Protein AF-0000000084948677 (afdb_homodimer)

Organism: Flavobacterium columnare (strain ATCC 49512 / CIP 103533 / TG 44/87) (NCBI:txid1041826)

Sequence (1774 aa):
MKFYTPLFLFISTVFYTQTNSDEVHKSWKQKQELEKTSWFKSLIFKNIGPTIMSGRVVDLAVNPQNPTEFYVAYASGGLWYTNNNGNSFEPVLDTAPTQNCGAVSVDWKSGTIWLGTGEANSSRSSYIGIGLLKSKDKGKTWENVGLKESHHISKILINPDNSDEIIVGVIGHLYTKNNERGVFKTLDGGKTWKQALFANDESGVIDVTYAPNDFSIQYASVWQRDRKAWHFSGSGISSGIYKSTDGGTTWHCVTNGDNGFPHNEGIGRIGLASYNENVIYAILDNQNKRPSVQKINSKDPNQTLLETEVIGAEVYKTEDGGKTWKKTNEKYIDDLFYTYGYYFANIAVDKKNPNRIFTGGVPIVLSEDGGKTFRSIQGDNVHADHHAIWINPNNSNHIINGNDGGVNISYDAGKNWLKCNNQAVGQFYTVNVDEQEPYNVYGGLQDNGVWVGPNDYKHSLDWQQEGIYPYQFLSGGDGMQVQIDNRNPNIIITGSQFGYYQRIDRAKNKSVSITPKPNKEEKPYRFNWQTPILLSSHNQDILYMGSNFLHRSMNQGDTWEIVSPDLTKKAKEGNITFGTITTISESKLQFGLLYTGSDDGLIHISKDGGASWRKISNSLPQNFWVSRIVASIHTKERVYATLNGYRNDVFTTMIYISDDYGQTWKPIASNMPNSPVNVIVEDYKNENILYVGTDNGLYITLDRGLVWQDFTSGMPKVAIHDLVLQKKSNDLIVGTHGRSLYKVNVEKVQQINDQTHTKNIILYPTKPIVRNEHWGSAWSNWEKTFEPKTEFWFYSNKTRKVKLKLKNSVNQIVFLQEIEAMPGLNKVDHNFQLPESIVEKWKKKDPNIKIEKAKNNQFYLPISKYQLVLESQEIREKTVIEIVASKMKFYTPLFLFISTVFYTQTNSDEVHKSWKQKQELEKTSWFKSLIFKNIGPTIMSGRVVDLAVNPQNPTEFYVAYASGGLWYTNNNGNSFEPVLDTAPTQNCGAVSVDWKSGTIWLGTGEANSSRSSYIGIGLLKSKDKGKTWENVGLKESHHISKILINPDNSDEIIVGVIGHLYTKNNERGVFKTLDGGKTWKQALFANDESGVIDVTYAPNDFSIQYASVWQRDRKAWHFSGSGISSGIYKSTDGGTTWHCVTNGDNGFPHNEGIGRIGLASYNENVIYAILDNQNKRPSVQKINSKDPNQTLLETEVIGAEVYKTEDGGKTWKKTNEKYIDDLFYTYGYYFANIAVDKKNPNRIFTGGVPIVLSEDGGKTFRSIQGDNVHADHHAIWINPNNSNHIINGNDGGVNISYDAGKNWLKCNNQAVGQFYTVNVDEQEPYNVYGGLQDNGVWVGPNDYKHSLDWQQEGIYPYQFLSGGDGMQVQIDNRNPNIIITGSQFGYYQRIDRAKNKSVSITPKPNKEEKPYRFNWQTPILLSSHNQDILYMGSNFLHRSMNQGDTWEIVSPDLTKKAKEGNITFGTITTISESKLQFGLLYTGSDDGLIHISKDGGASWRKISNSLPQNFWVSRIVASIHTKERVYATLNGYRNDVFTTMIYISDDYGQTWKPIASNMPNSPVNVIVEDYKNENILYVGTDNGLYITLDRGLVWQDFTSGMPKVAIHDLVLQKKSNDLIVGTHGRSLYKVNVEKVQQINDQTHTKNIILYPTKPIVRNEHWGSAWSNWEKTFEPKTEFWFYSNKTRKVKLKLKNSVNQIVFLQEIEAMPGLNKVDHNFQLPESIVEKWKKKDPNIKIEKAKNNQFYLPISKYQLVLESQEIREKTVIEIVASK

Structure (mmCIF, N/CA/C/O backbone):
data_AF-0000000084948677-model_v1
#
loop_
_entity.id
_entity.type
_entity.pdbx_description
1 polymer 'Glycosyl hydrolase BNR repeat-containing protein'
#
loop_
_atom_site.group_PDB
_atom_site.id
_atom_site.type_symbol
_atom_site.label_atom_id
_atom_site.label_alt_id
_atom_site.label_comp_id
_atom_site.label_asym_id
_atom_site.label_entity_id
_atom_site.label_seq_id
_atom_site.pdbx_PDB_ins_code
_atom_site.Cartn_x
_atom_site.Cartn_y
_atom_site.Cartn_z
_atom_site.occupancy
_atom_site.B_iso_or_equiv
_atom_site.auth_seq_id
_atom_site.auth_comp_id
_atom_site.auth_asym_id
_atom_site.auth_atom_id
_atom_site.pdbx_PDB_model_num
ATOM 1 N N . MET A 1 1 ? 13.398 -61.875 -61.969 1 22.05 1 MET A N 1
ATOM 2 C CA . MET A 1 1 ? 12.281 -61.656 -61.031 1 22.05 1 MET A CA 1
ATOM 3 C C . MET A 1 1 ? 12.781 -61.156 -59.688 1 22.05 1 MET A C 1
ATOM 5 O O . MET A 1 1 ? 13.516 -61.875 -59 1 22.05 1 MET A O 1
ATOM 9 N N . LYS A 1 2 ? 13.078 -59.844 -59.781 1 34.09 2 LYS A N 1
ATOM 10 C CA . LYS A 1 2 ? 13.633 -58.969 -58.75 1 34.09 2 LYS A CA 1
ATOM 11 C C . LYS A 1 2 ? 12.758 -59 -57.469 1 34.09 2 LYS A C 1
ATOM 13 O O . LYS A 1 2 ? 11.594 -58.594 -57.531 1 34.09 2 LYS A O 1
ATOM 18 N N . PHE A 1 3 ? 12.891 -60.094 -56.594 1 31.61 3 PHE A N 1
ATOM 19 C CA . PHE A 1 3 ? 12.102 -60.25 -55.375 1 31.61 3 PHE A CA 1
ATOM 20 C C . PHE A 1 3 ? 12.352 -59.094 -54.406 1 31.61 3 PHE A C 1
ATOM 22 O O . PHE A 1 3 ? 13.492 -58.844 -54 1 31.61 3 PHE A O 1
ATOM 29 N N . TYR A 1 4 ? 11.555 -58.062 -54.375 1 39.56 4 TYR A N 1
ATOM 30 C CA . TYR A 1 4 ? 11.57 -56.906 -53.531 1 39.56 4 TYR A CA 1
ATOM 31 C C . TYR A 1 4 ? 11.062 -57.25 -52.125 1 39.56 4 TYR A C 1
ATOM 33 O O . TYR A 1 4 ? 9.93 -57.719 -51.969 1 39.56 4 TYR A O 1
ATOM 41 N N . THR A 1 5 ? 11.867 -57.781 -51.188 1 39.72 5 THR A N 1
ATOM 42 C CA . THR A 1 5 ? 11.461 -58 -49.812 1 39.72 5 THR A CA 1
ATOM 43 C C . THR A 1 5 ? 11.078 -56.656 -49.156 1 39.72 5 THR A C 1
ATOM 45 O O . THR A 1 5 ? 11.875 -55.719 -49.156 1 39.72 5 THR A O 1
ATOM 48 N N . PRO A 1 6 ? 9.805 -56.375 -48.906 1 41.88 6 PRO A N 1
ATOM 49 C CA . PRO A 1 6 ? 9.359 -55.125 -48.281 1 41.88 6 PRO A CA 1
ATOM 50 C C . PRO A 1 6 ? 9.891 -54.969 -46.844 1 41.88 6 PRO A C 1
ATOM 52 O O . PRO A 1 6 ? 9.875 -55.906 -46.062 1 41.88 6 PRO A O 1
ATOM 55 N N . LEU A 1 7 ? 10.836 -54.156 -46.531 1 38.78 7 LEU A N 1
ATOM 56 C CA . LEU A 1 7 ? 11.336 -53.75 -45.25 1 38.78 7 LEU A CA 1
ATOM 57 C C . LEU A 1 7 ? 10.219 -53.125 -44.406 1 38.78 7 LEU A C 1
ATOM 59 O O . LEU A 1 7 ? 9.688 -52.062 -44.75 1 38.78 7 LEU A O 1
ATOM 63 N N . PHE A 1 8 ? 9.422 -53.906 -43.656 1 37.38 8 PHE A N 1
ATOM 64 C CA . PHE A 1 8 ? 8.469 -53.375 -42.688 1 37.38 8 PHE A CA 1
ATOM 65 C C . PHE A 1 8 ? 9.18 -52.531 -41.625 1 37.38 8 PHE A C 1
ATOM 67 O O . PHE A 1 8 ? 10.078 -53 -40.938 1 37.38 8 PHE A O 1
ATOM 74 N N . LEU A 1 9 ? 9.289 -51.25 -41.781 1 37.5 9 LEU A N 1
ATOM 75 C CA . LEU A 1 9 ? 9.703 -50.281 -40.75 1 37.5 9 LEU A CA 1
ATOM 76 C C . LEU A 1 9 ? 8.797 -50.375 -39.531 1 37.5 9 LEU A C 1
ATOM 78 O O . LEU A 1 9 ? 7.605 -50.094 -39.594 1 37.5 9 LEU A O 1
ATOM 82 N N . PHE A 1 10 ? 9.062 -51.312 -38.594 1 36.16 10 PHE A N 1
ATOM 83 C CA . PHE A 1 10 ? 8.398 -51.344 -37.312 1 36.16 10 PHE A CA 1
ATOM 84 C C . PHE A 1 10 ? 8.414 -49.969 -36.656 1 36.16 10 PHE A C 1
ATOM 86 O O . PHE A 1 10 ? 9.484 -49.406 -36.375 1 36.16 10 PHE A O 1
ATOM 93 N N . ILE A 1 11 ? 7.434 -49.188 -36.906 1 41.62 11 ILE A N 1
ATOM 94 C CA . ILE A 1 11 ? 7.199 -47.969 -36.094 1 41.62 11 ILE A CA 1
ATOM 95 C C . ILE A 1 11 ? 7.098 -48.344 -34.625 1 41.62 11 ILE A C 1
ATOM 97 O O . ILE A 1 11 ? 6.168 -49.062 -34.219 1 41.62 11 ILE A O 1
ATOM 101 N N . SER A 1 12 ? 8.141 -48.562 -33.938 1 40.06 12 SER A N 1
ATOM 102 C CA . SER A 1 12 ? 8.125 -48.781 -32.5 1 40.06 12 SER A CA 1
ATOM 103 C C . SER A 1 12 ? 7.352 -47.688 -31.781 1 40.06 12 SER A C 1
ATOM 105 O O . SER A 1 12 ? 7.762 -46.531 -31.781 1 40.06 12 SER A O 1
ATOM 107 N N . THR A 1 13 ? 6.09 -47.812 -31.656 1 48.44 13 THR A N 1
ATOM 108 C CA . THR A 1 13 ? 5.332 -47 -30.719 1 48.44 13 THR A CA 1
ATOM 109 C C . THR A 1 13 ? 5.961 -47.031 -29.328 1 48.44 13 THR A C 1
ATOM 111 O O . THR A 1 13 ? 6.02 -48.094 -28.703 1 48.44 13 THR A O 1
ATOM 114 N N . VAL A 1 14 ? 6.848 -46.219 -29.078 1 55.22 14 VAL A N 1
ATOM 115 C CA . VAL A 1 14 ? 7.395 -46.094 -27.734 1 55.22 14 VAL A CA 1
ATOM 116 C C . VAL A 1 14 ? 6.27 -45.812 -26.734 1 55.22 14 VAL A C 1
ATOM 118 O O . VAL A 1 14 ? 5.562 -44.812 -26.875 1 55.22 14 VAL A O 1
ATOM 121 N N . PHE A 1 15 ? 5.84 -46.812 -25.984 1 65.56 15 PHE A N 1
ATOM 122 C CA . PHE A 1 15 ? 4.852 -46.688 -24.922 1 65.56 15 PHE A CA 1
ATOM 123 C C . PHE A 1 15 ? 5.488 -46.125 -23.656 1 65.56 15 PHE A C 1
ATOM 125 O O . PHE A 1 15 ? 6.449 -46.688 -23.141 1 65.56 15 PHE A O 1
ATOM 132 N N . TYR A 1 16 ? 5.141 -44.844 -23.344 1 73 16 TYR A N 1
ATOM 133 C CA . TYR A 1 16 ? 5.531 -44.281 -22.062 1 73 16 TYR A CA 1
ATOM 134 C C . TYR A 1 16 ? 4.539 -44.656 -20.969 1 73 16 TYR A C 1
ATOM 136 O O . TYR A 1 16 ? 3.324 -44.625 -21.203 1 73 16 TYR A O 1
ATOM 144 N N . THR A 1 17 ? 5.078 -45.188 -19.844 1 75.81 17 THR A N 1
ATOM 145 C CA . THR A 1 17 ? 4.262 -45.562 -18.703 1 75.81 17 THR A CA 1
ATOM 146 C C . THR A 1 17 ? 4.395 -44.531 -17.578 1 75.81 17 THR A C 1
ATOM 148 O O . THR A 1 17 ? 5.266 -43.656 -17.625 1 75.81 17 THR A O 1
ATOM 151 N N . GLN A 1 18 ? 3.488 -44.625 -16.641 1 82.12 18 GLN A N 1
ATOM 152 C CA . GLN A 1 18 ? 3.486 -43.75 -15.461 1 82.12 18 GLN A CA 1
ATOM 153 C C . GLN A 1 18 ? 4.844 -43.781 -14.766 1 82.12 18 GLN A C 1
ATOM 155 O O . GLN A 1 18 ? 5.469 -44.844 -14.641 1 82.12 18 GLN A O 1
ATOM 160 N N . THR A 1 19 ? 5.312 -42.562 -14.383 1 83.56 19 THR A N 1
ATOM 161 C CA . THR A 1 19 ? 6.605 -42.406 -13.719 1 83.56 19 THR A CA 1
ATOM 162 C C . THR A 1 19 ? 6.48 -42.688 -12.227 1 83.56 19 THR A C 1
ATOM 164 O O . THR A 1 19 ? 5.648 -42.094 -11.547 1 83.56 19 THR A O 1
ATOM 167 N N . ASN A 1 20 ? 7.312 -43.5 -11.727 1 85.19 20 ASN A N 1
ATOM 168 C CA . ASN A 1 20 ? 7.238 -43.844 -10.305 1 85.19 20 ASN A CA 1
ATOM 169 C C . ASN A 1 20 ? 8.203 -43 -9.484 1 85.19 20 ASN A C 1
ATOM 171 O O . ASN A 1 20 ? 8.984 -42.219 -10.039 1 85.19 20 ASN A O 1
ATOM 175 N N . SER A 1 21 ? 8.188 -43.219 -8.195 1 87.19 21 SER A N 1
ATOM 176 C CA . SER A 1 21 ? 8.93 -42.344 -7.273 1 87.19 21 SER A CA 1
ATOM 177 C C . SER A 1 21 ? 10.438 -42.562 -7.41 1 87.19 21 SER A C 1
ATOM 179 O O . SER A 1 21 ? 11.219 -41.625 -7.234 1 87.19 21 SER A O 1
ATOM 181 N N . ASP A 1 22 ? 10.898 -43.719 -7.707 1 88 22 ASP A N 1
ATOM 182 C CA . ASP A 1 22 ? 12.32 -43.969 -7.883 1 88 22 ASP A CA 1
ATOM 183 C C . ASP A 1 22 ? 12.883 -43.188 -9.062 1 88 22 ASP A C 1
ATOM 185 O O . ASP A 1 22 ? 13.984 -42.625 -8.992 1 88 22 ASP A O 1
ATOM 189 N N . GLU A 1 23 ? 12.094 -43.156 -10.086 1 88.69 23 GLU A N 1
ATOM 190 C CA . GLU A 1 23 ? 12.508 -42.406 -11.258 1 88.69 23 GLU A CA 1
ATOM 191 C C . GLU A 1 23 ? 12.562 -40.906 -10.953 1 88.69 23 GLU A C 1
ATOM 193 O O . GLU A 1 23 ? 13.453 -40.188 -11.43 1 88.69 23 GLU A O 1
ATOM 198 N N . VAL A 1 24 ? 11.633 -40.5 -10.203 1 89 24 VAL A N 1
ATOM 199 C CA . VAL A 1 24 ? 11.617 -39.094 -9.805 1 89 24 VAL A CA 1
ATOM 200 C C . VAL A 1 24 ? 12.859 -38.781 -8.977 1 89 24 VAL A C 1
ATOM 202 O O . VAL A 1 24 ? 13.516 -37.75 -9.203 1 89 24 VAL A O 1
ATOM 205 N N . HIS A 1 25 ? 13.195 -39.562 -8.07 1 88.31 25 HIS A N 1
ATOM 206 C CA . HIS A 1 25 ? 14.359 -39.344 -7.223 1 88.31 25 HIS A CA 1
ATOM 207 C C . HIS A 1 25 ? 15.648 -39.375 -8.039 1 88.31 25 HIS A C 1
ATOM 209 O O . HIS A 1 25 ? 16.578 -38.594 -7.785 1 88.31 25 HIS A O 1
ATOM 215 N N . LYS A 1 26 ? 15.672 -40.312 -8.945 1 90.69 26 LYS A N 1
ATOM 216 C CA . LYS A 1 26 ? 16.828 -40.375 -9.844 1 90.69 26 LYS A CA 1
ATOM 217 C C . LYS A 1 26 ? 16.969 -39.062 -10.633 1 90.69 26 LYS A C 1
ATOM 219 O O . LYS A 1 26 ? 18.094 -38.594 -10.836 1 90.69 26 LYS A O 1
ATOM 224 N N . SER A 1 27 ? 15.891 -38.656 -11.078 1 92.19 27 SER A N 1
ATOM 225 C CA . SER A 1 27 ? 15.914 -37.406 -11.852 1 92.19 27 SER A CA 1
ATOM 226 C C . SER A 1 27 ? 16.406 -36.25 -11 1 92.19 27 SER A C 1
ATOM 228 O O . SER A 1 27 ? 17.109 -35.344 -11.5 1 92.19 27 SER A O 1
ATOM 230 N N . TRP A 1 28 ? 16.047 -36.25 -9.758 1 90.12 28 TRP A N 1
ATOM 231 C CA . TRP A 1 28 ? 16.531 -35.219 -8.852 1 90.12 28 TRP A CA 1
ATOM 232 C C . TRP A 1 28 ? 18.047 -35.281 -8.703 1 90.12 28 TRP A C 1
ATOM 234 O O . TRP A 1 28 ? 18.719 -34.25 -8.703 1 90.12 28 TRP A O 1
ATOM 244 N N . LYS A 1 29 ? 18.547 -36.375 -8.555 1 90.38 29 LYS A N 1
ATOM 245 C CA . LYS A 1 29 ? 19.984 -36.562 -8.43 1 90.38 29 LYS A CA 1
ATOM 246 C C . LYS A 1 29 ? 20.703 -36.125 -9.703 1 90.38 29 LYS A C 1
ATOM 248 O O . LYS A 1 29 ? 21.766 -35.5 -9.648 1 90.38 29 LYS A O 1
ATOM 253 N N . GLN A 1 30 ? 20.094 -36.531 -10.766 1 94 30 GLN A N 1
ATOM 254 C CA . GLN A 1 30 ? 20.656 -36.125 -12.055 1 94 30 GLN A CA 1
ATOM 255 C C . GLN A 1 30 ? 20.703 -34.625 -12.188 1 94 30 GLN A C 1
ATOM 257 O O . GLN A 1 30 ? 21.688 -34.062 -12.672 1 94 30 GLN A O 1
ATOM 262 N N . LYS A 1 31 ? 19.688 -34.031 -11.844 1 94 31 LYS A N 1
ATOM 263 C CA . LYS A 1 31 ? 19.641 -32.562 -11.914 1 94 31 LYS A CA 1
ATOM 264 C C . LYS A 1 31 ? 20.719 -31.953 -11.031 1 94 31 LYS A C 1
ATOM 266 O O . LYS A 1 31 ? 21.391 -31 -11.43 1 94 31 LYS A O 1
ATOM 271 N N . GLN A 1 32 ? 20.859 -32.438 -9.836 1 92.38 32 GLN A N 1
ATOM 272 C CA . GLN A 1 32 ? 21.891 -31.953 -8.922 1 92.38 32 GLN A CA 1
ATOM 273 C C . GLN A 1 32 ? 23.281 -32.062 -9.547 1 92.38 32 GLN A C 1
ATOM 275 O O . GLN A 1 32 ? 24.109 -31.156 -9.398 1 92.38 32 GLN A O 1
ATOM 280 N N . GLU A 1 33 ? 23.484 -33.125 -10.203 1 94.31 33 GLU A N 1
ATOM 281 C CA . GLU A 1 33 ? 24.781 -33.312 -10.867 1 94.31 33 GLU A CA 1
ATOM 282 C C . GLU A 1 33 ? 24.969 -32.312 -12.008 1 94.31 33 GLU A C 1
ATOM 284 O O . GLU A 1 33 ? 26.062 -31.766 -12.188 1 94.31 33 GLU A O 1
ATOM 289 N N . LEU A 1 34 ? 23.906 -32.125 -12.75 1 95.19 34 LEU A N 1
ATOM 290 C CA . LEU A 1 34 ? 23.984 -31.156 -13.836 1 95.19 34 LEU A CA 1
ATOM 291 C C . LEU A 1 34 ? 24.25 -29.766 -13.297 1 95.19 34 LEU A C 1
ATOM 293 O O . LEU A 1 34 ? 24.938 -28.969 -13.938 1 95.19 34 LEU A O 1
ATOM 297 N N . GLU A 1 35 ? 23.688 -29.469 -12.188 1 94.5 35 GLU A N 1
ATOM 298 C CA . GLU A 1 35 ? 23.906 -28.156 -11.562 1 94.5 35 GLU A CA 1
ATOM 299 C C . GLU A 1 35 ? 25.375 -27.969 -11.164 1 94.5 35 GLU A C 1
ATOM 301 O O . GLU A 1 35 ? 25.938 -26.906 -11.367 1 94.5 35 GLU A O 1
ATOM 306 N N . LYS A 1 36 ? 25.984 -28.969 -10.672 1 92.75 36 LYS A N 1
ATOM 307 C CA . LYS A 1 36 ? 27.359 -28.922 -10.195 1 92.75 36 LYS A CA 1
ATOM 308 C C . LYS A 1 36 ? 28.328 -28.734 -11.359 1 92.75 36 LYS A C 1
ATOM 310 O O . LYS A 1 36 ? 29.391 -28.094 -11.203 1 92.75 36 LYS A O 1
ATOM 315 N N . THR A 1 37 ? 27.984 -29.203 -12.484 1 93.19 37 THR A N 1
ATOM 316 C CA . THR A 1 37 ? 28.938 -29.219 -13.586 1 93.19 37 THR A CA 1
ATOM 317 C C . THR A 1 37 ? 28.562 -28.203 -14.648 1 93.19 37 THR A C 1
ATOM 319 O O . THR A 1 37 ? 29.141 -28.188 -15.742 1 93.19 37 THR A O 1
ATOM 322 N N . SER A 1 38 ? 27.578 -27.438 -14.352 1 95.5 38 SER A N 1
ATOM 323 C CA . SER A 1 38 ? 27.078 -26.5 -15.359 1 95.5 38 SER A CA 1
ATOM 324 C C . SER A 1 38 ? 28.156 -25.5 -15.75 1 95.5 38 SER A C 1
ATOM 326 O O . SER A 1 38 ? 28.875 -24.984 -14.891 1 95.5 38 SER A O 1
ATOM 328 N N . TRP A 1 39 ? 28.25 -25.156 -17.047 1 95.25 39 TRP A N 1
ATOM 329 C CA . TRP A 1 39 ? 29.156 -24.156 -17.594 1 95.25 39 TRP A CA 1
ATOM 330 C C . TRP A 1 39 ? 28.641 -22.75 -17.266 1 95.25 39 TRP A C 1
ATOM 332 O O . TRP A 1 39 ? 29.344 -21.766 -17.516 1 95.25 39 TRP A O 1
ATOM 342 N N . PHE A 1 40 ? 27.469 -22.641 -16.656 1 96.94 40 PHE A N 1
ATOM 343 C CA . PHE A 1 40 ? 26.812 -21.344 -16.547 1 96.94 40 PHE A CA 1
ATOM 344 C C . PHE A 1 40 ? 26.469 -21.016 -15.102 1 96.94 40 PHE A C 1
ATOM 346 O O . PHE A 1 40 ? 25.531 -20.25 -14.836 1 96.94 40 PHE A O 1
ATOM 353 N N . LYS A 1 41 ? 27.188 -21.531 -14.18 1 94.69 41 LYS A N 1
ATOM 354 C CA . LYS A 1 41 ? 26.969 -21.328 -12.75 1 94.69 41 LYS A CA 1
ATOM 355 C C . LYS A 1 41 ? 27.156 -19.859 -12.375 1 94.69 41 LYS A C 1
ATOM 357 O O . LYS A 1 41 ? 26.547 -19.375 -11.422 1 94.69 41 LYS A O 1
ATOM 362 N N . SER A 1 42 ? 27.969 -19.156 -13.141 1 95.31 42 SER A N 1
ATOM 363 C CA . SER A 1 42 ? 28.297 -17.781 -12.82 1 95.31 42 SER A CA 1
ATOM 364 C C . SER A 1 42 ? 27.219 -16.828 -13.32 1 95.31 42 SER A C 1
ATOM 366 O O . SER A 1 42 ? 27.188 -15.656 -12.938 1 95.31 42 SER A O 1
ATOM 368 N N . LEU A 1 43 ? 26.328 -17.266 -14.188 1 96.75 43 LEU A N 1
ATOM 369 C CA . LEU A 1 43 ? 25.203 -16.453 -14.633 1 96.75 43 LEU A CA 1
ATOM 370 C C . LEU A 1 43 ? 24.062 -16.516 -13.617 1 96.75 43 LEU A C 1
ATOM 372 O O . LEU A 1 43 ? 23.266 -17.453 -13.625 1 96.75 43 LEU A O 1
ATOM 376 N N . ILE A 1 44 ? 24.031 -15.516 -12.82 1 96.94 44 ILE A N 1
ATOM 377 C CA . ILE A 1 44 ? 23.047 -15.516 -11.734 1 96.94 44 ILE A CA 1
ATOM 378 C C . ILE A 1 44 ? 21.75 -14.852 -12.203 1 96.94 44 ILE A C 1
ATOM 380 O O . ILE A 1 44 ? 21.75 -13.664 -12.539 1 96.94 44 ILE A O 1
ATOM 384 N N . PHE A 1 45 ? 20.656 -15.609 -12.219 1 98.19 45 PHE A N 1
ATOM 385 C CA . PHE A 1 45 ? 19.344 -15.062 -12.555 1 98.19 45 PHE A CA 1
ATOM 386 C C . PHE A 1 45 ? 18.859 -14.125 -11.453 1 98.19 45 PHE A C 1
ATOM 388 O O . PHE A 1 45 ? 19.016 -14.414 -10.266 1 98.19 45 PHE A O 1
ATOM 395 N N . LYS A 1 46 ? 18.281 -12.992 -11.844 1 97.81 46 LYS A N 1
ATOM 396 C CA . LYS A 1 46 ? 17.75 -12 -10.914 1 97.81 46 LYS A CA 1
ATOM 397 C C . LYS A 1 46 ? 16.219 -12 -10.938 1 97.81 46 LYS A C 1
ATOM 399 O O . LYS A 1 46 ? 15.609 -11.992 -12.008 1 97.81 46 LYS A O 1
ATOM 404 N N . ASN A 1 47 ? 15.625 -12.055 -9.727 1 98.06 47 ASN A N 1
ATOM 405 C CA . ASN A 1 47 ? 14.172 -11.938 -9.641 1 98.06 47 ASN A CA 1
ATOM 406 C C . ASN A 1 47 ? 13.711 -10.5 -9.914 1 98.06 47 ASN A C 1
ATOM 408 O O . ASN A 1 47 ? 14.266 -9.555 -9.352 1 98.06 47 ASN A O 1
ATOM 412 N N . ILE A 1 48 ? 12.68 -10.352 -10.781 1 98.06 48 ILE A N 1
ATOM 413 C CA . ILE A 1 48 ? 12.219 -9.008 -11.133 1 98.06 48 ILE A CA 1
ATOM 414 C C . ILE A 1 48 ? 10.727 -8.883 -10.844 1 98.06 48 ILE A C 1
ATOM 416 O O . ILE A 1 48 ? 10.008 -8.164 -11.539 1 98.06 48 ILE A O 1
ATOM 420 N N . GLY A 1 49 ? 10.18 -9.672 -9.75 1 94.56 49 GLY A N 1
ATOM 421 C CA . GLY A 1 49 ? 8.812 -9.562 -9.266 1 94.56 49 GLY A CA 1
ATOM 422 C C . GLY A 1 49 ? 7.773 -9.883 -10.32 1 94.56 49 GLY A C 1
ATOM 423 O O . GLY A 1 49 ? 8.023 -10.695 -11.219 1 94.56 49 GLY A O 1
ATOM 424 N N . PRO A 1 50 ? 6.664 -9.32 -10.117 1 95.44 50 PRO A N 1
ATOM 425 C CA . PRO A 1 50 ? 6.176 -8.406 -9.086 1 95.44 50 PRO A CA 1
ATOM 426 C C . PRO A 1 50 ? 5.949 -9.102 -7.742 1 95.44 50 PRO A C 1
ATOM 428 O O . PRO A 1 50 ? 6.109 -10.32 -7.641 1 95.44 50 PRO A O 1
ATOM 431 N N . THR A 1 51 ? 5.52 -8.258 -6.629 1 95.69 51 THR A N 1
ATOM 432 C CA . THR A 1 51 ? 5.301 -8.805 -5.293 1 95.69 51 THR A CA 1
ATOM 433 C C . THR A 1 51 ? 3.947 -8.359 -4.742 1 95.69 51 THR A C 1
ATOM 435 O O . THR A 1 51 ? 3.494 -8.859 -3.713 1 95.69 51 THR A O 1
ATOM 438 N N . ILE A 1 52 ? 3.238 -7.371 -5.449 1 94.06 52 ILE A N 1
ATOM 439 C CA . ILE A 1 52 ? 1.995 -6.832 -4.906 1 94.06 52 ILE A CA 1
ATOM 440 C C . ILE A 1 52 ? 0.932 -7.93 -4.867 1 94.06 52 ILE A C 1
ATOM 442 O O . ILE A 1 52 ? 0.15 -8.016 -3.92 1 94.06 52 ILE A O 1
ATOM 446 N N . MET A 1 53 ? 0.967 -8.688 -5.934 1 90.31 53 MET A N 1
ATOM 447 C CA . MET A 1 53 ? 0.14 -9.898 -5.938 1 90.31 53 MET A CA 1
ATOM 448 C C . MET A 1 53 ? 0.952 -11.117 -5.516 1 90.31 53 MET A C 1
ATOM 450 O O . MET A 1 53 ? 2.18 -11.047 -5.434 1 90.31 53 MET A O 1
ATOM 454 N N . SER A 1 54 ? 0.292 -12.172 -4.945 1 88.62 54 SER A N 1
ATOM 455 C CA . SER A 1 54 ? 0.953 -13.359 -4.414 1 88.62 54 SER A CA 1
ATOM 456 C C . SER A 1 54 ? 0.468 -14.625 -5.113 1 88.62 54 SER A C 1
ATOM 458 O O . SER A 1 54 ? -0.329 -14.555 -6.051 1 88.62 54 SER A O 1
ATOM 460 N N . GLY A 1 55 ? 1.166 -15.648 -4.82 1 94.75 55 GLY A N 1
ATOM 461 C CA . GLY A 1 55 ? 0.688 -16.953 -5.23 1 94.75 55 GLY A CA 1
ATOM 462 C C . GLY A 1 55 ? -0.302 -17.562 -4.254 1 94.75 55 GLY A C 1
ATOM 463 O O . GLY A 1 55 ? -0.626 -16.953 -3.23 1 94.75 55 GLY A O 1
ATOM 464 N N . ARG A 1 56 ? -0.777 -18.656 -4.617 1 96.75 56 ARG A N 1
ATOM 465 C CA . ARG A 1 56 ? -1.803 -19.359 -3.85 1 96.75 56 ARG A CA 1
ATOM 466 C C . ARG A 1 56 ? -1.228 -19.922 -2.555 1 96.75 56 ARG A C 1
ATOM 468 O O . ARG A 1 56 ? -0.271 -20.703 -2.582 1 96.75 56 ARG A O 1
ATOM 475 N N . VAL A 1 57 ? -1.785 -19.484 -1.445 1 97.56 57 VAL A N 1
ATOM 476 C CA . VAL A 1 57 ? -1.442 -20.047 -0.149 1 97.56 57 VAL A CA 1
ATOM 477 C C . VAL A 1 57 ? -2.236 -21.344 0.072 1 97.56 57 VAL A C 1
ATOM 479 O O . VAL A 1 57 ? -3.441 -21.391 -0.183 1 97.56 57 VAL A O 1
ATOM 482 N N . VAL A 1 58 ? -1.545 -22.375 0.579 1 97.56 58 VAL A N 1
ATOM 483 C CA . VAL A 1 58 ? -2.27 -23.625 0.761 1 97.56 58 VAL A CA 1
ATOM 484 C C . VAL A 1 58 ? -2.365 -23.953 2.248 1 97.56 58 VAL A C 1
ATOM 486 O O . VAL A 1 58 ? -3.234 -24.719 2.666 1 97.56 58 VAL A O 1
ATOM 489 N N . ASP A 1 59 ? -1.417 -23.406 3.016 1 98.31 59 ASP A N 1
ATOM 490 C CA . ASP A 1 59 ? -1.456 -23.734 4.438 1 98.31 59 ASP A CA 1
ATOM 491 C C . ASP A 1 59 ? -0.64 -22.734 5.254 1 98.31 59 ASP A C 1
ATOM 493 O O . ASP A 1 59 ? 0.182 -22 4.703 1 98.31 59 ASP A O 1
ATOM 497 N N . LEU A 1 60 ? -0.917 -22.688 6.535 1 98.44 60 LEU A N 1
ATOM 498 C CA . LEU A 1 60 ? -0.241 -21.844 7.516 1 98.44 60 LEU A CA 1
ATOM 499 C C . LEU A 1 60 ? 0.147 -22.656 8.75 1 98.44 60 LEU A C 1
ATOM 501 O O . LEU A 1 60 ? -0.604 -23.531 9.188 1 98.44 60 LEU A O 1
ATOM 505 N N . ALA A 1 61 ? 1.281 -22.391 9.266 1 98.75 61 ALA A N 1
ATOM 506 C CA . ALA A 1 61 ? 1.658 -22.828 10.602 1 98.75 61 ALA A CA 1
ATOM 507 C C . ALA A 1 61 ? 2.021 -21.641 11.492 1 98.75 61 ALA A C 1
ATOM 509 O O . ALA A 1 61 ? 3.076 -21.031 11.32 1 98.75 61 ALA A O 1
ATOM 510 N N . VAL A 1 62 ? 1.17 -21.328 12.461 1 98.62 62 VAL A N 1
ATOM 511 C CA . VAL A 1 62 ? 1.331 -20.125 13.281 1 98.62 62 VAL A CA 1
ATOM 512 C C . VAL A 1 62 ? 1.682 -20.531 14.711 1 98.62 62 VAL A C 1
ATOM 514 O O . VAL A 1 62 ? 1.08 -21.453 15.273 1 98.62 62 VAL A O 1
ATOM 517 N N . ASN A 1 63 ? 2.674 -19.844 15.32 1 98.31 63 ASN A N 1
ATOM 518 C CA . ASN A 1 63 ? 3.029 -20.031 16.719 1 98.31 63 ASN A CA 1
ATOM 519 C C . ASN A 1 63 ? 1.941 -19.516 17.656 1 98.31 63 ASN A C 1
ATOM 521 O O . ASN A 1 63 ? 1.732 -18.297 17.75 1 98.31 63 ASN A O 1
ATOM 525 N N . PRO A 1 64 ? 1.222 -20.359 18.344 1 95.88 64 PRO A N 1
ATOM 526 C CA . PRO A 1 64 ? 0.102 -19.875 19.156 1 95.88 64 PRO A CA 1
ATOM 527 C C . PRO A 1 64 ? 0.555 -19 20.328 1 95.88 64 PRO A C 1
ATOM 529 O O . PRO A 1 64 ? -0.211 -18.172 20.812 1 95.88 64 PRO A O 1
ATOM 532 N N . GLN A 1 65 ? 1.774 -19.172 20.781 1 95.12 65 GLN A N 1
ATOM 533 C CA . GLN A 1 65 ? 2.287 -18.391 21.906 1 95.12 65 GLN A CA 1
ATOM 534 C C . GLN A 1 65 ? 2.846 -17.047 21.438 1 95.12 65 GLN A C 1
ATOM 536 O O . GLN A 1 65 ? 2.969 -16.109 22.234 1 95.12 65 GLN A O 1
ATOM 541 N N . ASN A 1 66 ? 3.238 -16.969 20.25 1 96.19 66 ASN A N 1
ATOM 542 C CA . ASN A 1 66 ? 3.721 -15.758 19.609 1 96.19 66 ASN A CA 1
ATOM 543 C C . ASN A 1 66 ? 3.223 -15.648 18.172 1 96.19 66 ASN A C 1
ATOM 545 O O . ASN A 1 66 ? 3.975 -15.898 17.234 1 96.19 66 ASN A O 1
ATOM 549 N N . PRO A 1 67 ? 2.049 -15.172 18 1 96.88 67 PRO A N 1
ATOM 550 C CA . PRO A 1 67 ? 1.4 -15.266 16.688 1 96.88 67 PRO A CA 1
ATOM 551 C C . PRO A 1 67 ? 2.043 -14.352 15.641 1 96.88 67 PRO A C 1
ATOM 553 O O . PRO A 1 67 ? 1.635 -14.359 14.477 1 96.88 67 PRO A O 1
ATOM 556 N N . THR A 1 68 ? 3.084 -13.547 15.961 1 97.38 68 THR A N 1
ATOM 557 C CA . THR A 1 68 ? 3.816 -12.781 14.961 1 97.38 68 THR A CA 1
ATOM 558 C C . THR A 1 68 ? 4.801 -13.68 14.211 1 97.38 68 THR A C 1
ATOM 560 O O . THR A 1 68 ? 5.383 -13.266 13.203 1 97.38 68 THR A O 1
ATOM 563 N N . GLU A 1 69 ? 5.035 -14.891 14.703 1 98 69 GLU A N 1
ATOM 564 C CA . GLU A 1 69 ? 5.926 -15.883 14.102 1 98 69 GLU A CA 1
ATOM 565 C C . GLU A 1 69 ? 5.133 -17 13.422 1 98 69 GLU A C 1
ATOM 567 O O . GLU A 1 69 ? 4.387 -17.719 14.086 1 98 69 GLU A O 1
ATOM 572 N N . PHE A 1 70 ? 5.262 -17.125 12.086 1 98.69 70 PHE A N 1
ATOM 573 C CA . PHE A 1 70 ? 4.523 -18.188 11.414 1 98.69 70 PHE A CA 1
ATOM 574 C C . PHE A 1 70 ? 5.148 -18.516 10.062 1 98.69 70 PHE A C 1
ATOM 576 O O . PHE A 1 70 ? 6.055 -17.812 9.609 1 98.69 70 PHE A O 1
ATOM 583 N N . TYR A 1 71 ? 4.777 -19.672 9.508 1 98.81 71 TYR A N 1
ATOM 584 C CA . TYR A 1 71 ? 5.176 -20.141 8.188 1 98.81 71 TYR A CA 1
ATOM 585 C C . TYR A 1 71 ? 3.996 -20.109 7.223 1 98.81 71 TYR A C 1
ATOM 587 O O . TYR A 1 71 ? 2.857 -20.391 7.613 1 98.81 71 TYR A O 1
ATOM 595 N N . VAL A 1 72 ? 4.258 -19.734 6.02 1 98.62 72 VAL A N 1
ATOM 596 C CA . VAL A 1 72 ? 3.273 -19.766 4.941 1 98.62 72 VAL A CA 1
ATOM 597 C C . VAL A 1 72 ? 3.73 -20.719 3.844 1 98.62 72 VAL A C 1
ATOM 599 O O . VAL A 1 72 ? 4.836 -20.594 3.314 1 98.62 72 VAL A O 1
ATOM 602 N N . ALA A 1 73 ? 2.936 -21.656 3.562 1 98.62 73 ALA A N 1
ATOM 603 C CA . ALA A 1 73 ? 3.195 -22.578 2.451 1 98.62 73 ALA A CA 1
ATOM 604 C C . ALA A 1 73 ? 2.465 -22.125 1.189 1 98.62 73 ALA A C 1
ATOM 606 O O . ALA A 1 73 ? 1.234 -22.031 1.175 1 98.62 73 ALA A O 1
ATOM 607 N N . TYR A 1 74 ? 3.197 -21.828 0.194 1 98 74 TYR A N 1
ATOM 608 C CA . TYR A 1 74 ? 2.629 -21.531 -1.119 1 98 74 TYR A CA 1
ATOM 609 C C . TYR A 1 74 ? 2.617 -22.797 -1.988 1 98 74 TYR A C 1
ATOM 611 O O . TYR A 1 74 ? 3.545 -23.594 -1.933 1 98 74 TYR A O 1
ATOM 619 N N . ALA A 1 75 ? 1.6 -22.938 -2.797 1 97.56 75 ALA A N 1
ATOM 620 C CA . ALA A 1 75 ? 1.383 -24.141 -3.592 1 97.56 75 ALA A CA 1
ATOM 621 C C . ALA A 1 75 ? 2.623 -24.484 -4.41 1 97.56 75 ALA A C 1
ATOM 623 O O . ALA A 1 75 ? 3.131 -25.609 -4.336 1 97.56 75 ALA A O 1
ATOM 624 N N . SER A 1 76 ? 3.072 -23.516 -5.188 1 97.25 76 SER A N 1
ATOM 625 C CA . SER A 1 76 ? 4.234 -23.766 -6.035 1 97.25 76 SER A CA 1
ATOM 626 C C . SER A 1 76 ? 5.355 -22.766 -5.734 1 97.25 76 SER A C 1
ATOM 628 O O . SER A 1 76 ? 6.332 -22.688 -6.48 1 97.25 76 SER A O 1
ATOM 630 N N . GLY A 1 77 ? 5.199 -22.016 -4.652 1 97.38 77 GLY A N 1
ATOM 631 C CA . GLY A 1 77 ? 6.145 -20.953 -4.348 1 97.38 77 GLY A CA 1
ATOM 632 C C . GLY A 1 77 ? 7.062 -21.281 -3.186 1 97.38 77 GLY A C 1
ATOM 633 O O . GLY A 1 77 ? 7.945 -20.5 -2.842 1 97.38 77 GLY A O 1
ATOM 634 N N . GLY A 1 78 ? 6.863 -22.422 -2.572 1 98.19 78 GLY A N 1
ATOM 635 C CA . GLY A 1 78 ? 7.719 -22.844 -1.479 1 98.19 78 GLY A CA 1
ATOM 636 C C . GLY A 1 78 ? 7.191 -22.453 -0.114 1 98.19 78 GLY A C 1
ATOM 637 O O . GLY A 1 78 ? 6.012 -22.125 0.033 1 98.19 78 GLY A O 1
ATOM 638 N N . LEU A 1 79 ? 8.031 -22.609 0.911 1 98.69 79 LEU A N 1
ATOM 639 C CA . LEU A 1 79 ? 7.73 -22.281 2.299 1 98.69 79 LEU A CA 1
ATOM 640 C C . LEU A 1 79 ? 8.438 -21 2.717 1 98.69 79 LEU A C 1
ATOM 642 O O . LEU A 1 79 ? 9.625 -20.812 2.436 1 98.69 79 LEU A O 1
ATOM 646 N N . TRP A 1 80 ? 7.746 -20.141 3.322 1 98.69 80 TRP A N 1
ATOM 647 C CA . TRP A 1 80 ? 8.266 -18.828 3.719 1 98.69 80 TRP A CA 1
ATOM 648 C C . TRP A 1 80 ? 8.039 -18.594 5.207 1 98.69 80 TRP A C 1
ATOM 650 O O . TRP A 1 80 ? 7 -18.969 5.754 1 98.69 80 TRP A O 1
ATOM 660 N N . TYR A 1 81 ? 8.961 -17.984 5.879 1 98.31 81 TYR A N 1
ATOM 661 C CA . TYR A 1 81 ? 8.984 -17.781 7.324 1 98.31 81 TYR A CA 1
ATOM 662 C C . TYR A 1 81 ? 8.953 -16.312 7.68 1 98.31 81 TYR A C 1
ATOM 664 O O . TYR A 1 81 ? 9.602 -15.492 7.023 1 98.31 81 TYR A O 1
ATOM 672 N N . THR A 1 82 ? 8.164 -15.945 8.656 1 98.38 82 THR A N 1
ATOM 673 C CA . THR A 1 82 ? 8.172 -14.609 9.242 1 98.38 82 THR A CA 1
ATOM 674 C C . THR A 1 82 ? 8.203 -14.695 10.766 1 98.38 82 THR A C 1
ATOM 676 O O . THR A 1 82 ? 7.68 -15.641 11.359 1 98.38 82 THR A O 1
ATOM 679 N N . ASN A 1 83 ? 8.859 -13.758 11.391 1 97.56 83 ASN A N 1
ATOM 680 C CA . ASN A 1 83 ? 8.812 -13.578 12.836 1 97.56 83 ASN A CA 1
ATOM 681 C C . ASN A 1 83 ? 8.508 -12.133 13.203 1 97.56 83 ASN A C 1
ATOM 683 O O . ASN A 1 83 ? 8.898 -11.664 14.281 1 97.56 83 ASN A O 1
ATOM 687 N N . ASN A 1 84 ? 7.918 -11.398 12.281 1 97.88 84 ASN A N 1
ATOM 688 C CA . ASN A 1 84 ? 7.605 -9.992 12.5 1 97.88 84 ASN A CA 1
ATOM 689 C C . ASN A 1 84 ? 6.199 -9.648 12.023 1 97.88 84 ASN A C 1
ATOM 691 O O . ASN A 1 84 ? 5.984 -8.609 11.398 1 97.88 84 ASN A O 1
ATOM 695 N N . ASN A 1 85 ? 5.289 -10.539 12.227 1 97.62 85 ASN A N 1
ATOM 696 C CA . ASN A 1 85 ? 3.865 -10.328 11.977 1 97.62 85 ASN A CA 1
ATOM 697 C C . ASN A 1 85 ? 3.578 -10.133 10.492 1 97.62 85 ASN A C 1
ATOM 699 O O . ASN A 1 85 ? 2.748 -9.305 10.117 1 97.62 85 ASN A O 1
ATOM 703 N N . GLY A 1 86 ? 4.309 -10.875 9.625 1 96.94 86 GLY A N 1
ATOM 704 C CA . GLY A 1 86 ? 4.047 -10.859 8.195 1 96.94 86 GLY A CA 1
ATOM 705 C C . GLY A 1 86 ? 4.586 -9.625 7.5 1 96.94 86 GLY A C 1
ATOM 706 O O . GLY A 1 86 ? 4.332 -9.414 6.312 1 96.94 86 GLY A O 1
ATOM 707 N N . ASN A 1 87 ? 5.348 -8.789 8.18 1 95.56 87 ASN A N 1
ATOM 708 C CA . ASN A 1 87 ? 5.922 -7.594 7.574 1 95.56 87 ASN A CA 1
ATOM 709 C C . ASN A 1 87 ? 6.961 -7.945 6.512 1 95.56 87 ASN A C 1
ATOM 711 O O . ASN A 1 87 ? 7.164 -7.188 5.562 1 95.56 87 ASN A O 1
ATOM 715 N N . SER A 1 88 ? 7.637 -9.031 6.719 1 96.19 88 SER A N 1
ATOM 716 C CA . SER A 1 88 ? 8.555 -9.602 5.738 1 96.19 88 SER A CA 1
ATOM 717 C C . SER A 1 88 ? 8.641 -11.117 5.883 1 96.19 88 SER A C 1
ATOM 719 O O . SER A 1 88 ? 8.258 -11.672 6.914 1 96.19 88 SER A O 1
ATOM 721 N N . PHE A 1 89 ? 9.094 -11.727 4.828 1 97.31 89 PHE A N 1
ATOM 722 C CA . PHE A 1 89 ? 9.242 -13.172 4.805 1 97.31 89 PHE A CA 1
ATOM 723 C C . PHE A 1 89 ? 10.602 -13.57 4.234 1 97.31 89 PHE A C 1
ATOM 725 O O . PHE A 1 89 ? 11.172 -12.844 3.42 1 97.31 89 PHE A O 1
ATOM 732 N N . GLU A 1 90 ? 11.078 -14.703 4.629 1 96.94 90 GLU A N 1
ATOM 733 C CA . GLU A 1 90 ? 12.258 -15.344 4.051 1 96.94 90 GLU A CA 1
ATOM 734 C C . GLU A 1 90 ? 11.93 -16.75 3.555 1 96.94 90 GLU A C 1
ATOM 736 O O . GLU A 1 90 ? 11.195 -17.484 4.211 1 96.94 90 GLU A O 1
ATOM 741 N N . PRO A 1 91 ? 12.422 -17.062 2.373 1 97.75 91 PRO A N 1
ATOM 742 C CA . PRO A 1 91 ? 12.195 -18.438 1.926 1 97.75 91 PRO A CA 1
ATOM 743 C C . PRO A 1 91 ? 13.016 -19.469 2.717 1 97.75 91 PRO A C 1
ATOM 745 O O . PRO A 1 91 ? 14.172 -19.203 3.055 1 97.75 91 PRO A O 1
ATOM 748 N N . VAL A 1 92 ? 12.43 -20.594 3.02 1 98.44 92 VAL A N 1
ATOM 749 C CA . VAL A 1 92 ? 13.148 -21.578 3.818 1 98.44 92 VAL A CA 1
ATOM 750 C C . VAL A 1 92 ? 13.078 -22.938 3.139 1 98.44 92 VAL A C 1
ATOM 752 O O . VAL A 1 92 ? 13.367 -23.969 3.76 1 98.44 92 VAL A O 1
ATOM 755 N N . LEU A 1 93 ? 12.688 -22.938 1.882 1 98.19 93 LEU A N 1
ATOM 756 C CA . LEU A 1 93 ? 12.578 -24.203 1.18 1 98.19 93 LEU A CA 1
ATOM 757 C C . LEU A 1 93 ? 13.438 -24.203 -0.081 1 98.19 93 LEU A C 1
ATOM 759 O O . LEU A 1 93 ? 13.422 -25.172 -0.851 1 98.19 93 LEU A O 1
ATOM 763 N N . ASP A 1 94 ? 14.18 -23.234 -0.348 1 96.56 94 ASP A N 1
ATOM 764 C CA . ASP A 1 94 ? 14.875 -23.062 -1.619 1 96.56 94 ASP A CA 1
ATOM 765 C C . ASP A 1 94 ? 15.945 -24.141 -1.807 1 96.56 94 ASP A C 1
ATOM 767 O O . ASP A 1 94 ? 16.359 -24.422 -2.934 1 96.56 94 ASP A O 1
ATOM 771 N N . THR A 1 95 ? 16.391 -24.75 -0.716 1 93.94 95 THR A N 1
ATOM 772 C CA . THR A 1 95 ? 17.438 -25.766 -0.809 1 93.94 95 THR A CA 1
ATOM 773 C C . THR A 1 95 ? 16.859 -27.156 -1.023 1 93.94 95 THR A C 1
ATOM 775 O O . THR A 1 95 ? 17.578 -28.094 -1.316 1 93.94 95 THR A O 1
ATOM 778 N N . ALA A 1 96 ? 15.594 -27.297 -0.944 1 95.75 96 ALA A N 1
ATOM 779 C CA . ALA A 1 96 ? 14.93 -28.578 -1.137 1 95.75 96 ALA A CA 1
ATOM 780 C C . ALA A 1 96 ? 14.781 -28.906 -2.621 1 95.75 96 ALA A C 1
ATOM 782 O O . ALA A 1 96 ? 14.938 -28.031 -3.473 1 95.75 96 ALA A O 1
ATOM 783 N N . PRO A 1 97 ? 14.492 -30.219 -2.959 1 93.88 97 PRO A N 1
ATOM 784 C CA . PRO A 1 97 ? 14.406 -30.641 -4.359 1 93.88 97 PRO A CA 1
ATOM 785 C C . PRO A 1 97 ? 13.102 -30.188 -5.027 1 93.88 97 PRO A C 1
ATOM 787 O O . PRO A 1 97 ? 12.906 -30.406 -6.223 1 93.88 97 PRO A O 1
ATOM 790 N N . THR A 1 98 ? 12.242 -29.594 -4.23 1 95.44 98 THR A N 1
ATOM 791 C CA . THR A 1 98 ? 10.992 -29.094 -4.797 1 95.44 98 THR A CA 1
ATOM 792 C C . THR A 1 98 ? 10.516 -27.859 -4.055 1 95.44 98 THR A C 1
ATOM 794 O O . THR A 1 98 ? 10.984 -27.562 -2.951 1 95.44 98 THR A O 1
ATOM 797 N N . GLN A 1 99 ? 9.672 -27.078 -4.754 1 97.19 99 GLN A N 1
ATOM 798 C CA . GLN A 1 99 ? 9.016 -25.938 -4.109 1 97.19 99 GLN A CA 1
ATOM 799 C C . GLN A 1 99 ? 7.527 -26.188 -3.92 1 97.19 99 GLN A C 1
ATOM 801 O O . GLN A 1 99 ? 6.805 -25.328 -3.418 1 97.19 99 GLN A O 1
ATOM 806 N N . ASN A 1 100 ? 7.008 -27.328 -4.316 1 97.75 100 ASN A N 1
ATOM 807 C CA . ASN A 1 100 ? 5.582 -27.641 -4.258 1 97.75 100 ASN A CA 1
ATOM 808 C C . ASN A 1 100 ? 5.156 -28.047 -2.85 1 97.75 100 ASN A C 1
ATOM 810 O O . ASN A 1 100 ? 5.676 -29.016 -2.297 1 97.75 100 ASN A O 1
ATOM 814 N N . CYS A 1 101 ? 4.191 -27.297 -2.342 1 98.38 101 CYS A N 1
ATOM 815 C CA . CYS A 1 101 ? 3.756 -27.531 -0.968 1 98.38 101 CYS A CA 1
ATOM 816 C C . CYS A 1 101 ? 2.301 -27.984 -0.926 1 98.38 101 CYS A C 1
ATOM 818 O O . CYS A 1 101 ? 1.501 -27.594 -1.779 1 98.38 101 CYS A O 1
ATOM 820 N N . GLY A 1 102 ? 2.033 -28.828 0.099 1 98.38 102 GLY A N 1
ATOM 821 C CA . GLY A 1 102 ? 0.662 -29.234 0.337 1 98.38 102 GLY A CA 1
ATOM 822 C C . GLY A 1 102 ? 0.177 -28.922 1.74 1 98.38 102 GLY A C 1
ATOM 823 O O . GLY A 1 102 ? -0.963 -28.5 1.927 1 98.38 102 GLY A O 1
ATOM 824 N N . ALA A 1 103 ? 1.035 -29.141 2.727 1 98.56 103 ALA A N 1
ATOM 825 C CA . ALA A 1 103 ? 0.697 -28.922 4.133 1 98.56 103 ALA A CA 1
ATOM 826 C C . ALA A 1 103 ? 1.947 -28.641 4.961 1 98.56 103 ALA A C 1
ATOM 828 O O . ALA A 1 103 ? 3.037 -29.109 4.633 1 98.56 103 ALA A O 1
ATOM 829 N N . VAL A 1 104 ? 1.769 -27.844 5.996 1 98.81 104 VAL A N 1
ATOM 830 C CA . VAL A 1 104 ? 2.898 -27.578 6.879 1 98.81 104 VAL A CA 1
ATOM 831 C C . VAL A 1 104 ? 2.443 -27.656 8.336 1 98.81 104 VAL A C 1
ATOM 833 O O . VAL A 1 104 ? 1.34 -27.219 8.672 1 98.81 104 VAL A O 1
ATOM 836 N N . SER A 1 105 ? 3.174 -28.25 9.188 1 98.69 105 SER A N 1
ATOM 837 C CA . SER A 1 105 ? 3.018 -28.266 10.633 1 98.69 105 SER A CA 1
ATOM 838 C C . SER A 1 105 ? 4.359 -28.094 11.336 1 98.69 105 SER A C 1
ATOM 840 O O . SER A 1 105 ? 5.395 -28.531 10.828 1 98.69 105 SER A O 1
ATOM 842 N N . VAL A 1 106 ? 4.336 -27.438 12.453 1 98.56 106 VAL A N 1
ATOM 843 C CA . VAL A 1 106 ? 5.566 -27.125 13.172 1 98.56 106 VAL A CA 1
ATOM 844 C C . VAL A 1 106 ? 5.418 -27.531 14.641 1 98.56 106 VAL A C 1
ATOM 846 O O . VAL A 1 106 ? 4.418 -27.203 15.281 1 98.56 106 VAL A O 1
ATOM 849 N N . ASP A 1 107 ? 6.348 -28.328 15.156 1 98.06 107 ASP A N 1
ATOM 850 C CA . ASP A 1 107 ? 6.523 -28.453 16.594 1 98.06 107 ASP A CA 1
ATOM 851 C C . ASP A 1 107 ? 7.285 -27.266 17.172 1 98.06 107 ASP A C 1
ATOM 853 O O . ASP A 1 107 ? 8.516 -27.234 17.141 1 98.06 107 ASP A O 1
ATOM 857 N N . TRP A 1 108 ? 6.625 -26.391 17.75 1 96.94 108 TRP A N 1
ATOM 858 C CA . TRP A 1 108 ? 7.207 -25.109 18.141 1 96.94 108 TRP A CA 1
ATOM 859 C C . TRP A 1 108 ? 8.133 -25.266 19.328 1 96.94 108 TRP A C 1
ATOM 861 O O . TRP A 1 108 ? 8.977 -24.406 19.594 1 96.94 108 TRP A O 1
ATOM 871 N N . LYS A 1 109 ? 7.988 -26.297 20.125 1 95.5 109 LYS A N 1
ATOM 872 C CA . LYS A 1 109 ? 8.898 -26.562 21.234 1 95.5 109 LYS A CA 1
ATOM 873 C C . LYS A 1 109 ? 10.289 -26.922 20.734 1 95.5 109 LYS A C 1
ATOM 875 O O . LYS A 1 109 ? 11.289 -26.359 21.188 1 95.5 109 LYS A O 1
ATOM 880 N N . SER A 1 110 ? 10.312 -27.812 19.688 1 95.81 110 SER A N 1
ATOM 881 C CA . SER A 1 110 ? 11.594 -28.281 19.156 1 95.81 110 SER A CA 1
ATOM 882 C C . SER A 1 110 ? 12.039 -27.438 17.953 1 95.81 110 SER A C 1
ATOM 884 O O . SER A 1 110 ? 13.211 -27.438 17.594 1 95.81 110 SER A O 1
ATOM 886 N N . GLY A 1 111 ? 11.094 -26.797 17.344 1 96.38 111 GLY A N 1
ATOM 887 C CA . GLY A 1 111 ? 11.375 -26.062 16.109 1 96.38 111 GLY A CA 1
ATOM 888 C C . GLY A 1 111 ? 11.359 -26.953 14.883 1 96.38 111 GLY A C 1
ATOM 889 O O . GLY A 1 111 ? 11.664 -26.484 13.781 1 96.38 111 GLY A O 1
ATOM 890 N N . THR A 1 112 ? 10.969 -28.234 14.953 1 98.19 112 THR A N 1
ATOM 891 C CA . THR A 1 112 ? 10.945 -29.156 13.828 1 98.19 112 THR A CA 1
ATOM 892 C C . THR A 1 112 ? 9.797 -28.828 12.883 1 98.19 112 THR A C 1
ATOM 894 O O . THR A 1 112 ? 8.656 -28.656 13.32 1 98.19 112 THR A O 1
ATOM 897 N N . ILE A 1 113 ? 10.102 -28.719 11.594 1 98.75 113 ILE A N 1
ATOM 898 C CA . ILE A 1 113 ? 9.102 -28.453 10.57 1 98.75 113 ILE A CA 1
ATOM 899 C C . ILE A 1 113 ? 8.781 -29.734 9.805 1 98.75 113 ILE A C 1
ATOM 901 O O . ILE A 1 113 ? 9.68 -30.469 9.391 1 98.75 113 ILE A O 1
ATOM 905 N N . TRP A 1 114 ? 7.562 -30.062 9.68 1 98.81 114 TRP A N 1
ATOM 906 C CA . TRP A 1 114 ? 7.062 -31.109 8.805 1 98.81 114 TRP A CA 1
ATOM 907 C C . TRP A 1 114 ? 6.34 -30.516 7.598 1 98.81 114 TRP A C 1
ATOM 909 O O . TRP A 1 114 ? 5.367 -29.781 7.754 1 98.81 114 TRP A O 1
ATOM 919 N N . LEU A 1 115 ? 6.832 -30.828 6.453 1 98.81 115 LEU A N 1
ATOM 920 C CA . LEU A 1 115 ? 6.246 -30.297 5.23 1 98.81 115 LEU A CA 1
ATOM 921 C C . LEU A 1 115 ? 5.762 -31.422 4.32 1 98.81 115 LEU A C 1
ATOM 923 O O . LEU A 1 115 ? 6.559 -32.25 3.875 1 98.81 115 LEU A O 1
ATOM 927 N N . GLY A 1 116 ? 4.418 -31.5 4.168 1 98.81 116 GLY A N 1
ATOM 928 C CA . GLY A 1 116 ? 3.869 -32.312 3.098 1 98.81 116 GLY A CA 1
ATOM 929 C C . GLY A 1 116 ? 3.953 -31.656 1.737 1 98.81 116 GLY A C 1
ATOM 930 O O . GLY A 1 116 ? 3.508 -30.516 1.569 1 98.81 116 GLY A O 1
ATOM 931 N N . THR A 1 117 ? 4.547 -32.375 0.764 1 98.06 117 THR A N 1
ATOM 932 C CA . THR A 1 117 ? 4.727 -31.734 -0.543 1 98.06 117 THR A CA 1
ATOM 933 C C . THR A 1 117 ? 3.588 -32.125 -1.485 1 98.06 117 THR A C 1
ATOM 935 O O . THR A 1 117 ? 2.895 -33.125 -1.261 1 98.06 117 THR A O 1
ATOM 938 N N . GLY A 1 118 ? 3.373 -31.281 -2.49 1 97.38 118 GLY A N 1
ATOM 939 C CA . GLY A 1 118 ? 2.303 -31.453 -3.455 1 97.38 118 GLY A CA 1
ATOM 940 C C . GLY A 1 118 ? 0.993 -30.828 -3.02 1 97.38 118 GLY A C 1
ATOM 941 O O . GLY A 1 118 ? 0.476 -31.141 -1.944 1 97.38 118 GLY A O 1
ATOM 942 N N . GLU A 1 119 ? 0.357 -30.062 -3.758 1 95.19 119 GLU A N 1
ATOM 943 C CA . GLU A 1 119 ? -0.821 -29.266 -3.412 1 95.19 119 GLU A CA 1
ATOM 944 C C . GLU A 1 119 ? -2.047 -30.156 -3.227 1 95.19 119 GLU A C 1
ATOM 946 O O . GLU A 1 119 ? -2.287 -31.062 -4.023 1 95.19 119 GLU A O 1
ATOM 951 N N . ALA A 1 120 ? -2.801 -29.812 -2.244 1 93.31 120 ALA A N 1
ATOM 952 C CA . ALA A 1 120 ? -3.99 -30.594 -1.916 1 93.31 120 ALA A CA 1
ATOM 953 C C . ALA A 1 120 ? -5.145 -30.25 -2.857 1 93.31 120 ALA A C 1
ATOM 955 O O . ALA A 1 120 ? -6.066 -31.047 -3.031 1 93.31 120 ALA A O 1
ATOM 956 N N . ASN A 1 121 ? -5.07 -29.109 -3.467 1 92.38 121 ASN A N 1
ATOM 957 C CA . ASN A 1 121 ? -6.121 -28.75 -4.418 1 92.38 121 ASN A CA 1
ATOM 958 C C . ASN A 1 121 ? -6.027 -29.594 -5.691 1 92.38 121 ASN A C 1
ATOM 960 O O . ASN A 1 121 ? -4.938 -29.984 -6.109 1 92.38 121 ASN A O 1
ATOM 964 N N . SER A 1 122 ? -7.121 -29.922 -6.234 1 94.12 122 SER A N 1
ATOM 965 C CA . SER A 1 122 ? -7.164 -30.766 -7.426 1 94.12 122 SER A CA 1
ATOM 966 C C . SER A 1 122 ? -7.434 -29.938 -8.68 1 94.12 122 SER A C 1
ATOM 968 O O . SER A 1 122 ? -8.258 -30.312 -9.516 1 94.12 122 SER A O 1
ATOM 970 N N . SER A 1 123 ? -6.793 -28.797 -8.656 1 90.44 123 SER A N 1
ATOM 971 C CA . SER A 1 123 ? -6.906 -27.922 -9.812 1 90.44 123 SER A CA 1
ATOM 972 C C . SER A 1 123 ? -6 -28.391 -10.953 1 90.44 123 SER A C 1
ATOM 974 O O . SER A 1 123 ? -5.145 -29.266 -10.75 1 90.44 123 SER A O 1
ATOM 976 N N . ARG A 1 124 ? -6.215 -27.828 -12.156 1 88.06 124 ARG A N 1
ATOM 977 C CA . ARG A 1 124 ? -5.398 -28.141 -13.328 1 88.06 124 ARG A CA 1
ATOM 978 C C . ARG A 1 124 ? -3.961 -27.672 -13.133 1 88.06 124 ARG A C 1
ATOM 980 O O . ARG A 1 124 ? -3.045 -28.172 -13.781 1 88.06 124 ARG A O 1
ATOM 987 N N . SER A 1 125 ? -3.764 -26.719 -12.242 1 88.19 125 SER A N 1
ATOM 988 C CA . SER A 1 125 ? -2.441 -26.141 -12.031 1 88.19 125 SER A CA 1
ATOM 989 C C . SER A 1 125 ? -1.784 -26.719 -10.781 1 88.19 125 SER A C 1
ATOM 991 O O . SER A 1 125 ? -0.791 -26.172 -10.289 1 88.19 125 SER A O 1
ATOM 993 N N . SER A 1 126 ? -2.264 -27.812 -10.234 1 93.38 126 SER A N 1
ATOM 994 C CA . SER A 1 126 ? -1.677 -28.453 -9.055 1 93.38 126 SER A CA 1
ATOM 995 C C . SER A 1 126 ? -0.446 -29.266 -9.422 1 93.38 126 SER A C 1
ATOM 997 O O . SER A 1 126 ? -0.481 -30.062 -10.359 1 93.38 126 SER A O 1
ATOM 999 N N . TYR A 1 127 ? 0.637 -29.094 -8.711 1 95.25 127 TYR A N 1
ATOM 1000 C CA . TYR A 1 127 ? 1.875 -29.844 -8.93 1 95.25 127 TYR A CA 1
ATOM 1001 C C . TYR A 1 127 ? 2.055 -30.938 -7.891 1 95.25 127 TYR A C 1
ATOM 1003 O O . TYR A 1 127 ? 1.593 -30.797 -6.754 1 95.25 127 TYR A O 1
ATOM 1011 N N . ILE A 1 128 ? 2.723 -31.953 -8.242 1 94.94 128 ILE A N 1
ATOM 1012 C CA . ILE A 1 128 ? 2.934 -33.094 -7.367 1 94.94 128 ILE A CA 1
ATOM 1013 C C . ILE A 1 128 ? 4.082 -32.812 -6.402 1 94.94 128 ILE A C 1
ATOM 1015 O O . ILE A 1 128 ? 4.941 -31.969 -6.688 1 94.94 128 ILE A O 1
ATOM 1019 N N . GLY A 1 129 ? 3.986 -33.469 -5.277 1 95.88 129 GLY A N 1
ATOM 1020 C CA . GLY A 1 129 ? 5.082 -33.469 -4.324 1 95.88 129 GLY A CA 1
ATOM 1021 C C . GLY A 1 129 ? 5.922 -34.719 -4.363 1 95.88 129 GLY A C 1
ATOM 1022 O O . GLY A 1 129 ? 5.75 -35.562 -5.25 1 95.88 129 GLY A O 1
ATOM 1023 N N . ILE A 1 130 ? 6.91 -34.812 -3.43 1 95.94 130 ILE A N 1
ATOM 1024 C CA . ILE A 1 130 ? 7.848 -35.906 -3.396 1 95.94 130 ILE A CA 1
ATOM 1025 C C . ILE A 1 130 ? 7.75 -36.625 -2.055 1 95.94 130 ILE A C 1
ATOM 1027 O O . ILE A 1 130 ? 8.695 -37.312 -1.629 1 95.94 130 ILE A O 1
ATOM 1031 N N . GLY A 1 131 ? 6.676 -36.375 -1.433 1 97.5 131 GLY A N 1
ATOM 1032 C CA . GLY A 1 131 ? 6.496 -37 -0.136 1 97.5 131 GLY A CA 1
ATOM 1033 C C . GLY A 1 131 ? 6.602 -36.031 1.023 1 97.5 131 GLY A C 1
ATOM 1034 O O . GLY A 1 131 ? 6.152 -34.875 0.921 1 97.5 131 GLY A O 1
ATOM 1035 N N . LEU A 1 132 ? 7.059 -36.562 2.182 1 98.38 132 LEU A N 1
ATOM 1036 C CA . LEU A 1 132 ? 7.141 -35.75 3.404 1 98.38 132 LEU A CA 1
ATOM 1037 C C . LEU A 1 132 ? 8.578 -35.312 3.668 1 98.38 132 LEU A C 1
ATOM 1039 O O . LEU A 1 132 ? 9.492 -36.156 3.67 1 98.38 132 LEU A O 1
ATOM 1043 N N . LEU A 1 133 ? 8.758 -34 3.811 1 98.44 133 LEU A N 1
ATOM 1044 C CA . LEU A 1 133 ? 10.055 -33.438 4.176 1 98.44 133 LEU A CA 1
ATOM 1045 C C . LEU A 1 133 ? 10.062 -33 5.641 1 98.44 133 LEU A C 1
ATOM 1047 O O . LEU A 1 133 ? 9.031 -32.594 6.184 1 98.44 133 LEU A O 1
ATOM 1051 N N . LYS A 1 134 ? 11.172 -33.156 6.238 1 98.56 134 LYS A N 1
ATOM 1052 C CA . LYS A 1 134 ? 11.375 -32.812 7.641 1 98.56 134 LYS A CA 1
ATOM 1053 C C . LYS A 1 134 ? 12.617 -31.938 7.809 1 98.56 134 LYS A C 1
ATOM 1055 O O . LYS A 1 134 ? 13.648 -32.188 7.184 1 98.56 134 LYS A O 1
ATOM 1060 N N . SER A 1 135 ? 12.547 -30.844 8.492 1 98.62 135 SER A N 1
ATOM 1061 C CA . SER A 1 135 ? 13.68 -29.984 8.836 1 98.62 135 SER A CA 1
ATOM 1062 C C . SER A 1 135 ? 13.797 -29.812 10.344 1 98.62 135 SER A C 1
ATOM 1064 O O . SER A 1 135 ? 12.805 -29.5 11.016 1 98.62 135 SER A O 1
ATOM 1066 N N . LYS A 1 136 ? 14.961 -29.938 10.898 1 97.69 136 LYS A N 1
ATOM 1067 C CA . LYS A 1 136 ? 15.219 -29.766 12.328 1 97.69 136 LYS A CA 1
ATOM 1068 C C . LYS A 1 136 ? 15.984 -28.469 12.602 1 97.69 136 LYS A C 1
ATOM 1070 O O . LYS A 1 136 ? 16.375 -28.203 13.734 1 97.69 136 LYS A O 1
ATOM 1075 N N . ASP A 1 137 ? 16.234 -27.703 11.594 1 97.5 137 ASP A N 1
ATOM 1076 C CA . ASP A 1 137 ? 17.031 -26.5 11.734 1 97.5 137 ASP A CA 1
ATOM 1077 C C . ASP A 1 137 ? 16.328 -25.297 11.102 1 97.5 137 ASP A C 1
ATOM 1079 O O . ASP A 1 137 ? 16.953 -24.5 10.414 1 97.5 137 ASP A O 1
ATOM 1083 N N . LYS A 1 138 ? 15.016 -25.312 11.234 1 95.38 138 LYS A N 1
ATOM 1084 C CA . LYS A 1 138 ? 14.172 -24.188 10.82 1 95.38 138 LYS A CA 1
ATOM 1085 C C . LYS A 1 138 ? 14.234 -23.969 9.312 1 95.38 138 LYS A C 1
ATOM 1087 O O . LYS A 1 138 ? 14.258 -22.828 8.844 1 95.38 138 LYS A O 1
ATOM 1092 N N . GLY A 1 139 ? 14.328 -24.969 8.539 1 96.88 139 GLY A N 1
ATOM 1093 C CA . GLY A 1 139 ? 14.195 -24.922 7.09 1 96.88 139 GLY A CA 1
ATOM 1094 C C . GLY A 1 139 ? 15.516 -24.734 6.371 1 96.88 139 GLY A C 1
ATOM 1095 O O . GLY A 1 139 ? 15.555 -24.531 5.156 1 96.88 139 GLY A O 1
ATOM 1096 N N . LYS A 1 140 ? 16.703 -24.797 7.09 1 96.62 140 LYS A N 1
ATOM 1097 C CA . LYS A 1 140 ? 18 -24.688 6.438 1 96.62 140 LYS A CA 1
ATOM 1098 C C . LYS A 1 140 ? 18.328 -25.938 5.621 1 96.62 140 LYS A C 1
ATOM 1100 O O . LYS A 1 140 ? 18.891 -25.844 4.527 1 96.62 140 LYS A O 1
ATOM 1105 N N . THR A 1 141 ? 18 -27.062 6.215 1 97.25 141 THR A N 1
ATOM 1106 C CA . THR A 1 141 ? 18.172 -28.344 5.512 1 97.25 141 THR A CA 1
ATOM 1107 C C . THR A 1 141 ? 16.906 -29.188 5.613 1 97.25 141 THR A C 1
ATOM 1109 O O . THR A 1 141 ? 16.109 -29 6.531 1 97.25 141 THR A O 1
ATOM 1112 N N . TRP A 1 142 ? 16.797 -30.078 4.656 1 97.62 142 TRP A N 1
ATOM 1113 C CA . TRP A 1 142 ? 15.586 -30.891 4.566 1 97.62 142 TRP A CA 1
ATOM 1114 C C . TRP A 1 142 ? 15.922 -32.344 4.309 1 97.62 142 TRP A C 1
ATOM 1116 O O . TRP A 1 142 ? 16.844 -32.656 3.555 1 97.62 142 TRP A O 1
ATOM 1126 N N . GLU A 1 143 ? 15.141 -33.188 4.93 1 96.94 143 GLU A N 1
ATOM 1127 C CA . GLU A 1 143 ? 15.234 -34.625 4.73 1 96.94 143 GLU A CA 1
ATOM 1128 C C . GLU A 1 143 ? 13.898 -35.219 4.285 1 96.94 143 GLU A C 1
ATOM 1130 O O . GLU A 1 143 ? 12.852 -34.875 4.836 1 96.94 143 GLU A O 1
ATOM 1135 N N . ASN A 1 144 ? 13.953 -35.969 3.154 1 96.94 144 ASN A N 1
ATOM 1136 C CA . ASN A 1 144 ? 12.766 -36.75 2.793 1 96.94 144 ASN A CA 1
ATOM 1137 C C . ASN A 1 144 ? 12.57 -37.938 3.705 1 96.94 144 ASN A C 1
ATOM 1139 O O . ASN A 1 144 ? 13.398 -38.844 3.727 1 96.94 144 ASN A O 1
ATOM 1143 N N . VAL A 1 145 ? 11.406 -38 4.398 1 97.88 145 VAL A N 1
ATOM 1144 C CA . VAL A 1 145 ? 11.242 -39.031 5.422 1 97.88 145 VAL A CA 1
ATOM 1145 C C . VAL A 1 145 ? 10.148 -40.031 4.996 1 97.88 145 VAL A C 1
ATOM 1147 O O . VAL A 1 145 ? 9.555 -40.688 5.836 1 97.88 145 VAL A O 1
ATOM 1150 N N . GLY A 1 146 ? 9.766 -39.969 3.754 1 97.44 146 GLY A N 1
ATOM 1151 C CA . GLY A 1 146 ? 8.898 -41.031 3.275 1 97.44 146 GLY A CA 1
ATOM 1152 C C . GLY A 1 146 ? 7.691 -40.531 2.51 1 97.44 146 GLY A C 1
ATOM 1153 O O . GLY A 1 146 ? 7.641 -39.344 2.139 1 97.44 146 GLY A O 1
ATOM 1154 N N . LEU A 1 147 ? 6.789 -41.562 2.164 1 97.94 147 LEU A N 1
ATOM 1155 C CA . LEU A 1 147 ? 5.543 -41.375 1.435 1 97.94 147 LEU A CA 1
ATOM 1156 C C . LEU A 1 147 ? 5.812 -40.781 0.049 1 97.94 147 LEU A C 1
ATOM 1158 O O . LEU A 1 147 ? 5.184 -39.812 -0.353 1 97.94 147 LEU A O 1
ATOM 1162 N N . LYS A 1 148 ? 6.727 -41.312 -0.651 1 95.75 148 LYS A N 1
ATOM 1163 C CA . LYS A 1 148 ? 7.277 -40.75 -1.884 1 95.75 148 LYS A CA 1
ATOM 1164 C C . LYS A 1 148 ? 6.27 -40.844 -3.027 1 95.75 148 LYS A C 1
ATOM 1166 O O . LYS A 1 148 ? 6.355 -40.094 -3.998 1 95.75 148 LYS A O 1
ATOM 1171 N N . GLU A 1 149 ? 5.285 -41.781 -2.91 1 95.75 149 GLU A N 1
ATOM 1172 C CA . GLU A 1 149 ? 4.293 -41.969 -3.963 1 95.75 149 GLU A CA 1
ATOM 1173 C C . GLU A 1 149 ? 2.996 -41.25 -3.629 1 95.75 149 GLU A C 1
ATOM 1175 O O . GLU A 1 149 ? 1.982 -41.406 -4.309 1 95.75 149 GLU A O 1
ATOM 1180 N N . SER A 1 150 ? 3.01 -40.438 -2.57 1 96.94 150 SER A N 1
ATOM 1181 C CA . SER A 1 150 ? 1.796 -39.781 -2.121 1 96.94 150 SER A CA 1
ATOM 1182 C C . SER A 1 150 ? 1.336 -38.719 -3.135 1 96.94 150 SER A C 1
ATOM 1184 O O . SER A 1 150 ? 0.136 -38.562 -3.361 1 96.94 150 SER A O 1
ATOM 1186 N N . HIS A 1 151 ? 2.266 -37.938 -3.764 1 96.69 151 HIS A N 1
ATOM 1187 C CA . HIS A 1 151 ? 2.094 -36.844 -4.711 1 96.69 151 HIS A CA 1
ATOM 1188 C C . HIS A 1 151 ? 1.414 -35.656 -4.055 1 96.69 151 HIS A C 1
ATOM 1190 O O . HIS A 1 151 ? 1.772 -34.5 -4.324 1 96.69 151 HIS A O 1
ATOM 1196 N N . HIS A 1 152 ? 0.383 -35.844 -3.266 1 98.12 152 HIS A N 1
ATOM 1197 C CA . HIS A 1 152 ? -0.381 -34.781 -2.668 1 98.12 152 HIS A CA 1
ATOM 1198 C C . HIS A 1 152 ? -0.676 -35.031 -1.197 1 98.12 152 HIS A C 1
ATOM 1200 O O . HIS A 1 152 ? -1.475 -35.938 -0.875 1 98.12 152 HIS A O 1
ATOM 1206 N N . ILE A 1 153 ? -0.034 -34.312 -0.335 1 98.62 153 ILE A N 1
ATOM 1207 C CA . ILE A 1 153 ? -0.249 -34.438 1.104 1 98.62 153 ILE A CA 1
ATOM 1208 C C . ILE A 1 153 ? -1.113 -33.281 1.587 1 98.62 153 ILE A C 1
ATOM 1210 O O . ILE A 1 153 ? -0.812 -32.125 1.309 1 98.62 153 ILE A O 1
ATOM 1214 N N . SER A 1 154 ? -2.166 -33.625 2.336 1 98.19 154 SER A N 1
ATOM 1215 C CA . SER A 1 154 ? -3.197 -32.625 2.605 1 98.19 154 SER A CA 1
ATOM 1216 C C . SER A 1 154 ? -3.084 -32.062 4.027 1 98.19 154 SER A C 1
ATOM 1218 O O . SER A 1 154 ? -3.504 -30.953 4.305 1 98.19 154 SER A O 1
ATOM 1220 N N . LYS A 1 155 ? -2.633 -32.875 4.938 1 98.44 155 LYS A N 1
ATOM 1221 C CA . LYS A 1 155 ? -2.637 -32.469 6.336 1 98.44 155 LYS A CA 1
ATOM 1222 C C . LYS A 1 155 ? -1.577 -33.219 7.137 1 98.44 155 LYS A C 1
ATOM 1224 O O . LYS A 1 155 ? -1.243 -34.375 6.812 1 98.44 155 LYS A O 1
ATOM 1229 N N . ILE A 1 156 ? -1.036 -32.594 8.125 1 98.75 156 ILE A N 1
ATOM 1230 C CA . ILE A 1 156 ? -0.094 -33.219 9.07 1 98.75 156 ILE A CA 1
ATOM 1231 C C . ILE A 1 156 ? -0.49 -32.844 10.492 1 98.75 156 ILE A C 1
ATOM 1233 O O . ILE A 1 156 ? -0.631 -31.656 10.828 1 98.75 156 ILE A O 1
ATOM 1237 N N . LEU A 1 157 ? -0.688 -33.844 11.328 1 98.56 157 LEU A N 1
ATOM 1238 C CA . LEU A 1 157 ? -0.905 -33.625 12.758 1 98.56 157 LEU A CA 1
ATOM 1239 C C . LEU A 1 157 ? 0.295 -34.125 13.57 1 98.56 157 LEU A C 1
ATOM 1241 O O . LEU A 1 157 ? 0.849 -35.188 13.297 1 98.56 157 LEU A O 1
ATOM 1245 N N . ILE A 1 158 ? 0.703 -33.281 14.461 1 98.25 158 ILE A N 1
ATOM 1246 C CA . ILE A 1 158 ? 1.731 -33.656 15.43 1 98.25 158 ILE A CA 1
ATOM 1247 C C . ILE A 1 158 ? 1.098 -33.844 16.812 1 98.25 158 ILE A C 1
ATOM 1249 O O . ILE A 1 158 ? 0.385 -32.969 17.297 1 98.25 158 ILE A O 1
ATOM 1253 N N . ASN A 1 159 ? 1.36 -35 17.422 1 98 159 ASN A N 1
ATOM 1254 C CA . ASN A 1 159 ? 0.918 -35.188 18.797 1 98 159 ASN A CA 1
ATOM 1255 C C . ASN A 1 159 ? 1.589 -34.188 19.75 1 98 159 ASN A C 1
ATOM 1257 O O . ASN A 1 159 ? 2.814 -34.188 19.875 1 98 159 ASN A O 1
ATOM 1261 N N . PRO A 1 160 ? 0.759 -33.406 20.375 1 95.31 160 PRO A N 1
ATOM 1262 C CA . PRO A 1 160 ? 1.366 -32.406 21.234 1 95.31 160 PRO A CA 1
ATOM 1263 C C . PRO A 1 160 ? 2.189 -33 22.375 1 95.31 160 PRO A C 1
ATOM 1265 O O . PRO A 1 160 ? 3.088 -32.344 22.891 1 95.31 160 PRO A O 1
ATOM 1268 N N . ASP A 1 161 ? 1.963 -34.219 22.734 1 95.06 161 ASP A N 1
ATOM 1269 C CA . ASP A 1 161 ? 2.619 -34.844 23.891 1 95.06 161 ASP A CA 1
ATOM 1270 C C . ASP A 1 161 ? 3.779 -35.719 23.438 1 95.06 161 ASP A C 1
ATOM 1272 O O . ASP A 1 161 ? 4.562 -36.188 24.266 1 95.06 161 ASP A O 1
ATOM 1276 N N . ASN A 1 162 ? 3.82 -36.031 22.188 1 95.81 162 ASN A N 1
ATOM 1277 C CA . ASN A 1 162 ? 4.859 -36.875 21.625 1 95.81 162 ASN A CA 1
ATOM 1278 C C . ASN A 1 162 ? 5.203 -36.469 20.203 1 95.81 162 ASN A C 1
ATOM 1280 O O . ASN A 1 162 ? 4.582 -36.969 19.25 1 95.81 162 ASN A O 1
ATOM 1284 N N . SER A 1 163 ? 6.293 -35.844 20.016 1 95.62 163 SER A N 1
ATOM 1285 C CA . SER A 1 163 ? 6.637 -35.219 18.734 1 95.62 163 SER A CA 1
ATOM 1286 C C . SER A 1 163 ? 7.051 -36.25 17.703 1 95.62 163 SER A C 1
ATOM 1288 O O . SER A 1 163 ? 7.156 -35.938 16.516 1 95.62 163 SER A O 1
ATOM 1290 N N . ASP A 1 164 ? 7.227 -37.469 18.078 1 96.44 164 ASP A N 1
ATOM 1291 C CA . ASP A 1 164 ? 7.574 -38.531 17.141 1 96.44 164 ASP A CA 1
ATOM 1292 C C . ASP A 1 164 ? 6.324 -39.219 16.594 1 96.44 164 ASP A C 1
ATOM 1294 O O . ASP A 1 164 ? 6.402 -40 15.656 1 96.44 164 ASP A O 1
ATOM 1298 N N . GLU A 1 165 ? 5.195 -38.969 17.234 1 98.06 165 GLU A N 1
ATOM 1299 C CA . GLU A 1 165 ? 3.92 -39.5 16.766 1 98.06 165 GLU A CA 1
ATOM 1300 C C . GLU A 1 165 ? 3.227 -38.531 15.82 1 98.06 165 GLU A C 1
ATOM 1302 O O . GLU A 1 165 ? 2.74 -37.469 16.25 1 98.06 165 GLU A O 1
ATOM 1307 N N . ILE A 1 166 ? 3.197 -38.875 14.523 1 98.44 166 ILE A N 1
ATOM 1308 C CA . ILE A 1 166 ? 2.709 -38 13.469 1 98.44 166 ILE A CA 1
ATOM 1309 C C . ILE A 1 166 ? 1.625 -38.719 12.664 1 98.44 166 ILE A C 1
ATOM 1311 O O . ILE A 1 166 ? 1.737 -39.906 12.391 1 98.44 166 ILE A O 1
ATOM 1315 N N . ILE A 1 167 ? 0.532 -37.969 12.359 1 98.81 167 ILE A N 1
ATOM 1316 C CA . ILE A 1 167 ? -0.533 -38.438 11.469 1 98.81 167 ILE A CA 1
ATOM 1317 C C . ILE A 1 167 ? -0.487 -37.625 10.164 1 98.81 167 ILE A C 1
ATOM 1319 O O . ILE A 1 167 ? -0.438 -36.406 10.195 1 98.81 167 ILE A O 1
ATOM 1323 N N . VAL A 1 168 ? -0.485 -38.281 9.023 1 98.88 168 VAL A N 1
ATOM 1324 C CA . VAL A 1 168 ? -0.424 -37.594 7.73 1 98.88 168 VAL A CA 1
ATOM 1325 C C . VAL A 1 168 ? -1.622 -38.031 6.875 1 98.88 168 VAL A C 1
ATOM 1327 O O . VAL A 1 168 ? -1.909 -39.219 6.73 1 98.88 168 VAL A O 1
ATOM 1330 N N . GLY A 1 169 ? -2.406 -37 6.414 1 98.88 169 GLY A N 1
ATOM 1331 C CA . GLY A 1 169 ? -3.428 -37.25 5.402 1 98.88 169 GLY A CA 1
ATOM 1332 C C . GLY A 1 169 ? -2.898 -37.156 3.986 1 98.88 169 GLY A C 1
ATOM 1333 O O . GLY A 1 169 ? -2.264 -36.156 3.613 1 98.88 169 GLY A O 1
ATOM 1334 N N . VAL A 1 170 ? -3.145 -38.219 3.195 1 98.75 170 VAL A N 1
ATOM 1335 C CA . VAL A 1 170 ? -2.645 -38.312 1.827 1 98.75 170 VAL A CA 1
ATOM 1336 C C . VAL A 1 170 ? -3.814 -38.438 0.856 1 98.75 170 VAL A C 1
ATOM 1338 O O . VAL A 1 170 ? -4.633 -39.344 0.981 1 98.75 170 VAL A O 1
ATOM 1341 N N . ILE A 1 171 ? -3.875 -37.625 -0.127 1 98.06 171 ILE A N 1
ATOM 1342 C CA . ILE A 1 171 ? -4.918 -37.656 -1.146 1 98.06 171 ILE A CA 1
ATOM 1343 C C . ILE A 1 171 ? -4.547 -38.688 -2.217 1 98.06 171 ILE A C 1
ATOM 1345 O O . ILE A 1 171 ? -5.414 -39.406 -2.721 1 98.06 171 ILE A O 1
ATOM 1349 N N . GLY A 1 172 ? -3.25 -38.688 -2.66 1 97.81 172 GLY A N 1
ATOM 1350 C CA . GLY A 1 172 ? -2.795 -39.594 -3.703 1 97.81 172 GLY A CA 1
ATOM 1351 C C . GLY A 1 172 ? -2.66 -38.906 -5.059 1 97.81 172 GLY A C 1
ATOM 1352 O O . GLY A 1 172 ? -2.691 -37.688 -5.156 1 97.81 172 GLY A O 1
ATOM 1353 N N . HIS A 1 173 ? -2.467 -39.75 -6.113 1 96.88 173 HIS A N 1
ATOM 1354 C CA . HIS A 1 173 ? -2.279 -39.25 -7.473 1 96.88 173 HIS A CA 1
ATOM 1355 C C . HIS A 1 173 ? -3.514 -38.5 -7.965 1 96.88 173 HIS A C 1
ATOM 1357 O O . HIS A 1 173 ? -4.641 -38.875 -7.641 1 96.88 173 HIS A O 1
ATOM 1363 N N . LEU A 1 174 ? -3.293 -37.438 -8.633 1 96.19 174 LEU A N 1
ATOM 1364 C CA . LEU A 1 174 ? -4.395 -36.656 -9.148 1 96.19 174 LEU A CA 1
ATOM 1365 C C . LEU A 1 174 ? -4.965 -37.25 -10.422 1 96.19 174 LEU A C 1
ATOM 1367 O O . LEU A 1 174 ? -6.184 -37.312 -10.594 1 96.19 174 LEU A O 1
ATOM 1371 N N . TYR A 1 175 ? -4.121 -37.844 -11.312 1 96.25 175 TYR A N 1
ATOM 1372 C CA . TYR A 1 175 ? -4.582 -38.188 -12.664 1 96.25 175 TYR A CA 1
ATOM 1373 C C . TYR A 1 175 ? -4.652 -39.688 -12.867 1 96.25 175 TYR A C 1
ATOM 1375 O O . TYR A 1 175 ? -5.168 -40.156 -13.883 1 96.25 175 TYR A O 1
ATOM 1383 N N . THR A 1 176 ? -4.059 -40.438 -11.953 1 96.31 176 THR A N 1
ATOM 1384 C CA . THR A 1 176 ? -4.102 -41.906 -12.047 1 96.31 176 THR A CA 1
ATOM 1385 C C . THR A 1 176 ? -4.453 -42.5 -10.688 1 96.31 176 THR A C 1
ATOM 1387 O O . THR A 1 176 ? -4.461 -41.812 -9.672 1 96.31 176 THR A O 1
ATOM 1390 N N . LYS A 1 177 ? -4.754 -43.75 -10.703 1 96.19 177 LYS A N 1
ATOM 1391 C CA . LYS A 1 177 ? -5.008 -44.5 -9.469 1 96.19 177 LYS A CA 1
ATOM 1392 C C . LYS A 1 177 ? -3.703 -44.844 -8.758 1 96.19 177 LYS A C 1
ATOM 1394 O O . LYS A 1 177 ? -2.66 -45 -9.406 1 96.19 177 LYS A O 1
ATOM 1399 N N . ASN A 1 178 ? -3.697 -44.969 -7.523 1 96.69 178 ASN A N 1
ATOM 1400 C CA . ASN A 1 178 ? -2.57 -45.469 -6.734 1 96.69 178 ASN A CA 1
ATOM 1401 C C . ASN A 1 178 ? -3.01 -45.906 -5.336 1 96.69 178 ASN A C 1
ATOM 1403 O O . ASN A 1 178 ? -4.098 -45.531 -4.883 1 96.69 178 ASN A O 1
ATOM 1407 N N . ASN A 1 179 ? -2.184 -46.562 -4.707 1 97.06 179 ASN A N 1
ATOM 1408 C CA . ASN A 1 179 ? -2.557 -47.125 -3.42 1 97.06 179 ASN A CA 1
ATOM 1409 C C . ASN A 1 179 ? -2.107 -46.25 -2.258 1 97.06 179 ASN A C 1
ATOM 1411 O O . ASN A 1 179 ? -2.639 -46.375 -1.15 1 97.06 179 ASN A O 1
ATOM 1415 N N . GLU A 1 180 ? -1.133 -45.438 -2.4 1 97.5 180 GLU A N 1
ATOM 1416 C CA . GLU A 1 180 ? -0.636 -44.594 -1.308 1 97.5 180 GLU A CA 1
ATOM 1417 C C . GLU A 1 180 ? -1.571 -43.438 -1.039 1 97.5 180 GLU A C 1
ATOM 1419 O O . GLU A 1 180 ? -1.248 -42.281 -1.363 1 97.5 180 GLU A O 1
ATOM 1424 N N . ARG A 1 181 ? -2.711 -43.75 -0.501 1 98.38 181 ARG A N 1
ATOM 1425 C CA . ARG A 1 181 ? -3.785 -42.844 -0.113 1 98.38 181 ARG A CA 1
ATOM 1426 C C . ARG A 1 181 ? -4.258 -43.125 1.308 1 98.38 181 ARG A C 1
ATOM 1428 O O . ARG A 1 181 ? -4.066 -44.219 1.819 1 98.38 181 ARG A O 1
ATOM 1435 N N . GLY A 1 182 ? -4.832 -42.125 1.954 1 98.69 182 GLY A N 1
ATOM 1436 C CA . GLY A 1 182 ? -5.426 -42.312 3.264 1 98.69 182 GLY A CA 1
ATOM 1437 C C . GLY A 1 182 ? -4.637 -41.688 4.391 1 98.69 182 GLY A C 1
ATOM 1438 O O . GLY A 1 182 ? -4.066 -40.594 4.219 1 98.69 182 GLY A O 1
ATOM 1439 N N . VAL A 1 183 ? -4.789 -42.312 5.613 1 98.88 183 VAL A N 1
ATOM 1440 C CA . VAL A 1 183 ? -4.059 -41.812 6.777 1 98.88 183 VAL A CA 1
ATOM 1441 C C . VAL A 1 183 ? -2.816 -42.688 7.012 1 98.88 183 VAL A C 1
ATOM 1443 O O . VAL A 1 183 ? -2.895 -43.906 7.02 1 98.88 183 VAL A O 1
ATOM 1446 N N . PHE A 1 184 ? -1.715 -42.062 7.121 1 98.94 184 PHE A N 1
ATOM 1447 C CA . PHE A 1 184 ? -0.476 -42.719 7.523 1 98.94 184 PHE A CA 1
ATOM 1448 C C . PHE A 1 184 ? -0.044 -42.25 8.906 1 98.94 184 PHE A C 1
ATOM 1450 O O . PHE A 1 184 ? -0.172 -41.062 9.242 1 98.94 184 PHE A O 1
ATOM 1457 N N . LYS A 1 185 ? 0.424 -43.156 9.688 1 98.75 185 LYS A N 1
ATOM 1458 C CA . LYS A 1 185 ? 0.849 -42.875 11.055 1 98.75 185 LYS A CA 1
ATOM 1459 C C . LYS A 1 185 ? 2.285 -43.344 11.289 1 98.75 185 LYS A C 1
ATOM 1461 O O . LYS A 1 185 ? 2.703 -44.375 10.773 1 98.75 185 LYS A O 1
ATOM 1466 N N . THR A 1 186 ? 3.086 -42.562 11.898 1 98.62 186 THR A N 1
ATOM 1467 C CA . THR A 1 186 ? 4.402 -42.969 12.383 1 98.62 186 THR A CA 1
ATOM 1468 C C . THR A 1 186 ? 4.504 -42.75 13.891 1 98.62 186 THR A C 1
ATOM 1470 O O . THR A 1 186 ? 3.865 -41.875 14.445 1 98.62 186 THR A O 1
ATOM 1473 N N . LEU A 1 187 ? 5.223 -43.625 14.609 1 97.88 187 LEU A N 1
ATOM 1474 C CA . LEU A 1 187 ? 5.484 -43.5 16.047 1 97.88 187 LEU A CA 1
ATOM 1475 C C . LEU A 1 187 ? 6.965 -43.25 16.312 1 97.88 187 LEU A C 1
ATOM 1477 O O . LEU A 1 187 ? 7.383 -43.156 17.453 1 97.88 187 LEU A O 1
ATOM 1481 N N . ASP A 1 188 ? 7.793 -43.156 15.227 1 97.94 188 ASP A N 1
ATOM 1482 C CA . ASP A 1 188 ? 9.234 -43.062 15.398 1 97.94 188 ASP A CA 1
ATOM 1483 C C . ASP A 1 188 ? 9.797 -41.844 14.625 1 97.94 188 ASP A C 1
ATOM 1485 O O . ASP A 1 188 ? 10.898 -41.938 14.078 1 97.94 188 ASP A O 1
ATOM 1489 N N . GLY A 1 189 ? 9.008 -40.906 14.445 1 96.62 189 GLY A N 1
ATOM 1490 C CA . GLY A 1 189 ? 9.469 -39.656 13.867 1 96.62 189 GLY A CA 1
ATOM 1491 C C . GLY A 1 189 ? 9.68 -39.75 12.375 1 96.62 189 GLY A C 1
ATOM 1492 O O . GLY A 1 189 ? 10.57 -39.062 11.828 1 96.62 189 GLY A O 1
ATOM 1493 N N . GLY A 1 190 ? 8.961 -40.594 11.68 1 97.44 190 GLY A N 1
ATOM 1494 C CA . GLY A 1 190 ? 8.984 -40.625 10.227 1 97.44 190 GLY A CA 1
ATOM 1495 C C . GLY A 1 190 ? 9.922 -41.688 9.672 1 97.44 190 GLY A C 1
ATOM 1496 O O . GLY A 1 190 ? 10.102 -41.781 8.453 1 97.44 190 GLY A O 1
ATOM 1497 N N . LYS A 1 191 ? 10.539 -42.5 10.516 1 97.06 191 LYS A N 1
ATOM 1498 C CA . LYS A 1 191 ? 11.414 -43.562 10.039 1 97.06 191 LYS A CA 1
ATOM 1499 C C . LYS A 1 191 ? 10.602 -44.688 9.375 1 97.06 191 LYS A C 1
ATOM 1501 O O . LYS A 1 191 ? 11.039 -45.281 8.375 1 97.06 191 LYS A O 1
ATOM 1506 N N . THR A 1 192 ? 9.477 -45 9.969 1 97.94 192 THR A N 1
ATOM 1507 C CA . THR A 1 192 ? 8.57 -45.969 9.391 1 97.94 192 THR A CA 1
ATOM 1508 C C . THR A 1 192 ? 7.133 -45.438 9.398 1 97.94 192 THR A C 1
ATOM 1510 O O . THR A 1 192 ? 6.785 -44.594 10.211 1 97.94 192 THR A O 1
ATOM 1513 N N . TRP A 1 193 ? 6.387 -45.938 8.484 1 98.44 193 TRP A N 1
ATOM 1514 C CA . TRP A 1 193 ? 5.004 -45.469 8.336 1 98.44 193 TRP A CA 1
ATOM 1515 C C . TRP A 1 193 ? 4.051 -46.656 8.266 1 98.44 193 TRP A C 1
ATOM 1517 O O . TRP A 1 193 ? 4.367 -47.688 7.66 1 98.44 193 TRP A O 1
ATOM 1527 N N . LYS A 1 194 ? 2.924 -46.5 8.844 1 98.25 194 LYS A N 1
ATOM 1528 C CA . LYS A 1 194 ? 1.815 -47.438 8.727 1 98.25 194 LYS A CA 1
ATOM 1529 C C . LYS A 1 194 ? 0.605 -46.781 8.062 1 98.25 194 LYS A C 1
ATOM 1531 O O . LYS A 1 194 ? 0.193 -45.688 8.461 1 98.25 194 LYS A O 1
ATOM 1536 N N . GLN A 1 195 ? 0.071 -47.406 7 1 98.62 195 GLN A N 1
ATOM 1537 C CA . GLN A 1 195 ? -1.194 -46.969 6.418 1 98.62 195 GLN A CA 1
ATOM 1538 C C . GLN A 1 195 ? -2.371 -47.375 7.309 1 98.62 195 GLN A C 1
ATOM 1540 O O . GLN A 1 195 ? -2.852 -48.5 7.25 1 98.62 195 GLN A O 1
ATOM 1545 N N . ALA A 1 196 ? -2.893 -46.406 8.023 1 98.69 196 ALA A N 1
ATOM 1546 C CA . ALA A 1 196 ? -3.877 -46.688 9.07 1 98.69 196 ALA A CA 1
ATOM 1547 C C . ALA A 1 196 ? -5.297 -46.625 8.516 1 98.69 196 ALA A C 1
ATOM 1549 O O . ALA A 1 196 ? -6.223 -47.188 9.094 1 98.69 196 ALA A O 1
ATOM 1550 N N . LEU A 1 197 ? -5.492 -45.938 7.473 1 98.69 197 LEU A N 1
ATOM 1551 C CA . LEU A 1 197 ? -6.777 -45.812 6.789 1 98.69 197 LEU A CA 1
ATOM 1552 C C . LEU A 1 197 ? -6.594 -45.875 5.277 1 98.69 197 LEU A C 1
ATOM 1554 O O . LEU A 1 197 ? -5.777 -45.125 4.723 1 98.69 197 LEU A O 1
ATOM 1558 N N . PHE A 1 198 ? -7.234 -46.75 4.605 1 98.38 198 PHE A N 1
ATOM 1559 C CA . PHE A 1 198 ? -7.262 -46.906 3.154 1 98.38 198 PHE A CA 1
ATOM 1560 C C . PHE A 1 198 ? -8.672 -47.219 2.67 1 98.38 198 PHE A C 1
ATOM 1562 O O . PHE A 1 198 ? -9.227 -48.25 3.016 1 98.38 198 PHE A O 1
ATOM 1569 N N . ALA A 1 199 ? -9.258 -46.375 1.925 1 97.56 199 ALA A N 1
ATOM 1570 C CA . ALA A 1 199 ? -10.586 -46.625 1.383 1 97.56 199 ALA A CA 1
ATOM 1571 C C . ALA A 1 199 ? -10.508 -47.375 0.053 1 97.56 199 ALA A C 1
ATOM 1573 O O . ALA A 1 199 ? -11.078 -48.438 -0.093 1 97.56 199 ALA A O 1
ATOM 1574 N N . ASN A 1 200 ? -9.875 -46.781 -0.982 1 97.62 200 ASN A N 1
ATOM 1575 C CA . ASN A 1 200 ? -9.602 -47.344 -2.291 1 97.62 200 ASN A CA 1
ATOM 1576 C C . ASN A 1 200 ? -8.562 -46.562 -3.059 1 97.62 200 ASN A C 1
ATOM 1578 O O . ASN A 1 200 ? -8.008 -45.594 -2.531 1 97.62 200 ASN A O 1
ATOM 1582 N N . ASP A 1 201 ? -8.266 -46.938 -4.215 1 97.62 201 ASP A N 1
ATOM 1583 C CA . ASP A 1 201 ? -7.141 -46.375 -4.949 1 97.62 201 ASP A CA 1
ATOM 1584 C C . ASP A 1 201 ? -7.566 -45.125 -5.699 1 97.62 201 ASP A C 1
ATOM 1586 O O . ASP A 1 201 ? -6.801 -44.562 -6.492 1 97.62 201 ASP A O 1
ATOM 1590 N N . GLU A 1 202 ? -8.797 -44.594 -5.441 1 96.88 202 GLU A N 1
ATOM 1591 C CA . GLU A 1 202 ? -9.258 -43.344 -6.035 1 96.88 202 GLU A CA 1
ATOM 1592 C C . GLU A 1 202 ? -9.711 -42.375 -4.957 1 96.88 202 GLU A C 1
ATOM 1594 O O . GLU A 1 202 ? -10.125 -41.25 -5.27 1 96.88 202 GLU A O 1
ATOM 1599 N N . SER A 1 203 ? -9.742 -42.812 -3.715 1 98.25 203 SER A N 1
ATOM 1600 C CA . SER A 1 203 ? -10.188 -42 -2.584 1 98.25 203 SER A CA 1
ATOM 1601 C C . SER A 1 203 ? -9.047 -41.75 -1.598 1 98.25 203 SER A C 1
ATOM 1603 O O . SER A 1 203 ? -8.391 -42.719 -1.159 1 98.25 203 SER A O 1
ATOM 1605 N N . GLY A 1 204 ? -8.734 -40.5 -1.363 1 98.44 204 GLY A N 1
ATOM 1606 C CA . GLY A 1 204 ? -7.711 -40.156 -0.398 1 98.44 204 GLY A CA 1
ATOM 1607 C C . GLY A 1 204 ? -8.234 -39.25 0.722 1 98.44 204 GLY A C 1
ATOM 1608 O O . GLY A 1 204 ? -9.422 -38.938 0.762 1 98.44 204 GLY A O 1
ATOM 1609 N N . VAL A 1 205 ? -7.398 -38.969 1.723 1 98.69 205 VAL A N 1
ATOM 1610 C CA . VAL A 1 205 ? -7.766 -38.125 2.865 1 98.69 205 VAL A CA 1
ATOM 1611 C C . VAL A 1 205 ? -7.441 -36.688 2.57 1 98.69 205 VAL A C 1
ATOM 1613 O O . VAL A 1 205 ? -6.301 -36.344 2.236 1 98.69 205 VAL A O 1
ATOM 1616 N N . ILE A 1 206 ? -8.461 -35.781 2.715 1 98.44 206 ILE A N 1
ATOM 1617 C CA . ILE A 1 206 ? -8.297 -34.375 2.338 1 98.44 206 ILE A CA 1
ATOM 1618 C C . ILE A 1 206 ? -8.156 -33.5 3.592 1 98.44 206 ILE A C 1
ATOM 1620 O O . ILE A 1 206 ? -7.629 -32.406 3.533 1 98.44 206 ILE A O 1
ATOM 1624 N N . ASP A 1 207 ? -8.602 -34.031 4.734 1 98.38 207 ASP A N 1
ATOM 1625 C CA . ASP A 1 207 ? -8.484 -33.281 5.98 1 98.38 207 ASP A CA 1
ATOM 1626 C C . ASP A 1 207 ? -8.422 -34.219 7.184 1 98.38 207 ASP A C 1
ATOM 1628 O O . ASP A 1 207 ? -8.961 -35.312 7.145 1 98.38 207 ASP A O 1
ATOM 1632 N N . VAL A 1 208 ? -7.695 -33.812 8.164 1 98.5 208 VAL A N 1
ATOM 1633 C CA . VAL A 1 208 ? -7.621 -34.5 9.453 1 98.5 208 VAL A CA 1
ATOM 1634 C C . VAL A 1 208 ? -7.617 -33.5 10.586 1 98.5 208 VAL A C 1
ATOM 1636 O O . VAL A 1 208 ? -7.016 -32.406 10.469 1 98.5 208 VAL A O 1
ATOM 1639 N N . THR A 1 209 ? -8.312 -33.75 11.609 1 98.19 209 THR A N 1
ATOM 1640 C CA . THR A 1 209 ? -8.32 -32.938 12.805 1 98.19 209 THR A CA 1
ATOM 1641 C C . THR A 1 209 ? -8.398 -33.781 14.062 1 98.19 209 THR A C 1
ATOM 1643 O O . THR A 1 209 ? -8.586 -35 13.984 1 98.19 209 THR A O 1
ATOM 1646 N N . TYR A 1 210 ? -8.062 -33.25 15.148 1 98.12 210 TYR A N 1
ATOM 1647 C CA . TYR A 1 210 ? -8.172 -33.938 16.422 1 98.12 210 TYR A CA 1
ATOM 1648 C C . TYR A 1 210 ? -8.82 -33.062 17.484 1 98.12 210 TYR A C 1
ATOM 1650 O O . TYR A 1 210 ? -8.883 -31.828 17.328 1 98.12 210 TYR A O 1
ATOM 1658 N N . ALA A 1 211 ? -9.312 -33.688 18.5 1 97 211 ALA A N 1
ATOM 1659 C CA . ALA A 1 211 ? -9.859 -32.938 19.641 1 97 211 ALA A CA 1
ATOM 1660 C C . ALA A 1 211 ? -8.758 -32.219 20.406 1 97 211 ALA A C 1
ATOM 1662 O O . ALA A 1 211 ? -7.785 -32.844 20.844 1 97 211 ALA A O 1
ATOM 1663 N N . PRO A 1 212 ? -8.633 -30.812 20.641 1 91.38 212 PRO A N 1
ATOM 1664 C CA . PRO A 1 212 ? -7.555 -30.016 21.219 1 91.38 212 PRO A CA 1
ATOM 1665 C C . PRO A 1 212 ? -7.059 -30.578 22.547 1 91.38 212 PRO A C 1
ATOM 1667 O O . PRO A 1 212 ? -5.859 -30.531 22.844 1 91.38 212 PRO A O 1
ATOM 1670 N N . ASN A 1 213 ? -7.738 -31.297 23.328 1 88.69 213 ASN A N 1
ATOM 1671 C CA . ASN A 1 213 ? -7.281 -31.797 24.625 1 88.69 213 ASN A CA 1
ATOM 1672 C C . ASN A 1 213 ? -7.301 -33.312 24.672 1 88.69 213 ASN A C 1
ATOM 1674 O O . ASN A 1 213 ? -7.137 -33.906 25.75 1 88.69 213 ASN A O 1
ATOM 1678 N N . ASP A 1 214 ? -7.367 -33.938 23.562 1 96.44 214 ASP A N 1
ATOM 1679 C CA . ASP A 1 214 ? -7.363 -35.406 23.5 1 96.44 214 ASP A CA 1
ATOM 1680 C C . ASP A 1 214 ? -6.949 -35.875 22.109 1 96.44 214 ASP A C 1
ATOM 1682 O O . ASP A 1 214 ? -7.805 -36.125 21.266 1 96.44 214 ASP A O 1
ATOM 1686 N N . PHE A 1 215 ? -5.68 -36.156 21.922 1 97.69 215 PHE A N 1
ATOM 1687 C CA . PHE A 1 215 ? -5.121 -36.531 20.625 1 97.69 215 PHE A CA 1
ATOM 1688 C C . PHE A 1 215 ? -5.602 -37.938 20.203 1 97.69 215 PHE A C 1
ATOM 1690 O O . PHE A 1 215 ? -5.465 -38.312 19.047 1 97.69 215 PHE A O 1
ATOM 1697 N N . SER A 1 216 ? -6.203 -38.719 21.125 1 97.75 216 SER A N 1
ATOM 1698 C CA . SER A 1 216 ? -6.688 -40.062 20.797 1 97.75 216 SER A CA 1
ATOM 1699 C C . SER A 1 216 ? -7.941 -40 19.922 1 97.75 216 SER A C 1
ATOM 1701 O O . SER A 1 216 ? -8.266 -40.969 19.219 1 97.75 216 SER A O 1
ATOM 1703 N N . ILE A 1 217 ? -8.656 -38.844 20.062 1 98.44 217 ILE A N 1
ATOM 1704 C CA . ILE A 1 217 ? -9.883 -38.688 19.297 1 98.44 217 ILE A CA 1
ATOM 1705 C C . ILE A 1 217 ? -9.594 -37.844 18.047 1 98.44 217 ILE A C 1
ATOM 1707 O O . ILE A 1 217 ? -9.336 -36.656 18.141 1 98.44 217 ILE A O 1
ATOM 1711 N N . GLN A 1 218 ? -9.703 -38.5 16.859 1 98.69 218 GLN A N 1
ATOM 1712 C CA . GLN A 1 218 ? -9.359 -37.875 15.594 1 98.69 218 GLN A CA 1
ATOM 1713 C C . GLN A 1 218 ? -10.445 -38.094 14.547 1 98.69 218 GLN A C 1
ATOM 1715 O O . GLN A 1 218 ? -11.211 -39.062 14.656 1 98.69 218 GLN A O 1
ATOM 1720 N N . TYR A 1 219 ? -10.531 -37.188 13.633 1 98.62 219 TYR A N 1
ATOM 1721 C CA . TYR A 1 219 ? -11.438 -37.312 12.492 1 98.62 219 TYR A CA 1
ATOM 1722 C C . TYR A 1 219 ? -10.695 -37.094 11.18 1 98.62 219 TYR A C 1
ATOM 1724 O O . TYR A 1 219 ? -9.805 -36.25 11.102 1 98.62 219 TYR A O 1
ATOM 1732 N N . ALA A 1 220 ? -10.977 -37.844 10.18 1 98.69 220 ALA A N 1
ATOM 1733 C CA . ALA A 1 220 ? -10.414 -37.719 8.844 1 98.69 220 ALA A CA 1
ATOM 1734 C C . ALA A 1 220 ? -11.516 -37.719 7.781 1 98.69 220 ALA A C 1
ATOM 1736 O O . ALA A 1 220 ? -12.492 -38.438 7.891 1 98.69 220 ALA A O 1
ATOM 1737 N N . SER A 1 221 ? -11.406 -36.844 6.859 1 98.44 221 SER A N 1
ATOM 1738 C CA . SER A 1 221 ? -12.344 -36.812 5.738 1 98.44 221 SER A CA 1
ATOM 1739 C C . SER A 1 221 ? -11.742 -37.469 4.508 1 98.44 221 SER A C 1
ATOM 1741 O O . SER A 1 221 ? -10.695 -37.062 4.012 1 98.44 221 SER A O 1
ATOM 1743 N N . VAL A 1 222 ? -12.367 -38.5 4.035 1 98.5 222 VAL A N 1
ATOM 1744 C CA . VAL A 1 222 ? -12.016 -39.188 2.789 1 98.5 222 VAL A CA 1
ATOM 1745 C C . VAL A 1 222 ? -12.758 -38.531 1.621 1 98.5 222 VAL A C 1
ATOM 1747 O O . VAL A 1 222 ? -13.953 -38.219 1.725 1 98.5 222 VAL A O 1
ATOM 1750 N N . TRP A 1 223 ? -12.109 -38.312 0.565 1 98.5 223 TRP A N 1
ATOM 1751 C CA . TRP A 1 223 ? -12.656 -37.656 -0.615 1 98.5 223 TRP A CA 1
ATOM 1752 C C . TRP A 1 223 ? -12.359 -38.438 -1.877 1 98.5 223 TRP A C 1
ATOM 1754 O O . TRP A 1 223 ? -11.195 -38.656 -2.23 1 98.5 223 TRP A O 1
ATOM 1764 N N . GLN A 1 224 ? -13.367 -38.938 -2.539 1 98 224 GLN A N 1
ATOM 1765 C CA . GLN A 1 224 ? -13.242 -39.625 -3.83 1 98 224 GLN A CA 1
ATOM 1766 C C . GLN A 1 224 ? -13.18 -38.594 -4.973 1 98 224 GLN A C 1
ATOM 1768 O O . GLN A 1 224 ? -14.023 -37.688 -5.051 1 98 224 GLN A O 1
ATOM 1773 N N . ARG A 1 225 ? -12.172 -38.781 -5.742 1 96.5 225 ARG A N 1
ATOM 1774 C CA . ARG A 1 225 ? -12.07 -37.906 -6.91 1 96.5 225 ARG A CA 1
ATOM 1775 C C . ARG A 1 225 ? -11.352 -38.625 -8.055 1 96.5 225 ARG A C 1
ATOM 1777 O O . ARG A 1 225 ? -10.578 -39.562 -7.824 1 96.5 225 ARG A O 1
ATOM 1784 N N . ASP A 1 226 ? -11.617 -38.219 -9.266 1 94.56 226 ASP A N 1
ATOM 1785 C CA . ASP A 1 226 ? -10.969 -38.688 -10.492 1 94.56 226 ASP A CA 1
ATOM 1786 C C . ASP A 1 226 ? -10.844 -37.562 -11.508 1 94.56 226 ASP A C 1
ATOM 1788 O O . ASP A 1 226 ? -11.852 -37 -11.953 1 94.56 226 ASP A O 1
ATOM 1792 N N . ARG A 1 227 ? -9.617 -37.25 -11.797 1 95.62 227 ARG A N 1
ATOM 1793 C CA . ARG A 1 227 ? -9.398 -36.188 -12.758 1 95.62 227 ARG A CA 1
ATOM 1794 C C . ARG A 1 227 ? -8.664 -36.719 -13.992 1 95.62 227 ARG A C 1
ATOM 1796 O O . ARG A 1 227 ? -7.734 -37.5 -13.883 1 95.62 227 ARG A O 1
ATOM 1803 N N . LYS A 1 228 ? -9.195 -36.312 -15.18 1 95 228 LYS A N 1
ATOM 1804 C CA . LYS A 1 228 ? -8.555 -36.406 -16.484 1 95 228 LYS A CA 1
ATOM 1805 C C . LYS A 1 228 ? -8.406 -35.031 -17.141 1 95 228 LYS A C 1
ATOM 1807 O O . LYS A 1 228 ? -8.891 -34.031 -16.609 1 95 228 LYS A O 1
ATOM 1812 N N . ALA A 1 229 ? -7.75 -35.031 -18.266 1 94.12 229 ALA A N 1
ATOM 1813 C CA . ALA A 1 229 ? -7.594 -33.781 -18.969 1 94.12 229 ALA A CA 1
ATOM 1814 C C . ALA A 1 229 ? -8.945 -33.219 -19.438 1 94.12 229 ALA A C 1
ATOM 1816 O O . ALA A 1 229 ? -9.141 -32 -19.5 1 94.12 229 ALA A O 1
ATOM 1817 N N . TRP A 1 230 ? -9.992 -34.125 -19.656 1 94.5 230 TRP A N 1
ATOM 1818 C CA . TRP A 1 230 ? -11.25 -33.719 -20.297 1 94.5 230 TRP A CA 1
ATOM 1819 C C . TRP A 1 230 ? -12.414 -33.844 -19.312 1 94.5 230 TRP A C 1
ATOM 1821 O O . TRP A 1 230 ? -13.539 -33.438 -19.641 1 94.5 230 TRP A O 1
ATOM 1831 N N . HIS A 1 231 ? -12.141 -34.406 -18.156 1 93.5 231 HIS A N 1
ATOM 1832 C CA . HIS A 1 231 ? -13.234 -34.656 -17.234 1 93.5 231 HIS A CA 1
ATOM 1833 C C . HIS A 1 231 ? -12.742 -34.656 -15.781 1 93.5 231 HIS A C 1
ATOM 1835 O O . HIS A 1 231 ? -11.648 -35.125 -15.484 1 93.5 231 HIS A O 1
ATOM 1841 N N . PHE A 1 232 ? -13.594 -34.125 -14.891 1 94.75 232 PHE A N 1
ATOM 1842 C CA . PHE A 1 232 ? -13.305 -34.125 -13.469 1 94.75 232 PHE A CA 1
ATOM 1843 C C . PHE A 1 232 ? -14.531 -34.562 -12.664 1 94.75 232 PHE A C 1
ATOM 1845 O O . PHE A 1 232 ? -15.602 -34 -12.812 1 94.75 232 PHE A O 1
ATOM 1852 N N . SER A 1 233 ? -14.359 -35.625 -11.922 1 94.75 233 SER A N 1
ATOM 1853 C CA . SER A 1 233 ? -15.328 -36.031 -10.906 1 94.75 233 SER A CA 1
ATOM 1854 C C . SER A 1 233 ? -14.789 -35.781 -9.5 1 94.75 233 SER A C 1
ATOM 1856 O O . SER A 1 233 ? -13.852 -36.469 -9.062 1 94.75 233 SER A O 1
ATOM 1858 N N . GLY A 1 234 ? -15.375 -34.844 -8.812 1 95.75 234 GLY A N 1
ATOM 1859 C CA . GLY A 1 234 ? -14.891 -34.469 -7.492 1 95.75 234 GLY A CA 1
ATOM 1860 C C . GLY A 1 234 ? -15.797 -34.938 -6.367 1 95.75 234 GLY A C 1
ATOM 1861 O O . GLY A 1 234 ? -15.898 -34.25 -5.332 1 95.75 234 GLY A O 1
ATOM 1862 N N . SER A 1 235 ? -16.594 -35.969 -6.566 1 97.25 235 SER A N 1
ATOM 1863 C CA . SER A 1 235 ? -17.5 -36.531 -5.582 1 97.25 235 SER A CA 1
ATOM 1864 C C . SER A 1 235 ? -17.688 -38.031 -5.812 1 97.25 235 SER A C 1
ATOM 1866 O O . SER A 1 235 ? -17.359 -38.531 -6.887 1 97.25 235 SER A O 1
ATOM 1868 N N . GLY A 1 236 ? -18.109 -38.75 -4.766 1 97.25 236 GLY A N 1
ATOM 1869 C CA . GLY A 1 236 ? -18.359 -40.188 -4.891 1 97.25 236 GLY A CA 1
ATOM 1870 C C . GLY A 1 236 ? -18.812 -40.812 -3.592 1 97.25 236 GLY A C 1
ATOM 1871 O O . GLY A 1 236 ? -18.719 -40.188 -2.525 1 97.25 236 GLY A O 1
ATOM 1872 N N . ILE A 1 237 ? -19.219 -42.031 -3.707 1 96.56 237 ILE A N 1
ATOM 1873 C CA . ILE A 1 237 ? -19.875 -42.75 -2.621 1 96.56 237 ILE A CA 1
ATOM 1874 C C . ILE A 1 237 ? -18.859 -43.062 -1.534 1 96.56 237 ILE A C 1
ATOM 1876 O O . ILE A 1 237 ? -19.219 -43.281 -0.378 1 96.56 237 ILE A O 1
ATOM 1880 N N . SER A 1 238 ? -17.578 -43.062 -1.92 1 97 238 SER A N 1
ATOM 1881 C CA . SER A 1 238 ? -16.547 -43.438 -0.946 1 97 238 SER A CA 1
ATOM 1882 C C . SER A 1 238 ? -16.188 -42.25 -0.059 1 97 238 SER A C 1
ATOM 1884 O O . SER A 1 238 ? -15.469 -42.406 0.929 1 97 238 SER A O 1
ATOM 1886 N N . SER A 1 239 ? -16.672 -41.094 -0.391 1 98.12 239 SER A N 1
ATOM 1887 C CA . SER A 1 239 ? -16.422 -39.906 0.427 1 98.12 239 SER A CA 1
ATOM 1888 C C . SER A 1 239 ? -17.156 -40 1.758 1 98.12 239 SER A C 1
ATOM 1890 O O . SER A 1 239 ? -18.281 -40.469 1.817 1 98.12 239 SER A O 1
ATOM 1892 N N . GLY A 1 240 ? -16.516 -39.5 2.783 1 97.88 240 GLY A N 1
ATOM 1893 C CA . GLY A 1 240 ? -17.125 -39.5 4.102 1 97.88 240 GLY A CA 1
ATOM 1894 C C . GLY A 1 240 ? -16.156 -39.125 5.211 1 97.88 240 GLY A C 1
ATOM 1895 O O . GLY A 1 240 ? -14.992 -38.812 4.945 1 97.88 240 GLY A O 1
ATOM 1896 N N . ILE A 1 241 ? -16.656 -39.188 6.465 1 98.56 241 ILE A N 1
ATOM 1897 C CA . ILE A 1 241 ? -15.852 -38.844 7.637 1 98.56 241 ILE A CA 1
ATOM 1898 C C . ILE A 1 241 ? -15.578 -40.094 8.461 1 98.56 241 ILE A C 1
ATOM 1900 O O . ILE A 1 241 ? -16.5 -40.875 8.742 1 98.56 241 ILE A O 1
ATOM 1904 N N . TYR A 1 242 ? -14.336 -40.281 8.758 1 98.56 242 TYR A N 1
ATOM 1905 C CA . TYR A 1 242 ? -13.891 -41.375 9.617 1 98.56 242 TYR A CA 1
ATOM 1906 C C . TYR A 1 242 ? -13.438 -40.844 10.977 1 98.56 242 TYR A C 1
ATOM 1908 O O . TYR A 1 242 ? -12.938 -39.75 11.078 1 98.56 242 TYR A O 1
ATOM 1916 N N . LYS A 1 243 ? -13.617 -41.656 12 1 98.5 243 LYS A N 1
ATOM 1917 C CA . LYS A 1 243 ? -13.242 -41.312 13.367 1 98.5 243 LYS A CA 1
ATOM 1918 C C . LYS A 1 243 ? -12.281 -42.344 13.953 1 98.5 243 LYS A C 1
ATOM 1920 O O . LYS A 1 243 ? -12.398 -43.531 13.672 1 98.5 243 LYS A O 1
ATOM 1925 N N . SER A 1 244 ? -11.328 -41.938 14.594 1 98.75 244 SER A N 1
ATOM 1926 C CA . SER A 1 244 ? -10.438 -42.781 15.414 1 98.75 244 SER A CA 1
ATOM 1927 C C . SER A 1 244 ? -10.547 -42.406 16.891 1 98.75 244 SER A C 1
ATOM 1929 O O . SER A 1 244 ? -10.664 -41.219 17.234 1 98.75 244 SER A O 1
ATOM 1931 N N . THR A 1 245 ? -10.508 -43.375 17.766 1 98.19 245 THR A N 1
ATOM 1932 C CA . THR A 1 245 ? -10.508 -43.125 19.219 1 98.19 245 THR A CA 1
ATOM 1933 C C . THR A 1 245 ? -9.242 -43.719 19.859 1 98.19 245 THR A C 1
ATOM 1935 O O . THR A 1 245 ? -9.188 -43.875 21.078 1 98.19 245 THR A O 1
ATOM 1938 N N . ASP A 1 246 ? -8.273 -44.125 19.047 1 98 246 ASP A N 1
ATOM 1939 C CA . ASP A 1 246 ? -7.035 -44.719 19.547 1 98 246 ASP A CA 1
ATOM 1940 C C . ASP A 1 246 ? -5.816 -44 18.969 1 98 246 ASP A C 1
ATOM 1942 O O . ASP A 1 246 ? -4.809 -44.656 18.656 1 98 246 ASP A O 1
ATOM 1946 N N . GLY A 1 247 ? -5.949 -42.781 18.672 1 97.5 247 GLY A N 1
ATOM 1947 C CA . GLY A 1 247 ? -4.832 -41.938 18.234 1 97.5 247 GLY A CA 1
ATOM 1948 C C . GLY A 1 247 ? -4.465 -42.156 16.781 1 97.5 247 GLY A C 1
ATOM 1949 O O . GLY A 1 247 ? -3.299 -42.031 16.391 1 97.5 247 GLY A O 1
ATOM 1950 N N . GLY A 1 248 ? -5.418 -42.594 15.938 1 98.44 248 GLY A N 1
ATOM 1951 C CA . GLY A 1 248 ? -5.195 -42.719 14.508 1 98.44 248 GLY A CA 1
ATOM 1952 C C . GLY A 1 248 ? -4.727 -44.094 14.086 1 98.44 248 GLY A C 1
ATOM 1953 O O . GLY A 1 248 ? -4.297 -44.281 12.953 1 98.44 248 GLY A O 1
ATOM 1954 N N . THR A 1 249 ? -4.789 -45.062 14.961 1 97.94 249 THR A N 1
ATOM 1955 C CA . THR A 1 249 ? -4.34 -46.406 14.625 1 97.94 249 THR A CA 1
ATOM 1956 C C . THR A 1 249 ? -5.414 -47.156 13.844 1 97.94 249 THR A C 1
ATOM 1958 O O . THR A 1 249 ? -5.102 -47.906 12.922 1 97.94 249 THR A O 1
ATOM 1961 N N . THR A 1 250 ? -6.633 -47 14.242 1 98.31 250 THR A N 1
ATOM 1962 C CA . THR A 1 250 ? -7.758 -47.594 13.516 1 98.31 250 THR A CA 1
ATOM 1963 C C . THR A 1 250 ? -8.844 -46.562 13.281 1 98.31 250 THR A C 1
ATOM 1965 O O . THR A 1 250 ? -8.953 -45.594 14.031 1 98.31 250 THR A O 1
ATOM 1968 N N . TRP A 1 251 ? -9.562 -46.75 12.258 1 98.5 251 TRP A N 1
ATOM 1969 C CA . TRP A 1 251 ? -10.562 -45.75 11.828 1 98.5 251 TRP A CA 1
ATOM 1970 C C . TRP A 1 251 ? -11.867 -46.438 11.445 1 98.5 251 TRP A C 1
ATOM 1972 O O . TRP A 1 251 ? -11.859 -47.531 10.875 1 98.5 251 TRP A O 1
ATOM 1982 N N . HIS A 1 252 ? -12.977 -45.844 11.742 1 96.44 252 HIS A N 1
ATOM 1983 C CA . HIS A 1 252 ? -14.297 -46.312 11.312 1 96.44 252 HIS A CA 1
ATOM 1984 C C . HIS A 1 252 ? -15.117 -45.156 10.742 1 96.44 252 HIS A C 1
ATOM 1986 O O . HIS A 1 252 ? -15.055 -44.031 11.234 1 96.44 252 HIS A O 1
ATOM 1992 N N . CYS A 1 253 ? -15.859 -45.406 9.695 1 97.25 253 CYS A N 1
ATOM 1993 C CA . CYS A 1 253 ? -16.672 -44.375 9.039 1 97.25 253 CYS A CA 1
ATOM 1994 C C . CYS A 1 253 ? -17.859 -43.969 9.914 1 97.25 253 CYS A C 1
ATOM 1996 O O . CYS A 1 253 ? -18.578 -44.844 10.43 1 97.25 253 CYS A O 1
ATOM 1998 N N . VAL A 1 254 ? -18.062 -42.688 10.094 1 97.06 254 VAL A N 1
ATOM 1999 C CA . VAL A 1 254 ? -19.125 -42.219 10.977 1 97.06 254 VAL A CA 1
ATOM 2000 C C . VAL A 1 254 ? -20.172 -41.438 10.164 1 97.06 254 VAL A C 1
ATOM 2002 O O . VAL A 1 254 ? -21.016 -40.75 10.727 1 97.06 254 VAL A O 1
ATOM 2005 N N . THR A 1 255 ? -20.109 -41.562 8.875 1 95.06 255 THR A N 1
ATOM 2006 C CA . THR A 1 255 ? -21.109 -40.875 8.047 1 95.06 255 THR A CA 1
ATOM 2007 C C . THR A 1 255 ? -21.781 -41.875 7.094 1 95.06 255 THR A C 1
ATOM 2009 O O . THR A 1 255 ? -22.484 -41.469 6.168 1 95.06 255 THR A O 1
ATOM 2012 N N . ASN A 1 256 ? -21.406 -43.219 7.156 1 84.12 256 ASN A N 1
ATOM 2013 C CA . ASN A 1 256 ? -22.016 -44.25 6.305 1 84.12 256 ASN A CA 1
ATOM 2014 C C . ASN A 1 256 ? -23.312 -44.781 6.906 1 84.12 256 ASN A C 1
ATOM 2016 O O . ASN A 1 256 ? -23.297 -45.344 8.016 1 84.12 256 ASN A O 1
ATOM 2020 N N . GLY A 1 257 ? -24.438 -44.125 7.098 1 79.75 257 GLY A N 1
ATOM 2021 C CA . GLY A 1 257 ? -25.719 -44.562 7.637 1 79.75 257 GLY A CA 1
ATOM 2022 C C . GLY A 1 257 ? -26.734 -43.438 7.766 1 79.75 257 GLY A C 1
ATOM 2023 O O . GLY A 1 257 ? -26.516 -42.344 7.242 1 79.75 257 GLY A O 1
ATOM 2024 N N . ASP A 1 258 ? -27.828 -43.781 8.258 1 86.62 258 ASP A N 1
ATOM 2025 C CA . ASP A 1 258 ? -28.891 -42.812 8.492 1 86.62 258 ASP A CA 1
ATOM 2026 C C . ASP A 1 258 ? -28.609 -42 9.766 1 86.62 258 ASP A C 1
ATOM 2028 O O . ASP A 1 258 ? -29.281 -42.219 10.781 1 86.62 258 ASP A O 1
ATOM 2032 N N . ASN A 1 259 ? -27.625 -41.156 9.727 1 93.25 259 ASN A N 1
ATOM 2033 C CA . ASN A 1 259 ? -27.219 -40.406 10.922 1 93.25 259 ASN A CA 1
ATOM 2034 C C . ASN A 1 259 ? -27.266 -38.906 10.672 1 93.25 259 ASN A C 1
ATOM 2036 O O . ASN A 1 259 ? -26.719 -38.125 11.453 1 93.25 259 ASN A O 1
ATOM 2040 N N . GLY A 1 260 ? -27.719 -38.5 9.562 1 95.62 260 GLY A N 1
ATOM 2041 C CA . GLY A 1 260 ? -27.938 -37.094 9.297 1 95.62 260 GLY A CA 1
ATOM 2042 C C . GLY A 1 260 ? -26.969 -36.5 8.289 1 95.62 260 GLY A C 1
ATOM 2043 O O . GLY A 1 260 ? -27.219 -35.438 7.723 1 95.62 260 GLY A O 1
ATOM 2044 N N . PHE A 1 261 ? -25.844 -37.188 8.031 1 97.12 261 PHE A N 1
ATOM 2045 C CA . PHE A 1 261 ? -24.906 -36.75 6.992 1 97.12 261 PHE A CA 1
ATOM 2046 C C . PHE A 1 261 ? -25.203 -37.469 5.676 1 97.12 261 PHE A C 1
ATOM 2048 O O . PHE A 1 261 ? -25.484 -38.656 5.656 1 97.12 261 PHE A O 1
ATOM 2055 N N . PRO A 1 262 ? -25.203 -36.688 4.598 1 95.38 262 PRO A N 1
ATOM 2056 C CA . PRO A 1 262 ? -25.531 -37.375 3.342 1 95.38 262 PRO A CA 1
ATOM 2057 C C . PRO A 1 262 ? -24.484 -38.406 2.941 1 95.38 262 PRO A C 1
ATOM 2059 O O . PRO A 1 262 ? -23.297 -38.219 3.211 1 95.38 262 PRO A O 1
ATOM 2062 N N . HIS A 1 263 ? -24.891 -39.469 2.301 1 95.25 263 HIS A N 1
ATOM 2063 C CA . HIS A 1 263 ? -24.031 -40.531 1.807 1 95.25 263 HIS A CA 1
ATOM 2064 C C . HIS A 1 263 ? -24.484 -41.031 0.441 1 95.25 263 HIS A C 1
ATOM 2066 O O . HIS A 1 263 ? -25.359 -41.906 0.354 1 95.25 263 HIS A O 1
ATOM 2072 N N . ASN A 1 264 ? -24.031 -40.531 -0.59 1 95.75 264 ASN A N 1
ATOM 2073 C CA . ASN A 1 264 ? -24.344 -40.844 -1.972 1 95.75 264 ASN A CA 1
ATOM 2074 C C . ASN A 1 264 ? -23.266 -40.375 -2.936 1 95.75 264 ASN A C 1
ATOM 2076 O O . ASN A 1 264 ? -22.172 -40 -2.508 1 95.75 264 ASN A O 1
ATOM 2080 N N . GLU A 1 265 ? -23.484 -40.438 -4.18 1 96.19 265 GLU A N 1
ATOM 2081 C CA . GLU A 1 265 ? -22.484 -40.188 -5.215 1 96.19 265 GLU A CA 1
ATOM 2082 C C . GLU A 1 265 ? -22.141 -38.688 -5.297 1 96.19 265 GLU A C 1
ATOM 2084 O O . GLU A 1 265 ? -21.141 -38.312 -5.91 1 96.19 265 GLU A O 1
ATOM 2089 N N . GLY A 1 266 ? -22.922 -37.781 -4.699 1 96.56 266 GLY A N 1
ATOM 2090 C CA . GLY A 1 266 ? -22.75 -36.344 -4.824 1 96.56 266 GLY A CA 1
ATOM 2091 C C . GLY A 1 266 ? -21.891 -35.75 -3.713 1 96.56 266 GLY A C 1
ATOM 2092 O O . GLY A 1 266 ? -21.688 -34.531 -3.662 1 96.56 266 GLY A O 1
ATOM 2093 N N . ILE A 1 267 ? -21.375 -36.625 -2.814 1 97.44 267 ILE A N 1
ATOM 2094 C CA . ILE A 1 267 ? -20.594 -36.125 -1.678 1 97.44 267 ILE A CA 1
ATOM 2095 C C . ILE A 1 267 ? -19.172 -35.812 -2.125 1 97.44 267 ILE A C 1
ATOM 2097 O O . ILE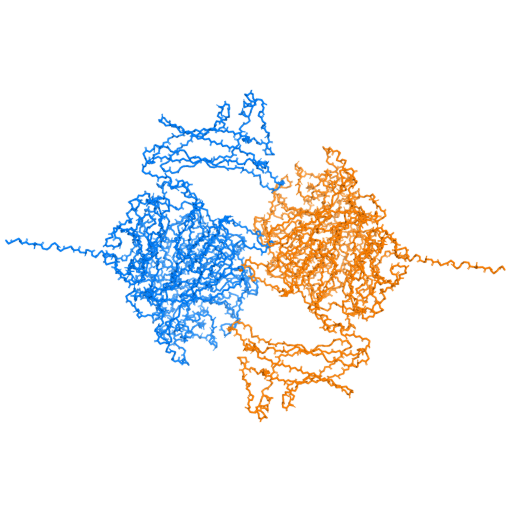 A 1 267 ? -18.406 -36.719 -2.492 1 97.44 267 ILE A O 1
ATOM 2101 N N . GLY A 1 268 ? -18.875 -34.5 -2.133 1 97.75 268 GLY A N 1
ATOM 2102 C CA . GLY A 1 268 ? -17.562 -34 -2.541 1 97.75 268 GLY A CA 1
ATOM 2103 C C . GLY A 1 268 ? -16.625 -33.781 -1.374 1 97.75 268 GLY A C 1
ATOM 2104 O O . GLY A 1 268 ? -16.656 -34.5 -0.38 1 97.75 268 GLY A O 1
ATOM 2105 N N . ARG A 1 269 ? -15.695 -32.844 -1.539 1 98.06 269 ARG A N 1
ATOM 2106 C CA . ARG A 1 269 ? -14.672 -32.5 -0.56 1 98.06 269 ARG A CA 1
ATOM 2107 C C . ARG A 1 269 ? -15.297 -32.062 0.763 1 98.06 269 ARG A C 1
ATOM 2109 O O . ARG A 1 269 ? -16.312 -31.375 0.778 1 98.06 269 ARG A O 1
ATOM 2116 N N . ILE A 1 270 ? -14.773 -32.562 1.87 1 98.31 270 ILE A N 1
ATOM 2117 C CA . ILE A 1 270 ? -15.266 -32.25 3.207 1 98.31 270 ILE A CA 1
ATOM 2118 C C . ILE A 1 270 ? -14.148 -31.625 4.043 1 98.31 270 ILE A C 1
ATOM 2120 O O . ILE A 1 270 ? -13.062 -32.188 4.16 1 98.31 270 ILE A O 1
ATOM 2124 N N . GLY A 1 271 ? -14.367 -30.438 4.539 1 98.25 271 GLY A N 1
ATOM 2125 C CA . GLY A 1 271 ? -13.484 -29.828 5.531 1 98.25 271 GLY A CA 1
ATOM 2126 C C . GLY A 1 271 ? -13.961 -30.047 6.957 1 98.25 271 GLY A C 1
ATOM 2127 O O . GLY A 1 271 ? -15.164 -30.141 7.207 1 98.25 271 GLY A O 1
ATOM 2128 N N . LEU A 1 272 ? -13.023 -30.062 7.918 1 98.5 272 LEU A N 1
ATOM 2129 C CA . LEU A 1 272 ? -13.359 -30.391 9.305 1 98.5 272 LEU A CA 1
ATOM 2130 C C . LEU A 1 272 ? -12.773 -29.359 10.258 1 98.5 272 LEU A C 1
ATOM 2132 O O . LEU A 1 272 ? -11.703 -28.797 10 1 98.5 272 LEU A O 1
ATOM 2136 N N . ALA A 1 273 ? -13.43 -29.125 11.336 1 98.38 273 ALA A N 1
ATOM 2137 C CA . ALA A 1 273 ? -12.938 -28.359 12.469 1 98.38 273 ALA A CA 1
ATOM 2138 C C . ALA A 1 273 ? -13.469 -28.906 13.789 1 98.38 273 ALA A C 1
ATOM 2140 O O . ALA A 1 273 ? -14.68 -29.031 13.969 1 98.38 273 ALA A O 1
ATOM 2141 N N . SER A 1 274 ? -12.594 -29.172 14.695 1 97.88 274 SER A N 1
ATOM 2142 C CA . SER A 1 274 ? -12.984 -29.719 15.992 1 97.88 274 SER A CA 1
ATOM 2143 C C . SER A 1 274 ? -12.945 -28.656 17.078 1 97.88 274 SER A C 1
ATOM 2145 O O . SER A 1 274 ? -11.922 -28 17.297 1 97.88 274 SER A O 1
ATOM 2147 N N . TYR A 1 275 ? -14.094 -28.547 17.766 1 97.81 275 TYR A N 1
ATOM 2148 C CA . TYR A 1 275 ? -14.109 -27.688 18.938 1 97.81 275 TYR A CA 1
ATOM 2149 C C . TYR A 1 275 ? -13.672 -28.438 20.188 1 97.81 275 TYR A C 1
ATOM 2151 O O . TYR A 1 275 ? -12.883 -27.938 20.984 1 97.81 275 TYR A O 1
ATOM 2159 N N . ASN A 1 276 ? -14.227 -29.578 20.375 1 97.19 276 ASN A N 1
ATOM 2160 C CA . ASN A 1 276 ? -13.852 -30.547 21.406 1 97.19 276 ASN A CA 1
ATOM 2161 C C . ASN A 1 276 ? -14.156 -31.969 20.984 1 97.19 276 ASN A C 1
ATOM 2163 O O . ASN A 1 276 ? -14.32 -32.25 19.797 1 97.19 276 ASN A O 1
ATOM 2167 N N . GLU A 1 277 ? -14.211 -32.969 21.875 1 96.12 277 GLU A N 1
ATOM 2168 C CA . GLU A 1 277 ? -14.352 -34.375 21.562 1 96.12 277 GLU A CA 1
ATOM 2169 C C . GLU A 1 277 ? -15.742 -34.688 21 1 96.12 277 GLU A C 1
ATOM 2171 O O . GLU A 1 277 ? -15.922 -35.688 20.297 1 96.12 277 GLU A O 1
ATOM 2176 N N . ASN A 1 278 ? -16.719 -33.812 21.281 1 96.62 278 ASN A N 1
ATOM 2177 C CA . ASN A 1 278 ? -18.109 -34.094 20.906 1 96.62 278 ASN A CA 1
ATOM 2178 C C . ASN A 1 278 ? -18.578 -33.188 19.797 1 96.62 278 ASN A C 1
ATOM 2180 O O . ASN A 1 278 ? -19.469 -33.562 19.016 1 96.62 278 ASN A O 1
ATOM 2184 N N . VAL A 1 279 ? -17.984 -31.953 19.828 1 98.12 279 VAL A N 1
ATOM 2185 C CA . VAL A 1 279 ? -18.484 -30.938 18.891 1 98.12 279 VAL A CA 1
ATOM 2186 C C . VAL A 1 279 ? -17.531 -30.812 17.719 1 98.12 279 VAL A C 1
ATOM 2188 O O . VAL A 1 279 ? -16.422 -30.297 17.859 1 98.12 279 VAL A O 1
ATOM 2191 N N . ILE A 1 280 ? -17.969 -31.219 16.484 1 98.12 280 ILE A N 1
ATOM 2192 C CA . ILE A 1 280 ? -17.188 -31.156 15.258 1 98.12 280 ILE A CA 1
ATOM 2193 C C . ILE A 1 280 ? -18.031 -30.547 14.141 1 98.12 280 ILE A C 1
ATOM 2195 O O . ILE A 1 280 ? -19.203 -30.875 13.984 1 98.12 280 ILE A O 1
ATOM 2199 N N . TYR A 1 281 ? -17.391 -29.578 13.461 1 98.69 281 TYR A N 1
ATOM 2200 C CA . TYR A 1 281 ? -18.016 -29.016 12.273 1 98.69 281 TYR A CA 1
ATOM 2201 C C . TYR A 1 281 ? -17.453 -29.641 11 1 98.69 281 TYR A C 1
ATOM 2203 O O . TYR A 1 281 ? -16.281 -29.984 10.945 1 98.69 281 TYR A O 1
ATOM 2211 N N . ALA A 1 282 ? -18.297 -29.812 9.984 1 98.56 282 ALA A N 1
ATOM 2212 C CA . ALA A 1 282 ? -17.906 -30.234 8.641 1 98.56 282 ALA A CA 1
ATOM 2213 C C . ALA A 1 282 ? -18.516 -29.312 7.582 1 98.56 282 ALA A C 1
ATOM 2215 O O . ALA A 1 282 ? -19.703 -28.984 7.637 1 98.56 282 ALA A O 1
ATOM 2216 N N . ILE A 1 283 ? -17.75 -28.828 6.73 1 98.62 283 ILE A N 1
ATOM 2217 C CA . ILE A 1 283 ? -18.25 -28.156 5.535 1 98.62 283 ILE A CA 1
ATOM 2218 C C . ILE A 1 283 ? -18.172 -29.109 4.34 1 98.62 283 ILE A C 1
ATOM 2220 O O . ILE A 1 283 ? -17.109 -29.688 4.078 1 98.62 283 ILE A O 1
ATOM 2224 N N . LEU A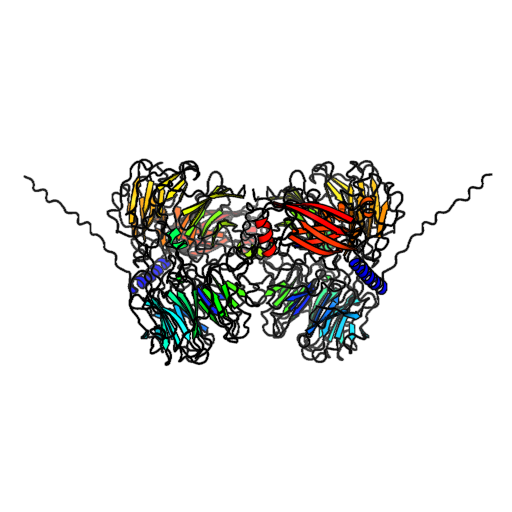 1 284 ? -19.234 -29.266 3.611 1 98.12 284 LEU A N 1
ATOM 2225 C CA . LEU A 1 284 ? -19.359 -30.234 2.525 1 98.12 284 LEU A CA 1
ATOM 2226 C C . LEU A 1 284 ? -19.531 -29.531 1.187 1 98.12 284 LEU A C 1
ATOM 2228 O O . LEU A 1 284 ? -20.344 -28.609 1.07 1 98.12 284 LEU A O 1
ATOM 2232 N N . ASP A 1 285 ? -18.781 -29.922 0.234 1 97.62 285 ASP A N 1
ATOM 2233 C CA . ASP A 1 285 ? -19.094 -29.625 -1.16 1 97.62 285 ASP A CA 1
ATOM 2234 C C . ASP A 1 285 ? -20.125 -30.609 -1.719 1 97.62 285 ASP A C 1
ATOM 2236 O O . ASP A 1 285 ? -19.75 -31.688 -2.211 1 97.62 285 ASP A O 1
ATOM 2240 N N . ASN A 1 286 ? -21.359 -30.297 -1.665 1 97 286 ASN A N 1
ATOM 2241 C CA . ASN A 1 286 ? -22.438 -31.172 -2.121 1 97 286 ASN A CA 1
ATOM 2242 C C . ASN A 1 286 ? -22.703 -30.984 -3.613 1 97 286 ASN A C 1
ATOM 2244 O O . ASN A 1 286 ? -23.312 -30 -4.027 1 97 286 ASN A O 1
ATOM 2248 N N . GLN A 1 287 ? -22.359 -31.984 -4.355 1 95.94 287 GLN A N 1
ATOM 2249 C CA . GLN A 1 287 ? -22.438 -31.906 -5.809 1 95.94 287 GLN A CA 1
ATOM 2250 C C . GLN A 1 287 ? -23.766 -32.438 -6.32 1 95.94 287 GLN A C 1
ATOM 2252 O O . GLN A 1 287 ? -23.984 -32.531 -7.531 1 95.94 287 GLN A O 1
ATOM 2257 N N . ASN A 1 288 ? -24.656 -32.812 -5.406 1 95 288 ASN A N 1
ATOM 2258 C CA . ASN A 1 288 ? -26.016 -33.125 -5.84 1 95 288 ASN A CA 1
ATOM 2259 C C . ASN A 1 288 ? -26.719 -31.938 -6.477 1 95 288 ASN A C 1
ATOM 2261 O O . ASN A 1 288 ? -26.469 -30.797 -6.09 1 95 288 ASN A O 1
ATOM 2265 N N . LYS A 1 289 ? -27.578 -32.219 -7.414 1 91.31 289 LYS A N 1
ATOM 2266 C CA . LYS A 1 289 ? -28.328 -31.156 -8.086 1 91.31 289 LYS A CA 1
ATOM 2267 C C . LYS A 1 289 ? -29.391 -30.562 -7.176 1 91.31 289 LYS A C 1
ATOM 2269 O O . LYS A 1 289 ? -30 -31.281 -6.383 1 91.31 289 LYS A O 1
ATOM 2274 N N . ARG A 1 290 ? -29.609 -29.281 -7.301 1 89.69 290 ARG A N 1
ATOM 2275 C CA . ARG A 1 290 ? -30.734 -28.672 -6.605 1 89.69 290 ARG A CA 1
ATOM 2276 C C . ARG A 1 290 ? -32.062 -29.141 -7.203 1 89.69 290 ARG A C 1
ATOM 2278 O O . ARG A 1 290 ? -32.156 -29.422 -8.398 1 89.69 290 ARG A O 1
ATOM 2285 N N . PRO A 1 291 ? -33.125 -29.344 -6.348 1 78 291 PRO A N 1
ATOM 2286 C CA . PRO A 1 291 ? -34.406 -29.812 -6.879 1 78 291 PRO A CA 1
ATOM 2287 C C . PRO A 1 291 ? -34.938 -28.922 -7.996 1 78 291 PRO A C 1
ATOM 2289 O O . PRO A 1 291 ? -35.562 -29.406 -8.945 1 78 291 PRO A O 1
ATOM 2292 N N . SER A 1 292 ? -35.031 -27.547 -7.934 1 62.16 292 SER A N 1
ATOM 2293 C CA . SER A 1 292 ? -35.75 -26.703 -8.898 1 62.16 292 SER A CA 1
ATOM 2294 C C . SER A 1 292 ? -34.938 -26.516 -10.172 1 62.16 292 SER A C 1
ATOM 2296 O O . SER A 1 292 ? -35.312 -25.75 -11.055 1 62.16 292 SER A O 1
ATOM 2298 N N . VAL A 1 293 ? -33.875 -27.172 -10.336 1 55.88 293 VAL A N 1
ATOM 2299 C CA . VAL A 1 293 ? -33.031 -26.719 -11.445 1 55.88 293 VAL A CA 1
ATOM 2300 C C . VAL A 1 293 ? -33.688 -27.125 -12.773 1 55.88 293 VAL A C 1
ATOM 2302 O O . VAL A 1 293 ? -34 -28.297 -12.992 1 55.88 293 VAL A O 1
ATOM 2305 N N . GLN A 1 294 ? -34.281 -26.203 -13.375 1 53.78 294 GLN A N 1
ATOM 2306 C CA . GLN A 1 294 ? -34.656 -26.438 -14.773 1 53.78 294 GLN A CA 1
ATOM 2307 C C . GLN A 1 294 ? -33.5 -27.016 -15.555 1 53.78 294 GLN A C 1
ATOM 2309 O O . GLN A 1 294 ? -32.344 -26.656 -15.328 1 53.78 294 GLN A O 1
ATOM 2314 N N . LYS A 1 295 ? -33.75 -28.047 -16.219 1 52.59 295 LYS A N 1
ATOM 2315 C CA . LYS A 1 295 ? -32.875 -28.688 -17.188 1 52.59 295 LYS A CA 1
ATOM 2316 C C . LYS A 1 295 ? -32.219 -27.656 -18.109 1 52.59 295 LYS A C 1
ATOM 2318 O O . LYS A 1 295 ? -32.906 -26.969 -18.859 1 52.59 295 LYS A O 1
ATOM 2323 N N . ILE A 1 296 ? -31.062 -27.094 -17.703 1 52.31 296 ILE A N 1
ATOM 2324 C CA . ILE A 1 296 ? -30.312 -26.25 -18.625 1 52.31 296 ILE A CA 1
ATOM 2325 C C . ILE A 1 296 ? -29.75 -27.094 -19.75 1 52.31 296 ILE A C 1
ATOM 2327 O O . ILE A 1 296 ? -28.969 -28.016 -19.516 1 52.31 296 ILE A O 1
ATOM 2331 N N . ASN A 1 297 ? -30.25 -27.219 -20.906 1 53.56 297 ASN A N 1
ATOM 2332 C CA . ASN A 1 297 ? -29.766 -27.906 -22.094 1 53.56 297 ASN A CA 1
ATOM 2333 C C . ASN A 1 297 ? -28.797 -27.047 -22.891 1 53.56 297 ASN A C 1
ATOM 2335 O O . ASN A 1 297 ? -29.172 -26.516 -23.953 1 53.56 297 ASN A O 1
ATOM 2339 N N . SER A 1 298 ? -27.703 -26.562 -22.203 1 54.94 298 SER A N 1
ATOM 2340 C CA . SER A 1 298 ? -26.734 -25.875 -23.031 1 54.94 298 SER A CA 1
ATOM 2341 C C . SER A 1 298 ? -25.641 -26.812 -23.531 1 54.94 298 SER A C 1
ATOM 2343 O O . SER A 1 298 ? -25.219 -27.719 -22.812 1 54.94 298 SER A O 1
ATOM 2345 N N . LYS A 1 299 ? -25.344 -26.844 -24.766 1 54.47 299 LYS A N 1
ATOM 2346 C CA . LYS A 1 299 ? -24.312 -27.641 -25.422 1 54.47 299 LYS A CA 1
ATOM 2347 C C . LYS A 1 299 ? -22.922 -27.094 -25.141 1 54.47 299 LYS A C 1
ATOM 2349 O O . LYS A 1 299 ? -21.922 -27.672 -25.547 1 54.47 299 LYS A O 1
ATOM 2354 N N . ASP A 1 300 ? -22.781 -25.922 -24.484 1 56.5 300 ASP A N 1
ATOM 2355 C CA . ASP A 1 300 ? -21.5 -25.328 -24.109 1 56.5 300 ASP A CA 1
ATOM 2356 C C . ASP A 1 300 ? -21.062 -25.781 -22.719 1 56.5 300 ASP A C 1
ATOM 2358 O O . ASP A 1 300 ? -21.703 -25.453 -21.719 1 56.5 300 ASP A O 1
ATOM 2362 N N . PRO A 1 301 ? -20.047 -26.625 -22.75 1 54.06 301 PRO A N 1
ATOM 2363 C CA . PRO A 1 301 ? -19.609 -27.109 -21.438 1 54.06 301 PRO A CA 1
ATOM 2364 C C . PRO A 1 301 ? -19.359 -25.984 -20.438 1 54.06 301 PRO A C 1
ATOM 2366 O O . PRO A 1 301 ? -19.641 -26.141 -19.25 1 54.06 301 PRO A O 1
ATOM 2369 N N . ASN A 1 302 ? -18.891 -24.906 -20.953 1 57.66 302 ASN A N 1
ATOM 2370 C CA . ASN A 1 302 ? -18.641 -23.797 -20.047 1 57.66 302 ASN A CA 1
ATOM 2371 C C . ASN A 1 302 ? -19.938 -23.219 -19.5 1 57.66 302 ASN A C 1
ATOM 2373 O O . ASN A 1 302 ? -20.031 -22.906 -18.312 1 57.66 302 ASN A O 1
ATOM 2377 N N . GLN A 1 303 ? -20.859 -23.094 -20.359 1 58.19 303 GLN A N 1
ATOM 2378 C CA . GLN A 1 303 ? -22.172 -22.609 -19.938 1 58.19 303 GLN A CA 1
ATOM 2379 C C . GLN A 1 303 ? -22.844 -23.594 -19 1 58.19 303 GLN A C 1
ATOM 2381 O O . GLN A 1 303 ? -23.516 -23.172 -18.047 1 58.19 303 GLN A O 1
ATOM 2386 N N . THR A 1 304 ? -22.656 -24.875 -19.344 1 56.97 304 THR A N 1
ATOM 2387 C CA . THR A 1 304 ? -23.234 -25.891 -18.484 1 56.97 304 THR A CA 1
ATOM 2388 C C . THR A 1 304 ? -22.672 -25.797 -17.062 1 56.97 304 THR A C 1
ATOM 2390 O O . THR A 1 304 ? -23.406 -25.906 -16.094 1 56.97 304 THR A O 1
ATOM 2393 N N . LEU A 1 305 ? -21.359 -25.672 -17.094 1 57.25 305 LEU A N 1
ATOM 2394 C CA . LEU A 1 305 ? -20.703 -25.516 -15.797 1 57.25 305 LEU A CA 1
ATOM 2395 C C . LEU A 1 305 ? -21.281 -24.312 -15.039 1 57.25 305 LEU A C 1
ATOM 2397 O O . LEU A 1 305 ? -21.531 -24.391 -13.836 1 57.25 305 LEU A O 1
ATOM 2401 N N . LEU A 1 306 ? -21.562 -23.312 -15.82 1 57.53 306 LEU A N 1
ATOM 2402 C CA . LEU A 1 306 ? -22.047 -22.078 -15.219 1 57.53 306 LEU A CA 1
ATOM 2403 C C . LEU A 1 306 ? -23.531 -22.188 -14.844 1 57.53 306 LEU A C 1
ATOM 2405 O O . LEU A 1 306 ? -23.984 -21.562 -13.891 1 57.53 306 LEU A O 1
ATOM 2409 N N . GLU A 1 307 ? -24.234 -23.141 -15.547 1 59.78 307 GLU A N 1
ATOM 2410 C CA . GLU A 1 307 ? -25.688 -23.156 -15.391 1 59.78 307 GLU A CA 1
ATOM 2411 C C . GLU A 1 307 ? -26.141 -24.312 -14.508 1 59.78 307 GLU A C 1
ATOM 2413 O O . GLU A 1 307 ? -27.297 -24.359 -14.086 1 59.78 307 GLU A O 1
ATOM 2418 N N . THR A 1 308 ? -25.203 -25.312 -14.297 1 63.66 308 THR A N 1
ATOM 2419 C CA . THR A 1 308 ? -25.562 -26.406 -13.398 1 63.66 308 THR A CA 1
ATOM 2420 C C . THR A 1 308 ? -25.719 -25.906 -11.969 1 63.66 308 THR A C 1
ATOM 2422 O O . THR A 1 308 ? -24.797 -25.312 -11.414 1 63.66 308 THR A O 1
ATOM 2425 N N . GLU A 1 309 ? -26.844 -26.062 -11.484 1 79.88 309 GLU A N 1
ATOM 2426 C CA . GLU A 1 309 ? -27.062 -25.594 -10.117 1 79.88 309 GLU A CA 1
ATOM 2427 C C . GLU A 1 309 ? -26.922 -26.734 -9.117 1 79.88 309 GLU A C 1
ATOM 2429 O O . GLU A 1 309 ? -27.828 -27.578 -9 1 79.88 309 GLU A O 1
ATOM 2434 N N . VAL A 1 310 ? -25.703 -26.984 -8.594 1 91.25 310 VAL A N 1
ATOM 2435 C CA . VAL A 1 310 ? -25.5 -27.938 -7.5 1 91.25 310 VAL A CA 1
ATOM 2436 C C . VAL A 1 310 ? -25.859 -27.266 -6.172 1 91.25 310 VAL A C 1
ATOM 2438 O O . VAL A 1 310 ? -26.016 -26.047 -6.105 1 91.25 310 VAL A O 1
ATOM 2441 N N . ILE A 1 311 ? -26.062 -28.109 -5.133 1 94.56 311 ILE A N 1
ATOM 2442 C CA . ILE A 1 311 ? -26.406 -27.594 -3.812 1 94.56 311 ILE A CA 1
ATOM 2443 C C . ILE A 1 311 ? -25.266 -26.703 -3.305 1 94.56 311 ILE A C 1
ATOM 2445 O O . ILE A 1 311 ? -25.5 -25.625 -2.771 1 94.56 311 ILE A O 1
ATOM 2449 N N . GLY A 1 312 ? -24.031 -27.188 -3.557 1 94.94 312 GLY A N 1
ATOM 2450 C CA . GLY A 1 312 ? -22.891 -26.391 -3.143 1 94.94 312 GLY A CA 1
ATOM 2451 C C . GLY A 1 312 ? -22.547 -26.562 -1.679 1 94.94 312 GLY A C 1
ATOM 2452 O O . GLY A 1 312 ? -22.656 -27.656 -1.136 1 94.94 312 GLY A O 1
ATOM 2453 N N . ALA A 1 313 ? -22.062 -25.562 -0.997 1 97.44 313 ALA A N 1
ATOM 2454 C CA . ALA A 1 313 ? -21.547 -25.625 0.37 1 97.44 313 ALA A CA 1
ATOM 2455 C C . ALA A 1 313 ? -22.672 -25.906 1.366 1 97.44 313 ALA A C 1
ATOM 2457 O O . ALA A 1 313 ? -23.719 -25.266 1.312 1 97.44 313 ALA A O 1
ATOM 2458 N N . GLU A 1 314 ? -22.469 -26.797 2.209 1 97.75 314 GLU A N 1
ATOM 2459 C CA . GLU A 1 314 ? -23.312 -27.062 3.369 1 97.75 314 GLU A CA 1
ATOM 2460 C C . GLU A 1 314 ? -22.469 -27.25 4.629 1 97.75 314 GLU A C 1
ATOM 2462 O O . GLU A 1 314 ? -21.375 -27.828 4.57 1 97.75 314 GLU A O 1
ATOM 2467 N N . VAL A 1 315 ? -22.984 -26.812 5.734 1 98.56 315 VAL A N 1
ATOM 2468 C CA . VAL A 1 315 ? -22.297 -27 7.004 1 98.56 315 VAL A CA 1
ATOM 2469 C C . VAL A 1 315 ? -23.078 -27.984 7.879 1 98.56 315 VAL A C 1
ATOM 2471 O O . VAL A 1 315 ? -24.297 -27.875 8.008 1 98.56 315 VAL A O 1
ATOM 2474 N N . TYR A 1 316 ? -22.406 -28.953 8.406 1 98.56 316 TYR A N 1
ATOM 2475 C CA . TYR A 1 316 ? -22.953 -29.906 9.359 1 98.56 316 TYR A CA 1
ATOM 2476 C C . TYR A 1 316 ? -22.234 -29.812 10.703 1 98.56 316 TYR A C 1
ATOM 2478 O O . TYR A 1 316 ? -21.094 -29.375 10.766 1 98.56 316 TYR A O 1
ATOM 2486 N N . LYS A 1 317 ? -22.922 -30.156 11.703 1 98.5 317 LYS A N 1
ATOM 2487 C CA . LYS A 1 317 ? -22.391 -30.156 13.07 1 98.5 317 LYS A CA 1
ATOM 2488 C C . LYS A 1 317 ? -22.797 -31.422 13.812 1 98.5 317 LYS A C 1
ATOM 2490 O O . LYS A 1 317 ? -23.938 -31.891 13.688 1 98.5 317 LYS A O 1
ATOM 2495 N N . THR A 1 318 ? -21.875 -32.062 14.453 1 98.31 318 THR A N 1
ATOM 2496 C CA . THR A 1 318 ? -22.172 -33.094 15.438 1 98.31 318 THR A CA 1
ATOM 2497 C C . THR A 1 318 ? -21.875 -32.625 16.844 1 98.31 318 THR A C 1
ATOM 2499 O O . THR A 1 318 ? -20.922 -31.859 17.062 1 98.31 318 THR A O 1
ATOM 2502 N N . GLU A 1 319 ? -22.703 -33 17.781 1 97.94 319 GLU A N 1
ATOM 2503 C CA . GLU A 1 319 ? -22.5 -32.656 19.188 1 97.94 319 GLU A CA 1
ATOM 2504 C C . GLU A 1 319 ? -22.375 -33.906 20.047 1 97.94 319 GLU A C 1
ATOM 2506 O O . GLU A 1 319 ? -22.422 -33.844 21.266 1 97.94 319 GLU A O 1
ATOM 2511 N N . ASP A 1 320 ? -22.281 -35.094 19.391 1 97.75 320 ASP A N 1
ATOM 2512 C CA . ASP A 1 320 ? -22.172 -36.375 20.109 1 97.75 320 ASP A CA 1
ATOM 2513 C C . ASP A 1 320 ? -21.031 -37.219 19.562 1 97.75 320 ASP A C 1
ATOM 2515 O O . ASP A 1 320 ? -21.109 -38.438 19.531 1 97.75 320 ASP A O 1
ATOM 2519 N N . GLY A 1 321 ? -20.062 -36.562 18.984 1 96.38 321 GLY A N 1
ATOM 2520 C CA . GLY A 1 321 ? -18.828 -37.25 18.578 1 96.38 321 GLY A CA 1
ATOM 2521 C C . GLY A 1 321 ? -18.984 -38.062 17.312 1 96.38 321 GLY A C 1
ATOM 2522 O O . GLY A 1 321 ? -18.375 -39.125 17.172 1 96.38 321 GLY A O 1
ATOM 2523 N N . GLY A 1 322 ? -19.828 -37.656 16.406 1 96.69 322 GLY A N 1
ATOM 2524 C CA . GLY A 1 322 ? -19.922 -38.25 15.094 1 96.69 322 GLY A CA 1
ATOM 2525 C C . GLY A 1 322 ? -21.047 -39.281 15 1 96.69 322 GLY A C 1
ATOM 2526 O O . GLY A 1 322 ? -21.281 -39.844 13.93 1 96.69 322 GLY A O 1
ATOM 2527 N N . LYS A 1 323 ? -21.812 -39.438 16.078 1 96.31 323 LYS A N 1
ATOM 2528 C CA . LYS A 1 323 ? -22.906 -40.406 16.047 1 96.31 323 LYS A CA 1
ATOM 2529 C C . LYS A 1 323 ? -24.047 -39.875 15.18 1 96.31 323 LYS A C 1
ATOM 2531 O O . LYS A 1 323 ? -24.672 -40.656 14.43 1 96.31 323 LYS A O 1
ATOM 2536 N N . THR A 1 324 ? -24.359 -38.656 15.375 1 97.44 324 THR A N 1
ATOM 2537 C CA . THR A 1 324 ? -25.359 -38 14.539 1 97.44 324 THR A CA 1
ATOM 2538 C C . THR A 1 324 ? -24.844 -36.656 14.039 1 97.44 324 THR A C 1
ATOM 2540 O O . THR A 1 324 ? -24 -36.031 14.68 1 97.44 324 THR A O 1
ATOM 2543 N N . TRP A 1 325 ? -25.281 -36.281 12.906 1 98.19 325 TRP A N 1
ATOM 2544 C CA . TRP A 1 325 ? -24.938 -35 12.273 1 98.19 325 TRP A CA 1
ATOM 2545 C C . TRP A 1 325 ? -26.188 -34.219 11.93 1 98.19 325 TRP A C 1
ATOM 2547 O O . TRP A 1 325 ? -27.219 -34.781 11.602 1 98.19 325 TRP A O 1
ATOM 2557 N N . LYS A 1 326 ? -26.094 -32.875 12.016 1 97.44 326 LYS A N 1
ATOM 2558 C CA . LYS A 1 326 ? -27.188 -31.984 11.648 1 97.44 326 LYS A CA 1
ATOM 2559 C C . LYS A 1 326 ? -26.688 -30.875 10.727 1 97.44 326 LYS A C 1
ATOM 2561 O O . LYS A 1 326 ? -25.656 -30.25 10.992 1 97.44 326 LYS A O 1
ATOM 2566 N N . LYS A 1 327 ? -27.359 -30.734 9.617 1 97.88 327 LYS A N 1
ATOM 2567 C CA . LYS A 1 327 ? -27.094 -29.562 8.781 1 97.88 327 LYS A CA 1
ATOM 2568 C C . LYS A 1 327 ? -27.438 -28.266 9.531 1 97.88 327 LYS A C 1
ATOM 2570 O O . LYS A 1 327 ? -28.516 -28.141 10.109 1 97.88 327 LYS A O 1
ATOM 2575 N N . THR A 1 328 ? -26.5 -27.328 9.469 1 98.12 328 THR A N 1
ATOM 2576 C CA . THR A 1 328 ? -26.703 -26.141 10.305 1 98.12 328 THR A CA 1
ATOM 2577 C C . THR A 1 328 ? -27.297 -25 9.484 1 98.12 328 THR A C 1
ATOM 2579 O O . THR A 1 328 ? -28.094 -24.219 10 1 98.12 328 THR A O 1
ATOM 2582 N N . ASN A 1 329 ? -26.828 -24.828 8.242 1 96.38 329 ASN A N 1
ATOM 2583 C CA . ASN A 1 329 ? -27.312 -23.688 7.449 1 96.38 329 ASN A CA 1
ATOM 2584 C C . ASN A 1 329 ? -28.781 -23.875 7.051 1 96.38 329 ASN A C 1
ATOM 2586 O O . ASN A 1 329 ? -29.172 -24.938 6.562 1 96.38 329 ASN A O 1
ATOM 2590 N N . GLU A 1 330 ? -29.5 -22.891 7.211 1 91 330 GLU A N 1
ATOM 2591 C CA . GLU A 1 330 ? -30.938 -22.906 6.926 1 91 330 GLU A CA 1
ATOM 2592 C C . GLU A 1 330 ? -31.203 -22.734 5.438 1 91 330 GLU A C 1
ATOM 2594 O O . GLU A 1 330 ? -32.062 -23.406 4.867 1 91 330 GLU A O 1
ATOM 2599 N N . LYS A 1 331 ? -30.516 -21.812 4.855 1 91.38 331 LYS A N 1
ATOM 2600 C CA . LYS A 1 331 ? -30.625 -21.531 3.43 1 91.38 331 LYS A CA 1
ATOM 2601 C C . LYS A 1 331 ? -29.406 -22.047 2.668 1 91.38 331 LYS A C 1
ATOM 2603 O O . LYS A 1 331 ? -28.422 -22.453 3.277 1 91.38 331 LYS A O 1
ATOM 2608 N N . TYR A 1 332 ? -29.594 -22.203 1.368 1 93.25 332 TYR A N 1
ATOM 2609 C CA . TYR A 1 332 ? -28.406 -22.453 0.551 1 93.25 332 TYR A CA 1
ATOM 2610 C C . TYR A 1 332 ? -27.344 -21.391 0.789 1 93.25 332 TYR A C 1
ATOM 2612 O O . TYR A 1 332 ? -27.672 -20.203 0.925 1 93.25 332 TYR A O 1
ATOM 2620 N N . ILE A 1 333 ? -26.125 -21.75 0.916 1 95.31 333 ILE A N 1
ATOM 2621 C CA . ILE A 1 333 ? -25.031 -20.797 1.004 1 95.31 333 ILE A CA 1
ATOM 2622 C C . ILE A 1 333 ? -24.547 -20.422 -0.398 1 95.31 333 ILE A C 1
ATOM 2624 O O . ILE A 1 333 ? -23.484 -20.875 -0.833 1 95.31 333 ILE A O 1
ATOM 2628 N N . ASP A 1 334 ? -25.266 -19.578 -1.042 1 92.19 334 ASP A N 1
ATOM 2629 C CA . ASP A 1 334 ? -25.031 -19.234 -2.441 1 92.19 334 ASP A CA 1
ATOM 2630 C C . ASP A 1 334 ? -23.766 -18.406 -2.596 1 92.19 334 ASP A C 1
ATOM 2632 O O . ASP A 1 334 ? -23.359 -17.703 -1.668 1 92.19 334 ASP A O 1
ATOM 2636 N N . ASP A 1 335 ? -23.156 -18.531 -3.74 1 92.62 335 ASP A N 1
ATOM 2637 C CA . ASP A 1 33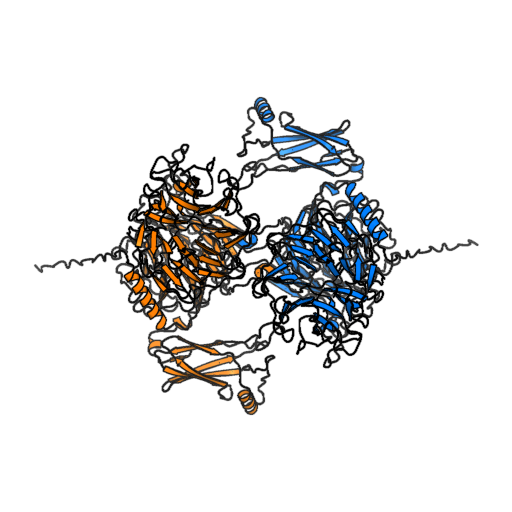5 ? -22.016 -17.719 -4.188 1 92.62 335 ASP A CA 1
ATOM 2638 C C . ASP A 1 335 ? -20.797 -17.938 -3.293 1 92.62 335 ASP A C 1
ATOM 2640 O O . ASP A 1 335 ? -19.984 -17.031 -3.123 1 92.62 335 ASP A O 1
ATOM 2644 N N . LEU A 1 336 ? -20.734 -19.062 -2.629 1 95.56 336 LEU A N 1
ATOM 2645 C CA . LEU A 1 336 ? -19.562 -19.391 -1.842 1 95.56 336 LEU A CA 1
ATOM 2646 C C . LEU A 1 336 ? -18.656 -20.344 -2.609 1 95.56 336 LEU A C 1
ATOM 2648 O O . LEU A 1 336 ? -17.484 -20.031 -2.863 1 95.56 336 LEU A O 1
ATOM 2652 N N . PHE A 1 337 ? -19.234 -21.531 -3.027 1 95.19 337 PHE A N 1
ATOM 2653 C CA . PHE A 1 337 ? -18.469 -22.547 -3.713 1 95.19 337 PHE A CA 1
ATOM 2654 C C . PHE A 1 337 ? -18.75 -22.531 -5.211 1 95.19 337 PHE A C 1
ATOM 2656 O O . PHE A 1 337 ? -17.984 -23.094 -6 1 95.19 337 PHE A O 1
ATOM 2663 N N . TYR A 1 338 ? -19.953 -22.047 -5.562 1 89.69 338 TYR A N 1
ATOM 2664 C CA . TYR A 1 338 ? -20.453 -22.266 -6.91 1 89.69 338 TYR A CA 1
ATOM 2665 C C . TYR A 1 338 ? -20.422 -23.75 -7.262 1 89.69 338 TYR A C 1
ATOM 2667 O O . TYR A 1 338 ? -20.953 -24.578 -6.523 1 89.69 338 TYR A O 1
ATOM 2675 N N . THR A 1 339 ? -19.828 -24.125 -8.359 1 89 339 THR A N 1
ATOM 2676 C CA . THR A 1 339 ? -19.766 -25.531 -8.711 1 89 339 THR A CA 1
ATOM 2677 C C . THR A 1 339 ? -18.406 -26.109 -8.398 1 89 339 THR A C 1
ATOM 2679 O O . THR A 1 339 ? -18.125 -27.266 -8.719 1 89 339 THR A O 1
ATOM 2682 N N . TYR A 1 340 ? -17.5 -25.375 -7.816 1 91.12 340 TYR A N 1
ATOM 2683 C CA . TYR A 1 340 ? -16.125 -25.844 -7.676 1 91.12 340 TYR A CA 1
ATOM 2684 C C . TYR A 1 340 ? -15.695 -25.828 -6.215 1 91.12 340 TYR A C 1
ATOM 2686 O O . TYR A 1 340 ? -14.617 -25.328 -5.887 1 91.12 340 TYR A O 1
ATOM 2694 N N . GLY A 1 341 ? -16.531 -26.375 -5.367 1 93.88 341 GLY A N 1
ATOM 2695 C CA . GLY A 1 341 ? -16.219 -26.5 -3.953 1 93.88 341 GLY A CA 1
ATOM 2696 C C . GLY A 1 341 ? -14.977 -27.328 -3.691 1 93.88 341 GLY A C 1
ATOM 2697 O O . GLY A 1 341 ? -14.375 -27.234 -2.617 1 93.88 341 GLY A O 1
ATOM 2698 N N . TYR A 1 342 ? -14.555 -28.156 -4.723 1 94.75 342 TYR A N 1
ATOM 2699 C CA . TYR A 1 342 ? -13.352 -28.984 -4.598 1 94.75 342 TYR A CA 1
ATOM 2700 C C . TYR A 1 342 ? -12.125 -28.109 -4.379 1 94.75 342 TYR A C 1
ATOM 2702 O O . TYR A 1 342 ? -11.102 -28.578 -3.881 1 94.75 342 TYR A O 1
ATOM 2710 N N . TYR A 1 343 ? -12.172 -26.828 -4.719 1 94.75 343 TYR A N 1
ATOM 2711 C CA . TYR A 1 343 ? -11.062 -25.891 -4.676 1 94.75 343 TYR A CA 1
ATOM 2712 C C . TYR A 1 343 ? -10.898 -25.312 -3.277 1 94.75 343 TYR A C 1
ATOM 2714 O O . TYR A 1 343 ? -9.828 -24.797 -2.934 1 94.75 343 TYR A O 1
ATOM 2722 N N . PHE A 1 344 ? -11.844 -25.375 -2.428 1 92.5 344 PHE A N 1
ATOM 2723 C CA . PHE A 1 344 ? -11.867 -24.688 -1.141 1 92.5 344 PHE A CA 1
ATOM 2724 C C . PHE A 1 344 ? -12.039 -25.688 0 1 92.5 344 PHE A C 1
ATOM 2726 O O . PHE A 1 344 ? -11.109 -26.422 0.342 1 92.5 344 PHE A O 1
ATOM 2733 N N . ALA A 1 345 ? -13.352 -25.672 0.57 1 91.06 345 ALA A N 1
ATOM 2734 C CA . ALA A 1 345 ? -13.969 -26.469 1.629 1 91.06 345 ALA A CA 1
ATOM 2735 C C . ALA A 1 345 ? -13.078 -26.531 2.863 1 91.06 345 ALA A C 1
ATOM 2737 O O . ALA A 1 345 ? -12.711 -27.609 3.324 1 91.06 345 ALA A O 1
ATOM 2738 N N . ASN A 1 346 ? -12.719 -25.375 3.354 1 94.94 346 ASN A N 1
ATOM 2739 C CA . ASN A 1 346 ? -12.062 -25.25 4.652 1 94.94 346 ASN A CA 1
ATOM 2740 C C . ASN A 1 346 ? -12.984 -24.594 5.676 1 94.94 346 ASN A C 1
ATOM 2742 O O . ASN A 1 346 ? -13.836 -23.781 5.316 1 94.94 346 ASN A O 1
ATOM 2746 N N . ILE A 1 347 ? -12.867 -24.922 6.875 1 98.25 347 ILE A N 1
ATOM 2747 C CA . ILE A 1 347 ? -13.688 -24.391 7.965 1 98.25 347 ILE A CA 1
ATOM 2748 C C . ILE A 1 347 ? -12.852 -24.344 9.25 1 98.25 347 ILE A C 1
ATOM 2750 O O . ILE A 1 347 ? -11.992 -25.188 9.477 1 98.25 347 ILE A O 1
ATOM 2754 N N . ALA A 1 348 ? -13 -23.312 10 1 98.19 348 ALA A N 1
ATOM 2755 C CA . ALA A 1 348 ? -12.375 -23.141 11.312 1 98.19 348 ALA A CA 1
ATOM 2756 C C . ALA A 1 348 ? -13.406 -22.766 12.367 1 98.19 348 ALA A C 1
ATOM 2758 O O . ALA A 1 348 ? -14.391 -22.094 12.07 1 98.19 348 ALA A O 1
ATOM 2759 N N . VAL A 1 349 ? -13.203 -23.219 13.539 1 98.44 349 VAL A N 1
ATOM 2760 C CA . VAL A 1 349 ? -14.094 -22.891 14.648 1 98.44 349 VAL A CA 1
ATOM 2761 C C . VAL A 1 349 ? -13.312 -22.172 15.742 1 98.44 349 VAL A C 1
ATOM 2763 O O . VAL A 1 349 ? -12.164 -22.531 16.031 1 98.44 349 VAL A O 1
ATOM 2766 N N . ASP A 1 350 ? -13.914 -21.125 16.297 1 97.81 350 ASP A N 1
ATOM 2767 C CA . ASP A 1 350 ? -13.352 -20.375 17.422 1 97.81 350 ASP A CA 1
ATOM 2768 C C . ASP A 1 350 ? -13.211 -21.25 18.656 1 97.81 350 ASP A C 1
ATOM 2770 O O . ASP A 1 350 ? -14.188 -21.844 19.125 1 97.81 350 ASP A O 1
ATOM 2774 N N . LYS A 1 351 ? -12.055 -21.281 19.234 1 95.56 351 LYS A N 1
ATOM 2775 C CA . LYS A 1 351 ? -11.797 -22.172 20.359 1 95.56 351 LYS A CA 1
ATOM 2776 C C . LYS A 1 351 ? -12.5 -21.688 21.625 1 95.56 351 LYS A C 1
ATOM 2778 O O . LYS A 1 351 ? -12.688 -22.438 22.578 1 95.56 351 LYS A O 1
ATOM 2783 N N . LYS A 1 352 ? -12.891 -20.469 21.625 1 96.19 352 LYS A N 1
ATOM 2784 C CA . LYS A 1 352 ? -13.523 -19.875 22.797 1 96.19 352 LYS A CA 1
ATOM 2785 C C . LYS A 1 352 ? -15.039 -19.812 22.641 1 96.19 352 LYS A C 1
ATOM 2787 O O . LYS A 1 352 ? -15.758 -19.516 23.594 1 96.19 352 LYS A O 1
ATOM 2792 N N . ASN A 1 353 ? -15.523 -20.016 21.438 1 97.38 353 ASN A N 1
ATOM 2793 C CA . ASN A 1 353 ? -16.953 -19.938 21.141 1 97.38 353 ASN A CA 1
ATOM 2794 C C . ASN A 1 353 ? -17.359 -20.938 20.078 1 97.38 353 ASN A C 1
ATOM 2796 O O . ASN A 1 353 ? -17.219 -20.672 18.875 1 97.38 353 ASN A O 1
ATOM 2800 N N . PRO A 1 354 ? -18.016 -22.062 20.453 1 97.31 354 PRO A N 1
ATOM 2801 C CA . PRO A 1 354 ? -18.344 -23.125 19.484 1 97.31 354 PRO A CA 1
ATOM 2802 C C . PRO A 1 354 ? -19.344 -22.688 18.422 1 97.31 354 PRO A C 1
ATOM 2804 O O . PRO A 1 354 ? -19.578 -23.406 17.453 1 97.31 354 PRO A O 1
ATOM 2807 N N . ASN A 1 355 ? -19.922 -21.469 18.594 1 98 355 ASN A N 1
ATOM 2808 C CA . ASN A 1 355 ? -20.906 -21.016 17.609 1 98 355 ASN A CA 1
ATOM 2809 C C . ASN A 1 355 ? -20.297 -20.047 16.609 1 98 355 ASN A C 1
ATOM 2811 O O . ASN A 1 355 ? -20.984 -19.578 15.695 1 98 355 ASN A O 1
ATOM 2815 N N . ARG A 1 356 ? -19.094 -19.75 16.766 1 98.25 356 ARG A N 1
ATOM 2816 C CA . ARG A 1 356 ? -18.406 -18.859 15.836 1 98.25 356 ARG A CA 1
ATOM 2817 C C . ARG A 1 356 ? -17.5 -19.641 14.883 1 98.25 356 ARG A C 1
ATOM 2819 O O . ARG A 1 356 ? -16.484 -20.203 15.289 1 98.25 356 ARG A O 1
ATOM 2826 N N . ILE A 1 357 ? -17.859 -19.688 13.594 1 98.44 357 ILE A N 1
ATOM 2827 C CA . ILE A 1 357 ? -17.078 -20.469 12.625 1 98.44 357 ILE A CA 1
ATOM 2828 C C . ILE A 1 357 ? -16.75 -19.594 11.414 1 98.44 357 ILE A C 1
ATOM 2830 O O . ILE A 1 357 ? -17.484 -18.641 11.109 1 98.44 357 ILE A O 1
ATOM 2834 N N . PHE A 1 358 ? -15.672 -19.812 10.82 1 98.25 358 PHE A N 1
ATOM 2835 C CA . PHE A 1 358 ? -15.211 -19.188 9.586 1 98.25 358 PHE A CA 1
ATOM 2836 C C . PHE A 1 358 ? -15.086 -20.219 8.477 1 98.25 358 PHE A C 1
ATOM 2838 O O . PHE A 1 358 ? -14.641 -21.344 8.711 1 98.25 358 PHE A O 1
ATOM 2845 N N . THR A 1 359 ? -15.461 -19.875 7.266 1 97.12 359 THR A N 1
ATOM 2846 C CA . THR A 1 359 ? -15.281 -20.75 6.125 1 97.12 359 THR A CA 1
ATOM 2847 C C . THR A 1 359 ? -14.766 -19.984 4.914 1 97.12 359 THR A C 1
ATOM 2849 O O . THR A 1 359 ? -15.133 -18.828 4.707 1 97.12 359 THR A O 1
ATOM 2852 N N . GLY A 1 360 ? -13.891 -20.656 4.219 1 96.06 360 GLY A N 1
ATOM 2853 C CA . GLY A 1 360 ? -13.328 -20.078 3.012 1 96.06 360 GLY A CA 1
ATOM 2854 C C . GLY A 1 360 ? -13.938 -20.641 1.74 1 96.06 360 GLY A C 1
ATOM 2855 O O . GLY A 1 360 ? -14.195 -21.844 1.646 1 96.06 360 GLY A O 1
ATOM 2856 N N . GLY A 1 361 ? -14.281 -19.922 0.771 1 96.38 361 GLY A N 1
ATOM 2857 C CA . GLY A 1 361 ? -14.648 -20.109 -0.624 1 96.38 361 GLY A CA 1
ATOM 2858 C C . GLY A 1 361 ? -14.156 -19 -1.53 1 96.38 361 GLY A C 1
ATOM 2859 O O . GLY A 1 361 ? -13.039 -18.516 -1.368 1 96.38 361 GLY A O 1
ATOM 2860 N N . VAL A 1 362 ? -15.047 -18.688 -2.469 1 96.19 362 VAL A N 1
ATOM 2861 C CA . VAL A 1 362 ? -14.711 -17.484 -3.238 1 96.19 362 VAL A CA 1
ATOM 2862 C C . VAL A 1 362 ? -14.617 -16.281 -2.307 1 96.19 362 VAL A C 1
ATOM 2864 O O . VAL A 1 362 ? -13.586 -15.602 -2.264 1 96.19 362 VAL A O 1
ATOM 2867 N N . PRO A 1 363 ? -15.633 -16.047 -1.532 1 97.19 363 PRO A N 1
ATOM 2868 C CA . PRO A 1 363 ? -15.406 -15.141 -0.408 1 97.19 363 PRO A CA 1
ATOM 2869 C C . PRO A 1 363 ? -15.055 -15.875 0.883 1 97.19 363 PRO A C 1
ATOM 2871 O O . PRO A 1 363 ? -15.102 -17.109 0.929 1 97.19 363 PRO A O 1
ATOM 2874 N N . ILE A 1 364 ? -14.617 -15.156 1.844 1 98.06 364 ILE A N 1
ATOM 2875 C CA . ILE A 1 364 ? -14.516 -15.648 3.213 1 98.06 364 ILE A CA 1
ATOM 2876 C C . ILE A 1 364 ? -15.711 -15.156 4.027 1 98.06 364 ILE A C 1
ATOM 2878 O O . ILE A 1 364 ? -16.078 -13.984 3.959 1 98.06 364 ILE A O 1
ATOM 2882 N N . VAL A 1 365 ? -16.375 -16.078 4.75 1 98 365 VAL A N 1
ATOM 2883 C CA . VAL A 1 365 ? -17.594 -15.711 5.457 1 98 365 VAL A CA 1
ATOM 2884 C C . VAL A 1 365 ? -17.484 -16.125 6.926 1 98 365 VAL A C 1
ATOM 2886 O O . VAL A 1 365 ? -16.719 -17.031 7.27 1 98 365 VAL A O 1
ATOM 2889 N N . LEU A 1 366 ? -18.172 -15.477 7.785 1 98.25 366 LEU A N 1
ATOM 2890 C CA . LEU A 1 366 ? -18.203 -15.656 9.227 1 98.25 366 LEU A CA 1
ATOM 2891 C C . LEU A 1 366 ? -19.625 -15.938 9.711 1 98.25 366 LEU A C 1
ATOM 2893 O O . LEU A 1 366 ? -20.578 -15.289 9.258 1 98.25 366 LEU A O 1
ATOM 2897 N N . SER A 1 367 ? -19.844 -17 10.477 1 98.44 367 SER A N 1
ATOM 2898 C CA . SER A 1 367 ? -21.094 -17.25 11.195 1 98.44 367 SER A CA 1
ATOM 2899 C C . SER A 1 367 ? -20.906 -17.125 12.703 1 98.44 367 SER A C 1
ATOM 2901 O O . SER A 1 367 ? -19.922 -17.625 13.258 1 98.44 367 SER A O 1
ATOM 2903 N N . GLU A 1 368 ? -21.781 -16.453 13.32 1 98 368 GLU A N 1
ATOM 2904 C CA . GLU A 1 368 ? -21.75 -16.281 14.773 1 98 368 GLU A CA 1
ATOM 2905 C C . GLU A 1 368 ? -22.891 -17.031 15.445 1 98 368 GLU A C 1
ATOM 2907 O O . GLU A 1 368 ? -23.156 -16.828 16.641 1 98 368 GLU A O 1
ATOM 2912 N N . ASP A 1 369 ? -23.625 -17.875 14.68 1 98.19 369 ASP A N 1
ATOM 2913 C CA . ASP A 1 369 ? -24.766 -18.609 15.203 1 98.19 369 ASP A CA 1
ATOM 2914 C C . ASP A 1 369 ? -24.656 -20.094 14.867 1 98.19 369 ASP A C 1
ATOM 2916 O O . ASP A 1 369 ? -25.656 -20.75 14.578 1 98.19 369 ASP A O 1
ATOM 2920 N N . GLY A 1 370 ? -23.422 -20.578 14.773 1 97.88 370 GLY A N 1
ATOM 2921 C CA . GLY A 1 370 ? -23.172 -22 14.602 1 97.88 370 GLY A CA 1
ATOM 2922 C C . GLY A 1 370 ? -23.422 -22.484 13.188 1 97.88 370 GLY A C 1
ATOM 2923 O O . GLY A 1 370 ? -23.812 -23.641 12.977 1 97.88 370 GLY A O 1
ATOM 2924 N N . GLY A 1 371 ? -23.328 -21.609 12.203 1 98.12 371 GLY A N 1
ATOM 2925 C CA . GLY A 1 371 ? -23.438 -22 10.797 1 98.12 371 GLY A CA 1
ATOM 2926 C C . GLY A 1 371 ? -24.844 -21.812 10.258 1 98.12 371 GLY A C 1
ATOM 2927 O O . GLY A 1 371 ? -25.125 -22.188 9.109 1 98.12 371 GLY A O 1
ATOM 2928 N N . LYS A 1 372 ? -25.766 -21.234 11.078 1 97.88 372 LYS A N 1
ATOM 2929 C CA . LYS A 1 372 ? -27.125 -21.016 10.602 1 97.88 372 LYS A CA 1
ATOM 2930 C C . LYS A 1 372 ? -27.156 -19.922 9.523 1 97.88 372 LYS A C 1
ATOM 2932 O O . LYS A 1 372 ? -27.859 -20.062 8.516 1 97.88 372 LYS A O 1
ATOM 2937 N N . THR A 1 373 ? -26.531 -18.891 9.812 1 96.62 373 THR A N 1
ATOM 2938 C CA . THR A 1 373 ? -26.406 -17.781 8.859 1 96.62 373 THR A CA 1
ATOM 2939 C C . THR A 1 373 ? -24.953 -17.328 8.773 1 96.62 373 THR A C 1
ATOM 2941 O O . THR A 1 373 ? -24.141 -17.625 9.656 1 96.62 373 THR A O 1
ATOM 2944 N N . PHE A 1 374 ? -24.672 -16.672 7.648 1 96.94 374 PHE A N 1
ATOM 2945 C CA . PHE A 1 374 ? -23.312 -16.219 7.398 1 96.94 374 PHE A CA 1
ATOM 2946 C C . PHE A 1 374 ? -23.297 -14.781 6.902 1 96.94 374 PHE A C 1
ATOM 2948 O O . PHE A 1 374 ? -24.297 -14.305 6.34 1 96.94 374 PHE A O 1
ATOM 2955 N N . ARG A 1 375 ? -22.266 -14.086 7.152 1 95.62 375 ARG A N 1
ATOM 2956 C CA . ARG A 1 375 ? -21.953 -12.812 6.508 1 95.62 375 ARG A CA 1
ATOM 2957 C C . ARG A 1 375 ? -20.547 -12.82 5.93 1 95.62 375 ARG A C 1
ATOM 2959 O O . ARG A 1 375 ? -19.656 -13.5 6.445 1 95.62 375 ARG A O 1
ATOM 2966 N N . SER A 1 376 ? -20.391 -12.047 4.867 1 97.12 376 SER A N 1
ATOM 2967 C CA . SER A 1 376 ? -19.062 -11.938 4.258 1 97.12 376 SER A CA 1
ATOM 2968 C C . SER A 1 376 ? -18.141 -11.055 5.094 1 97.12 376 SER A C 1
ATOM 2970 O O . SER A 1 376 ? -18.578 -10.031 5.633 1 97.12 376 SER A O 1
ATOM 2972 N N . ILE A 1 377 ? -16.906 -11.383 5.25 1 97.62 377 ILE A N 1
ATOM 2973 C CA . ILE A 1 377 ? -15.883 -10.539 5.859 1 97.62 377 ILE A CA 1
ATOM 2974 C C . ILE A 1 377 ? -14.766 -10.273 4.852 1 97.62 377 ILE A C 1
ATOM 2976 O O . ILE A 1 377 ? -13.617 -10.023 5.238 1 97.62 377 ILE A O 1
ATOM 2980 N N . GLN A 1 378 ? -15.141 -10.406 3.559 1 96.44 378 GLN A N 1
ATOM 2981 C CA . GLN A 1 378 ? -14.242 -10.047 2.469 1 96.44 378 GLN A CA 1
ATOM 2982 C C . GLN A 1 378 ? -13.82 -8.578 2.561 1 96.44 378 GLN A C 1
ATOM 2984 O O . GLN A 1 378 ? -14.641 -7.715 2.887 1 96.44 378 GLN A O 1
ATOM 2989 N N . GLY A 1 379 ? -12.562 -8.242 2.4 1 94.81 379 GLY A N 1
ATOM 2990 C CA . GLY A 1 379 ? -12.094 -6.867 2.393 1 94.81 379 GLY A CA 1
ATOM 2991 C C . GLY A 1 379 ? -11.641 -6.398 1.022 1 94.81 379 GLY A C 1
ATOM 2992 O O . GLY A 1 379 ? -11.414 -7.211 0.127 1 94.81 379 GLY A O 1
ATOM 2993 N N . ASP A 1 380 ? -11.43 -5.062 0.881 1 93.69 380 ASP A N 1
ATOM 2994 C CA . ASP A 1 380 ? -11.047 -4.453 -0.389 1 93.69 380 ASP A CA 1
ATOM 2995 C C . ASP A 1 380 ? -9.648 -4.91 -0.815 1 93.69 380 ASP A C 1
ATOM 2997 O O . ASP A 1 380 ? -9.344 -4.957 -2.008 1 93.69 380 ASP A O 1
ATOM 3001 N N . ASN A 1 381 ? -8.812 -5.156 0.132 1 96.06 381 ASN A N 1
ATOM 3002 C CA . ASN A 1 381 ? -7.434 -5.535 -0.163 1 96.06 381 ASN A CA 1
ATOM 3003 C C . ASN A 1 381 ? -7.203 -7.027 0.053 1 96.06 381 ASN A C 1
ATOM 3005 O O . ASN A 1 381 ? -6.082 -7.449 0.339 1 96.06 381 ASN A O 1
ATOM 3009 N N . VAL A 1 382 ? -8.258 -7.785 0.047 1 97.12 382 VAL A N 1
ATOM 3010 C CA . VAL A 1 382 ? -8.203 -9.234 0.206 1 97.12 382 VAL A CA 1
ATOM 3011 C C . VAL A 1 382 ? -8.609 -9.914 -1.1 1 97.12 382 VAL A C 1
ATOM 3013 O O . VAL A 1 382 ? -9.695 -9.656 -1.627 1 97.12 382 VAL A O 1
ATOM 3016 N N . HIS A 1 383 ? -7.789 -10.688 -1.588 1 97 383 HIS A N 1
ATOM 3017 C CA . HIS A 1 383 ? -8.109 -11.438 -2.795 1 97 383 HIS A CA 1
ATOM 3018 C C . HIS A 1 383 ? -9.125 -12.539 -2.504 1 97 383 HIS A C 1
ATOM 3020 O O . HIS A 1 383 ? -9.25 -12.984 -1.36 1 97 383 HIS A O 1
ATOM 3026 N N . ALA A 1 384 ? -9.836 -12.992 -3.479 1 95.75 384 ALA A N 1
ATOM 3027 C CA . ALA A 1 384 ? -10.805 -14.078 -3.354 1 95.75 384 ALA A CA 1
ATOM 3028 C C . ALA A 1 384 ? -10.102 -15.43 -3.285 1 95.75 384 ALA A C 1
ATOM 3030 O O . ALA A 1 384 ? -8.875 -15.508 -3.355 1 95.75 384 ALA A O 1
ATOM 3031 N N . ASP A 1 385 ? -10.938 -16.484 -3.068 1 96.88 385 ASP A N 1
ATOM 3032 C CA . ASP A 1 385 ? -10.5 -17.875 -3.066 1 96.88 385 ASP A CA 1
ATOM 3033 C C . ASP A 1 385 ? -9.609 -18.172 -1.859 1 96.88 385 ASP A C 1
ATOM 3035 O O . ASP A 1 385 ? -8.383 -18.172 -1.967 1 96.88 385 ASP A O 1
ATOM 3039 N N . HIS A 1 386 ? -10.195 -18.547 -0.798 1 97.81 386 HIS A N 1
ATOM 3040 C CA . HIS A 1 386 ? -9.57 -18.672 0.512 1 97.81 386 HIS A CA 1
ATOM 3041 C C . HIS A 1 386 ? -9.297 -20.125 0.851 1 97.81 386 HIS A C 1
ATOM 3043 O O . HIS A 1 386 ? -10.195 -20.969 0.747 1 97.81 386 HIS A O 1
ATOM 3049 N N . HIS A 1 387 ? -8.062 -20.406 1.336 1 97.25 387 HIS A N 1
ATOM 3050 C CA . HIS A 1 387 ? -7.629 -21.797 1.445 1 97.25 387 HIS A CA 1
ATOM 3051 C C . HIS A 1 387 ? -7.184 -22.125 2.865 1 97.25 387 HIS A C 1
ATOM 3053 O O . HIS A 1 387 ? -7.098 -23.297 3.24 1 97.25 387 HIS A O 1
ATOM 3059 N N . ALA A 1 388 ? -6.828 -21.141 3.643 1 97.69 388 ALA A N 1
ATOM 3060 C CA . ALA A 1 388 ? -6.34 -21.375 5 1 97.69 388 ALA A CA 1
ATOM 3061 C C . ALA A 1 388 ? -6.844 -20.297 5.953 1 97.69 388 ALA A C 1
ATOM 3063 O O . ALA A 1 388 ? -6.832 -19.109 5.617 1 97.69 388 ALA A O 1
ATOM 3064 N N . ILE A 1 389 ? -7.336 -20.703 7.102 1 98.25 389 ILE A N 1
ATOM 3065 C CA . ILE A 1 389 ? -7.805 -19.781 8.133 1 98.25 389 ILE A CA 1
ATOM 3066 C C . ILE A 1 389 ? -7.262 -20.203 9.492 1 98.25 389 ILE A C 1
ATOM 3068 O O . ILE A 1 389 ? -7.539 -21.312 9.953 1 98.25 389 ILE A O 1
ATOM 3072 N N . TRP A 1 390 ? -6.488 -19.422 10.055 1 98.25 390 TRP A N 1
ATOM 3073 C CA . TRP A 1 390 ? -6.027 -19.625 11.422 1 98.25 390 TRP A CA 1
ATOM 3074 C C . TRP A 1 390 ? -6.68 -18.625 12.367 1 98.25 390 TRP A C 1
ATOM 3076 O O . TRP A 1 390 ? -6.73 -17.422 12.078 1 98.25 390 TRP A O 1
ATOM 3086 N N . ILE A 1 391 ? -7.23 -19.078 13.461 1 98.19 391 ILE A N 1
ATOM 3087 C CA . ILE A 1 391 ? -7.812 -18.25 14.508 1 98.19 391 ILE A CA 1
ATOM 3088 C C . ILE A 1 391 ? -6.945 -18.312 15.758 1 98.19 391 ILE A C 1
ATOM 3090 O O . ILE A 1 391 ? -6.641 -19.406 16.25 1 98.19 391 ILE A O 1
ATOM 3094 N N . ASN A 1 392 ? -6.551 -17.156 16.266 1 97.75 392 ASN A N 1
ATOM 3095 C CA . ASN A 1 392 ? -5.758 -17.094 17.484 1 97.75 392 ASN A CA 1
ATOM 3096 C C . ASN A 1 392 ? -6.512 -17.672 18.672 1 97.75 392 ASN A C 1
ATOM 3098 O O . ASN A 1 392 ? -7.578 -17.172 19.047 1 97.75 392 ASN A O 1
ATOM 3102 N N . PRO A 1 393 ? -5.988 -18.734 19.266 1 96 393 PRO A N 1
ATOM 3103 C CA . PRO A 1 393 ? -6.707 -19.359 20.391 1 96 393 PRO A CA 1
ATOM 3104 C C . PRO A 1 393 ? -6.836 -18.422 21.594 1 96 393 PRO A C 1
ATOM 3106 O O . PRO A 1 393 ? -7.684 -18.641 22.453 1 96 393 PRO A O 1
ATOM 3109 N N . ASN A 1 394 ? -6.031 -17.375 21.625 1 94.44 394 ASN A N 1
ATOM 3110 C CA . ASN A 1 394 ? -6.031 -16.484 22.766 1 94.44 394 ASN A CA 1
ATOM 3111 C C . ASN A 1 394 ? -6.762 -15.172 22.453 1 94.44 394 ASN A C 1
ATOM 3113 O O . ASN A 1 394 ? -6.949 -14.336 23.344 1 94.44 394 ASN A O 1
ATOM 3117 N N . ASN A 1 395 ? -7.098 -14.93 21.281 1 95.44 395 ASN A N 1
ATOM 3118 C CA . ASN A 1 395 ? -7.832 -13.75 20.828 1 95.44 395 ASN A CA 1
ATOM 3119 C C . ASN A 1 395 ? -8.688 -14.062 19.594 1 95.44 395 ASN A C 1
ATOM 3121 O O . ASN A 1 395 ? -8.203 -13.977 18.469 1 95.44 395 ASN A O 1
ATOM 3125 N N . SER A 1 396 ? -9.961 -14.234 19.781 1 95.62 396 SER A N 1
ATOM 3126 C CA . SER A 1 396 ? -10.875 -14.727 18.766 1 95.62 396 SER A CA 1
ATOM 3127 C C . SER A 1 396 ? -10.992 -13.75 17.594 1 95.62 396 SER A C 1
ATOM 3129 O O . SER A 1 396 ? -11.477 -14.109 16.516 1 95.62 396 SER A O 1
ATOM 3131 N N . ASN A 1 397 ? -10.578 -12.516 17.75 1 97 397 ASN A N 1
ATOM 3132 C CA . ASN A 1 397 ? -10.695 -11.516 16.688 1 97 397 ASN A CA 1
ATOM 3133 C C . ASN A 1 397 ? -9.453 -11.492 15.797 1 97 397 ASN A C 1
ATOM 3135 O O . ASN A 1 397 ? -9.445 -10.82 14.766 1 97 397 ASN A O 1
ATOM 3139 N N . HIS A 1 398 ? -8.375 -12.141 16.25 1 97.88 398 HIS A N 1
ATOM 3140 C CA . HIS A 1 398 ? -7.121 -12.211 15.508 1 97.88 398 HIS A CA 1
ATOM 3141 C C . HIS A 1 398 ? -7.109 -13.422 14.57 1 97.88 398 HIS A C 1
ATOM 3143 O O . HIS A 1 398 ? -7.078 -14.562 15.031 1 97.88 398 HIS A O 1
ATOM 3149 N N . ILE A 1 399 ? -7.16 -13.141 13.25 1 98.06 399 ILE A N 1
ATOM 3150 C CA . ILE A 1 399 ? -7.262 -14.164 12.219 1 98.06 399 ILE A CA 1
ATOM 3151 C C . ILE A 1 399 ? -6.141 -13.984 11.203 1 98.06 399 ILE A C 1
ATOM 3153 O O . ILE A 1 399 ? -5.801 -12.852 10.836 1 98.06 399 ILE A O 1
ATOM 3157 N N . ILE A 1 400 ? -5.52 -15.039 10.75 1 98.69 400 ILE A N 1
ATOM 3158 C CA . ILE A 1 400 ? -4.598 -15.055 9.617 1 98.69 400 ILE A CA 1
ATOM 3159 C C . ILE A 1 400 ? -5.184 -15.914 8.5 1 98.69 400 ILE A C 1
ATOM 3161 O O . ILE A 1 400 ? -5.605 -17.047 8.727 1 98.69 400 ILE A O 1
ATOM 3165 N N . ASN A 1 401 ? -5.27 -15.32 7.352 1 98.38 401 ASN A N 1
ATOM 3166 C CA . ASN A 1 401 ? -5.938 -15.938 6.211 1 98.38 401 ASN A CA 1
ATOM 3167 C C . ASN A 1 401 ? -4.996 -16.062 5.016 1 98.38 401 ASN A C 1
ATOM 3169 O O . ASN A 1 401 ? -4.219 -15.156 4.727 1 98.38 401 ASN A O 1
ATOM 3173 N N . GLY A 1 402 ? -4.91 -17.297 4.414 1 98.12 402 GLY A N 1
ATOM 3174 C CA . GLY A 1 402 ? -4.234 -17.516 3.145 1 98.12 402 GLY A CA 1
ATOM 3175 C C . GLY A 1 402 ? -5.195 -17.703 1.985 1 98.12 402 GLY A C 1
ATOM 3176 O O . GLY A 1 402 ? -6.191 -18.422 2.111 1 98.12 402 GLY A O 1
ATOM 3177 N N . ASN A 1 403 ? -5.004 -17.016 0.938 1 97.94 403 ASN A N 1
ATOM 3178 C CA . ASN A 1 403 ? -5.848 -17.078 -0.25 1 97.94 403 ASN A CA 1
ATOM 3179 C C . ASN A 1 403 ? -5.016 -17.062 -1.529 1 97.94 403 ASN A C 1
ATOM 3181 O O . ASN A 1 403 ? -3.803 -17.266 -1.488 1 97.94 403 ASN A O 1
ATOM 3185 N N . ASP A 1 404 ? -5.66 -16.875 -2.705 1 97 404 ASP A N 1
ATOM 3186 C CA . ASP A 1 404 ? -4.973 -16.938 -3.99 1 97 404 ASP A CA 1
ATOM 3187 C C . ASP A 1 404 ? -4.137 -15.68 -4.23 1 97 404 ASP A C 1
ATOM 3189 O O . ASP A 1 404 ? -3.344 -15.633 -5.176 1 97 404 ASP A O 1
ATOM 3193 N N . GLY A 1 405 ? -4.348 -14.742 -3.412 1 96.56 405 GLY A N 1
ATOM 3194 C CA . GLY A 1 405 ? -3.609 -13.5 -3.566 1 96.56 405 GLY A CA 1
ATOM 3195 C C . GLY A 1 405 ? -2.619 -13.25 -2.445 1 96.56 405 GLY A C 1
ATOM 3196 O O . GLY A 1 405 ? -2.01 -12.18 -2.375 1 96.56 405 GLY A O 1
ATOM 3197 N N . GLY A 1 406 ? -2.424 -14.234 -1.552 1 97 406 GLY A N 1
ATOM 3198 C CA . GLY A 1 406 ? -1.418 -14.094 -0.51 1 97 406 GLY A CA 1
ATOM 3199 C C . GLY A 1 406 ? -1.987 -14.227 0.89 1 97 406 GLY A C 1
ATOM 3200 O O . GLY A 1 406 ? -2.859 -15.062 1.135 1 97 406 GLY A O 1
ATOM 3201 N N . VAL A 1 407 ? -1.35 -13.5 1.851 1 98.06 407 VAL A N 1
ATOM 3202 C CA . VAL A 1 407 ? -1.677 -13.633 3.266 1 98.06 407 VAL A CA 1
ATOM 3203 C C . VAL A 1 407 ? -2.264 -12.32 3.787 1 98.06 407 VAL A C 1
ATOM 3205 O O . VAL A 1 407 ? -1.783 -11.242 3.443 1 98.06 407 VAL A O 1
ATOM 3208 N N . ASN A 1 408 ? -3.307 -12.414 4.539 1 98.31 408 ASN A N 1
ATOM 3209 C CA . ASN A 1 408 ? -3.928 -11.281 5.211 1 98.31 408 ASN A CA 1
ATOM 3210 C C . ASN A 1 408 ? -4.102 -11.539 6.703 1 98.31 408 ASN A C 1
ATOM 3212 O O . ASN A 1 408 ? -4.281 -12.688 7.121 1 98.31 408 ASN A O 1
ATOM 3216 N N . ILE A 1 409 ? -4.043 -10.508 7.484 1 98.56 409 ILE A N 1
ATOM 3217 C CA . ILE A 1 409 ? -4.199 -10.609 8.93 1 98.56 409 ILE A CA 1
ATOM 3218 C C . ILE A 1 409 ? -5.273 -9.633 9.406 1 98.56 409 ILE A C 1
ATOM 3220 O O . ILE A 1 409 ? -5.32 -8.484 8.953 1 98.56 409 ILE A O 1
ATOM 3224 N N . SER A 1 410 ? -6.195 -10.062 10.234 1 98.56 410 SER A N 1
ATOM 3225 C CA . SER A 1 410 ? -7.191 -9.203 10.867 1 98.56 410 SER A CA 1
ATOM 3226 C C . SER A 1 410 ? -7.141 -9.32 12.383 1 98.56 410 SER A C 1
ATOM 3228 O O . SER A 1 410 ? -6.953 -10.414 12.922 1 98.56 410 SER A O 1
ATOM 3230 N N . TYR A 1 411 ? -7.301 -8.219 13.062 1 98.12 411 TYR A N 1
ATOM 3231 C CA . TYR A 1 411 ? -7.383 -8.18 14.516 1 98.12 411 TYR A CA 1
ATOM 3232 C C . TYR A 1 411 ? -8.789 -7.801 14.969 1 98.12 411 TYR A C 1
ATOM 3234 O O . TYR A 1 411 ? -9.008 -7.516 16.156 1 98.12 411 TYR A O 1
ATOM 3242 N N . ASP A 1 412 ? -9.742 -7.766 14.078 1 97.88 412 ASP A N 1
ATOM 3243 C CA . ASP A 1 412 ? -11.117 -7.41 14.414 1 97.88 412 ASP A CA 1
ATOM 3244 C C . ASP A 1 412 ? -12.109 -8.312 13.68 1 97.88 412 ASP A C 1
ATOM 3246 O O . ASP A 1 412 ? -13.125 -7.836 13.164 1 97.88 412 ASP A O 1
ATOM 3250 N N . ALA A 1 413 ? -11.727 -9.57 13.492 1 97.44 413 ALA A N 1
ATOM 3251 C CA . ALA A 1 413 ? -12.57 -10.641 12.969 1 97.44 413 ALA A CA 1
ATOM 3252 C C . ALA A 1 413 ? -12.992 -10.352 11.531 1 97.44 413 ALA A C 1
ATOM 3254 O O . ALA A 1 413 ? -14.141 -10.594 11.148 1 97.44 413 ALA A O 1
ATOM 3255 N N . GLY A 1 414 ? -12.094 -9.758 10.812 1 97.56 414 GLY A N 1
ATOM 3256 C CA . GLY A 1 414 ? -12.289 -9.625 9.375 1 97.56 414 GLY A CA 1
ATOM 3257 C C . GLY A 1 414 ? -12.922 -8.312 8.977 1 97.56 414 GLY A C 1
ATOM 3258 O O . GLY A 1 414 ? -13.195 -8.078 7.797 1 97.56 414 GLY A O 1
ATOM 3259 N N . LYS A 1 415 ? -13.188 -7.402 9.906 1 96.88 415 LYS A N 1
ATOM 3260 C CA . LYS A 1 415 ? -13.703 -6.086 9.531 1 96.88 415 LYS A CA 1
ATOM 3261 C C . LYS A 1 415 ? -12.664 -5.309 8.719 1 96.88 415 LYS A C 1
ATOM 3263 O O . LYS A 1 415 ? -13.023 -4.586 7.785 1 96.88 415 LYS A O 1
ATOM 3268 N N . ASN A 1 416 ? -11.43 -5.395 9.125 1 96.94 416 ASN A N 1
ATOM 3269 C CA . ASN A 1 416 ? -10.281 -4.816 8.43 1 96.94 416 ASN A CA 1
ATOM 3270 C C . ASN A 1 416 ? -9.156 -5.832 8.266 1 96.94 416 ASN A C 1
ATOM 3272 O O . ASN A 1 416 ? -9 -6.73 9.094 1 96.94 416 ASN A O 1
ATOM 3276 N N . TRP A 1 417 ? -8.414 -5.656 7.164 1 97.69 417 TRP A N 1
ATOM 3277 C CA . TRP A 1 417 ? -7.379 -6.641 6.871 1 97.69 417 TRP A CA 1
ATOM 3278 C C . TRP A 1 417 ? -6.051 -5.957 6.555 1 97.69 417 TRP A C 1
ATOM 3280 O O . TRP A 1 417 ? -6.02 -4.934 5.867 1 97.69 417 TRP A O 1
ATOM 3290 N N . LEU A 1 418 ? -4.953 -6.539 7.137 1 96.81 418 LEU A N 1
ATOM 3291 C CA . LEU A 1 418 ? -3.6 -6.258 6.676 1 96.81 418 LEU A CA 1
ATOM 3292 C C . LEU A 1 418 ? -3.225 -7.168 5.508 1 96.81 418 LEU A C 1
ATOM 3294 O O . LEU A 1 418 ? -3.553 -8.352 5.512 1 96.81 418 LEU A O 1
ATOM 3298 N N . LYS A 1 419 ? -2.664 -6.613 4.465 1 96.06 419 LYS A N 1
ATOM 3299 C CA . LYS A 1 419 ? -2.113 -7.398 3.363 1 96.06 419 LYS A CA 1
ATOM 3300 C C . LYS A 1 419 ? -0.619 -7.641 3.553 1 96.06 419 LYS A C 1
ATOM 3302 O O . LYS A 1 419 ? 0.16 -6.691 3.66 1 96.06 419 LYS A O 1
ATOM 3307 N N . CYS A 1 420 ? -0.176 -8.859 3.635 1 96.31 420 CYS A N 1
ATOM 3308 C CA . CYS A 1 420 ? 1.197 -9.203 3.984 1 96.31 420 CYS A CA 1
ATOM 3309 C C . CYS A 1 420 ? 1.937 -9.781 2.781 1 96.31 420 CYS A C 1
ATOM 3311 O O . CYS A 1 420 ? 2.426 -10.914 2.832 1 96.31 420 CYS A O 1
ATOM 3313 N N . ASN A 1 421 ? 1.989 -9.008 1.667 1 94.81 421 ASN A N 1
ATOM 3314 C CA . ASN A 1 421 ? 2.689 -9.484 0.479 1 94.81 421 ASN A CA 1
ATOM 3315 C C . ASN A 1 421 ? 4.031 -8.781 0.298 1 94.81 421 ASN A C 1
ATOM 3317 O O . ASN A 1 421 ? 4.086 -7.551 0.233 1 94.81 421 ASN A O 1
ATOM 3321 N N . ASN A 1 422 ? 5.113 -9.469 0.303 1 89.5 422 ASN A N 1
ATOM 3322 C CA . ASN A 1 422 ? 6.426 -8.961 -0.078 1 89.5 422 ASN A CA 1
ATOM 3323 C C . ASN A 1 422 ? 7.254 -10.016 -0.796 1 89.5 422 ASN A C 1
ATOM 3325 O O . ASN A 1 422 ? 8.453 -9.836 -1.009 1 89.5 422 ASN A O 1
ATOM 3329 N N . GLN A 1 423 ? 6.668 -11.125 -1.148 1 91.75 423 GLN A N 1
ATOM 3330 C CA . GLN A 1 423 ? 7.297 -12.281 -1.778 1 91.75 423 GLN A CA 1
ATOM 3331 C C . GLN A 1 423 ? 6.969 -12.344 -3.268 1 91.75 423 GLN A C 1
ATOM 3333 O O . GLN A 1 423 ? 5.816 -12.172 -3.662 1 91.75 423 GLN A O 1
ATOM 3338 N N . ALA A 1 424 ? 7.965 -12.609 -4.055 1 96.69 424 ALA A N 1
ATOM 3339 C CA . ALA A 1 424 ? 7.719 -12.812 -5.477 1 96.69 424 ALA A CA 1
ATOM 3340 C C . ALA A 1 424 ? 7.32 -14.258 -5.762 1 96.69 424 ALA A C 1
ATOM 3342 O O . ALA A 1 424 ? 8.133 -15.047 -6.25 1 96.69 424 ALA A O 1
ATOM 3343 N N . VAL A 1 425 ? 6.066 -14.555 -5.484 1 97.94 425 VAL A N 1
ATOM 3344 C CA . VAL A 1 425 ? 5.621 -15.945 -5.598 1 97.94 425 VAL A CA 1
ATOM 3345 C C . VAL A 1 425 ? 4.512 -16.047 -6.641 1 97.94 425 VAL A C 1
ATOM 3347 O O . VAL A 1 425 ? 3.73 -17 -6.633 1 97.94 425 VAL A O 1
ATOM 3350 N N . GLY A 1 426 ? 4.406 -15.07 -7.535 1 97.06 426 GLY A N 1
ATOM 3351 C CA . GLY A 1 426 ? 3.404 -15.109 -8.594 1 97.06 426 GLY A CA 1
ATOM 3352 C C . GLY A 1 426 ? 3.5 -16.344 -9.469 1 97.06 426 GLY A C 1
ATOM 3353 O O . GLY A 1 426 ? 4.602 -16.797 -9.781 1 97.06 426 GLY A O 1
ATOM 3354 N N . GLN A 1 427 ? 2.385 -16.875 -9.859 1 97.75 427 GLN A N 1
ATOM 3355 C CA . GLN A 1 427 ? 2.295 -18.062 -10.719 1 97.75 427 GLN A CA 1
ATOM 3356 C C . GLN A 1 427 ? 2.027 -17.656 -12.172 1 97.75 427 GLN A C 1
ATOM 3358 O O . GLN A 1 427 ? 0.881 -17.688 -12.625 1 97.75 427 GLN A O 1
ATOM 3363 N N . PHE A 1 428 ? 3.068 -17.453 -12.969 1 97.94 428 PHE A N 1
ATOM 3364 C CA . PHE A 1 428 ? 2.936 -17 -14.352 1 97.94 428 PHE A CA 1
ATOM 3365 C C . PHE A 1 428 ? 2.729 -18.172 -15.289 1 97.94 428 PHE A C 1
ATOM 3367 O O . PHE A 1 428 ? 3.439 -19.188 -15.203 1 97.94 428 PHE A O 1
ATOM 3374 N N . TYR A 1 429 ? 1.76 -18 -16.219 1 97.44 429 TYR A N 1
ATOM 3375 C CA . TYR A 1 429 ? 1.575 -18.922 -17.328 1 97.44 429 TYR A CA 1
ATOM 3376 C C . TYR A 1 429 ? 2.441 -18.531 -18.516 1 97.44 429 TYR A C 1
ATOM 3378 O O . TYR A 1 429 ? 2.932 -19.391 -19.25 1 97.44 429 TYR A O 1
ATOM 3386 N N . THR A 1 430 ? 2.477 -17.234 -18.703 1 97.88 430 THR A N 1
ATOM 3387 C CA . THR A 1 430 ? 3.146 -16.719 -19.891 1 97.88 430 THR A CA 1
ATOM 3388 C C . THR A 1 430 ? 3.906 -15.438 -19.578 1 97.88 430 THR A C 1
ATOM 3390 O O . THR A 1 430 ? 3.631 -14.773 -18.578 1 97.88 430 THR A O 1
ATOM 3393 N N . VAL A 1 431 ? 4.887 -15.141 -20.375 1 98.5 431 VAL A N 1
ATOM 3394 C CA . VAL A 1 431 ? 5.645 -13.898 -20.281 1 98.5 431 VAL A CA 1
ATOM 3395 C C . VAL A 1 431 ? 5.926 -13.367 -21.688 1 98.5 431 VAL A C 1
ATOM 3397 O O . VAL A 1 431 ? 5.961 -14.141 -22.656 1 98.5 431 VAL A O 1
ATOM 3400 N N . ASN A 1 432 ? 5.961 -12.094 -21.875 1 98.62 432 ASN A N 1
ATOM 3401 C CA . ASN A 1 432 ? 6.348 -11.414 -23.109 1 98.62 432 ASN A CA 1
ATOM 3402 C C . ASN A 1 432 ? 7 -10.062 -22.828 1 98.62 432 ASN A C 1
ATOM 3404 O O . ASN A 1 432 ? 7.074 -9.641 -21.672 1 98.62 432 ASN A O 1
ATOM 3408 N N . VAL A 1 433 ? 7.66 -9.477 -23.766 1 98.56 433 VAL A N 1
ATOM 3409 C CA . VAL A 1 433 ? 8.344 -8.195 -23.609 1 98.56 433 VAL A CA 1
ATOM 3410 C C . VAL A 1 433 ? 8 -7.281 -24.781 1 98.56 433 VAL A C 1
ATOM 3412 O O . VAL A 1 433 ? 7.609 -7.75 -25.844 1 98.56 433 VAL A O 1
ATOM 3415 N N . ASP A 1 434 ? 8.062 -5.984 -24.578 1 98.06 434 ASP A N 1
ATOM 3416 C CA . ASP A 1 434 ? 7.953 -5.039 -25.688 1 98.06 434 ASP A CA 1
ATOM 3417 C C . ASP A 1 434 ? 9.336 -4.637 -26.203 1 98.06 434 ASP A C 1
ATOM 3419 O O . ASP A 1 434 ? 10.336 -5.254 -25.844 1 98.06 434 ASP A O 1
ATOM 3423 N N . GLU A 1 435 ? 9.359 -3.768 -27.203 1 95.75 435 GLU A N 1
ATOM 3424 C CA . GLU A 1 435 ? 10.625 -3.379 -27.812 1 95.75 435 GLU A CA 1
ATOM 3425 C C . GLU A 1 435 ? 11.008 -1.952 -27.438 1 95.75 435 GLU A C 1
ATOM 3427 O O . GLU A 1 435 ? 11.758 -1.293 -28.156 1 95.75 435 GLU A O 1
ATOM 3432 N N . GLN A 1 436 ? 10.43 -1.513 -26.281 1 95.69 436 GLN A N 1
ATOM 3433 C CA . GLN A 1 436 ? 10.758 -0.179 -25.781 1 95.69 436 GLN A CA 1
ATOM 3434 C C . GLN A 1 436 ? 12.148 -0.155 -25.156 1 95.69 436 GLN A C 1
ATOM 3436 O O . GLN A 1 436 ? 12.773 -1.203 -24.984 1 95.69 436 GLN A O 1
ATOM 3441 N N . GLU A 1 437 ? 12.75 1.078 -24.922 1 94.88 437 GLU A N 1
ATOM 3442 C CA . GLU A 1 437 ? 14.008 1.282 -24.203 1 94.88 437 GLU A CA 1
ATOM 3443 C C . GLU A 1 437 ? 13.852 2.328 -23.109 1 94.88 437 GLU A C 1
ATOM 3445 O O . GLU A 1 437 ? 13.727 3.521 -23.391 1 94.88 437 GLU A O 1
ATOM 3450 N N . PRO A 1 438 ? 13.914 2.018 -21.938 1 95.25 438 PRO A N 1
ATOM 3451 C CA . PRO A 1 438 ? 13.961 0.632 -21.469 1 95.25 438 PRO A CA 1
ATOM 3452 C C . PRO A 1 438 ? 12.68 -0.141 -21.797 1 95.25 438 PRO A C 1
ATOM 3454 O O . PRO A 1 438 ? 11.633 0.464 -22.031 1 95.25 438 PRO A O 1
ATOM 3457 N N . TYR A 1 439 ? 12.789 -1.491 -21.828 1 98 439 TYR A N 1
ATOM 3458 C CA . TYR A 1 439 ? 11.633 -2.289 -22.234 1 98 439 TYR A CA 1
ATOM 3459 C C . TYR A 1 439 ? 10.836 -2.74 -21.016 1 98 439 TYR A C 1
ATOM 3461 O O . TYR A 1 439 ? 11.312 -2.639 -19.875 1 98 439 TYR A O 1
ATOM 3469 N N . ASN A 1 440 ? 9.602 -3.16 -21.25 1 98.44 440 ASN A N 1
ATOM 3470 C CA . ASN A 1 440 ? 8.719 -3.691 -20.219 1 98.44 440 ASN A CA 1
ATOM 3471 C C . ASN A 1 440 ? 8.492 -5.191 -20.391 1 98.44 440 ASN A C 1
ATOM 3473 O O . ASN A 1 440 ? 8.648 -5.723 -21.484 1 98.44 440 ASN A O 1
ATOM 3477 N N . VAL A 1 441 ? 8.188 -5.793 -19.312 1 98.75 441 VAL A N 1
ATOM 3478 C CA . VAL A 1 441 ? 7.859 -7.215 -19.266 1 98.75 441 VAL A CA 1
ATOM 3479 C C . VAL A 1 441 ? 6.375 -7.391 -18.953 1 98.75 441 VAL A C 1
ATOM 3481 O O . VAL A 1 441 ? 5.812 -6.676 -18.125 1 98.75 441 VAL A O 1
ATOM 3484 N N . TYR A 1 442 ? 5.73 -8.273 -19.703 1 98.5 442 TYR A N 1
ATOM 3485 C CA . TYR A 1 442 ? 4.312 -8.594 -19.578 1 98.5 442 TYR A CA 1
ATOM 3486 C C . TYR A 1 442 ? 4.125 -10.055 -19.172 1 98.5 442 TYR A C 1
ATOM 3488 O O . TYR A 1 442 ? 4.922 -10.922 -19.547 1 98.5 442 TYR A O 1
ATOM 3496 N N . GLY A 1 443 ? 3.078 -10.359 -18.406 1 97.69 443 GLY A N 1
ATOM 3497 C CA . GLY A 1 443 ? 2.814 -11.758 -18.125 1 97.69 443 GLY A CA 1
ATOM 3498 C C . GLY A 1 443 ? 1.423 -12.008 -17.562 1 97.69 443 GLY A C 1
ATOM 3499 O O . GLY A 1 443 ? 0.812 -11.109 -16.984 1 97.69 443 GLY A O 1
ATOM 3500 N N . GLY A 1 444 ? 0.849 -13.156 -17.828 1 97.94 444 GLY A N 1
ATOM 3501 C CA . GLY A 1 444 ? -0.425 -13.609 -17.297 1 97.94 444 GLY A CA 1
ATOM 3502 C C . GLY A 1 444 ? -0.275 -14.578 -16.141 1 97.94 444 GLY A C 1
ATOM 3503 O O . GLY A 1 444 ? 0.486 -15.539 -16.219 1 97.94 444 GLY A O 1
ATOM 3504 N N . LEU A 1 445 ? -1.071 -14.289 -15.016 1 97.19 445 LEU A N 1
ATOM 3505 C CA . LEU A 1 445 ? -0.947 -15.031 -13.766 1 97.19 445 LEU A CA 1
ATOM 3506 C C . LEU A 1 445 ? -2.18 -15.898 -13.523 1 97.19 445 LEU A C 1
ATOM 3508 O O . LEU A 1 445 ? -3.291 -15.523 -13.914 1 97.19 445 LEU A O 1
ATOM 3512 N N . GLN A 1 446 ? -1.843 -17 -12.82 1 95.88 446 GLN A N 1
ATOM 3513 C CA . GLN A 1 446 ? -2.949 -17.75 -12.242 1 95.88 446 GLN A CA 1
ATOM 3514 C C . GLN A 1 446 ? -3.77 -16.891 -11.289 1 95.88 446 GLN A C 1
ATOM 3516 O O . GLN A 1 446 ? -3.234 -16.344 -10.32 1 95.88 446 GLN A O 1
ATOM 3521 N N . ASP A 1 447 ? -5.031 -16.641 -11.547 1 94 447 ASP A N 1
ATOM 3522 C CA . ASP A 1 447 ? -6.066 -16.031 -10.727 1 94 447 ASP A CA 1
ATOM 3523 C C . ASP A 1 447 ? -5.73 -14.57 -10.422 1 94 447 ASP A C 1
ATOM 3525 O O . ASP A 1 447 ? -6.527 -13.859 -9.805 1 94 447 ASP A O 1
ATOM 3529 N N . ASN A 1 448 ? -4.566 -14.055 -10.797 1 96.06 448 ASN A N 1
ATOM 3530 C CA . ASN A 1 448 ? -4.133 -12.711 -10.414 1 96.06 448 ASN A CA 1
ATOM 3531 C C . ASN A 1 448 ? -3.969 -11.812 -11.633 1 96.06 448 ASN A C 1
ATOM 3533 O O . ASN A 1 448 ? -3.211 -10.836 -11.594 1 96.06 448 ASN A O 1
ATOM 3537 N N . GLY A 1 449 ? -4.59 -12.211 -12.758 1 96.44 449 GLY A N 1
ATOM 3538 C CA . GLY A 1 449 ? -4.727 -11.328 -13.906 1 96.44 449 GLY A CA 1
ATOM 3539 C C . GLY A 1 449 ? -3.451 -11.203 -14.719 1 96.44 449 GLY A C 1
ATOM 3540 O O . GLY A 1 449 ? -2.617 -12.109 -14.719 1 96.44 449 GLY A O 1
ATOM 3541 N N . VAL A 1 450 ? -3.361 -10.117 -15.594 1 97.56 450 VAL A N 1
ATOM 3542 C CA . VAL A 1 450 ? -2.229 -9.797 -16.453 1 97.56 450 VAL A CA 1
ATOM 3543 C C . VAL A 1 450 ? -1.572 -8.5 -15.977 1 97.56 450 VAL A C 1
ATOM 3545 O O . VAL A 1 450 ? -2.26 -7.551 -15.594 1 97.56 450 VAL A O 1
ATOM 3548 N N . TRP A 1 451 ? -0.288 -8.508 -15.938 1 97.62 451 TRP A N 1
ATOM 3549 C CA . TRP A 1 451 ? 0.446 -7.348 -15.438 1 97.62 451 TRP A CA 1
ATOM 3550 C C . TRP A 1 451 ? 1.567 -6.957 -16.391 1 97.62 451 TRP A C 1
ATOM 3552 O O . TRP A 1 451 ? 2.041 -7.781 -17.172 1 97.62 451 TRP A O 1
ATOM 3562 N N . VAL A 1 452 ? 1.99 -5.68 -16.391 1 97.94 452 VAL A N 1
ATOM 3563 C CA . VAL A 1 452 ? 3.143 -5.156 -17.125 1 97.94 452 VAL A CA 1
ATOM 3564 C C . VAL A 1 452 ? 4.008 -4.32 -16.188 1 97.94 452 VAL A C 1
ATOM 3566 O O . VAL A 1 452 ? 3.49 -3.623 -15.305 1 97.94 452 VAL A O 1
ATOM 3569 N N . GLY A 1 453 ? 5.301 -4.387 -16.266 1 97.38 453 GLY A N 1
ATOM 3570 C CA . GLY A 1 453 ? 6.207 -3.58 -15.461 1 97.38 453 GLY A CA 1
ATOM 3571 C C . GLY A 1 453 ? 7.613 -3.521 -16.016 1 97.38 453 GLY A C 1
ATOM 3572 O O . GLY A 1 453 ? 7.91 -4.16 -17.031 1 97.38 453 GLY A O 1
ATOM 3573 N N . PRO A 1 454 ? 8.477 -2.75 -15.383 1 97.69 454 PRO A N 1
ATOM 3574 C CA . PRO A 1 454 ? 9.836 -2.549 -15.891 1 97.69 454 PRO A CA 1
ATOM 3575 C C . PRO A 1 454 ? 10.711 -3.793 -15.742 1 97.69 454 PRO A C 1
ATOM 3577 O O . PRO A 1 454 ? 10.586 -4.527 -14.758 1 97.69 454 PRO A O 1
ATOM 3580 N N . ASN A 1 455 ? 11.656 -3.969 -16.672 1 98.19 455 ASN A N 1
ATOM 3581 C CA . ASN A 1 455 ? 12.523 -5.145 -16.703 1 98.19 455 ASN A CA 1
ATOM 3582 C C . ASN A 1 455 ? 13.547 -5.117 -15.57 1 98.19 455 ASN A C 1
ATOM 3584 O O . ASN A 1 455 ? 14.172 -6.133 -15.273 1 98.19 455 ASN A O 1
ATOM 3588 N N . ASP A 1 456 ? 13.68 -4 -14.883 1 96.69 456 ASP A N 1
ATOM 3589 C CA . ASP A 1 456 ? 14.703 -3.855 -13.852 1 96.69 456 ASP A CA 1
ATOM 3590 C C . ASP A 1 456 ? 14.07 -3.654 -12.477 1 96.69 456 ASP A C 1
ATOM 3592 O O . ASP A 1 456 ? 14.656 -3.012 -11.602 1 96.69 456 ASP A O 1
ATOM 3596 N N . TYR A 1 457 ? 12.922 -4.137 -12.266 1 95.75 457 TYR A N 1
ATOM 3597 C CA . TYR A 1 457 ? 12.203 -3.998 -11.008 1 95.75 457 TYR A CA 1
ATOM 3598 C C . TYR A 1 457 ? 13.016 -4.559 -9.852 1 95.75 457 TYR A C 1
ATOM 3600 O O . TYR A 1 457 ? 13.625 -5.625 -9.969 1 95.75 457 TYR A O 1
ATOM 3608 N N . LYS A 1 458 ? 13.062 -3.848 -8.773 1 93.94 458 LYS A N 1
ATOM 3609 C CA . LYS A 1 458 ? 13.531 -4.285 -7.465 1 93.94 458 LYS A CA 1
ATOM 3610 C C . LYS A 1 458 ? 12.484 -4.039 -6.387 1 93.94 458 LYS A C 1
ATOM 3612 O O . LYS A 1 458 ? 11.875 -2.967 -6.344 1 93.94 458 LYS A O 1
ATOM 3617 N N . HIS A 1 459 ? 12.297 -5.094 -5.566 1 93.38 459 HIS A N 1
ATOM 3618 C CA . HIS A 1 459 ? 11.305 -4.953 -4.508 1 93.38 459 HIS A CA 1
ATOM 3619 C C . HIS A 1 459 ? 11.625 -3.766 -3.605 1 93.38 459 HIS A C 1
ATOM 3621 O O . HIS A 1 459 ? 12.758 -3.607 -3.158 1 93.38 459 HIS A O 1
ATOM 3627 N N . SER A 1 460 ? 10.664 -2.924 -3.4 1 93.88 460 SER A N 1
ATOM 3628 C CA . SER A 1 460 ? 10.719 -1.808 -2.463 1 93.88 460 SER A CA 1
ATOM 3629 C C . SER A 1 460 ? 9.328 -1.441 -1.956 1 93.88 460 SER A C 1
ATOM 3631 O O . SER A 1 460 ? 8.336 -1.602 -2.674 1 93.88 460 SER A O 1
ATOM 3633 N N . LEU A 1 461 ? 9.273 -0.984 -0.689 1 94.62 461 LEU A N 1
ATOM 3634 C CA . LEU A 1 461 ? 8 -0.539 -0.133 1 94.62 461 LEU A CA 1
ATOM 3635 C C . LEU A 1 461 ? 7.777 0.943 -0.415 1 94.62 461 LEU A C 1
ATOM 3637 O O . LEU A 1 461 ? 6.805 1.529 0.069 1 94.62 461 LEU A O 1
ATOM 3641 N N . ASP A 1 462 ? 8.602 1.581 -1.262 1 93.94 462 ASP A N 1
ATOM 3642 C CA . ASP A 1 462 ? 8.523 3 -1.599 1 93.94 462 ASP A CA 1
ATOM 3643 C C . ASP A 1 462 ? 7.16 3.357 -2.18 1 93.94 462 ASP A C 1
ATOM 3645 O O . ASP A 1 462 ? 6.676 4.477 -1.993 1 93.94 462 ASP A O 1
ATOM 3649 N N . TRP A 1 463 ? 6.527 2.398 -2.855 1 94.19 463 TRP A N 1
ATOM 3650 C CA . TRP A 1 463 ? 5.266 2.678 -3.529 1 94.19 463 TRP A CA 1
ATOM 3651 C C . TRP A 1 463 ? 4.16 2.973 -2.52 1 94.19 463 TRP A C 1
ATOM 3653 O O . TRP A 1 463 ? 3.168 3.627 -2.848 1 94.19 463 TRP A O 1
ATOM 3663 N N . GLN A 1 464 ? 4.305 2.516 -1.286 1 93.62 464 GLN A N 1
ATOM 3664 C CA . GLN A 1 464 ? 3.328 2.807 -0.243 1 93.62 464 GLN A CA 1
ATOM 3665 C C . GLN A 1 464 ? 3.412 4.266 0.198 1 93.62 464 GLN A C 1
ATOM 3667 O O . GLN A 1 464 ? 2.506 4.773 0.864 1 93.62 464 GLN A O 1
ATOM 3672 N N . GLN A 1 465 ? 4.531 4.965 -0.121 1 92 465 GLN A N 1
ATOM 3673 C CA . GLN A 1 465 ? 4.672 6.398 0.113 1 92 465 GLN A CA 1
ATOM 3674 C C . GLN A 1 465 ? 4.188 7.203 -1.091 1 92 465 GLN A C 1
ATOM 3676 O O . GLN A 1 465 ? 3.471 8.195 -0.935 1 92 465 GLN A O 1
ATOM 3681 N N . GLU A 1 466 ? 4.52 6.68 -2.303 1 89.88 466 GLU A N 1
ATOM 3682 C CA . GLU A 1 466 ? 4.328 7.457 -3.521 1 89.88 466 GLU A CA 1
ATOM 3683 C C . GLU A 1 466 ? 2.951 7.203 -4.129 1 89.88 466 GLU A C 1
ATOM 3685 O O . GLU A 1 466 ? 2.449 8.016 -4.91 1 89.88 466 GLU A O 1
ATOM 3690 N N . GLY A 1 467 ? 2.393 5.977 -3.855 1 92.69 467 GLY A N 1
ATOM 3691 C CA . GLY A 1 467 ? 1.055 5.652 -4.324 1 92.69 467 GLY A CA 1
ATOM 3692 C C . GLY A 1 467 ? 1.046 4.992 -5.691 1 92.69 467 GLY A C 1
ATOM 3693 O O . GLY A 1 467 ? -0.018 4.777 -6.277 1 92.69 467 GLY A O 1
ATOM 3694 N N . ILE A 1 468 ? 2.219 4.676 -6.199 1 93.69 468 ILE A N 1
ATOM 3695 C CA . ILE A 1 468 ? 2.27 4.047 -7.516 1 93.69 468 ILE A CA 1
ATOM 3696 C C . ILE A 1 468 ? 3.219 2.852 -7.48 1 93.69 468 ILE A C 1
ATOM 3698 O O . ILE A 1 468 ? 4.426 3.016 -7.297 1 93.69 468 ILE A O 1
ATOM 3702 N N . TYR A 1 469 ? 2.701 1.604 -7.656 1 96.12 469 TYR A N 1
ATOM 3703 C CA . TYR A 1 469 ? 3.502 0.392 -7.789 1 96.12 469 TYR A CA 1
ATOM 3704 C C . TYR A 1 469 ? 4.07 0.265 -9.195 1 96.12 469 TYR A C 1
ATOM 3706 O O . TYR A 1 469 ? 3.385 0.564 -10.18 1 96.12 469 TYR A O 1
ATOM 3714 N N . PRO A 1 470 ? 5.289 -0.156 -9.344 1 96.25 470 PRO A N 1
ATOM 3715 C CA . PRO A 1 470 ? 5.934 -0.12 -10.656 1 96.25 470 PRO A CA 1
ATOM 3716 C C . PRO A 1 470 ? 5.234 -1.007 -11.688 1 96.25 470 PRO A C 1
ATOM 3718 O O . PRO A 1 470 ? 5.145 -0.646 -12.859 1 96.25 470 PRO A O 1
ATOM 3721 N N . TYR A 1 471 ? 4.75 -2.193 -11.273 1 96.88 471 TYR A N 1
ATOM 3722 C CA . TYR A 1 471 ? 3.936 -3.002 -12.172 1 96.88 471 TYR A CA 1
ATOM 3723 C C . TYR A 1 471 ? 2.508 -2.471 -12.242 1 96.88 471 TYR A C 1
ATOM 3725 O O . TYR A 1 471 ? 1.976 -1.968 -11.25 1 96.88 471 TYR A O 1
ATOM 3733 N N . GLN A 1 472 ? 1.845 -2.574 -13.414 1 94.75 472 GLN A N 1
ATOM 3734 C CA . GLN A 1 472 ? 0.471 -2.127 -13.617 1 94.75 472 GLN A CA 1
ATOM 3735 C C . GLN A 1 472 ? -0.434 -3.291 -14.008 1 94.75 472 GLN A C 1
ATOM 3737 O O . GLN A 1 472 ? -0.027 -4.168 -14.773 1 94.75 472 GLN A O 1
ATOM 3742 N N . PHE A 1 473 ? -1.612 -3.275 -13.414 1 95.31 473 PHE A N 1
ATOM 3743 C CA . PHE A 1 473 ? -2.654 -4.246 -13.734 1 95.31 473 PHE A CA 1
ATOM 3744 C C . PHE A 1 473 ? -3.246 -3.971 -15.109 1 95.31 473 PHE A C 1
ATOM 3746 O O . PHE A 1 473 ? -3.596 -2.832 -15.43 1 95.31 473 PHE A O 1
ATOM 3753 N N . LEU A 1 474 ? -3.434 -5 -15.984 1 95.75 474 LEU A N 1
ATOM 3754 C CA . LEU A 1 474 ? -3.986 -4.82 -17.328 1 95.75 474 LEU A CA 1
ATOM 3755 C C . LEU A 1 474 ? -5.383 -5.426 -17.422 1 95.75 474 LEU A C 1
ATOM 3757 O O . LEU A 1 474 ? -6.273 -4.848 -18.047 1 95.75 474 LEU A O 1
ATOM 3761 N N . SER A 1 475 ? -5.527 -6.562 -16.828 1 95 475 SER A N 1
ATOM 3762 C CA . SER A 1 475 ? -6.816 -7.246 -16.891 1 95 475 SER A CA 1
ATOM 3763 C C . SER A 1 475 ? -6.918 -8.336 -15.836 1 95 475 SER A C 1
ATOM 3765 O O . SER A 1 475 ? -5.898 -8.797 -15.312 1 95 475 SER A O 1
ATOM 3767 N N . GLY A 1 476 ? -8.188 -8.805 -15.531 1 93.56 476 GLY A N 1
ATOM 3768 C CA . GLY A 1 476 ? -8.43 -9.742 -14.438 1 93.56 476 GLY A CA 1
ATOM 3769 C C . GLY A 1 476 ? -8.523 -11.18 -14.906 1 93.56 476 GLY A C 1
ATOM 3770 O O . GLY A 1 476 ? -8.164 -11.5 -16.031 1 93.56 476 GLY A O 1
ATOM 3771 N N . GLY A 1 477 ? -8.984 -12.062 -13.945 1 93.56 477 GLY A N 1
ATOM 3772 C CA . GLY A 1 477 ? -9.086 -13.484 -14.211 1 93.56 477 GLY A CA 1
ATOM 3773 C C . GLY A 1 477 ? -7.75 -14.203 -14.148 1 93.56 477 GLY A C 1
ATOM 3774 O O . GLY A 1 477 ? -6.801 -13.711 -13.531 1 93.56 477 GLY A O 1
ATOM 3775 N N . ASP A 1 478 ? -7.754 -15.445 -14.68 1 95.94 478 ASP A N 1
ATOM 3776 C CA . ASP A 1 478 ? -6.484 -16.094 -15.008 1 95.94 478 ASP A CA 1
ATOM 3777 C C . ASP A 1 478 ? -5.844 -15.453 -16.234 1 95.94 478 ASP A C 1
ATOM 3779 O O . ASP A 1 478 ? -6.348 -15.609 -17.359 1 95.94 478 ASP A O 1
ATOM 3783 N N . GLY A 1 479 ? -4.777 -14.734 -15.898 1 96.81 479 GLY A N 1
ATOM 3784 C CA . GLY A 1 479 ? -4.117 -14.078 -17.016 1 96.81 479 GLY A CA 1
ATOM 3785 C C . GLY A 1 479 ? -3.42 -15.055 -17.953 1 96.81 479 GLY A C 1
ATOM 3786 O O . GLY A 1 479 ? -2.791 -16.016 -17.5 1 96.81 479 GLY A O 1
ATOM 3787 N N . MET A 1 480 ? -3.584 -14.805 -19.297 1 97.56 480 MET A N 1
ATOM 3788 C CA . MET A 1 480 ? -3.047 -15.75 -20.266 1 97.56 480 MET A CA 1
ATOM 3789 C C . MET A 1 480 ? -2.008 -15.078 -21.156 1 97.56 480 MET A C 1
ATOM 3791 O O . MET A 1 480 ? -1.075 -14.445 -20.672 1 97.56 480 MET A O 1
ATOM 3795 N N . GLN A 1 481 ? -1.97 -15.375 -22.438 1 98.12 481 GLN A N 1
ATOM 3796 C CA . GLN A 1 481 ? -0.923 -14.891 -23.328 1 98.12 481 GLN A CA 1
ATOM 3797 C C . GLN A 1 481 ? -1.1 -13.406 -23.641 1 98.12 481 GLN A C 1
ATOM 3799 O O . GLN A 1 481 ? -2.225 -12.906 -23.656 1 98.12 481 GLN A O 1
ATOM 3804 N N . VAL A 1 482 ? -0.012 -12.75 -23.828 1 98.38 482 VAL A N 1
ATOM 3805 C CA . VAL A 1 482 ? 0.01 -11.328 -24.141 1 98.38 482 VAL A CA 1
ATOM 3806 C C . VAL A 1 482 ? 0.771 -11.094 -25.438 1 98.38 482 VAL A C 1
ATOM 3808 O O . VAL A 1 482 ? 1.85 -11.656 -25.641 1 98.38 482 VAL A O 1
ATOM 3811 N N . GLN A 1 483 ? 0.246 -10.367 -26.359 1 98.5 483 GLN A N 1
ATOM 3812 C CA . GLN A 1 483 ? 0.889 -9.867 -27.578 1 98.5 483 GLN A CA 1
ATOM 3813 C C . GLN A 1 483 ? 0.88 -8.344 -27.609 1 98.5 483 GLN A C 1
ATOM 3815 O O . GLN A 1 483 ? -0.135 -7.715 -27.312 1 98.5 483 GLN A O 1
ATOM 3820 N N . ILE A 1 484 ? 2.006 -7.746 -27.875 1 98.44 484 ILE A N 1
ATOM 3821 C CA . ILE A 1 484 ? 2.135 -6.297 -27.938 1 98.44 484 ILE A CA 1
ATOM 3822 C C . ILE A 1 484 ? 2.469 -5.855 -29.359 1 98.44 484 ILE A C 1
ATOM 3824 O O . ILE A 1 484 ? 3.395 -6.387 -29.969 1 98.44 484 ILE A O 1
ATOM 3828 N N . ASP A 1 485 ? 1.702 -4.879 -29.875 1 98.12 485 ASP A N 1
ATOM 3829 C CA . ASP A 1 485 ? 2.02 -4.312 -31.188 1 98.12 485 ASP A CA 1
ATOM 3830 C C . ASP A 1 485 ? 3.371 -3.602 -31.156 1 98.12 485 ASP A C 1
ATOM 3832 O O . ASP A 1 485 ? 3.57 -2.662 -30.391 1 98.12 485 ASP A O 1
ATOM 3836 N N . ASN A 1 486 ? 4.238 -4.055 -31.953 1 95.5 486 ASN A N 1
ATOM 3837 C CA . ASN A 1 486 ? 5.598 -3.52 -31.906 1 95.5 486 ASN A CA 1
ATOM 3838 C C . ASN A 1 486 ? 5.668 -2.107 -32.469 1 95.5 486 ASN A C 1
ATOM 3840 O O . ASN A 1 486 ? 6.656 -1.401 -32.281 1 95.5 486 ASN A O 1
ATOM 3844 N N . ARG A 1 487 ? 4.629 -1.592 -33.281 1 93.5 487 ARG A N 1
ATOM 3845 C CA . ARG A 1 487 ? 4.562 -0.255 -33.875 1 93.5 487 ARG A CA 1
ATOM 3846 C C . ARG A 1 487 ? 4.031 0.755 -32.875 1 93.5 487 ARG A C 1
ATOM 3848 O O . ARG A 1 487 ? 4.32 1.95 -32.969 1 93.5 487 ARG A O 1
ATOM 3855 N N . ASN A 1 488 ? 3.172 0.147 -31.906 1 95.88 488 ASN A N 1
ATOM 3856 C CA . ASN A 1 488 ? 2.521 0.934 -30.859 1 95.88 488 ASN A CA 1
ATOM 3857 C C . ASN A 1 488 ? 2.361 0.133 -29.578 1 95.88 488 ASN A C 1
ATOM 3859 O O . ASN A 1 488 ? 1.358 -0.557 -29.391 1 95.88 488 ASN A O 1
ATOM 3863 N N . PRO A 1 489 ? 3.26 0.386 -28.656 1 95.44 489 PRO A N 1
ATOM 3864 C CA . PRO A 1 489 ? 3.268 -0.456 -27.453 1 95.44 489 PRO A CA 1
ATOM 3865 C C . PRO A 1 489 ? 2.031 -0.254 -26.594 1 95.44 489 PRO A C 1
ATOM 3867 O O . PRO A 1 489 ? 1.807 -1.014 -25.641 1 95.44 489 PRO A O 1
ATOM 3870 N N . ASN A 1 490 ? 1.186 0.736 -26.875 1 96.06 490 ASN A N 1
ATOM 3871 C CA . ASN A 1 490 ? -0.051 0.931 -26.125 1 96.06 490 ASN A CA 1
ATOM 3872 C C . ASN A 1 490 ? -1.128 -0.063 -26.547 1 96.06 490 ASN A C 1
ATOM 3874 O O . ASN A 1 490 ? -2.143 -0.216 -25.859 1 96.06 490 ASN A O 1
ATOM 3878 N N . ILE A 1 491 ? -0.934 -0.668 -27.656 1 98.19 491 ILE A N 1
ATOM 3879 C CA . ILE A 1 491 ? -1.894 -1.654 -28.141 1 98.19 491 ILE A CA 1
ATOM 3880 C C . ILE A 1 491 ? -1.479 -3.049 -27.672 1 98.19 491 ILE A C 1
ATOM 3882 O O . ILE A 1 491 ? -0.489 -3.602 -28.172 1 98.19 491 ILE A O 1
ATOM 3886 N N . ILE A 1 492 ? -2.252 -3.619 -26.781 1 98.5 492 ILE A N 1
ATOM 3887 C CA . ILE A 1 492 ? -1.951 -4.902 -26.156 1 98.5 492 ILE A CA 1
ATOM 3888 C C . ILE A 1 492 ? -3.117 -5.863 -26.359 1 98.5 492 ILE A C 1
ATOM 3890 O O . ILE A 1 492 ? -4.277 -5.504 -26.141 1 98.5 492 ILE A O 1
ATOM 3894 N N . ILE A 1 493 ? -2.871 -7.023 -26.844 1 98.62 493 ILE A N 1
ATOM 3895 C CA . ILE A 1 493 ? -3.865 -8.086 -26.922 1 98.62 493 ILE A CA 1
ATOM 3896 C C . ILE A 1 493 ? -3.605 -9.117 -25.828 1 98.62 493 ILE A C 1
ATOM 3898 O O . ILE A 1 493 ? -2.514 -9.688 -25.75 1 98.62 493 ILE A O 1
ATOM 3902 N N . THR A 1 494 ? -4.547 -9.344 -24.984 1 98.44 494 THR A N 1
ATOM 3903 C CA . THR A 1 494 ? -4.406 -10.305 -23.891 1 98.44 494 THR A CA 1
ATOM 3904 C C . THR A 1 494 ? -5.766 -10.867 -23.484 1 98.44 494 THR A C 1
ATOM 3906 O O . THR A 1 494 ? -6.789 -10.523 -24.094 1 98.44 494 THR A O 1
ATOM 3909 N N . GLY A 1 495 ? -5.73 -11.805 -22.578 1 96.69 495 GLY A N 1
ATOM 3910 C CA . GLY A 1 495 ? -7 -12.43 -22.234 1 96.69 495 GLY A CA 1
ATOM 3911 C C . GLY A 1 495 ? -6.941 -13.258 -20.969 1 96.69 495 GLY A C 1
ATOM 3912 O O . GLY A 1 495 ? -6.008 -13.117 -20.172 1 96.69 495 GLY A O 1
ATOM 3913 N N . SER A 1 496 ? -8.039 -13.992 -20.75 1 96.38 496 SER A N 1
ATOM 3914 C CA . SER A 1 496 ? -8.242 -14.875 -19.594 1 96.38 496 SER A CA 1
ATOM 3915 C C . SER A 1 496 ? -8.719 -16.25 -20.047 1 96.38 496 SER A C 1
ATOM 3917 O O . SER A 1 496 ? -8.594 -16.609 -21.219 1 96.38 496 SER A O 1
ATOM 3919 N N . GLN A 1 497 ? -9.133 -17.031 -19.125 1 93.69 497 GLN A N 1
ATOM 3920 C CA . GLN A 1 497 ? -9.375 -18.453 -19.344 1 93.69 497 GLN A CA 1
ATOM 3921 C C . GLN A 1 497 ? -10.438 -18.672 -20.422 1 93.69 497 GLN A C 1
ATOM 3923 O O . GLN A 1 497 ? -11.344 -17.859 -20.578 1 93.69 497 GLN A O 1
ATOM 3928 N N . PHE A 1 498 ? -10.328 -19.703 -21.234 1 93.31 498 PHE A N 1
ATOM 3929 C CA . PHE A 1 498 ? -11.273 -20.25 -22.188 1 93.31 498 PHE A CA 1
ATOM 3930 C C . PHE A 1 498 ? -11.539 -19.266 -23.328 1 93.31 498 PHE A C 1
ATOM 3932 O O . PHE A 1 498 ? -12.688 -19.078 -23.75 1 93.31 498 PHE A O 1
ATOM 3939 N N . GLY A 1 499 ? -10.562 -18.578 -23.719 1 95.19 499 GLY A N 1
ATOM 3940 C CA . GLY A 1 499 ? -10.609 -17.812 -24.953 1 95.19 499 GLY A CA 1
ATOM 3941 C C . GLY A 1 499 ? -11.156 -16.422 -24.781 1 95.19 499 GLY A C 1
ATOM 3942 O O . GLY A 1 499 ? -11.406 -15.711 -25.766 1 95.19 499 GLY A O 1
ATOM 3943 N N . TYR A 1 500 ? -11.352 -15.969 -23.594 1 96.38 500 TYR A N 1
ATOM 3944 C CA . TYR A 1 500 ? -11.75 -14.578 -23.406 1 96.38 500 TYR A CA 1
ATOM 3945 C C . TYR A 1 500 ? -10.578 -13.641 -23.656 1 96.38 500 TYR A C 1
ATOM 3947 O O . TYR A 1 500 ? -9.672 -13.516 -22.828 1 96.38 500 TYR A O 1
ATOM 3955 N N . TYR A 1 501 ? -10.648 -12.922 -24.812 1 97.94 501 TYR A N 1
ATOM 3956 C CA . TYR A 1 501 ? -9.547 -12.016 -25.141 1 97.94 501 TYR A CA 1
ATOM 3957 C C . TYR A 1 501 ? -10.07 -10.633 -25.484 1 97.94 501 TYR A C 1
ATOM 3959 O O . TYR A 1 501 ? -11.219 -10.477 -25.906 1 97.94 501 TYR A O 1
ATOM 3967 N N . GLN A 1 502 ? -9.219 -9.68 -25.219 1 98.44 502 GLN A N 1
ATOM 3968 C CA . GLN A 1 502 ? -9.5 -8.281 -25.516 1 98.44 502 GLN A CA 1
ATOM 3969 C C . GLN A 1 502 ? -8.289 -7.59 -26.125 1 98.44 502 GLN A C 1
ATOM 3971 O O . GLN A 1 502 ? -7.156 -8.047 -25.953 1 98.44 502 GLN A O 1
ATOM 3976 N N . ARG A 1 503 ? -8.492 -6.594 -26.891 1 98.62 503 ARG A N 1
ATOM 3977 C CA . ARG A 1 503 ? -7.488 -5.621 -27.297 1 98.62 503 ARG A CA 1
ATOM 3978 C C . ARG A 1 503 ? -7.57 -4.355 -26.453 1 98.62 503 ARG A C 1
ATOM 3980 O O . ARG A 1 503 ? -8.633 -3.74 -26.344 1 98.62 503 ARG A O 1
ATOM 3987 N N . ILE A 1 504 ? -6.516 -4.051 -25.812 1 98.12 504 ILE A N 1
ATOM 3988 C CA . ILE A 1 504 ? -6.445 -2.904 -24.906 1 98.12 504 ILE A CA 1
ATOM 3989 C C . ILE A 1 504 ? -5.68 -1.768 -25.594 1 98.12 504 ILE A C 1
ATOM 3991 O O . ILE A 1 504 ? -4.602 -1.982 -26.141 1 98.12 504 ILE A O 1
ATOM 3995 N N . ASP A 1 505 ? -6.238 -0.607 -25.656 1 97.38 505 ASP A N 1
ATOM 3996 C CA . ASP A 1 505 ? -5.555 0.642 -25.969 1 97.38 505 ASP A CA 1
ATOM 3997 C C . ASP A 1 505 ? -5.273 1.451 -24.719 1 97.38 505 ASP A C 1
ATOM 3999 O O . ASP A 1 505 ? -6.141 2.188 -24.234 1 97.38 505 ASP A O 1
ATOM 4003 N N . ARG A 1 506 ? -4.109 1.363 -24.203 1 94.56 506 ARG A N 1
ATOM 4004 C CA . ARG A 1 506 ? -3.764 1.976 -22.922 1 94.56 506 ARG A CA 1
ATOM 4005 C C . ARG A 1 506 ? -3.811 3.498 -23.016 1 94.56 506 ARG A C 1
ATOM 4007 O O . ARG A 1 506 ? -4.148 4.172 -22.047 1 94.56 506 ARG A O 1
ATOM 4014 N N . ALA A 1 507 ? -3.359 4.027 -24.125 1 90.5 507 ALA A N 1
ATOM 4015 C CA . ALA A 1 507 ? -3.342 5.48 -24.297 1 90.5 507 ALA A CA 1
ATOM 4016 C C . ALA A 1 507 ? -4.75 6.059 -24.203 1 90.5 507 ALA A C 1
ATOM 4018 O O . ALA A 1 507 ? -4.938 7.176 -23.719 1 90.5 507 ALA A O 1
ATOM 4019 N N . LYS A 1 508 ? -5.734 5.289 -24.625 1 90.88 508 LYS A N 1
ATOM 4020 C CA . LYS A 1 508 ? -7.117 5.762 -24.625 1 90.88 508 LYS A CA 1
ATOM 4021 C C . LYS A 1 508 ? -7.91 5.164 -23.469 1 90.88 508 LYS A C 1
ATOM 4023 O O . LYS A 1 508 ? -9.094 5.461 -23.297 1 90.88 508 LYS A O 1
ATOM 4028 N N . ASN A 1 509 ? -7.203 4.285 -22.719 1 89.5 509 ASN A N 1
ATOM 4029 C CA . ASN A 1 509 ? -7.879 3.564 -21.656 1 89.5 509 ASN A CA 1
ATOM 4030 C C . ASN A 1 509 ? -9.141 2.859 -22.156 1 89.5 509 ASN A C 1
ATOM 4032 O O . ASN A 1 509 ? -10.219 3.035 -21.594 1 89.5 509 ASN A O 1
ATOM 4036 N N . LYS A 1 510 ? -9.039 2.172 -23.234 1 94.88 510 LYS A N 1
ATOM 4037 C CA . LYS A 1 510 ? -10.141 1.45 -23.859 1 94.88 510 LYS A CA 1
ATOM 4038 C C . LYS A 1 510 ? -9.781 -0.012 -24.109 1 94.88 510 LYS A C 1
ATOM 4040 O O . LYS A 1 510 ? -8.625 -0.331 -24.391 1 94.88 510 LYS A O 1
ATOM 4045 N N . SER A 1 511 ? -10.727 -0.879 -23.906 1 97 511 SER A N 1
ATOM 4046 C CA . SER A 1 511 ? -10.586 -2.303 -24.188 1 97 511 SER A CA 1
ATOM 4047 C C . SER A 1 511 ? -11.773 -2.824 -25 1 97 511 SER A C 1
ATOM 4049 O O . SER A 1 511 ? -12.914 -2.42 -24.766 1 97 511 SER A O 1
ATOM 4051 N N . VAL A 1 512 ? -11.578 -3.6 -25.969 1 97.5 512 VAL A N 1
ATOM 4052 C CA . VAL A 1 512 ? -12.625 -4.199 -26.797 1 97.5 512 VAL A CA 1
ATOM 4053 C C . VAL A 1 512 ? -12.469 -5.719 -26.797 1 97.5 512 VAL A C 1
ATOM 4055 O O . VAL A 1 512 ? -11.359 -6.23 -26.969 1 97.5 512 VAL A O 1
ATOM 4058 N N . SER A 1 513 ? -13.555 -6.465 -26.5 1 97.5 513 SER A N 1
ATOM 4059 C CA . SER A 1 513 ? -13.516 -7.918 -26.625 1 97.5 513 SER A CA 1
ATOM 4060 C C . SER A 1 513 ? -13.32 -8.344 -28.078 1 97.5 513 SER A C 1
ATOM 4062 O O . SER A 1 513 ? -13.969 -7.812 -28.984 1 97.5 513 SER A O 1
ATOM 4064 N N . ILE A 1 514 ? -12.492 -9.352 -28.297 1 98.12 514 ILE A N 1
ATOM 4065 C CA . ILE A 1 514 ? -12.195 -9.688 -29.688 1 98.12 514 ILE A CA 1
ATOM 4066 C C . ILE A 1 514 ? -12.312 -11.195 -29.891 1 98.12 514 ILE A C 1
ATOM 4068 O O . ILE A 1 514 ? -11.891 -11.727 -30.922 1 98.12 514 ILE A O 1
ATOM 4072 N N . THR A 1 515 ? -12.797 -11.93 -28.969 1 97.12 515 THR A N 1
ATOM 4073 C CA . THR A 1 515 ? -12.922 -13.375 -29.109 1 97.12 515 THR A CA 1
ATOM 4074 C C . THR A 1 515 ? -13.828 -13.727 -30.297 1 97.12 515 THR A C 1
ATOM 4076 O O . THR A 1 515 ? -14.953 -13.227 -30.391 1 97.12 515 THR A O 1
ATOM 4079 N N . PRO A 1 516 ? -13.359 -14.594 -31.188 1 96.75 516 PRO A N 1
ATOM 4080 C CA . PRO A 1 516 ? -14.242 -15.008 -32.281 1 96.75 516 PRO A CA 1
ATOM 4081 C C . PRO A 1 516 ? -15.461 -15.781 -31.812 1 96.75 516 PRO A C 1
ATOM 4083 O O . PRO A 1 516 ? -15.367 -16.562 -30.859 1 96.75 516 PRO A O 1
ATOM 4086 N N . LYS A 1 517 ? -16.594 -15.594 -32.469 1 93.19 517 LYS A N 1
ATOM 4087 C CA . LYS A 1 517 ? -17.844 -16.25 -32.125 1 93.19 517 LYS A CA 1
ATOM 4088 C C . LYS A 1 517 ? -18.406 -17.016 -33.344 1 93.19 517 LYS A C 1
ATOM 4090 O O . LYS A 1 517 ? -18.312 -16.547 -34.469 1 93.19 517 LYS A O 1
ATOM 4095 N N . PRO A 1 518 ? -18.875 -18.141 -33 1 91.31 518 PRO A N 1
ATOM 4096 C CA . PRO A 1 518 ? -19.547 -18.859 -34.094 1 91.31 518 PRO A CA 1
ATOM 4097 C C . PRO A 1 518 ? -20.859 -18.203 -34.5 1 91.31 518 PRO A C 1
ATOM 4099 O O . PRO A 1 518 ? -21.453 -17.453 -33.75 1 91.31 518 PRO A O 1
ATOM 4102 N N . ASN A 1 519 ? -21.172 -18.516 -35.75 1 85.12 519 ASN A N 1
ATOM 4103 C CA . ASN A 1 519 ? -22.516 -18.109 -36.188 1 85.12 519 ASN A CA 1
ATOM 4104 C C . ASN A 1 519 ? -23.594 -18.828 -35.375 1 85.12 519 ASN A C 1
ATOM 4106 O O . ASN A 1 519 ? -23.328 -19.891 -34.812 1 85.12 519 ASN A O 1
ATOM 4110 N N . LYS A 1 520 ? -24.844 -18.281 -35.25 1 80.19 520 LYS A N 1
ATOM 4111 C CA . LYS A 1 520 ? -25.938 -18.766 -34.438 1 80.19 520 LYS A CA 1
ATOM 4112 C C . LYS A 1 520 ? -26.234 -20.234 -34.719 1 80.19 520 LYS A C 1
ATOM 4114 O O . LYS A 1 520 ? -26.641 -20.969 -33.812 1 80.19 520 LYS A O 1
ATOM 4119 N N . GLU A 1 521 ? -25.969 -20.734 -35.906 1 82.75 521 GLU A N 1
ATOM 4120 C CA . GLU A 1 521 ? -26.312 -22.094 -36.281 1 82.75 521 GLU A CA 1
ATOM 4121 C C . GLU A 1 521 ? -25.141 -23.047 -36.062 1 82.75 521 GLU A C 1
ATOM 4123 O O . GLU A 1 521 ? -25.297 -24.266 -36.156 1 82.75 521 GLU A O 1
ATOM 4128 N N . GLU A 1 522 ? -23.984 -22.516 -35.688 1 84.31 522 GLU A N 1
ATOM 4129 C CA . GLU A 1 522 ? -22.781 -23.328 -35.594 1 84.31 522 GLU A CA 1
ATOM 4130 C C . GLU A 1 522 ? -22.516 -23.734 -34.125 1 84.31 522 GLU A C 1
ATOM 4132 O O . GLU A 1 522 ? -22.953 -23.062 -33.219 1 84.31 522 GLU A O 1
ATOM 4137 N N . LYS A 1 523 ? -21.906 -24.875 -33.969 1 87.12 523 LYS A N 1
ATOM 4138 C CA . LYS A 1 523 ? -21.469 -25.328 -32.656 1 87.12 523 LYS A CA 1
ATOM 4139 C C . LYS A 1 523 ? -20.453 -24.359 -32.062 1 87.12 523 LYS A C 1
ATOM 4141 O O . LYS A 1 523 ? -19.656 -23.75 -32.781 1 87.12 523 LYS A O 1
ATOM 4146 N N . PRO A 1 524 ? -20.516 -24.281 -30.766 1 90.94 524 PRO A N 1
ATOM 4147 C CA . PRO A 1 524 ? -19.516 -23.422 -30.109 1 90.94 524 PRO A CA 1
ATOM 4148 C C . PRO A 1 524 ? -18.094 -23.891 -30.359 1 90.94 524 PRO A C 1
ATOM 4150 O O . PRO A 1 524 ? -17.828 -25.094 -30.391 1 90.94 524 PRO A O 1
ATOM 4153 N N . TYR A 1 525 ? -17.172 -22.984 -30.594 1 95.5 525 TYR A N 1
ATOM 4154 C CA . TYR A 1 525 ? -15.75 -23.297 -30.688 1 95.5 525 TYR A CA 1
ATOM 4155 C C . TYR A 1 525 ? -15.211 -23.797 -29.344 1 95.5 525 TYR A C 1
ATOM 4157 O O . TYR A 1 525 ? -15.719 -23.422 -28.297 1 95.5 525 TYR A O 1
ATOM 4165 N N . ARG A 1 526 ? -14.281 -24.719 -29.359 1 96.38 526 ARG A N 1
ATOM 4166 C CA . ARG A 1 526 ? -13.625 -25.203 -28.156 1 96.38 526 ARG A CA 1
ATOM 4167 C C . ARG A 1 526 ? -12.32 -24.438 -27.906 1 96.38 526 ARG A C 1
ATOM 4169 O O . ARG A 1 526 ? -11.375 -24.562 -28.688 1 96.38 526 ARG A O 1
ATOM 4176 N N . PHE A 1 527 ? -12.312 -23.703 -26.844 1 96.94 527 PHE A N 1
ATOM 4177 C CA . PHE A 1 527 ? -11.117 -22.953 -26.453 1 96.94 527 PHE A CA 1
ATOM 4178 C C . PHE A 1 527 ? -10.438 -23.609 -25.266 1 96.94 527 PHE A C 1
ATOM 4180 O O . PHE A 1 527 ? -11.102 -23.984 -24.297 1 96.94 527 PHE A O 1
ATOM 4187 N N . ASN A 1 528 ? -9.117 -23.766 -25.391 1 96.25 528 ASN A N 1
ATOM 4188 C CA . ASN A 1 528 ? -8.352 -24.266 -24.25 1 96.25 528 ASN A CA 1
ATOM 4189 C C . ASN A 1 528 ? -8.406 -23.297 -23.062 1 96.25 528 ASN A C 1
ATOM 4191 O O . ASN A 1 528 ? -8.664 -22.109 -23.25 1 96.25 528 ASN A O 1
ATOM 4195 N N . TRP A 1 529 ? -8.195 -23.875 -21.812 1 94.44 529 TRP A N 1
ATOM 4196 C CA . TRP A 1 529 ? -8.039 -23 -20.656 1 94.44 529 TRP A CA 1
ATOM 4197 C C . TRP A 1 529 ? -7.023 -21.906 -20.938 1 94.44 529 TRP A C 1
ATOM 4199 O O . TRP A 1 529 ? -7.281 -20.734 -20.656 1 94.44 529 TRP A O 1
ATOM 4209 N N . GLN A 1 530 ? -5.852 -22.234 -21.469 1 95.88 530 GLN A N 1
ATOM 4210 C CA . GLN A 1 530 ? -4.855 -21.297 -21.969 1 95.88 530 GLN A CA 1
ATOM 4211 C C . GLN A 1 530 ? -4.895 -21.219 -23.5 1 95.88 530 GLN A C 1
ATOM 4213 O O . GLN A 1 530 ? -4.102 -21.875 -24.172 1 95.88 530 GLN A O 1
ATOM 4218 N N . THR A 1 531 ? -5.75 -20.375 -24.031 1 98 531 THR A N 1
ATOM 4219 C CA . THR A 1 531 ? -5.922 -20.25 -25.469 1 98 531 THR A CA 1
ATOM 4220 C C . THR A 1 531 ? -4.734 -19.531 -26.094 1 98 531 THR A C 1
ATOM 4222 O O . THR A 1 531 ? -4.375 -18.438 -25.672 1 98 531 THR A O 1
ATOM 4225 N N . PRO A 1 532 ? -4.16 -20.094 -27.141 1 98.5 532 PRO A N 1
ATOM 4226 C CA . PRO A 1 532 ? -2.99 -19.438 -27.734 1 98.5 532 PRO A CA 1
ATOM 4227 C C . PRO A 1 532 ? -3.367 -18.328 -28.703 1 98.5 532 PRO A C 1
ATOM 4229 O O . PRO A 1 532 ? -4.355 -18.438 -29.438 1 98.5 532 PRO A O 1
ATOM 4232 N N . ILE A 1 533 ? -2.627 -17.312 -28.672 1 98.69 533 ILE A N 1
ATOM 4233 C CA . ILE A 1 533 ? -2.707 -16.25 -29.672 1 98.69 533 ILE A CA 1
ATOM 4234 C C . ILE A 1 533 ? -1.313 -15.938 -30.219 1 98.69 533 ILE A C 1
ATOM 4236 O O . ILE A 1 533 ? -0.308 -16.25 -29.578 1 98.69 533 ILE A O 1
ATOM 4240 N N . LEU A 1 534 ? -1.281 -15.336 -31.406 1 98.5 534 LEU A N 1
ATOM 4241 C CA . LEU A 1 534 ? -0.011 -14.953 -32 1 98.5 534 LEU A CA 1
ATOM 4242 C C . LEU A 1 534 ? -0.192 -13.773 -32.969 1 98.5 534 LEU A C 1
ATOM 4244 O O . LEU A 1 534 ? -0.975 -13.836 -33.906 1 98.5 534 LEU A O 1
ATOM 4248 N N . LEU A 1 535 ? 0.429 -12.711 -32.656 1 98 535 LEU A N 1
ATOM 4249 C CA . LEU A 1 535 ? 0.561 -11.617 -33.594 1 98 535 LEU A CA 1
ATOM 4250 C C . LEU A 1 535 ? 1.632 -11.93 -34.625 1 98 535 LEU A C 1
ATOM 4252 O O . LEU A 1 535 ? 2.777 -12.219 -34.281 1 98 535 LEU A O 1
ATOM 4256 N N . SER A 1 536 ? 1.286 -11.766 -35.875 1 98.12 536 SER A N 1
ATOM 4257 C CA . SER A 1 536 ? 2.203 -12.141 -36.938 1 98.12 536 SER A CA 1
ATOM 4258 C C . SER A 1 536 ? 3.438 -11.25 -36.969 1 98.12 536 SER A C 1
ATOM 4260 O O . SER A 1 536 ? 3.334 -10.039 -36.75 1 98.12 536 SER A O 1
ATOM 4262 N N . SER A 1 537 ? 4.539 -11.922 -37.188 1 95.19 537 SER A N 1
ATOM 4263 C CA . SER A 1 537 ? 5.773 -11.148 -37.281 1 95.19 537 SER A CA 1
ATOM 4264 C C . SER A 1 537 ? 5.859 -10.43 -38.625 1 95.19 537 SER A C 1
ATOM 4266 O O . SER A 1 537 ? 6.676 -9.523 -38.812 1 95.19 537 SER A O 1
ATOM 4268 N N . HIS A 1 538 ? 5.043 -10.82 -39.562 1 97 538 HIS A N 1
ATOM 4269 C CA . HIS A 1 538 ? 5.082 -10.273 -40.906 1 97 538 HIS A CA 1
ATOM 4270 C C . HIS A 1 538 ? 4.234 -9.016 -41.031 1 97 538 HIS A C 1
ATOM 4272 O O . HIS A 1 538 ? 4.547 -8.117 -41.812 1 97 538 HIS A O 1
ATOM 4278 N N . ASN A 1 539 ? 3.176 -8.984 -40.406 1 97.31 539 ASN A N 1
ATOM 4279 C CA . ASN A 1 539 ? 2.229 -7.871 -40.375 1 97.31 539 ASN A CA 1
ATOM 4280 C C . ASN A 1 539 ? 1.454 -7.844 -39.062 1 97.31 539 ASN A C 1
ATOM 4282 O O . ASN A 1 539 ? 0.653 -8.742 -38.781 1 97.31 539 ASN A O 1
ATOM 4286 N N . GLN A 1 540 ? 1.633 -6.777 -38.312 1 97.31 540 GLN A N 1
ATOM 4287 C CA . GLN A 1 540 ? 1.14 -6.715 -36.969 1 97.31 540 GLN A CA 1
ATOM 4288 C C . GLN A 1 540 ? -0.367 -6.477 -36.938 1 97.31 540 GLN A C 1
ATOM 4290 O O . GLN A 1 540 ? -0.969 -6.422 -35.844 1 97.31 540 GLN A O 1
ATOM 4295 N N . ASP A 1 541 ? -1.019 -6.344 -38 1 97.88 541 ASP A N 1
ATOM 4296 C CA . ASP A 1 541 ? -2.477 -6.352 -38.062 1 97.88 541 ASP A CA 1
ATOM 4297 C C . ASP A 1 541 ? -3.023 -7.777 -38.031 1 97.88 541 ASP A C 1
ATOM 4299 O O . ASP A 1 541 ? -4.199 -7.988 -37.719 1 97.88 541 ASP A O 1
ATOM 4303 N N . ILE A 1 542 ? -2.193 -8.727 -38.469 1 98.5 542 ILE A N 1
ATOM 4304 C CA . ILE A 1 542 ? -2.629 -10.117 -38.562 1 98.5 542 ILE A CA 1
ATOM 4305 C C . ILE A 1 542 ? -2.521 -10.781 -37.188 1 98.5 542 ILE A C 1
ATOM 4307 O O . ILE A 1 542 ? -1.435 -10.852 -36.594 1 98.5 542 ILE A O 1
ATOM 4311 N N . LEU A 1 543 ? -3.637 -11.266 -36.625 1 98.69 543 LEU A N 1
ATOM 4312 C CA . LEU A 1 543 ? -3.73 -11.977 -35.344 1 98.69 543 LEU A CA 1
ATOM 4313 C C . LEU A 1 543 ? -4.285 -13.383 -35.531 1 98.69 543 LEU A C 1
ATOM 4315 O O . LEU A 1 543 ? -5.297 -13.562 -36.219 1 98.69 543 LEU A O 1
ATOM 4319 N N . TYR A 1 544 ? -3.559 -14.375 -35.031 1 98.81 544 TYR A N 1
ATOM 4320 C CA . TYR A 1 544 ? -4.043 -15.75 -35 1 98.81 544 TYR A CA 1
ATOM 4321 C C . TYR A 1 544 ? -4.547 -16.109 -33.625 1 98.81 544 TYR A C 1
ATOM 4323 O O . TYR A 1 544 ? -3.984 -15.68 -32.625 1 98.81 544 TYR A O 1
ATOM 4331 N N . MET A 1 545 ? -5.562 -16.875 -33.531 1 98.81 545 MET A N 1
ATOM 4332 C CA . MET A 1 545 ? -6.105 -17.422 -32.281 1 98.81 545 MET A CA 1
ATOM 4333 C C . MET A 1 545 ? -6.52 -18.875 -32.469 1 98.81 545 MET A C 1
ATOM 4335 O O . MET A 1 545 ? -7.027 -19.25 -33.531 1 98.81 545 MET A O 1
ATOM 4339 N N . GLY A 1 546 ? -6.273 -19.688 -31.438 1 98.75 546 GLY A N 1
ATOM 4340 C CA . GLY A 1 546 ? -6.562 -21.109 -31.578 1 98.75 546 GLY A CA 1
ATOM 4341 C C . GLY A 1 546 ? -7.77 -21.547 -30.781 1 98.75 546 GLY A C 1
ATOM 4342 O O . GLY A 1 546 ? -7.848 -21.312 -29.578 1 98.75 546 GLY A O 1
ATOM 4343 N N . SER A 1 547 ? -8.797 -22.109 -31.375 1 98.12 547 SER A N 1
ATOM 4344 C CA . SER A 1 547 ? -9.828 -22.953 -30.781 1 98.12 547 SER A CA 1
ATOM 4345 C C . SER A 1 547 ? -9.625 -24.422 -31.172 1 98.12 547 SER A C 1
ATOM 4347 O O . SER A 1 547 ? -8.523 -24.969 -31 1 98.12 547 SER A O 1
ATOM 4349 N N . ASN A 1 548 ? -10.633 -25.156 -31.594 1 97.94 548 ASN A N 1
ATOM 4350 C CA . ASN A 1 548 ? -10.398 -26.391 -32.312 1 97.94 548 ASN A CA 1
ATOM 4351 C C . ASN A 1 548 ? -10 -26.109 -33.781 1 97.94 548 ASN A C 1
ATOM 4353 O O . ASN A 1 548 ? -9.492 -27 -34.469 1 97.94 548 ASN A O 1
ATOM 4357 N N . PHE A 1 549 ? -10.203 -24.766 -34.125 1 98.31 549 PHE A N 1
ATOM 4358 C CA . PHE A 1 549 ? -9.781 -24.234 -35.438 1 98.31 549 PHE A CA 1
ATOM 4359 C C . PHE A 1 549 ? -8.703 -23.172 -35.25 1 98.31 549 PHE A C 1
ATOM 4361 O O . PHE A 1 549 ? -8.516 -22.656 -34.125 1 98.31 549 PHE A O 1
ATOM 4368 N N . LEU A 1 550 ? -7.949 -22.969 -36.312 1 98.81 550 LEU A N 1
ATOM 4369 C CA . LEU A 1 550 ? -7.125 -21.766 -36.344 1 98.81 550 LEU A CA 1
ATOM 4370 C C . LEU A 1 550 ? -7.898 -20.594 -36.938 1 98.81 550 LEU A C 1
ATOM 4372 O O . LEU A 1 550 ? -8.391 -20.688 -38.062 1 98.81 550 LEU A O 1
ATOM 4376 N N . HIS A 1 551 ? -8.023 -19.562 -36.125 1 98.75 551 HIS A N 1
ATOM 4377 C CA . HIS A 1 551 ? -8.648 -18.328 -36.594 1 98.75 551 HIS A CA 1
ATOM 4378 C C . HIS A 1 551 ? -7.598 -17.297 -37 1 98.75 551 HIS A C 1
ATOM 4380 O O . HIS A 1 551 ? -6.551 -17.188 -36.344 1 98.75 551 HIS A O 1
ATOM 4386 N N . ARG A 1 552 ? -7.91 -16.562 -38.031 1 98.69 552 ARG A N 1
ATOM 4387 C CA . ARG A 1 552 ? -7.043 -15.461 -38.469 1 98.69 552 ARG A CA 1
ATOM 4388 C C . ARG A 1 552 ? -7.824 -14.164 -38.594 1 98.69 552 ARG A C 1
ATOM 4390 O O . ARG A 1 552 ? -8.938 -14.148 -39.125 1 98.69 552 ARG A O 1
ATOM 4397 N N . SER A 1 553 ? -7.344 -13.203 -38.031 1 98.62 553 SER A N 1
ATOM 4398 C CA . SER A 1 553 ? -7.84 -11.844 -38.219 1 98.62 553 SER A CA 1
ATOM 4399 C C . SER A 1 553 ? -6.82 -10.992 -38.969 1 98.62 553 SER A C 1
ATOM 4401 O O . SER A 1 553 ? -5.617 -11.07 -38.719 1 98.62 553 SER A O 1
ATOM 4403 N N . MET A 1 554 ? -7.289 -10.133 -39.969 1 97.81 554 MET A N 1
ATOM 4404 C CA . MET A 1 554 ? -6.418 -9.219 -40.688 1 97.81 554 MET A CA 1
ATOM 4405 C C . MET A 1 554 ? -6.453 -7.828 -40.062 1 97.81 554 MET A C 1
ATOM 4407 O O . MET A 1 554 ? -5.91 -6.879 -40.656 1 97.81 554 MET A O 1
ATOM 4411 N N . ASN A 1 555 ? -7.188 -7.645 -39 1 97.75 555 ASN A N 1
ATOM 4412 C CA . ASN A 1 555 ? -7.367 -6.344 -38.375 1 97.75 555 ASN A CA 1
ATOM 4413 C C . ASN A 1 555 ? -7.355 -6.461 -36.844 1 97.75 555 ASN A C 1
ATOM 4415 O O . ASN A 1 555 ? -8.234 -5.922 -36.156 1 97.75 555 ASN A O 1
ATOM 4419 N N . GLN A 1 556 ? -6.48 -7.23 -36.281 1 97.5 556 GLN A N 1
ATOM 4420 C CA . GLN A 1 556 ? -6.168 -7.379 -34.875 1 97.5 556 GLN A CA 1
ATOM 4421 C C . GLN A 1 556 ? -7.406 -7.773 -34.062 1 97.5 556 GLN A C 1
ATOM 4423 O O . GLN A 1 556 ? -7.645 -7.254 -33 1 97.5 556 GLN A O 1
ATOM 4428 N N . GLY A 1 557 ? -8.25 -8.617 -34.625 1 97.81 557 GLY A N 1
ATOM 4429 C CA . GLY A 1 557 ? -9.312 -9.266 -33.875 1 97.81 557 GLY A CA 1
ATOM 4430 C C . GLY A 1 557 ? -10.68 -8.641 -34.094 1 97.81 557 GLY A C 1
ATOM 4431 O O . GLY A 1 557 ? -11.68 -9.102 -33.562 1 97.81 557 GLY A O 1
ATOM 4432 N N . ASP A 1 558 ? -10.836 -7.57 -35 1 97.31 558 ASP A N 1
ATOM 4433 C CA . ASP A 1 558 ? -12.141 -6.977 -35.281 1 97.31 558 ASP A CA 1
ATOM 4434 C C . ASP A 1 558 ? -13.039 -7.957 -36.031 1 97.31 558 ASP A C 1
ATOM 4436 O O . ASP A 1 558 ? -14.25 -8.016 -35.781 1 97.31 558 ASP A O 1
ATOM 4440 N N . THR A 1 559 ? -12.469 -8.594 -37 1 97.38 559 THR A N 1
ATOM 4441 C CA . THR A 1 559 ? -13.148 -9.656 -37.75 1 97.38 559 THR A CA 1
ATOM 4442 C C . THR A 1 559 ? -12.258 -10.883 -37.875 1 97.38 559 THR A C 1
ATOM 4444 O O . THR A 1 559 ? -11.031 -10.781 -37.812 1 97.38 559 THR A O 1
ATOM 4447 N N . TRP A 1 560 ? -12.914 -12.023 -38.031 1 98.06 560 TRP A N 1
ATOM 4448 C CA . TRP A 1 560 ? -12.188 -13.281 -38.031 1 98.06 560 TRP A CA 1
ATOM 4449 C C . TRP A 1 560 ? -12.602 -14.156 -39.219 1 98.06 560 TRP A C 1
ATOM 4451 O O . TRP A 1 560 ? -13.734 -14.062 -39.688 1 98.06 560 TRP A O 1
ATOM 4461 N N . GLU A 1 561 ? -11.703 -14.914 -39.688 1 96.88 561 GLU A N 1
ATOM 4462 C CA . GLU A 1 561 ? -11.953 -16.016 -40.625 1 96.88 561 GLU A CA 1
ATOM 4463 C C . GLU A 1 561 ? -11.32 -17.312 -40.094 1 96.88 561 GLU A C 1
ATOM 4465 O O . GLU A 1 561 ? -10.258 -17.297 -39.5 1 96.88 561 GLU A O 1
ATOM 4470 N N . ILE A 1 562 ? -11.984 -18.453 -40.281 1 97.88 562 ILE A N 1
ATOM 4471 C CA . ILE A 1 562 ? -11.422 -19.766 -40 1 97.88 562 ILE A CA 1
ATOM 4472 C C . ILE A 1 562 ? -10.547 -20.203 -41.156 1 97.88 562 ILE A C 1
ATOM 4474 O O . ILE A 1 562 ? -11 -20.25 -42.312 1 97.88 562 ILE A O 1
ATOM 4478 N N . VAL A 1 563 ? -9.297 -20.594 -40.844 1 98.5 563 VAL A N 1
ATOM 4479 C CA . VAL A 1 563 ? -8.383 -20.906 -41.938 1 98.5 563 VAL A CA 1
ATOM 4480 C C . VAL A 1 563 ? -7.914 -22.359 -41.812 1 98.5 563 VAL A C 1
ATOM 4482 O O . VAL A 1 563 ? -6.789 -22.688 -42.188 1 98.5 563 VAL A O 1
ATOM 4485 N N . SER A 1 564 ? -8.68 -23.156 -41.188 1 98.69 564 SER A N 1
ATOM 4486 C CA . SER A 1 564 ? -8.328 -24.562 -41.031 1 98.69 564 SER A CA 1
ATOM 4487 C C . SER A 1 564 ? -9.57 -25.422 -40.812 1 98.69 564 SER A C 1
ATOM 4489 O O . SER A 1 564 ? -10.625 -24.922 -40.438 1 98.69 564 SER A O 1
ATOM 4491 N N . PRO A 1 565 ? -9.477 -26.766 -41.094 1 97.69 565 PRO A N 1
ATOM 4492 C CA . PRO A 1 565 ? -10.445 -27.688 -40.5 1 97.69 565 PRO A CA 1
ATOM 4493 C C . PRO A 1 565 ? -10.234 -27.859 -39 1 97.69 565 PRO A C 1
ATOM 4495 O O . PRO A 1 565 ? -9.453 -27.109 -38.375 1 97.69 565 PRO A O 1
ATOM 4498 N N . ASP A 1 566 ? -11.047 -28.703 -38.406 1 98.12 566 ASP A N 1
ATOM 4499 C CA . ASP A 1 566 ? -10.742 -29.094 -37.031 1 98.12 566 ASP A CA 1
ATOM 4500 C C . ASP A 1 566 ? -9.375 -29.781 -36.938 1 98.12 566 ASP A C 1
ATOM 4502 O O . ASP A 1 566 ? -9.164 -30.828 -37.531 1 98.12 566 ASP A O 1
ATOM 4506 N N . LEU A 1 567 ? -8.445 -29.125 -36.281 1 98.69 567 LEU A N 1
ATOM 4507 C CA . LEU A 1 567 ? -7.062 -29.594 -36.25 1 98.69 567 LEU A CA 1
ATOM 4508 C C . LEU A 1 567 ? -6.812 -30.484 -35.031 1 98.69 567 LEU A C 1
ATOM 4510 O O . LEU A 1 567 ? -5.672 -30.641 -34.594 1 98.69 567 LEU A O 1
ATOM 4514 N N . THR A 1 568 ? -7.867 -31.016 -34.469 1 98.56 568 THR A N 1
ATOM 4515 C CA . THR A 1 568 ? -7.809 -31.875 -33.312 1 98.56 568 THR A CA 1
ATOM 4516 C C . THR A 1 568 ? -8.5 -33.219 -33.562 1 98.56 568 THR A C 1
ATOM 4518 O O . THR A 1 568 ? -8.938 -33.469 -34.688 1 98.56 568 THR A O 1
ATOM 4521 N N . LYS A 1 569 ? -8.531 -34.094 -32.531 1 97.31 569 LYS A N 1
ATOM 4522 C CA . LYS A 1 569 ? -9.234 -35.375 -32.656 1 97.31 569 LYS A CA 1
ATOM 4523 C C . LYS A 1 569 ? -10.719 -35.219 -32.312 1 97.31 569 LYS A C 1
ATOM 4525 O O . LYS A 1 569 ? -11.336 -36.156 -31.781 1 97.31 569 LYS A O 1
ATOM 4530 N N . LYS A 1 570 ? -11.211 -34.031 -32.406 1 94.19 570 LYS A N 1
ATOM 4531 C CA . LYS A 1 570 ? -12.594 -33.625 -32.156 1 94.19 570 LYS A CA 1
ATOM 4532 C C . LYS A 1 570 ? -12.891 -33.625 -30.656 1 94.19 570 LYS A C 1
ATOM 4534 O O . LYS A 1 570 ? -11.984 -33.812 -29.828 1 94.19 570 LYS A O 1
ATOM 4539 N N . ALA A 1 571 ? -14.148 -33.281 -30.375 1 91.44 571 ALA A N 1
ATOM 4540 C CA . ALA A 1 571 ? -14.57 -33.094 -28.984 1 91.44 571 ALA A CA 1
ATOM 4541 C C . ALA A 1 571 ? -14.586 -34.438 -28.25 1 91.44 571 ALA A C 1
ATOM 4543 O O . ALA A 1 571 ? -14.922 -35.469 -28.844 1 91.44 571 ALA A O 1
ATOM 4544 N N . LYS A 1 572 ? -14.133 -34.375 -27.094 1 92.19 572 LYS A N 1
ATOM 4545 C CA . LYS A 1 572 ? -14.234 -35.531 -26.188 1 92.19 572 LYS A CA 1
ATOM 4546 C C . LYS A 1 572 ? -15.281 -35.281 -25.109 1 92.19 572 LYS A C 1
ATOM 4548 O O . LYS A 1 572 ? -15.391 -34.188 -24.578 1 92.19 572 LYS A O 1
ATOM 4553 N N . GLU A 1 573 ? -16.094 -36.312 -24.844 1 90.06 573 GLU A N 1
ATOM 4554 C CA . GLU A 1 573 ? -17.141 -36.188 -23.844 1 90.06 573 GLU A CA 1
ATOM 4555 C C . GLU A 1 573 ? -16.531 -35.938 -22.453 1 90.06 573 GLU A C 1
ATOM 4557 O O . GLU A 1 573 ? -15.57 -36.625 -22.078 1 90.06 573 GLU A O 1
ATOM 4562 N N . GLY A 1 574 ? -16.938 -34.969 -21.719 1 91.44 574 GLY A N 1
ATOM 4563 C CA . GLY A 1 574 ? -16.484 -34.594 -20.391 1 91.44 574 GLY A CA 1
ATOM 4564 C C . GLY A 1 574 ? -16.938 -33.188 -19.984 1 91.44 574 GLY A C 1
ATOM 4565 O O . GLY A 1 574 ? -17.688 -32.562 -20.719 1 91.44 574 GLY A O 1
ATOM 4566 N N . ASN A 1 575 ? -16.562 -32.75 -18.812 1 89.62 575 ASN A N 1
ATOM 4567 C CA . ASN A 1 575 ? -17 -31.453 -18.312 1 89.62 575 ASN A CA 1
ATOM 4568 C C . ASN A 1 575 ? -15.875 -30.422 -18.391 1 89.62 575 ASN A C 1
ATOM 4570 O O . ASN A 1 575 ? -15.969 -29.344 -17.797 1 89.62 575 ASN A O 1
ATOM 4574 N N . ILE A 1 576 ? -14.75 -30.75 -19.062 1 90.94 576 ILE A N 1
ATOM 4575 C CA . ILE A 1 576 ? -13.641 -29.828 -19.328 1 90.94 576 ILE A CA 1
ATOM 4576 C C . ILE A 1 576 ? -13.383 -29.766 -20.828 1 90.94 576 ILE A C 1
ATOM 4578 O O . ILE A 1 576 ? -13.297 -30.781 -21.5 1 90.94 576 ILE A O 1
ATOM 4582 N N . THR A 1 577 ? -13.266 -28.547 -21.281 1 92.94 577 THR A N 1
ATOM 4583 C CA . THR A 1 577 ? -13.016 -28.359 -22.703 1 92.94 577 THR A CA 1
ATOM 4584 C C . THR A 1 577 ? -11.727 -29.062 -23.125 1 92.94 577 THR A C 1
ATOM 4586 O O . THR A 1 577 ? -10.695 -28.906 -22.469 1 92.94 577 THR A O 1
ATOM 4589 N N . PHE A 1 578 ? -11.734 -29.906 -24.156 1 95.5 578 PHE A N 1
ATOM 4590 C CA . PHE A 1 578 ? -10.617 -30.688 -24.672 1 95.5 578 PHE A CA 1
ATOM 4591 C C . PHE A 1 578 ? -10.703 -30.812 -26.188 1 95.5 578 PHE A C 1
ATOM 4593 O O . PHE A 1 578 ? -11.734 -30.5 -26.797 1 95.5 578 PHE A O 1
ATOM 4600 N N . GLY A 1 579 ? -9.617 -31.203 -26.812 1 97.31 579 GLY A N 1
ATOM 4601 C CA . GLY A 1 579 ? -9.562 -31.141 -28.266 1 97.31 579 GLY A CA 1
ATOM 4602 C C . GLY A 1 579 ? -9.445 -29.719 -28.797 1 97.31 579 GLY A C 1
ATOM 4603 O O . GLY A 1 579 ? -10.289 -29.266 -29.562 1 97.31 579 GLY A O 1
ATOM 4604 N N . THR A 1 580 ? -8.453 -29.094 -28.375 1 98.19 580 THR A N 1
ATOM 4605 C CA . THR A 1 580 ? -8.219 -27.688 -28.688 1 98.19 580 THR A CA 1
ATOM 4606 C C . THR A 1 580 ? -6.773 -27.469 -29.141 1 98.19 580 THR A C 1
ATOM 4608 O O . THR A 1 580 ? -5.883 -28.25 -28.797 1 98.19 580 THR A O 1
ATOM 4611 N N . ILE A 1 581 ? -6.543 -26.391 -29.938 1 98.69 581 ILE A N 1
ATOM 4612 C CA . ILE A 1 581 ? -5.191 -25.938 -30.234 1 98.69 581 ILE A CA 1
ATOM 4613 C C . ILE A 1 581 ? -4.562 -25.328 -28.984 1 98.69 581 ILE A C 1
ATOM 4615 O O . ILE A 1 581 ? -5.199 -24.531 -28.297 1 98.69 581 ILE A O 1
ATOM 4619 N N . THR A 1 582 ? -3.328 -25.75 -28.703 1 98.31 582 THR A N 1
ATOM 4620 C CA . THR A 1 582 ? -2.662 -25.266 -27.5 1 98.31 582 THR A CA 1
ATOM 4621 C C . THR A 1 582 ? -1.467 -24.391 -27.859 1 98.31 582 THR A C 1
ATOM 4623 O O . THR A 1 582 ? -0.977 -23.625 -27.016 1 98.31 582 THR A O 1
ATOM 4626 N N . THR A 1 583 ? -0.921 -24.438 -28.984 1 98.69 583 THR A N 1
ATOM 4627 C CA . THR A 1 583 ? 0.24 -23.672 -29.422 1 98.69 583 THR A CA 1
ATOM 4628 C C . THR A 1 583 ? 0.17 -23.375 -30.922 1 98.69 583 THR A C 1
ATOM 4630 O O . THR A 1 583 ? -0.364 -24.188 -31.688 1 98.69 583 THR A O 1
ATOM 4633 N N . ILE A 1 584 ? 0.572 -22.188 -31.344 1 98.81 584 ILE A N 1
ATOM 4634 C CA . ILE A 1 584 ? 0.65 -21.703 -32.719 1 98.81 584 ILE A CA 1
ATOM 4635 C C . ILE A 1 584 ? 2.057 -21.172 -33 1 98.81 584 ILE A C 1
ATOM 4637 O O . ILE A 1 584 ? 2.654 -20.5 -32.156 1 98.81 584 ILE A O 1
ATOM 4641 N N . SER A 1 585 ? 2.578 -21.531 -34.094 1 98.75 585 SER A N 1
ATOM 4642 C CA . SER A 1 585 ? 3.84 -20.953 -34.562 1 98.75 585 SER A CA 1
ATOM 4643 C C . SER A 1 585 ? 3.771 -20.562 -36.031 1 98.75 585 SER A C 1
ATOM 4645 O O . SER A 1 585 ? 3.215 -21.297 -36.844 1 98.75 585 SER A O 1
ATOM 4647 N N . GLU A 1 586 ? 4.215 -19.406 -36.312 1 98.56 586 GLU A N 1
ATOM 4648 C CA . GLU A 1 586 ? 4.402 -18.922 -37.656 1 98.56 586 GLU A CA 1
ATOM 4649 C C . GLU A 1 586 ? 5.883 -18.734 -37.969 1 98.56 586 GLU A C 1
ATOM 4651 O O . GLU A 1 586 ? 6.625 -18.125 -37.219 1 98.56 586 GLU A O 1
ATOM 4656 N N . SER A 1 587 ? 6.258 -19.297 -39.188 1 98.38 587 SER A N 1
ATOM 4657 C CA . SER A 1 587 ? 7.641 -19.094 -39.594 1 98.38 587 SER A CA 1
ATOM 4658 C C . SER A 1 587 ? 7.941 -17.609 -39.781 1 98.38 587 SER A C 1
ATOM 4660 O O . SER A 1 587 ? 7.16 -16.891 -40.406 1 98.38 587 SER A O 1
ATOM 4662 N N . LYS A 1 588 ? 9.031 -17.219 -39.219 1 97.06 588 LYS A N 1
ATOM 4663 C CA . LYS A 1 588 ? 9.453 -15.844 -39.469 1 97.06 588 LYS A CA 1
ATOM 4664 C C . LYS A 1 588 ? 10.07 -15.688 -40.844 1 97.06 588 LYS A C 1
ATOM 4666 O O . LYS A 1 588 ? 10.227 -14.57 -41.344 1 97.06 588 LYS A O 1
ATOM 4671 N N . LEU A 1 589 ? 10.305 -16.75 -41.5 1 97.44 589 LEU A N 1
ATOM 4672 C CA . LEU A 1 589 ? 11.039 -16.766 -42.781 1 97.44 589 LEU A CA 1
ATOM 4673 C C . LEU A 1 589 ? 10.078 -16.828 -43.969 1 97.44 589 LEU A C 1
ATOM 4675 O O . LEU A 1 589 ? 10.453 -16.5 -45.094 1 97.44 589 LEU A O 1
ATOM 4679 N N . GLN A 1 590 ? 8.922 -17.281 -43.688 1 97.25 590 GLN A N 1
ATOM 4680 C CA . GLN A 1 590 ? 7.938 -17.406 -44.781 1 97.25 590 GLN A CA 1
ATOM 4681 C C . GLN A 1 590 ? 6.527 -17.156 -44.25 1 97.25 590 GLN A C 1
ATOM 4683 O O . GLN A 1 590 ? 6.008 -17.922 -43.438 1 97.25 590 GLN A O 1
ATOM 4688 N N . PHE A 1 591 ? 5.895 -16.094 -44.781 1 96.94 591 PHE A N 1
ATOM 4689 C CA . PHE A 1 591 ? 4.492 -15.867 -44.469 1 96.94 591 PHE A CA 1
ATOM 4690 C C . PHE A 1 591 ? 3.629 -17.031 -44.938 1 96.94 591 PHE A C 1
ATOM 4692 O O . PHE A 1 591 ? 3.785 -17.5 -46.094 1 96.94 591 PHE A O 1
ATOM 4699 N N . GLY A 1 592 ? 2.762 -17.469 -44.094 1 96.12 592 GLY A N 1
ATOM 4700 C CA . GLY A 1 592 ? 1.847 -18.531 -44.469 1 96.12 592 GLY A CA 1
ATOM 4701 C C . GLY A 1 592 ? 2.334 -19.906 -44.062 1 96.12 592 GLY A C 1
ATOM 4702 O O . GLY A 1 592 ? 1.581 -20.891 -44.156 1 96.12 592 GLY A O 1
ATOM 4703 N N . LEU A 1 593 ? 3.625 -20.062 -43.75 1 98.5 593 LEU A N 1
ATOM 4704 C CA . LEU A 1 593 ? 4.09 -21.297 -43.156 1 98.5 593 LEU A CA 1
ATOM 4705 C C . LEU A 1 593 ? 3.711 -21.359 -41.688 1 98.5 593 LEU A C 1
ATOM 4707 O O . LEU A 1 593 ? 4.309 -20.656 -40.844 1 98.5 593 LEU A O 1
ATOM 4711 N N . LEU A 1 594 ? 2.701 -22.188 -41.344 1 98.69 594 LEU A N 1
ATOM 4712 C CA . LEU A 1 594 ? 2.07 -22.219 -40.031 1 98.69 594 LEU A CA 1
ATOM 4713 C C . LEU A 1 594 ? 2.148 -23.625 -39.438 1 98.69 594 LEU A C 1
ATOM 4715 O O . LEU A 1 594 ? 2.064 -24.625 -40.156 1 98.69 594 LEU A O 1
ATOM 4719 N N . TYR A 1 595 ? 2.361 -23.672 -38.156 1 98.88 595 TYR A N 1
ATOM 4720 C CA . TYR A 1 595 ? 2.279 -24.891 -37.375 1 98.88 595 TYR A CA 1
ATOM 4721 C C . TYR A 1 595 ? 1.295 -24.734 -36.219 1 98.88 595 TYR A C 1
ATOM 4723 O O . TYR A 1 595 ? 1.21 -23.672 -35.594 1 98.88 595 TYR A O 1
ATOM 4731 N N . THR A 1 596 ? 0.54 -25.766 -35.906 1 98.88 596 THR A N 1
ATOM 4732 C CA . THR A 1 596 ? -0.289 -25.828 -34.719 1 98.88 596 THR A CA 1
ATOM 4733 C C . THR A 1 596 ? -0.056 -27.125 -33.938 1 98.88 596 THR A C 1
ATOM 4735 O O . THR A 1 596 ? 0.35 -28.125 -34.531 1 98.88 596 THR A O 1
ATOM 4738 N N . GLY A 1 597 ? -0.13 -27.031 -32.625 1 98.88 597 GLY A N 1
ATOM 4739 C CA . GLY A 1 597 ? -0.207 -28.188 -31.734 1 98.88 597 GLY A CA 1
ATOM 4740 C C . GLY A 1 597 ? -1.472 -28.203 -30.906 1 98.88 597 GLY A C 1
ATOM 4741 O O . GLY A 1 597 ? -2.055 -27.156 -30.625 1 98.88 597 GLY A O 1
ATOM 4742 N N . SER A 1 598 ? -1.916 -29.406 -30.531 1 98.75 598 SER A N 1
ATOM 4743 C CA . SER A 1 598 ? -3.178 -29.516 -29.812 1 98.75 598 SER A CA 1
ATOM 4744 C C . SER A 1 598 ? -2.998 -30.281 -28.5 1 98.75 598 SER A C 1
ATOM 4746 O O . SER A 1 598 ? -1.96 -30.906 -28.281 1 98.75 598 SER A O 1
ATOM 4748 N N . ASP A 1 599 ? -4.055 -30.25 -27.625 1 98.19 599 ASP A N 1
ATOM 4749 C CA . ASP A 1 599 ? -4.004 -30.891 -26.312 1 98.19 599 ASP A CA 1
ATOM 4750 C C . ASP A 1 599 ? -4.277 -32.375 -26.406 1 98.19 599 ASP A C 1
ATOM 4752 O O . ASP A 1 599 ? -4.07 -33.125 -25.453 1 98.19 599 ASP A O 1
ATOM 4756 N N . ASP A 1 600 ? -4.664 -32.844 -27.609 1 97.81 600 ASP A N 1
ATOM 4757 C CA . ASP A 1 600 ? -4.871 -34.25 -27.812 1 97.81 600 ASP A CA 1
ATOM 4758 C C . ASP A 1 600 ? -3.76 -34.875 -28.672 1 97.81 600 ASP A C 1
ATOM 4760 O O . ASP A 1 600 ? -3.887 -36 -29.156 1 97.81 600 ASP A O 1
ATOM 4764 N N . GLY A 1 601 ? -2.674 -34.094 -28.938 1 97.94 601 GLY A N 1
ATOM 4765 C CA . GLY A 1 601 ? -1.415 -34.688 -29.375 1 97.94 601 GLY A CA 1
ATOM 4766 C C . GLY A 1 601 ? -1.183 -34.562 -30.859 1 97.94 601 GLY A C 1
ATOM 4767 O O . GLY A 1 601 ? -0.294 -35.188 -31.422 1 97.94 601 GLY A O 1
ATOM 4768 N N . LEU A 1 602 ? -1.943 -33.719 -31.562 1 98.69 602 LEU A N 1
ATOM 4769 C CA . LEU A 1 602 ? -1.748 -33.562 -33 1 98.69 602 LEU A CA 1
ATOM 4770 C C . LEU A 1 602 ? -0.913 -32.312 -33.281 1 98.69 602 LEU A C 1
ATOM 4772 O O . LEU A 1 602 ? -1.034 -31.312 -32.594 1 98.69 602 LEU A O 1
ATOM 4776 N N . ILE A 1 603 ? -0.051 -32.438 -34.25 1 98.88 603 ILE A N 1
ATOM 4777 C CA . ILE A 1 603 ? 0.678 -31.328 -34.844 1 98.88 603 ILE A CA 1
ATOM 4778 C C . ILE A 1 603 ? 0.384 -31.25 -36.344 1 98.88 603 ILE A C 1
ATOM 4780 O O . ILE A 1 603 ? 0.445 -32.281 -37.062 1 98.88 603 ILE A O 1
ATOM 4784 N N . HIS A 1 604 ? 0.025 -30.078 -36.844 1 98.88 604 HIS A N 1
ATOM 4785 C CA . HIS A 1 604 ? -0.259 -29.859 -38.25 1 98.88 604 HIS A CA 1
ATOM 4786 C C . HIS A 1 604 ? 0.606 -28.734 -38.812 1 98.88 604 HIS A C 1
ATOM 4788 O O . HIS A 1 604 ? 1.06 -27.859 -38.062 1 98.88 604 HIS A O 1
ATOM 4794 N N . ILE A 1 605 ? 0.873 -28.828 -40.094 1 98.88 605 ILE A N 1
ATOM 4795 C CA . ILE A 1 605 ? 1.604 -27.797 -40.812 1 98.88 605 ILE A CA 1
ATOM 4796 C C . ILE A 1 605 ? 0.762 -27.312 -42 1 98.88 605 ILE A C 1
ATOM 4798 O O . ILE A 1 605 ? 0.023 -28.094 -42.594 1 98.88 605 ILE A O 1
ATOM 4802 N N . SER A 1 606 ? 0.718 -26.062 -42.219 1 98.81 606 SER A N 1
ATOM 4803 C CA . SER A 1 606 ? 0.261 -25.453 -43.469 1 98.81 606 SER A CA 1
ATOM 4804 C C . SER A 1 606 ? 1.374 -24.641 -44.125 1 98.81 606 SER A C 1
ATOM 4806 O O . SER A 1 606 ? 2.002 -23.797 -43.469 1 98.81 606 SER A O 1
ATOM 4808 N N . LYS A 1 607 ? 1.595 -24.891 -45.406 1 97.81 607 LYS A N 1
ATOM 4809 C CA . LYS A 1 607 ? 2.631 -24.172 -46.125 1 97.81 607 LYS A CA 1
ATOM 4810 C C . LYS A 1 607 ? 2.023 -23.078 -47 1 97.81 607 LYS A C 1
ATOM 4812 O O . LYS A 1 607 ? 2.742 -22.391 -47.719 1 97.81 607 LYS A O 1
ATOM 4817 N N . ASP A 1 608 ? 0.682 -22.938 -47 1 96.88 608 ASP A N 1
ATOM 4818 C CA . ASP A 1 608 ? 0.001 -22.062 -47.969 1 96.88 608 ASP A CA 1
ATOM 4819 C C . ASP A 1 608 ? -0.974 -21.125 -47.25 1 96.88 608 ASP A C 1
ATOM 4821 O O . ASP A 1 608 ? -2.066 -20.859 -47.75 1 96.88 608 ASP A O 1
ATOM 4825 N N . GLY A 1 609 ? -0.654 -20.781 -46.094 1 95.69 609 GLY A N 1
ATOM 4826 C CA . GLY A 1 609 ? -1.425 -19.797 -45.344 1 95.69 609 GLY A CA 1
ATOM 4827 C C . GLY A 1 609 ? -2.727 -20.328 -44.812 1 95.69 609 GLY A C 1
ATOM 4828 O O . GLY A 1 609 ? -3.684 -19.578 -44.594 1 95.69 609 GLY A O 1
ATOM 4829 N N . GLY A 1 610 ? -2.832 -21.594 -44.594 1 97.69 610 GLY A N 1
ATOM 4830 C CA . GLY A 1 610 ? -4.004 -22.203 -44 1 97.69 610 GLY A CA 1
ATOM 4831 C C . GLY A 1 610 ? -4.945 -22.828 -45 1 97.69 610 GLY A C 1
ATOM 4832 O O . GLY A 1 610 ? -5.984 -23.375 -44.656 1 97.69 610 GLY A O 1
ATOM 4833 N N . ALA A 1 611 ? -4.613 -22.766 -46.281 1 96.62 611 ALA A N 1
ATOM 4834 C CA . ALA A 1 611 ? -5.473 -23.344 -47.344 1 96.62 611 ALA A CA 1
ATOM 4835 C C . ALA A 1 611 ? -5.504 -24.859 -47.25 1 96.62 611 ALA A C 1
ATOM 4837 O O . ALA A 1 611 ? -6.543 -25.484 -47.5 1 96.62 611 ALA A O 1
ATOM 4838 N N . SER A 1 612 ? -4.406 -25.469 -46.938 1 97.88 612 SER A N 1
ATOM 4839 C CA . SER A 1 612 ? -4.324 -26.906 -46.719 1 97.88 612 SER A CA 1
ATOM 4840 C C . SER A 1 612 ? -3.467 -27.234 -45.5 1 97.88 612 SER A C 1
ATOM 4842 O O . SER A 1 612 ? -2.561 -26.484 -45.156 1 97.88 612 SER A O 1
ATOM 4844 N N . TRP A 1 613 ? -3.801 -28.297 -44.906 1 98.69 613 TRP A N 1
ATOM 4845 C CA . TRP A 1 613 ? -3.115 -28.719 -43.688 1 98.69 613 TRP A CA 1
ATOM 4846 C C . TRP A 1 613 ? -2.699 -30.188 -43.781 1 98.69 613 TRP A C 1
ATOM 4848 O O . TRP A 1 613 ? -3.414 -31 -44.375 1 98.69 613 TRP A O 1
ATOM 4858 N N . ARG A 1 614 ? -1.557 -30.5 -43.25 1 98.38 614 ARG A N 1
ATOM 4859 C CA . ARG A 1 614 ? -1.047 -31.859 -43.156 1 98.38 614 ARG A CA 1
ATOM 4860 C C . ARG A 1 614 ? -0.658 -32.188 -41.719 1 98.38 614 ARG A C 1
ATOM 4862 O O . ARG A 1 614 ? 0.025 -31.422 -41.031 1 98.38 614 ARG A O 1
ATOM 4869 N N . LYS A 1 615 ? -1.116 -33.344 -41.281 1 98.5 615 LYS A N 1
ATOM 4870 C CA . LYS A 1 615 ? -0.702 -33.844 -40 1 98.5 615 LYS A CA 1
ATOM 4871 C C . LYS A 1 615 ? 0.734 -34.375 -40.031 1 98.5 615 LYS A C 1
ATOM 4873 O O . LYS A 1 615 ? 1.097 -35.125 -40.906 1 98.5 615 LYS A O 1
ATOM 4878 N N . ILE A 1 616 ? 1.537 -33.938 -39.031 1 98.62 616 ILE A N 1
ATOM 4879 C CA . ILE A 1 616 ? 2.939 -34.344 -39.094 1 98.62 616 ILE A CA 1
ATOM 4880 C C . ILE A 1 616 ? 3.34 -34.969 -37.75 1 98.62 616 ILE A C 1
ATOM 4882 O O . ILE A 1 616 ? 4.523 -35 -37.406 1 98.62 616 ILE A O 1
ATOM 4886 N N . SER A 1 617 ? 2.465 -35.469 -36.969 1 97.88 617 SER A N 1
ATOM 4887 C CA . SER A 1 617 ? 2.775 -35.938 -35.625 1 97.88 617 SER A CA 1
ATOM 4888 C C . SER A 1 617 ? 2.658 -37.469 -35.531 1 97.88 617 SER A C 1
ATOM 4890 O O . SER A 1 617 ? 2.684 -38.031 -34.438 1 97.88 617 SER A O 1
ATOM 4892 N N . ASN A 1 618 ? 2.488 -38.094 -36.625 1 96.5 618 ASN A N 1
ATOM 4893 C CA . ASN A 1 618 ? 2.236 -39.531 -36.625 1 96.5 618 ASN A CA 1
ATOM 4894 C C . ASN A 1 618 ? 3.398 -40.312 -36 1 96.5 618 ASN A C 1
ATOM 4896 O O . ASN A 1 618 ? 3.195 -41.375 -35.375 1 96.5 618 ASN A O 1
ATOM 4900 N N . SER A 1 619 ? 4.602 -39.875 -36.188 1 96 619 SER A N 1
ATOM 4901 C CA . SER A 1 619 ? 5.777 -40.594 -35.719 1 96 619 SER A CA 1
ATOM 4902 C C . SER A 1 619 ? 6.152 -40.188 -34.312 1 96 619 SER A C 1
ATOM 4904 O O . SER A 1 619 ? 7.137 -40.688 -33.75 1 96 619 SER A O 1
ATOM 4906 N N . LEU A 1 620 ? 5.473 -39.312 -33.688 1 97.56 620 LEU A N 1
ATOM 4907 C CA . LEU A 1 620 ? 5.699 -38.875 -32.312 1 97.56 620 LEU A CA 1
ATOM 4908 C C . LEU A 1 620 ? 4.867 -39.688 -31.328 1 97.56 620 LEU A C 1
ATOM 4910 O O . LEU A 1 620 ? 3.904 -40.344 -31.734 1 97.56 620 LEU A O 1
ATOM 4914 N N . PRO A 1 621 ? 5.34 -39.656 -29.969 1 95.88 621 PRO A N 1
ATOM 4915 C CA . PRO A 1 621 ? 4.457 -40.281 -28.984 1 95.88 621 PRO A CA 1
ATOM 4916 C C . PRO A 1 621 ? 3.033 -39.75 -29.047 1 95.88 621 PRO A C 1
ATOM 4918 O O . PRO A 1 621 ? 2.834 -38.531 -29.219 1 95.88 621 PRO A O 1
ATOM 4921 N N . GLN A 1 622 ? 2.062 -40.625 -28.922 1 95.88 622 GLN A N 1
ATOM 4922 C CA . GLN A 1 622 ? 0.68 -40.25 -29.203 1 95.88 622 GLN A CA 1
ATOM 4923 C C . GLN A 1 622 ? -0.054 -39.875 -27.906 1 95.88 622 GLN A C 1
ATOM 4925 O O . GLN A 1 622 ? 0.283 -40.375 -26.828 1 95.88 622 GLN A O 1
ATOM 4930 N N . ASN A 1 623 ? -0.984 -39.031 -28.016 1 94.5 623 ASN A N 1
ATOM 4931 C CA . ASN A 1 623 ? -1.97 -38.656 -27 1 94.5 623 ASN A CA 1
ATOM 4932 C C . ASN A 1 623 ? -1.338 -37.875 -25.859 1 94.5 623 ASN A C 1
ATOM 4934 O O . ASN A 1 623 ? -1.768 -38 -24.703 1 94.5 623 ASN A O 1
ATOM 4938 N N . PHE A 1 624 ? -0.205 -37.25 -26.141 1 96.88 624 PHE A N 1
ATOM 4939 C CA . PHE A 1 624 ? 0.384 -36.344 -25.172 1 96.88 624 PHE A CA 1
ATOM 4940 C C . PHE A 1 624 ? 0.13 -34.906 -25.562 1 96.88 624 PHE A C 1
ATOM 4942 O O . PHE A 1 624 ? 0.116 -34.562 -26.75 1 96.88 624 PHE A O 1
ATOM 4949 N N . TRP A 1 625 ? -0.09 -34.094 -24.562 1 97.62 625 TRP A N 1
ATOM 4950 C CA . TRP A 1 625 ? -0.304 -32.688 -24.75 1 97.62 625 TRP A CA 1
ATOM 4951 C C . TRP A 1 625 ? 0.872 -32.031 -25.484 1 97.62 625 TRP A C 1
ATOM 4953 O O . TRP A 1 625 ? 2.02 -32.156 -25.047 1 97.62 625 TRP A O 1
ATOM 4963 N N . VAL A 1 626 ? 0.633 -31.344 -26.688 1 98.75 626 VAL A N 1
ATOM 4964 C CA . VAL A 1 626 ? 1.694 -30.578 -27.328 1 98.75 626 VAL A CA 1
ATOM 4965 C C . VAL A 1 626 ? 1.884 -29.25 -26.609 1 98.75 626 VAL A C 1
ATOM 4967 O O . VAL A 1 626 ? 1.084 -28.328 -26.766 1 98.75 626 VAL A O 1
ATOM 4970 N N . SER A 1 627 ? 2.949 -29.172 -25.828 1 98.31 627 SER A N 1
ATOM 4971 C CA . SER A 1 627 ? 3.16 -27.969 -25.031 1 98.31 627 SER A CA 1
ATOM 4972 C C . SER A 1 627 ? 3.695 -26.828 -25.875 1 98.31 627 SER A C 1
ATOM 4974 O O . SER A 1 627 ? 3.34 -25.656 -25.672 1 98.31 627 SER A O 1
ATOM 4976 N N . ARG A 1 628 ? 4.586 -27.172 -26.844 1 98.62 628 ARG A N 1
ATOM 4977 C CA . ARG A 1 628 ? 5.102 -26.141 -27.734 1 98.62 628 ARG A CA 1
ATOM 4978 C C . ARG A 1 628 ? 5.43 -26.703 -29.109 1 98.62 628 ARG A C 1
ATOM 4980 O O . ARG A 1 628 ? 5.824 -27.875 -29.234 1 98.62 628 ARG A O 1
ATOM 4987 N N . ILE A 1 629 ? 5.211 -25.906 -30.156 1 98.69 629 ILE A N 1
ATOM 4988 C CA . ILE A 1 629 ? 5.758 -26.078 -31.5 1 98.69 629 ILE A CA 1
ATOM 4989 C C . ILE A 1 629 ? 6.402 -24.766 -31.969 1 98.69 629 ILE A C 1
ATOM 4991 O O . ILE A 1 629 ? 5.824 -23.688 -31.812 1 98.69 629 ILE A O 1
ATOM 4995 N N . VAL A 1 630 ? 7.633 -24.875 -32.406 1 98.5 630 VAL A N 1
ATOM 4996 C CA . VAL A 1 630 ? 8.383 -23.656 -32.719 1 98.5 630 VAL A CA 1
ATOM 4997 C C . VAL A 1 630 ? 9.07 -23.797 -34.062 1 98.5 630 VAL A C 1
ATOM 4999 O O . VAL A 1 630 ? 9.961 -24.641 -34.25 1 98.5 630 VAL A O 1
ATOM 5002 N N . ALA A 1 631 ? 8.602 -22.953 -35.031 1 98.69 631 ALA A N 1
ATOM 5003 C CA . ALA A 1 631 ? 9.336 -22.859 -36.281 1 98.69 631 ALA A CA 1
ATOM 5004 C C . ALA A 1 631 ? 10.68 -22.156 -36.062 1 98.69 631 ALA A C 1
ATOM 5006 O O . ALA A 1 631 ? 10.75 -21.125 -35.406 1 98.69 631 ALA A O 1
ATOM 5007 N N . SER A 1 632 ? 11.719 -22.75 -36.625 1 98.62 632 SER A N 1
ATOM 5008 C CA . SER A 1 632 ? 13.047 -22.172 -36.5 1 98.62 632 SER A CA 1
ATOM 5009 C C . SER A 1 632 ? 13.109 -20.781 -37.125 1 98.62 632 SER A C 1
ATOM 5011 O O . SER A 1 632 ? 12.5 -20.547 -38.156 1 98.62 632 SER A O 1
ATOM 5013 N N . ILE A 1 633 ? 13.844 -19.969 -36.469 1 97.31 633 ILE A N 1
ATOM 5014 C CA . ILE A 1 633 ? 14.023 -18.625 -37 1 97.31 633 ILE A CA 1
ATOM 5015 C C . ILE A 1 633 ? 15.258 -18.594 -37.906 1 97.31 633 ILE A C 1
ATOM 5017 O O . ILE A 1 633 ? 15.523 -17.594 -38.562 1 97.31 633 ILE A O 1
ATOM 5021 N N . HIS A 1 634 ? 15.969 -19.688 -38.031 1 97.75 634 HIS A N 1
ATOM 5022 C CA . HIS A 1 634 ? 17.219 -19.719 -38.781 1 97.75 634 HIS A CA 1
ATOM 5023 C C . HIS A 1 634 ? 17.062 -20.5 -40.062 1 97.75 634 HIS A C 1
ATOM 5025 O O . HIS A 1 634 ? 17.719 -20.188 -41.062 1 97.75 634 HIS A O 1
ATOM 5031 N N . THR A 1 635 ? 16.281 -21.562 -39.969 1 97.38 635 THR A N 1
ATOM 5032 C CA . THR A 1 635 ? 16.094 -22.406 -41.156 1 97.38 635 THR A CA 1
ATOM 5033 C C . THR A 1 635 ? 14.609 -22.719 -41.344 1 97.38 635 THR A C 1
ATOM 5035 O O . THR A 1 635 ? 13.945 -23.219 -40.438 1 97.38 635 THR A O 1
ATOM 5038 N N . LYS A 1 636 ? 14.094 -22.672 -42.562 1 97.25 636 LYS A N 1
ATOM 5039 C CA . LYS A 1 636 ? 12.672 -22.797 -42.875 1 97.25 636 LYS A CA 1
ATOM 5040 C C . LYS A 1 636 ? 12.172 -24.203 -42.594 1 97.25 636 LYS A C 1
ATOM 5042 O O . LYS A 1 636 ? 11.031 -24.406 -42.188 1 97.25 636 LYS A O 1
ATOM 5047 N N . GLU A 1 637 ? 12.984 -25.188 -42.875 1 97.94 637 GLU A N 1
ATOM 5048 C CA . GLU A 1 637 ? 12.594 -26.578 -42.812 1 97.94 637 GLU A CA 1
ATOM 5049 C C . GLU A 1 637 ? 12.609 -27.078 -41.344 1 97.94 637 GLU A C 1
ATOM 5051 O O . GLU A 1 637 ? 12.039 -28.125 -41.062 1 97.94 637 GLU A O 1
ATOM 5056 N N . ARG A 1 638 ? 13.266 -26.359 -40.5 1 98.5 638 ARG A N 1
ATOM 5057 C CA . ARG A 1 638 ? 13.484 -26.844 -39.156 1 98.5 638 ARG A CA 1
ATOM 5058 C C . ARG A 1 638 ? 12.328 -26.438 -38.219 1 98.5 638 ARG A C 1
ATOM 5060 O O . ARG A 1 638 ? 11.844 -25.312 -38.281 1 98.5 638 ARG A O 1
ATOM 5067 N N . VAL A 1 639 ? 11.859 -27.344 -37.438 1 98.62 639 VAL A N 1
ATOM 5068 C CA . VAL A 1 639 ? 10.797 -27.094 -36.469 1 98.62 639 VAL A CA 1
ATOM 5069 C C . VAL A 1 639 ? 11.047 -27.922 -35.188 1 98.62 639 VAL A C 1
ATOM 5071 O O . VAL A 1 639 ? 11.594 -29.031 -35.281 1 98.62 639 VAL A O 1
ATOM 5074 N N . TYR A 1 640 ? 10.781 -27.359 -34.031 1 98.75 640 TYR A N 1
ATOM 5075 C CA . TYR A 1 640 ? 10.891 -28.031 -32.719 1 98.75 640 TYR A CA 1
ATOM 5076 C C . TYR A 1 640 ? 9.508 -28.312 -32.156 1 98.75 640 TYR A C 1
ATOM 5078 O O . TYR A 1 640 ? 8.562 -27.547 -32.344 1 98.75 640 TYR A O 1
ATOM 5086 N N . ALA A 1 641 ? 9.367 -29.406 -31.375 1 98.75 641 ALA A N 1
ATOM 5087 C CA . ALA A 1 641 ? 8.133 -29.75 -30.688 1 98.75 641 ALA A CA 1
ATOM 5088 C C . ALA A 1 641 ? 8.422 -30.297 -29.281 1 98.75 641 ALA A C 1
ATOM 5090 O O . ALA A 1 641 ? 9.391 -31.047 -29.094 1 98.75 641 ALA A O 1
ATOM 5091 N N . THR A 1 642 ? 7.664 -29.922 -28.344 1 98.75 642 THR A N 1
ATOM 5092 C CA . THR A 1 642 ? 7.707 -30.5 -27.016 1 98.75 642 THR A CA 1
ATOM 5093 C C . THR A 1 642 ? 6.348 -31.078 -26.625 1 98.75 642 THR A C 1
ATOM 5095 O O . THR A 1 642 ? 5.309 -30.516 -26.969 1 98.75 642 THR A O 1
ATOM 5098 N N . LEU A 1 643 ? 6.363 -32.219 -25.984 1 98.38 643 LEU A N 1
ATOM 5099 C CA . LEU A 1 643 ? 5.176 -32.906 -25.469 1 98.38 643 LEU A CA 1
ATOM 5100 C C . LEU A 1 643 ? 5.195 -32.938 -23.938 1 98.38 643 LEU A C 1
ATOM 5102 O O . LEU A 1 643 ? 6.262 -32.875 -23.328 1 98.38 643 LEU A O 1
ATOM 5106 N N . ASN A 1 644 ? 4.086 -33 -23.344 1 97.81 644 ASN A N 1
ATOM 5107 C CA . ASN A 1 644 ? 3.912 -33 -21.891 1 97.81 644 ASN A CA 1
ATOM 5108 C C . ASN A 1 644 ? 2.959 -34.125 -21.438 1 97.81 644 ASN A C 1
ATOM 5110 O O . ASN A 1 644 ? 1.787 -34.125 -21.812 1 97.81 644 ASN A O 1
ATOM 5114 N N . GLY A 1 645 ? 3.43 -35.031 -20.625 1 96.81 645 GLY A N 1
ATOM 5115 C CA . GLY A 1 645 ? 2.637 -36.156 -20.188 1 96.81 645 GLY A CA 1
ATOM 5116 C C . GLY A 1 645 ? 2.123 -36 -18.766 1 96.81 645 GLY A C 1
ATOM 5117 O O . GLY A 1 645 ? 1.597 -36.969 -18.188 1 96.81 645 GLY A O 1
ATOM 5118 N N . TYR A 1 646 ? 2.221 -34.844 -18.156 1 96 646 TYR A N 1
ATOM 5119 C CA . TYR A 1 646 ? 1.905 -34.625 -16.75 1 96 646 TYR A CA 1
ATOM 5120 C C . TYR A 1 646 ? 0.503 -35.125 -16.422 1 96 646 TYR A C 1
ATOM 5122 O O . TYR A 1 646 ? 0.282 -35.719 -15.359 1 96 646 TYR A O 1
ATOM 5130 N N . ARG A 1 647 ? -0.493 -35 -17.297 1 95.38 647 ARG A N 1
ATOM 5131 C CA . ARG A 1 647 ? -1.897 -35.281 -17.031 1 95.38 647 ARG A CA 1
ATOM 5132 C C . ARG A 1 647 ? -2.162 -36.781 -17.125 1 95.38 647 ARG A C 1
ATOM 5134 O O . ARG A 1 647 ? -3.309 -37.219 -17.031 1 95.38 647 ARG A O 1
ATOM 5141 N N . ASN A 1 648 ? -1.086 -37.531 -17.266 1 93.44 648 ASN A N 1
ATOM 5142 C CA . ASN A 1 648 ? -1.122 -39 -17.219 1 93.44 648 ASN A CA 1
ATOM 5143 C C . ASN A 1 648 ? -0.068 -39.562 -16.25 1 93.44 648 ASN A C 1
ATOM 5145 O O . ASN A 1 648 ? 0.241 -40.75 -16.281 1 93.44 648 ASN A O 1
ATOM 5149 N N . ASP A 1 649 ? 0.47 -38.688 -15.516 1 95.31 649 ASP A N 1
ATOM 5150 C CA . ASP A 1 649 ? 1.546 -39 -14.578 1 95.31 649 ASP A CA 1
ATOM 5151 C C . ASP A 1 649 ? 2.738 -39.594 -15.297 1 95.31 649 ASP A C 1
ATOM 5153 O O . ASP A 1 649 ? 3.367 -40.531 -14.781 1 95.31 649 ASP A O 1
ATOM 5157 N N . VAL A 1 650 ? 2.932 -39.156 -16.562 1 96 650 VAL A N 1
ATOM 5158 C CA . VAL A 1 650 ? 4.137 -39.469 -17.328 1 96 650 VAL A CA 1
ATOM 5159 C C . VAL A 1 650 ? 5.074 -38.281 -17.312 1 96 650 VAL A C 1
ATOM 5161 O O . VAL A 1 650 ? 4.816 -37.25 -17.969 1 96 650 VAL A O 1
ATOM 5164 N N . PHE A 1 651 ? 6.215 -38.469 -16.641 1 95.81 651 PHE A N 1
ATOM 5165 C CA . PHE A 1 651 ? 7.051 -37.281 -16.375 1 95.81 651 PHE A CA 1
ATOM 5166 C C . PHE A 1 651 ? 8.289 -37.312 -17.281 1 95.81 651 PHE A C 1
ATOM 5168 O O . PHE A 1 651 ? 9.188 -36.469 -17.109 1 95.81 651 PHE A O 1
ATOM 5175 N N . THR A 1 652 ? 8.289 -38.156 -18.25 1 95.31 652 THR A N 1
ATOM 5176 C CA . THR A 1 652 ? 9.406 -38.25 -19.172 1 95.31 652 THR A CA 1
ATOM 5177 C C . THR A 1 652 ? 9.578 -36.969 -19.953 1 95.31 652 THR A C 1
ATOM 5179 O O . THR A 1 652 ? 8.594 -36.344 -20.391 1 95.31 652 THR A O 1
ATOM 5182 N N . THR A 1 653 ? 10.852 -36.562 -20.062 1 97 653 THR A N 1
ATOM 5183 C CA . THR A 1 653 ? 11.156 -35.375 -20.875 1 97 653 THR A CA 1
ATOM 5184 C C . THR A 1 653 ? 11.047 -35.719 -22.359 1 97 653 THR A C 1
ATOM 5186 O O . THR A 1 653 ? 11.727 -36.625 -22.859 1 97 653 THR A O 1
ATOM 5189 N N . MET A 1 654 ? 10.219 -34.906 -23.094 1 98.06 654 MET A N 1
ATOM 5190 C CA . MET A 1 654 ? 9.969 -35.188 -24.5 1 98.06 654 MET A CA 1
ATOM 5191 C C . MET A 1 654 ? 10.203 -33.938 -25.344 1 98.06 654 MET A C 1
ATOM 5193 O O . MET A 1 654 ? 9.375 -33.031 -25.344 1 98.06 654 MET A O 1
ATOM 5197 N N . ILE A 1 655 ? 11.289 -33.906 -26.047 1 98.69 655 ILE A N 1
ATOM 5198 C CA . ILE A 1 655 ? 11.688 -32.812 -26.938 1 98.69 655 ILE A CA 1
ATOM 5199 C C . ILE A 1 655 ? 12.125 -33.375 -28.281 1 98.69 655 ILE A C 1
ATOM 5201 O O . ILE A 1 655 ? 12.938 -34.312 -28.344 1 98.69 655 ILE A O 1
ATOM 5205 N N . TYR A 1 656 ? 11.648 -32.75 -29.375 1 98.69 656 TYR A N 1
ATOM 5206 C CA . TYR A 1 656 ? 11.922 -33.281 -30.703 1 98.69 656 TYR A CA 1
ATOM 5207 C C . TYR A 1 656 ? 12.312 -32.156 -31.656 1 98.69 656 TYR A C 1
ATOM 5209 O O . TYR A 1 656 ? 11.898 -31.016 -31.484 1 98.69 656 TYR A O 1
ATOM 5217 N N . ILE A 1 657 ? 13.102 -32.531 -32.625 1 98.56 657 ILE A N 1
ATOM 5218 C CA . ILE A 1 657 ? 13.5 -31.625 -33.719 1 98.56 657 ILE A CA 1
ATOM 5219 C C . ILE A 1 657 ? 13.219 -32.281 -35.062 1 98.56 657 ILE A C 1
ATOM 5221 O O . ILE A 1 657 ? 13.25 -33.5 -35.188 1 98.56 657 ILE A O 1
ATOM 5225 N N . SER A 1 658 ? 12.773 -31.516 -36 1 98.62 658 SER A N 1
ATOM 5226 C CA . SER A 1 658 ? 12.656 -31.906 -37.406 1 98.62 658 SER A CA 1
ATOM 5227 C C . SER A 1 658 ? 13.344 -30.906 -38.312 1 98.62 658 SER A C 1
ATOM 5229 O O . SER A 1 658 ? 13.195 -29.703 -38.156 1 98.62 658 SER A O 1
ATOM 5231 N N . ASP A 1 659 ? 14.047 -31.438 -39.312 1 98.06 659 ASP A N 1
ATOM 5232 C CA . ASP A 1 659 ? 14.703 -30.578 -40.281 1 98.06 659 ASP A CA 1
ATOM 5233 C C . ASP A 1 659 ? 14.055 -30.719 -41.656 1 98.06 659 ASP A C 1
ATOM 5235 O O . ASP A 1 659 ? 14.664 -30.375 -42.656 1 98.06 659 ASP A O 1
ATOM 5239 N N . ASP A 1 660 ? 12.859 -31.25 -41.719 1 98.31 660 ASP A N 1
ATOM 5240 C CA . ASP A 1 660 ? 12.18 -31.469 -43 1 98.31 660 ASP A CA 1
ATOM 5241 C C . ASP A 1 660 ? 10.68 -31.188 -42.844 1 98.31 660 ASP A C 1
ATOM 5243 O O . ASP A 1 660 ? 9.852 -31.984 -43.312 1 98.31 660 ASP A O 1
ATOM 5247 N N . TYR A 1 661 ? 10.359 -30.125 -42.188 1 98.25 661 TYR A N 1
ATOM 5248 C CA . TYR A 1 661 ? 8.992 -29.625 -42.062 1 98.25 661 TYR A CA 1
ATOM 5249 C C . TYR A 1 661 ? 8.125 -30.625 -41.281 1 98.25 661 TYR A C 1
ATOM 5251 O O . TYR A 1 661 ? 6.93 -30.75 -41.562 1 98.25 661 TYR A O 1
ATOM 5259 N N . GLY A 1 662 ? 8.703 -31.422 -40.406 1 98.06 662 GLY A N 1
ATOM 5260 C CA . GLY A 1 662 ? 7.957 -32.312 -39.531 1 98.06 662 GLY A CA 1
ATOM 5261 C C . GLY A 1 662 ? 7.707 -33.688 -40.156 1 98.06 662 GLY A C 1
ATOM 5262 O O . GLY A 1 662 ? 6.953 -34.5 -39.625 1 98.06 662 GLY A O 1
ATOM 5263 N N . GLN A 1 663 ? 8.32 -33.969 -41.281 1 97.25 663 GLN A N 1
ATOM 5264 C CA . GLN A 1 663 ? 8.164 -35.281 -41.906 1 97.25 663 GLN A CA 1
ATOM 5265 C C . GLN A 1 663 ? 8.836 -36.375 -41.062 1 97.25 663 GLN A C 1
ATOM 5267 O O . GLN A 1 663 ? 8.32 -37.469 -40.969 1 97.25 663 GLN A O 1
ATOM 5272 N N . THR A 1 664 ? 9.984 -36.031 -40.562 1 97.88 664 THR A N 1
ATOM 5273 C CA . THR A 1 664 ? 10.672 -36.906 -39.625 1 97.88 664 THR A CA 1
ATOM 5274 C C . THR A 1 664 ? 11.055 -36.156 -38.344 1 97.88 664 THR A C 1
ATOM 5276 O O . THR A 1 664 ? 11.312 -34.938 -38.406 1 97.88 664 THR A O 1
ATOM 5279 N N . TRP A 1 665 ? 11.023 -36.875 -37.281 1 98.19 665 TRP A N 1
ATOM 5280 C CA . TRP A 1 665 ? 11.328 -36.281 -36 1 98.19 665 TRP A CA 1
ATOM 5281 C C . TRP A 1 665 ? 12.477 -37 -35.312 1 98.19 665 TRP A C 1
ATOM 5283 O O . TRP A 1 665 ? 12.594 -38.219 -35.406 1 98.19 665 TRP A O 1
ATOM 5293 N N . LYS A 1 666 ? 13.352 -36.312 -34.656 1 97.62 666 LYS A N 1
ATOM 5294 C CA . LYS A 1 666 ? 14.438 -36.812 -33.812 1 97.62 666 LYS A CA 1
ATOM 5295 C C . LYS A 1 666 ? 14.297 -36.344 -32.375 1 97.62 666 LYS A C 1
ATOM 5297 O O . LYS A 1 666 ? 14.133 -35.156 -32.125 1 97.62 666 LYS A O 1
ATOM 5302 N N . PRO A 1 667 ? 14.25 -37.344 -31.422 1 97.56 667 PRO A N 1
ATOM 5303 C CA . PRO A 1 667 ? 14.273 -36.906 -30.016 1 97.56 667 PRO A CA 1
ATOM 5304 C C . PRO A 1 667 ? 15.586 -36.219 -29.625 1 97.56 667 PRO A C 1
ATOM 5306 O O . PRO A 1 667 ? 16.656 -36.688 -30.031 1 97.56 667 PRO A O 1
ATOM 5309 N N . ILE A 1 668 ? 15.508 -35.156 -28.844 1 98 668 ILE A N 1
ATOM 5310 C CA . ILE A 1 668 ? 16.734 -34.438 -28.5 1 98 668 ILE A CA 1
ATOM 5311 C C . ILE A 1 668 ? 16.766 -34.188 -26.984 1 98 668 ILE A C 1
ATOM 5313 O O . ILE A 1 668 ? 17.344 -33.219 -26.516 1 98 668 ILE A O 1
ATOM 5317 N N . ALA A 1 669 ? 16.031 -35 -26.156 1 94.75 669 ALA A N 1
ATOM 5318 C CA . ALA A 1 669 ? 16.047 -34.875 -24.703 1 94.75 669 ALA A CA 1
ATOM 5319 C C . ALA A 1 669 ? 17.25 -35.562 -24.109 1 94.75 669 ALA A C 1
ATOM 5321 O O . ALA A 1 669 ? 17.359 -35.719 -22.891 1 94.75 669 ALA A O 1
ATOM 5322 N N . SER A 1 670 ? 18.188 -35.906 -24.672 1 85.81 670 SER A N 1
ATOM 5323 C CA . SER A 1 670 ? 19.453 -36.594 -24.391 1 85.81 670 SER A CA 1
ATOM 5324 C C . SER A 1 670 ? 19.609 -36.844 -22.891 1 85.81 670 SER A C 1
ATOM 5326 O O . SER A 1 670 ? 18.875 -37.656 -22.312 1 85.81 670 SER A O 1
ATOM 5328 N N . ASN A 1 671 ? 20.484 -36.156 -22.188 1 93.38 671 ASN A N 1
ATOM 5329 C CA . ASN A 1 671 ? 20.922 -36.312 -20.812 1 93.38 671 ASN A CA 1
ATOM 5330 C C . ASN A 1 671 ? 20.031 -35.531 -19.828 1 93.38 671 ASN A C 1
ATOM 5332 O O . ASN A 1 671 ? 20.391 -35.375 -18.656 1 93.38 671 ASN A O 1
ATOM 5336 N N . MET A 1 672 ? 18.891 -35.125 -20.234 1 95.75 672 MET A N 1
ATOM 5337 C CA . MET A 1 672 ? 18.031 -34.312 -19.359 1 95.75 672 MET A CA 1
ATOM 5338 C C . MET A 1 672 ? 17.328 -35.219 -18.344 1 95.75 672 MET A C 1
ATOM 5340 O O . MET A 1 672 ? 16.922 -36.312 -18.656 1 95.75 672 MET A O 1
ATOM 5344 N N . PRO A 1 673 ? 17.234 -34.656 -17.062 1 95.25 673 PRO A N 1
ATOM 5345 C CA . PRO A 1 673 ? 16.375 -35.406 -16.125 1 95.25 673 PRO A CA 1
ATOM 5346 C C . PRO A 1 673 ? 14.922 -35.469 -16.562 1 95.25 673 PRO A C 1
ATOM 5348 O O . PRO A 1 673 ? 14.445 -34.562 -17.266 1 95.25 673 PRO A O 1
ATOM 5351 N N . ASN A 1 674 ? 14.227 -36.5 -16.125 1 94.62 674 ASN A N 1
ATOM 5352 C CA . ASN A 1 674 ? 12.797 -36.625 -16.422 1 94.62 674 ASN A CA 1
ATOM 5353 C C . ASN A 1 674 ? 11.984 -35.531 -15.734 1 94.62 674 ASN A C 1
ATOM 5355 O O . ASN A 1 674 ? 12.047 -35.375 -14.516 1 94.62 674 ASN A O 1
ATOM 5359 N N . SER A 1 675 ? 11.312 -34.812 -16.438 1 95.69 675 SER A N 1
ATOM 5360 C CA . SER A 1 675 ? 10.406 -33.75 -15.984 1 95.69 675 SER A CA 1
ATOM 5361 C C . SER A 1 675 ? 9.531 -33.25 -17.125 1 95.69 675 SER A C 1
ATOM 5363 O O . SER A 1 675 ? 10.016 -33.031 -18.25 1 95.69 675 SER A O 1
ATOM 5365 N N . PRO A 1 676 ? 8.25 -33.062 -16.906 1 96.69 676 PRO A N 1
ATOM 5366 C CA . PRO A 1 676 ? 7.395 -32.531 -17.969 1 96.69 676 PRO A CA 1
ATOM 5367 C C . PRO A 1 676 ? 7.941 -31.234 -18.562 1 96.69 676 PRO A C 1
ATOM 5369 O O . PRO A 1 676 ? 8.43 -30.375 -17.828 1 96.69 676 PRO A O 1
ATOM 5372 N N . VAL A 1 677 ? 7.844 -31.094 -19.906 1 98.31 677 VAL A N 1
ATOM 5373 C CA . VAL A 1 677 ? 8.398 -29.922 -20.609 1 98.31 677 VAL A CA 1
ATOM 5374 C C . VAL A 1 677 ? 7.285 -28.922 -20.906 1 98.31 677 VAL A C 1
ATOM 5376 O O . VAL A 1 677 ? 6.219 -29.297 -21.391 1 98.31 677 VAL A O 1
ATOM 5379 N N . ASN A 1 678 ? 7.57 -27.672 -20.609 1 98.38 678 ASN A N 1
ATOM 5380 C CA . ASN A 1 678 ? 6.551 -26.641 -20.781 1 98.38 678 ASN A CA 1
ATOM 5381 C C . ASN A 1 678 ? 6.867 -25.719 -21.969 1 98.38 678 ASN A C 1
ATOM 5383 O O . ASN A 1 678 ? 5.953 -25.203 -22.609 1 98.38 678 ASN A O 1
ATOM 5387 N N . VAL A 1 679 ? 8.156 -25.469 -22.188 1 98.75 679 VAL A N 1
ATOM 5388 C CA . VAL A 1 679 ? 8.5 -24.453 -23.172 1 98.75 679 VAL A CA 1
ATOM 5389 C C . VAL A 1 679 ? 9.867 -24.75 -23.781 1 98.75 679 VAL A C 1
ATOM 5391 O O . VAL A 1 679 ? 10.734 -25.328 -23.109 1 98.75 679 VAL A O 1
ATOM 5394 N N . ILE A 1 680 ? 10.078 -24.391 -25.016 1 98.75 680 ILE A N 1
ATOM 5395 C CA . ILE A 1 680 ? 11.352 -24.406 -25.719 1 98.75 680 ILE A CA 1
ATOM 5396 C C . ILE A 1 680 ? 11.508 -23.125 -26.531 1 98.75 680 ILE A C 1
ATOM 5398 O O . ILE A 1 680 ? 10.547 -22.641 -27.141 1 98.75 680 ILE A O 1
ATOM 5402 N N . VAL A 1 681 ? 12.664 -22.531 -26.516 1 98.38 681 VAL A N 1
ATOM 5403 C CA . VAL A 1 681 ? 12.961 -21.328 -27.266 1 98.38 681 VAL A CA 1
ATOM 5404 C C . VAL A 1 681 ? 14.305 -21.469 -27.984 1 98.38 681 VAL A C 1
ATOM 5406 O O . VAL A 1 681 ? 15.273 -21.953 -27.391 1 98.38 681 VAL A O 1
ATOM 5409 N N . GLU A 1 682 ? 14.297 -21.156 -29.266 1 98.44 682 GLU A N 1
ATOM 5410 C CA . GLU A 1 682 ? 15.531 -21.078 -30.031 1 98.44 682 GLU A CA 1
ATOM 5411 C C . GLU A 1 682 ? 16.156 -19.703 -29.938 1 98.44 682 GLU A C 1
ATOM 5413 O O . GLU A 1 682 ? 15.461 -18.688 -30.062 1 98.44 682 GLU A O 1
ATOM 5418 N N . ASP A 1 683 ? 17.469 -19.703 -29.688 1 98.31 683 ASP A N 1
ATOM 5419 C CA . ASP A 1 683 ? 18.156 -18.406 -29.609 1 98.31 683 ASP A CA 1
ATOM 5420 C C . ASP A 1 683 ? 18.125 -17.703 -30.969 1 98.31 683 ASP A C 1
ATOM 5422 O O . ASP A 1 683 ? 18.297 -18.328 -32 1 98.31 683 ASP A O 1
ATOM 5426 N N . TYR A 1 684 ? 17.969 -16.375 -30.938 1 96.75 684 TYR A N 1
ATOM 5427 C CA . TYR A 1 684 ? 17.766 -15.664 -32.188 1 96.75 684 TYR A CA 1
ATOM 5428 C C . TYR A 1 684 ? 19.094 -15.32 -32.844 1 96.75 684 TYR A C 1
ATOM 5430 O O . TYR A 1 684 ? 19.141 -15 -34.031 1 96.75 684 TYR A O 1
ATOM 5438 N N . LYS A 1 685 ? 20.188 -15.391 -32.125 1 96.38 685 LYS A N 1
ATOM 5439 C CA . LYS A 1 685 ? 21.5 -15.047 -32.656 1 96.38 685 LYS A CA 1
ATOM 5440 C C . LYS A 1 685 ? 22.297 -16.297 -33 1 96.38 685 LYS A C 1
ATOM 5442 O O . LYS A 1 685 ? 23.062 -16.312 -33.969 1 96.38 685 LYS A O 1
ATOM 5447 N N . ASN A 1 686 ? 22.188 -17.312 -32.188 1 96.5 686 ASN A N 1
ATOM 5448 C CA . ASN A 1 686 ? 22.953 -18.547 -32.312 1 96.5 686 ASN A CA 1
ATOM 5449 C C . ASN A 1 686 ? 22.016 -19.75 -32.5 1 96.5 686 ASN A C 1
ATOM 5451 O O . ASN A 1 686 ? 21.422 -20.219 -31.516 1 96.5 686 ASN A O 1
ATOM 5455 N N . GLU A 1 687 ? 21.969 -20.375 -33.656 1 96.25 687 GLU A N 1
ATOM 5456 C CA . GLU A 1 687 ? 21.016 -21.422 -34 1 96.25 687 GLU A CA 1
ATOM 5457 C C . GLU A 1 687 ? 21.281 -22.703 -33.219 1 96.25 687 GLU A C 1
ATOM 5459 O O . GLU A 1 687 ? 20.438 -23.609 -33.156 1 96.25 687 GLU A O 1
ATOM 5464 N N . ASN A 1 688 ? 22.422 -22.828 -32.562 1 96.38 688 ASN A N 1
ATOM 5465 C CA . ASN A 1 688 ? 22.766 -24.031 -31.812 1 96.38 688 ASN A CA 1
ATOM 5466 C C . ASN A 1 688 ? 22.234 -23.969 -30.391 1 96.38 688 ASN A C 1
ATOM 5468 O O . ASN A 1 688 ? 22.203 -24.984 -29.688 1 96.38 688 ASN A O 1
ATOM 5472 N N . ILE A 1 689 ? 21.875 -22.797 -29.969 1 97.88 689 ILE A N 1
ATOM 5473 C CA . ILE A 1 689 ? 21.469 -22.609 -28.578 1 97.88 689 ILE A CA 1
ATOM 5474 C C . ILE A 1 689 ? 19.953 -22.781 -28.469 1 97.88 689 ILE A C 1
ATOM 5476 O O . ILE A 1 689 ? 19.188 -22.109 -29.188 1 97.88 689 ILE A O 1
ATOM 5480 N N . LEU A 1 690 ? 19.5 -23.703 -27.625 1 98.44 690 LEU A N 1
ATOM 5481 C CA . LEU A 1 690 ? 18.109 -23.844 -27.234 1 98.44 690 LEU A CA 1
ATOM 5482 C C . LEU A 1 690 ? 17.953 -23.703 -25.719 1 98.44 690 LEU A C 1
ATOM 5484 O O . LEU A 1 690 ? 18.844 -24.094 -24.969 1 98.44 690 LEU A O 1
ATOM 5488 N N . TYR A 1 691 ? 16.922 -23.078 -25.266 1 98.81 691 TYR A N 1
ATOM 5489 C CA . TYR A 1 691 ? 16.516 -23.016 -23.875 1 98.81 691 TYR A CA 1
ATOM 5490 C C . TYR A 1 691 ? 15.234 -23.828 -23.641 1 98.81 691 TYR A C 1
ATOM 5492 O O . TYR A 1 691 ? 14.273 -23.703 -24.406 1 98.81 691 TYR A O 1
ATOM 5500 N N . VAL A 1 692 ? 15.18 -24.641 -22.625 1 98.75 692 VAL A N 1
ATOM 5501 C CA . VAL A 1 692 ? 14.008 -25.469 -22.328 1 98.75 692 VAL A CA 1
ATOM 5502 C C . VAL A 1 692 ? 13.609 -25.297 -20.875 1 98.75 692 VAL A C 1
ATOM 5504 O O . VAL A 1 692 ? 14.453 -25.375 -19.969 1 98.75 692 VAL A O 1
ATOM 5507 N N . GLY A 1 693 ? 12.32 -24.969 -20.609 1 98.69 693 GLY A N 1
ATOM 5508 C CA . GLY A 1 693 ? 11.758 -24.922 -19.281 1 98.69 693 GLY A CA 1
ATOM 5509 C C . GLY A 1 693 ? 10.922 -26.141 -18.938 1 98.69 693 GLY A C 1
ATOM 5510 O O . GLY A 1 693 ? 10.086 -26.562 -19.734 1 98.69 693 GLY A O 1
ATOM 5511 N N . THR A 1 694 ? 11.156 -26.719 -17.812 1 98 694 THR A N 1
ATOM 5512 C CA . THR A 1 694 ? 10.414 -27.875 -17.312 1 98 694 THR A CA 1
ATOM 5513 C C . THR A 1 694 ? 9.734 -27.547 -15.977 1 98 694 THR A C 1
ATOM 5515 O O . THR A 1 694 ? 9.773 -26.406 -15.523 1 98 694 THR A O 1
ATOM 5518 N N . ASP A 1 695 ? 9.109 -28.578 -15.352 1 96.5 695 ASP A N 1
ATOM 5519 C CA . ASP A 1 695 ? 8.414 -28.375 -14.086 1 96.5 695 ASP A CA 1
ATOM 5520 C C . ASP A 1 695 ? 9.414 -28.25 -12.93 1 96.5 695 ASP A C 1
ATOM 5522 O O . ASP A 1 695 ? 9.031 -27.906 -11.812 1 96.5 695 ASP A O 1
ATOM 5526 N N . ASN A 1 696 ? 10.688 -28.438 -13.258 1 91.31 696 ASN A N 1
ATOM 5527 C CA . ASN A 1 696 ? 11.617 -28.406 -12.133 1 91.31 696 ASN A CA 1
ATOM 5528 C C . ASN A 1 696 ? 12.883 -27.641 -12.477 1 91.31 696 ASN A C 1
ATOM 5530 O O . ASN A 1 696 ? 13.891 -27.75 -11.781 1 91.31 696 ASN A O 1
ATOM 5534 N N . GLY A 1 697 ? 12.82 -26.906 -13.602 1 95.75 697 GLY A N 1
ATOM 5535 C CA . GLY A 1 697 ? 14.031 -26.141 -13.859 1 95.75 697 GLY A CA 1
ATOM 5536 C C . GLY A 1 697 ? 14.141 -25.656 -15.289 1 95.75 697 GLY A C 1
ATOM 5537 O O . GLY A 1 697 ? 13.219 -25.859 -16.094 1 95.75 697 GLY A O 1
ATOM 5538 N N . LEU A 1 698 ? 15.258 -24.953 -15.539 1 98.44 698 LEU A N 1
ATOM 5539 C CA . LEU A 1 698 ? 15.625 -24.391 -16.828 1 98.44 698 LEU A CA 1
ATOM 5540 C C . LEU A 1 698 ? 16.922 -24.984 -17.344 1 98.44 698 LEU A C 1
ATOM 5542 O O . LEU A 1 698 ? 17.875 -25.172 -16.578 1 98.44 698 LEU A O 1
ATOM 5546 N N . TYR A 1 699 ? 16.984 -25.312 -18.656 1 98.5 699 TYR A N 1
ATOM 5547 C CA . TYR A 1 699 ? 18.141 -25.969 -19.266 1 98.5 699 TYR A CA 1
ATOM 5548 C C . TYR A 1 699 ? 18.547 -25.266 -20.547 1 98.5 699 TYR A C 1
ATOM 5550 O O . TYR A 1 699 ? 17.734 -24.578 -21.172 1 98.5 699 TYR A O 1
ATOM 5558 N N . ILE A 1 700 ? 19.812 -25.5 -20.906 1 98.19 700 ILE A N 1
ATOM 5559 C CA . ILE A 1 700 ? 20.375 -24.906 -22.109 1 98.19 700 ILE A CA 1
ATOM 5560 C C . ILE A 1 700 ? 21.219 -25.922 -22.875 1 98.19 700 ILE A C 1
ATOM 5562 O O . ILE A 1 700 ? 21.75 -26.859 -22.266 1 98.19 700 ILE A O 1
ATOM 5566 N N . THR A 1 701 ? 21.188 -25.875 -24.156 1 97 701 THR A N 1
ATOM 5567 C CA . THR A 1 701 ? 22.109 -26.609 -25 1 97 701 THR A CA 1
ATOM 5568 C C . THR A 1 701 ? 22.812 -25.672 -25.984 1 97 701 THR A C 1
ATOM 5570 O O . THR A 1 701 ? 22.25 -24.656 -26.391 1 97 701 THR A O 1
ATOM 5573 N N . LEU A 1 702 ? 24.078 -26 -26.297 1 95.25 702 LEU A N 1
ATOM 5574 C CA . LEU A 1 702 ? 24.859 -25.219 -27.234 1 95.25 702 LEU A CA 1
ATOM 5575 C C . LEU A 1 702 ? 25.109 -26.016 -28.516 1 95.25 702 LEU A C 1
ATOM 5577 O O . LEU A 1 702 ? 25.891 -25.594 -29.375 1 95.25 702 LEU A O 1
ATOM 5581 N N . ASP A 1 703 ? 24.422 -27.156 -28.688 1 94.38 703 ASP A N 1
ATOM 5582 C CA . ASP A 1 703 ? 24.656 -28 -29.859 1 94.38 703 ASP A CA 1
ATOM 5583 C C . ASP A 1 703 ? 23.344 -28.578 -30.391 1 94.38 703 ASP A C 1
ATOM 5585 O O . ASP A 1 703 ? 23.281 -29.734 -30.797 1 94.38 703 ASP A O 1
ATOM 5589 N N . ARG A 1 704 ? 22.281 -27.766 -30.172 1 94.88 704 ARG A N 1
ATOM 5590 C CA . ARG A 1 704 ? 20.953 -28.047 -30.703 1 94.88 704 ARG A CA 1
ATOM 5591 C C . ARG A 1 704 ? 20.391 -29.344 -30.141 1 94.88 704 ARG A C 1
ATOM 5593 O O . ARG A 1 704 ? 19.797 -30.141 -30.859 1 94.88 704 ARG A O 1
ATOM 5600 N N . GLY A 1 705 ? 20.703 -29.688 -28.922 1 94.25 705 GLY A N 1
ATOM 5601 C CA . GLY A 1 705 ? 19.984 -30.719 -28.188 1 94.25 705 GLY A CA 1
ATOM 5602 C C . GLY A 1 705 ? 20.812 -31.969 -27.953 1 94.25 705 GLY A C 1
ATOM 5603 O O . GLY A 1 705 ? 20.312 -32.969 -27.422 1 94.25 705 GLY A O 1
ATOM 5604 N N . LEU A 1 706 ? 22.109 -32 -28.266 1 93.69 706 LEU A N 1
ATOM 5605 C CA . LEU A 1 706 ? 22.953 -33.156 -28.031 1 93.69 706 LEU A CA 1
ATOM 5606 C C . LEU A 1 706 ? 23.281 -33.312 -26.562 1 93.69 706 LEU A C 1
ATOM 5608 O O . LEU A 1 706 ? 23.219 -34.406 -26 1 93.69 706 LEU A O 1
ATOM 5612 N N . VAL A 1 707 ? 23.703 -32.25 -25.984 1 94.38 707 VAL A N 1
ATOM 5613 C CA . VAL A 1 707 ? 24 -32.219 -24.562 1 94.38 707 VAL A CA 1
ATOM 5614 C C . VAL A 1 707 ? 23.312 -31.031 -23.906 1 94.38 707 VAL A C 1
ATOM 5616 O O . VAL A 1 707 ? 23.391 -29.906 -24.406 1 94.38 707 VAL A O 1
ATOM 5619 N N . TRP A 1 708 ? 22.609 -31.328 -22.828 1 96.81 708 TRP A N 1
ATOM 5620 C CA . TRP A 1 708 ? 21.922 -30.281 -22.094 1 96.81 708 TRP A CA 1
ATOM 5621 C C . TRP A 1 708 ? 22.656 -29.953 -20.797 1 96.81 708 TRP A C 1
ATOM 5623 O O . TRP A 1 708 ? 23.25 -30.828 -20.172 1 96.81 708 TRP A O 1
ATOM 5633 N N . GLN A 1 709 ? 22.656 -28.688 -20.406 1 96 709 GLN A N 1
ATOM 5634 C CA . GLN A 1 709 ? 23.219 -28.188 -19.172 1 96 709 GLN A CA 1
ATOM 5635 C C . GLN A 1 709 ? 22.156 -27.469 -18.328 1 96 709 GLN A C 1
ATOM 5637 O O . GLN A 1 709 ? 21.172 -26.969 -18.859 1 96 709 GLN A O 1
ATOM 5642 N N . ASP A 1 710 ? 22.469 -27.531 -16.953 1 97.06 710 ASP A N 1
ATOM 5643 C CA . ASP A 1 710 ? 21.609 -26.75 -16.062 1 97.06 710 ASP A CA 1
ATOM 5644 C C . ASP A 1 710 ? 21.781 -25.25 -16.297 1 97.06 710 ASP A C 1
ATOM 5646 O O . ASP A 1 710 ? 22.891 -24.781 -16.578 1 97.06 710 ASP A O 1
ATOM 5650 N N . PHE A 1 711 ? 20.734 -24.469 -16.25 1 98.25 711 PHE A N 1
ATOM 5651 C CA . PHE A 1 711 ? 20.719 -23.016 -16.453 1 98.25 711 PHE A CA 1
ATOM 5652 C C . PHE A 1 711 ? 19.828 -22.328 -15.43 1 98.25 711 PHE A C 1
ATOM 5654 O O . PHE A 1 711 ? 18.953 -21.531 -15.797 1 98.25 711 PHE A O 1
ATOM 5661 N N . THR A 1 712 ? 20 -22.656 -14.109 1 97.06 712 THR A N 1
ATOM 5662 C CA . THR A 1 712 ? 19.047 -22.203 -13.102 1 97.06 712 THR A CA 1
ATOM 5663 C C . THR A 1 712 ? 19.766 -21.422 -12 1 97.06 712 THR A C 1
ATOM 5665 O O . THR A 1 712 ? 19.203 -21.188 -10.93 1 97.06 712 THR A O 1
ATOM 5668 N N . SER A 1 713 ? 21.078 -21.047 -12.195 1 96.38 713 SER A N 1
ATOM 5669 C CA . SER A 1 713 ? 21.797 -20.375 -11.125 1 96.38 713 SER A CA 1
ATOM 5670 C C . SER A 1 713 ? 21.062 -19.125 -10.664 1 96.38 713 SER A C 1
ATOM 5672 O O . SER A 1 713 ? 20.719 -18.266 -11.477 1 96.38 713 SER A O 1
ATOM 5674 N N . GLY A 1 714 ? 20.812 -19.094 -9.367 1 96.06 714 GLY A N 1
ATOM 5675 C CA . GLY A 1 714 ? 20.078 -17.969 -8.797 1 96.06 714 GLY A CA 1
ATOM 5676 C C . GLY A 1 714 ? 18.594 -18.219 -8.672 1 96.06 714 GLY A C 1
ATOM 5677 O O . GLY A 1 714 ? 17.859 -17.391 -8.109 1 96.06 714 GLY A O 1
ATOM 5678 N N . MET A 1 715 ? 18.094 -19.344 -9.078 1 97.12 715 MET A N 1
ATOM 5679 C CA . MET A 1 715 ? 16.688 -19.703 -9.008 1 97.12 715 MET A CA 1
ATOM 5680 C C . MET A 1 715 ? 16.484 -20.969 -8.203 1 97.12 715 MET A C 1
ATOM 5682 O O . MET A 1 715 ? 17.328 -21.875 -8.25 1 97.12 715 MET A O 1
ATOM 5686 N N . PRO A 1 716 ? 15.375 -21.062 -7.461 1 96.56 716 PRO A N 1
ATOM 5687 C CA . PRO A 1 716 ? 15.055 -22.359 -6.863 1 96.56 716 PRO A CA 1
ATOM 5688 C C . PRO A 1 716 ? 14.461 -23.344 -7.871 1 96.56 716 PRO A C 1
ATOM 5690 O O . PRO A 1 716 ? 14.359 -23.031 -9.062 1 96.56 716 PRO A O 1
ATOM 5693 N N . LYS A 1 717 ? 14.188 -24.625 -7.355 1 96.31 717 LYS A N 1
ATOM 5694 C CA . LYS A 1 717 ? 13.578 -25.641 -8.203 1 96.31 717 LYS A CA 1
ATOM 5695 C C . LYS A 1 717 ? 12.086 -25.375 -8.398 1 96.31 717 LYS A C 1
ATOM 5697 O O . LYS A 1 717 ? 11.258 -25.875 -7.629 1 96.31 717 LYS A O 1
ATOM 5702 N N . VAL A 1 718 ? 11.75 -24.641 -9.391 1 97 718 VAL A N 1
ATOM 5703 C CA . VAL A 1 718 ? 10.383 -24.203 -9.648 1 97 718 VAL A CA 1
ATOM 5704 C C . VAL A 1 718 ? 10.031 -24.453 -11.117 1 97 718 VAL A C 1
ATOM 5706 O O . VAL A 1 718 ? 10.922 -24.594 -11.961 1 97 718 VAL A O 1
ATOM 5709 N N . ALA A 1 719 ? 8.766 -24.578 -11.383 1 97.69 719 ALA A N 1
ATOM 5710 C CA . ALA A 1 719 ? 8.312 -24.797 -12.75 1 97.69 719 ALA A CA 1
ATOM 5711 C C . ALA A 1 719 ? 8.547 -23.578 -13.625 1 97.69 719 ALA A C 1
ATOM 5713 O O . ALA A 1 719 ? 8.242 -22.453 -13.219 1 97.69 719 ALA A O 1
ATOM 5714 N N . ILE A 1 720 ? 9.117 -23.797 -14.797 1 98.5 720 ILE A N 1
ATOM 5715 C CA . ILE A 1 720 ? 9.32 -22.75 -15.805 1 98.5 720 ILE A CA 1
ATOM 5716 C C . ILE A 1 720 ? 8.289 -22.906 -16.922 1 98.5 720 ILE A C 1
ATOM 5718 O O . ILE A 1 720 ? 8.375 -23.828 -17.734 1 98.5 720 ILE A O 1
ATOM 5722 N N . HIS A 1 721 ? 7.387 -21.906 -17.062 1 97.94 721 HIS A N 1
ATOM 5723 C CA . HIS A 1 721 ? 6.258 -22.078 -17.969 1 97.94 721 HIS A CA 1
ATOM 5724 C C . HIS A 1 721 ? 6.496 -21.359 -19.297 1 97.94 721 HIS A C 1
ATOM 5726 O O . HIS A 1 721 ? 5.902 -21.719 -20.312 1 97.94 721 HIS A O 1
ATOM 5732 N N . ASP A 1 722 ? 7.301 -20.312 -19.172 1 98.62 722 ASP A N 1
ATOM 5733 C CA . ASP A 1 722 ? 7.48 -19.562 -20.422 1 98.62 722 ASP A CA 1
ATOM 5734 C C . ASP A 1 722 ? 8.812 -18.812 -20.422 1 98.62 722 ASP A C 1
ATOM 5736 O O . ASP A 1 722 ? 9.406 -18.578 -19.359 1 98.62 722 ASP A O 1
ATOM 5740 N N . LEU A 1 723 ? 9.305 -18.547 -21.625 1 98.75 723 LEU A N 1
ATOM 5741 C CA . LEU A 1 723 ? 10.555 -17.844 -21.875 1 98.75 723 LEU A CA 1
ATOM 5742 C C . LEU A 1 723 ? 10.406 -16.859 -23.031 1 98.75 723 LEU A C 1
ATOM 5744 O O . LEU A 1 723 ? 9.68 -17.141 -23.984 1 98.75 723 LEU A O 1
ATOM 5748 N N . VAL A 1 724 ? 11.086 -15.758 -22.891 1 98.62 724 VAL A N 1
ATOM 5749 C CA . VAL A 1 724 ? 11.148 -14.844 -24.031 1 98.62 724 VAL A CA 1
ATOM 5750 C C . VAL A 1 724 ? 12.484 -14.109 -24.031 1 98.62 724 VAL A C 1
ATOM 5752 O O . VAL A 1 724 ? 13.031 -13.805 -22.969 1 98.62 724 VAL A O 1
ATOM 5755 N N . LEU A 1 725 ? 13.07 -13.992 -25.219 1 98.25 725 LEU A N 1
ATOM 5756 C CA . LEU A 1 725 ? 14.305 -13.242 -25.391 1 98.25 725 LEU A CA 1
ATOM 5757 C C . LEU A 1 725 ? 14.023 -11.828 -25.875 1 98.25 725 LEU A C 1
ATOM 5759 O O . LEU A 1 725 ? 13.258 -11.633 -26.828 1 98.25 725 LEU A O 1
ATOM 5763 N N . GLN A 1 726 ? 14.555 -10.867 -25.234 1 98 726 GLN A N 1
ATOM 5764 C CA . GLN A 1 726 ? 14.531 -9.492 -25.734 1 98 726 GLN A CA 1
ATOM 5765 C C . GLN A 1 726 ? 15.719 -9.227 -26.656 1 98 726 GLN A C 1
ATOM 5767 O O . GLN A 1 726 ? 16.875 -9.219 -26.203 1 98 726 GLN A O 1
ATOM 5772 N N . LYS A 1 727 ? 15.492 -8.898 -27.859 1 95.12 727 LYS A N 1
ATOM 5773 C CA . LYS A 1 727 ? 16.5 -8.945 -28.922 1 95.12 727 LYS A CA 1
ATOM 5774 C C . LYS A 1 727 ? 17.484 -7.797 -28.781 1 95.12 727 LYS A C 1
ATOM 5776 O O . LYS A 1 727 ? 18.656 -7.938 -29.141 1 95.12 727 LYS A O 1
ATOM 5781 N N . LYS A 1 728 ? 17.062 -6.656 -28.344 1 95.56 728 LYS A N 1
ATOM 5782 C CA . LYS A 1 728 ? 17.938 -5.496 -28.25 1 95.56 728 LYS A CA 1
ATOM 5783 C C . LYS A 1 728 ? 18.875 -5.609 -27.047 1 95.56 728 LYS A C 1
ATOM 5785 O O . LYS A 1 728 ? 20.062 -5.297 -27.141 1 95.56 728 LYS A O 1
ATOM 5790 N N . SER A 1 729 ? 18.359 -6.152 -25.969 1 96.62 729 SER A N 1
ATOM 5791 C CA . SER A 1 729 ? 19.141 -6.184 -24.734 1 96.62 729 SER A CA 1
ATOM 5792 C C . SER A 1 729 ? 19.859 -7.516 -24.562 1 96.62 729 SER A C 1
ATOM 5794 O O . SER A 1 729 ? 20.781 -7.629 -23.75 1 96.62 729 SER A O 1
ATOM 5796 N N . ASN A 1 730 ? 19.453 -8.57 -25.312 1 97.62 730 ASN A N 1
ATOM 5797 C CA . ASN A 1 730 ? 19.922 -9.938 -25.156 1 97.62 730 ASN A CA 1
ATOM 5798 C C . ASN A 1 730 ? 19.562 -10.5 -23.781 1 97.62 730 ASN A C 1
ATOM 5800 O O . ASN A 1 730 ? 20.328 -11.273 -23.203 1 97.62 730 ASN A O 1
ATOM 5804 N N . ASP A 1 731 ? 18.484 -10.047 -23.219 1 98.5 731 ASP A N 1
ATOM 5805 C CA . ASP A 1 731 ? 18 -10.594 -21.953 1 98.5 731 ASP A CA 1
ATOM 5806 C C . ASP A 1 731 ? 17.078 -11.781 -22.188 1 98.5 731 ASP A C 1
ATOM 5808 O O . ASP A 1 731 ? 16.25 -11.758 -23.094 1 98.5 731 ASP A O 1
ATOM 5812 N N . LEU A 1 732 ? 17.25 -12.812 -21.438 1 98.75 732 LEU A N 1
ATOM 5813 C CA . LEU A 1 732 ? 16.266 -13.891 -21.312 1 98.75 732 LEU A CA 1
ATOM 5814 C C . LEU A 1 732 ? 15.359 -13.656 -20.109 1 98.75 732 LEU A C 1
ATOM 5816 O O . LEU A 1 732 ? 15.828 -13.523 -18.984 1 98.75 732 LEU A O 1
ATOM 5820 N N . ILE A 1 733 ? 14.078 -13.508 -20.359 1 98.88 733 ILE A N 1
ATOM 5821 C CA . ILE A 1 733 ? 13.086 -13.383 -19.312 1 98.88 733 ILE A CA 1
ATOM 5822 C C . ILE A 1 733 ? 12.414 -14.734 -19.062 1 98.88 733 ILE A C 1
ATOM 5824 O O . ILE A 1 733 ? 12 -15.406 -20.016 1 98.88 733 ILE A O 1
ATOM 5828 N N . VAL A 1 734 ? 12.328 -15.117 -17.781 1 98.81 734 VAL A N 1
ATOM 5829 C CA . VAL A 1 734 ? 11.805 -16.422 -17.375 1 98.81 734 VAL A CA 1
ATOM 5830 C C . VAL A 1 734 ? 10.5 -16.234 -16.609 1 98.81 734 VAL A C 1
ATOM 5832 O O . VAL A 1 734 ? 10.469 -15.547 -15.586 1 98.81 734 VAL A O 1
ATOM 5835 N N . GLY A 1 735 ? 9.391 -16.766 -17.109 1 98.62 735 GLY A N 1
ATOM 5836 C CA . GLY A 1 735 ? 8.148 -16.859 -16.359 1 98.62 735 GLY A CA 1
ATOM 5837 C C . GLY A 1 735 ? 8.016 -18.141 -15.57 1 98.62 735 GLY A C 1
ATOM 5838 O O . GLY A 1 735 ? 7.855 -19.219 -16.156 1 98.62 735 GLY A O 1
ATOM 5839 N N . THR A 1 736 ? 8.07 -18.031 -14.219 1 98.38 736 THR A N 1
ATOM 5840 C CA . THR A 1 736 ? 7.918 -19.203 -13.375 1 98.38 736 THR A CA 1
ATOM 5841 C C . THR A 1 736 ? 6.484 -19.328 -12.867 1 98.38 736 THR A C 1
ATOM 5843 O O . THR A 1 736 ? 5.762 -18.344 -12.773 1 98.38 736 THR A O 1
ATOM 5846 N N . HIS A 1 737 ? 6.109 -20.547 -12.602 1 97.75 737 HIS A N 1
ATOM 5847 C CA . HIS A 1 737 ? 4.84 -20.766 -11.922 1 97.75 737 HIS A CA 1
ATOM 5848 C C . HIS A 1 737 ? 5.047 -20.953 -10.422 1 97.75 737 HIS A C 1
ATOM 5850 O O . HIS A 1 737 ? 4.785 -22.031 -9.883 1 97.75 737 HIS A O 1
ATOM 5856 N N . GLY A 1 738 ? 5.371 -19.906 -9.75 1 97.62 738 GLY A N 1
ATOM 5857 C CA . GLY A 1 738 ? 5.5 -20.016 -8.305 1 97.62 738 GLY A CA 1
ATOM 5858 C C . GLY A 1 738 ? 6.535 -19.078 -7.723 1 97.62 738 GLY A C 1
ATOM 5859 O O . GLY A 1 738 ? 6.539 -18.812 -6.52 1 97.62 738 GLY A O 1
ATOM 5860 N N . ARG A 1 739 ? 7.453 -18.562 -8.531 1 98.25 739 ARG A N 1
ATOM 5861 C CA . ARG A 1 739 ? 8.453 -17.625 -8.039 1 98.25 739 ARG A CA 1
ATOM 5862 C C . ARG A 1 739 ? 8.555 -16.406 -8.953 1 98.25 739 ARG A C 1
ATOM 5864 O O . ARG A 1 739 ? 9.617 -15.789 -9.07 1 98.25 739 ARG A O 1
ATOM 5871 N N . SER A 1 740 ? 7.547 -16.125 -9.656 1 98.25 740 SER A N 1
ATOM 5872 C CA . SER A 1 740 ? 7.336 -14.922 -10.461 1 98.25 740 SER A CA 1
ATOM 5873 C C . SER A 1 740 ? 8.305 -14.875 -11.641 1 98.25 740 SER A C 1
ATOM 5875 O O . SER A 1 740 ? 8.414 -15.844 -12.398 1 98.25 740 SER A O 1
ATOM 5877 N N . LEU A 1 741 ? 8.992 -13.68 -11.867 1 98.62 741 LEU A N 1
ATOM 5878 C CA . LEU A 1 741 ? 9.789 -13.484 -13.07 1 98.62 741 LEU A CA 1
ATOM 5879 C C . LEU A 1 741 ? 11.273 -13.383 -12.734 1 98.62 741 LEU A C 1
ATOM 5881 O O . LEU A 1 741 ? 11.641 -12.828 -11.703 1 98.62 741 LEU A O 1
ATOM 5885 N N . TYR A 1 742 ? 12.086 -13.93 -13.609 1 98.62 742 TYR A N 1
ATOM 5886 C CA . TYR A 1 742 ? 13.539 -13.805 -13.516 1 98.62 742 TYR A CA 1
ATOM 5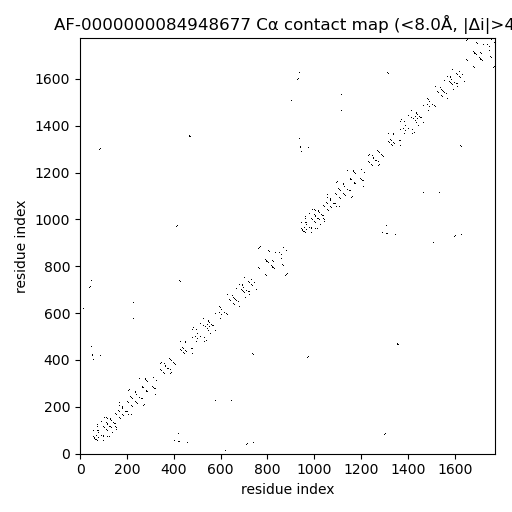887 C C . TYR A 1 742 ? 14.117 -13.289 -14.828 1 98.62 742 TYR A C 1
ATOM 5889 O O . TYR A 1 742 ? 13.469 -13.359 -15.875 1 98.62 742 TYR A O 1
ATOM 5897 N N . LYS A 1 743 ? 15.32 -12.766 -14.734 1 98.5 743 LYS A N 1
ATOM 5898 C CA . LYS A 1 743 ? 16.016 -12.227 -15.891 1 98.5 743 LYS A CA 1
ATOM 5899 C C . LYS A 1 743 ? 17.516 -12.57 -15.836 1 98.5 743 LYS A C 1
ATOM 5901 O O . LYS A 1 743 ? 18.109 -12.602 -14.766 1 98.5 743 LYS A O 1
ATOM 5906 N N . VAL A 1 744 ? 18.109 -12.82 -17.016 1 98.25 744 VAL A N 1
ATOM 5907 C CA . VAL A 1 744 ? 19.562 -12.938 -17.141 1 98.25 744 VAL A CA 1
ATOM 5908 C C . VAL A 1 744 ? 19.984 -12.43 -18.531 1 98.25 744 VAL A C 1
ATOM 5910 O O . VAL A 1 744 ? 19.219 -12.516 -19.484 1 98.25 744 VAL A O 1
ATOM 5913 N N . ASN A 1 745 ? 21.125 -11.844 -18.641 1 97.62 745 ASN A N 1
ATOM 5914 C CA . ASN A 1 745 ? 21.672 -11.438 -19.922 1 97.62 745 ASN A CA 1
ATOM 5915 C C . ASN A 1 745 ? 22.469 -12.57 -20.578 1 97.62 745 ASN A C 1
ATOM 5917 O O . ASN A 1 745 ? 23.344 -13.164 -19.938 1 97.62 745 ASN A O 1
ATOM 5921 N N . VAL A 1 746 ? 22.203 -12.898 -21.859 1 97.75 746 VAL A N 1
ATOM 5922 C CA . VAL A 1 746 ? 22.797 -14.086 -22.469 1 97.75 746 VAL A CA 1
ATOM 5923 C C . VAL A 1 746 ? 23.75 -13.68 -23.594 1 97.75 746 VAL A C 1
ATOM 5925 O O . VAL A 1 746 ? 24.141 -14.508 -24.406 1 97.75 746 VAL A O 1
ATOM 5928 N N . GLU A 1 747 ? 24.109 -12.453 -23.672 1 96.19 747 GLU A N 1
ATOM 5929 C CA . GLU A 1 747 ? 25 -11.977 -24.719 1 96.19 747 GLU A CA 1
ATOM 5930 C C . GLU A 1 747 ? 26.281 -12.812 -24.781 1 96.19 747 GLU A C 1
ATOM 5932 O O . GLU A 1 747 ? 26.703 -13.227 -25.859 1 96.19 747 GLU A O 1
ATOM 5937 N N . LYS A 1 748 ? 26.922 -13.062 -23.719 1 94.94 748 LYS A N 1
ATOM 5938 C CA . LYS A 1 748 ? 28.172 -13.812 -23.672 1 94.94 748 LYS A CA 1
ATOM 5939 C C . LYS A 1 748 ? 27.938 -15.281 -24 1 94.94 748 LYS A C 1
ATOM 5941 O O . LYS A 1 748 ? 28.812 -15.93 -24.578 1 94.94 748 LYS A O 1
ATOM 5946 N N . VAL A 1 749 ? 26.828 -15.805 -23.641 1 95.75 749 VAL A N 1
ATOM 5947 C CA . VAL A 1 749 ? 26.453 -17.172 -23.984 1 95.75 749 VAL A CA 1
ATOM 5948 C C . VAL A 1 749 ? 26.359 -17.312 -25.5 1 95.75 749 VAL A C 1
ATOM 5950 O O . VAL A 1 749 ? 26.859 -18.297 -26.062 1 95.75 749 VAL A O 1
ATOM 5953 N N . GLN A 1 750 ? 25.781 -16.375 -26.109 1 95.44 750 GLN A N 1
ATOM 5954 C CA . GLN A 1 750 ? 25.531 -16.375 -27.547 1 95.44 750 GLN A CA 1
ATOM 5955 C C . GLN A 1 750 ? 26.828 -16.375 -28.344 1 95.44 750 GLN A C 1
ATOM 5957 O O . GLN A 1 750 ? 26.844 -16.719 -29.516 1 95.44 750 GLN A O 1
ATOM 5962 N N . GLN A 1 751 ? 27.891 -16.047 -27.672 1 91.69 751 GLN A N 1
ATOM 5963 C CA . GLN A 1 751 ? 29.188 -15.953 -28.328 1 91.69 751 GLN A CA 1
ATOM 5964 C C . GLN A 1 751 ? 29.938 -17.281 -28.25 1 91.69 751 GLN A C 1
ATOM 5966 O O . GLN A 1 751 ? 30.969 -17.453 -28.906 1 91.69 751 GLN A O 1
ATOM 5971 N N . ILE A 1 752 ? 29.453 -18.172 -27.516 1 91.12 752 ILE A N 1
ATOM 5972 C CA . ILE A 1 752 ? 30.109 -19.469 -27.391 1 91.12 752 ILE A CA 1
ATOM 5973 C C . ILE A 1 752 ? 29.75 -20.344 -28.594 1 91.12 752 ILE A C 1
ATOM 5975 O O . ILE A 1 752 ? 28.562 -20.625 -28.828 1 91.12 752 ILE A O 1
ATOM 5979 N N . ASN A 1 753 ? 30.672 -20.703 -29.344 1 84.12 753 ASN A N 1
ATOM 5980 C CA . ASN A 1 753 ? 30.5 -21.578 -30.516 1 84.12 753 ASN A CA 1
ATOM 5981 C C . ASN A 1 753 ? 31.625 -22.594 -30.609 1 84.12 753 ASN A C 1
ATOM 5983 O O . ASN A 1 753 ? 32.406 -22.75 -29.688 1 84.12 753 ASN A O 1
ATOM 5987 N N . ASP A 1 754 ? 31.531 -23.391 -31.672 1 77.19 754 ASP A N 1
ATOM 5988 C CA . ASP A 1 754 ? 32.5 -24.453 -31.859 1 77.19 754 ASP A CA 1
ATOM 5989 C C . ASP A 1 754 ? 33.938 -23.891 -31.875 1 77.19 754 ASP A C 1
ATOM 5991 O O . ASP A 1 754 ? 34.875 -24.516 -31.375 1 77.19 754 ASP A O 1
ATOM 5995 N N . GLN A 1 755 ? 34.031 -22.781 -32.438 1 70.69 755 GLN A N 1
ATOM 5996 C CA . GLN A 1 755 ? 35.344 -22.156 -32.469 1 70.69 755 GLN A CA 1
ATOM 5997 C C . GLN A 1 755 ? 35.844 -21.75 -31.094 1 70.69 755 GLN A C 1
ATOM 5999 O O . GLN A 1 755 ? 37.031 -21.828 -30.781 1 70.69 755 GLN A O 1
ATOM 6004 N N . THR A 1 756 ? 34.844 -21.422 -30.328 1 72.31 756 THR A N 1
ATOM 6005 C CA . THR A 1 756 ? 35.188 -21.016 -28.969 1 72.31 756 THR A CA 1
ATOM 6006 C C . THR A 1 756 ? 35.688 -22.203 -28.141 1 72.31 756 THR A C 1
ATOM 6008 O O . THR A 1 756 ? 36.594 -22.062 -27.312 1 72.31 756 THR A O 1
ATOM 6011 N N . HIS A 1 757 ? 35.125 -23.312 -28.453 1 70 757 HIS A N 1
ATOM 6012 C CA . HIS A 1 757 ? 35.5 -24.5 -27.703 1 70 757 HIS A CA 1
ATOM 6013 C C . HIS A 1 757 ? 36.938 -24.891 -28 1 70 757 HIS A C 1
ATOM 6015 O O . HIS A 1 757 ? 37.594 -25.5 -27.156 1 70 757 HIS A O 1
ATOM 6021 N N . THR A 1 758 ? 37.25 -24.422 -29.109 1 72.44 758 THR A N 1
ATOM 6022 C CA . THR A 1 758 ? 38.625 -24.734 -29.5 1 72.44 758 THR A CA 1
ATOM 6023 C C . THR A 1 758 ? 39.625 -23.766 -28.875 1 72.44 758 THR A C 1
ATOM 6025 O O . THR A 1 758 ? 40.781 -24.078 -28.703 1 72.44 758 THR A O 1
ATOM 6028 N N . LYS A 1 759 ? 39 -22.688 -28.547 1 76.44 759 LYS A N 1
ATOM 6029 C CA . LYS A 1 759 ? 39.844 -21.719 -27.844 1 76.44 759 LYS A CA 1
ATOM 6030 C C . LYS A 1 759 ? 39.969 -22.078 -26.375 1 76.44 759 LYS A C 1
ATOM 6032 O O . LYS A 1 759 ? 39 -22.453 -25.719 1 76.44 759 LYS A O 1
ATOM 6037 N N . ASN A 1 760 ? 41.219 -22.031 -25.953 1 80.44 760 ASN A N 1
ATOM 6038 C CA . ASN A 1 760 ? 41.469 -22.344 -24.562 1 80.44 760 ASN A CA 1
ATOM 6039 C C . ASN A 1 760 ? 40.812 -21.344 -23.609 1 80.44 760 ASN A C 1
ATOM 6041 O O . ASN A 1 760 ? 40.156 -21.75 -22.641 1 80.44 760 ASN A O 1
ATOM 6045 N N . ILE A 1 761 ? 40.844 -20.047 -23.953 1 89.38 761 ILE A N 1
ATOM 6046 C CA . ILE A 1 761 ? 40.312 -19 -23.078 1 89.38 761 ILE A CA 1
ATOM 6047 C C . ILE A 1 761 ? 39.875 -17.812 -23.938 1 89.38 761 ILE A C 1
ATOM 6049 O O . ILE A 1 761 ? 40.5 -17.484 -24.953 1 89.38 761 ILE A O 1
ATOM 6053 N N . ILE A 1 762 ? 38.719 -17.234 -23.578 1 90.25 762 ILE A N 1
ATOM 6054 C CA . ILE A 1 762 ? 38.25 -16.016 -24.188 1 90.25 762 ILE A CA 1
ATOM 6055 C C . ILE A 1 762 ? 37.969 -14.961 -23.109 1 90.25 762 ILE A C 1
ATOM 6057 O O . ILE A 1 762 ? 37.188 -15.188 -22.188 1 90.25 762 ILE A O 1
ATOM 6061 N N . LEU A 1 763 ? 38.656 -13.867 -23.219 1 94.25 763 LEU A N 1
ATOM 6062 C CA . LEU A 1 763 ? 38.406 -12.719 -22.359 1 94.25 763 LEU A CA 1
ATOM 6063 C C . LEU A 1 763 ? 37.438 -11.75 -23.016 1 94.25 763 LEU A C 1
ATOM 6065 O O . LEU A 1 763 ? 37.688 -11.242 -24.109 1 94.25 763 LEU A O 1
ATOM 6069 N N . TYR A 1 764 ? 36.312 -11.516 -22.375 1 94.62 764 TYR A N 1
ATOM 6070 C CA . TYR A 1 764 ? 35.281 -10.68 -22.969 1 94.62 764 TYR A CA 1
ATOM 6071 C C . TYR A 1 764 ? 35.562 -9.203 -22.734 1 94.62 764 TYR A C 1
ATOM 6073 O O . TYR A 1 764 ? 36.031 -8.82 -21.656 1 94.62 764 TYR A O 1
ATOM 6081 N N . PRO A 1 765 ? 35.188 -8.375 -23.703 1 91.88 765 PRO A N 1
ATOM 6082 C CA . PRO A 1 765 ? 35.344 -6.938 -23.5 1 91.88 765 PRO A CA 1
ATOM 6083 C C . PRO A 1 765 ? 34.344 -6.379 -22.484 1 91.88 765 PRO A C 1
ATOM 6085 O O . PRO A 1 765 ? 33.312 -7.008 -22.219 1 91.88 765 PRO A O 1
ATOM 6088 N N . THR A 1 766 ? 34.75 -5.316 -21.875 1 91.31 766 THR A N 1
ATOM 6089 C CA . THR A 1 766 ? 33.875 -4.598 -20.953 1 91.31 766 THR A CA 1
ATOM 6090 C C . THR A 1 766 ? 33.531 -3.217 -21.5 1 91.31 766 THR A C 1
ATOM 6092 O O . THR A 1 766 ? 34.375 -2.537 -22.078 1 91.31 766 THR A O 1
ATOM 6095 N N . LYS A 1 767 ? 32.281 -2.848 -21.391 1 89.44 767 LYS A N 1
ATOM 6096 C CA . LYS A 1 767 ? 31.891 -1.49 -21.75 1 89.44 767 LYS A CA 1
ATOM 6097 C C . LYS A 1 767 ? 32.594 -0.458 -20.875 1 89.44 767 LYS A C 1
ATOM 6099 O O . LYS A 1 767 ? 32.969 -0.754 -19.734 1 89.44 767 LYS A O 1
ATOM 6104 N N . PRO A 1 768 ? 32.75 0.716 -21.438 1 93.69 768 PRO A N 1
ATOM 6105 C CA . PRO A 1 768 ? 33.375 1.759 -20.609 1 93.69 768 PRO A CA 1
ATOM 6106 C C . PRO A 1 768 ? 32.625 1.985 -19.297 1 93.69 768 PRO A C 1
ATOM 6108 O O . PRO A 1 768 ? 31.375 1.95 -19.281 1 93.69 768 PRO A O 1
ATOM 6111 N N . ILE A 1 769 ? 33.375 2.121 -18.344 1 94.62 769 ILE A N 1
ATOM 6112 C CA . ILE A 1 769 ? 32.812 2.344 -17.016 1 94.62 769 ILE A CA 1
ATOM 6113 C C . ILE A 1 769 ? 32.75 3.842 -16.719 1 94.62 769 ILE A C 1
ATOM 6115 O O . ILE A 1 769 ? 33.75 4.547 -16.859 1 94.62 769 ILE A O 1
ATOM 6119 N N . VAL A 1 770 ? 31.625 4.352 -16.344 1 93.12 770 VAL A N 1
ATOM 6120 C CA . VAL A 1 770 ? 31.484 5.77 -16.047 1 93.12 770 VAL A CA 1
ATOM 6121 C C . VAL A 1 770 ? 31.859 6.027 -14.586 1 93.12 770 VAL A C 1
ATOM 6123 O O . VAL A 1 770 ? 31.297 5.426 -13.672 1 93.12 770 VAL A O 1
ATOM 6126 N N . ARG A 1 771 ? 32.812 6.879 -14.453 1 92.44 771 ARG A N 1
ATOM 6127 C CA . ARG A 1 771 ? 33.219 7.273 -13.109 1 92.44 771 ARG A CA 1
ATOM 6128 C C . ARG A 1 771 ? 32.156 8.125 -12.43 1 92.44 771 ARG A C 1
ATOM 6130 O O . ARG A 1 771 ? 31.609 9.055 -13.039 1 92.44 771 ARG A O 1
ATOM 6137 N N . ASN A 1 772 ? 31.719 7.73 -11.273 1 89.31 772 ASN A N 1
ATOM 6138 C CA . ASN A 1 772 ? 30.766 8.469 -10.453 1 89.31 772 ASN A CA 1
ATOM 6139 C C . ASN A 1 772 ? 31.453 9.172 -9.289 1 89.31 772 ASN A C 1
ATOM 6141 O O . ASN A 1 772 ? 32.281 8.57 -8.594 1 89.31 772 ASN A O 1
ATOM 6145 N N . GLU A 1 773 ? 31.125 10.492 -9.172 1 86.38 773 GLU A N 1
ATOM 6146 C CA . GLU A 1 773 ? 31.75 11.273 -8.117 1 86.38 773 GLU A CA 1
ATOM 6147 C C . GLU A 1 773 ? 31.375 10.75 -6.734 1 86.38 773 GLU A C 1
ATOM 6149 O O . GLU A 1 773 ? 32.031 11.055 -5.742 1 86.38 773 GLU A O 1
ATOM 6154 N N . HIS A 1 774 ? 30.375 9.852 -6.73 1 89.25 774 HIS A N 1
ATOM 6155 C CA . HIS A 1 774 ? 29.859 9.383 -5.445 1 89.25 774 HIS A CA 1
ATOM 6156 C C . HIS A 1 774 ? 30.5 8.062 -5.051 1 89.25 774 HIS A C 1
ATOM 6158 O O . HIS A 1 774 ? 30.125 7.461 -4.043 1 89.25 774 HIS A O 1
ATOM 6164 N N . TRP A 1 775 ? 31.5 7.57 -5.848 1 92.75 775 TRP A N 1
ATOM 6165 C CA . TRP A 1 775 ? 32.188 6.363 -5.426 1 92.75 775 TRP A CA 1
ATOM 6166 C C . TRP A 1 775 ? 32.812 6.547 -4.047 1 92.75 775 TRP A C 1
ATOM 6168 O O . TRP A 1 775 ? 33.625 7.449 -3.838 1 92.75 775 TRP A O 1
ATOM 6178 N N . GLY A 1 776 ? 32.406 5.68 -3.115 1 93.25 776 GLY A N 1
ATOM 6179 C CA . GLY A 1 776 ? 32.938 5.738 -1.768 1 93.25 776 GLY A CA 1
ATOM 6180 C C . GLY A 1 776 ? 32.312 6.828 -0.918 1 93.25 776 GLY A C 1
ATOM 6181 O O . GLY A 1 776 ? 32.906 7.254 0.082 1 93.25 776 GLY A O 1
ATOM 6182 N N . SER A 1 777 ? 31.25 7.348 -1.442 1 90.62 777 SER A N 1
ATOM 6183 C CA . SER A 1 777 ? 30.547 8.383 -0.696 1 90.62 777 SER A CA 1
ATOM 6184 C C . SER A 1 777 ? 29.094 7.996 -0.443 1 90.62 777 SER A C 1
ATOM 6186 O O . SER A 1 777 ? 28.562 7.109 -1.11 1 90.62 777 SER A O 1
ATOM 6188 N N . ALA A 1 778 ? 28.547 8.516 0.644 1 87.31 778 ALA A N 1
ATOM 6189 C CA . ALA A 1 778 ? 27.125 8.375 0.938 1 87.31 778 ALA A CA 1
ATOM 6190 C C . ALA A 1 778 ? 26.438 9.734 0.982 1 87.31 778 ALA A C 1
ATOM 6192 O O . ALA A 1 778 ? 27.078 10.758 1.23 1 87.31 778 ALA A O 1
ATOM 6193 N N . TRP A 1 779 ? 25.188 9.773 0.6 1 78.75 779 TRP A N 1
ATOM 6194 C CA . TRP A 1 779 ? 24.422 11.016 0.603 1 78.75 779 TRP A CA 1
ATOM 6195 C C . TRP A 1 779 ? 24.328 11.594 2.012 1 78.75 779 TRP A C 1
ATOM 6197 O O . TRP A 1 779 ? 24.328 12.812 2.193 1 78.75 779 TRP A O 1
ATOM 6207 N N . SER A 1 780 ? 24.141 10.719 2.947 1 83.44 780 SER A N 1
ATOM 6208 C CA . SER A 1 780 ? 24.109 11.117 4.352 1 83.44 780 SER A CA 1
ATOM 6209 C C . SER A 1 780 ? 24.859 10.125 5.227 1 83.44 780 SER A C 1
ATOM 6211 O O . SER A 1 780 ? 25.234 9.039 4.773 1 83.44 780 SER A O 1
ATOM 6213 N N . ASN A 1 781 ? 25.094 10.57 6.426 1 85.38 781 ASN A N 1
ATOM 6214 C CA . ASN A 1 781 ? 25.812 9.711 7.359 1 85.38 781 ASN A CA 1
ATOM 6215 C C . ASN A 1 781 ? 25.016 8.445 7.68 1 85.38 781 ASN A C 1
ATOM 6217 O O . ASN A 1 781 ? 25.547 7.5 8.258 1 85.38 781 ASN A O 1
ATOM 6221 N N . TRP A 1 782 ? 23.812 8.445 7.234 1 89.69 782 TRP A N 1
ATOM 6222 C CA . TRP A 1 782 ? 22.938 7.34 7.637 1 89.69 782 TRP A CA 1
ATOM 6223 C C . TRP A 1 782 ? 22.688 6.398 6.461 1 89.69 782 TRP A C 1
ATOM 6225 O O . TRP A 1 782 ? 21.969 5.406 6.602 1 89.69 782 TRP A O 1
ATOM 6235 N N . GLU A 1 783 ? 23.219 6.707 5.312 1 86.56 783 GLU A N 1
ATOM 6236 C CA . GLU A 1 783 ? 23.078 5.859 4.133 1 86.56 783 GLU A CA 1
ATOM 6237 C C . GLU A 1 783 ? 24.344 5.047 3.879 1 86.56 783 GLU A C 1
ATOM 6239 O O . GLU A 1 783 ? 25.422 5.422 4.332 1 86.56 783 GLU A O 1
ATOM 6244 N N . LYS A 1 784 ? 24.078 3.969 3.197 1 84.88 784 LYS A N 1
ATOM 6245 C CA . LYS A 1 784 ? 25.234 3.137 2.836 1 84.88 784 LYS A CA 1
ATOM 6246 C C . LYS A 1 784 ? 26.094 3.824 1.785 1 84.88 784 LYS A C 1
ATOM 6248 O O . LYS A 1 784 ? 25.578 4.496 0.889 1 84.88 784 LYS A O 1
ATOM 6253 N N . THR A 1 785 ? 27.359 3.625 1.97 1 90.56 785 THR A N 1
ATOM 6254 C CA . THR A 1 785 ? 28.312 4.137 0.99 1 90.56 785 THR A CA 1
ATOM 6255 C C . THR A 1 785 ? 28.125 3.449 -0.36 1 90.56 785 THR A C 1
ATOM 6257 O O . THR A 1 785 ? 27.938 2.232 -0.422 1 90.56 785 THR A O 1
ATOM 6260 N N . PHE A 1 786 ? 28.094 4.27 -1.342 1 90.31 786 PHE A N 1
ATOM 6261 C CA . PHE A 1 786 ? 28.047 3.719 -2.689 1 90.31 786 PHE A CA 1
ATOM 6262 C C . PHE A 1 786 ? 29.375 3.068 -3.064 1 90.31 786 PHE A C 1
ATOM 6264 O O . PHE A 1 786 ? 30.391 3.746 -3.146 1 90.31 786 PHE A O 1
ATOM 6271 N N . GLU A 1 787 ? 29.312 1.812 -3.191 1 92 787 GLU A N 1
ATOM 6272 C CA . GLU A 1 787 ? 30.484 1.063 -3.643 1 92 787 GLU A CA 1
ATOM 6273 C C . GLU A 1 787 ? 30.312 0.583 -5.082 1 92 787 GLU A C 1
ATOM 6275 O O . GLU A 1 787 ? 29.453 -0.254 -5.363 1 92 787 GLU A O 1
ATOM 6280 N N . PRO A 1 788 ? 31.125 1.161 -5.914 1 92.94 788 PRO A N 1
ATOM 6281 C CA . PRO A 1 788 ? 31.016 0.699 -7.301 1 92.94 788 PRO A CA 1
ATOM 6282 C C . PRO A 1 788 ? 31.453 -0.751 -7.477 1 92.94 788 PRO A C 1
ATOM 6284 O O . PRO A 1 788 ? 32.25 -1.262 -6.672 1 92.94 788 PRO A O 1
ATOM 6287 N N . LYS A 1 789 ? 30.922 -1.362 -8.398 1 94.12 789 LYS A N 1
ATOM 6288 C CA . LYS A 1 789 ? 31.281 -2.738 -8.719 1 94.12 789 LYS A CA 1
ATOM 6289 C C . LYS A 1 789 ? 31.188 -2.996 -10.219 1 94.12 789 LYS A C 1
ATOM 6291 O O . LYS A 1 789 ? 30.422 -2.332 -10.922 1 94.12 789 LYS A O 1
ATOM 6296 N N . THR A 1 790 ? 31.969 -3.797 -10.68 1 94.38 790 THR A N 1
ATOM 6297 C CA . THR A 1 790 ? 31.922 -4.297 -12.047 1 94.38 790 THR A CA 1
ATOM 6298 C C . THR A 1 790 ? 32.281 -5.781 -12.094 1 94.38 790 THR A C 1
ATOM 6300 O O . THR A 1 790 ? 32.688 -6.359 -11.086 1 94.38 790 THR A O 1
ATOM 6303 N N . GLU A 1 791 ? 32 -6.391 -13.25 1 95.38 791 GLU A N 1
ATOM 6304 C CA . GLU A 1 791 ? 32.312 -7.801 -13.469 1 95.38 791 GLU A CA 1
ATOM 6305 C C . GLU A 1 791 ? 33.188 -7.992 -14.703 1 95.38 791 GLU A C 1
ATOM 6307 O O . GLU A 1 791 ? 32.938 -7.41 -15.758 1 95.38 791 GLU A O 1
ATOM 6312 N N . PHE A 1 792 ? 34.281 -8.734 -14.539 1 96.56 792 PHE A N 1
ATOM 6313 C CA . PHE A 1 792 ? 35.094 -9.188 -15.664 1 96.56 792 PHE A CA 1
ATOM 6314 C C . PHE A 1 792 ? 34.75 -10.633 -16.016 1 96.56 792 PHE A C 1
ATOM 6316 O O . PHE A 1 792 ? 34.781 -11.516 -15.156 1 96.56 792 PHE A O 1
ATOM 6323 N N . TRP A 1 793 ? 34.5 -10.773 -17.328 1 96.62 793 TRP A N 1
ATOM 6324 C CA . TRP A 1 793 ? 34.031 -12.086 -17.75 1 96.62 793 TRP A CA 1
ATOM 6325 C C . TRP A 1 793 ? 35.031 -12.75 -18.688 1 96.62 793 TRP A C 1
ATOM 6327 O O . TRP A 1 793 ? 35.656 -12.078 -19.516 1 96.62 793 TRP A O 1
ATOM 6337 N N . PHE A 1 794 ? 35.188 -14.062 -18.609 1 95.25 794 PHE A N 1
ATOM 6338 C CA . PHE A 1 794 ? 35.969 -14.836 -19.562 1 95.25 794 PHE A CA 1
ATOM 6339 C C . PHE A 1 794 ? 35.438 -16.266 -19.656 1 95.25 794 PHE A C 1
ATOM 6341 O O . PHE A 1 794 ? 34.719 -16.719 -18.781 1 95.25 794 PHE A O 1
ATOM 6348 N N . TYR A 1 795 ? 35.688 -16.906 -20.781 1 94.5 795 TYR A N 1
ATOM 6349 C CA . TYR A 1 795 ? 35.375 -18.312 -21.016 1 94.5 795 TYR A CA 1
ATOM 6350 C C . TYR A 1 795 ? 36.625 -19.188 -20.906 1 94.5 795 TYR A C 1
ATOM 6352 O O . TYR A 1 795 ? 37.719 -18.766 -21.312 1 94.5 795 TYR A O 1
ATOM 6360 N N . SER A 1 796 ? 36.5 -20.328 -20.266 1 93.81 796 SER A N 1
ATOM 6361 C CA . SER A 1 796 ? 37.531 -21.344 -20.25 1 93.81 796 SER A CA 1
ATOM 6362 C C . SER A 1 796 ? 37 -22.703 -20.703 1 93.81 796 SER A C 1
ATOM 6364 O O . SER A 1 796 ? 35.875 -23.078 -20.328 1 93.81 796 SER A O 1
ATOM 6366 N N . ASN A 1 797 ? 37.688 -23.438 -21.484 1 89.44 797 ASN A N 1
ATOM 6367 C CA . ASN A 1 797 ? 37.219 -24.734 -21.984 1 89.44 797 ASN A CA 1
ATOM 6368 C C . ASN A 1 797 ? 37.562 -25.859 -21.016 1 89.44 797 ASN A C 1
ATOM 6370 O O . ASN A 1 797 ? 37.062 -26.984 -21.156 1 89.44 797 ASN A O 1
ATOM 6374 N N . LYS A 1 798 ? 38.406 -25.641 -20.047 1 90.75 798 LYS A N 1
ATOM 6375 C CA . LYS A 1 798 ? 38.75 -26.609 -19.016 1 90.75 798 LYS A CA 1
ATOM 6376 C C . LYS A 1 798 ? 39.062 -25.922 -17.688 1 90.75 798 LYS A C 1
ATOM 6378 O O . LYS A 1 798 ? 39.125 -24.688 -17.625 1 90.75 798 LYS A O 1
ATOM 6383 N N . THR A 1 799 ? 39.219 -26.766 -16.688 1 93 799 THR A N 1
ATOM 6384 C CA . THR A 1 799 ? 39.688 -26.234 -15.414 1 93 799 THR A CA 1
ATOM 6385 C C . THR A 1 799 ? 41.156 -25.859 -15.477 1 93 799 THR A C 1
ATOM 6387 O O . THR A 1 799 ? 42 -26.641 -15.922 1 93 799 THR A O 1
ATOM 6390 N N . ARG A 1 800 ? 41.531 -24.625 -15.117 1 93.44 800 ARG A N 1
ATOM 6391 C CA . ARG A 1 800 ? 42.906 -24.188 -15.086 1 93.44 800 ARG A CA 1
ATOM 6392 C C . ARG A 1 800 ? 43.094 -22.984 -14.164 1 93.44 800 ARG A C 1
ATOM 6394 O O . ARG A 1 800 ? 42.125 -22.25 -13.898 1 93.44 800 ARG A O 1
ATOM 6401 N N . LYS A 1 801 ? 44.281 -22.844 -13.734 1 95.31 801 LYS A N 1
ATOM 6402 C CA . LYS A 1 801 ? 44.625 -21.656 -12.945 1 95.31 801 LYS A CA 1
ATOM 6403 C C . LYS A 1 801 ? 44.969 -20.484 -13.836 1 95.31 801 LYS A C 1
ATOM 6405 O O . LYS A 1 801 ? 45.781 -20.609 -14.773 1 95.31 801 LYS A O 1
ATOM 6410 N N . VAL A 1 802 ? 44.344 -19.438 -13.602 1 95.75 802 VAL A N 1
ATOM 6411 C CA . VAL A 1 802 ? 44.625 -18.234 -14.391 1 95.75 802 VAL A CA 1
ATOM 6412 C C . VAL A 1 802 ? 44.875 -17.062 -13.453 1 95.75 802 VAL A C 1
ATOM 6414 O O . VAL A 1 802 ? 44.469 -17.078 -12.289 1 95.75 802 VAL A O 1
ATOM 6417 N N . LYS A 1 803 ? 45.594 -16.141 -13.953 1 96.62 803 LYS A N 1
ATOM 6418 C CA . LYS A 1 803 ? 45.812 -14.867 -13.266 1 96.62 803 LYS A CA 1
ATOM 6419 C C . LYS A 1 803 ? 45.188 -13.711 -14.039 1 96.62 803 LYS A C 1
ATOM 6421 O O . LYS A 1 803 ? 45.438 -13.555 -15.242 1 96.62 803 LYS A O 1
ATOM 6426 N N . LEU A 1 804 ? 44.344 -12.961 -13.383 1 96.88 804 LEU A N 1
ATOM 6427 C CA . LEU A 1 804 ? 43.781 -11.742 -13.961 1 96.88 804 LEU A CA 1
ATOM 6428 C C . LEU A 1 804 ? 44.469 -10.508 -13.414 1 96.88 804 LEU A C 1
ATOM 6430 O O . LEU A 1 804 ? 44.562 -10.312 -12.195 1 96.88 804 LEU A O 1
ATOM 6434 N N . LYS A 1 805 ? 45.031 -9.688 -14.344 1 96.88 805 LYS A N 1
ATOM 6435 C CA . LYS A 1 805 ? 45.75 -8.477 -13.977 1 96.88 805 LYS A CA 1
ATOM 6436 C C . LYS A 1 805 ? 45.125 -7.246 -14.633 1 96.88 805 LYS A C 1
ATOM 6438 O O . LYS A 1 805 ? 44.688 -7.309 -15.781 1 96.88 805 LYS A O 1
ATOM 6443 N N . LEU A 1 806 ? 45.062 -6.238 -13.898 1 97 806 LEU A N 1
ATOM 6444 C CA . LEU A 1 806 ? 44.719 -4.926 -14.43 1 97 806 LEU A CA 1
ATOM 6445 C C . LEU A 1 806 ? 45.906 -3.979 -14.359 1 97 806 LEU A C 1
ATOM 6447 O O . LEU A 1 806 ? 46.5 -3.779 -13.289 1 97 806 LEU A O 1
ATOM 6451 N N . LYS A 1 807 ? 46.281 -3.422 -15.492 1 96.88 807 LYS A N 1
ATOM 6452 C CA . LYS A 1 807 ? 47.438 -2.523 -15.562 1 96.88 807 LYS A CA 1
ATOM 6453 C C . LYS A 1 807 ? 47 -1.104 -15.922 1 96.88 807 LYS A C 1
ATOM 6455 O O . LYS A 1 807 ? 46.094 -0.914 -16.75 1 96.88 807 LYS A O 1
ATOM 6460 N N . ASN A 1 808 ? 47.656 -0.156 -15.312 1 96.19 808 ASN A N 1
ATOM 6461 C CA . ASN A 1 808 ? 47.344 1.235 -15.602 1 96.19 808 ASN A CA 1
ATOM 6462 C C . ASN A 1 808 ? 48.125 1.761 -16.797 1 96.19 808 ASN A C 1
ATOM 6464 O O . ASN A 1 808 ? 48.781 0.99 -17.484 1 96.19 808 ASN A O 1
ATOM 6468 N N . SER A 1 809 ? 48 3.035 -17.062 1 93.06 809 SER A N 1
ATOM 6469 C CA . SER A 1 809 ? 48.562 3.67 -18.25 1 93.06 809 SER A CA 1
ATOM 6470 C C . SER A 1 809 ? 50.094 3.658 -18.188 1 93.06 809 SER A C 1
ATOM 6472 O O . SER A 1 809 ? 50.75 3.814 -19.219 1 93.06 809 SER A O 1
ATOM 6474 N N . VAL A 1 810 ? 50.719 3.451 -16.984 1 94.38 810 VAL A N 1
ATOM 6475 C CA . VAL A 1 810 ? 52.156 3.424 -16.859 1 94.38 810 VAL A CA 1
ATOM 6476 C C . VAL A 1 810 ? 52.625 1.988 -16.641 1 94.38 810 VAL A C 1
ATOM 6478 O O . VAL A 1 810 ? 53.719 1.763 -16.094 1 94.38 810 VAL A O 1
ATOM 6481 N N . ASN A 1 811 ? 51.75 1.066 -16.875 1 94.31 811 ASN A N 1
ATOM 6482 C CA . ASN A 1 811 ? 52.031 -0.366 -16.906 1 94.31 811 ASN A CA 1
ATOM 6483 C C . ASN A 1 811 ? 52.25 -0.932 -15.508 1 94.31 811 ASN A C 1
ATOM 6485 O O . ASN A 1 811 ? 53 -1.897 -15.336 1 94.31 811 ASN A O 1
ATOM 6489 N N . GLN A 1 812 ? 51.656 -0.257 -14.555 1 95.62 812 GLN A N 1
ATOM 6490 C CA . GLN A 1 812 ? 51.625 -0.8 -13.203 1 95.62 812 GLN A CA 1
ATOM 6491 C C . GLN A 1 812 ? 50.438 -1.712 -12.984 1 95.62 812 GLN A C 1
ATOM 6493 O O . GLN A 1 812 ? 49.312 -1.399 -13.422 1 95.62 812 GLN A O 1
ATOM 6498 N N . ILE A 1 813 ? 50.688 -2.828 -12.234 1 96.75 813 ILE A N 1
ATOM 6499 C CA . ILE A 1 813 ? 49.594 -3.703 -11.875 1 96.75 813 ILE A CA 1
ATOM 6500 C C . ILE A 1 813 ? 48.781 -3.08 -10.734 1 96.75 813 ILE A C 1
ATOM 6502 O O . ILE A 1 813 ? 49.312 -2.881 -9.633 1 96.75 813 ILE A O 1
ATOM 6506 N N . VAL A 1 814 ? 47.594 -2.828 -11.008 1 96.75 814 VAL A N 1
ATOM 6507 C CA . VAL A 1 814 ? 46.781 -2.17 -9.992 1 96.75 814 VAL A CA 1
ATOM 6508 C C . VAL A 1 814 ? 45.781 -3.168 -9.406 1 96.75 814 VAL A C 1
ATOM 6510 O O . VAL A 1 814 ? 45.094 -2.865 -8.43 1 96.75 814 VAL A O 1
ATOM 6513 N N . PHE A 1 815 ? 45.594 -4.285 -9.969 1 95.12 815 PHE A N 1
ATOM 6514 C CA . PHE A 1 8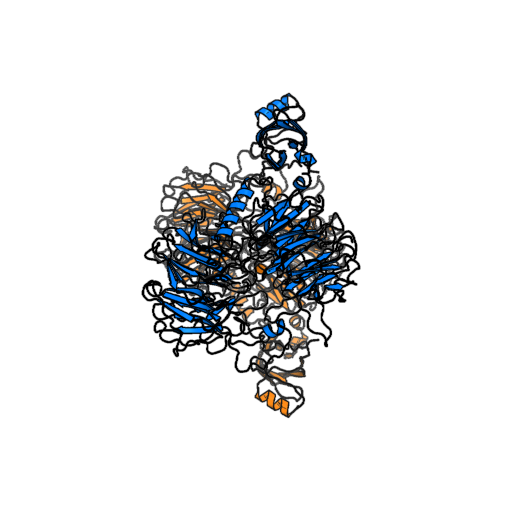15 ? 44.75 -5.379 -9.5 1 95.12 815 PHE A CA 1
ATOM 6515 C C . PHE A 1 815 ? 45.281 -6.723 -9.977 1 95.12 815 PHE A C 1
ATOM 6517 O O . PHE A 1 815 ? 45.719 -6.848 -11.125 1 95.12 815 PHE A O 1
ATOM 6524 N N . LEU A 1 816 ? 45.375 -7.625 -9.125 1 95.81 816 LEU A N 1
ATOM 6525 C CA . LEU A 1 816 ? 45.812 -8.977 -9.453 1 95.81 816 LEU A CA 1
ATOM 6526 C C . LEU A 1 816 ? 45 -10.016 -8.664 1 95.81 816 LEU A C 1
ATOM 6528 O O . LEU A 1 816 ? 44.875 -9.906 -7.445 1 95.81 816 LEU A O 1
ATOM 6532 N N . GLN A 1 817 ? 44.438 -10.945 -9.32 1 96.44 817 GLN A N 1
ATOM 6533 C CA . GLN A 1 817 ? 43.719 -12.039 -8.672 1 96.44 817 GLN A CA 1
ATOM 6534 C C . GLN A 1 817 ? 44 -13.367 -9.359 1 96.44 817 GLN A C 1
ATOM 6536 O O . GLN A 1 817 ? 44 -13.453 -10.586 1 96.44 817 GLN A O 1
ATOM 6541 N N . GLU A 1 818 ? 44.312 -14.383 -8.586 1 96.25 818 GLU A N 1
ATOM 6542 C CA . GLU A 1 818 ? 44.438 -15.75 -9.094 1 96.25 818 GLU A CA 1
ATOM 6543 C C . GLU A 1 818 ? 43.094 -16.469 -8.984 1 96.25 818 GLU A C 1
ATOM 6545 O O . GLU A 1 818 ? 42.438 -16.422 -7.941 1 96.25 818 GLU A O 1
ATOM 6550 N N . ILE A 1 819 ? 42.719 -17.062 -10.07 1 95.81 819 ILE A N 1
ATOM 6551 C CA . ILE A 1 819 ? 41.406 -17.672 -10.148 1 95.81 819 ILE A CA 1
ATOM 6552 C C . ILE A 1 819 ? 41.531 -19.109 -10.664 1 95.81 819 ILE A C 1
ATOM 6554 O O . ILE A 1 819 ? 42.312 -19.375 -11.57 1 95.81 819 ILE A O 1
ATOM 6558 N N . GLU A 1 820 ? 40.844 -19.969 -10.008 1 95.62 820 GLU A N 1
ATOM 6559 C CA . GLU A 1 820 ? 40.625 -21.281 -10.617 1 95.62 820 GLU A CA 1
ATOM 6560 C C . GLU A 1 820 ? 39.469 -21.234 -11.609 1 95.62 820 GLU A C 1
ATOM 6562 O O . GLU A 1 820 ? 38.312 -21.391 -11.219 1 95.62 820 GLU A O 1
ATOM 6567 N N . ALA A 1 821 ? 39.781 -21.078 -12.852 1 94.88 821 ALA A N 1
ATOM 6568 C CA . ALA A 1 821 ? 38.781 -21.016 -13.906 1 94.88 821 ALA A CA 1
ATOM 6569 C C . ALA A 1 821 ? 38.094 -22.375 -14.102 1 94.88 821 ALA A C 1
ATOM 6571 O O . ALA A 1 821 ? 38.781 -23.422 -14.055 1 94.88 821 ALA A O 1
ATOM 6572 N N . MET A 1 822 ? 36.875 -22.406 -14.234 1 94.31 822 MET A N 1
ATOM 6573 C CA . MET A 1 822 ? 36.062 -23.609 -14.539 1 94.31 822 MET A CA 1
ATOM 6574 C C . MET A 1 822 ? 35.625 -23.609 -15.992 1 94.31 822 MET A C 1
ATOM 6576 O O . MET A 1 822 ? 35.594 -22.562 -16.641 1 94.31 822 MET A O 1
ATOM 6580 N N . PRO A 1 823 ? 35.344 -24.891 -16.5 1 92.81 823 PRO A N 1
ATOM 6581 C CA . PRO A 1 823 ? 34.781 -24.891 -17.844 1 92.81 823 PRO A CA 1
ATOM 6582 C C . PRO A 1 823 ? 33.531 -24.047 -17.969 1 92.81 823 PRO A C 1
ATOM 6584 O O . PRO A 1 823 ? 32.625 -24.156 -17.125 1 92.81 823 PRO A O 1
ATOM 6587 N N . GLY A 1 824 ? 33.5 -23.266 -19 1 94 824 GLY A N 1
ATOM 6588 C CA . GLY A 1 824 ? 32.375 -22.391 -19.203 1 94 824 GLY A CA 1
ATOM 6589 C C . GLY A 1 824 ? 32.688 -20.938 -18.875 1 94 824 GLY A C 1
ATOM 6590 O O . GLY A 1 824 ? 33.812 -20.484 -19.047 1 94 824 GLY A O 1
ATOM 6591 N N . LEU A 1 825 ? 31.625 -20.219 -18.578 1 95.94 825 LEU A N 1
ATOM 6592 C CA . LEU A 1 825 ? 31.734 -18.797 -18.266 1 95.94 825 LEU A CA 1
ATOM 6593 C C . LEU A 1 825 ? 32.188 -18.578 -16.828 1 95.94 825 LEU A C 1
ATOM 6595 O O . LEU A 1 825 ? 31.656 -19.188 -15.914 1 95.94 825 LEU A O 1
ATOM 6599 N N . ASN A 1 826 ? 33.188 -17.734 -16.656 1 96.25 826 ASN A N 1
ATOM 6600 C CA . ASN A 1 826 ? 33.719 -17.312 -15.359 1 96.25 826 ASN A CA 1
ATOM 6601 C C . ASN A 1 826 ? 33.625 -15.805 -15.172 1 96.25 826 ASN A C 1
ATOM 6603 O O . ASN A 1 826 ? 33.625 -15.055 -16.156 1 96.25 826 ASN A O 1
ATOM 6607 N N . LYS A 1 827 ? 33.406 -15.422 -13.953 1 95.56 827 LYS A N 1
ATOM 6608 C CA . LYS A 1 827 ? 33.344 -13.984 -13.688 1 95.56 827 LYS A CA 1
ATOM 6609 C C . LYS A 1 827 ? 34.219 -13.609 -12.477 1 95.56 827 LYS A C 1
ATOM 6611 O O . LYS A 1 827 ? 34.375 -14.406 -11.555 1 95.56 827 LYS A O 1
ATOM 6616 N N . VAL A 1 828 ? 34.781 -12.445 -12.469 1 96 828 VAL A N 1
ATOM 6617 C CA . VAL A 1 828 ? 35.5 -11.844 -11.352 1 96 828 VAL A CA 1
ATOM 6618 C C . VAL A 1 828 ? 34.906 -10.484 -11.016 1 96 828 VAL A C 1
ATOM 6620 O O . VAL A 1 828 ? 34.812 -9.609 -11.875 1 96 828 VAL A O 1
ATOM 6623 N N . ASP A 1 829 ? 34.531 -10.383 -9.797 1 95.12 829 ASP A N 1
ATOM 6624 C CA . ASP A 1 829 ? 33.969 -9.102 -9.336 1 95.12 829 ASP A CA 1
ATOM 6625 C C . ASP A 1 829 ? 35.094 -8.133 -8.969 1 95.12 829 ASP A C 1
ATOM 6627 O O . ASP A 1 829 ? 36.125 -8.547 -8.406 1 95.12 829 ASP A O 1
ATOM 6631 N N . HIS A 1 830 ? 35.031 -6.941 -9.344 1 95.25 830 HIS A N 1
ATOM 6632 C CA . HIS A 1 830 ? 35.969 -5.898 -9.023 1 95.25 830 HIS A CA 1
ATOM 6633 C C . HIS A 1 830 ? 35.281 -4.645 -8.5 1 95.25 830 HIS A C 1
ATOM 6635 O O . HIS A 1 830 ? 34.281 -4.219 -9.055 1 95.25 830 HIS A O 1
ATOM 6641 N N . ASN A 1 831 ? 35.844 -4.031 -7.461 1 95.25 831 ASN A N 1
ATOM 6642 C CA . ASN A 1 831 ? 35.188 -2.889 -6.836 1 95.25 831 ASN A CA 1
ATOM 6643 C C . ASN A 1 831 ? 35.938 -1.594 -7.094 1 95.25 831 ASN A C 1
ATOM 6645 O O . ASN A 1 831 ? 35.688 -0.576 -6.449 1 95.25 831 ASN A O 1
ATOM 6649 N N . PHE A 1 832 ? 37.031 -1.55 -7.902 1 94.88 832 PHE A N 1
ATOM 6650 C CA . PHE A 1 832 ? 37.781 -0.401 -8.391 1 94.88 832 PHE A CA 1
ATOM 6651 C C . PHE A 1 832 ? 38.656 0.185 -7.277 1 94.88 832 PHE A C 1
ATOM 6653 O O . PHE A 1 832 ? 39.25 1.244 -7.453 1 94.88 832 PHE A O 1
ATOM 6660 N N . GLN A 1 833 ? 38.719 -0.426 -6.152 1 95.12 833 GLN A N 1
ATOM 6661 C CA . GLN A 1 833 ? 39.531 0.093 -5.051 1 95.12 833 GLN A CA 1
ATOM 6662 C C . GLN A 1 833 ? 41.031 -0.036 -5.355 1 95.12 833 GLN A C 1
ATOM 6664 O O . GLN A 1 833 ? 41.438 -0.998 -5.996 1 95.12 833 GLN A O 1
ATOM 6669 N N . LEU A 1 834 ? 41.781 0.94 -4.938 1 94.81 834 LEU A N 1
ATOM 6670 C CA . LEU A 1 834 ? 43.219 1.015 -5.16 1 94.81 834 LEU A CA 1
ATOM 6671 C C . LEU A 1 834 ? 43.969 1.134 -3.838 1 94.81 834 LEU A C 1
ATOM 6673 O O . LEU A 1 834 ? 43.719 2.057 -3.059 1 94.81 834 LEU A O 1
ATOM 6677 N N . PRO A 1 835 ? 44.875 0.218 -3.627 1 93.75 835 PRO A N 1
ATOM 6678 C CA . PRO A 1 835 ? 45.688 0.364 -2.42 1 93.75 835 PRO A CA 1
ATOM 6679 C C . PRO A 1 835 ? 46.562 1.63 -2.436 1 93.75 835 PRO A C 1
ATOM 6681 O O . PRO A 1 835 ? 47.031 2.035 -3.492 1 93.75 835 PRO A O 1
ATOM 6684 N N . GLU A 1 836 ? 46.781 2.129 -1.282 1 94.12 836 GLU A N 1
ATOM 6685 C CA . GLU A 1 836 ? 47.531 3.373 -1.133 1 94.12 836 GLU A CA 1
ATOM 6686 C C . GLU A 1 836 ? 48.938 3.242 -1.706 1 94.12 836 GLU A C 1
ATOM 6688 O O . GLU A 1 836 ? 49.469 4.188 -2.303 1 94.12 836 GLU A O 1
ATOM 6693 N N . SER A 1 837 ? 49.562 2.119 -1.529 1 94.69 837 SER A N 1
ATOM 6694 C CA . SER A 1 837 ? 50.938 1.894 -2.031 1 94.69 837 SER A CA 1
ATOM 6695 C C . SER A 1 837 ? 50.969 2.018 -3.551 1 94.69 837 SER A C 1
ATOM 6697 O O . SER A 1 837 ? 51.938 2.535 -4.102 1 94.69 837 SER A O 1
ATOM 6699 N N . ILE A 1 838 ? 49.938 1.608 -4.164 1 95.25 838 ILE A N 1
ATOM 6700 C CA . ILE A 1 838 ? 49.875 1.67 -5.621 1 95.25 838 ILE A CA 1
ATOM 6701 C C . ILE A 1 838 ? 49.625 3.113 -6.062 1 95.25 838 ILE A C 1
ATOM 6703 O O . ILE A 1 838 ? 50.188 3.553 -7.078 1 95.25 838 ILE A O 1
ATOM 6707 N N . VAL A 1 839 ? 48.812 3.814 -5.312 1 95.88 839 VAL A N 1
ATOM 6708 C CA . VAL A 1 839 ? 48.531 5.211 -5.617 1 95.88 839 VAL A CA 1
ATOM 6709 C C . VAL A 1 839 ? 49.812 6.031 -5.566 1 95.88 839 VAL A C 1
ATOM 6711 O O . VAL A 1 839 ? 50.094 6.832 -6.465 1 95.88 839 VAL A O 1
ATOM 6714 N N . GLU A 1 840 ? 50.625 5.824 -4.555 1 94.62 840 GLU A N 1
ATOM 6715 C CA . GLU A 1 840 ? 51.875 6.547 -4.395 1 94.62 840 GLU A CA 1
ATOM 6716 C C . GLU A 1 840 ? 52.812 6.262 -5.555 1 94.62 840 GLU A C 1
ATOM 6718 O O . GLU A 1 840 ? 53.438 7.184 -6.102 1 94.62 840 GLU A O 1
ATOM 6723 N N . LYS A 1 841 ? 52.938 5.035 -5.895 1 95.38 841 LYS A N 1
ATOM 6724 C CA . LYS A 1 841 ? 53.781 4.648 -7.004 1 95.38 841 LYS A CA 1
ATOM 6725 C C . LYS A 1 841 ? 53.312 5.25 -8.32 1 95.38 841 LYS A C 1
ATOM 6727 O O . LYS A 1 841 ? 54.125 5.656 -9.156 1 95.38 841 LYS A O 1
ATOM 6732 N N . TRP A 1 842 ? 52 5.219 -8.508 1 95.81 842 TRP A N 1
ATOM 6733 C CA . TRP A 1 842 ? 51.406 5.754 -9.727 1 95.81 842 TRP A CA 1
ATOM 6734 C C . TRP A 1 842 ? 51.688 7.254 -9.844 1 95.81 842 TRP A C 1
ATOM 6736 O O . TRP A 1 842 ? 52.062 7.738 -10.906 1 95.81 842 TRP A O 1
ATOM 6746 N N . LYS A 1 843 ? 51.531 7.926 -8.75 1 94.38 843 LYS A N 1
ATOM 6747 C CA . LYS A 1 843 ? 51.75 9.367 -8.75 1 94.38 843 LYS A CA 1
ATOM 6748 C C . LYS A 1 843 ? 53.188 9.703 -9.039 1 94.38 843 LYS A C 1
ATOM 6750 O O . LYS A 1 843 ? 53.5 10.734 -9.648 1 94.38 843 LYS A O 1
ATOM 6755 N N . LYS A 1 844 ? 54.156 8.945 -8.594 1 95.12 844 LYS A N 1
ATOM 6756 C CA . LYS A 1 844 ? 55.562 9.141 -8.867 1 95.12 844 LYS A CA 1
ATOM 6757 C C . LYS A 1 844 ? 55.875 8.984 -10.352 1 95.12 844 LYS A C 1
ATOM 6759 O O . LYS A 1 844 ? 56.688 9.719 -10.906 1 95.12 844 LYS A O 1
ATOM 6764 N N . LYS A 1 845 ? 55.188 8.07 -10.992 1 95.31 845 LYS A N 1
ATOM 6765 C CA . LYS A 1 845 ? 55.438 7.777 -12.398 1 95.31 845 LYS A CA 1
ATOM 6766 C C . LYS A 1 845 ? 54.656 8.727 -13.305 1 95.31 845 LYS A C 1
ATOM 6768 O O . LYS A 1 845 ? 55.062 9.016 -14.43 1 95.31 845 LYS A O 1
ATOM 6773 N N . ASP A 1 846 ? 53.562 9.172 -12.805 1 94.5 846 ASP A N 1
ATOM 6774 C CA . ASP A 1 846 ? 52.719 10.141 -13.516 1 94.5 846 ASP A CA 1
ATOM 6775 C C . ASP A 1 846 ? 52.281 11.266 -12.578 1 94.5 846 ASP A C 1
ATOM 6777 O O . ASP A 1 846 ? 51.156 11.227 -12.039 1 94.5 846 ASP A O 1
ATOM 6781 N N . PRO A 1 847 ? 53.031 12.336 -12.508 1 91.19 847 PRO A N 1
ATOM 6782 C CA . PRO A 1 847 ? 52.719 13.406 -11.547 1 91.19 847 PRO A CA 1
ATOM 6783 C C . PRO A 1 847 ? 51.438 14.148 -11.859 1 91.19 847 PRO A C 1
ATOM 6785 O O . PRO A 1 847 ? 50.906 14.859 -11 1 91.19 847 PRO A O 1
ATOM 6788 N N . ASN A 1 848 ? 50.938 13.977 -13.062 1 91.75 848 ASN A N 1
ATOM 6789 C CA . ASN A 1 848 ? 49.719 14.711 -13.453 1 91.75 848 ASN A CA 1
ATOM 6790 C C . ASN A 1 848 ? 48.469 13.938 -13.109 1 91.75 848 ASN A C 1
ATOM 6792 O O . ASN A 1 848 ? 47.344 14.469 -13.227 1 91.75 848 ASN A O 1
ATOM 6796 N N . ILE A 1 849 ? 48.656 12.742 -12.594 1 92.75 849 ILE A N 1
ATOM 6797 C CA . ILE A 1 849 ? 47.469 11.922 -12.305 1 92.75 849 ILE A CA 1
ATOM 6798 C C . ILE A 1 849 ? 46.812 12.398 -11.016 1 92.75 849 ILE A C 1
ATOM 6800 O O . ILE A 1 849 ? 47.5 12.688 -10.031 1 92.75 849 ILE A O 1
ATOM 6804 N N . LYS A 1 850 ? 45.5 12.688 -10.992 1 90.69 850 LYS A N 1
ATOM 6805 C CA . LYS A 1 850 ? 44.75 13.117 -9.82 1 90.69 850 LYS A CA 1
ATOM 6806 C C . LYS A 1 850 ? 44 11.953 -9.203 1 90.69 850 LYS A C 1
ATOM 6808 O O . LYS A 1 850 ? 43 11.484 -9.758 1 90.69 850 LYS A O 1
ATOM 6813 N N . ILE A 1 851 ? 44.406 11.453 -8.156 1 94.56 851 ILE A N 1
ATOM 6814 C CA . ILE A 1 851 ? 43.75 10.406 -7.375 1 94.56 851 ILE A CA 1
ATOM 6815 C C . ILE A 1 851 ? 43.5 10.898 -5.949 1 94.56 851 ILE A C 1
ATOM 6817 O O . ILE A 1 851 ? 44.438 11.047 -5.168 1 94.56 851 ILE A O 1
ATOM 6821 N N . GLU A 1 852 ? 42.281 11.211 -5.672 1 91.88 852 GLU A N 1
ATOM 6822 C CA . GLU A 1 852 ? 41.938 11.711 -4.344 1 91.88 852 GLU A CA 1
ATOM 6823 C C . GLU A 1 852 ? 41.219 10.656 -3.525 1 91.88 852 GLU A C 1
ATOM 6825 O O . GLU A 1 852 ? 40.531 9.781 -4.086 1 91.88 852 GLU A O 1
ATOM 6830 N N . LYS A 1 853 ? 41.438 10.656 -2.27 1 93.62 853 LYS A N 1
ATOM 6831 C CA . LYS A 1 853 ? 40.719 9.766 -1.368 1 93.62 853 LYS A CA 1
ATOM 6832 C C . LYS A 1 853 ? 39.219 10.109 -1.341 1 93.62 853 LYS A C 1
ATOM 6834 O O . LYS A 1 853 ? 38.844 11.281 -1.297 1 93.62 853 LYS A O 1
ATOM 6839 N N . ALA A 1 854 ? 38.406 9.07 -1.449 1 93.31 854 ALA A N 1
ATOM 6840 C CA . ALA A 1 854 ? 36.969 9.258 -1.303 1 93.31 854 ALA A CA 1
ATOM 6841 C C . ALA A 1 854 ? 36.594 9.445 0.163 1 93.31 854 ALA A C 1
ATOM 6843 O O . ALA A 1 854 ? 37.438 9.375 1.049 1 93.31 854 ALA A O 1
ATOM 6844 N N . LYS A 1 855 ? 35.344 9.719 0.437 1 89.56 855 LYS A N 1
ATOM 6845 C CA . LYS A 1 855 ? 34.875 10.023 1.782 1 89.56 855 LYS A CA 1
ATOM 6846 C C . LYS A 1 855 ? 35.031 8.828 2.715 1 89.56 855 LYS A C 1
ATOM 6848 O O . LYS A 1 855 ? 35.125 8.992 3.934 1 89.56 855 LYS A O 1
ATOM 6853 N N . ASN A 1 856 ? 35.156 7.613 2.127 1 91.06 856 ASN A N 1
ATOM 6854 C CA . ASN A 1 856 ? 35.344 6.426 2.953 1 91.06 856 ASN A CA 1
ATOM 6855 C C . ASN A 1 856 ? 36.812 6.117 3.174 1 91.06 856 ASN A C 1
ATOM 6857 O O . ASN A 1 856 ? 37.188 4.996 3.545 1 91.06 856 ASN A O 1
ATOM 6861 N N . ASN A 1 857 ? 37.625 6.996 2.809 1 91.19 857 ASN A N 1
ATOM 6862 C CA . ASN A 1 857 ? 39.062 6.949 3.012 1 91.19 857 ASN A CA 1
ATOM 6863 C C . ASN A 1 857 ? 39.719 5.902 2.113 1 91.19 857 ASN A C 1
ATOM 6865 O O . ASN A 1 857 ? 40.781 5.387 2.438 1 91.19 857 ASN A O 1
ATOM 6869 N N . GLN A 1 858 ? 39 5.551 1.062 1 94.56 858 GLN A N 1
ATOM 6870 C CA . GLN A 1 858 ? 39.562 4.641 0.077 1 94.56 858 GLN A CA 1
ATOM 6871 C C . GLN A 1 858 ? 39.875 5.367 -1.227 1 94.56 858 GLN A C 1
ATOM 6873 O O . GLN A 1 858 ? 39.344 6.438 -1.496 1 94.56 858 GLN A O 1
ATOM 6878 N N . PHE A 1 859 ? 40.844 4.809 -1.903 1 95.88 859 PHE A N 1
ATOM 6879 C CA . PHE A 1 859 ? 41.125 5.27 -3.258 1 95.88 859 PHE A CA 1
ATOM 6880 C C . PHE A 1 859 ? 40.438 4.391 -4.285 1 95.88 859 PHE A C 1
ATOM 6882 O O . PHE A 1 859 ? 40.281 3.184 -4.078 1 95.88 859 PHE A O 1
ATOM 6889 N N . TYR A 1 860 ? 40 5.055 -5.305 1 96.56 860 TYR A N 1
ATOM 6890 C CA . TYR A 1 860 ? 39.375 4.328 -6.41 1 96.56 860 TYR A CA 1
ATOM 6891 C C . TYR A 1 860 ? 40.094 4.621 -7.723 1 96.56 860 TYR A C 1
ATOM 6893 O O . TYR A 1 860 ? 40.719 5.668 -7.875 1 96.56 860 TYR A O 1
ATOM 6901 N N . LEU A 1 861 ? 40 3.709 -8.648 1 95.94 861 LEU A N 1
ATOM 6902 C CA . LEU A 1 861 ? 40.625 3.891 -9.961 1 95.94 861 LEU A CA 1
ATOM 6903 C C . LEU A 1 861 ? 40.156 5.195 -10.602 1 95.94 861 LEU A C 1
ATOM 6905 O O . LEU A 1 861 ? 38.938 5.473 -10.656 1 95.94 861 LEU A O 1
ATOM 6909 N N . PRO A 1 862 ? 41.094 6.066 -11.031 1 95.25 862 PRO A N 1
ATOM 6910 C CA . PRO A 1 862 ? 40.719 7.316 -11.703 1 95.25 862 PRO A CA 1
ATOM 6911 C C . PRO A 1 862 ? 40.344 7.113 -13.164 1 95.25 862 PRO A C 1
ATOM 6913 O O . PRO A 1 862 ? 40.469 6.004 -13.695 1 95.25 862 PRO A O 1
ATOM 6916 N N . ILE A 1 863 ? 39.844 8.195 -13.773 1 94.69 863 ILE A N 1
ATOM 6917 C CA . ILE A 1 863 ? 39.562 8.195 -15.203 1 94.69 863 ILE A CA 1
ATOM 6918 C C . ILE A 1 863 ? 40.875 7.938 -15.977 1 94.69 863 ILE A C 1
ATOM 6920 O O . ILE A 1 863 ? 41.844 8.68 -15.828 1 94.69 863 ILE A O 1
ATOM 6924 N N . SER A 1 864 ? 40.906 6.848 -16.656 1 94.69 864 SER A N 1
ATOM 6925 C CA . SER A 1 864 ? 42.062 6.434 -17.438 1 94.69 864 SER A CA 1
ATOM 6926 C C . SER A 1 864 ? 41.75 5.188 -18.25 1 94.69 864 SER A C 1
ATOM 6928 O O . SER A 1 864 ? 40.688 4.617 -18.156 1 94.69 864 SER A O 1
ATOM 6930 N N . LYS A 1 865 ? 42.656 4.891 -19.078 1 95.31 865 LYS A N 1
ATOM 6931 C CA . LYS A 1 865 ? 42.594 3.611 -19.781 1 95.31 865 LYS A CA 1
ATOM 6932 C C . LYS A 1 865 ? 43.438 2.559 -19.062 1 95.31 865 LYS A C 1
ATOM 6934 O O . LYS A 1 865 ? 44.5 2.859 -18.547 1 95.31 865 LYS A O 1
ATOM 6939 N N . TYR A 1 866 ? 42.969 1.39 -19.047 1 96.88 866 TYR A N 1
ATOM 6940 C CA . TYR A 1 866 ? 43.625 0.273 -18.375 1 96.88 866 TYR A CA 1
ATOM 6941 C C . TYR A 1 866 ? 43.719 -0.936 -19.297 1 96.88 866 TYR A C 1
ATOM 6943 O O . TYR A 1 866 ? 42.938 -1.06 -20.25 1 96.88 866 TYR A O 1
ATOM 6951 N N . GLN A 1 867 ? 44.625 -1.725 -19.031 1 96.94 867 GLN A N 1
ATOM 6952 C CA . GLN A 1 867 ? 44.75 -2.988 -19.75 1 96.94 867 GLN A CA 1
ATOM 6953 C C . GLN A 1 867 ? 44.406 -4.172 -18.859 1 96.94 867 GLN A C 1
ATOM 6955 O O . GLN A 1 867 ? 45.031 -4.352 -17.797 1 96.94 867 GLN A O 1
ATOM 6960 N N . LEU A 1 868 ? 43.438 -4.895 -19.203 1 97.19 868 LEU A N 1
ATOM 6961 C CA . LEU A 1 868 ? 43.062 -6.129 -18.516 1 97.19 868 LEU A CA 1
ATOM 6962 C C . LEU A 1 868 ? 43.719 -7.336 -19.172 1 97.19 868 LEU A C 1
ATOM 6964 O O . LEU A 1 868 ? 43.562 -7.566 -20.359 1 97.19 868 LEU A O 1
ATOM 6968 N N . VAL A 1 869 ? 44.5 -8.062 -18.391 1 96.44 869 VAL A N 1
ATOM 6969 C CA . VAL A 1 869 ? 45.25 -9.188 -18.938 1 96.44 869 VAL A CA 1
ATOM 6970 C C . VAL A 1 869 ? 44.875 -10.469 -18.203 1 96.44 869 VAL A C 1
ATOM 6972 O O . VAL A 1 869 ? 44.844 -10.492 -16.969 1 96.44 869 VAL A O 1
ATOM 6975 N N . LEU A 1 870 ? 44.531 -11.445 -18.922 1 96 870 LEU A N 1
ATOM 6976 C CA . LEU A 1 870 ? 44.312 -12.789 -18.391 1 96 870 LEU A CA 1
ATOM 6977 C C . LEU A 1 870 ? 45.375 -13.75 -18.875 1 96 870 LEU A C 1
ATOM 6979 O O . LEU A 1 870 ? 45.594 -13.938 -20.078 1 96 870 LEU A O 1
ATOM 6983 N N . GLU A 1 871 ? 46.094 -14.359 -17.875 1 93.81 871 GLU A N 1
ATOM 6984 C CA . GLU A 1 871 ? 47.219 -15.172 -18.266 1 93.81 871 GLU A CA 1
ATOM 6985 C C . GLU A 1 871 ? 47.219 -16.516 -17.547 1 93.81 871 GLU A C 1
ATOM 6987 O O . GLU A 1 871 ? 46.75 -16.625 -16.422 1 93.81 871 GLU A O 1
ATOM 6992 N N . SER A 1 872 ? 47.469 -17.453 -18.281 1 88.75 872 SER A N 1
ATOM 6993 C CA . SER A 1 872 ? 47.781 -18.797 -17.781 1 88.75 872 SER A CA 1
ATOM 6994 C C . SER A 1 872 ? 49.094 -19.297 -18.375 1 88.75 872 SER A C 1
ATOM 6996 O O . SER A 1 872 ? 49.75 -18.609 -19.172 1 88.75 872 SER A O 1
ATOM 6998 N N . GLN A 1 873 ? 49.75 -20.516 -17.953 1 79.31 873 GLN A N 1
ATOM 6999 C CA . GLN A 1 873 ? 51.031 -21.047 -18.391 1 79.31 873 GLN A CA 1
ATOM 7000 C C . GLN A 1 873 ? 51.125 -21.031 -19.922 1 79.31 873 GLN A C 1
ATOM 7002 O O . GLN A 1 873 ? 52.188 -20.734 -20.469 1 79.31 873 GLN A O 1
ATOM 7007 N N . GLU A 1 874 ? 50.062 -21.172 -20.594 1 79.38 874 GLU A N 1
ATOM 7008 C CA . GLU A 1 874 ? 50.188 -21.312 -22.047 1 79.38 874 GLU A CA 1
ATOM 7009 C C . GLU A 1 874 ? 49.344 -20.281 -22.781 1 79.38 874 GLU A C 1
ATOM 7011 O O . GLU A 1 874 ? 49.25 -20.297 -24 1 79.38 874 GLU A O 1
ATOM 7016 N N . ILE A 1 875 ? 48.688 -19.422 -22.094 1 86.06 875 ILE A N 1
ATOM 7017 C CA . ILE A 1 875 ? 47.75 -18.562 -22.797 1 86.06 875 ILE A CA 1
ATOM 7018 C C . ILE A 1 875 ? 47.781 -17.172 -22.172 1 86.06 875 ILE A C 1
ATOM 7020 O O . ILE A 1 875 ? 48.031 -17.016 -20.969 1 86.06 875 ILE A O 1
ATOM 7024 N N . ARG A 1 876 ? 47.656 -16.188 -23.047 1 92.44 876 ARG A N 1
ATOM 7025 C CA . ARG A 1 876 ? 47.562 -14.797 -22.625 1 92.44 876 ARG A CA 1
ATOM 7026 C C . ARG A 1 876 ? 46.562 -14.039 -23.484 1 92.44 876 ARG A C 1
ATOM 7028 O O . ARG A 1 876 ? 46.688 -13.984 -24.703 1 92.44 876 ARG A O 1
ATOM 7035 N N . GLU A 1 877 ? 45.531 -13.578 -22.859 1 94.06 877 GLU A N 1
ATOM 7036 C CA . GLU A 1 877 ? 44.531 -12.734 -23.516 1 94.06 877 GLU A CA 1
ATOM 7037 C C . GLU A 1 877 ? 44.5 -11.336 -22.891 1 94.06 877 GLU A C 1
ATOM 7039 O O . GLU A 1 877 ? 44.781 -11.172 -21.703 1 94.06 877 GLU A O 1
ATOM 7044 N N . LYS A 1 878 ? 44.219 -10.32 -23.719 1 94.94 878 LYS A N 1
ATOM 7045 C CA . LYS A 1 878 ? 44.188 -8.953 -23.219 1 94.94 878 LYS A CA 1
ATOM 7046 C C . LYS A 1 878 ? 43 -8.18 -23.812 1 94.94 878 LYS A C 1
ATOM 7048 O O . LYS A 1 878 ? 42.531 -8.492 -24.906 1 94.94 878 LYS A O 1
ATOM 7053 N N . THR A 1 879 ? 42.469 -7.324 -23.078 1 95.19 879 THR A N 1
ATOM 7054 C CA . THR A 1 879 ? 41.469 -6.352 -23.531 1 95.19 879 THR A CA 1
ATOM 7055 C C . THR A 1 879 ? 41.656 -5.02 -22.812 1 95.19 879 THR A C 1
ATOM 7057 O O . THR A 1 879 ? 42.562 -4.887 -21.953 1 95.19 879 THR A O 1
ATOM 7060 N N . VAL A 1 880 ? 40.938 -3.988 -23.234 1 95.75 880 VAL A N 1
ATOM 7061 C CA . VAL A 1 880 ? 41.062 -2.646 -22.688 1 95.75 880 VAL A CA 1
ATOM 7062 C C . VAL A 1 880 ? 39.844 -2.295 -21.844 1 95.75 880 VAL A C 1
ATOM 7064 O O . VAL A 1 880 ? 38.719 -2.596 -22.234 1 95.75 880 VAL A O 1
ATOM 7067 N N . ILE A 1 881 ? 40.125 -1.794 -20.672 1 95.44 881 ILE A N 1
ATOM 7068 C CA . ILE A 1 881 ? 39.094 -1.223 -19.828 1 95.44 881 ILE A CA 1
ATOM 7069 C C . ILE A 1 881 ? 39.219 0.298 -19.797 1 95.44 881 ILE A C 1
ATOM 7071 O O . ILE A 1 881 ? 40.312 0.819 -19.547 1 95.44 881 ILE A O 1
ATOM 7075 N N . GLU A 1 882 ? 38.125 0.986 -20.047 1 95.88 882 GLU A N 1
ATOM 7076 C CA . GLU A 1 882 ? 38.156 2.445 -19.984 1 95.88 882 GLU A CA 1
ATOM 7077 C C . GLU A 1 882 ? 37.219 2.977 -18.891 1 95.88 882 GLU A C 1
ATOM 7079 O O . GLU A 1 882 ? 36.031 2.643 -18.859 1 95.88 882 GLU A O 1
ATOM 7084 N N . ILE A 1 883 ? 37.75 3.707 -18 1 95.38 883 ILE A N 1
ATOM 7085 C CA . ILE A 1 883 ? 36.969 4.492 -17.078 1 95.38 883 ILE A CA 1
ATOM 7086 C C . ILE A 1 883 ? 36.844 5.93 -17.578 1 95.38 883 ILE A C 1
ATOM 7088 O O . ILE A 1 883 ? 37.844 6.609 -17.781 1 95.38 883 ILE A O 1
ATOM 7092 N N . VAL A 1 884 ? 35.594 6.355 -17.75 1 95.38 884 VAL A N 1
ATOM 7093 C CA . VAL A 1 884 ? 35.375 7.641 -18.406 1 95.38 884 VAL A CA 1
ATOM 7094 C C . VAL A 1 884 ? 34.562 8.555 -17.484 1 95.38 884 VAL A C 1
ATOM 7096 O O . VAL A 1 884 ? 34 8.102 -16.5 1 95.38 884 VAL A O 1
ATOM 7099 N N . ALA A 1 885 ? 34.656 9.875 -17.75 1 90.38 885 ALA A N 1
ATOM 7100 C CA . ALA A 1 885 ? 33.875 10.867 -17 1 90.38 885 ALA A CA 1
ATOM 7101 C C . ALA A 1 885 ? 32.406 10.82 -17.375 1 90.38 885 ALA A C 1
ATOM 7103 O O . ALA A 1 885 ? 32.062 10.438 -18.484 1 90.38 885 ALA A O 1
ATOM 7104 N N . SER A 1 886 ? 31.578 11.031 -16.344 1 82.12 886 SER A N 1
ATOM 7105 C CA . SER A 1 886 ? 30.172 11.195 -16.641 1 82.12 886 SER A CA 1
ATOM 7106 C C . SER A 1 886 ? 29.938 12.328 -17.641 1 82.12 886 SER A C 1
ATOM 7108 O O . SER A 1 886 ? 30.625 13.352 -17.594 1 82.12 886 SER A O 1
ATOM 7110 N N . LYS A 1 887 ? 29.219 12.227 -18.641 1 63.16 887 LYS A N 1
ATOM 7111 C CA . LYS A 1 887 ? 28.906 13.281 -19.594 1 63.16 887 LYS A CA 1
ATOM 7112 C C . LYS A 1 887 ? 28.078 14.391 -18.953 1 63.16 887 LYS A C 1
ATOM 7114 O O . LYS A 1 887 ? 27.25 14.133 -18.094 1 63.16 887 LYS A O 1
ATOM 7119 N N . MET B 1 1 ? -13.586 86.25 7.562 1 23.47 1 MET B N 1
ATOM 7120 C CA . MET B 1 1 ? -12.422 85.5 8.008 1 23.47 1 MET B CA 1
ATOM 7121 C C . MET B 1 1 ? -12.852 84.25 8.688 1 23.47 1 MET B C 1
ATOM 7123 O O . MET B 1 1 ? -13.211 84.25 9.867 1 23.47 1 MET B O 1
ATOM 7127 N N . LYS B 1 2 ? -13.766 83.5 7.93 1 32.62 2 LYS B N 1
ATOM 7128 C CA . LYS B 1 2 ? -14.438 82.25 8.367 1 32.62 2 LYS B CA 1
ATOM 7129 C C . LYS B 1 2 ? -13.438 81.25 8.867 1 32.62 2 LYS B C 1
ATOM 7131 O O . LYS B 1 2 ? -12.484 80.875 8.164 1 32.62 2 LYS B O 1
ATOM 7136 N N . PHE B 1 3 ? -13.25 81.125 10.258 1 31.83 3 PHE B N 1
ATOM 7137 C CA . PHE B 1 3 ? -12.359 80.25 11 1 31.83 3 PHE B CA 1
ATOM 7138 C C . PHE B 1 3 ? -12.633 78.812 10.672 1 31.83 3 PHE B C 1
ATOM 7140 O O . PHE B 1 3 ? -13.766 78.312 10.812 1 31.83 3 PHE B O 1
ATOM 7147 N N . TYR B 1 4 ? -11.961 78.188 9.719 1 38.28 4 TYR B N 1
ATOM 7148 C CA . TYR B 1 4 ? -11.984 76.812 9.359 1 38.28 4 TYR B CA 1
ATOM 7149 C C . TYR B 1 4 ? -11.398 75.938 10.469 1 38.28 4 TYR B C 1
ATOM 7151 O O . TYR B 1 4 ? -10.242 76.125 10.852 1 38.28 4 TYR B O 1
ATOM 7159 N N . THR B 1 5 ? -12.156 75.625 11.523 1 39.28 5 THR B N 1
ATOM 7160 C CA . THR B 1 5 ? -11.688 74.625 12.516 1 39.28 5 THR B CA 1
ATOM 7161 C C . THR B 1 5 ? -11.32 73.312 11.852 1 39.28 5 THR B C 1
ATOM 7163 O O . THR B 1 5 ? -12.141 72.688 11.148 1 39.28 5 THR B O 1
ATOM 7166 N N . PRO B 1 6 ? -10.047 73 11.711 1 39.97 6 PRO B N 1
ATOM 7167 C CA . PRO B 1 6 ? -9.641 71.688 11.117 1 39.97 6 PRO B CA 1
ATOM 7168 C C . PRO B 1 6 ? -10.148 70.5 11.914 1 39.97 6 PRO B C 1
ATOM 7170 O O . PRO B 1 6 ? -10.07 70.5 13.148 1 39.97 6 PRO B O 1
ATOM 7173 N N . LEU B 1 7 ? -11.172 69.812 11.531 1 38.19 7 LEU B N 1
ATOM 7174 C CA . LEU B 1 7 ? -11.625 68.562 12.078 1 38.19 7 LEU B CA 1
ATOM 7175 C C . LEU B 1 7 ? -10.492 67.562 12.07 1 38.19 7 LEU B C 1
ATOM 7177 O O . LEU B 1 7 ? -10 67.125 11 1 38.19 7 LEU B O 1
ATOM 7181 N N . PHE B 1 8 ? -9.648 67.5 13.109 1 36.16 8 PHE B N 1
ATOM 7182 C CA . PHE B 1 8 ? -8.695 66.438 13.273 1 36.16 8 PHE B CA 1
ATOM 7183 C C . PHE B 1 8 ? -9.414 65.062 13.312 1 36.16 8 PHE B C 1
ATOM 7185 O O . PHE B 1 8 ? -10.266 64.875 14.172 1 36.16 8 PHE B O 1
ATOM 7192 N N . LEU B 1 9 ? -9.578 64.375 12.234 1 36.34 9 LEU B N 1
ATOM 7193 C CA . LEU B 1 9 ? -9.977 63 12.188 1 36.34 9 LEU B CA 1
ATOM 7194 C C . LEU B 1 9 ? -9.039 62.125 13.031 1 36.34 9 LEU B C 1
ATOM 7196 O O . LEU B 1 9 ? -7.855 62 12.719 1 36.34 9 LEU B O 1
ATOM 7200 N N . PHE B 1 10 ? -9.273 62.062 14.336 1 35.5 10 PHE B N 1
ATOM 7201 C CA . PHE B 1 10 ? -8.578 61.094 15.172 1 35.5 10 PHE B CA 1
ATOM 7202 C C . PHE B 1 10 ? -8.609 59.688 14.531 1 35.5 10 PHE B C 1
ATOM 7204 O O . PHE B 1 10 ? -9.68 59.125 14.344 1 35.5 10 PHE B O 1
ATOM 7211 N N . ILE B 1 11 ? -7.66 59.406 13.734 1 41.25 11 ILE B N 1
ATOM 7212 C CA . ILE B 1 11 ? -7.422 58 13.328 1 41.25 11 ILE B CA 1
ATOM 7213 C C . ILE B 1 11 ? -7.27 57.125 14.555 1 41.25 11 ILE B C 1
ATOM 7215 O O . ILE B 1 11 ? -6.305 57.281 15.312 1 41.25 11 ILE B O 1
ATOM 7219 N N . SER B 1 12 ? -8.281 56.75 15.211 1 39.84 12 SER B N 1
ATOM 7220 C CA . SER B 1 12 ? -8.211 55.812 16.312 1 39.84 12 SER B CA 1
ATOM 7221 C C . SER B 1 12 ? -7.441 54.562 15.906 1 39.84 12 SER B C 1
ATOM 7223 O O . SER B 1 12 ? -7.875 53.812 15.023 1 39.84 12 SER B O 1
ATOM 7225 N N . THR B 1 13 ? -6.18 54.562 16.031 1 48.44 13 THR B N 1
ATOM 7226 C CA . THR B 1 13 ? -5.41 53.312 15.969 1 48.44 13 THR B CA 1
ATOM 7227 C C . THR B 1 13 ? -5.984 52.281 16.922 1 48.44 13 THR B C 1
ATOM 7229 O O . THR B 1 13 ? -5.98 52.469 18.141 1 48.44 13 THR B O 1
ATOM 7232 N N . VAL B 1 14 ? -6.879 51.562 16.484 1 54.72 14 VAL B N 1
ATOM 7233 C CA . VAL B 1 14 ? -7.375 50.438 17.297 1 54.72 14 VAL B CA 1
ATOM 7234 C C . VAL B 1 14 ? -6.219 49.5 17.672 1 54.72 14 VAL B C 1
ATOM 7236 O O . VAL B 1 14 ? -5.535 48.969 16.797 1 54.72 14 VAL B O 1
ATOM 7239 N N . PHE B 1 15 ? -5.754 49.594 18.906 1 65.12 15 PHE B N 1
ATOM 7240 C CA . PHE B 1 15 ? -4.727 48.719 19.469 1 65.12 15 PHE B CA 1
ATOM 7241 C C . PHE B 1 15 ? -5.324 47.375 19.875 1 65.12 15 PHE B C 1
ATOM 7243 O O . PHE B 1 15 ? -6.254 47.344 20.688 1 65.12 15 PHE B O 1
ATOM 7250 N N . TYR B 1 16 ? -4.984 46.312 19.094 1 72.81 16 TYR B N 1
ATOM 7251 C CA . TYR B 1 16 ? -5.34 44.969 19.5 1 72.81 16 TYR B CA 1
ATOM 7252 C C . TYR B 1 16 ? -4.297 44.406 20.438 1 72.81 16 TYR B C 1
ATOM 7254 O O . TYR B 1 16 ? -3.094 44.594 20.25 1 72.81 16 TYR B O 1
ATOM 7262 N N . THR B 1 17 ? -4.793 43.875 21.609 1 75.5 17 THR B N 1
ATOM 7263 C CA . THR B 1 17 ? -3.926 43.25 22.609 1 75.5 17 THR B CA 1
ATOM 7264 C C . THR B 1 17 ? -4.035 41.75 22.562 1 75.5 17 THR B C 1
ATOM 7266 O O . THR B 1 17 ? -4.926 41.188 21.891 1 75.5 17 THR B O 1
ATOM 7269 N N . GLN B 1 18 ? -3.107 41.094 23.203 1 82.25 18 GLN B N 1
ATOM 7270 C CA . GLN B 1 18 ? -3.078 39.656 23.312 1 82.25 18 GLN B CA 1
ATOM 7271 C C . GLN B 1 18 ? -4.41 39.094 23.812 1 82.25 18 GLN B C 1
ATOM 7273 O O . GLN B 1 18 ? -5.016 39.688 24.719 1 82.25 18 GLN B O 1
ATOM 7278 N N . THR B 1 19 ? -4.879 38 23.141 1 83.25 19 THR B N 1
ATOM 7279 C CA . THR B 1 19 ? -6.148 37.406 23.516 1 83.25 19 THR B CA 1
ATOM 7280 C C . THR B 1 19 ? -5.969 36.438 24.688 1 83.25 19 THR B C 1
ATOM 7282 O O . THR B 1 19 ? -5.117 35.562 24.656 1 83.25 19 THR B O 1
ATOM 7285 N N . ASN B 1 20 ? -6.785 36.594 25.672 1 85.25 20 ASN B N 1
ATOM 7286 C CA . ASN B 1 20 ? -6.656 35.719 26.844 1 85.25 20 ASN B CA 1
ATOM 7287 C C . ASN B 1 20 ? -7.605 34.531 26.766 1 85.25 20 ASN B C 1
ATOM 7289 O O . ASN B 1 20 ? -8.422 34.438 25.844 1 85.25 20 ASN B O 1
ATOM 7293 N N . SER B 1 21 ? -7.555 33.688 27.75 1 87.19 21 SER B N 1
ATOM 7294 C CA . SER B 1 21 ? -8.273 32.406 27.734 1 87.19 21 SER B CA 1
ATOM 7295 C C . SER B 1 21 ? -9.781 32.625 27.859 1 87.19 21 SER B C 1
ATOM 7297 O O . SER B 1 21 ? -10.57 31.875 27.281 1 87.19 21 SER B O 1
ATOM 7299 N N . ASP B 1 22 ? -10.234 33.594 28.547 1 88.06 22 ASP B N 1
ATOM 7300 C CA . ASP B 1 22 ? -11.656 33.875 28.688 1 88.06 22 ASP B CA 1
ATOM 7301 C C . ASP B 1 22 ? -12.266 34.25 27.328 1 88.06 22 ASP B C 1
ATOM 7303 O O . ASP B 1 22 ? -13.383 33.812 27 1 88.06 22 ASP B O 1
ATOM 7307 N N . GLU B 1 23 ? -11.516 35.031 26.625 1 88.88 23 GLU B N 1
ATOM 7308 C CA . GLU B 1 23 ? -11.977 35.406 25.297 1 88.88 23 GLU B CA 1
ATOM 7309 C C . GLU B 1 23 ? -12.055 34.219 24.359 1 88.88 23 GLU B C 1
ATOM 7311 O O . GLU B 1 23 ? -12.969 34.094 23.547 1 88.88 23 GLU B O 1
ATOM 7316 N N . VAL B 1 24 ? -11.109 33.375 24.516 1 89.12 24 VAL B N 1
ATOM 7317 C CA . VAL B 1 24 ? -11.102 32.188 23.688 1 89.12 24 VAL B CA 1
ATOM 7318 C C . VAL B 1 24 ? -12.32 31.312 24.031 1 89.12 24 VAL B C 1
ATOM 7320 O O . VAL B 1 24 ? -13.008 30.812 23.125 1 89.12 24 VAL B O 1
ATOM 7323 N N . HIS B 1 25 ? -12.609 31.125 25.219 1 88.38 25 HIS B N 1
ATOM 7324 C CA . HIS B 1 25 ? -13.75 30.328 25.656 1 88.38 25 HIS B CA 1
ATOM 7325 C C . HIS B 1 25 ? -15.062 30.953 25.203 1 88.38 25 HIS B C 1
ATOM 7327 O O . HIS B 1 25 ? -15.992 30.234 24.797 1 88.38 25 HIS B O 1
ATOM 7333 N N . LYS B 1 26 ? -15.094 32.219 25.328 1 90.62 26 LYS B N 1
ATOM 7334 C CA . LYS B 1 26 ? -16.281 32.938 24.828 1 90.62 26 LYS B CA 1
ATOM 7335 C C . LYS B 1 26 ? -16.484 32.719 23.344 1 90.62 26 LYS B C 1
ATOM 7337 O O . LYS B 1 26 ? -17.609 32.531 22.875 1 90.62 26 LYS B O 1
ATOM 7342 N N . SER B 1 27 ? -15.422 32.781 22.672 1 92.31 27 SER B N 1
ATOM 7343 C CA . SER B 1 27 ? -15.492 32.562 21.234 1 92.31 27 SER B CA 1
ATOM 7344 C C . SER B 1 27 ? -15.984 31.172 20.922 1 92.31 27 SER B C 1
ATOM 7346 O O . SER B 1 27 ? -16.719 30.969 19.953 1 92.31 27 SER B O 1
ATOM 7348 N N . TRP B 1 28 ? -15.586 30.234 21.719 1 90.12 28 TRP B N 1
ATOM 7349 C CA . TRP B 1 28 ? -16.047 28.859 21.531 1 90.12 28 TRP B CA 1
ATOM 7350 C C . TRP B 1 28 ? -17.562 28.766 21.734 1 90.12 28 TRP B C 1
ATOM 7352 O O . TRP B 1 28 ? -18.25 28.094 20.969 1 90.12 28 TRP B O 1
ATOM 7362 N N . LYS B 1 29 ? -18.031 29.359 22.688 1 90.44 29 LYS B N 1
ATOM 7363 C CA . LYS B 1 29 ? -19.469 29.359 22.969 1 90.44 29 LYS B CA 1
ATOM 7364 C C . LYS B 1 29 ? -20.234 30.062 21.844 1 90.44 29 LYS B C 1
ATOM 7366 O O . LYS B 1 29 ? -21.312 29.594 21.453 1 90.44 29 LYS B O 1
ATOM 7371 N N . GLN B 1 30 ? -19.656 31.125 21.438 1 94.12 30 GLN B N 1
ATOM 7372 C CA . GLN B 1 30 ? -20.281 31.844 20.328 1 94.12 30 GLN B CA 1
ATOM 7373 C C . GLN B 1 30 ? -20.359 30.969 19.078 1 94.12 30 GLN B C 1
ATOM 7375 O O . GLN B 1 30 ? -21.375 30.969 18.375 1 94.12 30 GLN B O 1
ATOM 7380 N N . LYS B 1 31 ? -19.344 30.344 18.797 1 94.12 31 LYS B N 1
ATOM 7381 C CA . LYS B 1 31 ? -19.328 29.438 17.656 1 94.12 31 LYS B CA 1
ATOM 7382 C C . LYS B 1 31 ? -20.391 28.359 17.797 1 94.12 31 LYS B C 1
ATOM 7384 O O . LYS B 1 31 ? -21.094 28.047 16.828 1 94.12 31 LYS B O 1
ATOM 7389 N N . GLN B 1 32 ? -20.484 27.766 18.953 1 92.44 32 GLN B N 1
ATOM 7390 C CA . GLN B 1 32 ? -21.484 26.734 19.203 1 92.44 32 GLN B CA 1
ATOM 7391 C C . GLN B 1 32 ? -22.891 27.266 18.938 1 92.44 32 GLN B C 1
ATOM 7393 O O . GLN B 1 32 ? -23.734 26.562 18.375 1 92.44 32 GLN B O 1
ATOM 7398 N N . GLU B 1 33 ? -23.109 28.453 19.328 1 94.31 33 GLU B N 1
ATOM 7399 C CA . GLU B 1 33 ? -24.406 29.062 19.078 1 94.31 33 GLU B CA 1
ATOM 7400 C C . GLU B 1 33 ? -24.656 29.281 17.594 1 94.31 33 GLU B C 1
ATOM 7402 O O . GLU B 1 33 ? -25.781 29.094 17.109 1 94.31 33 GLU B O 1
ATOM 7407 N N . LEU B 1 34 ? -23.641 29.75 16.938 1 95.19 34 LEU B N 1
ATOM 7408 C CA . LEU B 1 34 ? -23.766 29.953 15.5 1 95.19 34 LEU B CA 1
ATOM 7409 C C . LEU B 1 34 ? -24.047 28.625 14.789 1 95.19 34 LEU B C 1
ATOM 7411 O O . LEU B 1 34 ? -24.766 28.594 13.789 1 95.19 34 LEU B O 1
ATOM 7415 N N . GLU B 1 35 ? -23.453 27.594 15.258 1 94.44 35 GLU B N 1
ATOM 7416 C CA . GLU B 1 35 ? -23.672 26.281 14.672 1 94.44 35 GLU B CA 1
ATOM 7417 C C . GLU B 1 35 ? -25.125 25.828 14.836 1 94.44 35 GLU B C 1
ATOM 7419 O O . GLU B 1 35 ? -25.719 25.281 13.906 1 94.44 35 GLU B O 1
ATOM 7424 N N . LYS B 1 36 ? -25.688 26.094 15.945 1 92.69 36 LYS B N 1
ATOM 7425 C CA . LYS B 1 36 ? -27.062 25.672 16.266 1 92.69 36 LYS B CA 1
ATOM 7426 C C . LYS B 1 36 ? -28.078 26.422 15.406 1 92.69 36 LYS B C 1
ATOM 7428 O O . LYS B 1 36 ? -29.125 25.891 15.062 1 92.69 36 LYS B O 1
ATOM 7433 N N . THR B 1 37 ? -27.75 27.594 15.031 1 93.19 37 THR B N 1
ATOM 7434 C CA . THR B 1 37 ? -28.734 28.438 14.367 1 93.19 37 THR B CA 1
ATOM 7435 C C . THR B 1 37 ? -28.406 28.594 12.883 1 93.19 37 THR B C 1
ATOM 7437 O O . THR B 1 37 ? -29.031 29.406 12.188 1 93.19 37 THR B O 1
ATOM 7440 N N . SER B 1 38 ? -27.438 27.891 12.469 1 95.5 38 SER B N 1
ATOM 7441 C CA . SER B 1 38 ? -26.984 28.047 11.086 1 95.5 38 SER B CA 1
ATOM 7442 C C . SER B 1 38 ? -28.094 27.688 10.102 1 95.5 38 SER B C 1
ATOM 7444 O O . SER B 1 38 ? -28.797 26.688 10.289 1 95.5 38 SER B O 1
ATOM 7446 N N . TRP B 1 39 ? -28.234 28.469 9.008 1 95.19 39 TRP B N 1
ATOM 7447 C CA . TRP B 1 39 ? -29.172 28.219 7.918 1 95.19 39 TRP B CA 1
ATOM 7448 C C . TRP B 1 39 ? -28.688 27.062 7.039 1 95.19 39 TRP B C 1
ATOM 7450 O O . TRP B 1 39 ? -29.406 26.609 6.152 1 95.19 39 TRP B O 1
ATOM 7460 N N . PHE B 1 40 ? -27.516 26.547 7.305 1 96.94 40 PHE B N 1
ATOM 7461 C CA . PHE B 1 40 ? -26.875 25.641 6.352 1 96.94 40 PHE B CA 1
ATOM 7462 C C . PHE B 1 40 ? -26.484 24.328 7.027 1 96.94 40 PHE B C 1
ATOM 7464 O O . PHE B 1 40 ? -25.562 23.656 6.59 1 96.94 40 PHE B O 1
ATOM 7471 N N . LYS B 1 41 ? -27.156 23.953 8.055 1 94.75 41 LYS B N 1
ATOM 7472 C CA . LYS B 1 41 ? -26.891 22.734 8.805 1 94.75 41 LYS B CA 1
ATOM 7473 C C . LYS B 1 41 ? -27.094 21.484 7.941 1 94.75 41 LYS B C 1
ATOM 7475 O O . LYS B 1 41 ? -26.453 20.453 8.164 1 94.75 41 LYS B O 1
ATOM 7480 N N . SER B 1 42 ? -27.953 21.609 6.953 1 95.31 42 SER B N 1
ATOM 7481 C CA . SER B 1 42 ? -28.297 20.469 6.117 1 95.31 42 SER B CA 1
ATOM 7482 C C . SER B 1 42 ? -27.25 20.25 5.031 1 95.31 42 SER B C 1
ATOM 7484 O O . SER B 1 42 ? -27.219 19.188 4.391 1 95.31 42 SER B O 1
ATOM 7486 N N . LEU B 1 43 ? -26.391 21.203 4.777 1 96.75 43 LEU B N 1
ATOM 7487 C CA . LEU B 1 43 ? -25.281 21.031 3.836 1 96.75 43 LEU B CA 1
ATOM 7488 C C . LEU B 1 43 ? -24.109 20.312 4.496 1 96.75 43 LEU B C 1
ATOM 7490 O O . LEU B 1 43 ? -23.297 20.938 5.18 1 96.75 43 LEU B O 1
ATOM 7494 N N . ILE B 1 44 ? -24.047 19.062 4.242 1 97 44 ILE B N 1
ATOM 7495 C CA . ILE B 1 44 ? -23.031 18.25 4.914 1 97 44 ILE B CA 1
ATOM 7496 C C . ILE B 1 44 ? -21.766 18.188 4.055 1 97 44 ILE B C 1
ATOM 7498 O O . ILE B 1 44 ? -21.797 17.688 2.934 1 97 44 ILE B O 1
ATOM 7502 N N . PHE B 1 45 ? -20.656 18.719 4.574 1 98.19 45 PHE B N 1
ATOM 7503 C CA . PHE B 1 45 ? -19.375 18.641 3.893 1 98.19 45 PHE B CA 1
ATOM 7504 C C . PHE B 1 45 ? -18.859 17.203 3.871 1 98.19 45 PHE B C 1
ATOM 7506 O O . PHE B 1 45 ? -18.969 16.484 4.867 1 98.19 45 PHE B O 1
ATOM 7513 N N . LYS B 1 46 ? -18.344 16.781 2.727 1 97.81 46 LYS B N 1
ATOM 7514 C CA . LYS B 1 46 ? -17.781 15.438 2.555 1 97.81 46 LYS B CA 1
ATOM 7515 C C . LYS B 1 46 ? -16.266 15.477 2.48 1 97.81 46 LYS B C 1
ATOM 7517 O O . LYS B 1 46 ? -15.695 16.297 1.763 1 97.81 46 LYS B O 1
ATOM 7522 N N . ASN B 1 47 ? -15.617 14.594 3.26 1 98.12 47 ASN B N 1
ATOM 7523 C CA . ASN B 1 47 ? -14.164 14.484 3.168 1 98.12 47 ASN B CA 1
ATOM 7524 C C . ASN B 1 47 ? -13.734 13.789 1.875 1 98.12 47 ASN B C 1
ATOM 7526 O O . ASN B 1 47 ? -14.258 12.727 1.532 1 98.12 47 ASN B O 1
ATOM 7530 N N . ILE B 1 48 ? -12.773 14.383 1.104 1 98 48 ILE B N 1
ATOM 7531 C CA . ILE B 1 48 ? -12.312 13.836 -0.165 1 98 48 ILE B CA 1
ATOM 7532 C C . ILE B 1 48 ? -10.789 13.742 -0.162 1 98 48 ILE B C 1
ATOM 7534 O O . ILE B 1 48 ? -10.148 13.828 -1.215 1 98 48 ILE B O 1
ATOM 7538 N N . GLY B 1 49 ? -10.25 13.789 0.994 1 93.88 49 GLY B N 1
ATOM 7539 C CA . GLY B 1 49 ? -8.805 13.898 1.033 1 93.88 49 GLY B CA 1
ATOM 7540 C C . GLY B 1 49 ? -8.109 12.547 1.042 1 93.88 49 GLY B C 1
ATOM 7541 O O . GLY B 1 49 ? -8.711 11.539 1.41 1 93.88 49 GLY B O 1
ATOM 7542 N N . PRO B 1 50 ? -6.844 12.672 0.604 1 94.62 50 PRO B N 1
ATOM 7543 C CA . PRO B 1 50 ? -6.051 11.438 0.604 1 94.62 50 PRO B CA 1
ATOM 7544 C C . PRO B 1 50 ? -5.703 10.961 2.012 1 94.62 50 PRO B C 1
ATOM 7546 O O . PRO B 1 50 ? -5.805 11.734 2.971 1 94.62 50 PRO B O 1
ATOM 7549 N N . THR B 1 51 ? -5.312 9.719 2.092 1 95.44 51 THR B N 1
ATOM 7550 C CA . THR B 1 51 ? -4.992 9.117 3.381 1 95.44 51 THR B CA 1
ATOM 7551 C C . THR B 1 51 ? -3.623 8.445 3.338 1 95.44 51 THR B C 1
ATOM 7553 O O . THR B 1 51 ? -3.096 8.031 4.371 1 95.44 51 THR B O 1
ATOM 7556 N N . ILE B 1 52 ? -3.006 8.383 2.08 1 94.12 52 ILE B N 1
ATOM 7557 C CA . ILE B 1 52 ? -1.744 7.656 1.965 1 94.12 52 ILE B CA 1
ATOM 7558 C C . ILE B 1 52 ? -0.661 8.383 2.762 1 94.12 52 ILE B C 1
ATOM 7560 O O . ILE B 1 52 ? 0.191 7.742 3.385 1 94.12 52 ILE B O 1
ATOM 7564 N N . MET B 1 53 ? -0.764 9.68 2.664 1 90.25 53 MET B N 1
ATOM 7565 C CA . MET B 1 53 ? 0.067 10.5 3.535 1 90.25 53 MET B CA 1
ATOM 7566 C C . MET B 1 53 ? -0.714 10.953 4.766 1 90.25 53 MET B C 1
ATOM 7568 O O . MET B 1 53 ? -1.941 10.844 4.801 1 90.25 53 MET B O 1
ATOM 7572 N N . SER B 1 54 ? -0.057 11.195 5.914 1 88.88 54 SER B N 1
ATOM 7573 C CA . SER B 1 54 ? -0.696 11.555 7.176 1 88.88 54 SER B CA 1
ATOM 7574 C C . SER B 1 54 ? -0.211 12.914 7.672 1 88.88 54 SER B C 1
ATOM 7576 O O . SER B 1 54 ? 0.572 13.586 6.996 1 88.88 54 SER B O 1
ATOM 7578 N N . GLY B 1 55 ? -0.881 13.352 8.656 1 94.94 55 GLY B N 1
ATOM 7579 C CA . GLY B 1 55 ? -0.405 14.523 9.375 1 94.94 55 GLY B CA 1
ATOM 7580 C C . GLY B 1 55 ? 0.632 14.203 10.43 1 94.94 55 GLY B C 1
ATOM 7581 O O . GLY B 1 55 ? 0.974 13.031 10.633 1 94.94 55 GLY B O 1
ATOM 7582 N N . ARG B 1 56 ? 1.114 15.203 11.016 1 96.88 56 ARG B N 1
ATOM 7583 C CA . ARG B 1 56 ? 2.176 15.102 12.008 1 96.88 56 ARG B CA 1
ATOM 7584 C C . ARG B 1 56 ? 1.658 14.469 13.297 1 96.88 56 ARG B C 1
ATOM 7586 O O . ARG B 1 56 ? 0.709 14.977 13.906 1 96.88 56 ARG B O 1
ATOM 7593 N N . VAL B 1 57 ? 2.252 13.344 13.664 1 97.62 57 VAL B N 1
ATOM 7594 C CA . VAL B 1 57 ? 1.968 12.719 14.953 1 97.62 57 VAL B CA 1
ATOM 7595 C C . VAL B 1 57 ? 2.791 13.398 16.047 1 97.62 57 VAL B C 1
ATOM 7597 O O . VAL B 1 57 ? 3.988 13.641 15.867 1 97.62 57 VAL B O 1
ATOM 7600 N N . VAL B 1 58 ? 2.143 13.672 17.188 1 97.62 58 VAL B N 1
ATOM 7601 C CA . VAL B 1 58 ? 2.896 14.352 18.234 1 97.62 58 VAL B CA 1
ATOM 7602 C C . VAL B 1 58 ? 3.047 13.438 19.438 1 97.62 58 VAL B C 1
ATOM 7604 O O . VAL B 1 58 ? 3.943 13.633 20.266 1 97.62 58 VAL B O 1
ATOM 7607 N N . ASP B 1 59 ? 2.123 12.477 19.547 1 98.38 59 ASP B N 1
ATOM 7608 C CA . ASP B 1 59 ? 2.219 11.602 20.719 1 98.38 59 ASP B CA 1
ATOM 7609 C C . ASP B 1 59 ? 1.419 10.32 20.516 1 98.38 59 ASP B C 1
ATOM 7611 O O . ASP B 1 59 ? 0.573 10.25 19.625 1 98.38 59 ASP B O 1
ATOM 7615 N N . LEU B 1 60 ? 1.735 9.32 21.297 1 98.44 60 LEU B N 1
ATOM 7616 C CA . LEU B 1 60 ? 1.083 8.016 21.312 1 98.44 60 LEU B CA 1
ATOM 7617 C C . LEU B 1 60 ? 0.754 7.59 22.734 1 98.44 60 LEU B C 1
ATOM 7619 O O . LEU B 1 60 ? 1.534 7.836 23.656 1 98.44 60 LEU B O 1
ATOM 7623 N N . ALA B 1 61 ? -0.367 7.008 22.906 1 98.75 61 ALA B N 1
ATOM 7624 C CA . ALA B 1 61 ? -0.686 6.266 24.125 1 98.75 61 ALA B CA 1
ATOM 7625 C C . ALA B 1 61 ? -1.033 4.812 23.812 1 98.75 61 ALA B C 1
ATOM 7627 O O . ALA B 1 61 ? -2.104 4.531 23.266 1 98.75 61 ALA B O 1
ATOM 7628 N N . VAL B 1 62 ? -0.154 3.885 24.172 1 98.62 62 VAL B N 1
ATOM 7629 C CA . VAL B 1 62 ? -0.304 2.484 23.797 1 98.62 62 VAL B CA 1
ATOM 7630 C C . VAL B 1 62 ? -0.597 1.644 25.031 1 98.62 62 VAL B C 1
ATOM 7632 O O . VAL B 1 62 ? 0.036 1.824 26.078 1 98.62 62 VAL B O 1
ATOM 7635 N N . ASN B 1 63 ? -1.582 0.719 24.938 1 98.31 63 ASN B N 1
ATOM 7636 C CA . ASN B 1 63 ? -1.885 -0.229 26 1 98.31 63 ASN B CA 1
ATOM 7637 C C . ASN B 1 63 ? -0.775 -1.264 26.172 1 98.31 63 ASN B C 1
ATOM 7639 O O . ASN B 1 63 ? -0.591 -2.123 25.297 1 98.31 63 ASN B O 1
ATOM 7643 N N . PRO B 1 64 ? -0.014 -1.239 27.234 1 95.94 64 PRO B N 1
ATOM 7644 C CA . PRO B 1 64 ? 1.125 -2.154 27.344 1 95.94 64 PRO B CA 1
ATOM 7645 C C . PRO B 1 64 ? 0.697 -3.617 27.453 1 95.94 64 PRO B C 1
ATOM 7647 O O . PRO B 1 64 ? 1.464 -4.516 27.094 1 95.94 64 PRO B O 1
ATOM 7650 N N . GLN B 1 65 ? -0.501 -3.861 27.906 1 95.12 65 GLN B N 1
ATOM 7651 C CA . GLN B 1 65 ? -0.989 -5.227 28.062 1 95.12 65 GLN B CA 1
ATOM 7652 C C . GLN B 1 65 ? -1.586 -5.75 26.766 1 95.12 65 GLN B C 1
ATOM 7654 O O . GLN B 1 65 ? -1.69 -6.961 26.562 1 95.12 65 GLN B O 1
ATOM 7659 N N . ASN B 1 66 ? -2.021 -4.914 25.953 1 96.12 66 ASN B N 1
ATOM 7660 C CA . ASN B 1 66 ? -2.547 -5.215 24.625 1 96.12 66 ASN B CA 1
ATOM 7661 C C . ASN B 1 66 ? -2.102 -4.18 23.594 1 96.12 66 ASN B C 1
ATOM 7663 O O . ASN B 1 66 ? -2.883 -3.309 23.203 1 96.12 66 ASN B O 1
ATOM 7667 N N . PRO B 1 67 ? -0.944 -4.328 23.078 1 96.94 67 PRO B N 1
ATOM 7668 C CA . PRO B 1 67 ? -0.342 -3.26 22.281 1 96.94 67 PRO B CA 1
ATOM 7669 C C . PRO B 1 67 ? -1.036 -3.064 20.938 1 96.94 67 PRO B C 1
ATOM 7671 O O . PRO B 1 67 ? -0.673 -2.166 20.172 1 96.94 67 PRO B O 1
ATOM 7674 N N . THR B 1 68 ? -2.08 -3.85 20.562 1 97.38 68 THR B N 1
ATOM 7675 C CA . THR B 1 68 ? -2.861 -3.59 19.359 1 97.38 68 THR B CA 1
ATOM 7676 C C . THR B 1 68 ? -3.855 -2.457 19.594 1 97.38 68 THR B C 1
ATOM 7678 O O . THR B 1 68 ? -4.484 -1.968 18.641 1 97.38 68 THR B O 1
ATOM 7681 N N . GLU B 1 69 ? -4.051 -2.049 20.859 1 98 69 GLU B N 1
ATOM 7682 C CA . GLU B 1 69 ? -4.941 -0.963 21.25 1 98 69 GLU B CA 1
ATOM 7683 C C . GLU B 1 69 ? -4.148 0.286 21.625 1 98 69 GLU B C 1
ATOM 7685 O O . GLU B 1 69 ? -3.369 0.265 22.594 1 98 69 GLU B O 1
ATOM 7690 N N . PHE B 1 70 ? -4.324 1.384 20.859 1 98.69 70 PHE B N 1
ATOM 7691 C CA . PHE B 1 70 ? -3.592 2.596 21.219 1 98.69 70 PHE B CA 1
ATOM 7692 C C . PHE B 1 70 ? -4.262 3.826 20.609 1 98.69 70 PHE B C 1
ATOM 7694 O O . PHE B 1 70 ? -5.195 3.705 19.812 1 98.69 70 PHE B O 1
ATOM 7701 N N . TYR B 1 71 ? -3.895 5.004 21.125 1 98.81 71 TYR B N 1
ATOM 7702 C CA . TYR B 1 71 ? -4.328 6.312 20.641 1 98.81 71 TYR B CA 1
ATOM 7703 C C . TYR B 1 71 ? -3.189 7.047 19.953 1 98.81 71 TYR B C 1
ATOM 7705 O O . TYR B 1 71 ? -2.033 6.941 20.375 1 98.81 71 TYR B O 1
ATOM 7713 N N . VAL B 1 72 ? -3.504 7.715 18.906 1 98.62 72 VAL B N 1
ATOM 7714 C CA . VAL B 1 72 ? -2.561 8.57 18.188 1 98.62 72 VAL B CA 1
ATOM 7715 C C . VAL B 1 72 ? -3.039 10.016 18.219 1 98.62 72 VAL B C 1
ATOM 7717 O O . VAL B 1 72 ? -4.164 10.312 17.828 1 98.62 72 VAL B O 1
ATOM 7720 N N . ALA B 1 73 ? -2.238 10.859 18.734 1 98.62 73 ALA B N 1
ATOM 7721 C CA . ALA B 1 73 ? -2.521 12.297 18.719 1 98.62 73 ALA B CA 1
ATOM 7722 C C . ALA B 1 73 ? -1.848 12.977 17.547 1 98.62 73 ALA B C 1
ATOM 7724 O O . ALA B 1 73 ? -0.62 12.969 17.422 1 98.62 73 ALA B O 1
ATOM 7725 N N . TYR B 1 74 ? -2.625 13.516 16.688 1 98.06 74 TYR B N 1
ATOM 7726 C CA . TYR B 1 74 ? -2.111 14.344 15.602 1 98.06 74 TYR B CA 1
ATOM 7727 C C . TYR B 1 74 ? -2.111 15.82 15.992 1 98.06 74 TYR B C 1
ATOM 7729 O O . TYR B 1 74 ? -3.023 16.281 16.688 1 98.06 74 TYR B O 1
ATOM 7737 N N . ALA B 1 75 ? -1.118 16.547 15.547 1 97.62 75 ALA B N 1
ATOM 7738 C CA . ALA B 1 75 ? -0.914 17.938 15.953 1 97.62 75 ALA B CA 1
ATOM 7739 C C . ALA B 1 75 ? -2.176 18.766 15.727 1 97.62 75 ALA B C 1
ATOM 7741 O O . ALA B 1 75 ? -2.658 19.438 16.641 1 97.62 75 ALA B O 1
ATOM 7742 N N . SER B 1 76 ? -2.668 18.719 14.492 1 97.38 76 SER B N 1
ATOM 7743 C CA . SER B 1 76 ? -3.855 19.5 14.172 1 97.38 76 SER B CA 1
ATOM 7744 C C . SER B 1 76 ? -4.98 18.609 13.648 1 97.38 76 SER B C 1
ATOM 7746 O O . SER B 1 76 ? -5.984 19.109 13.141 1 97.38 76 SER B O 1
ATOM 7748 N N . GLY B 1 77 ? -4.809 17.297 13.766 1 97.38 77 GLY B N 1
ATOM 7749 C CA . GLY B 1 77 ? -5.762 16.375 13.188 1 97.38 77 GLY B CA 1
ATOM 7750 C C . GLY B 1 77 ? -6.629 15.688 14.227 1 97.38 77 GLY B C 1
ATOM 7751 O O . GLY B 1 77 ? -7.516 14.898 13.883 1 97.38 77 GLY B O 1
ATOM 7752 N N . GLY B 1 78 ? -6.379 15.953 15.484 1 98.25 78 GLY B N 1
ATOM 7753 C CA . GLY B 1 78 ? -7.188 15.391 16.547 1 98.25 78 GLY B CA 1
ATOM 7754 C C . GLY B 1 78 ? -6.621 14.094 17.109 1 98.25 78 GLY B C 1
ATOM 7755 O O . GLY B 1 78 ? -5.441 13.797 16.906 1 98.25 78 GLY B O 1
ATOM 7756 N N . LEU B 1 79 ? -7.414 13.414 17.938 1 98.69 79 LEU B N 1
ATOM 7757 C CA . LEU B 1 79 ? -7.066 12.148 18.578 1 98.69 79 LEU B CA 1
ATOM 7758 C C . LEU B 1 79 ? -7.781 10.984 17.891 1 98.69 79 LEU B C 1
ATOM 7760 O O . LEU B 1 79 ? -8.984 11.062 17.625 1 98.69 79 LEU B O 1
ATOM 7764 N N . TRP B 1 80 ? -7.078 9.969 17.594 1 98.69 80 TRP B N 1
ATOM 7765 C CA . TRP B 1 80 ? -7.605 8.812 16.875 1 98.69 80 TRP B CA 1
ATOM 7766 C C . TRP B 1 80 ? -7.332 7.523 17.641 1 98.69 80 TRP B C 1
ATOM 7768 O O . TRP B 1 80 ? -6.266 7.367 18.25 1 98.69 80 TRP B O 1
ATOM 7778 N N . TYR B 1 81 ? -8.25 6.605 17.641 1 98.25 81 TYR B N 1
ATOM 7779 C CA . TYR B 1 81 ? -8.227 5.379 18.438 1 98.25 81 TYR B CA 1
ATOM 7780 C C . TYR B 1 81 ? -8.195 4.152 17.531 1 98.25 81 TYR B C 1
ATOM 7782 O O . TYR B 1 81 ? -8.891 4.109 16.516 1 98.25 81 TYR B O 1
ATOM 7790 N N . THR B 1 82 ? -7.367 3.186 17.859 1 98.38 82 THR B N 1
ATOM 7791 C CA . THR B 1 82 ? -7.371 1.874 17.219 1 98.38 82 THR B CA 1
ATOM 7792 C C . THR B 1 82 ? -7.352 0.763 18.266 1 98.38 82 THR B C 1
ATOM 7794 O O . THR B 1 82 ? -6.789 0.935 19.344 1 98.38 82 THR B O 1
ATOM 7797 N N . ASN B 1 83 ? -7.988 -0.32 17.984 1 97.56 83 ASN B N 1
ATOM 7798 C CA . ASN B 1 83 ? -7.898 -1.54 18.781 1 97.56 83 ASN B CA 1
ATOM 7799 C C . ASN B 1 83 ? -7.602 -2.758 17.906 1 97.56 83 ASN B C 1
ATOM 7801 O O . ASN B 1 83 ? -7.953 -3.883 18.266 1 97.56 83 ASN B O 1
ATOM 7805 N N . ASN B 1 84 ? -7.062 -2.521 16.734 1 97.88 84 ASN B N 1
ATOM 7806 C CA . ASN B 1 84 ? -6.766 -3.592 15.789 1 97.88 84 ASN B CA 1
ATOM 7807 C C . ASN B 1 84 ? -5.383 -3.426 15.164 1 97.88 84 ASN B C 1
ATOM 7809 O O . ASN B 1 84 ? -5.211 -3.619 13.961 1 97.88 84 ASN B O 1
ATOM 7813 N N . ASN B 1 85 ? -4.453 -2.99 15.938 1 97.62 85 ASN B N 1
ATOM 7814 C CA . ASN B 1 85 ? -3.045 -2.912 15.562 1 97.62 85 ASN B CA 1
ATOM 7815 C C . ASN B 1 85 ? -2.818 -1.9 14.445 1 97.62 85 ASN B C 1
ATOM 7817 O O . ASN B 1 85 ? -2.016 -2.139 13.539 1 97.62 85 ASN B O 1
ATOM 7821 N N . GLY B 1 86 ? -3.572 -0.783 14.477 1 96.94 86 GLY B N 1
ATOM 7822 C CA . GLY B 1 86 ? -3.367 0.304 13.531 1 96.94 86 GLY B CA 1
ATOM 7823 C C . GLY B 1 86 ? -3.959 0.025 12.164 1 96.94 86 GLY B C 1
ATOM 7824 O O . GLY B 1 86 ? -3.756 0.797 11.219 1 96.94 86 GLY B O 1
ATOM 7825 N N . ASN B 1 87 ? -4.711 -1.037 11.992 1 95.56 87 ASN B N 1
ATOM 7826 C CA . ASN B 1 87 ? -5.332 -1.363 10.719 1 95.56 87 ASN B CA 1
ATOM 7827 C C . ASN B 1 87 ? -6.406 -0.346 10.336 1 95.56 87 ASN B C 1
ATOM 7829 O O . ASN B 1 87 ? -6.664 -0.118 9.156 1 95.56 87 ASN B O 1
ATOM 7833 N N . SER B 1 88 ? -7.051 0.186 11.328 1 96.19 88 SER B N 1
ATOM 7834 C CA . SER B 1 88 ? -7.996 1.282 11.164 1 96.19 88 SER B CA 1
ATOM 7835 C C . SER B 1 88 ? -8.055 2.156 12.414 1 96.19 88 SER B C 1
ATOM 7837 O O . SER B 1 88 ? -7.621 1.738 13.484 1 96.19 88 SER B O 1
ATOM 7839 N N . PHE B 1 89 ? -8.531 3.342 12.211 1 97.31 89 PHE B N 1
ATOM 7840 C CA . PHE B 1 89 ? -8.648 4.301 13.297 1 97.31 89 PHE B CA 1
ATOM 7841 C C . PHE B 1 89 ? -10.023 4.969 13.281 1 97.31 89 PHE B C 1
ATOM 7843 O O . PHE B 1 89 ? -10.641 5.102 12.227 1 97.31 89 PHE B O 1
ATOM 7850 N N . GLU B 1 90 ? -10.461 5.402 14.422 1 96.94 90 GLU B N 1
ATOM 7851 C CA . GLU B 1 90 ? -11.648 6.234 14.586 1 96.94 90 GLU B CA 1
ATOM 7852 C C . GLU B 1 90 ? -11.32 7.531 15.32 1 96.94 90 GLU B C 1
ATOM 7854 O O . GLU B 1 90 ? -10.539 7.523 16.281 1 96.94 90 GLU B O 1
ATOM 7859 N N . PRO B 1 91 ? -11.859 8.617 14.82 1 97.69 91 PRO B N 1
ATOM 7860 C CA . PRO B 1 91 ? -11.617 9.859 15.57 1 97.69 91 PRO B CA 1
ATOM 7861 C C . PRO B 1 91 ? -12.383 9.898 16.891 1 97.69 91 PRO B C 1
ATOM 7863 O O . PRO B 1 91 ? -13.539 9.453 16.953 1 97.69 91 PRO B O 1
ATOM 7866 N N . VAL B 1 92 ? -11.773 10.422 17.922 1 98.44 92 VAL B N 1
ATOM 7867 C CA . VAL B 1 92 ? -12.445 10.445 19.219 1 98.44 92 VAL B CA 1
ATOM 7868 C C . VAL B 1 92 ? -12.383 11.852 19.812 1 98.44 92 VAL B C 1
ATOM 7870 O O . VAL B 1 92 ? -12.633 12.039 21.016 1 98.44 92 VAL B O 1
ATOM 7873 N N . LEU B 1 93 ? -12.031 12.805 18.984 1 98.19 93 LEU B N 1
ATOM 7874 C CA . LEU B 1 93 ? -11.93 14.164 19.5 1 98.19 93 LEU B CA 1
ATOM 7875 C C . LEU B 1 93 ? -12.828 15.109 18.703 1 98.19 93 LEU B C 1
ATOM 7877 O O . LEU B 1 93 ? -12.82 16.328 18.938 1 98.19 93 LEU B O 1
ATOM 7881 N N . ASP B 1 94 ? -13.602 14.672 17.812 1 96.5 94 ASP B N 1
ATOM 7882 C CA . ASP B 1 94 ? -14.344 15.516 16.891 1 96.5 94 ASP B CA 1
ATOM 7883 C C . ASP B 1 94 ? -15.406 16.344 17.625 1 96.5 94 ASP B C 1
ATOM 7885 O O . ASP B 1 94 ? -15.844 17.375 17.125 1 96.5 94 ASP B O 1
ATOM 7889 N N . THR B 1 95 ? -15.797 15.906 18.812 1 93.94 95 THR B N 1
ATOM 7890 C CA . THR B 1 95 ? -16.844 16.609 19.562 1 93.94 95 THR B CA 1
ATOM 7891 C C . THR B 1 95 ? -16.234 17.688 20.453 1 93.94 95 THR B C 1
ATOM 7893 O O . THR B 1 95 ? -16.953 18.516 21.016 1 93.94 95 THR B O 1
ATOM 7896 N N . ALA B 1 96 ? -14.969 17.734 20.578 1 95.75 96 ALA B N 1
ATOM 7897 C CA . ALA B 1 96 ? -14.289 18.719 21.406 1 95.75 96 ALA B CA 1
ATOM 7898 C C . ALA B 1 96 ? -14.188 20.062 20.703 1 95.75 96 ALA B C 1
ATOM 7900 O O . ALA B 1 96 ? -14.391 20.156 19.484 1 95.75 96 ALA B O 1
ATOM 7901 N N . PRO B 1 97 ? -13.891 21.188 21.469 1 94 97 PRO B N 1
ATOM 7902 C CA . PRO B 1 97 ? -13.836 22.531 20.875 1 94 97 PRO B CA 1
ATOM 7903 C C . PRO B 1 97 ? -12.57 22.75 20.062 1 94 97 PRO B C 1
ATOM 7905 O O . PRO B 1 97 ? -12.414 23.812 19.453 1 94 97 PRO B O 1
ATOM 7908 N N . THR B 1 98 ? -11.695 21.781 20.078 1 95.5 98 THR B N 1
ATOM 7909 C CA . THR B 1 98 ? -10.477 21.922 19.297 1 95.5 98 THR B CA 1
ATOM 7910 C C . THR B 1 98 ? -9.992 20.547 18.812 1 95.5 98 THR B C 1
ATOM 7912 O O . THR B 1 98 ? -10.43 19.516 19.312 1 95.5 98 THR B O 1
ATOM 7915 N N . GLN B 1 99 ? -9.195 20.594 17.734 1 97.25 99 GLN B N 1
ATOM 7916 C CA . GLN B 1 99 ? -8.539 19.375 17.25 1 97.25 99 GLN B CA 1
ATOM 7917 C C . GLN B 1 99 ? -7.035 19.422 17.516 1 97.25 99 GLN B C 1
ATOM 7919 O O . GLN B 1 99 ? -6.309 18.484 17.156 1 97.25 99 GLN B O 1
ATOM 7924 N N . ASN B 1 100 ? -6.504 20.469 18.125 1 97.81 100 ASN B N 1
ATOM 7925 C CA . ASN B 1 100 ? -5.074 20.641 18.328 1 97.81 100 ASN B CA 1
ATOM 7926 C C . ASN B 1 100 ? -4.586 19.844 19.547 1 97.81 100 ASN B C 1
ATOM 7928 O O . ASN B 1 100 ? -5.066 20.047 20.656 1 97.81 100 ASN B O 1
ATOM 7932 N N . CYS B 1 101 ? -3.623 18.969 19.266 1 98.38 101 CYS B N 1
ATOM 7933 C CA . CYS B 1 101 ? -3.133 18.094 20.312 1 98.38 101 CYS B CA 1
ATOM 7934 C C . CYS B 1 101 ? -1.669 18.375 20.625 1 98.38 101 CYS B C 1
ATOM 7936 O O . CYS B 1 101 ? -0.91 18.797 19.75 1 98.38 101 CYS B O 1
ATOM 7938 N N . GLY B 1 102 ? -1.348 18.156 21.922 1 98.38 102 GLY B N 1
ATOM 7939 C CA . GLY B 1 102 ? 0.039 18.266 22.344 1 98.38 102 GLY B CA 1
ATOM 7940 C C . GLY B 1 102 ? 0.57 17 23 1 98.38 102 GLY B C 1
ATOM 7941 O O . GLY B 1 102 ? 1.698 16.578 22.719 1 98.38 102 GLY B O 1
ATOM 7942 N N . ALA B 1 103 ? -0.245 16.375 23.828 1 98.56 103 ALA B N 1
ATOM 7943 C CA . ALA B 1 103 ? 0.14 15.164 24.562 1 98.56 103 ALA B CA 1
ATOM 7944 C C . ALA B 1 103 ? -1.085 14.336 24.938 1 98.56 103 ALA B C 1
ATOM 7946 O O . ALA B 1 103 ? -2.176 14.875 25.125 1 98.56 103 ALA B O 1
ATOM 7947 N N . VAL B 1 104 ? -0.884 13.023 24.984 1 98.81 104 VAL B N 1
ATOM 7948 C CA . VAL B 1 104 ? -1.986 12.156 25.391 1 98.81 104 VAL B CA 1
ATOM 7949 C C . VAL B 1 104 ? -1.479 11.102 26.375 1 98.81 104 VAL B C 1
ATOM 7951 O O . VAL B 1 104 ? -0.37 10.586 26.219 1 98.81 104 VAL B O 1
ATOM 7954 N N . SER B 1 105 ? -2.166 10.844 27.406 1 98.69 105 SER B N 1
ATOM 7955 C CA . SER B 1 105 ? -1.959 9.742 28.344 1 98.69 105 SER B CA 1
ATOM 7956 C C . SER B 1 105 ? -3.277 9.07 28.719 1 98.69 105 SER B C 1
ATOM 7958 O O . SER B 1 105 ? -4.324 9.727 28.766 1 98.69 105 SER B O 1
ATOM 7960 N N . VAL B 1 106 ? -3.225 7.801 28.938 1 98.56 106 VAL B N 1
ATOM 7961 C CA . VAL B 1 106 ? -4.434 7.027 29.203 1 98.56 106 VAL B CA 1
ATOM 7962 C C . VAL B 1 106 ? -4.23 6.168 30.453 1 98.56 106 VAL B C 1
ATOM 7964 O O . VAL B 1 106 ? -3.209 5.488 30.578 1 98.56 106 VAL B O 1
ATOM 7967 N N . ASP B 1 107 ? -5.129 6.285 31.422 1 98.06 107 ASP B N 1
ATOM 7968 C CA . ASP B 1 107 ? -5.254 5.266 32.469 1 98.06 107 ASP B CA 1
ATOM 7969 C C . ASP B 1 107 ? -6.012 4.043 31.953 1 98.06 107 ASP B C 1
ATOM 7971 O O . ASP B 1 107 ? -7.246 4.027 31.938 1 98.06 107 ASP B O 1
ATOM 7975 N N . TRP B 1 108 ? -5.352 3.039 31.641 1 96.94 108 TRP B N 1
ATOM 7976 C CA . TRP B 1 108 ? -5.934 1.907 30.938 1 96.94 108 TRP B CA 1
ATOM 7977 C C . TRP B 1 108 ? -6.816 1.078 31.859 1 96.94 108 TRP B C 1
ATOM 7979 O O . TRP B 1 108 ? -7.66 0.306 31.391 1 96.94 108 TRP B O 1
ATOM 7989 N N . LYS B 1 109 ? -6.633 1.146 33.156 1 95.5 109 LYS B N 1
ATOM 7990 C CA . LYS B 1 109 ? -7.504 0.455 34.094 1 95.5 109 LYS B CA 1
ATOM 7991 C C . LYS B 1 109 ? -8.906 1.059 34.094 1 95.5 109 LYS B C 1
ATOM 7993 O O . LYS B 1 109 ? -9.898 0.335 34 1 95.5 109 LYS B O 1
ATOM 7998 N N . SER B 1 110 ? -8.945 2.434 34.094 1 95.69 110 SER B N 1
ATOM 7999 C CA . SER B 1 110 ? -10.234 3.115 34.156 1 95.69 110 SER B CA 1
ATOM 8000 C C . SER B 1 110 ? -10.727 3.479 32.75 1 95.69 110 SER B C 1
ATOM 8002 O O . SER B 1 110 ? -11.922 3.732 32.562 1 95.69 110 SER B O 1
ATOM 8004 N N . GLY B 1 111 ? -9.828 3.547 31.844 1 96.31 111 GLY B N 1
ATOM 8005 C CA . GLY B 1 111 ? -10.172 4.008 30.5 1 96.31 111 GLY B CA 1
ATOM 8006 C C . GLY B 1 111 ? -10.188 5.52 30.375 1 96.31 111 GLY B C 1
ATOM 8007 O O . GLY B 1 111 ? -10.547 6.055 29.328 1 96.31 111 GLY B O 1
ATOM 8008 N N . THR B 1 112 ? -9.766 6.297 31.391 1 98.12 112 THR B N 1
ATOM 8009 C CA . THR B 1 112 ? -9.758 7.754 31.375 1 98.12 112 THR B CA 1
ATOM 8010 C C . THR B 1 112 ? -8.656 8.281 30.469 1 98.12 112 THR B C 1
ATOM 8012 O O . THR B 1 112 ? -7.5 7.855 30.578 1 98.12 112 THR B O 1
ATOM 8015 N N . ILE B 1 113 ? -9 9.188 29.578 1 98.75 113 ILE B N 1
ATOM 8016 C CA . ILE B 1 113 ? -8.047 9.805 28.656 1 98.75 113 ILE B CA 1
ATOM 8017 C C . ILE B 1 113 ? -7.73 11.227 29.141 1 98.75 113 ILE B C 1
ATOM 8019 O O . ILE B 1 113 ? -8.633 12 29.453 1 98.75 113 ILE B O 1
ATOM 8023 N N . TRP B 1 114 ? -6.512 11.562 29.266 1 98.81 114 TRP B N 1
ATOM 8024 C CA . TRP B 1 114 ? -6.027 12.922 29.484 1 98.81 114 TRP B CA 1
ATOM 8025 C C . TRP B 1 114 ? -5.359 13.469 28.219 1 98.81 114 TRP B C 1
ATOM 8027 O O . TRP B 1 114 ? -4.391 12.891 27.734 1 98.81 114 TRP B O 1
ATOM 8037 N N . LEU B 1 115 ? -5.879 14.531 27.734 1 98.81 115 LEU B N 1
ATOM 8038 C CA . LEU B 1 115 ? -5.348 15.125 26.516 1 98.81 115 LEU B CA 1
ATOM 8039 C C . LEU B 1 115 ? -4.879 16.547 26.766 1 98.81 115 LEU B C 1
ATOM 8041 O O . LEU B 1 115 ? -5.676 17.422 27.141 1 98.81 115 LEU B O 1
ATOM 8045 N N . GLY B 1 116 ? -3.541 16.75 26.703 1 98.81 116 GLY B N 1
ATOM 8046 C CA . GLY B 1 116 ? -3.018 18.094 26.609 1 98.81 116 GLY B CA 1
ATOM 8047 C C . GLY B 1 116 ? -3.162 18.703 25.219 1 98.81 116 GLY B C 1
ATOM 8048 O O . GLY B 1 116 ? -2.74 18.109 24.234 1 98.81 116 GLY B O 1
ATOM 8049 N N . THR B 1 117 ? -3.771 19.891 25.141 1 98.12 117 THR B N 1
ATOM 8050 C CA . THR B 1 117 ? -4.012 20.484 23.828 1 98.12 117 THR B CA 1
ATOM 8051 C C . THR B 1 117 ? -2.9 21.469 23.469 1 98.12 117 THR B C 1
ATOM 8053 O O . THR B 1 117 ? -2.188 21.953 24.344 1 98.12 117 THR B O 1
ATOM 8056 N N . GLY B 1 118 ? -2.738 21.688 22.188 1 97.44 118 GLY B N 1
ATOM 8057 C CA . GLY B 1 118 ? -1.699 22.562 21.656 1 97.44 118 GLY B CA 1
ATOM 8058 C C . GLY B 1 118 ? -0.386 21.844 21.406 1 97.44 118 GLY B C 1
ATOM 8059 O O . GLY B 1 118 ? 0.179 21.234 22.328 1 97.44 118 GLY B O 1
ATOM 8060 N N . GLU B 1 119 ? 0.198 21.891 20.312 1 95.38 119 GLU B N 1
ATOM 8061 C CA . GLU B 1 119 ? 1.37 21.141 19.891 1 95.38 119 GLU B CA 1
ATOM 8062 C C . GLU B 1 119 ? 2.621 21.594 20.625 1 95.38 119 GLU B C 1
ATOM 8064 O O . GLU B 1 119 ? 2.852 22.781 20.797 1 95.38 119 GLU B O 1
ATOM 8069 N N . ALA B 1 120 ? 3.404 20.625 20.984 1 93.5 120 ALA B N 1
ATOM 8070 C CA . ALA B 1 120 ? 4.617 20.891 21.75 1 93.5 120 ALA B CA 1
ATOM 8071 C C . ALA B 1 120 ? 5.734 21.406 20.844 1 93.5 120 ALA B C 1
ATOM 8073 O O . ALA B 1 120 ? 6.656 22.094 21.297 1 93.5 120 ALA B O 1
ATOM 8074 N N . ASN B 1 121 ? 5.633 21.109 19.578 1 92.75 121 ASN B N 1
ATOM 8075 C CA . ASN B 1 121 ? 6.637 21.625 18.656 1 92.75 121 ASN B CA 1
ATOM 8076 C C . ASN B 1 121 ? 6.508 23.141 18.453 1 92.75 121 ASN B C 1
ATOM 8078 O O . ASN B 1 121 ? 5.398 23.672 18.453 1 92.75 121 ASN B O 1
ATOM 8082 N N . SER B 1 122 ? 7.586 23.812 18.359 1 94.25 122 SER B N 1
ATOM 8083 C CA . SER B 1 122 ? 7.59 25.266 18.234 1 94.25 122 SER B CA 1
ATOM 8084 C C . SER B 1 122 ? 7.82 25.688 16.797 1 94.25 122 SER B C 1
ATOM 8086 O O . SER B 1 122 ? 8.641 26.562 16.516 1 94.25 122 SER B O 1
ATOM 8088 N N . SER B 1 123 ? 7.137 24.938 15.945 1 90.62 123 SER B N 1
ATOM 8089 C CA . SER B 1 123 ? 7.215 25.266 14.523 1 90.62 123 SER B CA 1
ATOM 8090 C C . SER B 1 123 ? 6.281 26.422 14.172 1 90.62 123 SER B C 1
ATOM 8092 O O . SER B 1 123 ? 5.453 26.828 14.984 1 90.62 123 SER B O 1
ATOM 8094 N N . ARG B 1 124 ? 6.441 26.969 12.945 1 88.19 124 ARG B N 1
ATOM 8095 C CA . ARG B 1 124 ? 5.594 28.047 12.445 1 88.19 124 ARG B CA 1
ATOM 8096 C C . ARG B 1 124 ? 4.156 27.578 12.266 1 88.19 124 ARG B C 1
ATOM 8098 O O . ARG B 1 124 ? 3.225 28.391 12.258 1 88.19 124 ARG B O 1
ATOM 8105 N N . SER B 1 125 ? 3.967 26.281 12.125 1 88.56 125 SER B N 1
ATOM 8106 C CA . SER B 1 125 ? 2.645 25.719 11.867 1 88.56 125 SER B CA 1
ATOM 8107 C C . SER B 1 125 ? 2.039 25.125 13.141 1 88.56 125 SER B C 1
ATOM 8109 O O . SER B 1 125 ? 1.058 24.391 13.078 1 88.56 125 SER B O 1
ATOM 8111 N N . SER B 1 126 ? 2.547 25.438 14.312 1 93.62 126 SER B N 1
ATOM 8112 C CA . SER B 1 126 ? 2.012 24.938 15.578 1 93.62 126 SER B CA 1
ATOM 8113 C C . SER B 1 126 ? 0.791 25.734 16.016 1 93.62 126 SER B C 1
ATOM 8115 O O . SER B 1 126 ? 0.818 26.969 16.016 1 93.62 126 SER B O 1
ATOM 8117 N N . TYR B 1 127 ? -0.272 25.062 16.391 1 95.44 127 TYR B N 1
ATOM 8118 C CA . TYR B 1 127 ? -1.5 25.703 16.844 1 95.44 127 TYR B CA 1
ATOM 8119 C C . TYR B 1 127 ? -1.617 25.609 18.359 1 95.44 127 TYR B C 1
ATOM 8121 O O . TYR B 1 127 ? -1.114 24.672 18.984 1 95.44 127 TYR B O 1
ATOM 8129 N N . ILE B 1 128 ? -2.275 26.547 18.938 1 95.06 128 ILE B N 1
ATOM 8130 C CA . ILE B 1 128 ? -2.434 26.609 20.391 1 95.06 128 ILE B CA 1
ATOM 8131 C C . ILE B 1 128 ? -3.547 25.656 20.828 1 95.06 128 ILE B C 1
ATOM 8133 O O . ILE B 1 128 ? -4.426 25.312 20.047 1 95.06 128 ILE B O 1
ATOM 8137 N N . GLY B 1 129 ? -3.41 25.219 22.062 1 96 129 GLY B N 1
ATOM 8138 C CA . GLY B 1 129 ? -4.473 24.469 22.719 1 96 129 GLY B CA 1
ATOM 8139 C C . GLY B 1 129 ? -5.289 25.312 23.688 1 96 129 GLY B C 1
ATOM 8140 O O . GLY B 1 129 ? -5.129 26.531 23.75 1 96 129 GLY B O 1
ATOM 8141 N N . ILE B 1 130 ? -6.234 24.625 24.375 1 96.06 130 ILE B N 1
ATOM 8142 C CA . ILE B 1 130 ? -7.152 25.312 25.281 1 96.06 130 ILE B CA 1
ATOM 8143 C C . ILE B 1 130 ? -6.996 24.766 26.703 1 96.06 130 ILE B C 1
ATOM 8145 O O . ILE B 1 130 ? -7.914 24.859 27.516 1 96.06 130 ILE B O 1
ATOM 8149 N N . GLY B 1 131 ? -5.906 24.125 26.859 1 97.56 131 GLY B N 1
ATOM 8150 C CA . GLY B 1 131 ? -5.672 23.547 28.172 1 97.56 131 GLY B CA 1
ATOM 8151 C C . GLY B 1 131 ? -5.75 22.031 28.172 1 97.56 131 GLY B C 1
ATOM 8152 O O . GLY B 1 131 ? -5.324 21.375 27.219 1 97.56 131 GLY B O 1
ATOM 8153 N N . LEU B 1 132 ? -6.168 21.484 29.344 1 98.38 132 LEU B N 1
ATOM 8154 C CA . LEU B 1 132 ? -6.219 20.047 29.547 1 98.38 132 LEU B CA 1
ATOM 8155 C C . LEU B 1 132 ? -7.652 19.531 29.422 1 98.38 132 LEU B C 1
ATOM 8157 O O . LEU B 1 132 ? -8.555 20.047 30.078 1 98.38 132 LEU B O 1
ATOM 8161 N N . LEU B 1 133 ? -7.848 18.562 28.516 1 98.44 133 LEU B N 1
ATOM 8162 C CA . LEU B 1 133 ? -9.141 17.891 28.359 1 98.44 133 LEU B CA 1
ATOM 8163 C C . LEU B 1 133 ? -9.102 16.5 28.984 1 98.44 133 LEU B C 1
ATOM 8165 O O . LEU B 1 133 ? -8.055 15.844 28.984 1 98.44 133 LEU B O 1
ATOM 8169 N N . LYS B 1 134 ? -10.18 16.141 29.531 1 98.56 134 LYS B N 1
ATOM 8170 C CA . LYS B 1 134 ? -10.344 14.828 30.172 1 98.56 134 LYS B CA 1
ATOM 8171 C C . LYS B 1 134 ? -11.594 14.125 29.672 1 98.56 134 LYS B C 1
ATOM 8173 O O . LYS B 1 134 ? -12.641 14.75 29.5 1 98.56 134 LYS B O 1
ATOM 8178 N N . SER B 1 135 ? -11.516 12.883 29.281 1 98.62 135 SER B N 1
ATOM 8179 C CA . SER B 1 135 ? -12.648 12.055 28.891 1 98.62 135 SER B CA 1
ATOM 8180 C C . SER B 1 135 ? -12.719 10.781 29.734 1 98.62 135 SER B C 1
ATOM 8182 O O . SER B 1 135 ? -11.711 10.094 29.906 1 98.62 135 SER B O 1
ATOM 8184 N N . LYS B 1 136 ? -13.859 10.43 30.234 1 97.69 136 LYS B N 1
ATOM 8185 C CA . LYS B 1 136 ? -14.062 9.234 31.047 1 97.69 136 LYS B CA 1
ATOM 8186 C C . LYS B 1 136 ? -14.836 8.172 30.266 1 97.69 136 LYS B C 1
ATOM 8188 O O . LYS B 1 136 ? -15.195 7.125 30.812 1 97.69 136 LYS B O 1
ATOM 8193 N N . ASP B 1 137 ? -15.141 8.445 29.047 1 97.44 137 ASP B N 1
ATOM 8194 C CA . ASP B 1 137 ? -15.953 7.535 28.234 1 97.44 137 ASP B CA 1
ATOM 8195 C C . ASP B 1 137 ? -15.281 7.25 26.891 1 97.44 137 ASP B C 1
ATOM 8197 O O . ASP B 1 137 ? -15.953 7.242 25.859 1 97.44 137 ASP B O 1
ATOM 8201 N N . LYS B 1 138 ? -13.977 7.188 26.938 1 95.12 138 LYS B N 1
ATOM 8202 C CA . LYS B 1 138 ? -13.164 6.789 25.7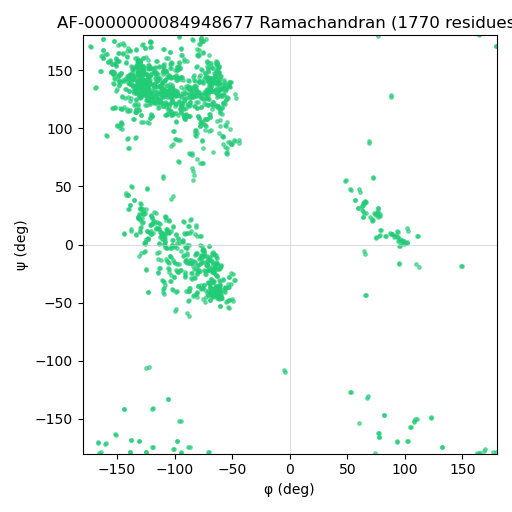97 1 95.12 138 LYS B CA 1
ATOM 8203 C C . LYS B 1 138 ? -13.289 7.793 24.656 1 95.12 138 LYS B C 1
ATOM 8205 O O . LYS B 1 138 ? -13.352 7.41 23.484 1 95.12 138 LYS B O 1
ATOM 8210 N N . GLY B 1 139 ? -13.398 9.023 24.906 1 96.75 139 GLY B N 1
ATOM 8211 C CA . GLY B 1 139 ? -13.312 10.086 23.922 1 96.75 139 GLY B CA 1
ATOM 8212 C C . GLY B 1 139 ? -14.672 10.5 23.375 1 96.75 139 GLY B C 1
ATOM 8213 O O . GLY B 1 139 ? -14.75 11.297 22.438 1 96.75 139 GLY B O 1
ATOM 8214 N N . LYS B 1 140 ? -15.82 9.977 23.922 1 96.56 140 LYS B N 1
ATOM 8215 C CA . LYS B 1 140 ? -17.156 10.375 23.469 1 96.56 140 LYS B CA 1
ATOM 8216 C C . LYS B 1 140 ? -17.469 11.805 23.891 1 96.56 140 LYS B C 1
ATOM 8218 O O . LYS B 1 140 ? -18.078 12.562 23.141 1 96.56 140 LYS B O 1
ATOM 8223 N N . THR B 1 141 ? -17.125 12.086 25.125 1 97.25 141 THR B N 1
ATOM 8224 C CA . THR B 1 141 ? -17.297 13.438 25.641 1 97.25 141 THR B CA 1
ATOM 8225 C C . THR B 1 141 ? -16.016 13.938 26.312 1 97.25 141 THR B C 1
ATOM 8227 O O . THR B 1 141 ? -15.18 13.141 26.75 1 97.25 141 THR B O 1
ATOM 8230 N N . TRP B 1 142 ? -15.914 15.242 26.375 1 97.62 142 TRP B N 1
ATOM 8231 C CA . TRP B 1 142 ? -14.688 15.852 26.891 1 97.62 142 TRP B CA 1
ATOM 8232 C C . TRP B 1 142 ? -15.016 17 27.844 1 97.62 142 TRP B C 1
ATOM 8234 O O . TRP B 1 142 ? -15.969 17.75 27.625 1 97.62 142 TRP B O 1
ATOM 8244 N N . GLU B 1 143 ? -14.195 17.078 28.844 1 97 143 GLU B N 1
ATOM 8245 C CA . GLU B 1 143 ? -14.281 18.156 29.812 1 97 143 GLU B CA 1
ATOM 8246 C C . GLU B 1 143 ? -12.953 18.906 29.922 1 97 143 GLU B C 1
ATOM 8248 O O . GLU B 1 143 ? -11.891 18.281 29.984 1 97 143 GLU B O 1
ATOM 8253 N N . ASN B 1 144 ? -13.023 20.266 29.781 1 97 144 ASN B N 1
ATOM 8254 C CA . ASN B 1 144 ? -11.836 21.047 30.078 1 97 144 ASN B CA 1
ATOM 8255 C C . ASN B 1 144 ? -11.586 21.141 31.578 1 97 144 ASN B C 1
ATOM 8257 O O . ASN B 1 144 ? -12.398 21.703 32.312 1 97 144 ASN B O 1
ATOM 8261 N N . VAL B 1 145 ? -10.414 20.672 32.031 1 97.94 145 VAL B N 1
ATOM 8262 C CA . VAL B 1 145 ? -10.195 20.562 33.469 1 97.94 145 VAL B CA 1
ATOM 8263 C C . VAL B 1 145 ? -9.102 21.547 33.906 1 97.94 145 VAL B C 1
ATOM 8265 O O . VAL B 1 145 ? -8.453 21.344 34.938 1 97.94 145 VAL B O 1
ATOM 8268 N N . GLY B 1 146 ? -8.75 22.469 33.062 1 97.44 146 GLY B N 1
ATOM 8269 C CA . GLY B 1 146 ? -7.883 23.531 33.531 1 97.44 146 GLY B CA 1
ATOM 8270 C C . GLY B 1 146 ? -6.715 23.797 32.594 1 97.44 146 GLY B C 1
ATOM 8271 O O . GLY B 1 146 ? -6.695 23.328 31.469 1 97.44 146 GLY B O 1
ATOM 8272 N N . LEU B 1 147 ? -5.805 24.75 33.156 1 97.94 147 LEU B N 1
ATOM 8273 C CA . LEU B 1 147 ? -4.59 25.188 32.469 1 97.94 147 LEU B CA 1
ATOM 8274 C C . LEU B 1 147 ? -4.914 25.875 31.141 1 97.94 147 LEU B C 1
ATOM 8276 O O . LEU B 1 147 ? -4.316 25.547 30.125 1 97.94 147 LEU B O 1
ATOM 8280 N N . LYS B 1 148 ? -5.848 26.719 31.125 1 95.75 148 LYS B N 1
ATOM 8281 C CA . LYS B 1 148 ? -6.449 27.297 29.922 1 95.75 148 LYS B CA 1
ATOM 8282 C C . LYS B 1 148 ? -5.484 28.25 29.219 1 95.75 148 LYS B C 1
ATOM 8284 O O . LYS B 1 148 ? -5.617 28.5 28.016 1 95.75 148 LYS B O 1
ATOM 8289 N N . GLU B 1 149 ? -4.477 28.781 29.984 1 95.88 149 GLU B N 1
ATOM 8290 C CA . GLU B 1 149 ? -3.516 29.719 29.406 1 95.88 149 GLU B CA 1
ATOM 8291 C C . GLU B 1 149 ? -2.221 29.016 29.016 1 95.88 149 GLU B C 1
ATOM 8293 O O . GLU B 1 149 ? -1.231 29.672 28.672 1 95.88 149 GLU B O 1
ATOM 8298 N N . SER B 1 150 ? -2.213 27.688 29.094 1 97 150 SER B N 1
ATOM 8299 C CA . SER B 1 150 ? -0.995 26.938 28.828 1 97 150 SER B CA 1
ATOM 8300 C C . SER B 1 150 ? -0.59 27.031 27.359 1 97 150 SER B C 1
ATOM 8302 O O . SER B 1 150 ? 0.599 27.109 27.031 1 97 150 SER B O 1
ATOM 8304 N N . HIS B 1 151 ? -1.55 27 26.391 1 96.75 151 HIS B N 1
ATOM 8305 C CA . HIS B 1 151 ? -1.431 27 24.938 1 96.75 151 HIS B CA 1
ATOM 8306 C C . HIS B 1 151 ? -0.748 25.734 24.422 1 96.75 151 HIS B C 1
ATOM 8308 O O . HIS B 1 151 ? -1.136 25.188 23.391 1 96.75 151 HIS B O 1
ATOM 8314 N N . HIS B 1 152 ? 0.31 25.281 25.047 1 98.19 152 HIS B N 1
ATOM 8315 C CA . HIS B 1 152 ? 1.075 24.141 24.578 1 98.19 152 HIS B CA 1
ATOM 8316 C C . HIS B 1 152 ? 1.426 23.203 25.734 1 98.19 152 HIS B C 1
ATOM 8318 O O . HIS B 1 152 ? 2.252 23.531 26.578 1 98.19 152 HIS B O 1
ATOM 8324 N N . ILE B 1 153 ? 0.808 22.078 25.781 1 98.62 153 ILE B N 1
ATOM 8325 C CA . ILE B 1 153 ? 1.075 21.047 26.781 1 98.62 153 ILE B CA 1
ATOM 8326 C C . ILE B 1 153 ? 1.932 19.938 26.172 1 98.62 153 ILE B C 1
ATOM 8328 O O . ILE B 1 153 ? 1.6 19.406 25.125 1 98.62 153 ILE B O 1
ATOM 8332 N N . SER B 1 154 ? 3.012 19.609 26.875 1 98.25 154 SER B N 1
ATOM 8333 C CA . SER B 1 154 ? 4.035 18.766 26.25 1 98.25 154 SER B CA 1
ATOM 8334 C C . SER B 1 154 ? 3.963 17.328 26.766 1 98.25 154 SER B C 1
ATOM 8336 O O . SER B 1 154 ? 4.371 16.406 26.062 1 98.25 154 SER B O 1
ATOM 8338 N N . LYS B 1 155 ? 3.564 17.156 27.984 1 98.5 155 LYS B N 1
ATOM 8339 C CA . LYS B 1 155 ? 3.611 15.828 28.578 1 98.5 155 LYS B CA 1
ATOM 8340 C C . LYS B 1 155 ? 2.59 15.688 29.703 1 98.5 155 LYS B C 1
ATOM 8342 O O . LYS B 1 155 ? 2.264 16.672 30.375 1 98.5 155 LYS B O 1
ATOM 8347 N N . ILE B 1 156 ? 2.068 14.531 29.906 1 98.75 156 ILE B N 1
ATOM 8348 C CA . ILE B 1 156 ? 1.17 14.18 31 1 98.75 156 ILE B CA 1
ATOM 8349 C C . ILE B 1 156 ? 1.609 12.859 31.625 1 98.75 156 ILE B C 1
ATOM 8351 O O . ILE B 1 156 ? 1.738 11.852 30.938 1 98.75 156 ILE B O 1
ATOM 8355 N N . LEU B 1 157 ? 1.853 12.883 32.938 1 98.56 157 LEU B N 1
ATOM 8356 C CA . LEU B 1 157 ? 2.115 11.656 33.688 1 98.56 157 LEU B CA 1
ATOM 8357 C C . LEU B 1 157 ? 0.955 11.328 34.594 1 98.56 157 LEU B C 1
ATOM 8359 O O . LEU B 1 157 ? 0.417 12.219 35.281 1 98.56 157 LEU B O 1
ATOM 8363 N N . ILE B 1 158 ? 0.562 10.117 34.562 1 98.25 158 ILE B N 1
ATOM 8364 C CA . ILE B 1 158 ? -0.425 9.594 35.5 1 98.25 158 ILE B CA 1
ATOM 8365 C C . ILE B 1 158 ? 0.261 8.688 36.531 1 98.25 158 ILE B C 1
ATOM 8367 O O . ILE B 1 158 ? 0.973 7.754 36.156 1 98.25 158 ILE B O 1
ATOM 8371 N N . ASN B 1 159 ? 0.039 8.969 37.812 1 98 159 ASN B N 1
ATOM 8372 C CA . ASN B 1 159 ? 0.535 8.047 38.844 1 98 159 ASN B CA 1
ATOM 8373 C C . ASN B 1 159 ? -0.119 6.672 38.719 1 98 159 ASN B C 1
ATOM 8375 O O . ASN B 1 159 ? -1.338 6.543 38.844 1 98 159 ASN B O 1
ATOM 8379 N N . PRO B 1 160 ? 0.721 5.695 38.5 1 95.31 160 PRO B N 1
ATOM 8380 C CA . PRO B 1 160 ? 0.125 4.371 38.281 1 95.31 160 PRO B CA 1
ATOM 8381 C C . PRO B 1 160 ? -0.644 3.877 39.5 1 95.31 160 PRO B C 1
ATOM 8383 O O . PRO B 1 160 ? -1.537 3.037 39.375 1 95.31 160 PRO B O 1
ATOM 8386 N N . ASP B 1 161 ? -0.377 4.398 40.656 1 95 161 ASP B N 1
ATOM 8387 C CA . ASP B 1 161 ? -0.979 3.914 41.906 1 95 161 ASP B CA 1
ATOM 8388 C C . ASP B 1 161 ? -2.141 4.809 42.344 1 95 161 ASP B C 1
ATOM 8390 O O . ASP B 1 161 ? -2.881 4.469 43.25 1 95 161 ASP B O 1
ATOM 8394 N N . ASN B 1 162 ? -2.227 5.949 41.781 1 95.81 162 ASN B N 1
ATOM 8395 C CA . ASN B 1 162 ? -3.271 6.91 42.094 1 95.81 162 ASN B CA 1
ATOM 8396 C C . ASN B 1 162 ? -3.674 7.734 40.875 1 95.81 162 ASN B C 1
ATOM 8398 O O . ASN B 1 162 ? -3.08 8.781 40.594 1 95.81 162 ASN B O 1
ATOM 8402 N N . SER B 1 163 ? -4.781 7.441 40.312 1 95.56 163 SER B N 1
ATOM 8403 C CA . SER B 1 163 ? -5.184 8 39.031 1 95.56 163 SER B CA 1
ATOM 8404 C C . SER B 1 163 ? -5.613 9.453 39.156 1 95.56 163 SER B C 1
ATOM 8406 O O . SER B 1 163 ? -5.766 10.164 38.156 1 95.56 163 SER B O 1
ATOM 8408 N N . ASP B 1 164 ? -5.75 9.953 40.344 1 96.38 164 ASP B N 1
ATOM 8409 C CA . ASP B 1 164 ? -6.113 11.352 40.562 1 96.38 164 ASP B CA 1
ATOM 8410 C C . ASP B 1 164 ? -4.871 12.227 40.656 1 96.38 164 ASP B C 1
ATOM 8412 O O . ASP B 1 164 ? -4.969 13.453 40.656 1 96.38 164 ASP B O 1
ATOM 8416 N N . GLU B 1 165 ? -3.721 11.602 40.844 1 98 165 GLU B N 1
ATOM 8417 C CA . GLU B 1 165 ? -2.457 12.328 40.906 1 98 165 GLU B CA 1
ATOM 8418 C C . GLU B 1 165 ? -1.814 12.422 39.531 1 98 165 GLU B C 1
ATOM 8420 O O . GLU B 1 165 ? -1.333 11.43 39 1 98 165 GLU B O 1
ATOM 8425 N N . ILE B 1 166 ? -1.82 13.648 38.969 1 98.44 166 ILE B N 1
ATOM 8426 C CA . ILE B 1 166 ? -1.384 13.898 37.594 1 98.44 166 ILE B CA 1
ATOM 8427 C C . ILE B 1 166 ? -0.317 14.984 37.594 1 98.44 166 ILE B C 1
ATOM 8429 O O . ILE B 1 166 ? -0.416 15.969 38.312 1 98.44 166 ILE B O 1
ATOM 8433 N N . ILE B 1 167 ? 0.75 14.758 36.781 1 98.75 167 ILE B N 1
ATOM 8434 C CA . ILE B 1 167 ? 1.791 15.742 36.5 1 98.75 167 ILE B CA 1
ATOM 8435 C C . ILE B 1 167 ? 1.688 16.203 35.062 1 98.75 167 ILE B C 1
ATOM 8437 O O . ILE B 1 167 ? 1.619 15.391 34.125 1 98.75 167 ILE B O 1
ATOM 8441 N N . VAL B 1 168 ? 1.664 17.516 34.812 1 98.88 168 VAL B N 1
ATOM 8442 C CA . VAL B 1 168 ? 1.545 18.062 33.469 1 98.88 168 VAL B CA 1
ATOM 8443 C C . VAL B 1 168 ? 2.719 18.984 33.188 1 98.88 168 VAL B C 1
ATOM 8445 O O . VAL B 1 168 ? 3.023 19.875 34 1 98.88 168 VAL B O 1
ATOM 8448 N N . GLY B 1 169 ? 3.467 18.703 32.094 1 98.88 169 GLY B N 1
ATOM 8449 C CA . GLY B 1 169 ? 4.453 19.641 31.578 1 98.88 169 GLY B CA 1
ATOM 8450 C C . GLY B 1 169 ? 3.871 20.656 30.609 1 98.88 169 GLY B C 1
ATOM 8451 O O . GLY B 1 169 ? 3.201 20.297 29.641 1 98.88 169 GLY B O 1
ATOM 8452 N N . VAL B 1 170 ? 4.109 21.969 30.906 1 98.75 170 VAL B N 1
ATOM 8453 C CA . VAL B 1 170 ? 3.562 23.062 30.109 1 98.75 170 VAL B CA 1
ATOM 8454 C C . VAL B 1 170 ? 4.699 23.906 29.531 1 98.75 170 VAL B C 1
ATOM 8456 O O . VAL B 1 170 ? 5.535 24.406 30.281 1 98.75 170 VAL B O 1
ATOM 8459 N N . ILE B 1 171 ? 4.707 24.109 28.266 1 98.06 171 ILE B N 1
ATOM 8460 C CA . ILE B 1 171 ? 5.719 24.938 27.609 1 98.06 171 ILE B CA 1
ATOM 8461 C C . ILE B 1 171 ? 5.328 26.406 27.703 1 98.06 171 ILE B C 1
ATOM 8463 O O . ILE B 1 171 ? 6.188 27.266 27.891 1 98.06 171 ILE B O 1
ATOM 8467 N N . GLY B 1 172 ? 4.016 26.719 27.469 1 97.81 172 GLY B N 1
ATOM 8468 C CA . GLY B 1 172 ? 3.541 28.094 27.5 1 97.81 172 GLY B CA 1
ATOM 8469 C C . GLY B 1 172 ? 3.348 28.688 26.109 1 97.81 172 GLY B C 1
ATOM 8470 O O . GLY B 1 172 ? 3.357 27.969 25.109 1 97.81 172 GLY B O 1
ATOM 8471 N N . HIS B 1 173 ? 3.133 30.031 26.062 1 96.94 173 HIS B N 1
ATOM 8472 C CA . HIS B 1 173 ? 2.887 30.734 24.812 1 96.94 173 HIS B CA 1
ATOM 8473 C C . HIS B 1 173 ? 4.086 30.641 23.875 1 96.94 173 HIS B C 1
ATOM 8475 O O . HIS B 1 173 ? 5.234 30.641 24.328 1 96.94 173 HIS B O 1
ATOM 8481 N N . LEU B 1 174 ? 3.818 30.469 22.641 1 96.25 174 LEU B N 1
ATOM 8482 C CA . LEU B 1 174 ? 4.883 30.359 21.656 1 96.25 174 LEU B CA 1
ATOM 8483 C C . LEU B 1 174 ? 5.422 31.734 21.281 1 96.25 174 LEU B C 1
ATOM 8485 O O . LEU B 1 174 ? 6.633 31.922 21.156 1 96.25 174 LEU B O 1
ATOM 8489 N N . TYR B 1 175 ? 4.566 32.812 21.203 1 96.31 175 TYR B N 1
ATOM 8490 C CA . TYR B 1 175 ? 4.988 34.031 20.562 1 96.31 175 TYR B CA 1
ATOM 8491 C C . TYR B 1 175 ? 5.074 35.188 21.578 1 96.31 175 TYR B C 1
ATOM 8493 O O . TYR B 1 175 ? 5.57 36.25 21.25 1 96.31 175 TYR B O 1
ATOM 8501 N N . THR B 1 176 ? 4.52 34.969 22.766 1 96.38 176 THR B N 1
ATOM 8502 C CA . THR B 1 176 ? 4.586 35.969 23.812 1 96.38 176 THR B CA 1
ATOM 8503 C C . THR B 1 176 ? 4.992 35.344 25.141 1 96.38 176 THR B C 1
ATOM 8505 O O . THR B 1 176 ? 5.027 34.125 25.266 1 96.38 176 THR B O 1
ATOM 8508 N N . LYS B 1 177 ? 5.32 36.156 26.078 1 96.19 177 LYS B N 1
ATOM 8509 C CA . LYS B 1 177 ? 5.629 35.719 27.438 1 96.19 177 LYS B CA 1
ATOM 8510 C C . LYS B 1 177 ? 4.359 35.375 28.203 1 96.19 177 LYS B C 1
ATOM 8512 O O . LYS B 1 177 ? 3.297 35.969 27.938 1 96.19 177 LYS B O 1
ATOM 8517 N N . ASN B 1 178 ? 4.402 34.5 29.094 1 96.69 178 ASN B N 1
ATOM 8518 C CA . ASN B 1 178 ? 3.316 34.219 30.031 1 96.69 178 ASN B CA 1
ATOM 8519 C C . ASN B 1 178 ? 3.812 33.438 31.234 1 96.69 178 ASN B C 1
ATOM 8521 O O . ASN B 1 178 ? 4.91 32.875 31.219 1 96.69 178 ASN B O 1
ATOM 8525 N N . ASN B 1 179 ? 3.012 33.375 32.188 1 97 179 ASN B N 1
ATOM 8526 C CA . ASN B 1 179 ? 3.443 32.781 33.438 1 97 179 ASN B CA 1
ATOM 8527 C C . ASN B 1 179 ? 3.02 31.312 33.531 1 97 179 ASN B C 1
ATOM 8529 O O . ASN B 1 179 ? 3.588 30.547 34.312 1 97 179 ASN B O 1
ATOM 8533 N N . GLU B 1 180 ? 2.029 30.859 32.844 1 97.56 180 GLU B N 1
ATOM 8534 C CA . GLU B 1 180 ? 1.556 29.484 32.938 1 97.56 180 GLU B CA 1
ATOM 8535 C C . GLU B 1 180 ? 2.479 28.531 32.188 1 97.56 180 GLU B C 1
ATOM 8537 O O . GLU B 1 180 ? 2.117 28.016 31.141 1 97.56 180 GLU B O 1
ATOM 8542 N N . ARG B 1 181 ? 3.643 28.344 32.719 1 98.38 181 ARG B N 1
ATOM 8543 C CA . ARG B 1 181 ? 4.711 27.469 32.25 1 98.38 181 ARG B CA 1
ATOM 8544 C C . ARG B 1 181 ? 5.242 26.578 33.375 1 98.38 181 ARG B C 1
ATOM 8546 O O . ARG B 1 181 ? 5.094 26.906 34.562 1 98.38 181 ARG B O 1
ATOM 8553 N N . GLY B 1 182 ? 5.824 25.453 33 1 98.69 182 GLY B N 1
ATOM 8554 C CA . GLY B 1 182 ? 6.469 24.594 34 1 98.69 182 GLY B CA 1
ATOM 8555 C C . GLY B 1 182 ? 5.707 23.312 34.281 1 98.69 182 GLY B C 1
ATOM 8556 O O . GLY B 1 182 ? 5.109 22.734 33.344 1 98.69 182 GLY B O 1
ATOM 8557 N N . VAL B 1 183 ? 5.902 22.781 35.531 1 98.88 183 VAL B N 1
ATOM 8558 C CA . VAL B 1 183 ? 5.211 21.562 35.938 1 98.88 183 VAL B CA 1
ATOM 8559 C C . VAL B 1 183 ? 3.988 21.922 36.781 1 98.88 183 VAL B C 1
ATOM 8561 O O . VAL B 1 183 ? 4.086 22.719 37.719 1 98.88 183 VAL B O 1
ATOM 8564 N N . PHE B 1 184 ? 2.883 21.422 36.438 1 98.94 184 PHE B N 1
ATOM 8565 C CA . PHE B 1 184 ? 1.671 21.516 37.219 1 98.94 184 PHE B CA 1
ATOM 8566 C C . PHE B 1 184 ? 1.281 20.156 37.781 1 98.94 184 PHE B C 1
ATOM 8568 O O . PHE B 1 184 ? 1.401 19.141 37.094 1 98.94 184 PHE B O 1
ATOM 8575 N N . LYS B 1 185 ? 0.851 20.141 39 1 98.75 185 LYS B N 1
ATOM 8576 C CA . LYS B 1 185 ? 0.471 18.922 39.688 1 98.75 185 LYS B CA 1
ATOM 8577 C C . LYS B 1 185 ? -0.949 19.016 40.219 1 98.75 185 LYS B C 1
ATOM 8579 O O . LYS B 1 185 ? -1.368 20.078 40.688 1 98.75 185 LYS B O 1
ATOM 8584 N N . THR B 1 186 ? -1.74 18.047 40.094 1 98.62 186 THR B N 1
ATOM 8585 C CA . THR B 1 186 ? -3.031 17.906 40.75 1 98.62 186 THR B CA 1
ATOM 8586 C C . THR B 1 186 ? -3.084 16.625 41.562 1 98.62 186 THR B C 1
ATOM 8588 O O . THR B 1 186 ? -2.438 15.633 41.219 1 98.62 186 THR B O 1
ATOM 8591 N N . LEU B 1 187 ? -3.764 16.609 42.719 1 97.88 187 LEU B N 1
ATOM 8592 C CA . LEU B 1 187 ? -3.979 15.453 43.562 1 97.88 187 LEU B CA 1
ATOM 8593 C C . LEU B 1 187 ? -5.453 15.062 43.594 1 97.88 187 LEU B C 1
ATOM 8595 O O . LEU B 1 187 ? -5.832 14.109 44.281 1 97.88 187 LEU B O 1
ATOM 8599 N N . ASP B 1 188 ? -6.316 15.812 42.844 1 98 188 ASP B N 1
ATOM 8600 C CA . ASP B 1 188 ? -7.754 15.594 42.938 1 98 188 ASP B CA 1
ATOM 8601 C C . ASP B 1 188 ? -8.359 15.398 41.562 1 98 188 ASP B C 1
ATOM 8603 O O . ASP B 1 188 ? -9.477 15.852 41.281 1 98 188 ASP B O 1
ATOM 8607 N N . GLY B 1 189 ? -7.602 14.93 40.688 1 96.62 189 GLY B N 1
ATOM 8608 C CA . GLY B 1 189 ? -8.102 14.555 39.375 1 96.62 189 GLY B CA 1
ATOM 8609 C C . GLY B 1 189 ? -8.367 15.742 38.469 1 96.62 189 GLY B C 1
ATOM 8610 O O . GLY B 1 189 ? -9.281 15.703 37.625 1 96.62 189 GLY B O 1
ATOM 8611 N N . GLY B 1 190 ? -7.66 16.844 38.656 1 97.38 190 GLY B N 1
ATOM 8612 C CA . GLY B 1 190 ? -7.73 17.969 37.719 1 97.38 190 GLY B CA 1
ATOM 8613 C C . GLY B 1 190 ? -8.664 19.062 38.219 1 97.38 190 GLY B C 1
ATOM 8614 O O . GLY B 1 190 ? -8.883 20.047 37.5 1 97.38 190 GLY B O 1
ATOM 8615 N N . LYS B 1 191 ? -9.25 18.938 39.406 1 97.06 191 LYS B N 1
ATOM 8616 C CA . LYS B 1 191 ? -10.117 19.969 39.938 1 97.06 191 LYS B CA 1
ATOM 8617 C C . LYS B 1 191 ? -9.312 21.219 40.312 1 97.06 191 LYS B C 1
ATOM 8619 O O . LYS B 1 191 ? -9.773 22.344 40.125 1 97.06 191 LYS B O 1
ATOM 8624 N N . THR B 1 192 ? -8.164 20.984 40.875 1 97.94 192 THR B N 1
ATOM 8625 C CA . THR B 1 192 ? -7.258 22.062 41.219 1 97.94 192 THR B CA 1
ATOM 8626 C C . THR B 1 192 ? -5.832 21.75 40.781 1 97.94 192 THR B C 1
ATOM 8628 O O . THR B 1 192 ? -5.469 20.578 40.625 1 97.94 192 THR B O 1
ATOM 8631 N N . TRP B 1 193 ? -5.105 22.75 40.531 1 98.5 193 TRP B N 1
ATOM 8632 C CA . TRP B 1 193 ? -3.74 22.594 40.031 1 98.5 193 TRP B CA 1
ATOM 8633 C C . TRP B 1 193 ? -2.768 23.438 40.844 1 98.5 193 TRP B C 1
ATOM 8635 O O . TRP B 1 193 ? -3.088 24.562 41.25 1 98.5 193 TRP B O 1
ATOM 8645 N N . LYS B 1 194 ? -1.621 22.922 41.094 1 98.31 194 LYS B N 1
ATOM 8646 C CA . LYS B 1 194 ? -0.504 23.641 41.688 1 98.31 194 LYS B CA 1
ATOM 8647 C C . LYS B 1 194 ? 0.673 23.734 40.719 1 98.31 194 LYS B C 1
ATOM 8649 O O . LYS B 1 194 ? 1.091 22.734 40.156 1 98.31 194 LYS B O 1
ATOM 8654 N N . GLN B 1 195 ? 1.186 24.969 40.5 1 98.62 195 GLN B N 1
ATOM 8655 C CA . GLN B 1 195 ? 2.424 25.141 39.75 1 98.62 195 GLN B CA 1
ATOM 8656 C C . GLN B 1 195 ? 3.635 24.734 40.562 1 98.62 195 GLN B C 1
ATOM 8658 O O . GLN B 1 195 ? 4.133 25.516 41.375 1 98.62 195 GLN B O 1
ATOM 8663 N N . ALA B 1 196 ? 4.164 23.594 40.281 1 98.69 196 ALA B N 1
ATOM 8664 C CA . ALA B 1 196 ? 5.191 22.984 41.125 1 98.69 196 ALA B CA 1
ATOM 8665 C C . ALA B 1 196 ? 6.59 23.391 40.688 1 98.69 196 ALA B C 1
ATOM 8667 O O . ALA B 1 196 ? 7.543 23.344 41.469 1 98.69 196 ALA B O 1
ATOM 8668 N N . LEU B 1 197 ? 6.738 23.734 39.469 1 98.69 197 LEU B N 1
ATOM 8669 C CA . LEU B 1 197 ? 7.996 24.203 38.906 1 98.69 197 LEU B CA 1
ATOM 8670 C C . LEU B 1 197 ? 7.762 25.391 37.969 1 98.69 197 LEU B C 1
ATOM 8672 O O . LEU B 1 197 ? 6.91 25.312 37.062 1 98.69 197 LEU B O 1
ATOM 8676 N N . PHE B 1 198 ? 8.406 26.484 38.156 1 98.31 198 PHE B N 1
ATOM 8677 C CA . PHE B 1 198 ? 8.383 27.688 37.344 1 98.31 198 PHE B CA 1
ATOM 8678 C C . PHE B 1 198 ? 9.773 28.281 37.219 1 98.31 198 PHE B C 1
ATOM 8680 O O . PHE B 1 198 ? 10.367 28.703 38.219 1 98.31 198 PHE B O 1
ATOM 8687 N N . ALA B 1 199 ? 10.32 28.312 36.062 1 97.5 199 ALA B N 1
ATOM 8688 C CA . ALA B 1 199 ? 11.633 28.906 35.875 1 97.5 199 ALA B CA 1
ATOM 8689 C C . ALA B 1 199 ? 11.523 30.406 35.562 1 97.5 199 ALA B C 1
ATOM 8691 O O . ALA B 1 199 ? 12.117 31.219 36.281 1 97.5 199 ALA B O 1
ATOM 8692 N N . ASN B 1 200 ? 10.836 30.797 34.5 1 97.62 200 ASN B N 1
ATOM 8693 C CA . ASN B 1 200 ? 10.531 32.156 34.094 1 97.62 200 ASN B CA 1
ATOM 8694 C C . ASN B 1 200 ? 9.445 32.219 33.031 1 97.62 200 ASN B C 1
ATOM 8696 O O . ASN B 1 200 ? 8.898 31.172 32.656 1 97.62 200 ASN B O 1
ATOM 8700 N N . ASP B 1 201 ? 9.109 33.344 32.594 1 97.56 201 ASP B N 1
ATOM 8701 C CA . ASP B 1 201 ? 7.949 33.5 31.703 1 97.56 201 ASP B CA 1
ATOM 8702 C C . ASP B 1 201 ? 8.328 33.281 30.25 1 97.56 201 ASP B C 1
ATOM 8704 O O . ASP B 1 201 ? 7.523 33.531 29.344 1 97.56 201 ASP B O 1
ATOM 8708 N N . GLU B 1 202 ? 9.555 32.75 29.984 1 96.81 202 GLU B N 1
ATOM 8709 C CA . GLU B 1 202 ? 9.969 32.406 28.625 1 96.81 202 GLU B CA 1
ATOM 8710 C C . GLU B 1 202 ? 10.445 30.969 28.547 1 96.81 202 GLU B C 1
ATOM 8712 O O . GLU B 1 202 ? 10.82 30.484 27.484 1 96.81 202 GLU B O 1
ATOM 8717 N N . SER B 1 203 ? 10.539 30.312 29.703 1 98.25 203 SER B N 1
ATOM 8718 C CA . SER B 1 203 ? 11.008 28.938 29.797 1 98.25 203 SER B CA 1
ATOM 8719 C C . SER B 1 203 ? 9.906 28.016 30.297 1 98.25 203 SER B C 1
ATOM 8721 O O . SER B 1 203 ? 9.266 28.281 31.312 1 98.25 203 SER B O 1
ATOM 8723 N N . GLY B 1 204 ? 9.586 27 29.5 1 98.44 204 GLY B N 1
ATOM 8724 C CA . GLY B 1 204 ? 8.586 26.016 29.891 1 98.44 204 GLY B CA 1
ATOM 8725 C C . GLY B 1 204 ? 9.133 24.594 29.922 1 98.44 204 GLY B C 1
ATOM 8726 O O . GLY B 1 204 ? 10.305 24.375 29.625 1 98.44 204 GLY B O 1
ATOM 8727 N N . VAL B 1 205 ? 8.328 23.641 30.375 1 98.75 205 VAL B N 1
ATOM 8728 C CA . VAL B 1 205 ? 8.719 22.234 30.469 1 98.75 205 VAL B CA 1
ATOM 8729 C C . VAL B 1 205 ? 8.352 21.516 29.172 1 98.75 205 VAL B C 1
ATOM 8731 O O . VAL B 1 205 ? 7.199 21.547 28.734 1 98.75 205 VAL B O 1
ATOM 8734 N N . ILE B 1 206 ? 9.359 20.828 28.531 1 98.44 206 ILE B N 1
ATOM 8735 C CA . ILE B 1 206 ? 9.164 20.203 27.234 1 98.44 206 ILE B CA 1
ATOM 8736 C C . ILE B 1 206 ? 9.047 18.688 27.391 1 98.44 206 ILE B C 1
ATOM 8738 O O . ILE B 1 206 ? 8.492 18 26.531 1 98.44 206 ILE B O 1
ATOM 8742 N N . ASP B 1 207 ? 9.547 18.156 28.5 1 98.44 207 ASP B N 1
ATOM 8743 C CA . ASP B 1 207 ? 9.461 16.719 28.734 1 98.44 207 ASP B CA 1
ATOM 8744 C C . ASP B 1 207 ? 9.461 16.406 30.234 1 98.44 207 ASP B C 1
ATOM 8746 O O . ASP B 1 207 ? 10.008 17.156 31.031 1 98.44 207 ASP B O 1
ATOM 8750 N N . VAL B 1 208 ? 8.758 15.383 30.594 1 98.5 208 VAL B N 1
ATOM 8751 C CA . VAL B 1 208 ? 8.742 14.852 31.953 1 98.5 208 VAL B CA 1
ATOM 8752 C C . VAL B 1 208 ? 8.758 13.328 31.922 1 98.5 208 VAL B C 1
ATOM 8754 O O . VAL B 1 208 ? 8.133 12.719 31.047 1 98.5 208 VAL B O 1
ATOM 8757 N N . THR B 1 209 ? 9.492 12.727 32.75 1 98.19 209 THR B N 1
ATOM 8758 C CA . THR B 1 209 ? 9.531 11.281 32.906 1 98.19 209 THR B CA 1
ATOM 8759 C C . THR B 1 209 ? 9.664 10.883 34.375 1 98.19 209 THR B C 1
ATOM 8761 O O . THR B 1 209 ? 9.859 11.734 35.219 1 98.19 209 THR B O 1
ATOM 8764 N N . TYR B 1 210 ? 9.367 9.703 34.656 1 98.12 210 TYR B N 1
ATOM 8765 C CA . TYR B 1 210 ? 9.531 9.188 36 1 98.12 210 TYR B CA 1
ATOM 8766 C C . TYR B 1 210 ? 10.195 7.816 36 1 98.12 210 TYR B C 1
ATOM 8768 O O . TYR B 1 210 ? 10.227 7.145 34.969 1 98.12 210 TYR B O 1
ATOM 8776 N N . ALA B 1 211 ? 10.742 7.449 37.125 1 97 211 ALA B N 1
ATOM 8777 C CA . ALA B 1 211 ? 11.312 6.113 37.281 1 97 211 ALA B CA 1
ATOM 8778 C C . ALA B 1 211 ? 10.219 5.047 37.25 1 97 211 ALA B C 1
ATOM 8780 O O . ALA B 1 211 ? 9.273 5.109 38.031 1 97 211 ALA B O 1
ATOM 8781 N N . PRO B 1 212 ? 10.086 3.947 36.344 1 91.44 212 PRO B N 1
ATOM 8782 C CA . PRO B 1 212 ? 9.008 2.973 36.125 1 91.44 212 PRO B CA 1
ATOM 8783 C C . PRO B 1 212 ? 8.57 2.316 37.438 1 91.44 212 PRO B C 1
ATOM 8785 O O . PRO B 1 212 ? 7.383 2.043 37.625 1 91.44 212 PRO B O 1
ATOM 8788 N N . ASN B 1 213 ? 9.266 2.203 38.469 1 88.69 213 ASN B N 1
ATOM 8789 C CA . ASN B 1 213 ? 8.867 1.533 39.688 1 88.69 213 ASN B CA 1
ATOM 8790 C C . ASN B 1 213 ? 8.914 2.48 40.875 1 88.69 213 ASN B C 1
ATOM 8792 O O . ASN B 1 213 ? 8.797 2.045 42.031 1 88.69 213 ASN B O 1
ATOM 8796 N N . ASP B 1 214 ? 8.961 3.732 40.656 1 96.44 214 ASP B N 1
ATOM 8797 C CA . ASP B 1 214 ? 8.984 4.727 41.719 1 96.44 214 ASP B CA 1
ATOM 8798 C C . ASP B 1 214 ? 8.531 6.09 41.219 1 96.44 214 ASP B C 1
ATOM 8800 O O . ASP B 1 214 ? 9.359 6.918 40.812 1 96.44 214 ASP B O 1
ATOM 8804 N N . PHE B 1 215 ? 7.262 6.398 41.344 1 97.69 215 PHE B N 1
ATOM 8805 C CA . PHE B 1 215 ? 6.664 7.621 40.812 1 97.69 215 PHE B CA 1
ATOM 8806 C C . PHE B 1 215 ? 7.152 8.844 41.594 1 97.69 215 PHE B C 1
ATOM 8808 O O . PHE B 1 215 ? 6.984 9.977 41.125 1 97.69 215 PHE B O 1
ATOM 8815 N N . SER B 1 216 ? 7.805 8.68 42.75 1 97.75 216 SER B N 1
ATOM 8816 C CA . SER B 1 216 ? 8.297 9.797 43.562 1 97.75 216 SER B CA 1
ATOM 8817 C C . SER B 1 216 ? 9.523 10.438 42.906 1 97.75 216 SER B C 1
ATOM 8819 O O . SER B 1 216 ? 9.836 11.602 43.156 1 97.75 216 SER B O 1
ATOM 8821 N N . ILE B 1 217 ? 10.227 9.594 42.094 1 98.44 217 ILE B N 1
ATOM 8822 C CA . ILE B 1 217 ? 11.422 10.086 41.406 1 98.44 217 ILE B CA 1
ATOM 8823 C C . ILE B 1 217 ? 11.078 10.5 40 1 98.44 217 ILE B C 1
ATOM 8825 O O . ILE B 1 217 ? 10.812 9.656 39.125 1 98.44 217 ILE B O 1
ATOM 8829 N N . GLN B 1 218 ? 11.148 11.828 39.719 1 98.69 218 GLN B N 1
ATOM 8830 C CA . GLN B 1 218 ? 10.75 12.375 38.406 1 98.69 218 GLN B CA 1
ATOM 8831 C C . GLN B 1 218 ? 11.805 13.344 37.875 1 98.69 218 GLN B C 1
ATOM 8833 O O . GLN B 1 218 ? 12.602 13.891 38.656 1 98.69 218 GLN B O 1
ATOM 8838 N N . TYR B 1 219 ? 11.852 13.461 36.625 1 98.62 219 TYR B N 1
ATOM 8839 C CA . TYR B 1 219 ? 12.719 14.406 35.906 1 98.62 219 TYR B CA 1
ATOM 8840 C C . TYR B 1 219 ? 11.922 15.25 34.938 1 98.62 219 TYR B C 1
ATOM 8842 O O . TYR B 1 219 ? 11.023 14.75 34.25 1 98.62 219 TYR B O 1
ATOM 8850 N N . ALA B 1 220 ? 12.188 16.5 34.844 1 98.75 220 ALA B N 1
ATOM 8851 C CA . ALA B 1 220 ? 11.57 17.438 33.906 1 98.75 220 ALA B CA 1
ATOM 8852 C C . ALA B 1 220 ? 12.633 18.25 33.156 1 98.75 220 ALA B C 1
ATOM 8854 O O . ALA B 1 220 ? 13.625 18.672 33.781 1 98.75 220 ALA B O 1
ATOM 8855 N N . SER B 1 221 ? 12.477 18.391 31.922 1 98.5 221 SER B N 1
ATOM 8856 C CA . SER B 1 221 ? 13.367 19.25 31.156 1 98.5 221 SER B CA 1
ATOM 8857 C C . SER B 1 221 ? 12.727 20.609 30.891 1 98.5 221 SER B C 1
ATOM 8859 O O . SER B 1 221 ? 11.656 20.688 30.281 1 98.5 221 SER B O 1
ATOM 8861 N N . VAL B 1 222 ? 13.359 21.656 31.328 1 98.5 222 VAL B N 1
ATOM 8862 C CA . VAL B 1 222 ? 12.977 23.031 31.047 1 98.5 222 VAL B CA 1
ATOM 8863 C C . VAL B 1 222 ? 13.664 23.516 29.766 1 98.5 222 VAL B C 1
ATOM 8865 O O . VAL B 1 222 ? 14.852 23.25 29.562 1 98.5 222 VAL B O 1
ATOM 8868 N N . TRP B 1 223 ? 12.977 24.172 28.953 1 98.5 223 TRP B N 1
ATOM 8869 C CA . TRP B 1 223 ? 13.469 24.641 27.656 1 98.5 223 TRP B CA 1
ATOM 8870 C C . TRP B 1 223 ? 13.141 26.125 27.469 1 98.5 223 TRP B C 1
ATOM 8872 O O . TRP B 1 223 ? 11.969 26.5 27.438 1 98.5 223 TRP B O 1
ATOM 8882 N N . GLN B 1 224 ? 14.133 26.969 27.375 1 98.06 224 GLN B N 1
ATOM 8883 C CA . GLN B 1 224 ? 13.977 28.375 27.062 1 98.06 224 GLN B CA 1
ATOM 8884 C C . GLN B 1 224 ? 13.859 28.594 25.547 1 98.06 224 GLN B C 1
ATOM 8886 O O . GLN B 1 224 ? 14.68 28.094 24.781 1 98.06 224 GLN B O 1
ATOM 8891 N N . ARG B 1 225 ? 12.836 29.281 25.219 1 96.56 225 ARG B N 1
ATOM 8892 C CA . ARG B 1 225 ? 12.68 29.609 23.797 1 96.56 225 ARG B CA 1
ATOM 8893 C C . ARG B 1 225 ? 11.938 30.922 23.625 1 96.56 225 ARG B C 1
ATOM 8895 O O . ARG B 1 225 ? 11.195 31.344 24.516 1 96.56 225 ARG B O 1
ATOM 8902 N N . ASP B 1 226 ? 12.148 31.609 22.547 1 94.62 226 ASP B N 1
ATOM 8903 C CA . ASP B 1 226 ? 11.469 32.812 22.125 1 94.62 226 ASP B CA 1
ATOM 8904 C C . ASP B 1 226 ? 11.289 32.844 20.609 1 94.62 226 ASP B C 1
ATOM 8906 O O . ASP B 1 226 ? 12.266 32.875 19.859 1 94.62 226 ASP B O 1
ATOM 8910 N N . ARG B 1 227 ? 10.039 32.875 20.234 1 95.69 227 ARG B N 1
ATOM 8911 C CA . ARG B 1 227 ? 9.766 32.906 18.797 1 95.69 227 ARG B CA 1
ATOM 8912 C C . ARG B 1 227 ? 9 34.156 18.422 1 95.69 227 ARG B C 1
ATOM 8914 O O . ARG B 1 227 ? 8.102 34.594 19.156 1 95.69 227 ARG B O 1
ATOM 8921 N N . LYS B 1 228 ? 9.477 34.812 17.344 1 95 228 LYS B N 1
ATOM 8922 C CA . LYS B 1 228 ? 8.789 35.875 16.594 1 95 228 LYS B CA 1
ATOM 8923 C C . LYS B 1 228 ? 8.594 35.469 15.133 1 95 228 LYS B C 1
ATOM 8925 O O . LYS B 1 228 ? 9.07 34.438 14.703 1 95 228 LYS B O 1
ATOM 8930 N N . ALA B 1 229 ? 7.887 36.312 14.422 1 94.06 229 ALA B N 1
ATOM 8931 C CA . ALA B 1 229 ? 7.684 36.031 13 1 94.06 229 ALA B CA 1
ATOM 8932 C C . ALA B 1 229 ? 9.008 36.062 12.242 1 94.06 229 ALA B C 1
ATOM 8934 O O . ALA B 1 229 ? 9.18 35.312 11.266 1 94.06 229 ALA B O 1
ATOM 8935 N N . TRP B 1 230 ? 10.062 36.844 12.734 1 94.44 230 TRP B N 1
ATOM 8936 C CA . TRP B 1 230 ? 11.289 37.062 11.977 1 94.44 230 TRP B CA 1
ATOM 8937 C C . TRP B 1 230 ? 12.484 36.406 12.648 1 94.44 230 TRP B C 1
ATOM 8939 O O . TRP B 1 230 ? 13.594 36.406 12.109 1 94.44 230 TRP B O 1
ATOM 8949 N N . HIS B 1 231 ? 12.266 35.875 13.844 1 93.5 231 HIS B N 1
ATOM 8950 C CA . HIS B 1 231 ? 13.391 35.375 14.609 1 93.5 231 HIS B CA 1
ATOM 8951 C C . HIS B 1 231 ? 12.961 34.25 15.547 1 93.5 231 HIS B C 1
ATOM 8953 O O . HIS B 1 231 ? 11.883 34.312 16.141 1 93.5 231 HIS B O 1
ATOM 8959 N N . PHE B 1 232 ? 13.828 33.25 15.695 1 94.75 232 PHE B N 1
ATOM 8960 C CA . PHE B 1 232 ? 13.594 32.156 16.641 1 94.75 232 PHE B CA 1
ATOM 8961 C C . PHE B 1 232 ? 14.852 31.844 17.438 1 94.75 232 PHE B C 1
ATOM 8963 O O . PHE B 1 232 ? 15.914 31.594 16.859 1 94.75 232 PHE B O 1
ATOM 8970 N N . SER B 1 233 ? 14.742 31.969 18.719 1 94.81 233 SER B N 1
ATOM 8971 C CA . SER B 1 233 ? 15.75 31.469 19.656 1 94.81 233 SER B CA 1
ATOM 8972 C C . SER B 1 233 ? 15.258 30.234 20.406 1 94.81 233 SER B C 1
ATOM 8974 O O . SER B 1 233 ? 14.352 30.328 21.234 1 94.81 233 SER B O 1
ATOM 8976 N N . GLY B 1 234 ? 15.859 29.109 20.125 1 95.81 234 GLY B N 1
ATOM 8977 C CA . GLY B 1 234 ? 15.414 27.859 20.703 1 95.81 234 GLY B CA 1
ATOM 8978 C C . GLY B 1 234 ? 16.375 27.312 21.75 1 95.81 234 GLY B C 1
ATOM 8979 O O . GLY B 1 234 ? 16.484 26.094 21.906 1 95.81 234 GLY B O 1
ATOM 8980 N N . SER B 1 235 ? 17.172 28.141 22.375 1 97.25 235 SER B N 1
ATOM 8981 C CA . SER B 1 235 ? 18.125 27.781 23.422 1 97.25 235 SER B CA 1
ATOM 8982 C C . SER B 1 235 ? 18.328 28.938 24.406 1 97.25 235 SER B C 1
ATOM 8984 O O . SER B 1 235 ? 17.969 30.078 24.125 1 97.25 235 SER B O 1
ATOM 8986 N N . GLY B 1 236 ? 18.797 28.609 25.609 1 97.25 236 GLY B N 1
ATOM 8987 C CA . GLY B 1 236 ? 19.062 29.641 26.609 1 97.25 236 GLY B CA 1
ATOM 8988 C C . GLY B 1 236 ? 19.578 29.062 27.922 1 97.25 236 GLY B C 1
ATOM 8989 O O . GLY B 1 236 ? 19.5 27.859 28.156 1 97.25 236 GLY B O 1
ATOM 8990 N N . ILE B 1 237 ? 20 29.938 28.75 1 96.56 237 ILE B N 1
ATOM 8991 C CA . ILE B 1 237 ? 20.703 29.594 29.984 1 96.56 237 ILE B CA 1
ATOM 8992 C C . ILE B 1 237 ? 19.734 28.953 30.984 1 96.56 237 ILE B C 1
ATOM 8994 O O . ILE B 1 237 ? 20.141 28.234 31.875 1 96.56 237 ILE B O 1
ATOM 8998 N N . SER B 1 238 ? 18.438 29.234 30.781 1 96.94 238 SER B N 1
ATOM 8999 C CA . SER B 1 238 ? 17.453 28.703 31.719 1 96.94 238 SER B CA 1
ATOM 9000 C C . SER B 1 238 ? 17.094 27.25 31.406 1 96.94 238 SER B C 1
ATOM 9002 O O . SER B 1 238 ? 16.422 26.594 32.188 1 96.94 238 SER B O 1
ATOM 9004 N N . SER B 1 239 ? 17.562 26.75 30.281 1 98.12 239 SER B N 1
ATOM 9005 C CA . SER B 1 239 ? 17.297 25.359 29.922 1 98.12 239 SER B CA 1
ATOM 9006 C C . SER B 1 239 ? 18.094 24.406 30.812 1 98.12 239 SER B C 1
ATOM 9008 O O . SER B 1 239 ? 19.234 24.703 31.172 1 98.12 239 SER B O 1
ATOM 9010 N N . GLY B 1 240 ? 17.469 23.312 31.109 1 97.88 240 GLY B N 1
ATOM 9011 C CA . GLY B 1 240 ? 18.125 22.312 31.938 1 97.88 240 GLY B CA 1
ATOM 9012 C C . GLY B 1 240 ? 17.188 21.219 32.438 1 97.88 240 GLY B C 1
ATOM 9013 O O . GLY B 1 240 ? 16.016 21.203 32.062 1 97.88 240 GLY B O 1
ATOM 9014 N N . ILE B 1 241 ? 17.734 20.297 33.25 1 98.56 241 ILE B N 1
ATOM 9015 C CA . ILE B 1 241 ? 16.969 19.172 33.781 1 98.56 241 ILE B CA 1
ATOM 9016 C C . ILE B 1 241 ? 16.75 19.344 35.281 1 98.56 241 ILE B C 1
ATOM 9018 O O . ILE B 1 241 ? 17.688 19.656 36.031 1 98.56 241 ILE B O 1
ATOM 9022 N N . TYR B 1 242 ? 15.523 19.234 35.656 1 98.56 242 TYR B N 1
ATOM 9023 C CA . TYR B 1 242 ? 15.133 19.281 37.062 1 98.56 242 TYR B CA 1
ATOM 9024 C C . TYR B 1 242 ? 14.719 17.906 37.562 1 98.56 242 TYR B C 1
ATOM 9026 O O . TYR B 1 242 ? 14.195 17.094 36.812 1 98.56 242 TYR B O 1
ATOM 9034 N N . LYS B 1 243 ? 14.945 17.641 38.844 1 98.5 243 LYS B N 1
ATOM 9035 C CA . LYS B 1 243 ? 14.609 16.375 39.469 1 98.5 243 LYS B CA 1
ATOM 9036 C C . LYS B 1 243 ? 13.688 16.578 40.656 1 98.5 243 LYS B C 1
ATOM 9038 O O . LYS B 1 243 ? 13.82 17.562 41.406 1 98.5 243 LYS B O 1
ATOM 9043 N N . SER B 1 244 ? 12.75 15.82 40.812 1 98.75 244 SER B N 1
ATOM 9044 C CA . SER B 1 244 ? 11.906 15.719 42 1 98.75 244 SER B CA 1
ATOM 9045 C C . SER B 1 244 ? 12.055 14.352 42.688 1 98.75 244 SER B C 1
ATOM 9047 O O . SER B 1 244 ? 12.156 13.328 42 1 98.75 244 SER B O 1
ATOM 9049 N N . THR B 1 245 ? 12.07 14.297 44 1 98.19 245 THR B N 1
ATOM 9050 C CA . THR B 1 245 ? 12.117 13.047 44.75 1 98.19 245 THR B CA 1
ATOM 9051 C C . THR B 1 245 ? 10.891 12.914 45.625 1 98.19 245 THR B C 1
ATOM 9053 O O . THR B 1 245 ? 10.875 12.102 46.562 1 98.19 245 THR B O 1
ATOM 9056 N N . ASP B 1 246 ? 9.898 13.773 45.469 1 98 246 ASP B N 1
ATOM 9057 C CA . ASP B 1 246 ? 8.688 13.75 46.281 1 98 246 ASP B CA 1
ATOM 9058 C C . ASP B 1 246 ? 7.434 13.727 45.406 1 98 246 ASP B C 1
ATOM 9060 O O . ASP B 1 246 ? 6.43 14.359 45.75 1 98 246 ASP B O 1
ATOM 9064 N N . GLY B 1 247 ? 7.535 13.148 44.281 1 97.5 247 GLY B N 1
ATOM 9065 C CA . GLY B 1 247 ? 6.391 12.938 43.406 1 97.5 247 GLY B CA 1
ATOM 9066 C C . GLY B 1 247 ? 5.977 14.18 42.625 1 97.5 247 GLY B C 1
ATOM 9067 O O . GLY B 1 247 ? 4.801 14.359 42.312 1 97.5 247 GLY B O 1
ATOM 9068 N N . GLY B 1 248 ? 6.906 15.117 42.406 1 98.44 248 GLY B N 1
ATOM 9069 C CA . GLY B 1 248 ? 6.637 16.281 41.562 1 98.44 248 GLY B CA 1
ATOM 9070 C C . GLY B 1 248 ? 6.18 17.484 42.375 1 98.44 248 GLY B C 1
ATOM 9071 O O . GLY B 1 248 ? 5.723 18.484 41.781 1 98.44 248 GLY B O 1
ATOM 9072 N N . THR B 1 249 ? 6.289 17.438 43.656 1 97.94 249 THR B N 1
ATOM 9073 C CA . THR B 1 249 ? 5.855 18.562 44.469 1 97.94 249 THR B CA 1
ATOM 9074 C C . THR B 1 249 ? 6.914 19.656 44.5 1 97.94 249 THR B C 1
ATOM 9076 O O . THR B 1 249 ? 6.582 20.844 44.5 1 97.94 249 THR B O 1
ATOM 9079 N N . THR B 1 250 ? 8.141 19.297 44.625 1 98.31 250 THR B N 1
ATOM 9080 C CA . THR B 1 250 ? 9.25 20.234 44.562 1 98.31 250 THR B CA 1
ATOM 9081 C C . THR B 1 250 ? 10.312 19.766 43.562 1 98.31 250 THR B C 1
ATOM 9083 O O . THR B 1 250 ? 10.43 18.562 43.312 1 98.31 250 THR B O 1
ATOM 9086 N N . TRP B 1 251 ? 11 20.672 43.031 1 98.5 251 TRP B N 1
ATOM 9087 C CA . TRP B 1 251 ? 11.961 20.391 41.969 1 98.5 251 TRP B CA 1
ATOM 9088 C C . TRP B 1 251 ? 13.266 21.141 42.188 1 98.5 251 TRP B C 1
ATOM 9090 O O . TRP B 1 251 ? 13.258 22.281 42.656 1 98.5 251 TRP B O 1
ATOM 9100 N N . HIS B 1 252 ? 14.375 20.547 41.875 1 96.44 252 HIS B N 1
ATOM 9101 C CA . HIS B 1 252 ? 15.688 21.188 41.906 1 96.44 252 HIS B CA 1
ATOM 9102 C C . HIS B 1 252 ? 16.469 20.906 40.625 1 96.44 252 HIS B C 1
ATOM 9104 O O . HIS B 1 252 ? 16.406 19.797 40.094 1 96.44 252 HIS B O 1
ATOM 9110 N N . CYS B 1 253 ? 17.172 21.859 40.125 1 97.19 253 CYS B N 1
ATOM 9111 C CA . CYS B 1 253 ? 17.938 21.719 38.875 1 97.19 253 CYS B CA 1
ATOM 9112 C C . CYS B 1 253 ? 19.141 20.812 39.094 1 97.19 253 CYS B C 1
ATOM 9114 O O . CYS B 1 253 ? 19.891 21 40.062 1 97.19 253 CYS B O 1
ATOM 9116 N N . VAL B 1 254 ? 19.328 19.844 38.219 1 97 254 VAL B N 1
ATOM 9117 C CA . VAL B 1 254 ? 20.422 18.875 38.406 1 97 254 VAL B CA 1
ATOM 9118 C C . VAL B 1 254 ? 21.422 19.031 37.25 1 97 254 VAL B C 1
ATOM 9120 O O . VAL B 1 254 ? 22.281 18.156 37.062 1 97 254 VAL B O 1
ATOM 9123 N N . THR B 1 255 ? 21.328 20.078 36.5 1 95 255 THR B N 1
ATOM 9124 C CA . THR B 1 255 ? 22.281 20.297 35.406 1 95 255 THR B CA 1
ATOM 9125 C C . THR B 1 255 ? 22.938 21.672 35.531 1 95 255 THR B C 1
ATOM 9127 O O . THR B 1 255 ? 23.609 22.125 34.594 1 95 255 THR B O 1
ATOM 9130 N N . ASN B 1 256 ? 22.594 22.5 36.594 1 84.25 256 ASN B N 1
ATOM 9131 C CA . ASN B 1 256 ? 23.188 23.828 36.812 1 84.25 256 ASN B CA 1
ATOM 9132 C C . ASN B 1 256 ? 24.516 23.734 37.562 1 84.25 256 ASN B C 1
ATOM 9134 O O . ASN B 1 256 ? 25.078 24.766 37.969 1 84.25 256 ASN B O 1
ATOM 9138 N N . GLY B 1 257 ? 25.625 23.125 37.125 1 79.69 257 GLY B N 1
ATOM 9139 C CA . GLY B 1 257 ? 26.922 23.016 37.781 1 79.69 257 GLY B CA 1
ATOM 9140 C C . GLY B 1 257 ? 27.922 22.219 36.969 1 79.69 257 GLY B C 1
ATOM 9141 O O . GLY B 1 257 ? 27.672 21.906 35.781 1 79.69 257 GLY B O 1
ATOM 9142 N N . ASP B 1 258 ? 29.031 22.094 37.531 1 86.69 258 ASP B N 1
ATOM 9143 C CA . ASP B 1 258 ? 30.078 21.297 36.875 1 86.69 258 ASP B CA 1
ATOM 9144 C C . ASP B 1 258 ? 29.844 19.812 37.125 1 86.69 258 ASP B C 1
ATOM 9146 O O . ASP B 1 258 ? 30.562 19.172 37.875 1 86.69 258 ASP B O 1
ATOM 9150 N N . ASN B 1 259 ? 28.859 19.281 36.469 1 93.31 259 ASN B N 1
ATOM 9151 C CA . ASN B 1 259 ? 28.5 17.891 36.688 1 93.31 259 ASN B CA 1
ATOM 9152 C C . ASN B 1 259 ? 28.5 17.094 35.406 1 93.31 259 ASN B C 1
ATOM 9154 O O . ASN B 1 259 ? 27.953 15.984 35.344 1 93.31 259 ASN B O 1
ATOM 9158 N N . GLY B 1 260 ? 28.891 17.688 34.344 1 95.62 260 GLY B N 1
ATOM 9159 C CA . GLY B 1 260 ? 29.078 16.969 33.094 1 95.62 260 GLY B CA 1
ATOM 9160 C C . GLY B 1 260 ? 28.062 17.359 32.031 1 95.62 260 GLY B C 1
ATOM 9161 O O . GLY B 1 260 ? 28.266 17.094 30.828 1 95.62 260 GLY B O 1
ATOM 9162 N N . PHE B 1 261 ? 26.938 17.953 32.406 1 97.12 261 PHE B N 1
ATOM 9163 C CA . PHE B 1 261 ? 25.953 18.469 31.453 1 97.12 261 PHE B CA 1
ATOM 9164 C C . PHE B 1 261 ? 26.219 19.938 31.125 1 97.12 261 PHE B C 1
ATOM 9166 O O . PHE B 1 261 ? 26.516 20.734 32.031 1 97.12 261 PHE B O 1
ATOM 9173 N N . PRO B 1 262 ? 26.172 20.266 29.859 1 95.38 262 PRO B N 1
ATOM 9174 C CA . PRO B 1 262 ? 26.469 21.672 29.547 1 95.38 262 PRO B CA 1
ATOM 9175 C C . PRO B 1 262 ? 25.438 22.625 30.125 1 95.38 262 PRO B C 1
ATOM 9177 O O . PRO B 1 262 ? 24.25 22.297 30.188 1 95.38 262 PRO B O 1
ATOM 9180 N N . HIS B 1 263 ? 25.844 23.812 30.5 1 95.19 263 HIS B N 1
ATOM 9181 C CA . HIS B 1 263 ? 24.969 24.859 31.031 1 95.19 263 HIS B CA 1
ATOM 9182 C C . HIS B 1 263 ? 25.391 26.234 30.5 1 95.19 263 HIS B C 1
ATOM 9184 O O . HIS B 1 263 ? 26.266 26.891 31.078 1 95.19 263 HIS B O 1
ATOM 9190 N N . ASN B 1 264 ? 24.891 26.672 29.453 1 95.69 264 ASN B N 1
ATOM 9191 C CA . ASN B 1 264 ? 25.172 27.938 28.812 1 95.69 264 ASN B CA 1
ATOM 9192 C C . ASN B 1 264 ? 24.047 28.359 27.859 1 95.69 264 ASN B C 1
ATOM 9194 O O . ASN B 1 264 ? 22.969 27.75 27.875 1 95.69 264 ASN B O 1
ATOM 9198 N N . GLU B 1 265 ? 24.219 29.344 27.094 1 96.19 265 GLU B N 1
ATOM 9199 C CA . GLU B 1 265 ? 23.188 29.953 26.266 1 96.19 265 GLU B CA 1
ATOM 9200 C C . GLU B 1 265 ? 22.812 29.047 25.078 1 96.19 265 GLU B C 1
ATOM 9202 O O . GLU B 1 265 ? 21.781 29.25 24.438 1 96.19 265 GLU B O 1
ATOM 9207 N N . GLY B 1 266 ? 23.594 28.016 24.75 1 96.62 266 GLY B N 1
ATOM 9208 C CA . GLY B 1 266 ? 23.375 27.172 23.594 1 96.62 266 GLY B CA 1
ATOM 9209 C C . GLY B 1 266 ? 22.562 25.938 23.891 1 96.62 266 GLY B C 1
ATOM 9210 O O . GLY B 1 266 ? 22.312 25.109 23 1 96.62 266 GLY B O 1
ATOM 9211 N N . ILE B 1 267 ? 22.094 25.797 25.141 1 97.5 267 ILE B N 1
ATOM 9212 C CA . ILE B 1 267 ? 21.344 24.609 25.547 1 97.5 267 ILE B CA 1
ATOM 9213 C C . ILE B 1 267 ? 19.891 24.719 25.062 1 97.5 267 ILE B C 1
ATOM 9215 O O . ILE B 1 267 ? 19.141 25.578 25.531 1 97.5 267 ILE B O 1
ATOM 9219 N N . GLY B 1 268 ? 19.562 23.844 24.062 1 97.81 268 GLY B N 1
ATOM 9220 C CA . GLY B 1 268 ? 18.234 23.828 23.469 1 97.81 268 GLY B CA 1
ATOM 9221 C C . GLY B 1 268 ? 17.328 22.781 24.078 1 97.81 268 GLY B C 1
ATOM 9222 O O . GLY B 1 268 ? 17.422 22.5 25.281 1 97.81 268 GLY B O 1
ATOM 9223 N N . ARG B 1 269 ? 16.375 22.297 23.297 1 98.12 269 ARG B N 1
ATOM 9224 C CA . ARG B 1 269 ? 15.383 21.297 23.703 1 98.12 269 ARG B CA 1
ATOM 9225 C C . ARG B 1 269 ? 16.047 20.031 24.203 1 98.12 269 ARG B C 1
ATOM 9227 O O . ARG B 1 269 ? 17.062 19.578 23.641 1 98.12 269 ARG B O 1
ATOM 9234 N N . ILE B 1 270 ? 15.578 19.484 25.297 1 98.38 270 ILE B N 1
ATOM 9235 C CA . ILE B 1 270 ? 16.109 18.281 25.922 1 98.38 270 ILE B CA 1
ATOM 9236 C C . ILE B 1 270 ? 15.023 17.219 26.016 1 98.38 270 ILE B C 1
ATOM 9238 O O . ILE B 1 270 ? 13.945 17.484 26.578 1 98.38 270 ILE B O 1
ATOM 9242 N N . GLY B 1 271 ? 15.234 16.062 25.422 1 98.31 271 GLY B N 1
ATOM 9243 C CA . GLY B 1 271 ? 14.383 14.914 25.641 1 98.31 271 GLY B CA 1
ATOM 9244 C C . GLY B 1 271 ? 14.906 13.969 26.703 1 98.31 271 GLY B C 1
ATOM 9245 O O . GLY B 1 271 ? 16.125 13.867 26.906 1 98.31 271 GLY B O 1
ATOM 9246 N N . LEU B 1 272 ? 14.008 13.242 27.391 1 98.56 272 LEU B N 1
ATOM 9247 C CA . LEU B 1 272 ? 14.398 12.398 28.516 1 98.56 272 LEU B CA 1
ATOM 9248 C C . LEU B 1 272 ? 13.828 10.992 28.359 1 98.56 272 LEU B C 1
ATOM 9250 O O . LEU B 1 272 ? 12.734 10.812 27.812 1 98.56 272 LEU B O 1
ATOM 9254 N N . ALA B 1 273 ? 14.523 10.031 28.859 1 98.38 273 ALA B N 1
ATOM 9255 C CA . ALA B 1 273 ? 14.055 8.656 29.016 1 98.38 273 ALA B CA 1
ATOM 9256 C C . ALA B 1 273 ? 14.641 8.016 30.266 1 98.38 273 ALA B C 1
ATOM 9258 O O . ALA B 1 273 ? 15.859 7.992 30.453 1 98.38 273 ALA B O 1
ATOM 9259 N N . SER B 1 274 ? 13.805 7.477 31.094 1 97.88 274 SER B N 1
ATOM 9260 C CA . SER B 1 274 ? 14.242 6.852 32.344 1 97.88 274 SER B CA 1
ATOM 9261 C C . SER B 1 274 ? 14.234 5.332 32.219 1 97.88 274 SER B C 1
ATOM 9263 O O . SER B 1 274 ? 13.211 4.734 31.906 1 97.88 274 SER B O 1
ATOM 9265 N N . TYR B 1 275 ? 15.406 4.77 32.562 1 97.81 275 TYR B N 1
ATOM 9266 C CA . TYR B 1 275 ? 15.453 3.314 32.656 1 97.81 275 TYR B CA 1
ATOM 9267 C C . TYR B 1 275 ? 15.07 2.852 34.062 1 97.81 275 TYR B C 1
ATOM 9269 O O . TYR B 1 275 ? 14.305 1.9 34.219 1 97.81 275 TYR B O 1
ATOM 9277 N N . ASN B 1 276 ? 15.656 3.453 35 1 97.19 276 ASN B N 1
ATOM 9278 C CA . ASN B 1 276 ? 15.328 3.279 36.438 1 97.19 276 ASN B CA 1
ATOM 9279 C C . ASN B 1 276 ? 15.641 4.535 37.219 1 97.19 276 ASN B C 1
ATOM 9281 O O . ASN B 1 276 ? 15.758 5.625 36.656 1 97.19 276 ASN B O 1
ATOM 9285 N N . GLU B 1 277 ? 15.734 4.496 38.562 1 96.06 277 GLU B N 1
ATOM 9286 C CA . GLU B 1 277 ? 15.883 5.66 39.438 1 96.06 277 GLU B CA 1
ATOM 9287 C C . GLU B 1 277 ? 17.25 6.305 39.281 1 96.06 277 GLU B C 1
ATOM 9289 O O . GLU B 1 277 ? 17.438 7.488 39.562 1 96.06 277 GLU B O 1
ATOM 9294 N N . ASN B 1 278 ? 18.234 5.543 38.75 1 96.56 278 ASN B N 1
ATOM 9295 C CA . ASN B 1 278 ? 19.609 6.031 38.688 1 96.56 278 ASN B CA 1
ATOM 9296 C C . ASN B 1 278 ? 20.031 6.293 37.25 1 96.56 278 ASN B C 1
ATOM 9298 O O . ASN B 1 278 ? 20.906 7.137 37 1 96.56 278 ASN B O 1
ATOM 9302 N N . VAL B 1 279 ? 19.422 5.465 36.344 1 98.12 279 VAL B N 1
ATOM 9303 C CA . VAL B 1 279 ? 19.875 5.531 34.969 1 98.12 279 VAL B CA 1
ATOM 9304 C C . VAL B 1 279 ? 18.875 6.324 34.125 1 98.12 279 VAL B C 1
ATOM 9306 O O . VAL B 1 279 ? 17.766 5.859 33.875 1 98.12 279 VAL B O 1
ATOM 9309 N N . ILE B 1 280 ? 19.281 7.527 33.625 1 98.12 280 ILE B N 1
ATOM 9310 C CA . ILE B 1 280 ? 18.453 8.414 32.812 1 98.12 280 ILE B CA 1
ATOM 9311 C C . ILE B 1 280 ? 19.234 8.891 31.594 1 98.12 280 ILE B C 1
ATOM 9313 O O . ILE B 1 280 ? 20.406 9.242 31.703 1 98.12 280 ILE B O 1
ATOM 9317 N N . TYR B 1 281 ? 18.562 8.766 30.438 1 98.75 281 TYR B N 1
ATOM 9318 C CA . TYR B 1 281 ? 19.141 9.32 29.219 1 98.75 281 TYR B CA 1
ATOM 9319 C C . TYR B 1 281 ? 18.531 10.688 28.906 1 98.75 281 TYR B C 1
ATOM 9321 O O . TYR B 1 281 ? 17.359 10.93 29.172 1 98.75 281 TYR B O 1
ATOM 9329 N N . ALA B 1 282 ? 19.344 11.586 28.344 1 98.56 282 ALA B N 1
ATOM 9330 C CA . ALA B 1 282 ? 18.906 12.875 27.812 1 98.56 282 ALA B CA 1
ATOM 9331 C C . ALA B 1 282 ? 19.469 13.102 26.406 1 98.56 282 ALA B C 1
ATOM 9333 O O . ALA B 1 282 ? 20.641 12.859 26.141 1 98.56 282 ALA B O 1
ATOM 9334 N N . ILE B 1 283 ? 18.672 13.414 25.516 1 98.69 283 ILE B N 1
ATOM 9335 C CA . ILE B 1 283 ? 19.125 13.906 24.203 1 98.69 283 ILE B CA 1
ATOM 9336 C C . ILE B 1 283 ? 19.016 15.43 24.156 1 98.69 283 ILE B C 1
ATOM 9338 O O . ILE B 1 283 ? 17.953 15.984 24.484 1 98.69 283 ILE B O 1
ATOM 9342 N N . LEU B 1 284 ? 20.047 16.109 23.766 1 98.19 284 LEU B N 1
ATOM 9343 C CA . LEU B 1 284 ? 20.141 17.578 23.797 1 98.19 284 LEU B CA 1
ATOM 9344 C C . LEU B 1 284 ? 20.266 18.141 22.391 1 98.19 284 LEU B C 1
ATOM 9346 O O . LEU B 1 284 ? 21.062 17.641 21.578 1 98.19 284 LEU B O 1
ATOM 9350 N N . ASP B 1 285 ? 19.484 19.109 22.109 1 97.69 285 ASP B N 1
ATOM 9351 C CA . ASP B 1 285 ? 19.75 19.984 20.969 1 97.69 285 ASP B CA 1
ATOM 9352 C C . ASP B 1 285 ? 20.766 21.062 21.328 1 97.69 285 ASP B C 1
ATOM 9354 O O . ASP B 1 285 ? 20.406 22.125 21.844 1 97.69 285 ASP B O 1
ATOM 9358 N N . ASN B 1 286 ? 22 20.828 21.062 1 97.06 286 ASN B N 1
ATOM 9359 C CA . ASN B 1 286 ? 23.078 21.766 21.406 1 97.06 286 ASN B CA 1
ATOM 9360 C C . ASN B 1 286 ? 23.281 22.797 20.297 1 97.06 286 ASN B C 1
ATOM 9362 O O . ASN B 1 286 ? 23.859 22.484 19.25 1 97.06 286 ASN B O 1
ATOM 9366 N N . GLN B 1 287 ? 22.938 24 20.578 1 96.06 287 GLN B N 1
ATOM 9367 C CA . GLN B 1 287 ? 22.953 25.047 19.578 1 96.06 287 GLN B CA 1
ATOM 9368 C C . GLN B 1 287 ? 24.281 25.812 19.594 1 96.06 287 GLN B C 1
ATOM 9370 O O . GLN B 1 287 ? 24.453 26.797 18.875 1 96.06 287 GLN B O 1
ATOM 9375 N N . ASN B 1 288 ? 25.203 25.375 20.438 1 95 288 ASN B N 1
ATOM 9376 C CA . ASN B 1 288 ? 26.547 25.938 20.359 1 95 288 ASN B CA 1
ATOM 9377 C C . ASN B 1 288 ? 27.203 25.656 19.016 1 95 288 ASN B C 1
ATOM 9379 O O . ASN B 1 288 ? 26.953 24.609 18.406 1 95 288 ASN B O 1
ATOM 9383 N N . LYS B 1 289 ? 28.031 26.562 18.594 1 91.44 289 LYS B N 1
ATOM 9384 C CA . LYS B 1 289 ? 28.734 26.391 17.312 1 91.44 289 LYS B CA 1
ATOM 9385 C C . LYS B 1 289 ? 29.828 25.344 17.422 1 91.44 289 LYS B C 1
ATOM 9387 O O . LYS B 1 289 ? 30.484 25.219 18.469 1 91.44 289 LYS B O 1
ATOM 9392 N N . ARG B 1 290 ? 30.016 24.594 16.359 1 89.75 290 ARG B N 1
ATOM 9393 C CA . ARG B 1 290 ? 31.156 23.703 16.297 1 89.75 290 ARG B CA 1
ATOM 9394 C C . ARG B 1 290 ? 32.469 24.469 16.219 1 89.75 290 ARG B C 1
ATOM 9396 O O . ARG B 1 290 ? 32.5 25.578 15.656 1 89.75 290 ARG B O 1
ATOM 9403 N N . PRO B 1 291 ? 33.562 23.969 16.875 1 78.19 291 PRO B N 1
ATOM 9404 C CA . PRO B 1 291 ? 34.844 24.703 16.844 1 78.19 291 PRO B CA 1
ATOM 9405 C C . PRO B 1 291 ? 35.312 24.969 15.422 1 78.19 291 PRO B C 1
ATOM 9407 O O . PRO B 1 291 ? 35.906 26.016 15.164 1 78.19 291 PRO B O 1
ATOM 9410 N N . SER B 1 292 ? 35.406 24.031 14.383 1 62.66 292 SER B N 1
ATOM 9411 C CA . SER B 1 292 ? 36.062 24.234 13.094 1 62.66 292 SER B CA 1
ATOM 9412 C C . SER B 1 292 ? 35.188 25.078 12.164 1 62.66 292 SER B C 1
ATOM 9414 O O . SER B 1 292 ? 35.531 25.25 10.984 1 62.66 292 SER B O 1
ATOM 9416 N N . VAL B 1 293 ? 34.188 25.578 12.594 1 54.59 293 VAL B N 1
ATOM 9417 C CA . VAL B 1 293 ? 33.281 26.125 11.594 1 54.59 293 VAL B CA 1
ATOM 9418 C C . VAL B 1 293 ? 33.844 27.422 11.023 1 54.59 293 VAL B C 1
ATOM 9420 O O . VAL B 1 293 ? 34.156 28.359 11.766 1 54.59 293 VAL B O 1
ATOM 9423 N N . GLN B 1 294 ? 34.438 27.266 9.914 1 51.84 294 GLN B N 1
ATOM 9424 C CA . GLN B 1 294 ? 34.75 28.484 9.18 1 51.84 294 GLN B CA 1
ATOM 9425 C C . GLN B 1 294 ? 33.531 29.422 9.125 1 51.84 294 GLN B C 1
ATOM 9427 O O . GLN B 1 294 ? 32.406 28.969 8.945 1 51.84 294 GLN B O 1
ATOM 9432 N N . LYS B 1 295 ? 33.75 30.656 9.562 1 50.22 295 LYS B N 1
ATOM 9433 C CA . LYS B 1 295 ? 32.812 31.766 9.5 1 50.22 295 LYS B CA 1
ATOM 9434 C C . LYS B 1 295 ? 32.125 31.828 8.148 1 50.22 295 LYS B C 1
ATOM 9436 O O . LYS B 1 295 ? 32.75 32.062 7.117 1 50.22 295 LYS B O 1
ATOM 9441 N N . ILE B 1 296 ? 30.969 31.141 7.969 1 51.22 296 ILE B N 1
ATOM 9442 C CA . ILE B 1 296 ? 30.203 31.297 6.73 1 51.22 296 ILE B CA 1
ATOM 9443 C C . ILE B 1 296 ? 29.578 32.688 6.68 1 51.22 296 ILE B C 1
ATOM 9445 O O . ILE B 1 296 ? 28.797 33.062 7.566 1 51.22 296 ILE B O 1
ATOM 9449 N N . ASN B 1 297 ? 30.109 33.656 6.043 1 52.22 297 ASN B N 1
ATOM 9450 C CA . ASN B 1 297 ? 29.547 35 5.836 1 52.22 297 ASN B CA 1
ATOM 9451 C C . ASN B 1 297 ? 28.578 35.031 4.664 1 52.22 297 ASN B C 1
ATOM 9453 O O . ASN B 1 297 ? 28.922 35.469 3.572 1 52.22 297 ASN B O 1
ATOM 9457 N N . SER B 1 298 ? 27.5 34.188 4.789 1 53.78 298 SER B N 1
ATOM 9458 C CA . SER B 1 298 ? 26.5 34.344 3.738 1 53.78 298 SER B CA 1
ATOM 9459 C C . SER B 1 298 ? 25.406 35.312 4.16 1 53.78 298 SER B C 1
ATOM 9461 O O . SER B 1 298 ? 25.031 35.375 5.332 1 53.78 298 SER B O 1
ATOM 9463 N N . LYS B 1 299 ? 25.047 36.281 3.4 1 54.09 299 LYS B N 1
ATOM 9464 C CA . LYS B 1 299 ? 24 37.281 3.596 1 54.09 299 LYS B CA 1
ATOM 9465 C C . LYS B 1 299 ? 22.609 36.688 3.389 1 54.09 299 LYS B C 1
ATOM 9467 O O . LYS B 1 299 ? 21.609 37.375 3.594 1 54.09 299 LYS B O 1
ATOM 9472 N N . ASP B 1 300 ? 22.469 35.406 2.943 1 56.19 300 ASP B N 1
ATOM 9473 C CA . ASP B 1 300 ? 21.203 34.719 2.766 1 56.19 300 ASP B CA 1
ATOM 9474 C C . ASP B 1 300 ? 20.812 33.938 4.027 1 56.19 300 ASP B C 1
ATOM 9476 O O . ASP B 1 300 ? 21.484 32.969 4.402 1 56.19 300 ASP B O 1
ATOM 9480 N N . PRO B 1 301 ? 19.797 34.438 4.668 1 53.56 301 PRO B N 1
ATOM 9481 C CA . PRO B 1 301 ? 19.422 33.75 5.906 1 53.56 301 PRO B CA 1
ATOM 9482 C C . PRO B 1 301 ? 19.203 32.281 5.707 1 53.56 301 PRO B C 1
ATOM 9484 O O . PRO B 1 301 ? 19.531 31.469 6.586 1 53.56 301 PRO B O 1
ATOM 9487 N N . ASN B 1 302 ? 18.703 31.922 4.559 1 57.28 302 ASN B N 1
ATOM 9488 C CA . ASN B 1 302 ? 18.484 30.5 4.309 1 57.28 302 ASN B CA 1
ATOM 9489 C C . ASN B 1 302 ? 19.797 29.734 4.191 1 57.28 302 ASN B C 1
ATOM 9491 O O . ASN B 1 302 ? 19.938 28.641 4.715 1 57.28 302 ASN B O 1
ATOM 9495 N N . GLN B 1 303 ? 20.688 30.328 3.506 1 57.91 303 GLN B N 1
ATOM 9496 C CA . GLN B 1 303 ? 22 29.719 3.359 1 57.91 303 GLN B CA 1
ATOM 9497 C C . GLN B 1 303 ? 22.734 29.672 4.699 1 57.91 303 GLN B C 1
ATOM 9499 O O . GLN B 1 303 ? 23.422 28.688 4.992 1 57.91 303 GLN B O 1
ATOM 9504 N N . THR B 1 304 ? 22.531 30.766 5.457 1 56.47 304 THR B N 1
ATOM 9505 C CA . THR B 1 304 ? 23.156 30.781 6.777 1 56.47 304 THR B CA 1
ATOM 9506 C C . THR B 1 304 ? 22.641 29.641 7.641 1 56.47 304 THR B C 1
ATOM 9508 O O . THR B 1 304 ? 23.422 28.984 8.336 1 56.47 304 THR B O 1
ATOM 9511 N N . LEU B 1 305 ? 21.312 29.547 7.586 1 56.84 305 LEU B N 1
ATOM 9512 C CA . LEU B 1 305 ? 20.703 28.438 8.32 1 56.84 305 LEU B CA 1
ATOM 9513 C C . LEU B 1 305 ? 21.297 27.109 7.887 1 56.84 305 LEU B C 1
ATOM 9515 O O . LEU B 1 305 ? 21.578 26.25 8.727 1 56.84 305 LEU B O 1
ATOM 9519 N N . LEU B 1 306 ? 21.562 27.047 6.605 1 57.31 306 LEU B N 1
ATOM 9520 C CA . LEU B 1 306 ? 22.047 25.781 6.043 1 57.31 306 LEU B CA 1
ATOM 9521 C C . LEU B 1 306 ? 23.531 25.609 6.312 1 57.31 306 LEU B C 1
ATOM 9523 O O . LEU B 1 306 ? 24.016 24.484 6.445 1 57.31 306 LEU B O 1
ATOM 9527 N N . GLU B 1 307 ? 24.234 26.781 6.551 1 59.47 307 GLU B N 1
ATOM 9528 C CA . GLU B 1 307 ? 25.688 26.703 6.602 1 59.47 307 GLU B CA 1
ATOM 9529 C C . GLU B 1 307 ? 26.203 26.812 8.039 1 59.47 307 GLU B C 1
ATOM 9531 O O . GLU B 1 307 ? 27.375 26.531 8.305 1 59.47 307 GLU B O 1
ATOM 9536 N N . THR B 1 308 ? 25.281 27.281 8.969 1 63.72 308 THR B N 1
ATOM 9537 C CA . THR B 1 308 ? 25.703 27.328 10.367 1 63.72 308 THR B CA 1
ATOM 9538 C C . THR B 1 308 ? 25.891 25.922 10.922 1 63.72 308 THR B C 1
ATOM 9540 O O . THR B 1 308 ? 24.969 25.109 10.898 1 63.72 308 THR B O 1
ATOM 9543 N N . GLU B 1 309 ? 27.062 25.656 11.273 1 79.75 309 GLU B N 1
ATOM 9544 C CA . GLU B 1 309 ? 27.312 24.312 11.789 1 79.75 309 GLU B CA 1
ATOM 9545 C C . GLU B 1 309 ? 27.234 24.297 13.312 1 79.75 309 GLU B C 1
ATOM 9547 O O . GLU B 1 309 ? 28.141 24.766 13.992 1 79.75 309 GLU B O 1
ATOM 9552 N N . VAL B 1 310 ? 26.031 24.047 13.906 1 91.38 310 VAL B N 1
ATOM 9553 C CA . VAL B 1 310 ? 25.891 23.812 15.336 1 91.38 310 VAL B CA 1
ATOM 9554 C C . VAL B 1 310 ? 26.281 22.375 15.68 1 91.38 310 VAL B C 1
ATOM 9556 O O . VAL B 1 310 ? 26.422 21.547 14.789 1 91.38 310 VAL B O 1
ATOM 9559 N N . ILE B 1 311 ? 26.547 22.141 17 1 94.62 311 ILE B N 1
ATOM 9560 C CA . ILE B 1 311 ? 26.906 20.797 17.438 1 94.62 311 ILE B CA 1
ATOM 9561 C C . ILE B 1 311 ? 25.781 19.828 17.141 1 94.62 311 ILE B C 1
ATOM 9563 O O . ILE B 1 311 ? 26.016 18.719 16.641 1 94.62 311 ILE B O 1
ATOM 9567 N N . GLY B 1 312 ? 24.547 20.297 17.375 1 95.06 312 GLY B N 1
ATOM 9568 C CA . GLY B 1 312 ? 23.406 19.438 17.078 1 95.06 312 GLY B CA 1
ATOM 9569 C C . GLY B 1 312 ? 23.109 18.438 18.172 1 95.06 312 GLY B C 1
ATOM 9570 O O . GLY B 1 312 ? 23.266 18.734 19.359 1 95.06 312 GLY B O 1
ATOM 9571 N N . ALA B 1 313 ? 22.641 17.281 17.859 1 97.56 313 ALA B N 1
ATOM 9572 C CA . ALA B 1 313 ? 22.172 16.25 18.812 1 97.56 313 ALA B CA 1
ATOM 9573 C C . ALA B 1 313 ? 23.344 15.695 19.609 1 97.56 313 ALA B C 1
ATOM 9575 O O . ALA B 1 313 ? 24.375 15.336 19.062 1 97.56 313 ALA B O 1
ATOM 9576 N N . GLU B 1 314 ? 23.188 15.625 20.859 1 97.81 314 GLU B N 1
ATOM 9577 C CA . GLU B 1 314 ? 24.078 14.93 21.781 1 97.81 314 GLU B CA 1
ATOM 9578 C C . GLU B 1 314 ? 23.297 14.086 22.781 1 97.81 314 GLU B C 1
ATOM 9580 O O . GLU B 1 314 ? 22.203 14.477 23.219 1 97.81 314 GLU B O 1
ATOM 9585 N N . VAL B 1 315 ? 23.828 12.961 23.141 1 98.62 315 VAL B N 1
ATOM 9586 C CA . VAL B 1 315 ? 23.188 12.102 24.125 1 98.62 315 VAL B CA 1
ATOM 9587 C C . VAL B 1 315 ? 24.016 12.086 25.406 1 98.62 315 VAL B C 1
ATOM 9589 O O . VAL B 1 315 ? 25.234 11.93 25.359 1 98.62 315 VAL B O 1
ATOM 9592 N N . TYR B 1 316 ? 23.391 12.305 26.516 1 98.56 316 TYR B N 1
ATOM 9593 C CA . TYR B 1 316 ? 23.984 12.211 27.844 1 98.56 316 TYR B CA 1
ATOM 9594 C C . TYR B 1 316 ? 23.312 11.109 28.656 1 98.56 316 TYR B C 1
ATOM 9596 O O . TYR B 1 316 ? 22.156 10.766 28.406 1 98.56 316 TYR B O 1
ATOM 9604 N N . LYS B 1 317 ? 24.031 10.57 29.531 1 98.56 317 LYS B N 1
ATOM 9605 C CA . LYS B 1 317 ? 23.562 9.523 30.438 1 98.56 317 LYS B CA 1
ATOM 9606 C C . LYS B 1 317 ? 24.016 9.781 31.875 1 98.56 317 LYS B C 1
ATOM 9608 O O . LYS B 1 317 ? 25.156 10.195 32.094 1 98.56 317 LYS B O 1
ATOM 9613 N N . THR B 1 318 ? 23.125 9.711 32.812 1 98.31 318 THR B N 1
ATOM 9614 C CA . THR B 1 318 ? 23.484 9.633 34.25 1 98.31 318 THR B CA 1
ATOM 9615 C C . THR B 1 318 ? 23.219 8.234 34.781 1 98.31 318 THR B C 1
ATOM 9617 O O . THR B 1 318 ? 22.266 7.57 34.375 1 98.31 318 THR B O 1
ATOM 9620 N N . GLU B 1 319 ? 24.094 7.785 35.656 1 97.94 319 GLU B N 1
ATOM 9621 C CA . GLU B 1 319 ? 23.922 6.496 36.312 1 97.94 319 GLU B CA 1
ATOM 9622 C C . GLU B 1 319 ? 23.844 6.652 37.812 1 97.94 319 GLU B C 1
ATOM 9624 O O . GLU B 1 319 ? 23.938 5.668 38.562 1 97.94 319 GLU B O 1
ATOM 9629 N N . ASP B 1 320 ? 23.75 7.922 38.281 1 97.75 320 ASP B N 1
ATOM 9630 C CA . ASP B 1 320 ? 23.688 8.188 39.719 1 97.75 320 ASP B CA 1
ATOM 9631 C C . ASP B 1 320 ? 22.547 9.133 40.062 1 97.75 320 ASP B C 1
ATOM 9633 O O . ASP B 1 320 ? 22.641 9.953 40.969 1 97.75 320 ASP B O 1
ATOM 9637 N N . GLY B 1 321 ? 21.547 9.141 39.25 1 96.31 321 GLY B N 1
ATOM 9638 C CA . GLY B 1 321 ? 20.312 9.859 39.531 1 96.31 321 GLY B CA 1
ATOM 9639 C C . GLY B 1 321 ? 20.438 11.359 39.312 1 96.31 321 GLY B C 1
ATOM 9640 O O . GLY B 1 321 ? 19.844 12.148 40.062 1 96.31 321 GLY B O 1
ATOM 9641 N N . GLY B 1 322 ? 21.234 11.789 38.406 1 96.62 322 GLY B N 1
ATOM 9642 C CA . GLY B 1 322 ? 21.312 13.188 38.031 1 96.62 322 GLY B CA 1
ATOM 9643 C C . GLY B 1 322 ? 22.438 13.945 38.688 1 96.62 322 GLY B C 1
ATOM 9644 O O . GLY B 1 322 ? 22.656 15.117 38.406 1 96.62 322 GLY B O 1
ATOM 9645 N N . LYS B 1 323 ? 23.234 13.234 39.5 1 96.25 323 LYS B N 1
ATOM 9646 C CA . LYS B 1 323 ? 24.359 13.898 40.156 1 96.25 323 LYS B CA 1
ATOM 9647 C C . LYS B 1 323 ? 25.469 14.242 39.188 1 96.25 323 LYS B C 1
ATOM 9649 O O . LYS B 1 323 ? 26.062 15.312 39.25 1 96.25 323 LYS B O 1
ATOM 9654 N N . THR B 1 324 ? 25.75 13.312 38.344 1 97.38 324 THR B N 1
ATOM 9655 C CA . THR B 1 324 ? 26.703 13.531 37.281 1 97.38 324 THR B CA 1
ATOM 9656 C C . THR B 1 324 ? 26.156 13.039 35.938 1 97.38 324 THR B C 1
ATOM 9658 O O . THR B 1 324 ? 25.312 12.133 35.906 1 97.38 324 THR B O 1
ATOM 9661 N N . TRP B 1 325 ? 26.531 13.664 34.906 1 98.19 325 TRP B N 1
ATOM 9662 C CA . TRP B 1 325 ? 26.141 13.32 33.562 1 98.19 325 TRP B CA 1
ATOM 9663 C C . TRP B 1 325 ? 27.359 13.078 32.656 1 98.19 325 TRP B C 1
ATOM 9665 O O . TRP B 1 325 ? 28.406 13.711 32.844 1 98.19 325 TRP B O 1
ATOM 9675 N N . LYS B 1 326 ? 27.266 12.164 31.719 1 97.5 326 LYS B N 1
ATOM 9676 C CA . LYS B 1 326 ? 28.312 11.883 30.75 1 97.5 326 LYS B CA 1
ATOM 9677 C C . LYS B 1 326 ? 27.766 11.859 29.328 1 97.5 326 LYS B C 1
ATOM 9679 O O . LYS B 1 326 ? 26.75 11.227 29.062 1 97.5 326 LYS B O 1
ATOM 9684 N N . LYS B 1 327 ? 28.406 12.617 28.469 1 97.94 327 LYS B N 1
ATOM 9685 C CA . LYS B 1 327 ? 28.094 12.484 27.047 1 97.94 327 LYS B CA 1
ATOM 9686 C C . LYS B 1 327 ? 28.422 11.086 26.531 1 97.94 327 LYS B C 1
ATOM 9688 O O . LYS B 1 327 ? 29.516 10.578 26.781 1 97.94 327 LYS B O 1
ATOM 9693 N N . THR B 1 328 ? 27.484 10.516 25.812 1 98.12 328 THR B N 1
ATOM 9694 C CA . THR B 1 328 ? 27.688 9.125 25.438 1 98.12 328 THR B CA 1
ATOM 9695 C C . THR B 1 328 ? 28.234 9.016 24.016 1 98.12 328 THR B C 1
ATOM 9697 O O . THR B 1 328 ? 29.047 8.141 23.719 1 98.12 328 THR B O 1
ATOM 9700 N N . ASN B 1 329 ? 27.719 9.836 23.094 1 96.44 329 ASN B N 1
ATOM 9701 C CA . ASN B 1 329 ? 28.156 9.719 21.703 1 96.44 329 ASN B CA 1
ATOM 9702 C C . ASN B 1 329 ? 29.609 10.172 21.531 1 96.44 329 ASN B C 1
ATOM 9704 O O . ASN B 1 329 ? 29.984 11.242 22.016 1 96.44 329 ASN B O 1
ATOM 9708 N N . GLU B 1 330 ? 30.344 9.445 20.875 1 91.44 330 GLU B N 1
ATOM 9709 C CA . GLU B 1 330 ? 31.766 9.703 20.672 1 91.44 330 GLU B CA 1
ATOM 9710 C C . GLU B 1 330 ? 31.969 10.719 19.547 1 91.44 330 GLU B C 1
ATOM 9712 O O . GLU B 1 330 ? 32.812 11.602 19.656 1 91.44 330 GLU B O 1
ATOM 9717 N N . LYS B 1 331 ? 31.234 10.555 18.5 1 91.5 331 LYS B N 1
ATOM 9718 C CA . LYS B 1 331 ? 31.297 11.453 17.344 1 91.5 331 LYS B CA 1
ATOM 9719 C C . LYS B 1 331 ? 30.047 12.344 17.281 1 91.5 331 LYS B C 1
ATOM 9721 O O . LYS B 1 331 ? 29.094 12.133 18.031 1 91.5 331 LYS B O 1
ATOM 9726 N N . TYR B 1 332 ? 30.188 13.43 16.547 1 93.38 332 TYR B N 1
ATOM 9727 C CA . TYR B 1 332 ? 28.984 14.195 16.25 1 93.38 332 TYR B CA 1
ATOM 9728 C C . TYR B 1 332 ? 27.922 13.297 15.641 1 93.38 332 TYR B C 1
ATOM 9730 O O . TYR B 1 332 ? 28.219 12.43 14.82 1 93.38 332 TYR B O 1
ATOM 9738 N N . ILE B 1 333 ? 26.703 13.406 16.031 1 95.38 333 ILE B N 1
ATOM 9739 C CA . ILE B 1 333 ? 25.594 12.703 15.406 1 95.38 333 ILE B CA 1
ATOM 9740 C C . ILE B 1 333 ? 25.047 13.531 14.242 1 95.38 333 ILE B C 1
ATOM 9742 O O . ILE B 1 333 ? 23.984 14.141 14.352 1 95.38 333 ILE B O 1
ATOM 9746 N N . ASP B 1 334 ? 25.734 13.477 13.141 1 92.06 334 ASP B N 1
ATOM 9747 C CA . ASP B 1 334 ? 25.438 14.32 11.984 1 92.06 334 ASP B CA 1
ATOM 9748 C C . ASP B 1 334 ? 24.141 13.891 11.305 1 92.06 334 ASP B C 1
ATOM 9750 O O . ASP B 1 334 ? 23.75 12.727 11.391 1 92.06 334 ASP B O 1
ATOM 9754 N N . ASP B 1 335 ? 23.5 14.836 10.68 1 92.62 335 ASP B N 1
ATOM 9755 C CA . ASP B 1 335 ? 22.344 14.641 9.812 1 92.62 335 ASP B CA 1
ATOM 9756 C C . ASP B 1 335 ? 21.156 14.078 10.602 1 92.62 335 ASP B C 1
ATOM 9758 O O . ASP B 1 335 ? 20.328 13.359 10.047 1 92.62 335 ASP B O 1
ATOM 9762 N N . LEU B 1 336 ? 21.156 14.297 11.891 1 95.62 336 LEU B N 1
ATOM 9763 C CA . LEU B 1 336 ? 20 13.898 12.695 1 95.62 336 LEU B CA 1
ATOM 9764 C C . LEU B 1 336 ? 19.078 15.086 12.961 1 95.62 336 LEU B C 1
ATOM 9766 O O . LEU B 1 336 ? 17.906 15.055 12.609 1 95.62 336 LEU B O 1
ATOM 9770 N N . PHE B 1 337 ? 19.688 16.172 13.562 1 95.25 337 PHE B N 1
ATOM 9771 C CA . PHE B 1 337 ? 18.891 17.344 13.93 1 95.25 337 PHE B CA 1
ATOM 9772 C C . PHE B 1 337 ? 19.141 18.484 12.945 1 95.25 337 PHE B C 1
ATOM 9774 O O . PHE B 1 337 ? 18.359 19.438 12.883 1 95.25 337 PHE B O 1
ATOM 9781 N N . TYR B 1 338 ? 20.297 18.453 12.289 1 89.62 338 TYR B N 1
ATOM 9782 C CA . TYR B 1 338 ? 20.766 19.625 11.562 1 89.62 338 TYR B CA 1
ATOM 9783 C C . TYR B 1 338 ? 20.75 20.859 12.469 1 89.62 338 TYR B C 1
ATOM 9785 O O . TYR B 1 338 ? 21.328 20.844 13.555 1 89.62 338 TYR B O 1
ATOM 9793 N N . THR B 1 339 ? 20.125 21.922 12.062 1 89.06 339 THR B N 1
ATOM 9794 C CA . THR B 1 339 ? 20.078 23.109 12.914 1 89.06 339 THR B CA 1
ATOM 9795 C C . THR B 1 339 ? 18.734 23.234 13.617 1 89.06 339 THR B C 1
ATOM 9797 O O . THR B 1 339 ? 18.469 24.219 14.305 1 89.06 339 THR B O 1
ATOM 9800 N N . TYR B 1 340 ? 17.844 22.297 13.461 1 91.25 340 TYR B N 1
ATOM 9801 C CA . TYR B 1 340 ? 16.5 22.469 13.969 1 91.25 340 TYR B CA 1
ATOM 9802 C C . TYR B 1 340 ? 16.109 21.344 14.914 1 91.25 340 TYR B C 1
ATOM 9804 O O . TYR B 1 340 ? 15.039 20.75 14.789 1 91.25 340 TYR B O 1
ATOM 9812 N N . GLY B 1 341 ? 17 21.062 15.844 1 94.06 341 GLY B N 1
ATOM 9813 C CA . GLY B 1 341 ? 16.734 20.062 16.859 1 94.06 341 GLY B CA 1
ATOM 9814 C C . GLY B 1 341 ? 15.523 20.375 17.719 1 94.06 341 GLY B C 1
ATOM 9815 O O . GLY B 1 341 ? 14.961 19.484 18.344 1 94.06 341 GLY B O 1
ATOM 9816 N N . TYR B 1 342 ? 15.07 21.688 17.703 1 94.88 342 TYR B N 1
ATOM 9817 C CA . TYR B 1 342 ? 13.891 22.094 18.453 1 94.88 342 TYR B CA 1
ATOM 9818 C C . TYR B 1 342 ? 12.648 21.344 17.984 1 94.88 342 TYR B C 1
ATOM 9820 O O . TYR B 1 342 ? 11.656 21.25 18.703 1 94.88 342 TYR B O 1
ATOM 9828 N N . TYR B 1 343 ? 12.664 20.766 16.797 1 94.94 343 TYR B N 1
ATOM 9829 C CA . TYR B 1 343 ? 11.539 20.094 16.141 1 94.94 343 TYR B CA 1
ATOM 9830 C C . TYR B 1 343 ? 11.43 18.641 16.594 1 94.94 343 TYR B C 1
ATOM 9832 O O . TYR B 1 343 ? 10.383 18.016 16.438 1 94.94 343 TYR B O 1
ATOM 9840 N N . PHE B 1 344 ? 12.398 18.078 17.188 1 93.31 344 PHE B N 1
ATOM 9841 C CA . PHE B 1 344 ? 12.469 16.656 17.5 1 93.31 344 PHE B CA 1
ATOM 9842 C C . PHE B 1 344 ? 12.703 16.438 18.984 1 93.31 344 PHE B C 1
ATOM 9844 O O . PHE B 1 344 ? 11.805 16.641 19.797 1 93.31 344 PHE B O 1
ATOM 9851 N N . ALA B 1 345 ? 14.039 16.016 19.312 1 91.56 345 ALA B N 1
ATOM 9852 C CA . ALA B 1 345 ? 14.688 15.727 20.578 1 91.56 345 ALA B CA 1
ATOM 9853 C C . ALA B 1 345 ? 13.828 14.805 21.438 1 91.56 345 ALA B C 1
ATOM 9855 O O . ALA B 1 345 ? 13.5 15.141 22.578 1 91.56 345 ALA B O 1
ATOM 9856 N N . ASN B 1 346 ? 13.461 13.68 20.875 1 95.19 346 ASN B N 1
ATOM 9857 C CA . ASN B 1 346 ? 12.844 12.586 21.625 1 95.19 346 ASN B CA 1
ATOM 9858 C C . ASN B 1 346 ? 13.789 11.391 21.75 1 95.19 346 ASN B C 1
ATOM 9860 O O . ASN B 1 346 ? 14.617 11.156 20.859 1 95.19 346 ASN B O 1
ATOM 9864 N N . ILE B 1 347 ? 13.727 10.703 22.781 1 98.31 347 ILE B N 1
ATOM 9865 C CA . ILE B 1 347 ? 14.57 9.547 23.062 1 98.31 347 ILE B CA 1
ATOM 9866 C C . ILE B 1 347 ? 13.789 8.516 23.875 1 98.31 347 ILE B C 1
ATOM 9868 O O . ILE B 1 347 ? 12.945 8.883 24.688 1 98.31 347 ILE B O 1
ATOM 9872 N N . ALA B 1 348 ? 13.945 7.277 23.578 1 98.25 348 ALA B N 1
ATOM 9873 C CA . ALA B 1 348 ? 13.359 6.156 24.312 1 98.25 348 ALA B CA 1
ATOM 9874 C C . ALA B 1 348 ? 14.422 5.121 24.672 1 98.25 348 ALA B C 1
ATOM 9876 O O . ALA B 1 348 ? 15.391 4.93 23.922 1 98.25 348 ALA B O 1
ATOM 9877 N N . VAL B 1 349 ? 14.273 4.527 25.781 1 98.44 349 VAL B N 1
ATOM 9878 C CA . VAL B 1 349 ? 15.195 3.482 26.219 1 98.44 349 VAL B CA 1
ATOM 9879 C C . VAL B 1 349 ? 14.445 2.168 26.406 1 98.44 349 VAL B C 1
ATOM 9881 O O . VAL B 1 349 ? 13.312 2.158 26.891 1 98.44 349 VAL B O 1
ATOM 9884 N N . ASP B 1 350 ? 15.062 1.066 25.938 1 97.81 350 ASP B N 1
ATOM 9885 C CA . ASP B 1 350 ? 14.523 -0.281 26.094 1 97.81 350 ASP B CA 1
ATOM 9886 C C . ASP B 1 350 ? 14.445 -0.664 27.578 1 97.81 350 ASP B C 1
ATOM 9888 O O . ASP B 1 350 ? 15.445 -0.622 28.297 1 97.81 350 ASP B O 1
ATOM 9892 N N . LYS B 1 351 ? 13.312 -1.086 28.016 1 95.56 351 LYS B N 1
ATOM 9893 C CA . LYS B 1 351 ? 13.102 -1.37 29.422 1 95.56 351 LYS B CA 1
ATOM 9894 C C . LYS B 1 351 ? 13.844 -2.635 29.844 1 95.56 351 LYS B C 1
ATOM 9896 O O . LYS B 1 351 ? 14.062 -2.865 31.047 1 95.56 351 LYS B O 1
ATOM 9901 N N . LYS B 1 352 ? 14.227 -3.414 28.922 1 96.19 352 LYS B N 1
ATOM 9902 C CA . LYS B 1 352 ? 14.891 -4.68 29.219 1 96.19 352 LYS B CA 1
ATOM 9903 C C . LYS B 1 352 ? 16.391 -4.578 28.984 1 96.19 352 LYS B C 1
ATOM 9905 O O . LYS B 1 352 ? 17.141 -5.484 29.359 1 96.19 352 LYS B O 1
ATOM 9910 N N . ASN B 1 353 ? 16.844 -3.516 28.375 1 97.38 353 ASN B N 1
ATOM 9911 C CA . ASN B 1 353 ? 18.25 -3.328 28.047 1 97.38 353 ASN B CA 1
ATOM 9912 C C . ASN B 1 353 ? 18.641 -1.854 28.109 1 97.38 353 ASN B C 1
ATOM 9914 O O . ASN B 1 353 ? 18.453 -1.123 27.125 1 97.38 353 ASN B O 1
ATOM 9918 N N . PRO B 1 354 ? 19.328 -1.397 29.188 1 97.31 354 PRO B N 1
ATOM 9919 C CA . PRO B 1 354 ? 19.625 0.024 29.359 1 97.31 354 PRO B CA 1
ATOM 9920 C C . PRO B 1 354 ? 20.594 0.56 28.312 1 97.31 354 PRO B C 1
ATOM 9922 O O . PRO B 1 354 ? 20.812 1.771 28.219 1 97.31 354 PRO B O 1
ATOM 9925 N N . ASN B 1 355 ? 21.141 -0.335 27.469 1 98 355 ASN B N 1
ATOM 9926 C CA . ASN B 1 355 ? 22.094 0.128 26.453 1 98 355 ASN B CA 1
ATOM 9927 C C . ASN B 1 355 ? 21.438 0.262 25.094 1 98 355 ASN B C 1
ATOM 9929 O O . ASN B 1 355 ? 22.078 0.66 24.125 1 98 355 ASN B O 1
ATOM 9933 N N . ARG B 1 356 ? 20.219 -0.068 25 1 98.25 356 ARG B N 1
ATOM 9934 C CA . ARG B 1 356 ? 19.484 0.055 23.75 1 98.25 356 ARG B CA 1
ATOM 9935 C C . ARG B 1 356 ? 18.578 1.275 23.766 1 98.25 356 ARG B C 1
ATOM 9937 O O . ARG B 1 356 ? 17.578 1.303 24.5 1 98.25 356 ARG B O 1
ATOM 9944 N N . ILE B 1 357 ? 18.875 2.291 22.953 1 98.44 357 ILE B N 1
ATOM 9945 C CA . ILE B 1 357 ? 18.078 3.514 22.953 1 98.44 357 ILE B CA 1
ATOM 9946 C C . ILE B 1 357 ? 17.688 3.869 21.516 1 98.44 357 ILE B C 1
ATOM 9948 O O . ILE B 1 357 ? 18.391 3.508 20.578 1 98.44 357 ILE B O 1
ATOM 9952 N N . PHE B 1 358 ? 16.594 4.441 21.344 1 98.25 358 PHE B N 1
ATOM 9953 C CA . PHE B 1 358 ? 16.078 4.965 20.078 1 98.25 358 PHE B CA 1
ATOM 9954 C C . PHE B 1 358 ? 15.93 6.48 20.156 1 98.25 358 PHE B C 1
ATOM 9956 O O . PHE B 1 358 ? 15.516 7.027 21.172 1 98.25 358 PHE B O 1
ATOM 9963 N N . THR B 1 359 ? 16.25 7.188 19.094 1 97.19 359 THR B N 1
ATOM 9964 C CA . THR B 1 359 ? 16.047 8.633 19.031 1 97.19 359 THR B CA 1
ATOM 9965 C C . THR B 1 359 ? 15.469 9.039 17.688 1 97.19 359 THR B C 1
ATOM 9967 O O . THR B 1 359 ? 15.812 8.453 16.656 1 97.19 359 THR B O 1
ATOM 9970 N N . GLY B 1 360 ? 14.586 9.984 17.781 1 96.19 360 GLY B N 1
ATOM 9971 C CA . GLY B 1 360 ? 13.969 10.516 16.562 1 96.19 360 GLY B CA 1
ATOM 9972 C C . GLY B 1 360 ? 14.539 11.859 16.141 1 96.19 360 GLY B C 1
ATOM 9973 O O . GLY B 1 360 ? 14.812 12.719 16.984 1 96.19 360 GLY B O 1
ATOM 9974 N N . GLY B 1 361 ? 14.836 12.141 14.953 1 96.5 361 GLY B N 1
ATOM 9975 C CA . GLY B 1 361 ? 15.148 13.336 14.188 1 96.5 361 GLY B CA 1
ATOM 9976 C C . GLY B 1 361 ? 14.609 13.297 12.773 1 96.5 361 GLY B C 1
ATOM 9977 O O . GLY B 1 361 ? 13.492 12.82 12.539 1 96.5 361 GLY B O 1
ATOM 9978 N N . VAL B 1 362 ? 15.445 13.828 11.891 1 96.19 362 VAL B N 1
ATOM 9979 C CA . VAL B 1 362 ? 15.062 13.633 10.492 1 96.19 362 VAL B CA 1
ATOM 9980 C C . VAL B 1 362 ? 14.992 12.141 10.18 1 96.19 362 VAL B C 1
ATOM 9982 O O . VAL B 1 362 ? 13.953 11.641 9.727 1 96.19 362 VAL B O 1
ATOM 9985 N N . PRO B 1 363 ? 16.047 11.43 10.469 1 97.19 363 PRO B N 1
ATOM 9986 C CA . PRO B 1 363 ? 15.836 9.977 10.516 1 97.19 363 PRO B CA 1
ATOM 9987 C C . PRO B 1 363 ? 15.547 9.461 11.922 1 97.19 363 PRO B C 1
ATOM 9989 O O . PRO B 1 363 ? 15.602 10.227 12.891 1 97.19 363 PRO B O 1
ATOM 9992 N N . ILE B 1 364 ? 15.133 8.25 12.016 1 98.06 364 ILE B N 1
ATOM 9993 C CA . ILE B 1 364 ? 15.094 7.52 13.281 1 98.06 364 ILE B CA 1
ATOM 9994 C C . ILE B 1 364 ? 16.312 6.602 13.391 1 98.06 364 ILE B C 1
ATOM 9996 O O . ILE B 1 364 ? 16.656 5.906 12.438 1 98.06 364 ILE B O 1
ATOM 10000 N N . VAL B 1 365 ? 17.016 6.664 14.539 1 98 365 VAL B N 1
ATOM 10001 C CA . VAL B 1 365 ? 18.25 5.906 14.672 1 98 365 VAL B CA 1
ATOM 10002 C C . VAL B 1 365 ? 18.203 5.055 15.938 1 98 365 VAL B C 1
ATOM 10004 O O . VAL B 1 365 ? 17.453 5.363 16.875 1 98 365 VAL B O 1
ATOM 10007 N N . LEU B 1 366 ? 18.906 3.988 15.969 1 98.25 366 LEU B N 1
ATOM 10008 C CA . LEU B 1 366 ? 18.984 3.004 17.047 1 98.25 366 LEU B CA 1
ATOM 10009 C C . LEU B 1 366 ? 20.438 2.844 17.516 1 98.25 366 LEU B C 1
ATOM 10011 O O . LEU B 1 366 ? 21.359 2.781 16.703 1 98.25 366 LEU B O 1
ATOM 10015 N N . SER B 1 367 ? 20.688 2.949 18.812 1 98.44 367 SER B N 1
ATOM 10016 C CA . SER B 1 367 ? 21.969 2.594 19.422 1 98.44 367 SER B CA 1
ATOM 10017 C C . SER B 1 367 ? 21.828 1.354 20.312 1 98.44 367 SER B C 1
ATOM 10019 O O . SER B 1 367 ? 20.891 1.241 21.094 1 98.44 367 SER B O 1
ATOM 10021 N N . GLU B 1 368 ? 22.734 0.468 20.172 1 98 368 GLU B N 1
ATOM 10022 C CA . GLU B 1 368 ? 22.75 -0.746 20.984 1 98 368 GLU B CA 1
ATOM 10023 C C . GLU B 1 368 ? 23.938 -0.761 21.938 1 98 368 GLU B C 1
ATOM 10025 O O . GLU B 1 368 ? 24.234 -1.794 22.531 1 98 368 GLU B O 1
ATOM 10030 N N . ASP B 1 369 ? 24.641 0.393 22.062 1 98.25 369 ASP B N 1
ATOM 10031 C CA . ASP B 1 369 ? 25.812 0.492 22.922 1 98.25 369 ASP B CA 1
ATOM 10032 C C . ASP B 1 369 ? 25.719 1.703 23.844 1 98.25 369 ASP B C 1
ATOM 10034 O O . ASP B 1 369 ? 26.719 2.361 24.125 1 98.25 369 ASP B O 1
ATOM 10038 N N . GLY B 1 370 ? 24.5 2.061 24.203 1 97.88 370 GLY B N 1
ATOM 10039 C CA . GLY B 1 370 ? 24.266 3.109 25.188 1 97.88 370 GLY B CA 1
ATOM 10040 C C . GLY B 1 370 ? 24.484 4.504 24.625 1 97.88 370 GLY B C 1
ATOM 10041 O O . GLY B 1 370 ? 24.875 5.414 25.359 1 97.88 370 GLY B O 1
ATOM 10042 N N . GLY B 1 371 ? 24.312 4.684 23.328 1 98.12 371 GLY B N 1
ATOM 10043 C CA . GLY B 1 371 ? 24.391 5.996 22.703 1 98.12 371 GLY B CA 1
ATOM 10044 C C . GLY B 1 371 ? 25.781 6.324 22.172 1 98.12 371 GLY B C 1
ATOM 10045 O O . GLY B 1 371 ? 26.016 7.434 21.688 1 98.12 371 GLY B O 1
ATOM 10046 N N . LYS B 1 372 ? 26.719 5.34 22.219 1 97.94 372 LYS B N 1
ATOM 10047 C CA . LYS B 1 372 ? 28.047 5.582 21.688 1 97.94 372 LYS B CA 1
ATOM 10048 C C . LYS B 1 372 ? 28.031 5.703 20.172 1 97.94 372 LYS B C 1
ATOM 10050 O O . LYS B 1 372 ? 28.703 6.57 19.594 1 97.94 372 LYS B O 1
ATOM 10055 N N . THR B 1 373 ? 27.391 4.797 19.578 1 96.69 373 THR B N 1
ATOM 10056 C CA . THR B 1 373 ? 27.203 4.801 18.141 1 96.69 373 THR B CA 1
ATOM 10057 C C . THR B 1 373 ? 25.734 4.551 17.781 1 96.69 373 THR B C 1
ATOM 10059 O O . THR B 1 373 ? 24.969 4.062 18.609 1 96.69 373 THR B O 1
ATOM 10062 N N . PHE B 1 374 ? 25.406 4.984 16.562 1 96.94 374 PHE B N 1
ATOM 10063 C CA . PHE B 1 374 ? 24.031 4.855 16.109 1 96.94 374 PHE B CA 1
ATOM 10064 C C . PHE B 1 374 ? 23.984 4.301 14.695 1 96.94 374 PHE B C 1
ATOM 10066 O O . PHE B 1 374 ? 24.938 4.441 13.93 1 96.94 374 PHE B O 1
ATOM 10073 N N . ARG B 1 375 ? 22.953 3.65 14.359 1 95.62 375 ARG B N 1
ATOM 10074 C CA . ARG B 1 375 ? 22.594 3.311 12.984 1 95.62 375 ARG B CA 1
ATOM 10075 C C . ARG B 1 375 ? 21.172 3.732 12.664 1 95.62 375 ARG B C 1
ATOM 10077 O O . ARG B 1 375 ? 20.312 3.768 13.547 1 95.62 375 ARG B O 1
ATOM 10084 N N . SER B 1 376 ? 20.953 4.039 11.391 1 97.12 376 SER B N 1
ATOM 10085 C CA . SER B 1 376 ? 19.609 4.406 10.953 1 97.12 376 SER B CA 1
ATOM 10086 C C . SER B 1 376 ? 18.703 3.182 10.859 1 97.12 376 SER B C 1
ATOM 10088 O O . SER B 1 376 ? 19.141 2.115 10.422 1 97.12 376 SER B O 1
ATOM 10090 N N . ILE B 1 377 ? 17.484 3.254 11.258 1 97.62 377 ILE B N 1
ATOM 10091 C CA . ILE B 1 377 ? 16.469 2.227 11.047 1 97.62 377 ILE B CA 1
ATOM 10092 C C . ILE B 1 377 ? 15.312 2.805 10.234 1 97.62 377 ILE B C 1
ATOM 10094 O O . ILE B 1 377 ? 14.18 2.336 10.344 1 97.62 377 ILE B O 1
ATOM 10098 N N . GLN B 1 378 ? 15.633 3.879 9.477 1 96.44 378 GLN B N 1
ATOM 10099 C CA . GLN B 1 378 ? 14.688 4.457 8.523 1 96.44 378 GLN B CA 1
ATOM 10100 C C . GLN B 1 378 ? 14.258 3.43 7.484 1 96.44 378 GLN B C 1
ATOM 10102 O O . GLN B 1 378 ? 15.07 2.637 7.012 1 96.44 378 GLN B O 1
ATOM 10107 N N . GLY B 1 379 ? 12.977 3.312 7.176 1 94.81 379 GLY B N 1
ATOM 10108 C CA . GLY B 1 379 ? 12.492 2.42 6.137 1 94.81 379 GLY B CA 1
ATOM 10109 C C . GLY B 1 379 ? 11.984 3.156 4.906 1 94.81 379 GLY B C 1
ATOM 10110 O O . GLY B 1 379 ? 11.734 4.359 4.961 1 94.81 379 GLY B O 1
ATOM 10111 N N . ASP B 1 380 ? 11.75 2.406 3.807 1 93.62 380 ASP B N 1
ATOM 10112 C CA . ASP B 1 380 ? 11.305 2.975 2.537 1 93.62 380 ASP B CA 1
ATOM 10113 C C . ASP B 1 380 ? 9.906 3.562 2.654 1 93.62 380 ASP B C 1
ATOM 10115 O O . ASP B 1 380 ? 9.547 4.492 1.93 1 93.62 380 ASP B O 1
ATOM 10119 N N . ASN B 1 381 ? 9.102 2.986 3.494 1 96.06 381 ASN B N 1
ATOM 10120 C CA . ASN B 1 381 ? 7.719 3.428 3.645 1 96.06 381 ASN B CA 1
ATOM 10121 C C . ASN B 1 381 ? 7.523 4.223 4.934 1 96.06 381 ASN B C 1
ATOM 10123 O O . ASN B 1 381 ? 6.422 4.254 5.484 1 96.06 381 ASN B O 1
ATOM 10127 N N . VAL B 1 382 ? 8.578 4.742 5.465 1 97.12 382 VAL B N 1
ATOM 10128 C CA . VAL B 1 382 ? 8.555 5.559 6.676 1 97.12 382 VAL B CA 1
ATOM 10129 C C . VAL B 1 382 ? 8.93 7 6.336 1 97.12 382 VAL B C 1
ATOM 10131 O O . VAL B 1 382 ? 9.984 7.254 5.754 1 97.12 382 VAL B O 1
ATOM 10134 N N . HIS B 1 383 ? 8.102 7.859 6.641 1 97.06 383 HIS B N 1
ATOM 10135 C CA . HIS B 1 383 ? 8.391 9.273 6.422 1 97.06 383 HIS B CA 1
ATOM 10136 C C . HIS B 1 383 ? 9.438 9.781 7.41 1 97.06 383 HIS B C 1
ATOM 10138 O O . HIS B 1 383 ? 9.625 9.188 8.477 1 97.06 383 HIS B O 1
ATOM 10144 N N . ALA B 1 384 ? 10.109 10.828 7.102 1 95.81 384 ALA B N 1
ATOM 10145 C CA . ALA B 1 384 ? 11.102 11.453 7.977 1 95.81 384 ALA B CA 1
ATOM 10146 C C . ALA B 1 384 ? 10.43 12.258 9.078 1 95.81 384 ALA B C 1
ATOM 10148 O O . ALA B 1 384 ? 9.195 12.328 9.148 1 95.81 384 ALA B O 1
ATOM 10149 N N . ASP B 1 385 ? 11.289 12.797 9.992 1 96.94 385 ASP B N 1
ATOM 10150 C CA . ASP B 1 385 ? 10.875 13.695 11.07 1 96.94 385 ASP B CA 1
ATOM 10151 C C . ASP B 1 385 ? 10.047 12.945 12.109 1 96.94 385 ASP B C 1
ATOM 10153 O O . ASP B 1 385 ? 8.812 13.016 12.086 1 96.94 385 ASP B O 1
ATOM 10157 N N . HIS B 1 386 ? 10.672 12.367 13.047 1 97.88 386 HIS B N 1
ATOM 10158 C CA . HIS B 1 386 ? 10.094 11.445 14.016 1 97.88 386 HIS B CA 1
ATOM 10159 C C . HIS B 1 386 ? 9.859 12.125 15.359 1 97.88 386 HIS B C 1
ATOM 10161 O O . HIS B 1 386 ? 10.766 12.758 15.906 1 97.88 386 HIS B O 1
ATOM 10167 N N . HIS B 1 387 ? 8.656 11.922 15.93 1 97.38 387 HIS B N 1
ATOM 10168 C CA . HIS B 1 387 ? 8.25 12.734 17.078 1 97.38 387 HIS B CA 1
ATOM 10169 C C . HIS B 1 387 ? 7.859 11.852 18.25 1 97.38 387 HIS B C 1
ATOM 10171 O O . HIS B 1 387 ? 7.812 12.328 19.391 1 97.38 387 HIS B O 1
ATOM 10177 N N . ALA B 1 388 ? 7.52 10.617 18.031 1 97.75 388 ALA B N 1
ATOM 10178 C CA . ALA B 1 388 ? 7.082 9.719 19.109 1 97.75 388 ALA B CA 1
ATOM 10179 C C . ALA B 1 388 ? 7.602 8.305 18.875 1 97.75 388 ALA B C 1
ATOM 10181 O O . ALA B 1 388 ? 7.559 7.793 17.75 1 97.75 388 ALA B O 1
ATOM 10182 N N . ILE B 1 389 ? 8.141 7.703 19.906 1 98.25 389 ILE B N 1
ATOM 10183 C CA . ILE B 1 389 ? 8.633 6.328 19.859 1 98.25 389 ILE B CA 1
ATOM 10184 C C . ILE B 1 389 ? 8.141 5.562 21.094 1 98.25 389 ILE B C 1
ATOM 10186 O O . ILE B 1 389 ? 8.461 5.93 22.219 1 98.25 389 ILE B O 1
ATOM 10190 N N . TRP B 1 390 ? 7.379 4.609 20.891 1 98.25 390 TRP B N 1
ATOM 10191 C CA . TRP B 1 390 ? 6.973 3.689 21.938 1 98.25 390 TRP B CA 1
ATOM 10192 C C . TRP B 1 390 ? 7.641 2.33 21.766 1 98.25 390 TRP B C 1
ATOM 10194 O O . TRP B 1 390 ? 7.66 1.781 20.656 1 98.25 390 TRP B O 1
ATOM 10204 N N . ILE B 1 391 ? 8.234 1.804 22.797 1 98.19 391 ILE B N 1
ATOM 10205 C CA . ILE B 1 391 ? 8.836 0.475 22.812 1 98.19 391 ILE B CA 1
ATOM 10206 C C . ILE B 1 391 ? 8.016 -0.451 23.703 1 98.19 391 ILE B C 1
ATOM 10208 O O . ILE B 1 391 ? 7.754 -0.129 24.875 1 98.19 391 ILE B O 1
ATOM 10212 N N . ASN B 1 392 ? 7.625 -1.586 23.172 1 97.81 392 ASN B N 1
ATOM 10213 C CA . ASN B 1 392 ? 6.879 -2.576 23.938 1 97.81 392 ASN B CA 1
ATOM 10214 C C . ASN B 1 392 ? 7.688 -3.098 25.109 1 97.81 392 ASN B C 1
ATOM 10216 O O . ASN B 1 392 ? 8.75 -3.686 24.938 1 97.81 392 ASN B O 1
ATOM 10220 N N . PRO B 1 393 ? 7.203 -2.859 26.344 1 96.06 393 PRO B N 1
ATOM 10221 C CA . PRO B 1 393 ? 7.973 -3.303 27.5 1 96.06 393 PRO B CA 1
ATOM 10222 C C . PRO B 1 393 ? 8.125 -4.82 27.562 1 96.06 393 PRO B C 1
ATOM 10224 O O . PRO B 1 393 ? 9.008 -5.328 28.266 1 96.06 393 PRO B O 1
ATOM 10227 N N . ASN B 1 394 ? 7.301 -5.535 26.812 1 94.56 394 ASN B N 1
ATOM 10228 C CA . ASN B 1 394 ? 7.324 -6.992 26.859 1 94.56 394 ASN B CA 1
ATOM 10229 C C . ASN B 1 394 ? 8.016 -7.586 25.641 1 94.56 394 ASN B C 1
ATOM 10231 O O . ASN B 1 394 ? 8.211 -8.805 25.562 1 94.56 394 ASN B O 1
ATOM 10235 N N . ASN B 1 395 ? 8.312 -6.852 24.688 1 95.44 395 ASN B N 1
ATOM 10236 C CA . ASN B 1 395 ? 9.008 -7.254 23.469 1 95.44 395 ASN B CA 1
ATOM 10237 C C . ASN B 1 395 ? 9.82 -6.105 22.891 1 95.44 395 ASN B C 1
ATOM 10239 O O . ASN B 1 395 ? 9.305 -5.305 22.109 1 95.44 395 ASN B O 1
ATOM 10243 N N . SER B 1 396 ? 11.109 -6.117 23.078 1 95.62 396 SER B N 1
ATOM 10244 C CA . SER B 1 396 ? 12 -5 22.766 1 95.62 396 SER B CA 1
ATOM 10245 C C . SER B 1 396 ? 12.047 -4.738 21.266 1 95.62 396 SER B C 1
ATOM 10247 O O . SER B 1 396 ? 12.5 -3.678 20.828 1 95.62 396 SER B O 1
ATOM 10249 N N . ASN B 1 397 ? 11.617 -5.664 20.438 1 97.06 397 ASN B N 1
ATOM 10250 C CA . ASN B 1 397 ? 11.68 -5.5 18.984 1 97.06 397 ASN B CA 1
ATOM 10251 C C . ASN B 1 397 ? 10.414 -4.852 18.438 1 97.06 397 ASN B C 1
ATOM 10253 O O . ASN B 1 397 ? 10.352 -4.492 17.266 1 97.06 397 ASN B O 1
ATOM 10257 N N . HIS B 1 398 ? 9.352 -4.793 19.266 1 97.88 398 HIS B N 1
ATOM 10258 C CA . HIS B 1 398 ? 8.078 -4.195 18.891 1 97.88 398 HIS B CA 1
ATOM 10259 C C . HIS B 1 398 ? 8.055 -2.703 19.203 1 97.88 398 HIS B C 1
ATOM 10261 O O . HIS B 1 398 ? 8.062 -2.311 20.375 1 97.88 398 HIS B O 1
ATOM 10267 N N . ILE B 1 399 ? 8.055 -1.88 18.125 1 98.06 399 ILE B N 1
ATOM 10268 C CA . ILE B 1 399 ? 8.133 -0.427 18.25 1 98.06 399 ILE B CA 1
ATOM 10269 C C . ILE B 1 399 ? 6.977 0.215 17.484 1 98.06 399 ILE B C 1
ATOM 10271 O O . ILE B 1 399 ? 6.602 -0.247 16.406 1 98.06 399 ILE B O 1
ATOM 10275 N N . ILE B 1 400 ? 6.355 1.223 18.031 1 98.69 400 ILE B N 1
ATOM 10276 C CA . ILE B 1 400 ? 5.398 2.084 17.344 1 98.69 400 ILE B CA 1
ATOM 10277 C C . ILE B 1 400 ? 5.957 3.502 17.25 1 98.69 400 ILE B C 1
ATOM 10279 O O . ILE B 1 400 ? 6.406 4.066 18.25 1 98.69 400 ILE B O 1
ATOM 10283 N N . ASN B 1 401 ? 5.996 3.994 16.047 1 98.38 401 ASN B N 1
ATOM 10284 C CA . ASN B 1 401 ? 6.633 5.273 15.758 1 98.38 401 ASN B CA 1
ATOM 10285 C C . ASN B 1 401 ? 5.652 6.254 15.117 1 98.38 401 ASN B C 1
ATOM 10287 O O . ASN B 1 401 ? 4.859 5.875 14.258 1 98.38 401 ASN B O 1
ATOM 10291 N N . GLY B 1 402 ? 5.566 7.504 15.664 1 98.12 402 GLY B N 1
ATOM 10292 C CA . GLY B 1 402 ? 4.848 8.602 15.039 1 98.12 402 GLY B CA 1
ATOM 10293 C C . GLY B 1 402 ? 5.766 9.633 14.398 1 98.12 402 GLY B C 1
ATOM 10294 O O . GLY B 1 402 ? 6.781 10.016 14.992 1 98.12 402 GLY B O 1
ATOM 10295 N N . ASN B 1 403 ? 5.523 9.984 13.203 1 97.94 403 ASN B N 1
ATOM 10296 C CA . ASN B 1 403 ? 6.324 10.945 12.453 1 97.94 403 ASN B CA 1
ATOM 10297 C C . ASN B 1 403 ? 5.449 11.898 11.648 1 97.94 403 ASN B C 1
ATOM 10299 O O . ASN B 1 403 ? 4.242 11.977 11.875 1 97.94 403 ASN B O 1
ATOM 10303 N N . ASP B 1 404 ? 6.051 12.68 10.719 1 97.06 404 ASP B N 1
ATOM 10304 C CA . ASP B 1 404 ? 5.32 13.688 9.961 1 97.06 404 ASP B CA 1
ATOM 10305 C C . ASP B 1 404 ? 4.453 13.047 8.875 1 97.06 404 ASP B C 1
ATOM 10307 O O . ASP B 1 404 ? 3.631 13.719 8.258 1 97.06 404 ASP B O 1
ATOM 10311 N N . GLY B 1 405 ? 4.668 11.812 8.688 1 96.56 405 GLY B N 1
ATOM 10312 C CA . GLY B 1 405 ? 3.908 11.117 7.664 1 96.56 405 GLY B CA 1
ATOM 10313 C C . GLY B 1 405 ? 2.953 10.086 8.234 1 96.56 405 GLY B C 1
ATOM 10314 O O . GLY B 1 405 ? 2.33 9.328 7.484 1 96.56 405 GLY B O 1
ATOM 10315 N N . GLY B 1 406 ? 2.811 10.031 9.562 1 97.06 406 GLY B N 1
ATOM 10316 C CA . GLY B 1 406 ? 1.842 9.125 10.172 1 97.06 406 GLY B CA 1
ATOM 10317 C C . GLY B 1 406 ? 2.463 8.156 11.156 1 97.06 406 GLY B C 1
ATOM 10318 O O . GLY B 1 406 ? 3.357 8.523 11.922 1 97.06 406 GLY B O 1
ATOM 10319 N N . VAL B 1 407 ? 1.848 6.941 11.25 1 98.12 407 VAL B N 1
ATOM 10320 C CA . VAL B 1 407 ? 2.229 5.957 12.258 1 98.12 407 VAL B CA 1
ATOM 10321 C C . VAL B 1 407 ? 2.812 4.723 11.57 1 98.12 407 VAL B C 1
ATOM 10323 O O . VAL B 1 407 ? 2.307 4.277 10.539 1 98.12 407 VAL B O 1
ATOM 10326 N N . ASN B 1 408 ? 3.881 4.227 12.094 1 98.38 408 ASN B N 1
ATOM 10327 C CA . ASN B 1 408 ? 4.504 2.988 11.641 1 98.38 408 ASN B CA 1
ATOM 10328 C C . ASN B 1 408 ? 4.738 2.021 12.797 1 98.38 408 ASN B C 1
ATOM 10330 O O . ASN B 1 408 ? 4.949 2.449 13.938 1 98.38 408 ASN B O 1
ATOM 10334 N N . ILE B 1 409 ? 4.691 0.752 12.516 1 98.56 409 ILE B N 1
ATOM 10335 C CA . ILE B 1 409 ? 4.906 -0.281 13.523 1 98.56 409 ILE B CA 1
ATOM 10336 C C . ILE B 1 409 ? 5.98 -1.256 13.039 1 98.56 409 ILE B C 1
ATOM 10338 O O . ILE B 1 409 ? 5.992 -1.651 11.875 1 98.56 409 ILE B O 1
ATOM 10342 N N . SER B 1 410 ? 6.938 -1.59 13.867 1 98.56 410 SER B N 1
ATOM 10343 C CA . SER B 1 410 ? 7.941 -2.611 13.586 1 98.56 410 SER B CA 1
ATOM 10344 C C . SER B 1 410 ? 7.945 -3.695 14.664 1 98.56 410 SER B C 1
ATOM 10346 O O . SER B 1 410 ? 7.797 -3.4 15.852 1 98.56 410 SER B O 1
ATOM 10348 N N . TYR B 1 411 ? 8.117 -4.918 14.242 1 98.19 411 TYR B N 1
ATOM 10349 C CA . TYR B 1 411 ? 8.25 -6.055 15.148 1 98.19 411 TYR B CA 1
ATOM 10350 C C . TYR B 1 411 ? 9.656 -6.625 15.109 1 98.19 411 TYR B C 1
ATOM 10352 O O . TYR B 1 411 ? 9.914 -7.707 15.641 1 98.19 411 TYR B O 1
ATOM 10360 N N . ASP B 1 412 ? 10.578 -5.949 14.469 1 97.88 412 ASP B N 1
ATOM 10361 C CA . ASP B 1 412 ? 11.961 -6.41 14.359 1 97.88 412 ASP B CA 1
ATOM 10362 C C . ASP B 1 412 ? 12.938 -5.25 14.539 1 97.88 412 ASP B C 1
ATOM 10364 O O . ASP B 1 412 ? 13.93 -5.152 13.805 1 97.88 412 ASP B O 1
ATOM 10368 N N . ALA B 1 413 ? 12.57 -4.301 15.391 1 97.44 413 ALA B N 1
ATOM 10369 C CA . ALA B 1 413 ? 13.414 -3.197 15.836 1 97.44 413 ALA B CA 1
ATOM 10370 C C . ALA B 1 413 ? 13.773 -2.273 14.68 1 97.44 413 ALA B C 1
ATOM 10372 O O . ALA B 1 413 ? 14.906 -1.802 14.586 1 97.44 413 ALA B O 1
ATOM 10373 N N . GLY B 1 414 ? 12.852 -2.125 13.781 1 97.56 414 GLY B N 1
ATOM 10374 C CA . GLY B 1 414 ? 12.992 -1.112 12.75 1 97.56 414 GLY B CA 1
ATOM 10375 C C . GLY B 1 414 ? 13.594 -1.65 11.461 1 97.56 414 GLY B C 1
ATOM 10376 O O . GLY B 1 414 ? 13.812 -0.897 10.516 1 97.56 414 GLY B O 1
ATOM 10377 N N . LYS B 1 415 ? 13.875 -2.941 11.359 1 96.88 415 LYS B N 1
ATOM 10378 C CA . LYS B 1 415 ? 14.344 -3.5 10.094 1 96.88 415 LYS B CA 1
ATOM 10379 C C . LYS B 1 415 ? 13.266 -3.406 9.016 1 96.88 415 LYS B C 1
ATOM 10381 O O . LYS B 1 415 ? 13.57 -3.16 7.852 1 96.88 415 LYS B O 1
ATOM 10386 N N . ASN B 1 416 ? 12.047 -3.686 9.391 1 96.94 416 ASN B N 1
ATOM 10387 C CA . ASN B 1 416 ? 10.867 -3.551 8.547 1 96.94 416 ASN B CA 1
ATOM 10388 C C . ASN B 1 416 ? 9.75 -2.785 9.258 1 96.94 416 ASN B C 1
ATOM 10390 O O . ASN B 1 416 ? 9.641 -2.834 10.484 1 96.94 416 ASN B O 1
ATOM 10394 N N . TRP B 1 417 ? 8.977 -2.076 8.438 1 97.69 417 TRP B N 1
ATOM 10395 C CA . TRP B 1 417 ? 7.945 -1.23 9.031 1 97.69 417 TRP B CA 1
ATOM 10396 C C . TRP B 1 417 ? 6.594 -1.457 8.359 1 97.69 417 TRP B C 1
ATOM 10398 O O . TRP B 1 417 ? 6.52 -1.595 7.137 1 97.69 417 TRP B O 1
ATOM 10408 N N . LEU B 1 418 ? 5.531 -1.546 9.219 1 96.81 418 LEU B N 1
ATOM 10409 C CA . LEU B 1 418 ? 4.152 -1.396 8.766 1 96.81 418 LEU B CA 1
ATOM 10410 C C . LEU B 1 418 ? 3.752 0.075 8.719 1 96.81 418 LEU B C 1
ATOM 10412 O O . LEU B 1 418 ? 4.105 0.849 9.609 1 96.81 418 LEU B O 1
ATOM 10416 N N . LYS B 1 419 ? 3.141 0.501 7.641 1 96.06 419 LYS B N 1
ATOM 10417 C CA . LYS B 1 419 ? 2.564 1.84 7.547 1 96.06 419 LYS B CA 1
ATOM 10418 C C . LYS B 1 419 ? 1.082 1.828 7.91 1 96.06 419 LYS B C 1
ATOM 10420 O O . LYS B 1 419 ? 0.29 1.117 7.289 1 96.06 419 LYS B O 1
ATOM 10425 N N . CYS B 1 420 ? 0.669 2.541 8.914 1 96.31 420 CYS B N 1
ATOM 10426 C CA . CYS B 1 420 ? -0.684 2.488 9.461 1 96.31 420 CYS B CA 1
ATOM 10427 C C . CYS B 1 420 ? -1.441 3.777 9.164 1 96.31 420 CYS B C 1
ATOM 10429 O O . CYS B 1 420 ? -1.858 4.484 10.078 1 96.31 420 CYS B O 1
ATOM 10431 N N . ASN B 1 421 ? -1.588 4.105 7.852 1 94.94 421 ASN B N 1
ATOM 10432 C CA . ASN B 1 421 ? -2.311 5.316 7.477 1 94.94 421 ASN B CA 1
ATOM 10433 C C . ASN B 1 421 ? -3.672 4.992 6.871 1 94.94 421 ASN B C 1
ATOM 10435 O O . ASN B 1 421 ? -3.758 4.27 5.875 1 94.94 421 ASN B O 1
ATOM 10439 N N . ASN B 1 422 ? -4.746 5.414 7.453 1 89.38 422 ASN B N 1
ATOM 10440 C CA . ASN B 1 422 ? -6.078 5.359 6.867 1 89.38 422 ASN B CA 1
ATOM 10441 C C . ASN B 1 422 ? -6.91 6.582 7.25 1 89.38 422 ASN B C 1
ATOM 10443 O O . ASN B 1 422 ? -8.125 6.598 7.043 1 89.38 422 ASN B O 1
ATOM 10447 N N . GLN B 1 423 ? -6.309 7.582 7.844 1 91.69 423 GLN B N 1
ATOM 10448 C CA . GLN B 1 423 ? -6.941 8.797 8.344 1 91.69 423 GLN B CA 1
ATOM 10449 C C . GLN B 1 423 ? -6.68 9.977 7.41 1 91.69 423 GLN B C 1
ATOM 10451 O O . GLN B 1 423 ? -5.547 10.195 6.98 1 91.69 423 GLN B O 1
ATOM 10456 N N . ALA B 1 424 ? -7.699 10.719 7.141 1 96.62 424 ALA B N 1
ATOM 10457 C CA . ALA B 1 424 ? -7.523 11.93 6.352 1 96.62 424 ALA B CA 1
ATOM 10458 C C . ALA B 1 424 ? -7.105 13.102 7.234 1 96.62 424 ALA B C 1
ATOM 10460 O O . ALA B 1 424 ? -7.914 13.992 7.523 1 96.62 424 ALA B O 1
ATOM 10461 N N . VAL B 1 425 ? -5.832 13.102 7.605 1 97.88 425 VAL B N 1
ATOM 10462 C CA . VAL B 1 425 ? -5.363 14.102 8.562 1 97.88 425 VAL B CA 1
ATOM 10463 C C . VAL B 1 425 ? -4.293 14.977 7.91 1 97.88 425 VAL B C 1
ATOM 10465 O O . VAL B 1 425 ? -3.498 15.609 8.602 1 97.88 425 VAL B O 1
ATOM 10468 N N . GLY B 1 426 ? -4.246 15.016 6.586 1 97 426 GLY B N 1
ATOM 10469 C CA . GLY B 1 426 ? -3.287 15.852 5.883 1 97 426 GLY B CA 1
ATOM 10470 C C . GLY B 1 426 ? -3.391 17.328 6.254 1 97 426 GLY B C 1
ATOM 10471 O O . GLY B 1 426 ? -4.492 17.844 6.438 1 97 426 GLY B O 1
ATOM 10472 N N . GLN B 1 427 ? -2.279 17.984 6.387 1 97.69 427 GLN B N 1
ATOM 10473 C CA . GLN B 1 427 ? -2.201 19.406 6.723 1 97.69 427 GLN B CA 1
ATOM 10474 C C . GLN B 1 427 ? -1.991 20.25 5.469 1 97.69 427 GLN B C 1
ATOM 10476 O O . GLN B 1 427 ? -0.864 20.641 5.16 1 97.69 427 GLN B O 1
ATOM 10481 N N . PHE B 1 428 ? -3.059 20.703 4.824 1 97.88 428 PHE B N 1
ATOM 10482 C CA . PHE B 1 428 ? -2.982 21.469 3.582 1 97.88 428 PHE B CA 1
ATOM 10483 C C . PHE B 1 428 ? -2.793 22.953 3.863 1 97.88 428 PHE B C 1
ATOM 10485 O O . PHE B 1 428 ? -3.49 23.516 4.707 1 97.88 428 PHE B O 1
ATOM 10492 N N . TYR B 1 429 ? -1.856 23.562 3.102 1 97.44 429 TYR B N 1
ATOM 10493 C CA . TYR B 1 429 ? -1.695 25.016 3.088 1 97.44 429 TYR B CA 1
ATOM 10494 C C . TYR B 1 429 ? -2.611 25.656 2.053 1 97.44 429 TYR B C 1
ATOM 10496 O O . TYR B 1 429 ? -3.107 26.766 2.256 1 97.44 429 TYR B O 1
ATOM 10504 N N . THR B 1 430 ? -2.676 24.953 0.939 1 97.81 430 THR B N 1
ATOM 10505 C CA . THR B 1 430 ? -3.391 25.531 -0.197 1 97.81 430 THR B CA 1
ATOM 10506 C C . THR B 1 430 ? -4.164 24.438 -0.947 1 97.81 430 THR B C 1
ATOM 10508 O O . THR B 1 430 ? -3.871 23.25 -0.814 1 97.81 430 THR B O 1
ATOM 10511 N N . VAL B 1 431 ? -5.184 24.828 -1.641 1 98.44 431 VAL B N 1
ATOM 10512 C CA . VAL B 1 431 ? -5.965 23.953 -2.504 1 98.44 431 VAL B CA 1
ATOM 10513 C C . VAL B 1 431 ? -6.309 24.672 -3.807 1 98.44 431 VAL B C 1
ATOM 10515 O O . VAL B 1 431 ? -6.359 25.906 -3.844 1 98.44 431 VAL B O 1
ATOM 10518 N N . ASN B 1 432 ? -6.367 24 -4.895 1 98.62 432 ASN B N 1
ATOM 10519 C CA . ASN B 1 432 ? -6.809 24.484 -6.195 1 98.62 432 ASN B CA 1
ATOM 10520 C C . ASN B 1 432 ? -7.473 23.391 -7.016 1 98.62 432 ASN B C 1
ATOM 10522 O O . ASN B 1 432 ? -7.52 22.234 -6.586 1 98.62 432 ASN B O 1
ATOM 10526 N N . VAL B 1 433 ? -8.18 23.703 -8.047 1 98.5 433 VAL B N 1
ATOM 10527 C CA . VAL B 1 433 ? -8.883 22.734 -8.898 1 98.5 433 VAL B CA 1
ATOM 10528 C C . VAL B 1 433 ? -8.594 23.047 -10.367 1 98.5 433 VAL B C 1
ATOM 10530 O O . VAL B 1 433 ? -8.227 24.172 -10.711 1 98.5 433 VAL B O 1
ATOM 10533 N N . ASP B 1 434 ? -8.672 22.047 -11.219 1 98.06 434 ASP B N 1
ATOM 10534 C CA . ASP B 1 434 ? -8.617 22.281 -12.656 1 98.06 434 ASP B CA 1
ATOM 10535 C C . ASP B 1 434 ? -10.016 22.406 -13.25 1 98.06 434 ASP B C 1
ATOM 10537 O O . ASP B 1 434 ? -11 22.531 -12.516 1 98.06 434 ASP B O 1
ATOM 10541 N N . GLU B 1 435 ? -10.102 22.594 -14.555 1 95.81 435 GLU B N 1
ATOM 10542 C CA . GLU B 1 435 ? -11.383 22.797 -15.211 1 95.81 435 GLU B CA 1
ATOM 10543 C C . GLU B 1 435 ? -11.789 21.578 -16.031 1 95.81 435 GLU B C 1
ATOM 10545 O O . GLU B 1 435 ? -12.578 21.688 -16.969 1 95.81 435 GLU B O 1
ATOM 10550 N N . GLN B 1 436 ? -11.164 20.422 -15.641 1 95.75 436 GLN B N 1
ATOM 10551 C CA . GLN B 1 436 ? -11.516 19.172 -16.328 1 95.75 436 GLN B CA 1
ATOM 10552 C C . GLN B 1 436 ? -12.883 18.656 -15.875 1 95.75 436 GLN B C 1
ATOM 10554 O O . GLN B 1 436 ? -13.469 19.188 -14.938 1 95.75 436 GLN B O 1
ATOM 10559 N N . GLU B 1 437 ? -13.492 17.672 -16.641 1 94.88 437 GLU B N 1
ATOM 10560 C CA . GLU B 1 437 ? -14.734 16.984 -16.297 1 94.88 437 GLU B CA 1
ATOM 10561 C C . GLU B 1 437 ? -14.562 15.469 -16.391 1 94.88 437 GLU B C 1
ATOM 10563 O O . GLU B 1 437 ? -14.461 14.914 -17.484 1 94.88 437 GLU B O 1
ATOM 10568 N N . PRO B 1 438 ? -14.586 14.789 -15.383 1 95.31 438 PRO B N 1
ATOM 10569 C CA . PRO B 1 438 ? -14.586 15.32 -14.016 1 95.31 438 PRO B CA 1
ATOM 10570 C C . PRO B 1 438 ? -13.305 16.094 -13.688 1 95.31 438 PRO B C 1
ATOM 10572 O O . PRO B 1 438 ? -12.273 15.883 -14.344 1 95.31 438 PRO B O 1
ATOM 10575 N N . TYR B 1 439 ? -13.383 17 -12.695 1 98 439 TYR B N 1
ATOM 10576 C CA . TYR B 1 439 ? -12.227 17.828 -12.383 1 98 439 TYR B CA 1
ATOM 10577 C C . TYR B 1 439 ? -11.383 17.203 -11.281 1 98 439 TYR B C 1
ATOM 10579 O O . TYR B 1 439 ? -11.82 16.266 -10.609 1 98 439 TYR B O 1
ATOM 10587 N N . ASN B 1 440 ? -10.141 17.672 -11.164 1 98.38 440 ASN B N 1
ATOM 10588 C CA . ASN B 1 440 ? -9.219 17.25 -10.117 1 98.38 440 ASN B CA 1
ATOM 10589 C C . ASN B 1 440 ? -8.969 18.344 -9.094 1 98.38 440 ASN B C 1
ATOM 10591 O O . ASN B 1 440 ? -9.164 19.531 -9.391 1 98.38 440 ASN B O 1
ATOM 10595 N N . VAL B 1 441 ? -8.609 17.922 -7.957 1 98.69 441 VAL B N 1
ATOM 10596 C CA . VAL B 1 441 ? -8.258 18.812 -6.852 1 98.69 441 VAL B CA 1
ATOM 10597 C C . VAL B 1 441 ? -6.758 18.719 -6.57 1 98.69 441 VAL B C 1
ATOM 10599 O O . VAL B 1 441 ? -6.184 17.625 -6.598 1 98.69 441 VAL B O 1
ATOM 10602 N N . TYR B 1 442 ? -6.121 19.859 -6.406 1 98.44 442 TYR B N 1
ATOM 10603 C CA . TYR B 1 442 ? -4.695 19.984 -6.121 1 98.44 442 TYR B CA 1
ATOM 10604 C C . TYR B 1 442 ? -4.469 20.625 -4.754 1 98.44 442 TYR B C 1
ATOM 10606 O O . TYR B 1 442 ? -5.258 21.469 -4.316 1 98.44 442 TYR B O 1
ATOM 10614 N N . GLY B 1 443 ? -3.395 20.25 -4.07 1 97.56 443 GLY B N 1
ATOM 10615 C CA . GLY B 1 443 ? -3.092 20.938 -2.826 1 97.56 443 GLY B CA 1
ATOM 10616 C C . GLY B 1 443 ? -1.677 20.703 -2.336 1 97.56 443 GLY B C 1
ATOM 10617 O O . GLY B 1 443 ? -1.064 19.688 -2.674 1 97.56 443 GLY B O 1
ATOM 10618 N N . GLY B 1 444 ? -1.088 21.656 -1.659 1 97.88 444 GLY B N 1
ATOM 10619 C CA . GLY B 1 444 ? 0.213 21.562 -1.016 1 97.88 444 GLY B CA 1
ATOM 10620 C C . GLY B 1 444 ? 0.123 21.312 0.476 1 97.88 444 GLY B C 1
ATOM 10621 O O . GLY B 1 444 ? -0.617 21.984 1.188 1 97.88 444 GLY B O 1
ATOM 10622 N N . LEU B 1 445 ? 0.947 20.281 0.961 1 97.19 445 LEU B N 1
ATOM 10623 C CA . LEU B 1 445 ? 0.883 19.797 2.34 1 97.19 445 LEU B CA 1
ATOM 10624 C C . LEU B 1 445 ? 2.137 20.203 3.109 1 97.19 445 LEU B C 1
ATOM 10626 O O . LEU B 1 445 ? 3.227 20.281 2.535 1 97.19 445 LEU B O 1
ATOM 10630 N N . GLN B 1 446 ? 1.852 20.391 4.41 1 95.94 446 GLN B N 1
ATOM 10631 C CA . GLN B 1 446 ? 2.994 20.469 5.316 1 95.94 446 GLN B CA 1
ATOM 10632 C C . GLN B 1 446 ? 3.836 19.188 5.238 1 95.94 446 GLN B C 1
ATOM 10634 O O . GLN B 1 446 ? 3.332 18.094 5.473 1 95.94 446 GLN B O 1
ATOM 10639 N N . ASP B 1 447 ? 5.078 19.25 4.84 1 94.06 447 ASP B N 1
ATOM 10640 C CA . ASP B 1 447 ? 6.133 18.234 4.871 1 94.06 447 ASP B CA 1
ATOM 10641 C C . ASP B 1 447 ? 5.797 17.062 3.959 1 94.06 447 ASP B C 1
ATOM 10643 O O . ASP B 1 447 ? 6.621 16.172 3.756 1 94.06 447 ASP B O 1
ATOM 10647 N N . ASN B 1 448 ? 4.602 16.969 3.379 1 96.06 448 ASN B N 1
ATOM 10648 C CA . ASN B 1 448 ? 4.168 15.805 2.617 1 96.06 448 ASN B CA 1
ATOM 10649 C C . ASN B 1 448 ? 3.939 16.156 1.148 1 96.06 448 ASN B C 1
ATOM 10651 O O . ASN B 1 448 ? 3.166 15.484 0.462 1 96.06 448 ASN B O 1
ATOM 10655 N N . GLY B 1 449 ? 4.527 17.281 0.698 1 96.44 449 GLY B N 1
ATOM 10656 C CA . GLY B 1 449 ? 4.602 17.594 -0.72 1 96.44 449 GLY B CA 1
ATOM 10657 C C . GLY B 1 449 ? 3.287 18.094 -1.291 1 96.44 449 GLY B C 1
ATOM 10658 O O . GLY B 1 449 ? 2.461 18.641 -0.565 1 96.44 449 GLY B O 1
ATOM 10659 N N . VAL B 1 450 ? 3.146 18.062 -2.682 1 97.56 450 VAL B N 1
ATOM 10660 C CA . VAL B 1 450 ? 1.976 18.484 -3.443 1 97.56 450 VAL B CA 1
ATOM 10661 C C . VAL B 1 450 ? 1.316 17.281 -4.094 1 97.56 450 VAL B C 1
ATOM 10663 O O . VAL B 1 450 ? 2.004 16.391 -4.598 1 97.56 450 VAL B O 1
ATOM 10666 N N . TRP B 1 451 ? 0.03 17.234 -4.02 1 97.56 451 TRP B N 1
ATOM 10667 C CA . TRP B 1 451 ? -0.705 16.094 -4.547 1 97.56 451 TRP B CA 1
ATOM 10668 C C . TRP B 1 451 ? -1.867 16.547 -5.426 1 97.56 451 TRP B C 1
ATOM 10670 O O . TRP B 1 451 ? -2.354 17.672 -5.285 1 97.56 451 TRP B O 1
ATOM 10680 N N . VAL B 1 452 ? -2.316 15.711 -6.395 1 97.88 452 VAL B N 1
ATOM 10681 C CA . VAL B 1 452 ? -3.504 15.906 -7.223 1 97.88 452 VAL B CA 1
ATOM 10682 C C . VAL B 1 452 ? -4.352 14.641 -7.215 1 97.88 452 VAL B C 1
ATOM 10684 O O . VAL B 1 452 ? -3.818 13.523 -7.199 1 97.88 452 VAL B O 1
ATOM 10687 N N . GLY B 1 453 ? -5.648 14.727 -7.164 1 97.38 453 GLY B N 1
ATOM 10688 C CA . GLY B 1 453 ? -6.539 13.578 -7.223 1 97.38 453 GLY B CA 1
ATOM 10689 C C . GLY B 1 453 ? -7.965 13.953 -7.578 1 97.38 453 GLY B C 1
ATOM 10690 O O . GLY B 1 453 ? -8.281 15.133 -7.75 1 97.38 453 GLY B O 1
ATOM 10691 N N . PRO B 1 454 ? -8.828 12.961 -7.719 1 97.69 454 PRO B N 1
ATOM 10692 C CA . PRO B 1 454 ? -10.203 13.195 -8.148 1 97.69 454 PRO B CA 1
ATOM 10693 C C . PRO B 1 454 ? -11.047 13.891 -7.074 1 97.69 454 PRO B C 1
ATOM 10695 O O . PRO B 1 454 ? -10.867 13.625 -5.883 1 97.69 454 PRO B O 1
ATOM 10698 N N . ASN B 1 455 ? -12.031 14.695 -7.52 1 98.19 455 ASN B N 1
ATOM 10699 C CA . ASN B 1 455 ? -12.875 15.477 -6.621 1 98.19 455 ASN B CA 1
ATOM 10700 C C . ASN B 1 455 ? -13.859 14.594 -5.859 1 98.19 455 ASN B C 1
ATOM 10702 O O . ASN B 1 455 ? -14.469 15.039 -4.887 1 98.19 455 ASN B O 1
ATOM 10706 N N . ASP B 1 456 ? -13.977 13.328 -6.23 1 96.69 456 ASP B N 1
ATOM 10707 C CA . ASP B 1 456 ? -14.961 12.445 -5.617 1 96.69 456 ASP B CA 1
ATOM 10708 C C . ASP B 1 456 ? -14.273 11.273 -4.91 1 96.69 456 ASP B C 1
ATOM 10710 O O . ASP B 1 456 ? -14.844 10.188 -4.809 1 96.69 456 ASP B O 1
ATOM 10714 N N . TYR B 1 457 ? -13.102 11.453 -4.461 1 95.62 457 TYR B N 1
ATOM 10715 C CA . TYR B 1 457 ? -12.336 10.406 -3.791 1 95.62 457 TYR B CA 1
ATOM 10716 C C . TYR B 1 457 ? -13.078 9.883 -2.566 1 95.62 457 TYR B C 1
ATOM 10718 O O . TYR B 1 457 ? -13.664 10.664 -1.812 1 95.62 457 TYR B O 1
ATOM 10726 N N . LYS B 1 458 ? -13.078 8.594 -2.4 1 93.81 458 LYS B N 1
ATOM 10727 C CA . LYS B 1 458 ? -13.477 7.887 -1.188 1 93.81 458 LYS B CA 1
ATOM 10728 C C . LYS B 1 458 ? -12.391 6.914 -0.736 1 93.81 458 LYS B C 1
ATOM 10730 O O . LYS B 1 458 ? -11.812 6.199 -1.556 1 93.81 458 LYS B O 1
ATOM 10735 N N . HIS B 1 459 ? -12.148 6.961 0.582 1 93.12 459 HIS B N 1
ATOM 10736 C CA . HIS B 1 459 ? -11.117 6.074 1.113 1 93.12 459 HIS B CA 1
ATOM 10737 C C . HIS B 1 459 ? -11.438 4.613 0.801 1 93.12 459 HIS B C 1
ATOM 10739 O O . HIS B 1 459 ? -12.562 4.16 1.019 1 93.12 459 HIS B O 1
ATOM 10745 N N . SER B 1 460 ? -10.484 3.93 0.257 1 93.75 460 SER B N 1
ATOM 10746 C CA . SER B 1 460 ? -10.531 2.492 0.014 1 93.75 460 SER B CA 1
ATOM 10747 C C . SER B 1 460 ? -9.133 1.882 0.011 1 93.75 460 SER B C 1
ATOM 10749 O O . SER B 1 460 ? -8.164 2.541 -0.371 1 93.75 460 SER B O 1
ATOM 10751 N N . LEU B 1 461 ? -9.055 0.62 0.477 1 94.56 461 LEU B N 1
ATOM 10752 C CA . LEU B 1 461 ? -7.777 -0.08 0.449 1 94.56 461 LEU B CA 1
ATOM 10753 C C . LEU B 1 461 ? -7.59 -0.82 -0.871 1 94.56 461 LEU B C 1
ATOM 10755 O O . LEU B 1 461 ? -6.613 -1.555 -1.043 1 94.56 461 LEU B O 1
ATOM 10759 N N . ASP B 1 462 ? -8.461 -0.592 -1.867 1 93.94 462 ASP B N 1
ATOM 10760 C CA . ASP B 1 462 ? -8.43 -1.251 -3.168 1 93.94 462 ASP B CA 1
ATOM 10761 C C . ASP B 1 462 ? -7.09 -1.022 -3.869 1 93.94 462 ASP B C 1
ATOM 10763 O O . ASP B 1 462 ? -6.621 -1.881 -4.621 1 93.94 462 ASP B O 1
ATOM 10767 N N . TRP B 1 463 ? -6.461 0.12 -3.609 1 94.12 463 TRP B N 1
ATOM 10768 C CA . TRP B 1 463 ? -5.23 0.47 -4.309 1 94.12 463 TRP B CA 1
ATOM 10769 C C . TRP B 1 463 ? -4.098 -0.476 -3.926 1 94.12 463 TRP B C 1
ATOM 10771 O O . TRP B 1 463 ? -3.131 -0.636 -4.676 1 94.12 463 TRP B O 1
ATOM 10781 N N . GLN B 1 464 ? -4.188 -1.124 -2.77 1 93.5 464 GLN B N 1
ATOM 10782 C CA . GLN B 1 464 ? -3.178 -2.092 -2.359 1 93.5 464 GLN B CA 1
ATOM 10783 C C . GLN B 1 464 ? -3.27 -3.369 -3.189 1 93.5 464 GLN B C 1
ATOM 10785 O O . GLN B 1 464 ? -2.344 -4.184 -3.189 1 93.5 464 GLN B O 1
ATOM 10790 N N . GLN B 1 465 ? -4.414 -3.613 -3.863 1 91.81 465 GLN B N 1
ATOM 10791 C CA . GLN B 1 465 ? -4.57 -4.719 -4.801 1 91.81 465 GLN B CA 1
ATOM 10792 C C . GLN B 1 465 ? -4.137 -4.312 -6.207 1 91.81 465 GLN B C 1
ATOM 10794 O O . GLN B 1 465 ? -3.432 -5.062 -6.887 1 91.81 465 GLN B O 1
ATOM 10799 N N . GLU B 1 466 ? -4.496 -3.051 -6.578 1 89.5 466 GLU B N 1
ATOM 10800 C CA . GLU B 1 466 ? -4.359 -2.617 -7.965 1 89.5 466 GLU B CA 1
ATOM 10801 C C . GLU B 1 466 ? -2.998 -1.973 -8.211 1 89.5 466 GLU B C 1
ATOM 10803 O O . GLU B 1 466 ? -2.535 -1.898 -9.352 1 89.5 466 GLU B O 1
ATOM 10808 N N . GLY B 1 467 ? -2.408 -1.369 -7.129 1 92.44 467 GLY B N 1
ATOM 10809 C CA . GLY B 1 467 ? -1.083 -0.78 -7.227 1 92.44 467 GLY B CA 1
ATOM 10810 C C . GLY B 1 467 ? -1.109 0.688 -7.609 1 92.44 467 GLY B C 1
ATOM 10811 O O . GLY B 1 467 ? -0.062 1.289 -7.859 1 92.44 467 GLY B O 1
ATOM 10812 N N . ILE B 1 468 ? -2.299 1.262 -7.652 1 93.56 468 ILE B N 1
ATOM 10813 C CA . ILE B 1 468 ? -2.383 2.67 -8.023 1 93.56 468 ILE B CA 1
ATOM 10814 C C . ILE B 1 468 ? -3.312 3.404 -7.062 1 93.56 468 ILE B C 1
ATOM 10816 O O . ILE B 1 468 ? -4.516 3.139 -7.027 1 93.56 468 ILE B O 1
ATOM 10820 N N . TYR B 1 469 ? -2.787 4.352 -6.25 1 96.06 469 TYR B N 1
ATOM 10821 C CA . TYR B 1 469 ? -3.574 5.219 -5.383 1 96.06 469 TYR B CA 1
ATOM 10822 C C . TYR B 1 469 ? -4.199 6.359 -6.176 1 96.06 469 TYR B C 1
ATOM 10824 O O . TYR B 1 469 ? -3.561 6.93 -7.066 1 96.06 469 TYR B O 1
ATOM 10832 N N . PRO B 1 470 ? -5.406 6.727 -5.902 1 96.12 470 PRO B N 1
ATOM 10833 C CA . PRO B 1 470 ? -6.105 7.691 -6.754 1 96.12 470 PRO B CA 1
ATOM 10834 C C . PRO B 1 470 ? -5.438 9.062 -6.758 1 96.12 470 PRO B C 1
ATOM 10836 O O . PRO B 1 470 ? -5.402 9.734 -7.793 1 96.12 470 PRO B O 1
ATOM 10839 N N . TYR B 1 471 ? -4.926 9.516 -5.609 1 96.81 471 TYR B N 1
ATOM 10840 C CA . TYR B 1 471 ? -4.133 10.742 -5.594 1 96.81 471 TYR B CA 1
ATOM 10841 C C . TYR B 1 471 ? -2.715 10.477 -6.086 1 96.81 471 TYR B C 1
ATOM 10843 O O . TYR B 1 471 ? -2.141 9.422 -5.812 1 96.81 471 TYR B O 1
ATOM 10851 N N . GLN B 1 472 ? -2.104 11.43 -6.805 1 94.88 472 GLN B N 1
ATOM 10852 C CA . GLN B 1 472 ? -0.747 11.312 -7.328 1 94.88 472 GLN B CA 1
ATOM 10853 C C . GLN B 1 472 ? 0.166 12.383 -6.738 1 94.88 472 GLN B C 1
ATOM 10855 O O . GLN B 1 472 ? -0.25 13.531 -6.555 1 94.88 472 GLN B O 1
ATOM 10860 N N . PHE B 1 473 ? 1.365 11.938 -6.406 1 95.31 473 PHE B N 1
ATOM 10861 C CA . PHE B 1 473 ? 2.412 12.82 -5.914 1 95.31 473 PHE B CA 1
ATOM 10862 C C . PHE B 1 473 ? 2.943 13.703 -7.039 1 95.31 473 PHE B C 1
ATOM 10864 O O . PHE B 1 473 ? 3.258 13.219 -8.125 1 95.31 473 PHE B O 1
ATOM 10871 N N . LEU B 1 474 ? 3.107 15.047 -6.832 1 95.81 474 LEU B N 1
ATOM 10872 C CA . LEU B 1 474 ? 3.607 15.961 -7.855 1 95.81 474 LEU B CA 1
ATOM 10873 C C . LEU B 1 474 ? 5.012 16.438 -7.512 1 95.81 474 LEU B C 1
ATOM 10875 O O . LEU B 1 474 ? 5.863 16.562 -8.391 1 95.81 474 LEU B O 1
ATOM 10879 N N . SER B 1 475 ? 5.199 16.75 -6.27 1 95.06 475 SER B N 1
ATOM 10880 C CA . SER B 1 475 ? 6.496 17.25 -5.84 1 95.06 475 SER B CA 1
ATOM 10881 C C . SER B 1 475 ? 6.66 17.156 -4.328 1 95.06 475 SER B C 1
ATOM 10883 O O . SER B 1 475 ? 5.672 17.031 -3.6 1 95.06 475 SER B O 1
ATOM 10885 N N . GLY B 1 476 ? 7.953 17.25 -3.816 1 93.69 476 GLY B N 1
ATOM 10886 C CA . GLY B 1 476 ? 8.25 17.031 -2.41 1 93.69 476 GLY B CA 1
ATOM 10887 C C . GLY B 1 476 ? 8.352 18.312 -1.615 1 93.69 476 GLY B C 1
ATOM 10888 O O . GLY B 1 476 ? 7.957 19.375 -2.094 1 93.69 476 GLY B O 1
ATOM 10889 N N . GLY B 1 477 ? 8.859 18.156 -0.348 1 93.69 477 GLY B N 1
ATOM 10890 C CA . GLY B 1 477 ? 8.984 19.281 0.563 1 93.69 477 GLY B CA 1
ATOM 10891 C C . GLY B 1 477 ? 7.668 19.688 1.202 1 93.69 477 GLY B C 1
ATOM 10892 O O . GLY B 1 477 ? 6.734 18.875 1.264 1 93.69 477 GLY B O 1
ATOM 10893 N N . ASP B 1 478 ? 7.672 20.891 1.81 1 95.94 478 ASP B N 1
ATOM 10894 C CA . ASP B 1 478 ? 6.406 21.531 2.141 1 95.94 478 ASP B CA 1
ATOM 10895 C C . ASP B 1 478 ? 5.707 22.047 0.886 1 95.94 478 ASP B C 1
ATOM 10897 O O . ASP B 1 478 ? 6.172 23 0.262 1 95.94 478 ASP B O 1
ATOM 10901 N N . GLY B 1 479 ? 4.645 21.297 0.596 1 96.75 479 GLY B N 1
ATOM 10902 C CA . GLY B 1 479 ? 3.93 21.719 -0.599 1 96.75 479 GLY B CA 1
ATOM 10903 C C . GLY B 1 479 ? 3.219 23.047 -0.436 1 96.75 479 GLY B C 1
ATOM 10904 O O . GLY B 1 479 ? 2.631 23.312 0.612 1 96.75 479 GLY B O 1
ATOM 10905 N N . MET B 1 480 ? 3.316 23.906 -1.511 1 97.56 480 MET B N 1
ATOM 10906 C CA . MET B 1 480 ? 2.762 25.266 -1.41 1 97.56 480 MET B CA 1
ATOM 10907 C C . MET B 1 480 ? 1.678 25.484 -2.459 1 97.56 480 MET B C 1
ATOM 10909 O O . MET B 1 480 ? 0.773 24.656 -2.605 1 97.56 480 MET B O 1
ATOM 10913 N N . GLN B 1 481 ? 1.596 26.641 -3.061 1 98.06 481 GLN B N 1
ATOM 10914 C CA . GLN B 1 481 ? 0.509 26.984 -3.969 1 98.06 481 GLN B CA 1
ATOM 10915 C C . GLN B 1 481 ? 0.651 26.266 -5.305 1 98.06 481 GLN B C 1
ATOM 10917 O O . GLN B 1 481 ? 1.766 25.969 -5.738 1 98.06 481 GLN B O 1
ATOM 10922 N N . VAL B 1 482 ? -0.448 25.969 -5.883 1 98.38 482 VAL B N 1
ATOM 10923 C CA . VAL B 1 482 ? -0.508 25.281 -7.172 1 98.38 482 VAL B CA 1
ATOM 10924 C C . VAL B 1 482 ? -1.319 26.125 -8.164 1 98.38 482 VAL B C 1
ATOM 10926 O O . VAL B 1 482 ? -2.393 26.625 -7.82 1 98.38 482 VAL B O 1
ATOM 10929 N N . GLN B 1 483 ? -0.842 26.359 -9.336 1 98.5 483 GLN B N 1
ATOM 10930 C CA . GLN B 1 483 ? -1.534 26.953 -10.469 1 98.5 483 GLN B CA 1
ATOM 10931 C C . GLN B 1 483 ? -1.555 26 -11.664 1 98.5 483 GLN B C 1
ATOM 10933 O O . GLN B 1 483 ? -0.538 25.391 -11.984 1 98.5 483 GLN B O 1
ATOM 10938 N N . ILE B 1 484 ? -2.705 25.797 -12.242 1 98.44 484 ILE B N 1
ATOM 10939 C CA . ILE B 1 484 ? -2.861 24.891 -13.375 1 98.44 484 ILE B CA 1
ATOM 10940 C C . ILE B 1 484 ? -3.254 25.688 -14.617 1 98.44 484 ILE B C 1
ATOM 10942 O O . ILE B 1 484 ? -4.191 26.5 -14.578 1 98.44 484 ILE B O 1
ATOM 10946 N N . ASP B 1 485 ? -2.52 25.469 -15.727 1 98.12 485 ASP B N 1
ATOM 10947 C CA . ASP B 1 485 ? -2.895 26.094 -16.984 1 98.12 485 ASP B CA 1
ATOM 10948 C C . ASP B 1 485 ? -4.258 25.594 -17.469 1 98.12 485 ASP B C 1
ATOM 10950 O O . ASP B 1 485 ? -4.445 24.406 -17.672 1 98.12 485 ASP B O 1
ATOM 10954 N N . ASN B 1 486 ? -5.145 26.484 -17.594 1 95.5 486 ASN B N 1
ATOM 10955 C CA . ASN B 1 486 ? -6.508 26.078 -17.922 1 95.5 486 ASN B CA 1
ATOM 10956 C C . ASN B 1 486 ? -6.629 25.609 -19.359 1 95.5 486 ASN B C 1
ATOM 10958 O O . ASN B 1 486 ? -7.625 24.984 -19.734 1 95.5 486 ASN B O 1
ATOM 10962 N N . ARG B 1 487 ? -5.633 25.906 -20.312 1 93.69 487 ARG B N 1
ATOM 10963 C CA . ARG B 1 487 ? -5.609 25.469 -21.719 1 93.69 487 ARG B CA 1
ATOM 10964 C C . ARG B 1 487 ? -5.062 24.062 -21.844 1 93.69 487 ARG B C 1
ATOM 10966 O O . ARG B 1 487 ? -5.375 23.359 -22.812 1 93.69 487 ARG B O 1
ATOM 10973 N N . ASN B 1 488 ? -4.156 23.75 -20.812 1 95.94 488 ASN B N 1
ATOM 10974 C CA . ASN B 1 488 ? -3.484 22.453 -20.75 1 95.94 488 ASN B CA 1
ATOM 10975 C C . ASN B 1 488 ? -3.266 21.984 -19.312 1 95.94 488 ASN B C 1
ATOM 10977 O O . ASN B 1 488 ? -2.242 22.312 -18.703 1 95.94 488 ASN B O 1
ATOM 10981 N N . PRO B 1 489 ? -4.137 21.109 -18.875 1 95.5 489 PRO B N 1
ATOM 10982 C CA . PRO B 1 489 ? -4.086 20.75 -17.469 1 95.5 489 PRO B CA 1
ATOM 10983 C C . PRO B 1 489 ? -2.824 19.969 -17.094 1 95.5 489 PRO B C 1
ATOM 10985 O O . PRO B 1 489 ? -2.553 19.75 -15.922 1 95.5 489 PRO B O 1
ATOM 10988 N N . ASN B 1 490 ? -1.997 19.562 -18.078 1 96.12 490 ASN B N 1
ATOM 10989 C CA . ASN B 1 490 ? -0.738 18.875 -17.781 1 96.12 490 ASN B CA 1
ATOM 10990 C C . ASN B 1 490 ? 0.34 19.859 -17.328 1 96.12 490 ASN B C 1
ATOM 10992 O O . ASN B 1 490 ? 1.379 19.453 -16.812 1 96.12 490 ASN B O 1
ATOM 10996 N N . ILE B 1 491 ? 0.114 21.109 -17.594 1 98.19 491 ILE B N 1
ATOM 10997 C CA . ILE B 1 491 ? 1.074 22.125 -17.188 1 98.19 491 ILE B CA 1
ATOM 10998 C C . ILE B 1 491 ? 0.701 22.672 -15.812 1 98.19 491 ILE B C 1
ATOM 11000 O O . ILE B 1 491 ? -0.295 23.391 -15.672 1 98.19 491 ILE B O 1
ATOM 11004 N N . ILE B 1 492 ? 1.521 22.375 -14.836 1 98.5 492 ILE B N 1
ATOM 11005 C CA . ILE B 1 492 ? 1.266 22.719 -13.438 1 98.5 492 ILE B CA 1
ATOM 11006 C C . ILE B 1 492 ? 2.441 23.516 -12.883 1 98.5 492 ILE B C 1
ATOM 11008 O O . ILE B 1 492 ? 3.6 23.125 -13.047 1 98.5 492 ILE B O 1
ATOM 11012 N N . ILE B 1 493 ? 2.197 24.625 -12.297 1 98.62 493 ILE B N 1
ATOM 11013 C CA . ILE B 1 493 ? 3.207 25.391 -11.57 1 98.62 493 ILE B CA 1
ATOM 11014 C C . ILE B 1 493 ? 3.004 25.203 -10.07 1 98.62 493 ILE B C 1
ATOM 11016 O O . ILE B 1 493 ? 1.924 25.484 -9.547 1 98.62 493 ILE B O 1
ATOM 11020 N N . THR B 1 494 ? 3.979 24.703 -9.383 1 98.44 494 THR B N 1
ATOM 11021 C CA . THR B 1 494 ? 3.896 24.5 -7.941 1 98.44 494 THR B CA 1
ATOM 11022 C C . THR B 1 494 ? 5.281 24.562 -7.305 1 98.44 494 THR B C 1
ATOM 11024 O O . THR B 1 494 ? 6.273 24.812 -7.992 1 98.44 494 THR B O 1
ATOM 11027 N N . GLY B 1 495 ? 5.301 24.484 -6 1 96.69 495 GLY B N 1
ATOM 11028 C CA . GLY B 1 495 ? 6.594 24.641 -5.355 1 96.69 495 GLY B CA 1
ATOM 11029 C C . GLY B 1 495 ? 6.59 24.219 -3.898 1 96.69 495 GLY B C 1
ATOM 11030 O O . GLY B 1 495 ? 5.684 23.516 -3.455 1 96.69 495 GLY B O 1
ATOM 11031 N N . SER B 1 496 ? 7.695 24.547 -3.225 1 96.38 496 SER B N 1
ATOM 11032 C CA . SER B 1 496 ? 7.953 24.25 -1.819 1 96.38 496 SER B CA 1
ATOM 11033 C C . SER B 1 496 ? 8.43 25.484 -1.073 1 96.38 496 SER B C 1
ATOM 11035 O O . SER B 1 496 ? 8.273 26.609 -1.557 1 96.38 496 SER B O 1
ATOM 11037 N N . GLN B 1 497 ? 8.891 25.312 0.102 1 93.69 497 GLN B N 1
ATOM 11038 C CA . GLN B 1 497 ? 9.148 26.391 1.038 1 93.69 497 GLN B CA 1
ATOM 11039 C C . GLN B 1 497 ? 10.18 27.375 0.473 1 93.69 497 GLN B C 1
ATOM 11041 O O . GLN B 1 497 ? 11.07 26.984 -0.283 1 93.69 497 GLN B O 1
ATOM 11046 N N . PHE B 1 498 ? 10.07 28.656 0.734 1 93.25 498 PHE B N 1
ATOM 11047 C CA . PHE B 1 498 ? 10.992 29.75 0.505 1 93.25 498 PHE B CA 1
ATOM 11048 C C . PHE B 1 498 ? 11.203 29.984 -0.986 1 93.25 498 PHE B C 1
ATOM 11050 O O . PHE B 1 498 ? 12.328 30.203 -1.433 1 93.25 498 PHE B O 1
ATOM 11057 N N . GLY B 1 499 ? 10.203 29.828 -1.732 1 95.19 499 GLY B N 1
ATOM 11058 C CA . GLY B 1 499 ? 10.195 30.297 -3.111 1 95.19 499 GLY B CA 1
ATOM 11059 C C . GLY B 1 499 ? 10.719 29.266 -4.09 1 95.19 499 GLY B C 1
ATOM 11060 O O . GLY B 1 499 ? 10.906 29.562 -5.273 1 95.19 499 GLY B O 1
ATOM 11061 N N . TYR B 1 500 ? 10.938 28.062 -3.67 1 96.38 500 TYR B N 1
ATOM 11062 C CA . TYR B 1 500 ? 11.312 27.031 -4.625 1 96.38 500 TYR B CA 1
ATOM 11063 C C . TYR B 1 500 ? 10.117 26.609 -5.469 1 96.38 500 TYR B C 1
ATOM 11065 O O . TYR B 1 500 ? 9.227 25.906 -4.984 1 96.38 500 TYR B O 1
ATOM 11073 N N . TYR B 1 501 ? 10.125 27 -6.754 1 97.94 501 TYR B N 1
ATOM 11074 C CA . TYR B 1 501 ? 9.008 26.656 -7.621 1 97.94 501 TYR B CA 1
ATOM 11075 C C . TYR B 1 501 ? 9.5 26.031 -8.922 1 97.94 501 TYR B C 1
ATOM 11077 O O . TYR B 1 501 ? 10.625 26.266 -9.344 1 97.94 501 TYR B O 1
ATOM 11085 N N . GLN B 1 502 ? 8.641 25.203 -9.445 1 98.44 502 GLN B N 1
ATOM 11086 C CA . GLN B 1 502 ? 8.891 24.531 -10.711 1 98.44 502 GLN B CA 1
ATOM 11087 C C . GLN B 1 502 ? 7.641 24.516 -11.594 1 98.44 502 GLN B C 1
ATOM 11089 O O . GLN B 1 502 ? 6.523 24.672 -11.086 1 98.44 502 GLN B O 1
ATOM 11094 N N . ARG B 1 503 ? 7.809 24.453 -12.852 1 98.62 503 ARG B N 1
ATOM 11095 C CA . ARG B 1 503 ? 6.773 24.125 -13.828 1 98.62 503 ARG B CA 1
ATOM 11096 C C . ARG B 1 503 ? 6.859 22.672 -14.242 1 98.62 503 ARG B C 1
ATOM 11098 O O . ARG B 1 503 ? 7.914 22.203 -14.688 1 98.62 503 ARG B O 1
ATOM 11105 N N . ILE B 1 504 ? 5.82 21.969 -14.016 1 98.12 504 ILE B N 1
ATOM 11106 C CA . ILE B 1 504 ? 5.758 20.547 -14.312 1 98.12 504 ILE B CA 1
ATOM 11107 C C . ILE B 1 504 ? 4.953 20.312 -15.586 1 98.12 504 ILE B C 1
ATOM 11109 O O . ILE B 1 504 ? 3.865 20.859 -15.75 1 98.12 504 ILE B O 1
ATOM 11113 N N . ASP B 1 505 ? 5.484 19.625 -16.531 1 97.31 505 ASP B N 1
ATOM 11114 C CA . ASP B 1 505 ? 4.766 19.047 -17.672 1 97.31 505 ASP B CA 1
ATOM 11115 C C . ASP B 1 505 ? 4.512 17.547 -17.453 1 97.31 505 ASP B C 1
ATOM 11117 O O . ASP B 1 505 ? 5.383 16.719 -17.734 1 97.31 505 ASP B O 1
ATOM 11121 N N . ARG B 1 506 ? 3.365 17.203 -17.016 1 94.5 506 ARG B N 1
ATOM 11122 C CA . ARG B 1 506 ? 3.053 15.828 -16.656 1 94.5 506 ARG B CA 1
ATOM 11123 C C . ARG B 1 506 ? 3.072 14.914 -17.875 1 94.5 506 ARG B C 1
ATOM 11125 O O . ARG B 1 506 ? 3.43 13.742 -17.766 1 94.5 506 ARG B O 1
ATOM 11132 N N . ALA B 1 507 ? 2.586 15.414 -18.969 1 90.44 507 ALA B N 1
ATOM 11133 C CA . ALA B 1 507 ? 2.537 14.602 -20.188 1 90.44 507 ALA B CA 1
ATOM 11134 C C . ALA B 1 507 ? 3.938 14.18 -20.625 1 90.44 507 ALA B C 1
ATOM 11136 O O . ALA B 1 507 ? 4.121 13.086 -21.172 1 90.44 507 ALA B O 1
ATOM 11137 N N . LYS B 1 508 ? 4.926 15.016 -20.328 1 90.88 508 LYS B N 1
ATOM 11138 C CA . LYS B 1 508 ? 6.297 14.734 -20.75 1 90.88 508 LYS B CA 1
ATOM 11139 C C . LYS B 1 508 ? 7.137 14.242 -19.578 1 90.88 508 LYS B C 1
ATOM 11141 O O . LYS B 1 508 ? 8.32 13.945 -19.734 1 90.88 508 LYS B O 1
ATOM 11146 N N . ASN B 1 509 ? 6.469 14.227 -18.391 1 89.5 509 ASN B N 1
ATOM 11147 C CA . ASN B 1 509 ? 7.195 13.875 -17.188 1 89.5 509 ASN B CA 1
ATOM 11148 C C . ASN B 1 509 ? 8.445 14.734 -17.016 1 89.5 509 ASN B C 1
ATOM 11150 O O . ASN B 1 509 ? 9.539 14.211 -16.828 1 89.5 509 ASN B O 1
ATOM 11154 N N . LYS B 1 510 ? 8.32 16.016 -17.188 1 94.81 510 LYS B N 1
ATOM 11155 C CA . LYS B 1 510 ? 9.414 16.969 -17.094 1 94.81 510 LYS B CA 1
ATOM 11156 C C . LYS B 1 510 ? 9.07 18.109 -16.125 1 94.81 510 LYS B C 1
ATOM 11158 O O . LYS B 1 510 ? 7.91 18.516 -16.031 1 94.81 510 LYS B O 1
ATOM 11163 N N . SER B 1 511 ? 10.031 18.531 -15.359 1 97 511 SER B N 1
ATOM 11164 C CA . SER B 1 511 ? 9.906 19.672 -14.461 1 97 511 SER B CA 1
ATOM 11165 C C . SER B 1 511 ? 11.078 20.625 -14.625 1 97 511 SER B C 1
ATOM 11167 O O . SER B 1 511 ? 12.219 20.203 -14.82 1 97 511 SER B O 1
ATOM 11169 N N . VAL B 1 512 ? 10.875 21.875 -14.656 1 97.5 512 VAL B N 1
ATOM 11170 C CA . VAL B 1 512 ? 11.906 22.906 -14.766 1 97.5 512 VAL B CA 1
ATOM 11171 C C . VAL B 1 512 ? 11.773 23.891 -13.602 1 97.5 512 VAL B C 1
ATOM 11173 O O . VAL B 1 512 ? 10.672 24.328 -13.273 1 97.5 512 VAL B O 1
ATOM 11176 N N . SER B 1 513 ? 12.867 24.156 -12.883 1 97.5 513 SER B N 1
ATOM 11177 C CA . SER B 1 513 ? 12.859 25.203 -11.859 1 97.5 513 SER B CA 1
ATOM 11178 C C . SER B 1 513 ? 12.609 26.578 -12.461 1 97.5 513 SER B C 1
ATOM 11180 O O . SER B 1 513 ? 13.219 26.938 -13.469 1 97.5 513 SER B O 1
ATOM 11182 N N . ILE B 1 514 ? 11.805 27.391 -11.805 1 98.12 514 ILE B N 1
ATOM 11183 C CA . ILE B 1 514 ? 11.461 28.656 -12.43 1 98.12 514 ILE B CA 1
ATOM 11184 C C . ILE B 1 514 ? 11.602 29.797 -11.414 1 98.12 514 ILE B C 1
ATOM 11186 O O . ILE B 1 514 ? 11.156 30.922 -11.664 1 98.12 514 ILE B O 1
ATOM 11190 N N . THR B 1 515 ? 12.117 29.562 -10.281 1 97.12 515 THR B N 1
ATOM 11191 C CA . THR B 1 515 ? 12.266 30.625 -9.281 1 97.12 515 THR B CA 1
ATOM 11192 C C . THR B 1 515 ? 13.141 31.75 -9.805 1 97.12 515 THR B C 1
ATOM 11194 O O . THR B 1 515 ? 14.25 31.516 -10.289 1 97.12 515 THR B O 1
ATOM 11197 N N . PRO B 1 516 ? 12.656 33 -9.711 1 96.75 516 PRO B N 1
ATOM 11198 C CA . PRO B 1 516 ? 13.508 34.125 -10.133 1 96.75 516 PRO B CA 1
ATOM 11199 C C . PRO B 1 516 ? 14.766 34.25 -9.281 1 96.75 516 PRO B C 1
ATOM 11201 O O . PRO B 1 516 ? 14.719 34.062 -8.062 1 96.75 516 PRO B O 1
ATOM 11204 N N . LYS B 1 517 ? 15.844 34.656 -9.898 1 93.12 517 LYS B N 1
ATOM 11205 C CA . LYS B 1 517 ? 17.125 34.844 -9.219 1 93.12 517 LYS B CA 1
ATOM 11206 C C . LYS B 1 517 ? 17.672 36.25 -9.438 1 93.12 517 LYS B C 1
ATOM 11208 O O . LYS B 1 517 ? 17.516 36.812 -10.523 1 93.12 517 LYS B O 1
ATOM 11213 N N . PRO B 1 518 ? 18.156 36.75 -8.375 1 91.38 518 PRO B N 1
ATOM 11214 C CA . PRO B 1 518 ? 18.797 38.062 -8.57 1 91.38 518 PRO B CA 1
ATOM 11215 C C . PRO B 1 518 ? 20.094 37.969 -9.391 1 91.38 518 PRO B C 1
ATOM 11217 O O . PRO B 1 518 ? 20.688 36.906 -9.484 1 91.38 518 PRO B O 1
ATOM 11220 N N . ASN B 1 519 ? 20.375 39.125 -9.977 1 85 519 ASN B N 1
ATOM 11221 C CA . ASN B 1 519 ? 21.688 39.188 -10.609 1 85 519 ASN B CA 1
ATOM 11222 C C . ASN B 1 519 ? 22.812 39.062 -9.586 1 85 519 ASN B C 1
ATOM 11224 O O . ASN B 1 519 ? 22.594 39.281 -8.391 1 85 519 ASN B O 1
ATOM 11228 N N . LYS B 1 520 ? 24.047 38.625 -9.977 1 77 520 LYS B N 1
ATOM 11229 C CA . LYS B 1 520 ? 25.188 38.312 -9.133 1 77 520 LYS B CA 1
ATOM 11230 C C . LYS B 1 520 ? 25.516 39.469 -8.195 1 77 520 LYS B C 1
ATOM 11232 O O . LYS B 1 520 ? 26.016 39.281 -7.09 1 77 520 LYS B O 1
ATOM 11237 N N . GLU B 1 521 ? 25.219 40.719 -8.539 1 81.62 521 GLU B N 1
ATOM 11238 C CA . GLU B 1 521 ? 25.594 41.875 -7.746 1 81.62 521 GLU B CA 1
ATOM 11239 C C . GLU B 1 521 ? 24.438 42.344 -6.863 1 81.62 521 GLU B C 1
ATOM 11241 O O . GLU B 1 521 ? 24.609 43.188 -5.992 1 81.62 521 GLU B O 1
ATOM 11246 N N . GLU B 1 522 ? 23.281 41.719 -6.965 1 84.38 522 GLU B N 1
ATOM 11247 C CA . GLU B 1 522 ? 22.094 42.125 -6.238 1 84.38 522 GLU B CA 1
ATOM 11248 C C . GLU B 1 522 ? 21.891 41.281 -4.977 1 84.38 522 GLU B C 1
ATOM 11250 O O . GLU B 1 522 ? 22.344 40.156 -4.902 1 84.38 522 GLU B O 1
ATOM 11255 N N . LYS B 1 523 ? 21.281 41.906 -3.984 1 87.06 523 LYS B N 1
ATOM 11256 C CA . LYS B 1 523 ? 20.891 41.188 -2.775 1 87.06 523 LYS B CA 1
ATOM 11257 C C . LYS B 1 523 ? 19.875 40.094 -3.09 1 87.06 523 LYS B C 1
ATOM 11259 O O . LYS B 1 523 ? 19.047 40.25 -3.992 1 87.06 523 LYS B O 1
ATOM 11264 N N . PRO B 1 524 ? 20 39.062 -2.293 1 91.06 524 PRO B N 1
ATOM 11265 C CA . PRO B 1 524 ? 19.016 38 -2.48 1 91.06 524 PRO B CA 1
ATOM 11266 C C . PRO B 1 524 ? 17.578 38.469 -2.238 1 91.06 524 PRO B C 1
ATOM 11268 O O . PRO B 1 524 ? 17.344 39.281 -1.332 1 91.06 524 PRO B O 1
ATOM 11271 N N . TYR B 1 525 ? 16.641 38.031 -3.061 1 95.56 525 TYR B N 1
ATOM 11272 C CA . TYR B 1 525 ? 15.219 38.281 -2.83 1 95.56 525 TYR B CA 1
ATOM 11273 C C . TYR B 1 525 ? 14.742 37.594 -1.564 1 95.56 525 TYR B C 1
ATOM 11275 O O . TYR B 1 525 ? 15.281 36.531 -1.184 1 95.56 525 TYR B O 1
ATOM 11283 N N . ARG B 1 526 ? 13.836 38.188 -0.838 1 96.44 526 ARG B N 1
ATOM 11284 C CA . ARG B 1 526 ? 13.227 37.562 0.332 1 96.44 526 ARG B CA 1
ATOM 11285 C C . ARG B 1 526 ? 11.922 36.875 -0.033 1 96.44 526 ARG B C 1
ATOM 11287 O O . ARG B 1 526 ? 10.953 37.531 -0.417 1 96.44 526 ARG B O 1
ATOM 11294 N N . PHE B 1 527 ? 11.938 35.562 0.09 1 96.94 527 PHE B N 1
ATOM 11295 C CA . PHE B 1 527 ? 10.742 34.781 -0.185 1 96.94 527 PHE B CA 1
ATOM 11296 C C . PHE B 1 527 ? 10.117 34.281 1.11 1 96.94 527 PHE B C 1
ATOM 11298 O O . PHE B 1 527 ? 10.82 33.812 2.004 1 96.94 527 PHE B O 1
ATOM 11305 N N . ASN B 1 528 ? 8.797 34.469 1.204 1 96.25 528 ASN B N 1
ATOM 11306 C CA . ASN B 1 528 ? 8.086 33.906 2.346 1 96.25 528 ASN B CA 1
ATOM 11307 C C . ASN B 1 528 ? 8.156 32.375 2.363 1 96.25 528 ASN B C 1
ATOM 11309 O O . ASN B 1 528 ? 8.391 31.75 1.329 1 96.25 528 ASN B O 1
ATOM 11313 N N . TRP B 1 529 ? 7.992 31.781 3.623 1 94.44 529 TRP B N 1
ATOM 11314 C CA . TRP B 1 529 ? 7.867 30.344 3.709 1 94.44 529 TRP B CA 1
ATOM 11315 C C . TRP B 1 529 ? 6.816 29.828 2.729 1 94.44 529 TRP B C 1
ATOM 11317 O O . TRP B 1 529 ? 7.059 28.859 2.002 1 94.44 529 TRP B O 1
ATOM 11327 N N . GLN B 1 530 ? 5.645 30.438 2.672 1 95.81 530 GLN B N 1
ATOM 11328 C CA . GLN B 1 530 ? 4.609 30.188 1.672 1 95.81 530 GLN B CA 1
ATOM 11329 C C . GLN B 1 530 ? 4.59 31.297 0.621 1 95.81 530 GLN B C 1
ATOM 11331 O O . GLN B 1 530 ? 3.766 32.219 0.688 1 95.81 530 GLN B O 1
ATOM 11336 N N . THR B 1 531 ? 5.43 31.188 -0.378 1 97.94 531 THR B N 1
ATOM 11337 C CA . THR B 1 531 ? 5.543 32.188 -1.416 1 97.94 531 THR B CA 1
ATOM 11338 C C . THR B 1 531 ? 4.324 32.188 -2.33 1 97.94 531 THR B C 1
ATOM 11340 O O . THR B 1 531 ? 3.959 31.141 -2.869 1 97.94 531 THR B O 1
ATOM 11343 N N . PRO B 1 532 ? 3.713 33.312 -2.555 1 98.44 532 PRO B N 1
ATOM 11344 C CA . PRO B 1 532 ? 2.512 33.344 -3.393 1 98.44 532 PRO B CA 1
ATOM 11345 C C . PRO B 1 532 ? 2.834 33.375 -4.883 1 98.44 532 PRO B C 1
ATOM 11347 O O . PRO B 1 532 ? 3.797 34.031 -5.301 1 98.44 532 PRO B O 1
ATOM 11350 N N . ILE B 1 533 ? 2.084 32.688 -5.621 1 98.69 533 ILE B N 1
ATOM 11351 C CA . ILE B 1 533 ? 2.109 32.75 -7.078 1 98.69 533 ILE B CA 1
ATOM 11352 C C . ILE B 1 533 ? 0.691 32.938 -7.613 1 98.69 533 ILE B C 1
ATOM 11354 O O . ILE B 1 533 ? -0.284 32.656 -6.918 1 98.69 533 ILE B O 1
ATOM 11358 N N . LEU B 1 534 ? 0.604 33.469 -8.844 1 98.5 534 LEU B N 1
ATOM 11359 C CA . LEU B 1 534 ? -0.693 33.656 -9.477 1 98.5 534 LEU B CA 1
ATOM 11360 C C . LEU B 1 534 ? -0.568 33.625 -11 1 98.5 534 LEU B C 1
ATOM 11362 O O . LEU B 1 534 ? 0.184 34.375 -11.594 1 98.5 534 LEU B O 1
ATOM 11366 N N . LEU B 1 535 ? -1.194 32.688 -11.57 1 98 535 LEU B N 1
ATOM 11367 C CA . LEU B 1 535 ? -1.379 32.688 -13.016 1 98 535 LEU B CA 1
ATOM 11368 C C . LEU B 1 535 ? -2.48 33.656 -13.414 1 98 535 LEU B C 1
ATOM 11370 O O . LEU B 1 535 ? -3.609 33.562 -12.93 1 98 535 LEU B O 1
ATOM 11374 N N . SER B 1 536 ? -2.191 34.531 -14.359 1 98.12 536 SER B N 1
ATOM 11375 C CA . SER B 1 536 ? -3.139 35.562 -14.734 1 98.12 536 SER B CA 1
ATOM 11376 C C . SER B 1 536 ? -4.387 34.969 -15.383 1 98.12 536 SER B C 1
ATOM 11378 O O . SER B 1 536 ? -4.293 34.031 -16.172 1 98.12 536 SER B O 1
ATOM 11380 N N . SER B 1 537 ? -5.484 35.562 -14.977 1 95.31 537 SER B N 1
ATOM 11381 C CA . SER B 1 537 ? -6.73 35.125 -15.594 1 95.31 537 SER B CA 1
ATOM 11382 C C . SER B 1 537 ? -6.871 35.688 -17 1 95.31 537 SER B C 1
ATOM 11384 O O . SER B 1 537 ? -7.703 35.219 -17.781 1 95.31 537 SER B O 1
ATOM 11386 N N . HIS B 1 538 ? -6.082 36.656 -17.328 1 97 538 HIS B N 1
ATOM 11387 C CA . HIS B 1 538 ? -6.176 37.344 -18.625 1 97 538 HIS B CA 1
ATOM 11388 C C . HIS B 1 538 ? -5.359 36.625 -19.688 1 97 538 HIS B C 1
ATOM 11390 O O . HIS B 1 538 ? -5.711 36.656 -20.875 1 97 538 HIS B O 1
ATOM 11396 N N . ASN B 1 539 ? -4.281 36.125 -19.344 1 97.31 539 ASN B N 1
ATOM 11397 C CA . ASN B 1 539 ? -3.354 35.406 -20.203 1 97.31 539 ASN B CA 1
ATOM 11398 C C . ASN B 1 539 ? -2.537 34.375 -19.391 1 97.31 539 ASN B C 1
ATOM 11400 O O . ASN B 1 539 ? -1.717 34.781 -18.562 1 97.31 539 ASN B O 1
ATOM 11404 N N . GLN B 1 540 ? -2.705 33.156 -19.75 1 97.38 540 GLN B N 1
ATOM 11405 C CA . GLN B 1 540 ? -2.166 32.062 -18.922 1 97.38 540 GLN B CA 1
ATOM 11406 C C . GLN B 1 540 ? -0.663 31.906 -19.141 1 97.38 540 GLN B C 1
ATOM 11408 O O . GLN B 1 540 ? -0.027 31.062 -18.516 1 97.38 540 GLN B O 1
ATOM 11413 N N . ASP B 1 541 ? -0.043 32.656 -19.953 1 97.88 541 ASP B N 1
ATOM 11414 C CA . ASP B 1 541 ? 1.412 32.75 -20.047 1 97.88 541 ASP B CA 1
ATOM 11415 C C . ASP B 1 541 ? 1.981 33.656 -18.953 1 97.88 541 ASP B C 1
ATOM 11417 O O . ASP B 1 541 ? 3.172 33.562 -18.641 1 97.88 541 ASP B O 1
ATOM 11421 N N . ILE B 1 542 ? 1.152 34.562 -18.469 1 98.5 542 ILE B N 1
ATOM 11422 C CA . ILE B 1 542 ? 1.606 35.562 -17.484 1 98.5 542 ILE B CA 1
ATOM 11423 C C . ILE B 1 542 ? 1.561 34.938 -16.094 1 98.5 542 ILE B C 1
ATOM 11425 O O . ILE B 1 542 ? 0.498 34.531 -15.625 1 98.5 542 ILE B O 1
ATOM 11429 N N . LEU B 1 543 ? 2.699 34.844 -15.398 1 98.69 543 LEU B N 1
ATOM 11430 C CA . LEU B 1 543 ? 2.85 34.312 -14.039 1 98.69 543 LEU B CA 1
ATOM 11431 C C . LEU B 1 543 ? 3.424 35.406 -13.117 1 98.69 543 LEU B C 1
ATOM 11433 O O . LEU B 1 543 ? 4.418 36.031 -13.453 1 98.69 543 LEU B O 1
ATOM 11437 N N . TYR B 1 544 ? 2.74 35.656 -12.016 1 98.81 544 TYR B N 1
ATOM 11438 C CA . TYR B 1 544 ? 3.25 36.5 -10.961 1 98.81 544 TYR B CA 1
ATOM 11439 C C . TYR B 1 544 ? 3.811 35.688 -9.805 1 98.81 544 TYR B C 1
ATOM 11441 O O . TYR B 1 544 ? 3.273 34.656 -9.461 1 98.81 544 TYR B O 1
ATOM 11449 N N . MET B 1 545 ? 4.836 36.125 -9.188 1 98.81 545 MET B N 1
ATOM 11450 C CA . MET B 1 545 ? 5.43 35.562 -7.984 1 98.81 545 MET B CA 1
ATOM 11451 C C . MET B 1 545 ? 5.867 36.656 -7.016 1 98.81 545 MET B C 1
ATOM 11453 O O . MET B 1 545 ? 6.348 37.688 -7.434 1 98.81 545 MET B O 1
ATOM 11457 N N . GLY B 1 546 ? 5.672 36.375 -5.719 1 98.75 546 GLY B N 1
ATOM 11458 C CA . GLY B 1 546 ? 5.98 37.406 -4.738 1 98.75 546 GLY B CA 1
ATOM 11459 C C . GLY B 1 546 ? 7.227 37.094 -3.926 1 98.75 546 GLY B C 1
ATOM 11460 O O . GLY B 1 546 ? 7.344 36.031 -3.344 1 98.75 546 GLY B O 1
ATOM 11461 N N . SER B 1 547 ? 8.234 37.938 -3.92 1 98.12 547 SER B N 1
ATOM 11462 C CA . SER B 1 547 ? 9.297 38.062 -2.926 1 98.12 547 SER B CA 1
ATOM 11463 C C . SER B 1 547 ? 9.102 39.281 -2.057 1 98.12 547 SER B C 1
ATOM 11465 O O . SER B 1 547 ? 8.023 39.5 -1.498 1 98.12 547 SER B O 1
ATOM 11467 N N . ASN B 1 548 ? 10.117 40.094 -1.821 1 97.94 548 ASN B N 1
ATOM 11468 C CA . ASN B 1 548 ? 9.883 41.469 -1.347 1 97.94 548 ASN B CA 1
ATOM 11469 C C . ASN B 1 548 ? 9.43 42.375 -2.479 1 97.94 548 ASN B C 1
ATOM 11471 O O . ASN B 1 548 ? 8.922 43.469 -2.23 1 97.94 548 ASN B O 1
ATOM 11475 N N . PHE B 1 549 ? 9.594 41.781 -3.746 1 98.25 549 PHE B N 1
ATOM 11476 C CA . PHE B 1 549 ? 9.117 42.406 -4.977 1 98.25 549 PHE B CA 1
ATOM 11477 C C . PHE B 1 549 ? 8.016 41.562 -5.621 1 98.25 549 PHE B C 1
ATOM 11479 O O . PHE B 1 549 ? 7.863 40.406 -5.297 1 98.25 549 PHE B O 1
ATOM 11486 N N . LEU B 1 550 ? 7.23 42.25 -6.434 1 98.81 550 LEU B N 1
ATOM 11487 C CA . LEU B 1 550 ? 6.383 41.469 -7.344 1 98.81 550 LEU B CA 1
ATOM 11488 C C . LEU B 1 550 ? 7.113 41.188 -8.656 1 98.81 550 LEU B C 1
ATOM 11490 O O . LEU B 1 550 ? 7.559 42.125 -9.336 1 98.81 550 LEU B O 1
ATOM 11494 N N . HIS B 1 551 ? 7.25 39.906 -8.922 1 98.75 551 HIS B N 1
ATOM 11495 C CA . HIS B 1 551 ? 7.836 39.469 -10.188 1 98.75 551 HIS B CA 1
ATOM 11496 C C . HIS B 1 551 ? 6.758 39.094 -11.195 1 98.75 551 HIS B C 1
ATOM 11498 O O . HIS B 1 551 ? 5.73 38.5 -10.828 1 98.75 551 HIS B O 1
ATOM 11504 N N . ARG B 1 552 ? 7.02 39.406 -12.445 1 98.69 552 ARG B N 1
ATOM 11505 C CA . ARG B 1 552 ? 6.121 39 -13.523 1 98.69 552 ARG B CA 1
ATOM 11506 C C . ARG B 1 552 ? 6.875 38.281 -14.633 1 98.69 552 ARG B C 1
ATOM 11508 O O . ARG B 1 552 ? 7.965 38.688 -15.023 1 98.69 552 ARG B O 1
ATOM 11515 N N . SER B 1 553 ? 6.395 37.219 -14.977 1 98.56 553 SER B N 1
ATOM 11516 C CA . SER B 1 553 ? 6.855 36.5 -16.156 1 98.56 553 SER B CA 1
ATOM 11517 C C . SER B 1 553 ? 5.793 36.5 -17.25 1 98.56 553 SER B C 1
ATOM 11519 O O . SER B 1 553 ? 4.605 36.344 -16.969 1 98.56 553 SER B O 1
ATOM 11521 N N . MET B 1 554 ? 6.211 36.688 -18.547 1 97.75 554 MET B N 1
ATOM 11522 C CA . MET B 1 554 ? 5.301 36.656 -19.688 1 97.75 554 MET B CA 1
ATOM 11523 C C . MET B 1 554 ? 5.332 35.281 -20.359 1 97.75 554 MET B C 1
ATOM 11525 O O . MET B 1 554 ? 4.754 35.094 -21.438 1 97.75 554 MET B O 1
ATOM 11529 N N . ASN B 1 555 ? 6.105 34.344 -19.828 1 97.75 555 ASN B N 1
ATOM 11530 C CA . ASN B 1 555 ? 6.289 33.031 -20.422 1 97.75 555 ASN B CA 1
ATOM 11531 C C . ASN B 1 555 ? 6.332 31.953 -19.344 1 97.75 555 ASN B C 1
ATOM 11533 O O . ASN B 1 555 ? 7.223 31.094 -19.359 1 97.75 555 ASN B O 1
ATOM 11537 N N . GLN B 1 556 ? 5.477 32.031 -18.375 1 97.5 556 GLN B N 1
ATOM 11538 C CA . GLN B 1 556 ? 5.215 31.031 -17.328 1 97.5 556 GLN B CA 1
ATOM 11539 C C . GLN B 1 556 ? 6.488 30.688 -16.562 1 97.5 556 GLN B C 1
ATOM 11541 O O . GLN B 1 556 ? 6.75 29.531 -16.25 1 97.5 556 GLN B O 1
ATOM 11546 N N . GLY B 1 557 ? 7.328 31.672 -16.297 1 97.81 557 GLY B N 1
ATOM 11547 C CA . GLY B 1 557 ? 8.43 31.531 -15.352 1 97.81 557 GLY B CA 1
ATOM 11548 C C . GLY B 1 557 ? 9.766 31.328 -16.031 1 97.81 557 GLY B C 1
ATOM 11549 O O . GLY B 1 557 ? 10.797 31.219 -15.359 1 97.81 557 GLY B O 1
ATOM 11550 N N . ASP B 1 558 ? 9.875 31.312 -17.438 1 97.25 558 ASP B N 1
ATOM 11551 C CA . ASP B 1 558 ? 11.164 31.172 -18.109 1 97.25 558 ASP B CA 1
ATOM 11552 C C . ASP B 1 558 ? 12.055 32.375 -17.875 1 97.25 558 ASP B C 1
ATOM 11554 O O . ASP B 1 558 ? 13.266 32.25 -17.719 1 97.25 558 ASP B O 1
ATOM 11558 N N . THR B 1 559 ? 11.469 33.531 -18.016 1 97.38 559 THR B N 1
ATOM 11559 C CA . THR B 1 559 ? 12.148 34.812 -17.703 1 97.38 559 THR B CA 1
ATOM 11560 C C . THR B 1 559 ? 11.273 35.688 -16.812 1 97.38 559 THR B C 1
ATOM 11562 O O . THR B 1 559 ? 10.047 35.562 -16.812 1 97.38 559 THR B O 1
ATOM 11565 N N . TRP B 1 560 ? 11.938 36.531 -16.078 1 98.06 560 TRP B N 1
ATOM 11566 C CA . TRP B 1 560 ? 11.227 37.344 -15.086 1 98.06 560 TRP B CA 1
ATOM 11567 C C . TRP B 1 560 ? 11.625 38.812 -15.203 1 98.06 560 TRP B C 1
ATOM 11569 O O . TRP B 1 560 ? 12.742 39.125 -15.609 1 98.06 560 TRP B O 1
ATOM 11579 N N . GLU B 1 561 ? 10.727 39.656 -14.891 1 96.88 561 GLU B N 1
ATOM 11580 C CA . GLU B 1 561 ? 10.961 41.062 -14.656 1 96.88 561 GLU B CA 1
ATOM 11581 C C . GLU B 1 561 ? 10.375 41.531 -13.32 1 96.88 561 GLU B C 1
ATOM 11583 O O . GLU B 1 561 ? 9.336 41.031 -12.891 1 96.88 561 GLU B O 1
ATOM 11588 N N . ILE B 1 562 ? 11.047 42.406 -12.602 1 97.88 562 ILE B N 1
ATOM 11589 C CA . ILE B 1 562 ? 10.516 43.031 -11.391 1 97.88 562 ILE B CA 1
ATOM 11590 C C . ILE B 1 562 ? 9.609 44.188 -11.781 1 97.88 562 ILE B C 1
ATOM 11592 O O . ILE B 1 562 ? 10.023 45.094 -12.508 1 97.88 562 ILE B O 1
ATOM 11596 N N . VAL B 1 563 ? 8.391 44.188 -11.234 1 98.5 563 VAL B N 1
ATOM 11597 C CA . VAL B 1 563 ? 7.438 45.188 -11.656 1 98.5 563 VAL B CA 1
ATOM 11598 C C . VAL B 1 563 ? 7.004 46.031 -10.453 1 98.5 563 VAL B C 1
ATOM 11600 O O . VAL B 1 563 ? 5.879 46.531 -10.414 1 98.5 563 VAL B O 1
ATOM 11603 N N . SER B 1 564 ? 7.797 46.094 -9.477 1 98.69 564 SER B N 1
ATOM 11604 C CA . SER B 1 564 ? 7.48 46.875 -8.297 1 98.69 564 SER B CA 1
ATOM 11605 C C . SER B 1 564 ? 8.742 47.281 -7.543 1 98.69 564 SER B C 1
ATOM 11607 O O . SER B 1 564 ? 9.797 46.688 -7.719 1 98.69 564 SER B O 1
ATOM 11609 N N . PRO B 1 565 ? 8.672 48.375 -6.699 1 97.69 565 PRO B N 1
ATOM 11610 C CA . PRO B 1 565 ? 9.68 48.531 -5.645 1 97.69 565 PRO B CA 1
ATOM 11611 C C . PRO B 1 565 ? 9.523 47.5 -4.535 1 97.69 565 PRO B C 1
ATOM 11613 O O . PRO B 1 565 ? 8.758 46.531 -4.684 1 97.69 565 PRO B O 1
ATOM 11616 N N . ASP B 1 566 ? 10.367 47.594 -3.537 1 98.12 566 ASP B N 1
ATOM 11617 C CA . ASP B 1 566 ? 10.109 46.812 -2.338 1 98.12 566 ASP B CA 1
ATOM 11618 C C . ASP B 1 566 ? 8.766 47.156 -1.716 1 98.12 566 ASP B C 1
ATOM 11620 O O . ASP B 1 566 ? 8.555 48.281 -1.284 1 98.12 566 ASP B O 1
ATOM 11624 N N . LEU B 1 567 ? 7.844 46.219 -1.751 1 98.69 567 LEU B N 1
ATOM 11625 C CA . LEU B 1 567 ? 6.473 46.469 -1.326 1 98.69 567 LEU B CA 1
ATOM 11626 C C . LEU B 1 567 ? 6.285 46.125 0.146 1 98.69 567 LEU B C 1
ATOM 11628 O O . LEU B 1 567 ? 5.16 45.906 0.595 1 98.69 567 LEU B O 1
ATOM 11632 N N . THR B 1 568 ? 7.367 46.062 0.878 1 98.56 568 THR B N 1
ATOM 11633 C CA . THR B 1 568 ? 7.367 45.719 2.297 1 98.56 568 THR B CA 1
ATOM 11634 C C . THR B 1 568 ? 8.07 46.812 3.111 1 98.56 568 THR B C 1
ATOM 11636 O O . THR B 1 568 ? 8.477 47.844 2.566 1 98.56 568 THR B O 1
ATOM 11639 N N . LYS B 1 569 ? 8.164 46.594 4.457 1 97.25 569 LYS B N 1
ATOM 11640 C CA . LYS B 1 569 ? 8.891 47.531 5.328 1 97.25 569 LYS B CA 1
ATOM 11641 C C . LYS B 1 569 ? 10.375 47.188 5.375 1 97.25 569 LYS B C 1
ATOM 11643 O O . LYS B 1 569 ? 11.039 47.406 6.391 1 97.25 569 LYS B O 1
ATOM 11648 N N . LYS B 1 570 ? 10.836 46.469 4.383 1 94.06 570 LYS B N 1
ATOM 11649 C CA . LYS B 1 570 ? 12.227 46.062 4.207 1 94.06 570 LYS B CA 1
ATOM 11650 C C . LYS B 1 570 ? 12.57 44.906 5.156 1 94.06 570 LYS B C 1
ATOM 11652 O O . LYS B 1 570 ? 11.703 44.406 5.863 1 94.06 570 LYS B O 1
ATOM 11657 N N . ALA B 1 571 ? 13.836 44.5 5.02 1 91.31 571 ALA B N 1
ATOM 11658 C CA . ALA B 1 571 ? 14.305 43.344 5.777 1 91.31 571 ALA B CA 1
ATOM 11659 C C . ALA B 1 571 ? 14.375 43.656 7.27 1 91.31 571 ALA B C 1
ATOM 11661 O O . ALA B 1 571 ? 14.711 44.781 7.664 1 91.31 571 ALA B O 1
ATOM 11662 N N . LYS B 1 572 ? 13.953 42.719 7.996 1 92.06 572 LYS B N 1
ATOM 11663 C CA . LYS B 1 572 ? 14.109 42.781 9.445 1 92.06 572 LYS B CA 1
ATOM 11664 C C . LYS B 1 572 ? 15.188 41.812 9.922 1 92.06 572 LYS B C 1
ATOM 11666 O O . LYS B 1 572 ? 15.289 40.688 9.414 1 92.06 572 LYS B O 1
ATOM 11671 N N . GLU B 1 573 ? 16.031 42.281 10.852 1 90 573 GLU B N 1
ATOM 11672 C CA . GLU B 1 573 ? 17.094 41.438 11.352 1 90 573 GLU B CA 1
ATOM 11673 C C . GLU B 1 573 ? 16.531 40.219 12.094 1 90 573 GLU B C 1
ATOM 11675 O O . GLU B 1 573 ? 15.602 40.344 12.891 1 90 573 GLU B O 1
ATOM 11680 N N . GLY B 1 574 ? 16.953 39.031 11.828 1 91.44 574 GLY B N 1
ATOM 11681 C CA . GLY B 1 574 ? 16.547 37.781 12.406 1 91.44 574 GLY B CA 1
ATOM 11682 C C . GLY B 1 574 ? 16.984 36.562 11.586 1 91.44 574 GLY B C 1
ATOM 11683 O O . GLY B 1 574 ? 17.703 36.719 10.586 1 91.44 574 GLY B O 1
ATOM 11684 N N . ASN B 1 575 ? 16.656 35.375 12.008 1 89.69 575 ASN B N 1
ATOM 11685 C CA . ASN B 1 575 ? 17.078 34.156 11.32 1 89.69 575 ASN B CA 1
ATOM 11686 C C . ASN B 1 575 ? 15.922 33.531 10.531 1 89.69 575 ASN B C 1
ATOM 11688 O O . ASN B 1 575 ? 16.016 32.375 10.086 1 89.69 575 ASN B O 1
ATOM 11692 N N . ILE B 1 576 ? 14.781 34.25 10.383 1 90.88 576 ILE B N 1
ATOM 11693 C CA . ILE B 1 576 ? 13.648 33.844 9.555 1 90.88 576 ILE B CA 1
ATOM 11694 C C . ILE B 1 576 ? 13.328 34.938 8.539 1 90.88 576 ILE B C 1
ATOM 11696 O O . ILE B 1 576 ? 13.242 36.125 8.891 1 90.88 576 ILE B O 1
ATOM 11700 N N . THR B 1 577 ? 13.172 34.469 7.332 1 93 577 THR B N 1
ATOM 11701 C CA . THR B 1 577 ? 12.867 35.438 6.277 1 93 577 THR B CA 1
ATOM 11702 C C . THR B 1 577 ? 11.57 36.188 6.586 1 93 577 THR B C 1
ATOM 11704 O O . THR B 1 577 ? 10.562 35.562 6.934 1 93 577 THR B O 1
ATOM 11707 N N . PHE B 1 578 ? 11.562 37.531 6.566 1 95.5 578 PHE B N 1
ATOM 11708 C CA . PHE B 1 578 ? 10.445 38.406 6.871 1 95.5 578 PHE B CA 1
ATOM 11709 C C . PHE B 1 578 ? 10.477 39.656 5.992 1 95.5 578 PHE B C 1
ATOM 11711 O O . PHE B 1 578 ? 11.484 39.938 5.328 1 95.5 578 PHE B O 1
ATOM 11718 N N . GLY B 1 579 ? 9.391 40.375 5.926 1 97.38 579 GLY B N 1
ATOM 11719 C CA . GLY B 1 579 ? 9.281 41.438 4.945 1 97.38 579 GLY B CA 1
ATOM 11720 C C . GLY B 1 579 ? 9.117 40.938 3.525 1 97.38 579 GLY B C 1
ATOM 11721 O O . GLY B 1 579 ? 9.93 41.219 2.654 1 97.38 579 GLY B O 1
ATOM 11722 N N . THR B 1 580 ? 8.125 40.188 3.342 1 98.25 580 THR B N 1
ATOM 11723 C CA . THR B 1 580 ? 7.852 39.5 2.076 1 98.25 580 THR B CA 1
ATOM 11724 C C . THR B 1 580 ? 6.395 39.688 1.67 1 98.25 580 THR B C 1
ATOM 11726 O O . THR B 1 580 ? 5.531 39.906 2.521 1 98.25 580 THR B O 1
ATOM 11729 N N . ILE B 1 581 ? 6.113 39.594 0.353 1 98.69 581 ILE B N 1
ATOM 11730 C CA . ILE B 1 581 ? 4.746 39.5 -0.141 1 98.69 581 ILE B CA 1
ATOM 11731 C C . ILE B 1 581 ? 4.148 38.156 0.215 1 98.69 581 ILE B C 1
ATOM 11733 O O . ILE B 1 581 ? 4.793 37.125 0.028 1 98.69 581 ILE B O 1
ATOM 11737 N N . THR B 1 582 ? 2.938 38.188 0.762 1 98.25 582 THR B N 1
ATOM 11738 C CA . THR B 1 582 ? 2.307 36.938 1.198 1 98.25 582 THR B CA 1
ATOM 11739 C C . THR B 1 582 ? 1.081 36.625 0.345 1 98.25 582 THR B C 1
ATOM 11741 O O . THR B 1 582 ? 0.606 35.5 0.324 1 98.25 582 THR B O 1
ATOM 11744 N N . THR B 1 583 ? 0.497 37.531 -0.327 1 98.69 583 THR B N 1
ATOM 11745 C CA . THR B 1 583 ? -0.693 37.344 -1.151 1 98.69 583 THR B CA 1
ATOM 11746 C C . THR B 1 583 ? -0.676 38.281 -2.344 1 98.69 583 THR B C 1
ATOM 11748 O O . THR B 1 583 ? -0.16 39.406 -2.248 1 98.69 583 THR B O 1
ATOM 11751 N N . ILE B 1 584 ? -1.116 37.844 -3.512 1 98.81 584 ILE B N 1
ATOM 11752 C CA . ILE B 1 584 ? -1.251 38.562 -4.77 1 98.81 584 ILE B CA 1
ATOM 11753 C C . ILE B 1 584 ? -2.676 38.406 -5.297 1 98.81 584 ILE B C 1
ATOM 11755 O O . ILE B 1 584 ? -3.254 37.312 -5.254 1 98.81 584 ILE B O 1
ATOM 11759 N N . SER B 1 585 ? -3.238 39.5 -5.727 1 98.75 585 SER B N 1
ATOM 11760 C CA . SER B 1 585 ? -4.523 39.438 -6.414 1 98.75 585 SER B CA 1
ATOM 11761 C C . SER B 1 585 ? -4.516 40.312 -7.668 1 98.75 585 SER B C 1
ATOM 11763 O O . SER B 1 585 ? -3.977 41.406 -7.66 1 98.75 585 SER B O 1
ATOM 11765 N N . GLU B 1 586 ? -4.98 39.75 -8.703 1 98.56 586 GLU B N 1
ATOM 11766 C CA . GLU B 1 586 ? -5.227 40.469 -9.953 1 98.56 586 GLU B CA 1
ATOM 11767 C C . GLU B 1 586 ? -6.719 40.594 -10.242 1 98.56 586 GLU B C 1
ATOM 11769 O O . GLU B 1 586 ? -7.441 39.594 -10.18 1 98.56 586 GLU B O 1
ATOM 11774 N N . SER B 1 587 ? -7.137 41.844 -10.57 1 98.38 587 SER B N 1
ATOM 11775 C CA . SER B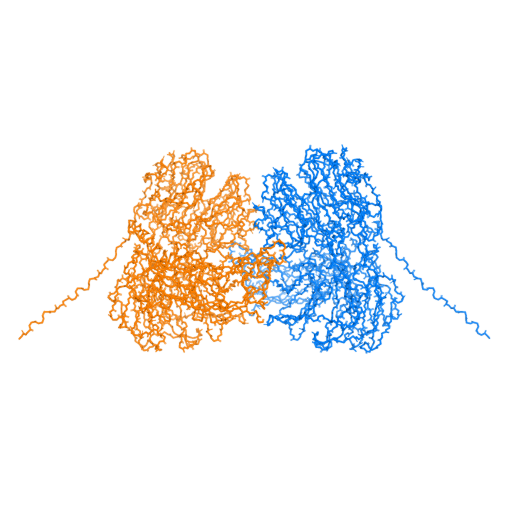 1 587 ? -8.539 42 -10.945 1 98.38 587 SER B CA 1
ATOM 11776 C C . SER B 1 587 ? -8.867 41.188 -12.195 1 98.38 587 SER B C 1
ATOM 11778 O O . SER B 1 587 ? -8.133 41.25 -13.18 1 98.38 587 SER B O 1
ATOM 11780 N N . LYS B 1 588 ? -9.938 40.5 -12.094 1 97.06 588 LYS B N 1
ATOM 11781 C CA . LYS B 1 588 ? -10.391 39.781 -13.281 1 97.06 588 LYS B CA 1
ATOM 11782 C C . LYS B 1 588 ? -11.062 40.719 -14.273 1 97.06 588 LYS B C 1
ATOM 11784 O O . LYS B 1 588 ? -11.258 40.375 -15.438 1 97.06 588 LYS B O 1
ATOM 11789 N N . LEU B 1 589 ? -11.312 41.906 -13.883 1 97.44 589 LEU B N 1
ATOM 11790 C CA . LEU B 1 589 ? -12.086 42.875 -14.664 1 97.44 589 LEU B CA 1
ATOM 11791 C C . LEU B 1 589 ? -11.172 43.812 -15.422 1 97.44 589 LEU B C 1
ATOM 11793 O O . LEU B 1 589 ? -11.594 44.469 -16.391 1 97.44 589 LEU B O 1
ATOM 11797 N N . GLN B 1 590 ? -9.992 43.938 -14.953 1 97.25 590 GLN B N 1
ATOM 11798 C CA . GLN B 1 590 ? -9.047 44.844 -15.586 1 97.25 590 GLN B CA 1
ATOM 11799 C C . GLN B 1 590 ? -7.617 44.312 -15.492 1 97.25 590 GLN B C 1
ATOM 11801 O O . GLN B 1 590 ? -7.055 44.219 -14.398 1 97.25 590 GLN B O 1
ATOM 11806 N N . PHE B 1 591 ? -7.023 44.031 -16.656 1 96.94 591 PHE B N 1
ATOM 11807 C CA . PHE B 1 591 ? -5.613 43.688 -16.688 1 96.94 591 PHE B CA 1
ATOM 11808 C C . PHE B 1 591 ? -4.75 44.812 -16.156 1 96.94 591 PHE B C 1
ATOM 11810 O O . PHE B 1 591 ? -4.938 45.969 -16.516 1 96.94 591 PHE B O 1
ATOM 11817 N N . GLY B 1 592 ? -3.84 44.469 -15.297 1 96.12 592 GLY B N 1
ATOM 11818 C CA . GLY B 1 592 ? -2.922 45.438 -14.766 1 96.12 592 GLY B CA 1
ATOM 11819 C C . GLY B 1 592 ? -3.369 46.031 -13.438 1 96.12 592 GLY B C 1
ATOM 11820 O O . GLY B 1 592 ? -2.602 46.719 -12.766 1 96.12 592 GLY B O 1
ATOM 11821 N N . LEU B 1 593 ? -4.648 45.875 -13.07 1 98.5 593 LEU B N 1
ATOM 11822 C CA . LEU B 1 593 ? -5.07 46.219 -11.719 1 98.5 593 LEU B CA 1
ATOM 11823 C C . LEU B 1 593 ? -4.641 45.125 -10.727 1 98.5 593 LEU B C 1
ATOM 11825 O O . LEU B 1 593 ? -5.223 44.031 -10.703 1 98.5 593 LEU B O 1
ATOM 11829 N N . LEU B 1 594 ? -3.604 45.438 -9.914 1 98.69 594 LEU B N 1
ATOM 11830 C CA . LEU B 1 594 ? -2.928 44.469 -9.055 1 98.69 594 LEU B CA 1
ATOM 11831 C C . LEU B 1 594 ? -2.961 44.906 -7.598 1 98.69 594 LEU B C 1
ATOM 11833 O O . LEU B 1 594 ? -2.887 46.094 -7.309 1 98.69 594 LEU B O 1
ATOM 11837 N N . TYR B 1 595 ? -3.119 43.969 -6.727 1 98.88 595 TYR B N 1
ATOM 11838 C CA . TYR B 1 595 ? -2.986 44.156 -5.285 1 98.88 595 TYR B CA 1
ATOM 11839 C C . TYR B 1 595 ? -1.966 43.188 -4.695 1 98.88 595 TYR B C 1
ATOM 11841 O O . TYR B 1 595 ? -1.877 42.031 -5.117 1 98.88 595 TYR B O 1
ATOM 11849 N N . THR B 1 596 ? -1.183 43.625 -3.74 1 98.88 596 THR B N 1
ATOM 11850 C CA . THR B 1 596 ? -0.313 42.75 -2.957 1 98.88 596 THR B CA 1
ATOM 11851 C C . THR B 1 596 ? -0.494 43 -1.464 1 98.88 596 THR B C 1
ATOM 11853 O O . THR B 1 596 ? -0.901 44.094 -1.062 1 98.88 596 THR B O 1
ATOM 11856 N N . GLY B 1 597 ? -0.37 41.969 -0.677 1 98.81 597 GLY B N 1
ATOM 11857 C CA . GLY B 1 597 ? -0.247 42.031 0.771 1 98.81 597 GLY B CA 1
ATOM 11858 C C . GLY B 1 597 ? 1.043 41.438 1.29 1 98.81 597 GLY B C 1
ATOM 11859 O O . GLY B 1 597 ? 1.607 40.531 0.665 1 98.81 597 GLY B O 1
ATOM 11860 N N . SER B 1 598 ? 1.528 41.938 2.426 1 98.75 598 SER B N 1
ATOM 11861 C CA . SER B 1 598 ? 2.814 41.469 2.932 1 98.75 598 SER B CA 1
ATOM 11862 C C . SER B 1 598 ? 2.693 40.969 4.363 1 98.75 598 SER B C 1
ATOM 11864 O O . SER B 1 598 ? 1.672 41.188 5.02 1 98.75 598 SER B O 1
ATOM 11866 N N . ASP B 1 599 ? 3.775 40.281 4.871 1 98.19 599 ASP B N 1
ATOM 11867 C CA . ASP B 1 599 ? 3.781 39.688 6.203 1 98.19 599 ASP B CA 1
ATOM 11868 C C . ASP B 1 599 ? 4.078 40.75 7.27 1 98.19 599 ASP B C 1
ATOM 11870 O O . ASP B 1 599 ? 3.92 40.5 8.469 1 98.19 599 ASP B O 1
ATOM 11874 N N . ASP B 1 600 ? 4.43 41.969 6.836 1 97.81 600 ASP B N 1
ATOM 11875 C CA . ASP B 1 600 ? 4.66 43.031 7.785 1 97.81 600 ASP B CA 1
ATOM 11876 C C . ASP B 1 600 ? 3.529 44.062 7.734 1 97.81 600 ASP B C 1
ATOM 11878 O O . ASP B 1 600 ? 3.658 45.188 8.266 1 97.81 600 ASP B O 1
ATOM 11882 N N . GLY B 1 601 ? 2.418 43.75 7.012 1 97.94 601 GLY B N 1
ATOM 11883 C CA . GLY B 1 601 ? 1.158 44.469 7.219 1 97.94 601 GLY B CA 1
ATOM 11884 C C . GLY B 1 601 ? 0.87 45.5 6.152 1 97.94 601 GLY B C 1
ATOM 11885 O O . GLY B 1 601 ? -0.027 46.344 6.316 1 97.94 601 GLY B O 1
ATOM 11886 N N . LEU B 1 602 ? 1.595 45.5 5.055 1 98.69 602 LEU B N 1
ATOM 11887 C CA . LEU B 1 602 ? 1.349 46.5 4.012 1 98.69 602 LEU B CA 1
ATOM 11888 C C . LEU B 1 602 ? 0.479 45.906 2.902 1 98.69 602 LEU B C 1
ATOM 11890 O O . LEU B 1 602 ? 0.601 44.719 2.57 1 98.69 602 LEU B O 1
ATOM 11894 N N . ILE B 1 603 ? -0.412 46.719 2.396 1 98.88 603 ILE B N 1
ATOM 11895 C CA . ILE B 1 603 ? -1.182 46.438 1.19 1 98.88 603 ILE B CA 1
ATOM 11896 C C . ILE B 1 603 ? -0.943 47.531 0.154 1 98.88 603 ILE B C 1
ATOM 11898 O O . ILE B 1 603 ? -1.012 48.719 0.472 1 98.88 603 ILE B O 1
ATOM 11902 N N . HIS B 1 604 ? -0.619 47.125 -1.067 1 98.88 604 HIS B N 1
ATOM 11903 C CA . HIS B 1 604 ? -0.39 48.062 -2.162 1 98.88 604 HIS B CA 1
ATOM 11904 C C . HIS B 1 604 ? -1.296 47.781 -3.35 1 98.88 604 HIS B C 1
ATOM 11906 O O . HIS B 1 604 ? -1.739 46.625 -3.518 1 98.88 604 HIS B O 1
ATOM 11912 N N . ILE B 1 605 ? -1.609 48.781 -4.094 1 98.88 605 ILE B N 1
ATOM 11913 C CA . ILE B 1 605 ? -2.385 48.688 -5.324 1 98.88 605 ILE B CA 1
ATOM 11914 C C . ILE B 1 605 ? -1.595 49.281 -6.492 1 98.88 605 ILE B C 1
ATOM 11916 O O . ILE B 1 605 ? -0.864 50.25 -6.32 1 98.88 605 ILE B O 1
ATOM 11920 N N . SER B 1 606 ? -1.582 48.625 -7.59 1 98.81 606 SER B N 1
ATOM 11921 C CA . SER B 1 606 ? -1.18 49.188 -8.875 1 98.81 606 SER B CA 1
ATOM 11922 C C . SER B 1 606 ? -2.328 49.156 -9.883 1 98.81 606 SER B C 1
ATOM 11924 O O . SER B 1 606 ? -2.949 48.094 -10.078 1 98.81 606 SER B O 1
ATOM 11926 N N . LYS B 1 607 ? -2.59 50.281 -10.508 1 97.81 607 LYS B N 1
ATOM 11927 C CA . LYS B 1 607 ? -3.664 50.344 -11.5 1 97.81 607 LYS B CA 1
ATOM 11928 C C . LYS B 1 607 ? -3.107 50.312 -12.914 1 97.81 607 LYS B C 1
ATOM 11930 O O . LYS B 1 607 ? -3.861 50.406 -13.883 1 97.81 607 LYS B O 1
ATOM 11935 N N . ASP B 1 608 ? -1.763 50.25 -13.078 1 96.88 608 ASP B N 1
ATOM 11936 C CA . ASP B 1 608 ? -1.13 50.406 -14.383 1 96.88 608 ASP B CA 1
ATOM 11937 C C . ASP B 1 608 ? -0.148 49.281 -14.664 1 96.88 608 ASP B C 1
ATOM 11939 O O . ASP B 1 608 ? 0.923 49.5 -15.234 1 96.88 608 ASP B O 1
ATOM 11943 N N . GLY B 1 609 ? -0.434 48.188 -14.164 1 95.81 609 GLY B N 1
ATOM 11944 C CA . GLY B 1 609 ? 0.344 47 -14.477 1 95.81 609 GLY B CA 1
ATOM 11945 C C . GLY B 1 609 ? 1.672 46.938 -13.75 1 95.81 609 GLY B C 1
ATOM 11946 O O . GLY B 1 609 ? 2.621 46.312 -14.219 1 95.81 609 GLY B O 1
ATOM 11947 N N . GLY B 1 610 ? 1.811 47.594 -12.656 1 97.69 610 GLY B N 1
ATOM 11948 C CA . GLY B 1 610 ? 3.012 47.531 -11.844 1 97.69 610 GLY B CA 1
ATOM 11949 C C . GLY B 1 610 ? 3.932 48.719 -12.062 1 97.69 610 GLY B C 1
ATOM 11950 O O . GLY B 1 610 ? 4.992 48.812 -11.445 1 97.69 610 GLY B O 1
ATOM 11951 N N . ALA B 1 611 ? 3.562 49.688 -12.93 1 96.62 611 ALA B N 1
ATOM 11952 C CA . ALA B 1 611 ? 4.395 50.844 -13.195 1 96.62 611 ALA B CA 1
ATOM 11953 C C . ALA B 1 611 ? 4.461 51.781 -11.977 1 96.62 611 ALA B C 1
ATOM 11955 O O . ALA B 1 611 ? 5.5 52.375 -11.703 1 96.62 611 ALA B O 1
ATOM 11956 N N . SER B 1 612 ? 3.391 51.938 -11.281 1 97.88 612 SER B N 1
ATOM 11957 C CA . SER B 1 612 ? 3.346 52.688 -10.039 1 97.88 612 SER B CA 1
ATOM 11958 C C . SER B 1 612 ? 2.531 51.969 -8.969 1 97.88 612 SER B C 1
ATOM 11960 O O . SER B 1 612 ? 1.618 51.219 -9.289 1 97.88 612 SER B O 1
ATOM 11962 N N . TRP B 1 613 ? 2.895 52.188 -7.789 1 98.69 613 TRP B N 1
ATOM 11963 C CA . TRP B 1 613 ? 2.256 51.531 -6.656 1 98.69 613 TRP B CA 1
ATOM 11964 C C . TRP B 1 613 ? 1.865 52.531 -5.582 1 98.69 613 TRP B C 1
ATOM 11966 O O . TRP B 1 613 ? 2.58 53.531 -5.352 1 98.69 613 TRP B O 1
ATOM 11976 N N . ARG B 1 614 ? 0.744 52.312 -4.953 1 98.38 614 ARG B N 1
ATOM 11977 C CA . ARG B 1 614 ? 0.263 53.125 -3.834 1 98.38 614 ARG B CA 1
ATOM 11978 C C . ARG B 1 614 ? -0.067 52.25 -2.631 1 98.38 614 ARG B C 1
ATOM 11980 O O . ARG B 1 614 ? -0.742 51.219 -2.768 1 98.38 614 ARG B O 1
ATOM 11987 N N . LYS B 1 615 ? 0.424 52.656 -1.51 1 98.5 615 LYS B N 1
ATOM 11988 C CA . LYS B 1 615 ? 0.066 52 -0.26 1 98.5 615 LYS B CA 1
ATOM 11989 C C . LYS B 1 615 ? -1.361 52.344 0.157 1 98.5 615 LYS B C 1
ATOM 11991 O O . LYS B 1 615 ? -1.743 53.5 0.175 1 98.5 615 LYS B O 1
ATOM 11996 N N . ILE B 1 616 ? -2.137 51.312 0.504 1 98.62 616 ILE B N 1
ATOM 11997 C CA . ILE B 1 616 ? -3.533 51.562 0.826 1 98.62 616 ILE B CA 1
ATOM 11998 C C . ILE B 1 616 ? -3.877 50.969 2.184 1 98.62 616 ILE B C 1
ATOM 12000 O O . ILE B 1 616 ? -5.047 50.719 2.477 1 98.62 616 ILE B O 1
ATOM 12004 N N . SER B 1 617 ? -2.967 50.688 3.043 1 97.88 617 SER B N 1
ATOM 12005 C CA . SER B 1 617 ? -3.223 49.969 4.293 1 97.88 617 SER B CA 1
ATOM 12006 C C . SER B 1 617 ? -3.078 50.906 5.492 1 97.88 617 SER B C 1
ATOM 12008 O O . SER B 1 617 ? -3.061 50.438 6.637 1 97.88 617 SER B O 1
ATOM 12010 N N . ASN B 1 618 ? -2.932 52.156 5.273 1 96.5 618 ASN B N 1
ATOM 12011 C CA . ASN B 1 618 ? -2.648 53.062 6.367 1 96.5 618 ASN B CA 1
ATOM 12012 C C . ASN B 1 618 ? -3.77 53.062 7.402 1 96.5 618 ASN B C 1
ATOM 12014 O O . ASN B 1 618 ? -3.521 53.281 8.594 1 96.5 618 ASN B O 1
ATOM 12018 N N . SER B 1 619 ? -4.988 52.938 6.992 1 96 619 SER B N 1
ATOM 12019 C CA . SER B 1 619 ? -6.133 53.031 7.895 1 96 619 SER B CA 1
ATOM 12020 C C . SER B 1 619 ? -6.465 51.656 8.516 1 96 619 SER B C 1
ATOM 12022 O O . SER B 1 619 ? -7.414 51.562 9.289 1 96 619 SER B O 1
ATOM 12024 N N . LEU B 1 620 ? -5.793 50.625 8.219 1 97.56 620 LEU B N 1
ATOM 12025 C CA . LEU B 1 620 ? -5.98 49.281 8.773 1 97.56 620 LEU B CA 1
ATOM 12026 C C . LEU B 1 620 ? -5.094 49.062 9.992 1 97.56 620 LEU B C 1
ATOM 12028 O O . LEU B 1 620 ? -4.129 49.812 10.203 1 97.56 620 LEU B O 1
ATOM 12032 N N . PRO B 1 621 ? -5.512 48.031 10.883 1 95.94 621 PRO B N 1
ATOM 12033 C CA . PRO B 1 621 ? -4.582 47.688 11.961 1 95.94 621 PRO B CA 1
ATOM 12034 C C . PRO B 1 621 ? -3.174 47.406 11.445 1 95.94 621 PRO B C 1
ATOM 12036 O O . PRO B 1 621 ? -3.008 46.75 10.406 1 95.94 621 PRO B O 1
ATOM 12039 N N . GLN B 1 622 ? -2.176 47.875 12.172 1 95.88 622 GLN B N 1
ATOM 12040 C CA . GLN B 1 622 ? -0.812 47.875 11.648 1 95.88 622 GLN B CA 1
ATOM 12041 C C . GLN B 1 622 ? -0.04 46.656 12.164 1 95.88 622 GLN B C 1
ATOM 12043 O O . GLN B 1 622 ? -0.33 46.156 13.25 1 95.88 622 GLN B O 1
ATOM 12048 N N . ASN B 1 623 ? 0.876 46.188 11.398 1 94.5 623 ASN B N 1
ATOM 12049 C CA . ASN B 1 623 ? 1.889 45.219 11.75 1 94.5 623 ASN B CA 1
ATOM 12050 C C . ASN B 1 623 ? 1.279 43.812 11.922 1 94.5 623 ASN B C 1
ATOM 12052 O O . ASN B 1 623 ? 1.749 43.031 12.734 1 94.5 623 ASN B O 1
ATOM 12056 N N . PHE B 1 624 ? 0.127 43.625 11.305 1 96.88 624 PHE B N 1
ATOM 12057 C CA . PHE B 1 624 ? -0.445 42.281 11.258 1 96.88 624 PHE B CA 1
ATOM 12058 C C . PHE B 1 624 ? -0.234 41.656 9.883 1 96.88 624 PHE B C 1
ATOM 12060 O O . PHE B 1 624 ? -0.26 42.344 8.867 1 96.88 624 PHE B O 1
ATOM 12067 N N . TRP B 1 625 ? -0.009 40.375 9.914 1 97.62 625 TRP B N 1
ATOM 12068 C CA . TRP B 1 625 ? 0.167 39.594 8.695 1 97.62 625 TRP B CA 1
ATOM 12069 C C . TRP B 1 625 ? -1.046 39.719 7.781 1 97.62 625 TRP B C 1
ATOM 12071 O O . TRP B 1 625 ? -2.176 39.469 8.195 1 97.62 625 TRP B O 1
ATOM 12081 N N . VAL B 1 626 ? -0.864 40.219 6.469 1 98.75 626 VAL B N 1
ATOM 12082 C CA . VAL B 1 626 ? -1.961 40.188 5.508 1 98.75 626 VAL B CA 1
ATOM 12083 C C . VAL B 1 626 ? -2.148 38.781 4.961 1 98.75 626 VAL B C 1
ATOM 12085 O O . VAL B 1 626 ? -1.382 38.344 4.109 1 98.75 626 VAL B O 1
ATOM 12088 N N . SER B 1 627 ? -3.18 38.125 5.449 1 98.31 627 SER B N 1
ATOM 12089 C CA . SER B 1 627 ? -3.385 36.719 5.055 1 98.31 627 SER B CA 1
ATOM 12090 C C . SER B 1 627 ? -3.973 36.625 3.65 1 98.31 627 SER B C 1
ATOM 12092 O O . SER B 1 627 ? -3.639 35.719 2.891 1 98.31 627 SER B O 1
ATOM 12094 N N . ARG B 1 628 ? -4.895 37.562 3.32 1 98.62 628 ARG B N 1
ATOM 12095 C CA . ARG B 1 628 ? -5.465 37.562 1.977 1 98.62 628 ARG B CA 1
ATOM 12096 C C . ARG B 1 628 ? -5.824 39 1.539 1 98.62 628 ARG B C 1
ATOM 12098 O O . ARG B 1 628 ? -6.199 39.812 2.365 1 98.62 628 ARG B O 1
ATOM 12105 N N . ILE B 1 629 ? -5.656 39.281 0.253 1 98.69 629 ILE B N 1
ATOM 12106 C CA . ILE B 1 629 ? -6.242 40.406 -0.465 1 98.69 629 ILE B CA 1
ATOM 12107 C C . ILE B 1 629 ? -6.93 39.906 -1.734 1 98.69 629 ILE B C 1
ATOM 12109 O O . ILE B 1 629 ? -6.367 39.094 -2.473 1 98.69 629 ILE B O 1
ATOM 12113 N N . VAL B 1 630 ? -8.172 40.281 -1.906 1 98.56 630 VAL B N 1
ATOM 12114 C CA . VAL B 1 630 ? -8.953 39.719 -3.006 1 98.56 630 VAL B CA 1
ATOM 12115 C C . VAL B 1 630 ? -9.68 40.844 -3.744 1 98.56 630 VAL B C 1
ATOM 12117 O O . VAL B 1 630 ? -10.562 41.5 -3.182 1 98.56 630 VAL B O 1
ATOM 12120 N N . ALA B 1 631 ? -9.258 41.031 -5.012 1 98.69 631 ALA B N 1
ATOM 12121 C CA . ALA B 1 631 ? -10.039 41.906 -5.879 1 98.69 631 ALA B CA 1
ATOM 12122 C C . ALA B 1 631 ? -11.383 41.281 -6.227 1 98.69 631 ALA B C 1
ATOM 12124 O O . ALA B 1 631 ? -11.453 40.094 -6.598 1 98.69 631 ALA B O 1
ATOM 12125 N N . SER B 1 632 ? -12.445 42.062 -6.09 1 98.62 632 SER B N 1
ATOM 12126 C CA . SER B 1 632 ? -13.781 41.562 -6.398 1 98.62 632 SER B CA 1
ATOM 12127 C C . SER B 1 632 ? -13.891 41.125 -7.859 1 98.62 632 SER B C 1
ATOM 12129 O O . SER B 1 632 ? -13.312 41.781 -8.742 1 98.62 632 SER B O 1
ATOM 12131 N N . ILE B 1 633 ? -14.609 40.094 -8.023 1 97.31 633 ILE B N 1
ATOM 12132 C CA . ILE B 1 633 ? -14.836 39.625 -9.391 1 97.31 633 ILE B CA 1
ATOM 12133 C C . ILE B 1 633 ? -16.094 40.281 -9.953 1 97.31 633 ILE B C 1
ATOM 12135 O O . ILE B 1 633 ? -16.406 40.125 -11.141 1 97.31 633 ILE B O 1
ATOM 12139 N N . HIS B 1 634 ? -16.797 41.094 -9.188 1 97.75 634 HIS B N 1
ATOM 12140 C CA . HIS B 1 634 ? -18.062 41.656 -9.594 1 97.75 634 HIS B CA 1
ATOM 12141 C C . HIS B 1 634 ? -17.938 43.156 -9.852 1 97.75 634 HIS B C 1
ATOM 12143 O O . HIS B 1 634 ? -18.641 43.688 -10.719 1 97.75 634 HIS B O 1
ATOM 12149 N N . THR B 1 635 ? -17.141 43.781 -9.008 1 97.38 635 THR B N 1
ATOM 12150 C CA . THR B 1 635 ? -16.969 45.219 -9.141 1 97.38 635 THR B CA 1
ATOM 12151 C C . THR B 1 635 ? -15.492 45.594 -9.078 1 97.38 635 THR B C 1
ATOM 12153 O O . THR B 1 635 ? -14.789 45.219 -8.141 1 97.38 635 THR B O 1
ATOM 12156 N N . LYS B 1 636 ? -15.016 46.5 -9.914 1 97.25 636 LYS B N 1
ATOM 12157 C CA . LYS B 1 636 ? -13.609 46.844 -10.07 1 97.25 636 LYS B CA 1
ATOM 12158 C C . LYS B 1 636 ? -13.078 47.562 -8.844 1 97.25 636 LYS B C 1
ATOM 12160 O O . LYS B 1 636 ? -11.922 47.375 -8.453 1 97.25 636 LYS B O 1
ATOM 12165 N N . GLU B 1 637 ? -13.891 48.375 -8.242 1 97.94 637 GLU B N 1
ATOM 12166 C CA . GLU B 1 637 ? -13.469 49.25 -7.141 1 97.94 637 GLU B CA 1
ATOM 12167 C C . GLU B 1 637 ? -13.422 48.469 -5.828 1 97.94 637 GLU B C 1
ATOM 12169 O O . GLU B 1 637 ? -12.82 48.938 -4.852 1 97.94 637 GLU B O 1
ATOM 12174 N N . ARG B 1 638 ? -14.062 47.344 -5.789 1 98.5 638 ARG B N 1
ATOM 12175 C CA . ARG B 1 638 ? -14.219 46.594 -4.539 1 98.5 638 ARG B CA 1
ATOM 12176 C C . ARG B 1 638 ? -13.039 45.656 -4.297 1 98.5 638 ARG B C 1
ATOM 12178 O O . ARG B 1 638 ? -12.586 45 -5.219 1 98.5 638 ARG B O 1
ATOM 12185 N N . VAL B 1 639 ? -12.531 45.656 -3.105 1 98.62 639 VAL B N 1
ATOM 12186 C CA . VAL B 1 639 ? -11.445 44.75 -2.703 1 98.62 639 VAL B CA 1
ATOM 12187 C C . VAL B 1 639 ? -11.633 44.344 -1.248 1 98.62 639 VAL B C 1
ATOM 12189 O O . VAL B 1 639 ? -12.156 45.094 -0.436 1 98.62 639 VAL B O 1
ATOM 12192 N N . TYR B 1 640 ? -11.336 43.062 -0.931 1 98.75 640 TYR B N 1
ATOM 12193 C CA . TYR B 1 640 ? -11.391 42.531 0.419 1 98.75 640 TYR B CA 1
ATOM 12194 C C . TYR B 1 640 ? -9.984 42.281 0.967 1 98.75 640 TYR B C 1
ATOM 12196 O O . TYR B 1 640 ? -9.062 41.969 0.213 1 98.75 640 TYR B O 1
ATOM 12204 N N . ALA B 1 641 ? -9.789 42.406 2.285 1 98.75 641 ALA B N 1
ATOM 12205 C CA . ALA B 1 641 ? -8.523 42.125 2.953 1 98.75 641 ALA B CA 1
ATOM 12206 C C . ALA B 1 641 ? -8.758 41.406 4.285 1 98.75 641 ALA B C 1
ATOM 12208 O O . ALA B 1 641 ? -9.695 41.719 5.012 1 98.75 641 ALA B O 1
ATOM 12209 N N . THR B 1 642 ? -7.969 40.469 4.578 1 98.75 642 THR B N 1
ATOM 12210 C CA . THR B 1 642 ? -7.953 39.812 5.887 1 98.75 642 THR B CA 1
ATOM 12211 C C . THR B 1 642 ? -6.574 39.938 6.527 1 98.75 642 THR B C 1
ATOM 12213 O O . THR B 1 642 ? -5.555 39.844 5.84 1 98.75 642 THR B O 1
ATOM 12216 N N . LEU B 1 643 ? -6.539 40.188 7.812 1 98.38 643 LEU B N 1
ATOM 12217 C CA . LEU B 1 643 ? -5.324 40.219 8.617 1 98.38 643 LEU B CA 1
ATOM 12218 C C . LEU B 1 643 ? -5.293 39.094 9.633 1 98.38 643 LEU B C 1
ATOM 12220 O O . LEU B 1 643 ? -6.34 38.562 10.023 1 98.38 643 LEU B O 1
ATOM 12224 N N . ASN B 1 644 ? -4.164 38.688 10.023 1 97.88 644 ASN B N 1
ATOM 12225 C CA . ASN B 1 644 ? -3.943 37.594 10.953 1 97.88 644 ASN B CA 1
ATOM 12226 C C . ASN B 1 644 ? -2.959 37.969 12.055 1 97.88 644 ASN B C 1
ATOM 12228 O O . ASN B 1 644 ? -1.798 38.281 11.773 1 97.88 644 ASN B O 1
ATOM 12232 N N . GLY B 1 645 ? -3.379 37.906 13.289 1 96.88 645 GLY B N 1
ATOM 12233 C CA . GLY B 1 645 ? -2.555 38.344 14.414 1 96.88 645 GLY B CA 1
ATOM 12234 C C . GLY B 1 645 ? -1.991 37.156 15.203 1 96.88 645 GLY B C 1
ATOM 12235 O O . GLY B 1 645 ? -1.422 37.344 16.281 1 96.88 645 GLY B O 1
ATOM 12236 N N . TYR B 1 646 ? -2.086 35.938 14.719 1 96 646 TYR B N 1
ATOM 12237 C CA . TYR B 1 646 ? -1.721 34.719 15.43 1 96 646 TYR B CA 1
ATOM 12238 C C . TYR B 1 646 ? -0.298 34.812 15.969 1 96 646 TYR B C 1
ATOM 12240 O O . TYR B 1 646 ? -0.026 34.406 17.094 1 96 646 TYR B O 1
ATOM 12248 N N . ARG B 1 647 ? 0.657 35.438 15.273 1 95.44 647 ARG B N 1
ATOM 12249 C CA . ARG B 1 647 ? 2.076 35.438 15.617 1 95.44 647 ARG B CA 1
ATOM 12250 C C . ARG B 1 647 ? 2.367 36.5 16.688 1 95.44 647 ARG B C 1
ATOM 12252 O O . ARG B 1 647 ? 3.525 36.719 17.047 1 95.44 647 ARG B O 1
ATOM 12259 N N . ASN B 1 648 ? 1.309 37.062 17.219 1 93.44 648 ASN B N 1
ATOM 12260 C CA . ASN B 1 648 ? 1.373 37.969 18.359 1 93.44 648 ASN B CA 1
ATOM 12261 C C . ASN B 1 648 ? 0.369 37.562 19.438 1 93.44 648 ASN B C 1
ATOM 12263 O O . ASN B 1 648 ? 0.084 38.375 20.344 1 93.44 648 ASN B O 1
ATOM 12267 N N . ASP B 1 649 ? -0.168 36.438 19.266 1 95.31 649 ASP B N 1
ATOM 12268 C CA . ASP B 1 649 ? -1.2 35.906 20.156 1 95.31 649 ASP B CA 1
ATOM 12269 C C . ASP B 1 649 ? -2.408 36.844 20.203 1 95.31 649 ASP B C 1
ATOM 12271 O O . ASP B 1 649 ? -3 37.031 21.266 1 95.31 649 ASP B O 1
ATOM 12275 N N . VAL B 1 650 ? -2.656 37.531 19.062 1 96.06 650 VAL B N 1
ATOM 12276 C CA . VAL B 1 650 ? -3.883 38.281 18.844 1 96.06 650 VAL B CA 1
ATOM 12277 C C . VAL B 1 650 ? -4.844 37.469 17.969 1 96.06 650 VAL B C 1
ATOM 12279 O O . VAL B 1 650 ? -4.629 37.312 16.766 1 96.06 650 VAL B O 1
ATOM 12282 N N . PHE B 1 651 ? -5.961 37.062 18.594 1 95.81 651 PHE B N 1
ATOM 12283 C CA . PHE B 1 651 ? -6.809 36.094 17.891 1 95.81 651 PHE B CA 1
ATOM 12284 C C . PHE B 1 651 ? -8.07 36.781 17.375 1 95.81 651 PHE B C 1
ATOM 12286 O O . PHE B 1 651 ? -8.984 36.094 16.891 1 95.81 651 PHE B O 1
ATOM 12293 N N . THR B 1 652 ? -8.102 38.062 17.406 1 95.25 652 THR B N 1
ATOM 12294 C CA . THR B 1 652 ? -9.242 38.812 16.922 1 95.25 652 THR B CA 1
ATOM 12295 C C . THR B 1 652 ? -9.469 38.562 15.438 1 95.25 652 THR B C 1
ATOM 12297 O O . THR B 1 652 ? -8.516 38.531 14.656 1 95.25 652 THR B O 1
ATOM 12300 N N . THR B 1 653 ? -10.75 38.375 15.109 1 97 653 THR B N 1
ATOM 12301 C CA . THR B 1 653 ? -11.109 38.219 13.703 1 97 653 THR B CA 1
ATOM 12302 C C . THR B 1 653 ? -11.047 39.562 12.984 1 97 653 THR B C 1
ATOM 12304 O O . THR B 1 653 ? -11.719 40.531 13.375 1 97 653 THR B O 1
ATOM 12307 N N . MET B 1 654 ? -10.25 39.656 11.875 1 98.06 654 MET B N 1
ATOM 12308 C CA . MET B 1 654 ? -10.047 40.906 11.156 1 98.06 654 MET B CA 1
ATOM 12309 C C . MET B 1 654 ? -10.336 40.719 9.672 1 98.06 654 MET B C 1
ATOM 12311 O O . MET B 1 654 ? -9.523 40.156 8.938 1 98.06 654 MET B O 1
ATOM 12315 N N . ILE B 1 655 ? -11.445 41.219 9.234 1 98.69 655 ILE B N 1
ATOM 12316 C CA . ILE B 1 655 ? -11.891 41.188 7.848 1 98.69 655 ILE B CA 1
ATOM 12317 C C . ILE B 1 655 ? -12.367 42.594 7.426 1 98.69 655 ILE B C 1
ATOM 12319 O O . ILE B 1 655 ? -13.164 43.219 8.125 1 98.69 655 ILE B O 1
ATOM 12323 N N . TYR B 1 656 ? -11.938 43.031 6.223 1 98.69 656 TYR B N 1
ATOM 12324 C CA . TYR B 1 656 ? -12.25 44.375 5.777 1 98.69 656 TYR B CA 1
ATOM 12325 C C . TYR B 1 656 ? -12.695 44.375 4.32 1 98.69 656 TYR B C 1
ATOM 12327 O O . TYR B 1 656 ? -12.297 43.5 3.541 1 98.69 656 TYR B O 1
ATOM 12335 N N . ILE B 1 657 ? -13.508 45.344 3.98 1 98.56 657 ILE B N 1
ATOM 12336 C CA . ILE B 1 657 ? -13.961 45.562 2.613 1 98.56 657 ILE B CA 1
ATOM 12337 C C . ILE B 1 657 ? -13.711 47.031 2.23 1 98.56 657 ILE B C 1
ATOM 12339 O O . ILE B 1 657 ? -13.727 47.906 3.088 1 98.56 657 ILE B O 1
ATOM 12343 N N . SER B 1 658 ? -13.312 47.25 1.025 1 98.62 658 SER B N 1
ATOM 12344 C CA . SER B 1 658 ? -13.242 48.594 0.417 1 98.62 658 SER B CA 1
ATOM 12345 C C . SER B 1 658 ? -13.977 48.625 -0.916 1 98.62 658 SER B C 1
ATOM 12347 O O . SER B 1 658 ? -13.859 47.719 -1.725 1 98.62 658 SER B O 1
ATOM 12349 N N . ASP B 1 659 ? -14.695 49.719 -1.126 1 98.06 659 ASP B N 1
ATOM 12350 C CA . ASP B 1 659 ? -15.398 49.875 -2.393 1 98.06 659 ASP B CA 1
ATOM 12351 C C . ASP B 1 659 ? -14.797 51.031 -3.197 1 98.06 659 ASP B C 1
ATOM 12353 O O . ASP B 1 659 ? -15.453 51.594 -4.09 1 98.06 659 ASP B O 1
ATOM 12357 N N . ASP B 1 660 ? -13.602 51.438 -2.873 1 98.31 660 ASP B N 1
ATOM 12358 C CA . ASP B 1 660 ? -12.961 52.562 -3.557 1 98.31 660 ASP B CA 1
ATOM 12359 C C . ASP B 1 660 ? -11.469 52.312 -3.742 1 98.31 660 ASP B C 1
ATOM 12361 O O . ASP B 1 660 ? -10.641 53.188 -3.461 1 98.31 660 ASP B O 1
ATOM 12365 N N . TYR B 1 661 ? -11.141 51.094 -4.129 1 98.25 661 TYR B N 1
ATOM 12366 C CA . TYR B 1 661 ? -9.781 50.719 -4.473 1 98.25 661 TYR B CA 1
ATOM 12367 C C . TYR B 1 661 ? -8.867 50.781 -3.254 1 98.25 661 TYR B C 1
ATOM 12369 O O . TYR B 1 661 ? -7.68 51.062 -3.375 1 98.25 661 TYR B O 1
ATOM 12377 N N . GLY B 1 662 ? -9.406 50.594 -2.039 1 98.06 662 GLY B N 1
ATOM 12378 C CA . GLY B 1 662 ? -8.617 50.531 -0.82 1 98.06 662 GLY B CA 1
ATOM 12379 C C . GLY B 1 662 ? -8.359 51.906 -0.211 1 98.06 662 GLY B C 1
ATOM 12380 O O . GLY B 1 662 ? -7.57 52.031 0.73 1 98.06 662 GLY B O 1
ATOM 12381 N N . GLN B 1 663 ? -9 52.938 -0.679 1 97.25 663 GLN B N 1
ATOM 12382 C CA . GLN B 1 663 ? -8.852 54.25 -0.093 1 97.25 663 GLN B CA 1
ATOM 12383 C C . GLN B 1 663 ? -9.469 54.312 1.301 1 97.25 663 GLN B C 1
ATOM 12385 O O . GLN B 1 663 ? -8.93 54.969 2.195 1 97.25 663 GLN B O 1
ATOM 12390 N N . THR B 1 664 ? -10.602 53.719 1.426 1 97.88 664 THR B N 1
ATOM 12391 C CA . THR B 1 664 ? -11.234 53.562 2.727 1 97.88 664 THR B CA 1
ATOM 12392 C C . THR B 1 664 ? -11.594 52.094 2.977 1 97.88 664 THR B C 1
ATOM 12394 O O . THR B 1 664 ? -11.867 51.344 2.035 1 97.88 664 THR B O 1
ATOM 12397 N N . TRP B 1 665 ? -11.516 51.75 4.219 1 98.19 665 TRP B N 1
ATOM 12398 C CA . TRP B 1 665 ? -11.789 50.375 4.602 1 98.19 665 TRP B CA 1
ATOM 12399 C C . TRP B 1 665 ? -12.906 50.281 5.637 1 98.19 665 TRP B C 1
ATOM 12401 O O . TRP B 1 665 ? -13 51.156 6.512 1 98.19 665 TRP B O 1
ATOM 12411 N N . LYS B 1 666 ? -13.758 49.312 5.578 1 97.62 666 LYS B N 1
ATOM 12412 C CA . LYS B 1 666 ? -14.805 49 6.551 1 97.62 666 LYS B CA 1
ATOM 12413 C C . LYS B 1 666 ? -14.625 47.594 7.117 1 97.62 666 LYS B C 1
ATOM 12415 O O . LYS B 1 666 ? -14.477 46.656 6.363 1 97.62 666 LYS B O 1
ATOM 12420 N N . PRO B 1 667 ? -14.539 47.5 8.477 1 97.56 667 PRO B N 1
ATOM 12421 C CA . PRO B 1 667 ? -14.516 46.156 9.047 1 97.56 667 PRO B CA 1
ATOM 12422 C C . PRO B 1 667 ? -15.828 45.406 8.836 1 97.56 667 PRO B C 1
ATOM 12424 O O . PRO B 1 667 ? -16.906 46 8.961 1 97.56 667 PRO B O 1
ATOM 12427 N N . ILE B 1 668 ? -15.734 44.125 8.523 1 98 668 ILE B N 1
ATOM 12428 C CA . ILE B 1 668 ? -16.953 43.375 8.258 1 98 668 ILE B CA 1
ATOM 12429 C C . ILE B 1 668 ? -16.938 42.062 9.047 1 98 668 ILE B C 1
ATOM 12431 O O . ILE B 1 668 ? -17.516 41.062 8.609 1 98 668 ILE B O 1
ATOM 12435 N N . ALA B 1 669 ? -16.156 41.969 10.164 1 94.75 669 ALA B N 1
ATOM 12436 C CA . ALA B 1 669 ? -16.141 40.781 11 1 94.75 669 ALA B CA 1
ATOM 12437 C C . ALA B 1 669 ? -17.312 40.75 11.977 1 94.75 669 ALA B C 1
ATOM 12439 O O . ALA B 1 669 ? -17.344 39.938 12.891 1 94.75 669 ALA B O 1
ATOM 12440 N N . SER B 1 670 ? -18.25 41.375 11.898 1 85.44 670 SER B N 1
ATOM 12441 C CA . SER B 1 670 ? -19.5 41.562 12.641 1 85.44 670 SER B CA 1
ATOM 12442 C C . SER B 1 670 ? -19.594 40.594 13.812 1 85.44 670 SER B C 1
ATOM 12444 O O . SER B 1 670 ? -18.797 40.656 14.758 1 85.44 670 SER B O 1
ATOM 12446 N N . ASN B 1 671 ? -20.469 39.594 13.789 1 93.31 671 ASN B N 1
ATOM 12447 C CA . ASN B 1 671 ? -20.844 38.625 14.836 1 93.31 671 ASN B CA 1
ATOM 12448 C C . ASN B 1 671 ? -19.953 37.406 14.828 1 93.31 671 ASN B C 1
ATOM 12450 O O . ASN B 1 671 ? -20.266 36.406 15.477 1 93.31 671 ASN B O 1
ATOM 12454 N N . MET B 1 672 ? -18.828 37.438 14.203 1 95.75 672 MET B N 1
ATOM 12455 C CA . MET B 1 672 ? -17.953 36.281 14.125 1 95.75 672 MET B CA 1
ATOM 12456 C C . MET B 1 672 ? -17.203 36.094 15.438 1 95.75 672 MET B C 1
ATOM 12458 O O . MET B 1 672 ? -16.781 37.062 16.062 1 95.75 672 MET B O 1
ATOM 12462 N N . PRO B 1 673 ? -17.062 34.781 15.852 1 95.31 673 PRO B N 1
ATOM 12463 C CA . PRO B 1 673 ? -16.172 34.531 16.984 1 95.31 673 PRO B CA 1
ATOM 12464 C C . PRO B 1 673 ? -14.719 34.938 16.703 1 95.31 673 PRO B C 1
ATOM 12466 O O . PRO B 1 673 ? -14.289 34.906 15.539 1 95.31 673 PRO B O 1
ATOM 12469 N N . ASN B 1 674 ? -13.984 35.281 17.734 1 94.75 674 ASN B N 1
ATOM 12470 C CA . ASN B 1 674 ? -12.57 35.594 17.578 1 94.75 674 ASN B CA 1
ATOM 12471 C C . ASN B 1 674 ? -11.75 34.375 17.172 1 94.75 674 ASN B C 1
ATOM 12473 O O . ASN B 1 674 ? -11.781 33.344 17.828 1 94.75 674 ASN B O 1
ATOM 12477 N N . SER B 1 675 ? -11.109 34.469 16.141 1 95.75 675 SER B N 1
ATOM 12478 C CA . SER B 1 675 ? -10.211 33.469 15.602 1 95.75 675 SER B CA 1
ATOM 12479 C C . SER B 1 675 ? -9.391 34.031 14.438 1 95.75 675 SER B C 1
ATOM 12481 O O . SER B 1 675 ? -9.922 34.719 13.578 1 95.75 675 SER B O 1
ATOM 12483 N N . PRO B 1 676 ? -8.094 33.781 14.406 1 96.75 676 PRO B N 1
ATOM 12484 C CA . PRO B 1 676 ? -7.293 34.25 13.273 1 96.75 676 PRO B CA 1
ATOM 12485 C C . PRO B 1 676 ? -7.883 33.844 11.922 1 96.75 676 PRO B C 1
ATOM 12487 O O . PRO B 1 676 ? -8.367 32.719 11.766 1 96.75 676 PRO B O 1
ATOM 12490 N N . VAL B 1 677 ? -7.832 34.781 10.93 1 98.38 677 VAL B N 1
ATOM 12491 C CA . VAL B 1 677 ? -8.43 34.531 9.617 1 98.38 677 VAL B CA 1
ATOM 12492 C C . VAL B 1 677 ? -7.348 34.156 8.617 1 98.38 677 VAL B C 1
ATOM 12494 O O . VAL B 1 677 ? -6.297 34.781 8.547 1 98.38 677 VAL B O 1
ATOM 12497 N N . ASN B 1 678 ? -7.645 33.094 7.855 1 98.38 678 ASN B N 1
ATOM 12498 C CA . ASN B 1 678 ? -6.652 32.594 6.922 1 98.38 678 ASN B CA 1
ATOM 12499 C C . ASN B 1 678 ? -7.027 32.875 5.473 1 98.38 678 ASN B C 1
ATOM 12501 O O . ASN B 1 678 ? -6.148 33.062 4.625 1 98.38 678 ASN B O 1
ATOM 12505 N N . VAL B 1 679 ? -8.328 32.875 5.18 1 98.75 679 VAL B N 1
ATOM 12506 C CA . VAL B 1 679 ? -8.727 32.969 3.779 1 98.75 679 VAL B CA 1
ATOM 12507 C C . VAL B 1 679 ? -10.102 33.594 3.674 1 98.75 679 VAL B C 1
ATOM 12509 O O . VAL B 1 679 ? -10.938 33.438 4.57 1 98.75 679 VAL B O 1
ATOM 12512 N N . ILE B 1 680 ? -10.367 34.312 2.613 1 98.75 680 ILE B N 1
ATOM 12513 C CA . ILE B 1 680 ? -11.664 34.844 2.213 1 98.75 680 ILE B CA 1
ATOM 12514 C C . ILE B 1 680 ? -11.875 34.625 0.715 1 98.75 680 ILE B C 1
ATOM 12516 O O . ILE B 1 680 ? -10.938 34.781 -0.076 1 98.75 680 ILE B O 1
ATOM 12520 N N . VAL B 1 681 ? -13.039 34.188 0.313 1 98.44 681 VAL B N 1
ATOM 12521 C CA . VAL B 1 681 ? -13.375 34 -1.09 1 98.44 681 VAL B CA 1
ATOM 12522 C C . VAL B 1 681 ? -14.742 34.594 -1.389 1 98.44 681 VAL B C 1
ATOM 12524 O O . VAL B 1 681 ? -15.68 34.469 -0.599 1 98.44 681 VAL B O 1
ATOM 12527 N N . GLU B 1 682 ? -14.789 35.406 -2.453 1 98.44 682 GLU B N 1
ATOM 12528 C CA . GLU B 1 682 ? -16.047 35.906 -2.967 1 98.44 682 GLU B CA 1
ATOM 12529 C C . GLU B 1 682 ? -16.703 34.938 -3.941 1 98.44 682 GLU B C 1
ATOM 12531 O O . GLU B 1 682 ? -16.031 34.375 -4.816 1 98.44 682 GLU B O 1
ATOM 12536 N N . ASP B 1 683 ? -18 34.719 -3.719 1 98.31 683 ASP B N 1
ATOM 12537 C CA . ASP B 1 683 ? -18.719 33.812 -4.633 1 98.31 683 ASP B CA 1
ATOM 12538 C C . ASP B 1 683 ? -18.734 34.406 -6.047 1 98.31 683 ASP B C 1
ATOM 12540 O O . ASP B 1 683 ? -18.922 35.594 -6.23 1 98.31 683 ASP B O 1
ATOM 12544 N N . TYR B 1 684 ? -18.609 33.531 -7.039 1 96.69 684 TYR B N 1
ATOM 12545 C CA . TYR B 1 684 ? -18.453 34.031 -8.406 1 96.69 684 TYR B CA 1
ATOM 12546 C C . TYR B 1 684 ? -19.812 34.281 -9.039 1 96.69 684 TYR B C 1
ATOM 12548 O O . TYR B 1 684 ? -19.906 34.969 -10.055 1 96.69 684 TYR B O 1
ATOM 12556 N N . LYS B 1 685 ? -20.875 33.75 -8.477 1 96.38 685 LYS B N 1
ATOM 12557 C CA . LYS B 1 685 ? -22.203 33.906 -9.039 1 96.38 685 LYS B CA 1
ATOM 12558 C C . LYS B 1 685 ? -23 34.969 -8.281 1 96.38 685 LYS B C 1
ATOM 12560 O O . LYS B 1 685 ? -23.812 35.688 -8.867 1 96.38 685 LYS B O 1
ATOM 12565 N N . ASN B 1 686 ? -22.859 35 -6.988 1 96.5 686 ASN B N 1
ATOM 12566 C CA . ASN B 1 686 ? -23.594 35.906 -6.113 1 96.5 686 ASN B CA 1
ATOM 12567 C C . ASN B 1 686 ? -22.656 36.812 -5.332 1 96.5 686 ASN B C 1
ATOM 12569 O O . ASN B 1 686 ? -22.016 36.406 -4.367 1 96.5 686 ASN B O 1
ATOM 12573 N N . GLU B 1 687 ? -22.625 38.125 -5.621 1 96.19 687 GLU B N 1
ATOM 12574 C CA . GLU B 1 687 ? -21.672 39.062 -5.082 1 96.19 687 GLU B CA 1
ATOM 12575 C C . GLU B 1 687 ? -21.891 39.312 -3.586 1 96.19 687 GLU B C 1
ATOM 12577 O O . GLU B 1 687 ? -21.031 39.875 -2.904 1 96.19 687 GLU B O 1
ATOM 12582 N N . ASN B 1 688 ? -23 38.844 -3.023 1 96.38 688 ASN B N 1
ATOM 12583 C CA . ASN B 1 688 ? -23.297 39.062 -1.607 1 96.38 688 ASN B CA 1
ATOM 12584 C C . ASN B 1 688 ? -22.703 37.938 -0.749 1 96.38 688 ASN B C 1
ATOM 12586 O O . ASN B 1 688 ? -22.641 38.062 0.475 1 96.38 688 ASN B O 1
ATOM 12590 N N . ILE B 1 689 ? -22.359 36.875 -1.4 1 97.88 689 ILE B N 1
ATOM 12591 C CA . ILE B 1 689 ? -21.891 35.719 -0.658 1 97.88 689 ILE B CA 1
ATOM 12592 C C . ILE B 1 689 ? -20.375 35.75 -0.513 1 97.88 689 ILE B C 1
ATOM 12594 O O . ILE B 1 689 ? -19.656 35.875 -1.506 1 97.88 689 ILE B O 1
ATOM 12598 N N . LEU B 1 690 ? -19.891 35.688 0.716 1 98.44 690 LEU B N 1
ATOM 12599 C CA . LEU B 1 690 ? -18.469 35.531 1.042 1 98.44 690 LEU B CA 1
ATOM 12600 C C . LEU B 1 690 ? -18.266 34.281 1.902 1 98.44 690 LEU B C 1
ATOM 12602 O O . LEU B 1 690 ? -19.125 33.938 2.719 1 98.44 690 LEU B O 1
ATOM 12606 N N . TYR B 1 691 ? -17.234 33.531 1.681 1 98.81 691 TYR B N 1
ATOM 12607 C CA . TYR B 1 691 ? -16.781 32.438 2.52 1 98.81 691 TYR B CA 1
ATOM 12608 C C . TYR B 1 691 ? -15.484 32.812 3.238 1 98.81 691 TYR B C 1
ATOM 12610 O O . TYR B 1 691 ? -14.547 33.344 2.621 1 98.81 691 TYR B O 1
ATOM 12618 N N . VAL B 1 692 ? -15.375 32.562 4.52 1 98.75 692 VAL B N 1
ATOM 12619 C CA . VAL B 1 692 ? -14.188 32.906 5.297 1 98.75 692 VAL B CA 1
ATOM 12620 C C . VAL B 1 692 ? -13.734 31.688 6.102 1 98.75 692 VAL B C 1
ATOM 12622 O O . VAL B 1 692 ? -14.547 31.047 6.777 1 98.75 692 VAL B O 1
ATOM 12625 N N . GLY B 1 693 ? -12.453 31.297 5.973 1 98.69 693 GLY B N 1
ATOM 12626 C CA . GLY B 1 693 ? -11.836 30.25 6.777 1 98.69 693 GLY B CA 1
ATOM 12627 C C . GLY B 1 693 ? -10.969 30.781 7.895 1 98.69 693 GLY B C 1
ATOM 12628 O O . GLY B 1 693 ? -10.156 31.688 7.672 1 98.69 693 GLY B O 1
ATOM 12629 N N . THR B 1 694 ? -11.148 30.312 9.086 1 98.06 694 THR B N 1
ATOM 12630 C CA . THR B 1 694 ? -10.359 30.688 10.25 1 98.06 694 THR B CA 1
ATOM 12631 C C . THR B 1 694 ? -9.641 29.469 10.836 1 98.06 694 THR B C 1
ATOM 12633 O O . THR B 1 694 ? -9.68 28.375 10.258 1 98.06 694 THR B O 1
ATOM 12636 N N . ASP B 1 695 ? -8.969 29.672 12 1 96.62 695 ASP B N 1
ATOM 12637 C CA . ASP B 1 695 ? -8.234 28.578 12.641 1 96.62 695 ASP B CA 1
ATOM 12638 C C . ASP B 1 695 ? -9.195 27.609 13.328 1 96.62 695 ASP B C 1
ATOM 12640 O O . ASP B 1 695 ? -8.781 26.531 13.773 1 96.62 695 ASP B O 1
ATOM 12644 N N . ASN B 1 696 ? -10.477 27.953 13.305 1 91.88 696 ASN B N 1
ATOM 12645 C CA . ASN B 1 696 ? -11.367 27.078 14.047 1 91.88 696 ASN B CA 1
ATOM 12646 C C . ASN B 1 696 ? -12.664 26.812 13.289 1 91.88 696 ASN B C 1
ATOM 12648 O O . ASN B 1 696 ? -13.648 26.344 13.867 1 91.88 696 ASN B O 1
ATOM 12652 N N . GLY B 1 697 ? -12.672 27.203 12 1 95.81 697 GLY B N 1
ATOM 12653 C CA . GLY B 1 697 ? -13.914 26.891 11.305 1 95.81 697 GLY B CA 1
ATOM 12654 C C . GLY B 1 697 ? -14.07 27.656 10.008 1 95.81 697 GLY B C 1
ATOM 12655 O O . GLY B 1 697 ? -13.18 28.422 9.609 1 95.81 697 GLY B O 1
ATOM 12656 N N . LEU B 1 698 ? -15.211 27.375 9.359 1 98.5 698 LEU B N 1
ATOM 12657 C CA . LEU B 1 698 ? -15.633 27.984 8.094 1 98.5 698 LEU B CA 1
ATOM 12658 C C . LEU B 1 698 ? -16.938 28.75 8.273 1 98.5 698 LEU B C 1
ATOM 12660 O O . LEU B 1 698 ? -17.859 28.266 8.945 1 98.5 698 LEU B O 1
ATOM 12664 N N . TYR B 1 699 ? -17.047 29.969 7.672 1 98.5 699 TYR B N 1
ATOM 12665 C CA . TYR B 1 699 ? -18.203 30.828 7.82 1 98.5 699 TYR B CA 1
ATOM 12666 C C . TYR B 1 699 ? -18.672 31.359 6.465 1 98.5 699 TYR B C 1
ATOM 12668 O O . TYR B 1 699 ? -17.891 31.391 5.508 1 98.5 699 TYR B O 1
ATOM 12676 N N . ILE B 1 700 ? -19.938 31.75 6.457 1 98.19 700 ILE B N 1
ATOM 12677 C CA . ILE B 1 700 ? -20.547 32.281 5.234 1 98.19 700 ILE B CA 1
ATOM 12678 C C . ILE B 1 700 ? -21.406 33.5 5.559 1 98.19 700 ILE B C 1
ATOM 12680 O O . ILE B 1 700 ? -21.906 33.625 6.676 1 98.19 700 ILE B O 1
ATOM 12684 N N . THR B 1 701 ? -21.406 34.469 4.691 1 97 701 THR B N 1
ATOM 12685 C CA . THR B 1 701 ? -22.359 35.562 4.738 1 97 701 THR B CA 1
ATOM 12686 C C . THR B 1 701 ? -23.109 35.688 3.418 1 97 701 THR B C 1
ATOM 12688 O O . THR B 1 701 ? -22.578 35.344 2.361 1 97 701 THR B O 1
ATOM 12691 N N . LEU B 1 702 ? -24.375 36.125 3.506 1 95.25 702 LEU B N 1
ATOM 12692 C CA . LEU B 1 702 ? -25.219 36.312 2.332 1 95.25 702 LEU B CA 1
ATOM 12693 C C . LEU B 1 702 ? -25.484 37.812 2.107 1 95.25 702 LEU B C 1
ATOM 12695 O O . LEU B 1 702 ? -26.312 38.188 1.269 1 95.25 702 LEU B O 1
ATOM 12699 N N . ASP B 1 703 ? -24.797 38.688 2.848 1 94.38 703 ASP B N 1
ATOM 12700 C CA . ASP B 1 703 ? -25.047 40.125 2.742 1 94.38 703 ASP B CA 1
ATOM 12701 C C . ASP B 1 703 ? -23.734 40.906 2.785 1 94.38 703 ASP B C 1
ATOM 12703 O O . ASP B 1 703 ? -23.672 41.969 3.412 1 94.38 703 ASP B O 1
ATOM 12707 N N . ARG B 1 704 ? -22.688 40.25 2.277 1 94.88 704 ARG B N 1
ATOM 12708 C CA . ARG B 1 704 ? -21.375 40.844 2.094 1 94.88 704 ARG B CA 1
ATOM 12709 C C . ARG B 1 704 ? -20.766 41.25 3.432 1 94.88 704 ARG B C 1
ATOM 12711 O O . ARG B 1 704 ? -20.188 42.344 3.549 1 94.88 704 ARG B O 1
ATOM 12718 N N . GLY B 1 705 ? -21.031 40.531 4.484 1 94.19 705 GLY B N 1
ATOM 12719 C CA . GLY B 1 705 ? -20.266 40.656 5.719 1 94.19 705 GLY B CA 1
ATOM 12720 C C . GLY B 1 705 ? -21.062 41.281 6.852 1 94.19 705 GLY B C 1
ATOM 12721 O O . GLY B 1 705 ? -20.516 41.531 7.93 1 94.19 705 GLY B O 1
ATOM 12722 N N . LEU B 1 706 ? -22.375 41.531 6.723 1 93.56 706 LEU B N 1
ATOM 12723 C CA . LEU B 1 706 ? -23.172 42.094 7.797 1 93.56 706 LEU B CA 1
ATOM 12724 C C . LEU B 1 706 ? -23.469 41.062 8.875 1 93.56 706 LEU B C 1
ATOM 12726 O O . LEU B 1 706 ? -23.359 41.344 10.07 1 93.56 706 LEU B O 1
ATOM 12730 N N . VAL B 1 707 ? -23.875 39.938 8.438 1 94.38 707 VAL B N 1
ATOM 12731 C CA . VAL B 1 707 ? -24.125 38.844 9.367 1 94.38 707 VAL B CA 1
ATOM 12732 C C . VAL B 1 707 ? -23.438 37.562 8.859 1 94.38 707 VAL B C 1
ATOM 12734 O O . VAL B 1 707 ? -23.547 37.219 7.676 1 94.38 707 VAL B O 1
ATOM 12737 N N . TRP B 1 708 ? -22.719 36.938 9.742 1 96.81 708 TRP B N 1
ATOM 12738 C CA . TRP B 1 708 ? -22.016 35.719 9.391 1 96.81 708 TRP B CA 1
ATOM 12739 C C . TRP B 1 708 ? -22.703 34.5 10.008 1 96.81 708 TRP B C 1
ATOM 12741 O O . TRP B 1 708 ? -23.266 34.594 11.102 1 96.81 708 TRP B O 1
ATOM 12751 N N . GLN B 1 709 ? -22.719 33.375 9.297 1 96 709 GLN B N 1
ATOM 12752 C CA . GLN B 1 709 ? -23.25 32.094 9.734 1 96 709 GLN B CA 1
ATOM 12753 C C . GLN B 1 709 ? -22.172 31.016 9.703 1 96 709 GLN B C 1
ATOM 12755 O O . GLN B 1 709 ? -21.188 31.125 8.953 1 96 709 GLN B O 1
ATOM 12760 N N . ASP B 1 710 ? -22.422 30.016 10.648 1 97.06 710 ASP B N 1
ATOM 12761 C CA . ASP B 1 710 ? -21.547 28.844 10.609 1 97.06 710 ASP B CA 1
ATOM 12762 C C . ASP B 1 710 ? -21.75 28.047 9.32 1 97.06 710 ASP B C 1
ATOM 12764 O O . ASP B 1 710 ? -22.875 27.938 8.82 1 97.06 710 ASP B O 1
ATOM 12768 N N . PHE B 1 711 ? -20.703 27.516 8.711 1 98.31 711 PHE B N 1
ATOM 12769 C CA . PHE B 1 711 ? -20.734 26.734 7.48 1 98.31 711 PHE B CA 1
ATOM 12770 C C . PHE B 1 711 ? -19.812 25.531 7.59 1 98.31 711 PHE B C 1
ATOM 12772 O O . PHE B 1 711 ? -18.969 25.297 6.719 1 98.31 711 PHE B O 1
ATOM 12779 N N . THR B 1 712 ? -19.938 24.75 8.688 1 97.06 712 THR B N 1
ATOM 12780 C CA . THR B 1 712 ? -18.969 23.688 8.961 1 97.06 712 THR B CA 1
ATOM 12781 C C . THR B 1 712 ? -19.656 22.344 9.109 1 97.06 712 THR B C 1
ATOM 12783 O O . THR B 1 712 ? -19.062 21.375 9.602 1 97.06 712 THR B O 1
ATOM 12786 N N . SER B 1 713 ? -20.984 22.219 8.742 1 96.38 713 SER B N 1
ATOM 12787 C CA . SER B 1 713 ? -21.688 20.969 8.945 1 96.38 713 SER B CA 1
ATOM 12788 C C . SER B 1 713 ? -20.953 19.812 8.266 1 96.38 713 SER B C 1
ATOM 12790 O O . SER B 1 713 ? -20.641 19.875 7.074 1 96.38 713 SER B O 1
ATOM 12792 N N . GLY B 1 714 ? -20.641 18.797 9.07 1 96 714 GLY B N 1
ATOM 12793 C CA . GLY B 1 714 ? -19.922 17.641 8.555 1 96 714 GLY B CA 1
ATOM 12794 C C . GLY B 1 714 ? -18.422 17.734 8.773 1 96 714 GLY B C 1
ATOM 12795 O O . GLY B 1 714 ? -17.688 16.781 8.492 1 96 714 GLY B O 1
ATOM 12796 N N . MET B 1 715 ? -17.906 18.766 9.344 1 97.06 715 MET B N 1
ATOM 12797 C CA . MET B 1 715 ? -16.484 18.969 9.617 1 97.06 715 MET B CA 1
ATOM 12798 C C . MET B 1 715 ? -16.25 19.188 11.109 1 97.06 715 MET B C 1
ATOM 12800 O O . MET B 1 715 ? -17.062 19.797 11.789 1 97.06 715 MET B O 1
ATOM 12804 N N . PRO B 1 716 ? -15.109 18.688 11.609 1 96.56 716 PRO B N 1
ATOM 12805 C CA . PRO B 1 716 ? -14.742 19.078 12.977 1 96.56 716 PRO B CA 1
ATOM 12806 C C . PRO B 1 716 ? -14.164 20.5 13.055 1 96.56 716 PRO B C 1
ATOM 12808 O O . PRO B 1 716 ? -14.125 21.203 12.047 1 96.56 716 PRO B O 1
ATOM 12811 N N . LYS B 1 717 ? -13.844 20.938 14.352 1 96.38 717 LYS B N 1
ATOM 12812 C CA . LYS B 1 717 ? -13.242 22.25 14.555 1 96.38 717 LYS B CA 1
ATOM 12813 C C . LYS B 1 717 ? -11.766 22.25 14.172 1 96.38 717 LYS B C 1
ATOM 12815 O O . LYS B 1 717 ? -10.898 22 15.016 1 96.38 717 LYS B O 1
ATOM 12820 N N . VAL B 1 718 ? -11.477 22.531 12.953 1 97.06 718 VAL B N 1
ATOM 12821 C CA . VAL B 1 718 ? -10.133 22.469 12.406 1 97.06 718 VAL B CA 1
ATOM 12822 C C . VAL B 1 718 ? -9.828 23.75 11.633 1 97.06 718 VAL B C 1
ATOM 12824 O O . VAL B 1 718 ? -10.742 24.469 11.227 1 97.06 718 VAL B O 1
ATOM 12827 N N . ALA B 1 719 ? -8.57 24.047 11.492 1 97.75 719 ALA B N 1
ATOM 12828 C CA . ALA B 1 719 ? -8.156 25.25 10.773 1 97.75 719 ALA B CA 1
ATOM 12829 C C . ALA B 1 719 ? -8.445 25.109 9.281 1 97.75 719 ALA B C 1
ATOM 12831 O O . ALA B 1 719 ? -8.148 24.078 8.672 1 97.75 719 ALA B O 1
ATOM 12832 N N . ILE B 1 720 ? -9.055 26.141 8.711 1 98.5 720 ILE B N 1
ATOM 12833 C CA . ILE B 1 720 ? -9.312 26.234 7.277 1 98.5 720 ILE B CA 1
ATOM 12834 C C . ILE B 1 720 ? -8.32 27.188 6.633 1 98.5 720 ILE B C 1
ATOM 12836 O O . ILE B 1 720 ? -8.406 28.406 6.816 1 98.5 720 ILE B O 1
ATOM 12840 N N . HIS B 1 721 ? -7.438 26.672 5.746 1 97.94 721 HIS B N 1
ATOM 12841 C CA . HIS B 1 721 ? -6.336 27.484 5.25 1 97.94 721 HIS B CA 1
ATOM 12842 C C . HIS B 1 721 ? -6.637 28.031 3.857 1 97.94 721 HIS B C 1
ATOM 12844 O O . HIS B 1 721 ? -6.074 29.047 3.445 1 97.94 721 HIS B O 1
ATOM 12850 N N . ASP B 1 722 ? -7.453 27.25 3.162 1 98.62 722 ASP B N 1
ATOM 12851 C CA . ASP B 1 722 ? -7.691 27.703 1.798 1 98.62 722 ASP B CA 1
ATOM 12852 C C . ASP B 1 722 ? -9.039 27.203 1.276 1 98.62 722 ASP B C 1
ATOM 12854 O O . ASP B 1 722 ? -9.594 26.25 1.807 1 98.62 722 ASP B O 1
ATOM 12858 N N . LEU B 1 723 ? -9.57 27.938 0.311 1 98.75 723 LEU B N 1
ATOM 12859 C CA . LEU B 1 723 ? -10.844 27.656 -0.343 1 98.75 723 LEU B CA 1
ATOM 12860 C C . LEU B 1 723 ? -10.75 27.906 -1.845 1 98.75 723 LEU B C 1
ATOM 12862 O O . LEU B 1 723 ? -10.047 28.812 -2.283 1 98.75 723 LEU B O 1
ATOM 12866 N N . VAL B 1 724 ? -11.453 27.078 -2.57 1 98.62 724 VAL B N 1
ATOM 12867 C CA . VAL B 1 724 ? -11.57 27.359 -4 1 98.62 724 VAL B CA 1
ATOM 12868 C C . VAL B 1 724 ? -12.922 26.859 -4.508 1 98.62 724 VAL B C 1
ATOM 12870 O O . VAL B 1 724 ? -13.438 25.844 -4.039 1 98.62 724 VAL B O 1
ATOM 12873 N N . LEU B 1 725 ? -13.547 27.688 -5.34 1 98.25 725 LEU B N 1
ATOM 12874 C CA . LEU B 1 725 ? -14.805 27.312 -5.98 1 98.25 725 LEU B CA 1
ATOM 12875 C C . LEU B 1 725 ? -14.562 26.781 -7.387 1 98.25 725 LEU B C 1
ATOM 12877 O O . LEU B 1 725 ? -13.836 27.391 -8.172 1 98.25 725 LEU B O 1
ATOM 12881 N N . GLN B 1 726 ? -15.094 25.641 -7.672 1 98 726 GLN B N 1
ATOM 12882 C CA . GLN B 1 726 ? -15.109 25.141 -9.039 1 98 726 GLN B CA 1
ATOM 12883 C C . GLN B 1 726 ? -16.328 25.656 -9.797 1 98 726 GLN B C 1
ATOM 12885 O O . GLN B 1 726 ? -17.469 25.312 -9.469 1 98 726 GLN B O 1
ATOM 12890 N N . LYS B 1 727 ? -16.141 26.359 -10.844 1 95 727 LYS B N 1
ATOM 12891 C CA . LYS B 1 727 ? -17.172 27.188 -11.469 1 95 727 LYS B CA 1
ATOM 12892 C C . LYS B 1 727 ? -18.188 26.312 -12.219 1 95 727 LYS B C 1
ATOM 12894 O O . LYS B 1 727 ? -19.359 26.672 -12.32 1 95 727 LYS B O 1
ATOM 12899 N N . LYS B 1 728 ? -17.75 25.234 -12.812 1 95.56 728 LYS B N 1
ATOM 12900 C CA . LYS B 1 728 ? -18.656 24.406 -13.609 1 95.56 728 LYS B CA 1
ATOM 12901 C C . LYS B 1 728 ? -19.547 23.547 -12.711 1 95.56 728 LYS B C 1
ATOM 12903 O O . LYS B 1 728 ? -20.75 23.406 -12.977 1 95.56 728 LYS B O 1
ATOM 12908 N N . SER B 1 729 ? -19 23.109 -11.609 1 96.62 729 SER B N 1
ATOM 12909 C CA . SER B 1 729 ? -19.734 22.172 -10.758 1 96.62 729 SER B CA 1
ATOM 12910 C C . SER B 1 729 ? -20.422 22.906 -9.609 1 96.62 729 SER B C 1
ATOM 12912 O O . SER B 1 729 ? -21.312 22.344 -8.961 1 96.62 729 SER B O 1
ATOM 12914 N N . ASN B 1 730 ? -20.016 24.156 -9.305 1 97.56 730 ASN B N 1
ATOM 12915 C CA . ASN B 1 730 ? -20.469 24.922 -8.148 1 97.56 730 ASN B CA 1
ATOM 12916 C C . ASN B 1 730 ? -20.047 24.25 -6.84 1 97.56 730 ASN B C 1
ATOM 12918 O O . ASN B 1 730 ? -20.766 24.281 -5.852 1 97.56 730 ASN B O 1
ATOM 12922 N N . ASP B 1 731 ? -18.969 23.531 -6.859 1 98.5 731 ASP B N 1
ATOM 12923 C CA . ASP B 1 731 ? -18.422 22.922 -5.645 1 98.5 731 ASP B CA 1
ATOM 12924 C C . ASP B 1 731 ? -17.484 23.891 -4.922 1 98.5 731 ASP B C 1
ATOM 12926 O O . ASP B 1 731 ? -16.688 24.578 -5.555 1 98.5 731 ASP B O 1
ATOM 12930 N N . LEU B 1 732 ? -17.625 24 -3.643 1 98.75 732 LEU B N 1
ATOM 12931 C CA . LEU B 1 732 ? -16.625 24.609 -2.777 1 98.75 732 LEU B CA 1
ATOM 12932 C C . LEU B 1 732 ? -15.672 23.562 -2.213 1 98.75 732 LEU B C 1
ATOM 12934 O O . LEU B 1 732 ? -16.109 22.609 -1.563 1 98.75 732 LEU B O 1
ATOM 12938 N N . ILE B 1 733 ? -14.406 23.672 -2.533 1 98.81 733 ILE B N 1
ATOM 12939 C CA . ILE B 1 733 ? -13.383 22.797 -1.98 1 98.81 733 ILE B CA 1
ATOM 12940 C C . ILE B 1 733 ? -12.68 23.484 -0.819 1 98.81 733 ILE B C 1
ATOM 12942 O O . ILE B 1 733 ? -12.281 24.656 -0.937 1 98.81 733 ILE B O 1
ATOM 12946 N N . VAL B 1 734 ? -12.531 22.766 0.294 1 98.81 734 VAL B N 1
ATOM 12947 C CA . VAL B 1 734 ? -11.977 23.312 1.527 1 98.81 734 VAL B CA 1
ATOM 12948 C C . VAL B 1 734 ? -10.648 22.625 1.841 1 98.81 734 VAL B C 1
ATOM 12950 O O . VAL B 1 734 ? -10.594 21.391 1.971 1 98.81 734 VAL B O 1
ATOM 12953 N N . GLY B 1 735 ? -9.539 23.359 1.878 1 98.56 735 GLY B N 1
ATOM 12954 C CA . GLY B 1 735 ? -8.273 22.859 2.385 1 98.56 735 GLY B CA 1
ATOM 12955 C C . GLY B 1 735 ? -8.086 23.094 3.871 1 98.56 735 GLY B C 1
ATOM 12956 O O . GLY B 1 735 ? -7.926 24.234 4.309 1 98.56 735 GLY B O 1
ATOM 12957 N N . THR B 1 736 ? -8.086 21.984 4.66 1 98.38 736 THR B N 1
ATOM 12958 C CA . THR B 1 736 ? -7.887 22.109 6.102 1 98.38 736 THR B CA 1
ATOM 12959 C C . THR B 1 736 ? -6.434 21.828 6.469 1 98.38 736 THR B C 1
ATOM 12961 O O . THR B 1 736 ? -5.723 21.125 5.738 1 98.38 736 THR B O 1
ATOM 12964 N N . HIS B 1 737 ? -6.02 22.422 7.547 1 97.75 737 HIS B N 1
ATOM 12965 C CA . HIS B 1 737 ? -4.723 22.062 8.117 1 97.75 737 HIS B CA 1
ATOM 12966 C C . HIS B 1 737 ? -4.875 21.031 9.234 1 97.75 737 HIS B C 1
ATOM 12968 O O . HIS B 1 737 ? -4.566 21.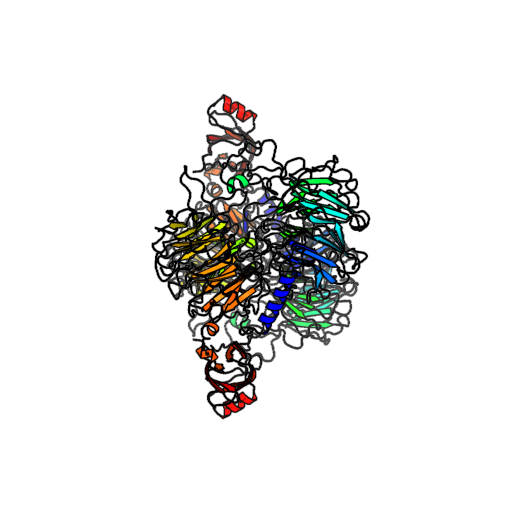328 10.391 1 97.75 737 HIS B O 1
ATOM 12974 N N . GLY B 1 738 ? -5.207 19.844 8.891 1 97.62 738 GLY B N 1
ATOM 12975 C CA . GLY B 1 738 ? -5.285 18.812 9.906 1 97.62 738 GLY B CA 1
ATOM 12976 C C . GLY B 1 738 ? -6.312 17.75 9.594 1 97.62 738 GLY B C 1
ATOM 12977 O O . GLY B 1 738 ? -6.277 16.656 10.172 1 97.62 738 GLY B O 1
ATOM 12978 N N . ARG B 1 739 ? -7.273 18 8.711 1 98.25 739 ARG B N 1
ATOM 12979 C CA . ARG B 1 739 ? -8.281 17.016 8.352 1 98.25 739 ARG B CA 1
ATOM 12980 C C . ARG B 1 739 ? -8.43 16.922 6.836 1 98.25 739 ARG B C 1
ATOM 12982 O O . ARG B 1 739 ? -9.508 16.578 6.336 1 98.25 739 ARG B O 1
ATOM 12989 N N . SER B 1 740 ? -7.453 17.281 6.133 1 98.19 740 SER B N 1
ATOM 12990 C CA . SER B 1 740 ? -7.293 17.125 4.691 1 98.19 740 SER B CA 1
ATOM 12991 C C . SER B 1 740 ? -8.289 18 3.928 1 98.19 740 SER B C 1
ATOM 12993 O O . SER B 1 740 ? -8.383 19.203 4.164 1 98.19 740 SER B O 1
ATOM 12995 N N . LEU B 1 741 ? -9.031 17.375 2.914 1 98.56 741 LEU B N 1
ATOM 12996 C CA . LEU B 1 741 ? -9.867 18.156 2.006 1 98.56 741 LEU B CA 1
ATOM 12997 C C . LEU B 1 741 ? -11.344 17.812 2.201 1 98.56 741 LEU B C 1
ATOM 12999 O O . LEU B 1 741 ? -11.688 16.672 2.469 1 98.56 741 LEU B O 1
ATOM 13003 N N . TYR B 1 742 ? -12.172 18.828 2.082 1 98.62 742 TYR B N 1
ATOM 13004 C CA . TYR B 1 742 ? -13.625 18.656 2.096 1 98.62 742 TYR B CA 1
ATOM 13005 C C . TYR B 1 742 ? -14.266 19.312 0.879 1 98.62 742 TYR B C 1
ATOM 13007 O O . TYR B 1 742 ? -13.648 20.156 0.226 1 98.62 742 TYR B O 1
ATOM 13015 N N . LYS B 1 743 ? -15.477 18.875 0.585 1 98.5 743 LYS B N 1
ATOM 13016 C CA . LYS B 1 743 ? -16.234 19.406 -0.547 1 98.5 743 LYS B CA 1
ATOM 13017 C C . LYS B 1 743 ? -17.703 19.562 -0.199 1 98.5 743 LYS B C 1
ATOM 13019 O O . LYS B 1 743 ? -18.266 18.75 0.545 1 98.5 743 LYS B O 1
ATOM 13024 N N . VAL B 1 744 ? -18.328 20.609 -0.739 1 98.25 744 VAL B N 1
ATOM 13025 C CA . VAL B 1 744 ? -19.781 20.766 -0.69 1 98.25 744 VAL B CA 1
ATOM 13026 C C . VAL B 1 744 ? -20.266 21.484 -1.948 1 98.25 744 VAL B C 1
ATOM 13028 O O . VAL B 1 744 ? -19.531 22.281 -2.539 1 98.25 744 VAL B O 1
ATOM 13031 N N . ASN B 1 745 ? -21.406 21.172 -2.428 1 97.62 745 ASN B N 1
ATOM 13032 C CA . ASN B 1 745 ? -22.016 21.875 -3.551 1 97.62 745 ASN B CA 1
ATOM 13033 C C . ASN B 1 745 ? -22.812 23.094 -3.082 1 97.62 745 ASN B C 1
ATOM 13035 O O . ASN B 1 745 ? -23.656 22.984 -2.189 1 97.62 745 ASN B O 1
ATOM 13039 N N . VAL B 1 746 ? -22.594 24.297 -3.674 1 97.75 746 VAL B N 1
ATOM 13040 C CA . VAL B 1 746 ? -23.188 25.516 -3.137 1 97.75 746 VAL B CA 1
ATOM 13041 C C . VAL B 1 746 ? -24.188 26.094 -4.141 1 97.75 746 VAL B C 1
ATOM 13043 O O . VAL B 1 746 ? -24.594 27.25 -4.023 1 97.75 746 VAL B O 1
ATOM 13046 N N . GLU B 1 747 ? -24.562 25.344 -5.113 1 96.19 747 GLU B N 1
ATOM 13047 C CA . GLU B 1 747 ? -25.5 25.828 -6.129 1 96.19 747 GLU B CA 1
ATOM 13048 C C . GLU B 1 747 ? -26.766 26.391 -5.488 1 96.19 747 GLU B C 1
ATOM 13050 O O . GLU B 1 747 ? -27.219 27.469 -5.863 1 96.19 747 GLU B O 1
ATOM 13055 N N . LYS B 1 748 ? -27.359 25.734 -4.59 1 95 748 LYS B N 1
ATOM 13056 C CA . LYS B 1 748 ? -28.594 26.156 -3.945 1 95 748 LYS B CA 1
ATOM 13057 C C . LYS B 1 748 ? -28.359 27.375 -3.051 1 95 748 LYS B C 1
ATOM 13059 O O . LYS B 1 748 ? -29.234 28.219 -2.896 1 95 748 LYS B O 1
ATOM 13064 N N . VAL B 1 749 ? -27.219 27.453 -2.439 1 95.81 749 VAL B N 1
ATOM 13065 C CA . VAL B 1 749 ? -26.844 28.609 -1.635 1 95.81 749 VAL B CA 1
ATOM 13066 C C . VAL B 1 749 ? -26.797 29.859 -2.514 1 95.81 749 VAL B C 1
ATOM 13068 O O . VAL B 1 749 ? -27.297 30.922 -2.121 1 95.81 749 VAL B O 1
ATOM 13071 N N . GLN B 1 750 ? -26.25 29.719 -3.65 1 95.44 750 GLN B N 1
ATOM 13072 C CA . GLN B 1 750 ? -26.047 30.828 -4.59 1 95.44 750 GLN B CA 1
ATOM 13073 C C . GLN B 1 750 ? -27.375 31.406 -5.055 1 95.44 750 GLN B C 1
ATOM 13075 O O . GLN B 1 750 ? -27.438 32.531 -5.551 1 95.44 750 GLN B O 1
ATOM 13080 N N . GLN B 1 751 ? -28.422 30.672 -4.824 1 91.69 751 GLN B N 1
ATOM 13081 C CA . GLN B 1 751 ? -29.734 31.094 -5.281 1 91.69 751 GLN B CA 1
ATOM 13082 C C . GLN B 1 751 ? -30.469 31.891 -4.191 1 91.69 751 GLN B C 1
ATOM 13084 O O . GLN B 1 751 ? -31.516 32.469 -4.441 1 91.69 751 GLN B O 1
ATOM 13089 N N . ILE B 1 752 ? -29.953 31.906 -3.055 1 91.12 752 ILE B N 1
ATOM 13090 C CA . ILE B 1 752 ? -30.578 32.656 -1.964 1 91.12 752 ILE B CA 1
ATOM 13091 C C . ILE B 1 752 ? -30.234 34.125 -2.08 1 91.12 752 ILE B C 1
ATOM 13093 O O . ILE B 1 752 ? -29.062 34.5 -2.047 1 91.12 752 ILE B O 1
ATOM 13097 N N . ASN B 1 753 ? -31.172 34.938 -2.266 1 84.06 753 ASN B N 1
ATOM 13098 C CA . ASN B 1 753 ? -31.016 36.375 -2.365 1 84.06 753 ASN B CA 1
ATOM 13099 C C . ASN B 1 753 ? -32.125 37.094 -1.614 1 84.06 753 ASN B C 1
ATOM 13101 O O . ASN B 1 753 ? -32.875 36.5 -0.869 1 84.06 753 ASN B O 1
ATOM 13105 N N . ASP B 1 754 ? -32.031 38.438 -1.704 1 76.81 754 ASP B N 1
ATOM 13106 C CA . ASP B 1 754 ? -33 39.25 -0.978 1 76.81 754 ASP B CA 1
ATOM 13107 C C . ASP B 1 754 ? -34.438 38.875 -1.375 1 76.81 754 ASP B C 1
ATOM 13109 O O . ASP B 1 754 ? -35.344 38.875 -0.535 1 76.81 754 ASP B O 1
ATOM 13113 N N . GLN B 1 755 ? -34.594 38.594 -2.564 1 70.69 755 GLN B N 1
ATOM 13114 C CA . GLN B 1 755 ? -35.906 38.219 -3.027 1 70.69 755 GLN B CA 1
ATOM 13115 C C . GLN B 1 755 ? -36.344 36.875 -2.432 1 70.69 755 GLN B C 1
ATOM 13117 O O . GLN B 1 755 ? -37.531 36.656 -2.133 1 70.69 755 GLN B O 1
ATOM 13122 N N . THR B 1 756 ? -35.375 36.094 -2.221 1 71.75 756 THR B N 1
ATOM 13123 C CA . THR B 1 756 ? -35.656 34.781 -1.649 1 71.75 756 THR B CA 1
ATOM 13124 C C . THR B 1 756 ? -36.125 34.906 -0.196 1 71.75 756 THR B C 1
ATOM 13126 O O . THR B 1 756 ? -37 34.156 0.26 1 71.75 756 THR B O 1
ATOM 13129 N N . HIS B 1 757 ? -35.531 35.844 0.431 1 69.81 757 HIS B N 1
ATOM 13130 C CA . HIS B 1 757 ? -35.875 36.031 1.838 1 69.81 757 HIS B CA 1
ATOM 13131 C C . HIS B 1 757 ? -37.312 36.5 2 1 69.81 757 HIS B C 1
ATOM 13133 O O . HIS B 1 757 ? -37.938 36.219 3.027 1 69.81 757 HIS B O 1
ATOM 13139 N N . THR B 1 758 ? -37.656 37.062 0.936 1 72.31 758 THR B N 1
ATOM 13140 C CA . THR B 1 758 ? -39.031 37.531 0.979 1 72.31 758 THR B CA 1
ATOM 13141 C C . THR B 1 758 ? -40 36.406 0.679 1 72.31 758 THR B C 1
ATOM 13143 O O . THR B 1 758 ? -41.188 36.469 1.078 1 72.31 758 THR B O 1
ATOM 13146 N N . LYS B 1 759 ? -39.406 35.469 0.046 1 76.44 759 LYS B N 1
ATOM 13147 C CA . LYS B 1 759 ? -40.25 34.312 -0.204 1 76.44 759 LYS B CA 1
ATOM 13148 C C . LYS B 1 759 ? -40.312 33.406 1.025 1 76.44 759 LYS B C 1
ATOM 13150 O O . LYS B 1 759 ? -39.312 33.156 1.69 1 76.44 759 LYS B O 1
ATOM 13155 N N . ASN B 1 760 ? -41.531 33.031 1.312 1 80.31 760 ASN B N 1
ATOM 13156 C CA . ASN B 1 760 ? -41.75 32.156 2.469 1 80.31 760 ASN B CA 1
ATOM 13157 C C . ASN B 1 760 ? -41.062 30.812 2.291 1 80.31 760 ASN B C 1
ATOM 13159 O O . ASN B 1 760 ? -40.375 30.328 3.205 1 80.31 760 ASN B O 1
ATOM 13163 N N . ILE B 1 761 ? -41.125 30.219 1.071 1 89.44 761 ILE B N 1
ATOM 13164 C CA . ILE B 1 761 ? -40.594 28.891 0.802 1 89.44 761 ILE B CA 1
ATOM 13165 C C . ILE B 1 761 ? -40.188 28.781 -0.666 1 89.44 761 ILE B C 1
ATOM 13167 O O . ILE B 1 761 ? -40.844 29.344 -1.541 1 89.44 761 ILE B O 1
ATOM 13171 N N . ILE B 1 762 ? -39.031 28.141 -0.908 1 90.25 762 ILE B N 1
ATOM 13172 C CA . ILE B 1 762 ? -38.562 27.828 -2.256 1 90.25 762 ILE B CA 1
ATOM 13173 C C . ILE B 1 762 ? -38.312 26.328 -2.369 1 90.25 762 ILE B C 1
ATOM 13175 O O . ILE B 1 762 ? -37.5 25.781 -1.623 1 90.25 762 ILE B O 1
ATOM 13179 N N . LEU B 1 763 ? -39 25.703 -3.262 1 94.31 763 LEU B N 1
ATOM 13180 C CA . LEU B 1 763 ? -38.75 24.297 -3.594 1 94.31 763 LEU B CA 1
ATOM 13181 C C . LEU B 1 763 ? -37.812 24.188 -4.785 1 94.31 763 LEU B C 1
ATOM 13183 O O . LEU B 1 763 ? -38.125 24.688 -5.871 1 94.31 763 LEU B O 1
ATOM 13187 N N . TYR B 1 764 ? -36.656 23.562 -4.598 1 94.69 764 TYR B N 1
ATOM 13188 C CA . TYR B 1 764 ? -35.656 23.5 -5.648 1 94.69 764 TYR B CA 1
ATOM 13189 C C . TYR B 1 764 ? -35.938 22.359 -6.613 1 94.69 764 TYR B C 1
ATOM 13191 O O . TYR B 1 764 ? -36.406 21.281 -6.203 1 94.69 764 TYR B O 1
ATOM 13199 N N . PRO B 1 765 ? -35.656 22.578 -7.879 1 92 765 PRO B N 1
ATOM 13200 C CA . PRO B 1 765 ? -35.812 21.484 -8.844 1 92 765 PRO B CA 1
ATOM 13201 C C . PRO B 1 765 ? -34.781 20.359 -8.648 1 92 765 PRO B C 1
ATOM 13203 O O . PRO B 1 765 ? -33.75 20.578 -8.023 1 92 765 PRO B O 1
ATOM 13206 N N . THR B 1 766 ? -35.188 19.188 -9.07 1 91.31 766 THR B N 1
ATOM 13207 C CA . THR B 1 766 ? -34.312 18.031 -9.047 1 91.31 766 THR B CA 1
ATOM 13208 C C . THR B 1 766 ? -33.969 17.562 -10.461 1 91.31 766 THR B C 1
ATOM 13210 O O . THR B 1 766 ? -34.844 17.562 -11.336 1 91.31 766 THR B O 1
ATOM 13213 N N . LYS B 1 767 ? -32.719 17.25 -10.703 1 89.56 767 LYS B N 1
ATOM 13214 C CA . LYS B 1 767 ? -32.344 16.656 -11.984 1 89.56 767 LYS B CA 1
ATOM 13215 C C . LYS B 1 767 ? -33.031 15.305 -12.188 1 89.56 767 LYS B C 1
ATOM 13217 O O . LYS B 1 767 ? -33.375 14.625 -11.219 1 89.56 767 LYS B O 1
ATOM 13222 N N . PRO B 1 768 ? -33.25 14.977 -13.445 1 93.81 768 PRO B N 1
ATOM 13223 C CA . PRO B 1 768 ? -33.812 13.656 -13.688 1 93.81 768 PRO B CA 1
ATOM 13224 C C . PRO B 1 768 ? -33.031 12.531 -13.039 1 93.81 768 PRO B C 1
ATOM 13226 O O . PRO B 1 768 ? -31.797 12.562 -13.047 1 93.81 768 PRO B O 1
ATOM 13229 N N . ILE B 1 769 ? -33.75 11.695 -12.5 1 94.75 769 ILE B N 1
ATOM 13230 C CA . ILE B 1 769 ? -33.156 10.555 -11.836 1 94.75 769 ILE B CA 1
ATOM 13231 C C . ILE B 1 769 ? -33.094 9.359 -12.789 1 94.75 769 ILE B C 1
ATOM 13233 O O . ILE B 1 769 ? -34.125 9 -13.391 1 94.75 769 ILE B O 1
ATOM 13237 N N . VAL B 1 770 ? -31.984 8.758 -12.953 1 93.19 770 VAL B N 1
ATOM 13238 C CA . VAL B 1 770 ? -31.844 7.613 -13.844 1 93.19 770 VAL B CA 1
ATOM 13239 C C . VAL B 1 770 ? -32.188 6.328 -13.086 1 93.19 770 VAL B C 1
ATOM 13241 O O . VAL B 1 770 ? -31.594 6.039 -12.047 1 93.19 770 VAL B O 1
ATOM 13244 N N . ARG B 1 771 ? -33.125 5.668 -13.633 1 92.69 771 ARG B N 1
ATOM 13245 C CA . ARG B 1 771 ? -33.5 4.383 -13.055 1 92.69 771 ARG B CA 1
ATOM 13246 C C . ARG B 1 771 ? -32.438 3.334 -13.297 1 92.69 771 ARG B C 1
ATOM 13248 O O . ARG B 1 771 ? -31.922 3.201 -14.414 1 92.69 771 ARG B O 1
ATOM 13255 N N . ASN B 1 772 ? -31.969 2.705 -12.258 1 89.69 772 ASN B N 1
ATOM 13256 C CA . ASN B 1 772 ? -31 1.616 -12.328 1 89.69 772 ASN B CA 1
ATOM 13257 C C . ASN B 1 772 ? -31.672 0.262 -12.094 1 89.69 772 ASN B C 1
ATOM 13259 O O . ASN B 1 772 ? -32.469 0.107 -11.164 1 89.69 772 ASN B O 1
ATOM 13263 N N . GLU B 1 773 ? -31.359 -0.681 -13.031 1 86.88 773 GLU B N 1
ATOM 13264 C CA . GLU B 1 773 ? -31.969 -2 -12.93 1 86.88 773 GLU B CA 1
ATOM 13265 C C . GLU B 1 773 ? -31.531 -2.721 -11.664 1 86.88 773 GLU B C 1
ATOM 13267 O O . GLU B 1 773 ? -32.188 -3.682 -11.234 1 86.88 773 GLU B O 1
ATOM 13272 N N . HIS B 1 774 ? -30.531 -2.133 -11.016 1 89.81 774 HIS B N 1
ATOM 13273 C CA . HIS B 1 774 ? -29.984 -2.812 -9.852 1 89.81 774 HIS B CA 1
ATOM 13274 C C . HIS B 1 774 ? -30.578 -2.271 -8.555 1 89.81 774 HIS B C 1
ATOM 13276 O O . HIS B 1 774 ? -30.156 -2.654 -7.461 1 89.81 774 HIS B O 1
ATOM 13282 N N . TRP B 1 775 ? -31.578 -1.359 -8.664 1 93 775 TRP B N 1
ATOM 13283 C CA . TRP B 1 775 ? -32.25 -0.91 -7.449 1 93 775 TRP B CA 1
ATOM 13284 C C . TRP B 1 775 ? -32.812 -2.092 -6.676 1 93 775 TRP B C 1
ATOM 13286 O O . TRP B 1 775 ? -33.625 -2.85 -7.207 1 93 775 TRP B O 1
ATOM 13296 N N . GLY B 1 776 ? -32.344 -2.238 -5.422 1 93.44 776 GLY B N 1
ATOM 13297 C CA . GLY B 1 776 ? -32.844 -3.312 -4.578 1 93.44 776 GLY B CA 1
ATOM 13298 C C . GLY B 1 776 ? -32.219 -4.652 -4.883 1 93.44 776 GLY B C 1
ATOM 13299 O O . GLY B 1 776 ? -32.75 -5.703 -4.535 1 93.44 776 GLY B O 1
ATOM 13300 N N . SER B 1 777 ? -31.188 -4.566 -5.648 1 90.88 777 SER B N 1
ATOM 13301 C CA . SER B 1 777 ? -30.469 -5.797 -5.984 1 90.88 777 SER B CA 1
ATOM 13302 C C . SER B 1 777 ? -29 -5.723 -5.566 1 90.88 777 SER B C 1
ATOM 13304 O O . SER B 1 777 ? -28.469 -4.633 -5.336 1 90.88 777 SER B O 1
ATOM 13306 N N . ALA B 1 778 ? -28.453 -6.891 -5.277 1 87.56 778 ALA B N 1
ATOM 13307 C CA . ALA B 1 778 ? -27.016 -7.012 -5.02 1 87.56 778 ALA B CA 1
ATOM 13308 C C . ALA B 1 778 ? -26.344 -7.918 -6.051 1 87.56 778 ALA B C 1
ATOM 13310 O O . ALA B 1 778 ? -27 -8.773 -6.648 1 87.56 778 ALA B O 1
ATOM 13311 N N . TRP B 1 779 ? -25.094 -7.645 -6.367 1 79.62 779 TRP B N 1
ATOM 13312 C CA . TRP B 1 779 ? -24.359 -8.445 -7.34 1 79.62 779 TRP B CA 1
ATOM 13313 C C . TRP B 1 779 ? -24.219 -9.883 -6.859 1 79.62 779 TRP B C 1
ATOM 13315 O O . TRP B 1 779 ? -24.219 -10.82 -7.664 1 79.62 779 TRP B O 1
ATOM 13325 N N . SER B 1 780 ? -24 -10.031 -5.586 1 84 780 SER B N 1
ATOM 13326 C CA . SER B 1 780 ? -23.906 -11.352 -4.977 1 84 780 SER B CA 1
ATOM 13327 C C . SER B 1 780 ? -24.625 -11.383 -3.625 1 84 780 SER B C 1
ATOM 13329 O O . SER B 1 780 ? -24.984 -10.336 -3.086 1 84 780 SER B O 1
ATOM 13331 N N . ASN B 1 781 ? -24.797 -12.578 -3.172 1 85.75 781 ASN B N 1
ATOM 13332 C CA . ASN B 1 781 ? -25.484 -12.734 -1.887 1 85.75 781 ASN B CA 1
ATOM 13333 C C . ASN B 1 781 ? -24.656 -12.141 -0.745 1 85.75 781 ASN B C 1
ATOM 13335 O O . ASN B 1 781 ? -25.156 -11.977 0.367 1 85.75 781 ASN B O 1
ATOM 13339 N N . TRP B 1 782 ? -23.469 -11.781 -1.085 1 89.94 782 TRP B N 1
ATOM 13340 C CA . TRP B 1 782 ? -22.578 -11.352 -0.014 1 89.94 782 TRP B CA 1
ATOM 13341 C C . TRP B 1 782 ? -22.344 -9.844 -0.069 1 89.94 782 TRP B C 1
ATOM 13343 O O . TRP B 1 782 ? -21.625 -9.289 0.756 1 89.94 782 TRP B O 1
ATOM 13353 N N . GLU B 1 783 ? -22.938 -9.18 -1.032 1 86.94 783 GLU B N 1
ATOM 13354 C CA . GLU B 1 783 ? -22.828 -7.73 -1.161 1 86.94 783 GLU B CA 1
ATOM 13355 C C . GLU B 1 783 ? -24.094 -7.031 -0.667 1 86.94 783 GLU B C 1
ATOM 13357 O O . GLU B 1 783 ? -25.172 -7.641 -0.616 1 86.94 783 GLU B O 1
ATOM 13362 N N . LYS B 1 784 ? -23.844 -5.812 -0.293 1 85.31 784 LYS B N 1
ATOM 13363 C CA . LYS B 1 784 ? -24.984 -5.016 0.138 1 85.31 784 LYS B CA 1
ATOM 13364 C C . LYS B 1 784 ? -25.891 -4.68 -1.04 1 85.31 784 LYS B C 1
ATOM 13366 O O . LYS B 1 784 ? -25.422 -4.434 -2.148 1 85.31 784 LYS B O 1
ATOM 13371 N N . THR B 1 785 ? -27.141 -4.703 -0.728 1 90.81 785 THR B N 1
ATOM 13372 C CA . THR B 1 785 ? -28.141 -4.301 -1.721 1 90.81 785 THR B CA 1
ATOM 13373 C C . THR B 1 785 ? -27.984 -2.828 -2.078 1 90.81 785 THR B C 1
ATOM 13375 O O . THR B 1 785 ? -27.766 -1.989 -1.199 1 90.81 785 THR B O 1
ATOM 13378 N N . PHE B 1 786 ? -27.969 -2.623 -3.314 1 91.31 786 PHE B N 1
ATOM 13379 C CA . PHE B 1 786 ? -27.953 -1.237 -3.771 1 91.31 786 PHE B CA 1
ATOM 13380 C C . PHE B 1 786 ? -29.281 -0.547 -3.475 1 91.31 786 PHE B C 1
ATOM 13382 O O . PHE B 1 786 ? -30.312 -0.93 -4.016 1 91.31 786 PHE B O 1
ATOM 13389 N N . GLU B 1 787 ? -29.25 0.37 -2.6 1 92.38 787 GLU B N 1
ATOM 13390 C CA . GLU B 1 787 ? -30.422 1.181 -2.281 1 92.38 787 GLU B CA 1
ATOM 13391 C C . GLU B 1 787 ? -30.281 2.592 -2.846 1 92.38 787 GLU B C 1
ATOM 13393 O O . GLU B 1 787 ? -29.422 3.363 -2.404 1 92.38 787 GLU B O 1
ATOM 13398 N N . PRO B 1 788 ? -31.125 2.855 -3.799 1 93.19 788 PRO B N 1
ATOM 13399 C CA . PRO B 1 788 ? -31.047 4.215 -4.344 1 93.19 788 PRO B CA 1
ATOM 13400 C C . PRO B 1 788 ? -31.484 5.273 -3.336 1 93.19 788 PRO B C 1
ATOM 13402 O O . PRO B 1 788 ? -32.25 4.977 -2.408 1 93.19 788 PRO B O 1
ATOM 13405 N N . LYS B 1 789 ? -30.969 6.387 -3.471 1 94.19 789 LYS B N 1
ATOM 13406 C CA . LYS B 1 789 ? -31.328 7.516 -2.619 1 94.19 789 LYS B CA 1
ATOM 13407 C C . LYS B 1 789 ? -31.266 8.828 -3.393 1 94.19 789 LYS B C 1
ATOM 13409 O O . LYS B 1 789 ? -30.531 8.945 -4.371 1 94.19 789 LYS B O 1
ATOM 13414 N N . THR B 1 790 ? -32.062 9.695 -3.072 1 94.44 790 THR B N 1
ATOM 13415 C CA . THR B 1 790 ? -32.031 11.07 -3.572 1 94.44 790 THR B CA 1
ATOM 13416 C C . THR B 1 790 ? -32.375 12.055 -2.461 1 94.44 790 THR B C 1
ATOM 13418 O O . THR B 1 790 ? -32.75 11.648 -1.354 1 94.44 790 THR B O 1
ATOM 13421 N N . GLU B 1 791 ? -32.156 13.336 -2.734 1 95.44 791 GLU B N 1
ATOM 13422 C CA . GLU B 1 791 ? -32.438 14.414 -1.792 1 95.44 791 GLU B CA 1
ATOM 13423 C C . GLU B 1 791 ? -33.344 15.461 -2.416 1 95.44 791 GLU B C 1
ATOM 13425 O O . GLU B 1 791 ? -33.125 15.891 -3.549 1 95.44 791 GLU B O 1
ATOM 13430 N N . PHE B 1 792 ? -34.438 15.805 -1.717 1 96.62 792 PHE B N 1
ATOM 13431 C CA . PHE B 1 792 ? -35.281 16.953 -2.064 1 96.62 792 PHE B CA 1
ATOM 13432 C C . PHE B 1 792 ? -34.906 18.156 -1.202 1 96.62 792 PHE B C 1
ATOM 13434 O O . PHE B 1 792 ? -34.875 18.062 0.026 1 96.62 792 PHE B O 1
ATOM 13441 N N . TRP B 1 793 ? -34.719 19.25 -1.942 1 96.69 793 TRP B N 1
ATOM 13442 C CA . TRP B 1 793 ? -34.25 20.438 -1.23 1 96.69 793 TRP B CA 1
ATOM 13443 C C . TRP B 1 793 ? -35.25 21.562 -1.301 1 96.69 793 TRP B C 1
ATOM 13445 O O . TRP B 1 793 ? -35.938 21.75 -2.326 1 96.69 793 TRP B O 1
ATOM 13455 N N . PHE B 1 794 ? -35.406 22.359 -0.232 1 95.31 794 PHE B N 1
ATOM 13456 C CA . PHE B 1 794 ? -36.188 23.578 -0.232 1 95.31 794 PHE B CA 1
ATOM 13457 C C . PHE B 1 794 ? -35.656 24.578 0.782 1 95.31 794 PHE B C 1
ATOM 13459 O O . PHE B 1 794 ? -34.875 24.203 1.675 1 95.31 794 PHE B O 1
ATOM 13466 N N . TYR B 1 795 ? -35.938 25.844 0.565 1 94.5 795 TYR B N 1
ATOM 13467 C CA . TYR B 1 795 ? -35.594 26.938 1.474 1 94.5 795 TYR B CA 1
ATOM 13468 C C . TYR B 1 795 ? -36.844 27.391 2.244 1 94.5 795 TYR B C 1
ATOM 13470 O O . TYR B 1 795 ? -37.938 27.422 1.695 1 94.5 795 TYR B O 1
ATOM 13478 N N . SER B 1 796 ? -36.688 27.641 3.521 1 93.81 796 SER B N 1
ATOM 13479 C CA . SER B 1 796 ? -37.688 28.281 4.34 1 93.81 796 SER B CA 1
ATOM 13480 C C . SER B 1 796 ? -37.156 29.5 5.066 1 93.81 796 SER B C 1
ATOM 13482 O O . SER B 1 796 ? -36.031 29.484 5.559 1 93.81 796 SER B O 1
ATOM 13484 N N . ASN B 1 797 ? -37.844 30.578 5.156 1 89.5 797 ASN B N 1
ATOM 13485 C CA . ASN B 1 797 ? -37.375 31.797 5.805 1 89.5 797 ASN B CA 1
ATOM 13486 C C . ASN B 1 797 ? -37.656 31.766 7.305 1 89.5 797 ASN B C 1
ATOM 13488 O O . ASN B 1 797 ? -37.125 32.625 8.039 1 89.5 797 ASN B O 1
ATOM 13492 N N . LYS B 1 798 ? -38.469 30.875 7.789 1 90.75 798 LYS B N 1
ATOM 13493 C CA . LYS B 1 798 ? -38.75 30.703 9.211 1 90.75 798 LYS B CA 1
ATOM 13494 C C . LYS B 1 798 ? -39.062 29.234 9.539 1 90.75 798 LYS B C 1
ATOM 13496 O O . LYS B 1 798 ? -39.125 28.406 8.641 1 90.75 798 LYS B O 1
ATOM 13501 N N . THR B 1 799 ? -39.156 29.016 10.836 1 93 799 THR B N 1
ATOM 13502 C CA . THR B 1 799 ? -39.594 27.688 11.258 1 93 799 THR B CA 1
ATOM 13503 C C . THR B 1 799 ? -41.062 27.469 10.969 1 93 799 THR B C 1
ATOM 13505 O O . THR B 1 799 ? -41.906 28.312 11.312 1 93 799 THR B O 1
ATOM 13508 N N . ARG B 1 800 ? -41.469 26.406 10.273 1 93.5 800 ARG B N 1
ATOM 13509 C CA . ARG B 1 800 ? -42.844 26.078 10 1 93.5 800 ARG B CA 1
ATOM 13510 C C . ARG B 1 800 ? -43 24.594 9.688 1 93.5 800 ARG B C 1
ATOM 13512 O O . ARG B 1 800 ? -42.062 23.938 9.266 1 93.5 800 ARG B O 1
ATOM 13519 N N . LYS B 1 801 ? -44.188 24.156 9.891 1 95.38 801 LYS B N 1
ATOM 13520 C CA . LYS B 1 801 ? -44.531 22.781 9.516 1 95.38 801 LYS B CA 1
ATOM 13521 C C . LYS B 1 801 ? -44.938 22.703 8.039 1 95.38 801 LYS B C 1
ATOM 13523 O O . LYS B 1 801 ? -45.75 23.5 7.57 1 95.38 801 LYS B O 1
ATOM 13528 N N . VAL B 1 802 ? -44.312 21.859 7.371 1 95.75 802 VAL B N 1
ATOM 13529 C CA . VAL B 1 802 ? -44.656 21.688 5.961 1 95.75 802 VAL B CA 1
ATOM 13530 C C . VAL B 1 802 ? -44.875 20.203 5.672 1 95.75 802 VAL B C 1
ATOM 13532 O O . VAL B 1 802 ? -44.438 19.328 6.426 1 95.75 802 VAL B O 1
ATOM 13535 N N . LYS B 1 803 ? -45.625 19.969 4.668 1 96.62 803 LYS B N 1
ATOM 13536 C CA . LYS B 1 803 ? -45.844 18.625 4.148 1 96.62 803 LYS B CA 1
ATOM 13537 C C . LYS B 1 803 ? -45.25 18.469 2.746 1 96.62 803 LYS B C 1
ATOM 13539 O O . LYS B 1 803 ? -45.531 19.281 1.861 1 96.62 803 LYS B O 1
ATOM 13544 N N . LEU B 1 804 ? -44.406 17.5 2.566 1 96.94 804 LEU B N 1
ATOM 13545 C CA . LEU B 1 804 ? -43.875 17.156 1.252 1 96.94 804 LEU B CA 1
ATOM 13546 C C . LEU B 1 804 ? -44.562 15.93 0.681 1 96.94 804 LEU B C 1
ATOM 13548 O O . LEU B 1 804 ? -44.625 14.883 1.325 1 96.94 804 LEU B O 1
ATOM 13552 N N . LYS B 1 805 ? -45.156 16.109 -0.531 1 96.94 805 LYS B N 1
ATOM 13553 C CA . LYS B 1 805 ? -45.875 15.031 -1.201 1 96.94 805 LYS B CA 1
ATOM 13554 C C . LYS B 1 805 ? -45.281 14.75 -2.58 1 96.94 805 LYS B C 1
ATOM 13556 O O . LYS B 1 805 ? -44.875 15.672 -3.289 1 96.94 805 LYS B O 1
ATOM 13561 N N . LEU B 1 806 ? -45.219 13.539 -2.881 1 97.06 806 LEU B N 1
ATOM 13562 C CA . LEU B 1 806 ? -44.906 13.094 -4.234 1 97.06 806 LEU B CA 1
ATOM 13563 C C . LEU B 1 806 ? -46.094 12.414 -4.879 1 97.06 806 LEU B C 1
ATOM 13565 O O . LEU B 1 806 ? -46.656 11.461 -4.32 1 97.06 806 LEU B O 1
ATOM 13569 N N . LYS B 1 807 ? -46.531 12.914 -6.02 1 97 807 LYS B N 1
ATOM 13570 C CA . LYS B 1 807 ? -47.688 12.367 -6.723 1 97 807 LYS B CA 1
ATOM 13571 C C . LYS B 1 807 ? -47.281 11.734 -8.047 1 97 807 LYS B C 1
ATOM 13573 O O . LYS B 1 807 ? -46.406 12.25 -8.75 1 97 807 LYS B O 1
ATOM 13578 N N . ASN B 1 808 ? -47.938 10.633 -8.359 1 96.31 808 ASN B N 1
ATOM 13579 C CA . ASN B 1 808 ? -47.625 9.969 -9.625 1 96.31 808 ASN B CA 1
ATOM 13580 C C . ASN B 1 808 ? -48.469 10.531 -10.766 1 96.31 808 ASN B C 1
ATOM 13582 O O . ASN B 1 808 ? -49.125 11.547 -10.609 1 96.31 808 ASN B O 1
ATOM 13586 N N . SER B 1 809 ? -48.344 9.922 -11.922 1 93.19 809 SER B N 1
ATOM 13587 C CA . SER B 1 809 ? -48.969 10.406 -13.156 1 93.19 809 SER B CA 1
ATOM 13588 C C . SER B 1 809 ? -50.5 10.344 -13.062 1 93.19 809 SER B C 1
ATOM 13590 O O . SER B 1 809 ? -51.188 11.023 -13.828 1 93.19 809 SER B O 1
ATOM 13592 N N . VAL B 1 810 ? -51.062 9.555 -12.109 1 94.56 810 VAL B N 1
ATOM 13593 C CA . VAL B 1 810 ? -52.531 9.453 -11.961 1 94.56 810 VAL B CA 1
ATOM 13594 C C . VAL B 1 810 ? -52.969 10.195 -10.703 1 94.56 810 VAL B C 1
ATOM 13596 O O . VAL B 1 810 ? -54.031 9.906 -10.148 1 94.56 810 VAL B O 1
ATOM 13599 N N . ASN B 1 811 ? -52.094 10.977 -10.172 1 94.31 811 ASN B N 1
ATOM 13600 C CA . ASN B 1 811 ? -52.344 11.93 -9.094 1 94.31 811 ASN B CA 1
ATOM 13601 C C . ASN B 1 811 ? -52.531 11.219 -7.754 1 94.31 811 ASN B C 1
ATOM 13603 O O . ASN B 1 811 ? -53.25 11.695 -6.883 1 94.31 811 ASN B O 1
ATOM 13607 N N . GLN B 1 812 ? -51.906 10.062 -7.672 1 95.69 812 GLN B N 1
ATOM 13608 C CA . GLN B 1 812 ? -51.844 9.383 -6.383 1 95.69 812 GLN B CA 1
ATOM 13609 C C . GLN B 1 812 ? -50.625 9.828 -5.582 1 95.69 812 GLN B C 1
ATOM 13611 O O . GLN B 1 812 ? -49.531 9.984 -6.137 1 95.69 812 GLN B O 1
ATOM 13616 N N . ILE B 1 813 ? -50.844 9.961 -4.242 1 96.75 813 ILE B N 1
ATOM 13617 C CA . ILE B 1 813 ? -49.719 10.273 -3.373 1 96.75 813 ILE B CA 1
ATOM 13618 C C . ILE B 1 813 ? -48.875 9.016 -3.137 1 96.75 813 ILE B C 1
ATOM 13620 O O . ILE B 1 813 ? -49.375 8.039 -2.564 1 96.75 813 ILE B O 1
ATOM 13624 N N . VAL B 1 814 ? -47.688 9.078 -3.547 1 96.81 814 VAL B N 1
ATOM 13625 C CA . VAL B 1 814 ? -46.844 7.891 -3.422 1 96.81 814 VAL B CA 1
ATOM 13626 C C . VAL B 1 814 ? -45.844 8.102 -2.307 1 96.81 814 VAL B C 1
ATOM 13628 O O . VAL B 1 814 ? -45.125 7.172 -1.928 1 96.81 814 VAL B O 1
ATOM 13631 N N . PHE B 1 815 ? -45.656 9.273 -1.828 1 95.19 815 PHE B N 1
ATOM 13632 C CA . PHE B 1 815 ? -44.781 9.633 -0.71 1 95.19 815 PHE B CA 1
ATOM 13633 C C . PHE B 1 815 ? -45.312 10.852 0.023 1 95.19 815 PHE B C 1
ATOM 13635 O O . PHE B 1 815 ? -45.812 11.797 -0.606 1 95.19 815 PHE B O 1
ATOM 13642 N N . LEU B 1 816 ? -45.344 10.789 1.271 1 95.88 816 LEU B N 1
ATOM 13643 C CA . LEU B 1 816 ? -45.781 11.898 2.105 1 95.88 816 LEU B CA 1
ATOM 13644 C C . LEU B 1 816 ? -44.969 11.984 3.381 1 95.88 816 LEU B C 1
ATOM 13646 O O . LEU B 1 816 ? -44.781 10.984 4.082 1 95.88 816 LEU B O 1
ATOM 13650 N N . GLN B 1 817 ? -44.406 13.102 3.66 1 96.5 817 GLN B N 1
ATOM 13651 C CA . GLN B 1 817 ? -43.656 13.328 4.887 1 96.5 817 GLN B CA 1
ATOM 13652 C C . GLN B 1 817 ? -43.938 14.703 5.469 1 96.5 817 GLN B C 1
ATOM 13654 O O . GLN B 1 817 ? -43.969 15.695 4.738 1 96.5 817 GLN B O 1
ATOM 13659 N N . GLU B 1 818 ? -44.219 14.773 6.754 1 96.25 818 GLU B N 1
ATOM 13660 C CA . GLU B 1 818 ? -44.312 16.031 7.469 1 96.25 818 GLU B CA 1
ATOM 13661 C C . GLU B 1 818 ? -42.969 16.438 8.055 1 96.25 818 GLU B C 1
ATOM 13663 O O . GLU B 1 818 ? -42.25 15.625 8.664 1 96.25 818 GLU B O 1
ATOM 13668 N N . ILE B 1 819 ? -42.625 17.656 7.785 1 95.81 819 ILE B N 1
ATOM 13669 C CA . ILE B 1 819 ? -41.281 18.141 8.164 1 95.81 819 ILE B CA 1
ATOM 13670 C C . ILE B 1 819 ? -41.406 19.453 8.922 1 95.81 819 ILE B C 1
ATOM 13672 O O . ILE B 1 819 ? -42.25 20.312 8.57 1 95.81 819 ILE B O 1
ATOM 13676 N N . GLU B 1 820 ? -40.719 19.516 9.984 1 95.69 820 GLU B N 1
ATOM 13677 C CA . GLU B 1 820 ? -40.5 20.828 10.586 1 95.69 820 GLU B CA 1
ATOM 13678 C C . GLU B 1 820 ? -39.375 21.578 9.883 1 95.69 820 GLU B C 1
ATOM 13680 O O . GLU B 1 820 ? -38.188 21.406 10.219 1 95.69 820 GLU B O 1
ATOM 13685 N N . ALA B 1 821 ? -39.719 22.422 8.969 1 94.88 821 ALA B N 1
ATOM 13686 C CA . ALA B 1 821 ? -38.719 23.203 8.211 1 94.88 821 ALA B CA 1
ATOM 13687 C C . ALA B 1 821 ? -38.062 24.234 9.102 1 94.88 821 ALA B C 1
ATOM 13689 O O . ALA B 1 821 ? -38.688 24.875 9.938 1 94.88 821 ALA B O 1
ATOM 13690 N N . MET B 1 822 ? -36.812 24.375 9.016 1 94.38 822 MET B N 1
ATOM 13691 C CA . MET B 1 822 ? -36.031 25.391 9.703 1 94.38 822 MET B CA 1
ATOM 13692 C C . MET B 1 822 ? -35.625 26.516 8.758 1 94.38 822 MET B C 1
ATOM 13694 O O . MET B 1 822 ? -35.625 26.328 7.535 1 94.38 822 MET B O 1
ATOM 13698 N N . PRO B 1 823 ? -35.344 27.719 9.391 1 92.75 823 PRO B N 1
ATOM 13699 C CA . PRO B 1 823 ? -34.812 28.766 8.508 1 92.75 823 PRO B CA 1
ATOM 13700 C C . PRO B 1 823 ? -33.562 28.328 7.746 1 92.75 823 PRO B C 1
ATOM 13702 O O . PRO B 1 823 ? -32.656 27.766 8.344 1 92.75 823 PRO B O 1
ATOM 13705 N N . GLY B 1 824 ? -33.594 28.625 6.484 1 93.94 824 GLY B N 1
ATOM 13706 C CA . GLY B 1 824 ? -32.469 28.219 5.648 1 93.94 824 GLY B CA 1
ATOM 13707 C C . GLY B 1 824 ? -32.781 27.031 4.762 1 93.94 824 GLY B C 1
ATOM 13708 O O . GLY B 1 824 ? -33.938 26.844 4.355 1 93.94 824 GLY B O 1
ATOM 13709 N N . LEU B 1 825 ? -31.75 26.344 4.367 1 95.94 825 LEU B N 1
ATOM 13710 C CA . LEU B 1 825 ? -31.875 25.203 3.477 1 95.94 825 LEU B CA 1
ATOM 13711 C C . LEU B 1 825 ? -32.281 23.953 4.254 1 95.94 825 LEU B C 1
ATOM 13713 O O . LEU B 1 825 ? -31.734 23.656 5.309 1 95.94 825 LEU B O 1
ATOM 13717 N N . ASN B 1 826 ? -33.281 23.25 3.76 1 96.25 826 ASN B N 1
ATOM 13718 C CA . ASN B 1 826 ? -33.781 21.984 4.293 1 96.25 826 ASN B CA 1
ATOM 13719 C C . ASN B 1 826 ? -33.688 20.875 3.254 1 96.25 826 ASN B C 1
ATOM 13721 O O . ASN B 1 826 ? -33.719 21.125 2.051 1 96.25 826 ASN B O 1
ATOM 13725 N N . LYS B 1 827 ? -33.438 19.688 3.742 1 95.62 827 LYS B N 1
ATOM 13726 C CA . LYS B 1 827 ? -33.375 18.562 2.818 1 95.62 827 LYS B CA 1
ATOM 13727 C C . LYS B 1 827 ? -34.219 17.391 3.332 1 95.62 827 LYS B C 1
ATOM 13729 O O . LYS B 1 827 ? -34.344 17.188 4.543 1 95.62 827 LYS B O 1
ATOM 13734 N N . VAL B 1 828 ? -34.812 16.609 2.467 1 96.12 828 VAL B N 1
ATOM 13735 C CA . VAL B 1 828 ? -35.5 15.359 2.746 1 96.12 828 VAL B CA 1
ATOM 13736 C C . VAL B 1 828 ? -34.906 14.234 1.907 1 96.12 828 VAL B C 1
ATOM 13738 O O . VAL B 1 828 ? -34.844 14.328 0.679 1 96.12 828 VAL B O 1
ATOM 13741 N N . ASP B 1 829 ? -34.5 13.234 2.605 1 95.25 829 ASP B N 1
ATOM 13742 C CA . ASP B 1 829 ? -33.969 12.07 1.908 1 95.25 829 ASP B CA 1
ATOM 13743 C C . ASP B 1 829 ? -35.094 11.148 1.439 1 95.25 829 ASP B C 1
ATOM 13745 O O . ASP B 1 829 ? -36.094 10.969 2.143 1 95.25 829 ASP B O 1
ATOM 13749 N N . HIS B 1 830 ? -35.031 10.664 0.273 1 95.44 830 HIS B N 1
ATOM 13750 C CA . HIS B 1 830 ? -36 9.734 -0.286 1 95.44 830 HIS B CA 1
ATOM 13751 C C . HIS B 1 830 ? -35.281 8.539 -0.929 1 95.44 830 HIS B C 1
ATOM 13753 O O . HIS B 1 830 ? -34.312 8.695 -1.641 1 95.44 830 HIS B O 1
ATOM 13759 N N . ASN B 1 831 ? -35.812 7.328 -0.709 1 95.38 831 ASN B N 1
ATOM 13760 C CA . ASN B 1 831 ? -35.156 6.125 -1.198 1 95.38 831 ASN B CA 1
ATOM 13761 C C . ASN B 1 831 ? -35.938 5.473 -2.332 1 95.38 831 ASN B C 1
ATOM 13763 O O . ASN B 1 831 ? -35.688 4.332 -2.707 1 95.38 831 ASN B O 1
ATOM 13767 N N . PHE B 1 832 ? -37.062 6.043 -2.857 1 94.94 832 PHE B N 1
ATOM 13768 C CA . PHE B 1 832 ? -37.844 5.66 -4.023 1 94.94 832 PHE B CA 1
ATOM 13769 C C . PHE B 1 832 ? -38.688 4.422 -3.73 1 94.94 832 PHE B C 1
ATOM 13771 O O . PHE B 1 832 ? -39.312 3.865 -4.633 1 94.94 832 PHE B O 1
ATOM 13778 N N . GLN B 1 833 ? -38.719 3.953 -2.533 1 95.25 833 GLN B N 1
ATOM 13779 C CA . GLN B 1 833 ? -39.5 2.768 -2.197 1 95.25 833 GLN B CA 1
ATOM 13780 C C . GLN B 1 833 ? -40.969 3.059 -2.256 1 95.25 833 GLN B C 1
ATOM 13782 O O . GLN B 1 833 ? -41.406 4.164 -1.924 1 95.25 833 GLN B O 1
ATOM 13787 N N . LEU B 1 834 ? -41.75 2.094 -2.723 1 94.88 834 LEU B N 1
ATOM 13788 C CA . LEU B 1 834 ? -43.188 2.191 -2.889 1 94.88 834 LEU B CA 1
ATOM 13789 C C . LEU B 1 834 ? -43.906 1.094 -2.105 1 94.88 834 LEU B C 1
ATOM 13791 O O . LEU B 1 834 ? -43.625 -0.093 -2.312 1 94.88 834 LEU B O 1
ATOM 13795 N N . PRO B 1 835 ? -44.812 1.514 -1.239 1 93.81 835 PRO B N 1
ATOM 13796 C CA . PRO B 1 835 ? -45.594 0.486 -0.55 1 93.81 835 PRO B CA 1
ATOM 13797 C C . PRO B 1 835 ? -46.438 -0.334 -1.503 1 93.81 835 PRO B C 1
ATOM 13799 O O . PRO B 1 835 ? -46.969 0.202 -2.48 1 93.81 835 PRO B O 1
ATOM 13802 N N . GLU B 1 836 ? -46.656 -1.542 -1.138 1 94.12 836 GLU B N 1
ATOM 13803 C CA . GLU B 1 836 ? -47.406 -2.473 -1.972 1 94.12 836 GLU B CA 1
ATOM 13804 C C . GLU B 1 836 ? -48.844 -1.976 -2.201 1 94.12 836 GLU B C 1
ATOM 13806 O O . GLU B 1 836 ? -49.375 -2.139 -3.291 1 94.12 836 GLU B O 1
ATOM 13811 N N . SER B 1 837 ? -49.469 -1.383 -1.203 1 94.69 837 SER B N 1
ATOM 13812 C CA . SER B 1 837 ? -50.812 -0.878 -1.319 1 94.69 837 SER B CA 1
ATOM 13813 C C . SER B 1 837 ? -50.906 0.201 -2.393 1 94.69 837 SER B C 1
ATOM 13815 O O . SER B 1 837 ? -51.906 0.273 -3.117 1 94.69 837 SER B O 1
ATOM 13817 N N . ILE B 1 838 ? -49.906 0.944 -2.508 1 95.25 838 ILE B N 1
ATOM 13818 C CA . ILE B 1 838 ? -49.875 2.016 -3.496 1 95.25 838 ILE B CA 1
ATOM 13819 C C . ILE B 1 838 ? -49.688 1.427 -4.891 1 95.25 838 ILE B C 1
ATOM 13821 O O . ILE B 1 838 ? -50.25 1.908 -5.867 1 95.25 838 ILE B O 1
ATOM 13825 N N . VAL B 1 839 ? -48.844 0.413 -4.961 1 95.94 839 VAL B N 1
ATOM 13826 C CA . VAL B 1 839 ? -48.594 -0.252 -6.23 1 95.94 839 VAL B CA 1
ATOM 13827 C C . VAL B 1 839 ? -49.875 -0.836 -6.785 1 95.94 839 VAL B C 1
ATOM 13829 O O . VAL B 1 839 ? -50.188 -0.676 -7.973 1 95.94 839 VAL B O 1
ATOM 13832 N N . GLU B 1 840 ? -50.625 -1.491 -5.953 1 94.69 840 GLU B N 1
ATOM 13833 C CA . GLU B 1 840 ? -51.906 -2.098 -6.367 1 94.69 840 GLU B CA 1
ATOM 13834 C C . GLU B 1 840 ? -52.875 -1.044 -6.871 1 94.69 840 GLU B C 1
ATOM 13836 O O . GLU B 1 840 ? -53.531 -1.228 -7.906 1 94.69 840 GLU B O 1
ATOM 13841 N N . LYS B 1 841 ? -52.969 0.007 -6.148 1 95.44 841 LYS B N 1
ATOM 13842 C CA . LYS B 1 841 ? -53.875 1.095 -6.543 1 95.44 841 LYS B CA 1
ATOM 13843 C C . LYS B 1 841 ? -53.438 1.719 -7.863 1 95.44 841 LYS B C 1
ATOM 13845 O O . LYS B 1 841 ? -54.25 2.098 -8.688 1 95.44 841 LYS B O 1
ATOM 13850 N N . TRP B 1 842 ? -52.125 1.897 -8 1 95.94 842 TRP B N 1
ATOM 13851 C CA . TRP B 1 842 ? -51.594 2.492 -9.211 1 95.94 842 TRP B CA 1
ATOM 13852 C C . TRP B 1 842 ? -51.875 1.613 -10.43 1 95.94 842 TRP B C 1
ATOM 13854 O O . TRP B 1 842 ? -52.281 2.109 -11.477 1 95.94 842 TRP B O 1
ATOM 13864 N N . LYS B 1 843 ? -51.688 0.352 -10.242 1 94.56 843 LYS B N 1
ATOM 13865 C CA . LYS B 1 843 ? -51.938 -0.585 -11.336 1 94.56 843 LYS B CA 1
ATOM 13866 C C . LYS B 1 843 ? -53.406 -0.595 -11.734 1 94.56 843 LYS B C 1
ATOM 13868 O O . LYS B 1 843 ? -53.719 -0.797 -12.906 1 94.56 843 LYS B O 1
ATOM 13873 N N . LYS B 1 844 ? -54.344 -0.466 -10.859 1 95.19 844 LYS B N 1
ATOM 13874 C CA . LYS B 1 844 ? -55.75 -0.397 -11.133 1 95.19 844 LYS B CA 1
ATOM 13875 C C . LYS B 1 844 ? -56.094 0.836 -11.969 1 95.19 844 LYS B C 1
ATOM 13877 O O . LYS B 1 844 ? -56.938 0.775 -12.859 1 95.19 844 LYS B O 1
ATOM 13882 N N . LYS B 1 845 ? -55.438 1.924 -11.703 1 95.31 845 LYS B N 1
ATOM 13883 C CA . LYS B 1 845 ? -55.719 3.189 -12.375 1 95.31 845 LYS B CA 1
ATOM 13884 C C . LYS B 1 845 ? -54.969 3.279 -13.711 1 95.31 845 LYS B C 1
ATOM 13886 O O . LYS B 1 845 ? -55.438 3.957 -14.633 1 95.31 845 LYS B O 1
ATOM 13891 N N . ASP B 1 846 ? -53.844 2.631 -13.766 1 94.56 846 ASP B N 1
ATOM 13892 C CA . ASP B 1 846 ? -53.062 2.559 -14.977 1 94.56 846 ASP B CA 1
ATOM 13893 C C . ASP B 1 846 ? -52.594 1.129 -15.242 1 94.56 846 ASP B C 1
ATOM 13895 O O . ASP B 1 846 ? -51.469 0.756 -14.891 1 94.56 846 ASP B O 1
ATOM 13899 N N . PRO B 1 847 ? -53.344 0.378 -15.992 1 91.44 847 PRO B N 1
ATOM 13900 C CA . PRO B 1 847 ? -53.031 -1.041 -16.203 1 91.44 847 PRO B CA 1
ATOM 13901 C C . PRO B 1 847 ? -51.781 -1.263 -17 1 91.44 847 PRO B C 1
ATOM 13903 O O . PRO B 1 847 ? -51.219 -2.367 -17 1 91.44 847 PRO B O 1
ATOM 13906 N N . ASN B 1 848 ? -51.281 -0.233 -17.656 1 91.88 848 ASN B N 1
ATOM 13907 C CA . ASN B 1 848 ? -50.094 -0.394 -18.5 1 91.88 848 ASN B CA 1
ATOM 13908 C C . ASN B 1 848 ? -48.812 -0.144 -17.719 1 91.88 848 ASN B C 1
ATOM 13910 O O . ASN B 1 848 ? -47.719 -0.377 -18.234 1 91.88 848 ASN B O 1
ATOM 13914 N N . ILE B 1 849 ? -48.969 0.224 -16.469 1 92.81 849 ILE B N 1
ATOM 13915 C CA . ILE B 1 849 ? -47.781 0.553 -15.695 1 92.81 849 ILE B CA 1
ATOM 13916 C C . ILE B 1 849 ? -47.094 -0.731 -15.242 1 92.81 849 ILE B C 1
ATOM 13918 O O . ILE B 1 849 ? -47.75 -1.686 -14.828 1 92.81 849 ILE B O 1
ATOM 13922 N N . LYS B 1 850 ? -45.781 -0.911 -15.484 1 91.12 850 LYS B N 1
ATOM 13923 C CA . LYS B 1 850 ? -45 -2.072 -15.078 1 91.12 850 LYS B CA 1
ATOM 13924 C C . LYS B 1 850 ? -44.219 -1.785 -13.805 1 91.12 850 LYS B C 1
ATOM 13926 O O . LYS B 1 850 ? -43.219 -1.04 -13.828 1 91.12 850 LYS B O 1
ATOM 13931 N N . ILE B 1 851 ? -44.562 -2.26 -12.75 1 94.69 851 ILE B N 1
ATOM 13932 C CA . ILE B 1 851 ? -43.875 -2.174 -11.461 1 94.69 851 ILE B CA 1
ATOM 13933 C C . ILE B 1 851 ? -43.625 -3.58 -10.93 1 94.69 851 ILE B C 1
ATOM 13935 O O . ILE B 1 851 ? -44.531 -4.281 -10.508 1 94.69 851 ILE B O 1
ATOM 13939 N N . GLU B 1 852 ? -42.406 -3.979 -11.023 1 92.19 852 GLU B N 1
ATOM 13940 C CA . GLU B 1 852 ? -42.031 -5.312 -10.562 1 92.19 852 GLU B CA 1
ATOM 13941 C C . GLU B 1 852 ? -41.25 -5.25 -9.25 1 92.19 852 GLU B C 1
ATOM 13943 O O . GLU B 1 852 ? -40.594 -4.246 -8.961 1 92.19 852 GLU B O 1
ATOM 13948 N N . LYS B 1 853 ? -41.438 -6.219 -8.453 1 93.88 853 LYS B N 1
ATOM 13949 C CA . LYS B 1 853 ? -40.688 -6.328 -7.207 1 93.88 853 LYS B CA 1
ATOM 13950 C C . LYS B 1 853 ? -39.188 -6.547 -7.488 1 93.88 853 LYS B C 1
ATOM 13952 O O . LYS B 1 853 ? -38.844 -7.328 -8.367 1 93.88 853 LYS B O 1
ATOM 13957 N N . ALA B 1 854 ? -38.375 -5.785 -6.785 1 93.56 854 ALA B N 1
ATOM 13958 C CA . ALA B 1 854 ? -36.906 -5.996 -6.875 1 93.56 854 ALA B CA 1
ATOM 13959 C C . ALA B 1 854 ? -36.5 -7.234 -6.086 1 93.56 854 ALA B C 1
ATOM 13961 O O . ALA B 1 854 ? -37.312 -7.875 -5.434 1 93.56 854 ALA B O 1
ATOM 13962 N N . LYS B 1 855 ? -35.25 -7.609 -6.145 1 90 855 LYS B N 1
ATOM 13963 C CA . LYS B 1 855 ? -34.75 -8.828 -5.527 1 90 855 LYS B CA 1
ATOM 13964 C C . LYS B 1 855 ? -34.875 -8.773 -4.008 1 90 855 LYS B C 1
ATOM 13966 O O . LYS B 1 855 ? -34.906 -9.805 -3.342 1 90 855 LYS B O 1
ATOM 13971 N N . ASN B 1 856 ? -35 -7.551 -3.447 1 91.44 856 ASN B N 1
ATOM 13972 C CA . ASN B 1 856 ? -35.156 -7.418 -2.002 1 91.44 856 ASN B CA 1
ATOM 13973 C C . ASN B 1 856 ? -36.625 -7.41 -1.583 1 91.44 856 ASN B C 1
ATOM 13975 O O . ASN B 1 856 ? -36.938 -6.977 -0.478 1 91.44 856 ASN B O 1
ATOM 13979 N N . ASN B 1 857 ? -37.438 -7.691 -2.467 1 91.38 857 ASN B N 1
ATOM 13980 C CA . ASN B 1 857 ? -38.875 -7.836 -2.258 1 91.38 857 ASN B CA 1
ATOM 13981 C C . ASN B 1 857 ? -39.531 -6.484 -2.021 1 91.38 857 ASN B C 1
ATOM 13983 O O . ASN B 1 857 ? -40.594 -6.414 -1.389 1 91.38 857 ASN B O 1
ATOM 13987 N N . GLN B 1 858 ? -38.844 -5.457 -2.453 1 94.75 858 GLN B N 1
ATOM 13988 C CA . GLN B 1 858 ? -39.438 -4.121 -2.373 1 94.75 858 GLN B CA 1
ATOM 13989 C C . GLN B 1 858 ? -39.781 -3.598 -3.758 1 94.75 858 GLN B C 1
ATOM 13991 O O . GLN B 1 858 ? -39.281 -4.074 -4.766 1 94.75 858 GLN B O 1
ATOM 13996 N N . PHE B 1 859 ? -40.781 -2.725 -3.744 1 95.94 859 PHE B N 1
ATOM 13997 C CA . PHE B 1 859 ? -41.094 -1.991 -4.961 1 95.94 859 PHE B CA 1
ATOM 13998 C C . PHE B 1 859 ? -40.406 -0.628 -4.969 1 95.94 859 PHE B C 1
ATOM 14000 O O . PHE B 1 859 ? -40.25 -0.007 -3.918 1 95.94 859 PHE B O 1
ATOM 14007 N N . TYR B 1 860 ? -40 -0.26 -6.152 1 96.69 860 TYR B N 1
ATOM 14008 C CA . TYR B 1 860 ? -39.406 1.06 -6.328 1 96.69 860 TYR B CA 1
ATOM 14009 C C . TYR B 1 860 ? -40.188 1.866 -7.375 1 96.69 860 TYR B C 1
ATOM 14011 O O . TYR B 1 860 ? -40.812 1.297 -8.258 1 96.69 860 TYR B O 1
ATOM 14019 N N . LEU B 1 861 ? -40.125 3.166 -7.273 1 96.06 861 LEU B N 1
ATOM 14020 C CA . LEU B 1 861 ? -40.781 4.047 -8.242 1 96.06 861 LEU B CA 1
ATOM 14021 C C . LEU B 1 861 ? -40.344 3.701 -9.664 1 96.06 861 LEU B C 1
ATOM 14023 O O . LEU B 1 861 ? -39.156 3.582 -9.945 1 96.06 861 LEU B O 1
ATOM 14027 N N . PRO B 1 862 ? -41.312 3.449 -10.578 1 95.38 862 PRO B N 1
ATOM 14028 C CA . PRO B 1 862 ? -40.969 3.162 -11.977 1 95.38 862 PRO B CA 1
ATOM 14029 C C . PRO B 1 862 ? -40.625 4.422 -12.773 1 95.38 862 PRO B C 1
ATOM 14031 O O . PRO B 1 862 ? -40.781 5.535 -12.258 1 95.38 862 PRO B O 1
ATOM 14034 N N . ILE B 1 863 ? -40.156 4.199 -14.008 1 94.81 863 ILE B N 1
ATOM 14035 C CA . ILE B 1 863 ? -39.938 5.305 -14.938 1 94.81 863 ILE B CA 1
ATOM 14036 C C . ILE B 1 863 ? -41.25 6.035 -15.195 1 94.81 863 ILE B C 1
ATOM 14038 O O . ILE B 1 863 ? -42.219 5.43 -15.641 1 94.81 863 ILE B O 1
ATOM 14042 N N . SER B 1 864 ? -41.312 7.262 -14.789 1 94.75 864 SER B N 1
ATOM 14043 C CA . SER B 1 864 ? -42.469 8.109 -14.938 1 94.75 864 SER B CA 1
ATOM 14044 C C . SER B 1 864 ? -42.188 9.547 -14.523 1 94.75 864 SER B C 1
ATOM 14046 O O . SER B 1 864 ? -41.094 9.844 -14.039 1 94.75 864 SER B O 1
ATOM 14048 N N . LYS B 1 865 ? -43.094 10.359 -14.812 1 95.38 865 LYS B N 1
ATOM 14049 C CA . LYS B 1 865 ? -43.062 11.719 -14.281 1 95.38 865 LYS B CA 1
ATOM 14050 C C . LYS B 1 865 ? -43.844 11.828 -12.984 1 95.38 865 LYS B C 1
ATOM 14052 O O . LYS B 1 865 ? -44.906 11.219 -12.852 1 95.38 865 LYS B O 1
ATOM 14057 N N . TYR B 1 866 ? -43.375 12.57 -12.086 1 96.94 866 TYR B N 1
ATOM 14058 C CA . TYR B 1 866 ? -44 12.766 -10.789 1 96.94 866 TYR B CA 1
ATOM 14059 C C . TYR B 1 866 ? -44.094 14.25 -10.453 1 96.94 866 TYR B C 1
ATOM 14061 O O . TYR B 1 866 ? -43.344 15.07 -10.992 1 96.94 866 TYR B O 1
ATOM 14069 N N . GLN B 1 867 ? -45 14.555 -9.641 1 97 867 GLN B N 1
ATOM 14070 C CA . GLN B 1 867 ? -45.125 15.914 -9.141 1 97 867 GLN B CA 1
ATOM 14071 C C . GLN B 1 867 ? -44.75 16 -7.664 1 97 867 GLN B C 1
ATOM 14073 O O . GLN B 1 867 ? -45.312 15.297 -6.824 1 97 867 GLN B O 1
ATOM 14078 N N . LEU B 1 868 ? -43.781 16.75 -7.359 1 97.19 868 LEU B N 1
ATOM 14079 C CA . LEU B 1 868 ? -43.375 17.016 -5.98 1 97.19 868 LEU B CA 1
ATOM 14080 C C . LEU B 1 868 ? -44.031 18.281 -5.465 1 97.19 868 LEU B C 1
ATOM 14082 O O . LEU B 1 868 ? -43.906 19.359 -6.074 1 97.19 868 LEU B O 1
ATOM 14086 N N . VAL B 1 869 ? -44.781 18.172 -4.387 1 96.5 869 VAL B N 1
ATOM 14087 C CA . VAL B 1 869 ? -45.531 19.297 -3.859 1 96.5 869 VAL B CA 1
ATOM 14088 C C . VAL B 1 869 ? -45.125 19.562 -2.412 1 96.5 869 VAL B C 1
ATOM 14090 O O . VAL B 1 869 ? -45.031 18.641 -1.602 1 96.5 869 VAL B O 1
ATOM 14093 N N . LEU B 1 870 ? -44.812 20.75 -2.135 1 96 870 LEU B N 1
ATOM 14094 C CA . LEU B 1 870 ? -44.531 21.219 -0.78 1 96 870 LEU B CA 1
ATOM 14095 C C . LEU B 1 870 ? -45.625 22.188 -0.316 1 96 870 LEU B C 1
ATOM 14097 O O . LEU B 1 870 ? -45.844 23.219 -0.946 1 96 870 LEU B O 1
ATOM 14101 N N . GLU B 1 871 ? -46.25 21.812 0.802 1 93.81 871 GLU B N 1
ATOM 14102 C CA . GLU B 1 871 ? -47.406 22.609 1.208 1 93.81 871 GLU B CA 1
ATOM 14103 C C . GLU B 1 871 ? -47.344 22.953 2.695 1 93.81 871 GLU B C 1
ATOM 14105 O O . GLU B 1 871 ? -46.844 22.156 3.494 1 93.81 871 GLU B O 1
ATOM 14110 N N . SER B 1 872 ? -47.625 24.109 2.943 1 88.69 872 SER B N 1
ATOM 14111 C CA . SER B 1 872 ? -47.906 24.594 4.289 1 88.69 872 SER B CA 1
ATOM 14112 C C . SER B 1 872 ? -49.219 25.359 4.344 1 88.69 872 SER B C 1
ATOM 14114 O O . SER B 1 872 ? -49.875 25.531 3.318 1 88.69 872 SER B O 1
ATOM 14116 N N . GLN B 1 873 ? -49.844 25.797 5.562 1 79.06 873 GLN B N 1
ATOM 14117 C CA . GLN B 1 873 ? -51.125 26.453 5.719 1 79.06 873 GLN B CA 1
ATOM 14118 C C . GLN B 1 873 ? -51.281 27.609 4.719 1 79.06 873 GLN B C 1
ATOM 14120 O O . GLN B 1 873 ? -52.375 27.812 4.168 1 79.06 873 GLN B O 1
ATOM 14125 N N . GLU B 1 874 ? -50.25 28.234 4.355 1 79.44 874 GLU B N 1
ATOM 14126 C CA . GLU B 1 874 ? -50.406 29.422 3.531 1 79.44 874 GLU B CA 1
ATOM 14127 C C . GLU B 1 874 ? -49.594 29.328 2.248 1 79.44 874 GLU B C 1
ATOM 14129 O O . GLU B 1 874 ? -49.562 30.266 1.457 1 79.44 874 GLU B O 1
ATOM 14134 N N . ILE B 1 875 ? -48.938 28.266 2.027 1 86.12 875 ILE B N 1
ATOM 14135 C CA . ILE B 1 875 ? -48.031 28.25 0.896 1 86.12 875 ILE B CA 1
ATOM 14136 C C . ILE B 1 875 ? -48.062 26.875 0.227 1 86.12 875 ILE B C 1
ATOM 14138 O O . ILE B 1 875 ? -48.281 25.859 0.891 1 86.12 875 ILE B O 1
ATOM 14142 N N . ARG B 1 876 ? -47.969 26.922 -1.095 1 92.44 876 ARG B N 1
ATOM 14143 C CA . ARG B 1 876 ? -47.906 25.703 -1.89 1 92.44 876 ARG B CA 1
ATOM 14144 C C . ARG B 1 876 ? -46.938 25.875 -3.053 1 92.44 876 ARG B C 1
ATOM 14146 O O . ARG B 1 876 ? -47.094 26.766 -3.879 1 92.44 876 ARG B O 1
ATOM 14153 N N . GLU B 1 877 ? -45.875 25.125 -3.033 1 93.94 877 GLU B N 1
ATOM 14154 C CA . GLU B 1 877 ? -44.906 25.078 -4.129 1 93.94 877 GLU B CA 1
ATOM 14155 C C . GLU B 1 877 ? -44.875 23.719 -4.797 1 93.94 877 GLU B C 1
ATOM 14157 O O . GLU B 1 877 ? -45.094 22.688 -4.137 1 93.94 877 GLU B O 1
ATOM 14162 N N . LYS B 1 878 ? -44.625 23.688 -6.109 1 94.94 878 LYS B N 1
ATOM 14163 C CA . LYS B 1 878 ? -44.594 22.422 -6.84 1 94.94 878 LYS B CA 1
ATOM 14164 C C . LYS B 1 878 ? -43.438 22.391 -7.836 1 94.94 878 LYS B C 1
ATOM 14166 O O . LYS B 1 878 ? -43 23.438 -8.32 1 94.94 878 LYS B O 1
ATOM 14171 N N . THR B 1 879 ? -42.906 21.297 -8.047 1 95.19 879 THR B N 1
ATOM 14172 C CA . THR B 1 879 ? -41.938 21.016 -9.109 1 95.19 879 THR B CA 1
ATOM 14173 C C . THR B 1 879 ? -42.125 19.609 -9.656 1 95.19 879 THR B C 1
ATOM 14175 O O . THR B 1 879 ? -42.969 18.859 -9.188 1 95.19 879 THR B O 1
ATOM 14178 N N . VAL B 1 880 ? -41.375 19.281 -10.734 1 95.81 880 VAL B N 1
ATOM 14179 C CA . VAL B 1 880 ? -41.531 17.984 -11.398 1 95.81 880 VAL B CA 1
ATOM 14180 C C . VAL B 1 880 ? -40.281 17.141 -11.156 1 95.81 880 VAL B C 1
ATOM 14182 O O . VAL B 1 880 ? -39.156 17.641 -11.211 1 95.81 880 VAL B O 1
ATOM 14185 N N . ILE B 1 881 ? -40.531 15.906 -10.797 1 95.5 881 ILE B N 1
ATOM 14186 C CA . ILE B 1 881 ? -39.469 14.906 -10.719 1 95.5 881 ILE B CA 1
ATOM 14187 C C . ILE B 1 881 ? -39.625 13.898 -11.852 1 95.5 881 ILE B C 1
ATOM 14189 O O . ILE B 1 881 ? -40.719 13.359 -12.062 1 95.5 881 ILE B O 1
ATOM 14193 N N . GLU B 1 882 ? -38.531 13.664 -12.578 1 96 882 GLU B N 1
ATOM 14194 C CA . GLU B 1 882 ? -38.594 12.68 -13.656 1 96 882 GLU B CA 1
ATOM 14195 C C . GLU B 1 882 ? -37.625 11.516 -13.383 1 96 882 GLU B C 1
ATOM 14197 O O . GLU B 1 882 ? -36.438 11.727 -13.133 1 96 882 GLU B O 1
ATOM 14202 N N . ILE B 1 883 ? -38.156 10.359 -13.352 1 95.44 883 ILE B N 1
ATOM 14203 C CA . ILE B 1 883 ? -37.344 9.156 -13.383 1 95.44 883 ILE B CA 1
ATOM 14204 C C . ILE B 1 883 ? -37.25 8.617 -14.805 1 95.44 883 ILE B C 1
ATOM 14206 O O . ILE B 1 883 ? -38.281 8.32 -15.422 1 95.44 883 ILE B O 1
ATOM 14210 N N . VAL B 1 884 ? -36 8.477 -15.281 1 95.5 884 VAL B N 1
ATOM 14211 C CA . VAL B 1 884 ? -35.844 8.148 -16.688 1 95.5 884 VAL B CA 1
ATOM 14212 C C . VAL B 1 884 ? -35 6.871 -16.828 1 95.5 884 VAL B C 1
ATOM 14214 O O . VAL B 1 884 ? -34.406 6.41 -15.859 1 95.5 884 VAL B O 1
ATOM 14217 N N . ALA B 1 885 ? -35.094 6.238 -18 1 90.75 885 ALA B N 1
ATOM 14218 C CA . ALA B 1 885 ? -34.344 5.035 -18.297 1 90.75 885 ALA B CA 1
ATOM 14219 C C . ALA B 1 885 ? -32.875 5.375 -18.547 1 90.75 885 ALA B C 1
ATOM 14221 O O . ALA B 1 885 ? -32.531 6.484 -18.969 1 90.75 885 ALA B O 1
ATOM 14222 N N . SER B 1 886 ? -32.031 4.469 -18.062 1 82.38 886 SER B N 1
ATOM 14223 C CA . SER B 1 886 ? -30.609 4.625 -18.422 1 82.38 886 SER B CA 1
ATOM 14224 C C . SER B 1 886 ? -30.438 4.656 -19.938 1 82.38 886 SER B C 1
ATOM 14226 O O . SER B 1 886 ? -31.141 3.961 -20.672 1 82.38 886 SER B O 1
ATOM 14228 N N . LYS B 1 887 ? -29.734 5.496 -20.516 1 64.38 887 LYS B N 1
ATOM 14229 C CA . LYS B 1 887 ? -29.469 5.574 -21.953 1 64.38 887 LYS B CA 1
ATOM 14230 C C . LYS B 1 887 ? -28.656 4.371 -22.422 1 64.38 887 LYS B C 1
ATOM 14232 O O . LYS B 1 887 ? -27.797 3.867 -21.688 1 64.38 887 LYS B O 1
#

Solvent-accessible surface area (backbone atoms only — not comparable to full-atom values): 88710 Å² total; per-residue (Å²): 132,86,80,77,75,81,81,78,76,77,77,74,76,71,80,83,63,68,57,50,50,68,58,49,52,50,20,50,51,48,44,53,51,34,52,73,66,22,38,39,60,65,54,58,38,41,71,34,35,61,28,67,53,24,26,40,26,43,27,62,32,66,36,86,92,47,71,37,28,35,36,42,29,19,31,40,48,18,35,31,39,23,67,35,60,45,70,48,72,42,78,34,29,62,81,39,94,49,21,30,23,12,20,50,34,64,45,77,90,76,42,33,36,40,36,26,14,0,26,59,45,82,52,96,85,49,50,65,25,69,14,32,34,39,16,76,62,70,36,71,50,74,40,79,49,43,61,45,65,18,24,11,18,29,29,59,47,67,38,91,89,39,80,31,32,34,41,35,21,16,38,20,51,66,47,50,75,43,72,54,23,13,34,33,33,21,74,64,59,39,78,51,76,41,79,35,35,72,84,49,44,50,27,9,12,58,27,66,47,44,14,84,89,38,69,32,37,28,41,36,20,30,28,18,44,49,36,50,79,28,29,72,42,58,32,17,62,75,22,43,40,28,40,16,76,66,54,52,59,49,65,46,70,52,30,82,54,99,33,58,41,85,72,40,58,30,34,19,34,44,14,59,29,51,62,37,77,30,35,37,40,35,31,34,21,30,59,39,69,40,88,83,56,69,85,73,87,57,90,43,55,68,53,34,58,71,60,53,50,39,53,18,42,44,37,33,39,18,75,63,53,45,65,40,36,40,70,35,40,77,60,80,49,67,76,32,31,55,80,51,26,60,67,38,35,38,41,38,60,38,78,86,38,85,31,30,35,39,38,27,17,44,47,37,34,41,15,78,62,47,42,38,52,74,44,60,39,67,44,67,52,50,60,53,41,25,45,29,73,47,67,39,78,88,40,80,30,31,34,42,37,24,12,39,41,24,40,35,39,18,45,56,62,32,76,48,70,45,67,42,56,74,48,40,19,22,30,22,54,22,45,36,66,58,87,54,87,81,37,39,36,34,34,3,16,60,73,69,6,23,39,38,26,52,68,78,41,69,97,69,55,42,31,66,61,52,28,52,41,79,48,42,70,75,46,62,51,33,11,28,51,65,44,60,36,87,95,42,77,46,37,34,37,36,33,22,55,51,41,45,31,31,41,31,32,59,86,72,71,42,73,44,80,34,53,85,72,61,57,94,90,48,73,78,76,35,32,20,62,62,30,28,69,45,63,39,88,86,42,73,38,29,26,36,38,30,21,26,36,42,33,40,13,78,55,60,36,79,50,74,43,76,40,49,65,74,63,39,85,47,78,56,91,54,73,30,71,41,26,14,25,38,23,70,25,63,32,78,81,38,87,36,31,35,37,39,17,6,54,56,25,39,30,37,39,16,77,61,56,32,77,50,75,44,78,44,34,83,89,46,73,76,70,26,26,24,42,31,45,41,48,33,84,82,42,84,37,27,35,37,40,28,32,26,29,58,68,60,45,20,33,56,49,39,34,34,40,14,73,56,69,34,76,49,77,42,81,36,41,62,78,56,50,57,32,27,31,36,31,71,46,73,43,91,87,31,81,32,30,34,40,38,21,17,56,58,32,35,33,35,18,75,58,63,30,64,51,64,36,39,54,42,31,71,53,59,37,34,27,24,35,23,68,41,72,40,81,89,77,33,30,40,40,38,15,16,38,7,55,14,25,32,37,39,74,42,61,73,62,58,65,62,46,76,69,45,63,69,33,65,65,44,74,54,82,55,76,69,39,66,53,56,95,48,47,36,29,45,96,43,86,68,46,73,60,37,71,55,70,49,75,47,44,33,37,24,59,46,74,43,67,33,37,43,35,32,22,42,85,85,70,42,77,65,42,75,47,80,41,78,42,43,42,28,50,39,71,44,79,43,56,53,61,38,57,67,72,56,50,56,53,46,35,72,77,35,76,85,62,76,74,65,68,28,82,68,72,42,35,52,70,54,77,42,55,30,40,37,35,41,35,40,102,85,46,76,42,76,46,62,41,37,33,36,74,66,129,134,83,79,77,76,79,79,77,76,76,76,74,76,70,81,84,64,67,59,51,50,68,58,50,52,49,19,52,53,47,44,53,51,34,50,75,66,22,40,40,60,66,53,58,36,40,71,37,36,62,24,67,51,24,26,40,26,44,27,63,34,67,36,87,91,46,70,37,28,35,36,43,28,18,32,39,48,18,36,31,39,22,68,34,61,44,71,48,71,43,77,34,29,62,80,40,93,49,22,31,22,13,20,50,32,63,45,77,90,75,42,32,36,41,36,26,15,0,26,59,45,82,53,95,85,48,50,67,24,69,15,32,34,37,15,75,60,69,36,72,50,73,40,80,47,41,60,43,66,17,23,11,18,29,29,60,46,69,37,92,90,38,82,30,33,37,41,35,22,16,38,19,51,67,46,51,74,43,72,53,25,13,35,34,34,22,75,63,58,39,77,50,75,40,82,34,35,70,82,48,45,50,26,8,13,58,27,64,46,46,16,84,91,38,70,32,37,28,39,36,21,30,29,18,43,48,36,52,78,29,29,71,41,57,34,18,61,76,22,42,40,28,39,15,75,64,53,52,60,50,64,46,72,52,28,83,54,99,33,60,40,84,72,41,59,32,34,18,33,42,12,59,28,52,63,38,78,30,34,37,39,33,31,33,18,31,60,39,69,41,88,83,56,69,84,73,86,56,93,43,53,67,55,33,57,71,60,53,51,39,53,18,43,44,38,34,39,18,74,62,54,45,64,41,36,41,71,34,40,77,60,78,48,68,75,32,30,55,78,52,23,60,68,37,35,37,41,36,60,39,77,86,37,85,32,32,35,38,37,28,18,43,45,37,34,41,16,78,61,49,43,40,52,73,45,60,38,68,44,67,52,50,60,53,43,24,44,30,72,45,68,38,79,89,39,80,31,32,36,42,37,23,12,40,40,24,39,35,39,17,45,56,62,32,76,47,70,45,67,41,56,74,46,42,19,23,30,22,54,20,44,37,66,58,87,52,88,83,35,38,36,33,36,3,16,59,71,68,6,24,39,39,26,52,68,79,42,70,93,68,54,41,29,66,63,55,30,52,41,78,49,41,71,73,46,63,50,34,11,29,51,67,44,61,36,85,93,42,78,47,36,33,38,35,32,23,55,52,42,43,32,30,39,32,34,60,86,72,72,44,71,44,80,33,53,85,72,62,57,94,88,49,71,80,74,36,32,19,62,63,30,29,67,45,64,39,89,88,42,73,37,30,27,36,38,30,21,27,35,44,33,40,11,78,57,60,34,78,49,74,45,76,40,49,64,72,64,42,87,48,81,55,90,55,74,31,70,42,26,14,25,38,23,70,24,63,32,77,81,38,87,36,32,34,36,41,18,6,52,56,26,39,30,37,39,16,78,62,55,33,78,50,76,44,80,43,33,82,89,46,72,75,68,25,26,24,42,31,45,43,48,35,85,82,40,85,37,26,33,36,39,28,32,25,30,58,66,58,45,19,33,54,49,40,34,34,39,15,74,55,69,36,74,50,78,42,79,37,40,63,78,55,50,58,30,28,32,37,31,72,46,72,43,91,88,30,82,32,31,35,39,38,21,18,57,58,32,35,32,35,18,75,60,62,31,63,51,65,35,40,55,44,32,72,53,61,39,35,26,24,37,23,67,39,72,40,82,90,76,34,30,40,38,37,14,16,38,8,55,15,25,33,38,39,73,42,60,71,61,59,66,62,45,76,70,45,61,69,31,65,65,45,72,55,82,54,76,70,40,67,52,57,94,49,50,37,28,46,96,42,86,67,46,74,60,37,71,55,70,49,75,48,44,33,38,24,62,46,74,43,66,34,36,41,37,33,24,41,85,86,69,42,78,65,42,76,47,80,41,80,42,43,43,28,51,40,72,45,80,45,57,53,62,38,58,68,72,56,52,55,54,46,36,72,77,36,74,83,61,77,74,66,68,29,81,67,72,40,35,52,69,55,76,42,55,32,40,37,36,40,35,37,101,86,45,76,43,75,47,61,41,38,34,35,73,65,128

Foldseek 3Di:
DPPDPDPPPPLPQPDFAFDALVQVVVLLVLQVVLQVFFQCLVFAWDDFFDWLFFAFWFEKEADLVQRLWIWTQGQQFAIWTGNGNLQDIDHLAQPPLGRGFDYWYADPVQRKIKTAGWHLFLDPPTWFGQGIWIDRPNRNDIDHLDPRQLRHWAYKDADNVARLWIKTWGAGDNADFDFSAEIWIGNGNRNDIDRQDGQGRQKHWNDKDAFPVALQKIKTWIWGWHDFPFAIQFFAQSTAMWIGNGNRNHIDGLQPDDQAHDGGRQWGDKAWEHLHQFKIKIKTAGQAFDPPQPDPPDPDLVVCLQRGHGLGIWMWIGRGRSNHIHTQAPDRPPPFARNNVSQAGYKYAANVARQWMWGAGQFIWIGNGNNHDIDTLHDPSDGGAWNYWDANNVQRQWIWTTGRGGIWIGRGNSVDIDGSIQARFWAWQEKDWAQDVQIKIWTWTAQAAIKIFTPNHDGDPCCVVVVDDRIDHDGGEGWADKDAQNVDRQWIWTAAFFQFIWTGRNVVRDIDTQGDADDPVDDGFFAHRHWDKDQDPVDRLWIWTKTLFIWIGNGVRNDIDTLEDRQFPDADDYSHGANIWQEKEDAPVDPLFIWTFGQQQWIWTTPHNSNDIDTQRPSPNGRFGWQYKYQQNPARQKIKTWTFCVSSSRQAGFIWMTNGNRNDIDTQQASRRGFGWRDKDADNLQRQWMWTWGQFAIWIGNHNRNDIHGDANNHGGGGWHYWDANDVQQKIWTATRTRGIIITHCVVVSPDDPVNLVDQKAWDDDDAAADDLQAQHDPDPVDDRDFAKDKTKMAGNAWFKKKKFKAFPLGDTFDIDIDGDHHHMDMDMDRQWGDPVVVVVVCVSPVPDDWDQDPNRTTGHDFGKMKIWMDDPVDIDIDIYGYHYDD/DPPPPPPPPPLPQPDFAFDALVQVVVLLVLQVVLQVFFQCLVFAWDDFFDFLFFAFWFEKEADLVQRLWIWTQGQQFAIWTGNGNLQDIDHLAQPPLGRGFDYWYAPPVQRKIKTAGWHLFLDPPTWFGQGIWIDRPNRNDIDHLDPRQLRHWAYKDADNVARLWIKTWGAGDNADFDFSAEIWIGNGNSNDIDRQDGQGRQKHWNDKDAFPVALQWIKTWIWGWHDFQFAIQFFAQSTAMWIGNGNRNHIDGLQPDDFAHDGGRQWGDKAWEHLHQFKIKIKTAGQAFDPPQDDPPDPDLVVCLQRGHGLGIWMWIGRGRSNHIHTQAPDRPPPFARNNVSQAGYKYAQNVARQWMWGAGQFIWIGNGNNHDIDTLDDPSDGGAWNYWDANNVQRQWIWTTGRGGIWIGRGNSVDIDGSIQAQFWAWQEKDWAQDVQIKIWTWTAQAAIKIFTPNHDGDPCCVVVVDDRIDHDGGEGWADKDAQRVDRQWIWTAAFFQFIWTGRNVVRDIDTQGDADDPPDDGFFAHRHWDKDQDPVARLWIWTKTLFIWIGNGVRNDIDTLEDRQFPDADDYSHGANIWQEKEDAPVDPLFIWTFGQQQWIWTTPHNSNDIDTQRPSPNGRFGWQYKYQQNPARQKIKTWTFCVSSSRQAGFIWMTNGNRNDIDTQQASNRGFGWRDKDADNLQRQWMWTWGQFAIWIGNHNRNDIHGDQNNHGGGGWHYWDANDVQQKIWTATRTRGIIITHCVVVSPDDPVNLVDQKAWDDDDEAADDLQAQHDPDPVDDRDFAKDKTKMAGNAWFKKKKFKAFPLGDTFDIDIDGDHHHMDMDMDRQWGDPVVVVVVCVSPVPDDWDQHPNRTTGHDFGKMKIWMDDPPDIDIDIYGYHYDD

InterPro domains:
  IPR015943 WD40/YVTN repeat-like-containing domain superfamily [G3DSA:2.130.10.10] (11-202)
  IPR015943 WD40/YVTN repeat-like-containing domain superfamily [G3DSA:2.130.10.10] (208-363)
  IPR015943 WD40/YVTN repeat-like-containing domain superfamily [G3DSA:2.130.10.10] (364-451)
  IPR015943 WD40/YVTN repeat-like-containing domain superfamily [G3DSA:2.130.10.10] (452-750)
  IPR031778 Sortilin, N-terminal [PF15902] (655-739)
  IPR036278 Sialidase superfamily [SSF50939] (45-452)
  IPR036278 Sialidase superfamily [SSF50939] (484-783)
  IPR052025 Xyloglucan-specific glycosyl hydrolase [PTHR43739] (236-395)

Nearest PDB structures (foldseek):
  8cyi-assembly1_B  TM=7.007E-01  e=1.813E-07  Homo sapiens
  8tl6-assembly1_B  TM=5.104E-01  e=9.797E-08  Homo sapiens
  7r7a-assembly1_p  TM=5.842E-01  e=6.883E-07  Saccharomyces cerevisiae BY4741
  4e54-assembly1_B  TM=3.944E-01  e=2.141E-05  Homo sapiens
  2xwx-assembly1_B  TM=5.982E-01  e=3.440E-03  Vibrio cholerae

Radius of gyration: 38.54 Å; Cα contacts (8 Å, |Δi|>4): 5185; chains: 2; bounding box: 111×147×107 Å

pLDDT: mean 94.0, std 9.84, range [22.05, 98.94]

Secondary structure (DSSP, 8-state):
---------------PPPP-HHHHHHHHHHHHHHHHT-TTTT---EE----SS---EEEEEE-TT-TT-EEEEETTTEEEEESSTTS--EES-TTSS---EEEEEEETTTTEEEEEEE-SS-STTPPEEEEEEEESSTTSS-EE-S-TT---EEEEEEETTEEEEEEEEE---SSS--S--EEEEESSTTSS-EEEE--BTTEEEEEEEEETTEEEEEEEEEEE-EE-SS-EE---TT-EEEEESSSSSS-EESSSSSSSS--STTEEEEEEEESSSS-EEEEEEEEEEPTT------S-HHHHHHH--EEEEEEEEESSTTS--EE--SS--TTSSTT-GGG--EEEEETTEEEEEEEESSSEEEESSTTSS-EE---TT--S-EEEEEE-TT-TT-EEEEETTEEEEESSTTSS-EE-------BEEEEEE-S-SS-EEEEEETTTEEEEEETT----STHHHHSB-SSEEEE-SS----EE-SS-TTEEEEE-GGG-EEEEETTTTEEEE------TTSPPP---TT--EEE-SS-TT-EEEESSSEEEESSTTSS-EE-SS--SS---SSSS--S-EEEEEE-SSSTT-EEEEETTS-EEEESSTTSS-EE--TTSPSS-EEEEEEE-SS-TT-EEEEEEEGGGTEEEEEEEEESSTTSS-EE--TTPPS--EEEEEE-SS-TT-EEEEETTEEEEESSTTSSEEE--TT--S--EEEEEEETTTTEEEEEEBSS-EEEEE-HHHHT--HHHHHSSEEEPP-PPEEEPTTTT--SSTTSPP----EEEEEEESS-EEEEEEEE-TTS-EEEEEEEEEPSEEEEEEE--EE-HHHHHHHHHH-TT------TTS-EE--SEEEEEEEEETTEEEEEEEEEEE--/--------------------HHHHHHHHHHHHHHHHT-TTTT---EE----SS---EEEEEE-TT-TT-EEEEETTTEEEEESSTTS--EES-TTSS---EEEEEEETTTTEEEEEEE-SS-STTPPEEEEEEEESSTTSS-EE-S-TT---EEEEEEETTEEEEEEEEE---SSS--S--EEEEESSTTSS-EEEE--BTTEEEEEEEEETTEEEEEEEEEEE-EE-SS-EE---TT-EEEEESSSSSS-EESSSSSSSS--STTEEEEEEEESSSS-EEEEEEEEEEPTT------S-HHHHHHH--EEEEEEEEESSTTS--EE--SS--TTSSTT-GGG--EEEEETTEEEEEEEESSSEEEESSTTSS-EE---TT--S-EEEEEE-TT-TT-EEEEETTEEEEESSTTSS-EE-------BEEEEEE-S-SS-EEEEEETTTEEEEEETT----STHHHHSB-SSEEEE-SS---EEE-SS-TTEEEEE-GGG-EEEEETTTTEEEE------TTSPPP---TT--EEE-SS-TT-EEEESSSEEEESSTTSS-EE-SS--SS---SSSS--S-EEEEEE-SSSTT-EEEEETTS-EEEESSTTSS-EE--TTSPSS-EEEEEEE-SS-TT-EEEEEE-GGGT----EEEEESSTTSS-EE--TTPPS--EEEEEE-SS-TT-EEEEETTEEEEESSTTSSEEE--TT--S--EEEEEEETTTTEEEEEEBSS-EEEEE-HHHHT--HHHHHSSEEEPP-PPEEP-TTTT--SSTTSPP----EEEEEEESS-EEEEEEEE-TTS-EEEEEEEEEPSEEEEEEE--EE-HHHHHHHHHH-TT------TTS-EE--SEEEEEEEEETTEEEEEEEEEE---